Protein AF-0000000071569151 (afdb_homodimer)

Organism: Bacteroides uniformis (strain ATCC 8492 / DSM 6597 / CCUG 4942 / CIP 103695 / JCM 5828 / KCTC 5204 / NCTC 13054 / VPI 0061) (NCBI:txid411479)

Radius of gyration: 40.95 Å; Cα contacts (8 Å, |Δi|>4): 5640; chains: 2; bounding box: 100×124×108 Å

Nearest PDB structures (foldseek):
  8aa4-assembly1_B  TM=8.932E-01  e=3.542E-77  Bacteroides thetaiotaomicron VPI-5482
  5fq8-assembly1_B  TM=8.010E-01  e=1.522E-63  Bacteroides thetaiotaomicron
  5fq7-assembly1_D  TM=8.076E-01  e=1.478E-62  Bacteroides thetaiotaomicron
  5fq6-assembly2_I  TM=7.853E-01  e=1.791E-63  Bacteroides thetaiotaomicron
  5fq8-assembly1_D  TM=7.971E-01  e=1.478E-62  Bacteroides thetaiotaomicron

Structure (mmCIF, N/CA/C/O backbone):
data_AF-0000000071569151-model_v1
#
loop_
_entity.id
_entity.type
_entity.pdbx_description
1 polymer 'TonB-linked outer membrane protein, SusC/RagA family'
#
loop_
_atom_site.group_PDB
_atom_site.id
_atom_site.type_symbol
_atom_site.label_atom_id
_atom_site.label_alt_id
_atom_site.label_comp_id
_atom_site.label_asym_id
_atom_site.label_entity_id
_atom_site.label_seq_id
_atom_site.pdbx_PDB_ins_code
_atom_site.Cartn_x
_atom_site.Cartn_y
_atom_site.Cartn_z
_atom_site.occupancy
_atom_site.B_iso_or_equiv
_atom_site.auth_seq_id
_atom_site.auth_comp_id
_atom_site.auth_asym_id
_atom_site.auth_atom_id
_atom_site.pdbx_PDB_model_num
ATOM 1 N N . MET A 1 1 ? 32.562 28.016 7.414 1 32.22 1 MET A N 1
ATOM 2 C CA . MET A 1 1 ? 33.969 28.047 7.066 1 32.22 1 MET A CA 1
ATOM 3 C C . MET A 1 1 ? 34.312 26.891 6.133 1 32.22 1 MET A C 1
ATOM 5 O O . MET A 1 1 ? 33.781 25.797 6.262 1 32.22 1 MET A O 1
ATOM 9 N N . GLN A 1 2 ? 34.656 27.172 4.801 1 37.84 2 GLN A N 1
ATOM 10 C CA . GLN A 1 2 ? 35 26.156 3.811 1 37.84 2 GLN A CA 1
ATOM 11 C C . GLN A 1 2 ? 36.25 25.391 4.211 1 37.84 2 GLN A C 1
ATOM 13 O O . GLN A 1 2 ? 37.219 25.969 4.672 1 37.84 2 GLN A O 1
ATOM 18 N N . THR A 1 3 ? 36.094 24.203 4.25 1 42.91 3 THR A N 1
ATOM 19 C CA . THR A 1 3 ? 37.25 23.359 4.453 1 42.91 3 THR A CA 1
ATOM 20 C C . THR A 1 3 ? 38.281 23.547 3.32 1 42.91 3 THR A C 1
ATOM 22 O O . THR A 1 3 ? 37.906 23.547 2.146 1 42.91 3 THR A O 1
ATOM 25 N N . GLN A 1 4 ? 39.344 24.344 3.52 1 43.62 4 GLN A N 1
ATOM 26 C CA . GLN A 1 4 ? 40.438 24.438 2.564 1 43.62 4 GLN A CA 1
ATOM 27 C C . GLN A 1 4 ? 41.531 23.406 2.863 1 43.62 4 GLN A C 1
ATOM 29 O O . GLN A 1 4 ? 41.906 23.203 4.023 1 43.62 4 GLN A O 1
ATOM 34 N N . GLU A 1 5 ? 41.656 22.531 1.973 1 46.97 5 GLU A N 1
ATOM 35 C CA . GLU A 1 5 ? 42.844 21.656 2.094 1 46.97 5 GLU A CA 1
ATOM 36 C C . GLU A 1 5 ? 44.125 22.406 1.734 1 46.97 5 GLU A C 1
ATOM 38 O O . GLU A 1 5 ? 44.25 22.938 0.631 1 46.97 5 GLU A O 1
ATOM 43 N N . VAL A 1 6 ? 44.719 23.031 2.723 1 44.81 6 VAL A N 1
ATOM 44 C CA . VAL A 1 6 ? 45.969 23.703 2.459 1 44.81 6 VAL A CA 1
ATOM 45 C C . VAL A 1 6 ? 47.156 22.766 2.752 1 44.81 6 VAL A C 1
ATOM 47 O O . VAL A 1 6 ? 47.031 21.891 3.611 1 44.81 6 VAL A O 1
ATOM 50 N N . ALA A 1 7 ? 48.094 22.781 1.897 1 46.19 7 ALA A N 1
ATOM 51 C CA . ALA A 1 7 ? 49.281 21.953 2.115 1 46.19 7 ALA A CA 1
ATOM 52 C C . ALA A 1 7 ? 49.938 22.266 3.463 1 46.19 7 ALA A C 1
ATOM 54 O O . ALA A 1 7 ? 49.906 23.422 3.924 1 46.19 7 ALA A O 1
ATOM 55 N N . VAL A 1 8 ? 50.375 21.266 4.129 1 45.81 8 VAL A N 1
ATOM 56 C CA . VAL A 1 8 ? 50.969 21.359 5.461 1 45.81 8 VAL A CA 1
ATOM 57 C C . VAL A 1 8 ? 52.219 22.234 5.414 1 45.81 8 VAL A C 1
ATOM 59 O O . VAL A 1 8 ? 53.156 21.984 4.641 1 45.81 8 VAL A O 1
ATOM 62 N N . ALA A 1 9 ? 52.156 23.562 5.355 1 45.12 9 ALA A N 1
ATOM 63 C CA . ALA A 1 9 ? 53.375 24.312 5.562 1 45.12 9 ALA A CA 1
ATOM 64 C C . ALA A 1 9 ? 53.594 24.656 7.035 1 45.12 9 ALA A C 1
ATOM 66 O O . ALA A 1 9 ? 52.656 24.609 7.824 1 45.12 9 ALA A O 1
ATOM 67 N N . PRO A 1 10 ? 54.906 24.719 7.473 1 42.38 10 PRO A N 1
ATOM 68 C CA . PRO A 1 10 ? 55.156 24.906 8.898 1 42.38 10 PRO A CA 1
ATOM 69 C C . PRO A 1 10 ? 54.25 25.953 9.539 1 42.38 10 PRO A C 1
ATOM 71 O O . PRO A 1 10 ? 53.875 25.812 10.711 1 42.38 10 PRO A O 1
ATOM 74 N N . SER A 1 11 ? 54.219 27.172 9 1 37.97 11 SER A N 1
ATOM 75 C CA . SER A 1 11 ? 53.375 28.25 9.5 1 37.97 11 SER A CA 1
ATOM 76 C C . SER A 1 11 ? 52.094 28.375 8.68 1 37.97 11 SER A C 1
ATOM 78 O O . SER A 1 11 ? 52.094 28.953 7.586 1 37.97 11 SER A O 1
ATOM 80 N N . LEU A 1 12 ? 51.344 27.297 8.609 1 38.94 12 LEU A N 1
ATOM 81 C CA . LEU A 1 12 ? 50.188 27.281 7.734 1 38.94 12 LEU A CA 1
ATOM 82 C C . LEU A 1 12 ? 49.031 28.125 8.32 1 38.94 12 LEU A C 1
ATOM 84 O O . LEU A 1 12 ? 48.594 27.859 9.438 1 38.94 12 LEU A O 1
ATOM 88 N N . ARG A 1 13 ? 49.062 29.469 8.094 1 42.19 13 ARG A N 1
ATOM 89 C CA . ARG A 1 13 ? 47.906 30.281 8.492 1 42.19 13 ARG A CA 1
ATOM 90 C C . ARG A 1 13 ? 46.688 29.969 7.625 1 42.19 13 ARG A C 1
ATOM 92 O O . ARG A 1 13 ? 46.719 30.234 6.418 1 42.19 13 ARG A O 1
ATOM 99 N N . VAL A 1 14 ? 45.969 29.031 7.996 1 37.62 14 VAL A N 1
ATOM 100 C CA . VAL A 1 14 ? 44.75 28.688 7.289 1 37.62 14 VAL A CA 1
ATOM 101 C C . VAL A 1 14 ? 43.688 29.734 7.57 1 37.62 14 VAL A C 1
ATOM 103 O O . VAL A 1 14 ? 43.312 29.969 8.727 1 37.62 14 VAL A O 1
ATOM 106 N N . ILE A 1 15 ? 43.75 30.859 6.969 1 36.59 15 ILE A N 1
ATOM 107 C CA . ILE A 1 15 ? 42.625 31.797 7.133 1 36.59 15 ILE A CA 1
ATOM 108 C C . ILE A 1 15 ? 41.344 31.141 6.637 1 36.59 15 ILE A C 1
ATOM 110 O O . ILE A 1 15 ? 41.219 30.781 5.461 1 36.59 15 ILE A O 1
ATOM 114 N N . LEU A 1 16 ? 40.656 30.531 7.547 1 35.12 16 LEU A N 1
ATOM 115 C CA . LEU A 1 16 ? 39.312 30.031 7.215 1 35.12 16 LEU A CA 1
ATOM 116 C C . LEU A 1 16 ? 38.469 31.125 6.602 1 35.12 16 LEU A C 1
ATOM 118 O O . LEU A 1 16 ? 38.406 32.25 7.121 1 35.12 16 LEU A O 1
ATOM 122 N N . LYS A 1 17 ? 38.562 31.281 5.32 1 35.94 17 LYS A N 1
ATOM 123 C CA . LYS A 1 17 ? 37.688 32.25 4.711 1 35.94 17 LYS A CA 1
ATOM 124 C C . LYS A 1 17 ? 36.25 32.125 5.27 1 35.94 17 LYS A C 1
ATOM 126 O O . LYS A 1 17 ? 35.781 31.016 5.527 1 35.94 17 LYS A O 1
ATOM 131 N N . SER A 1 18 ? 35.906 33.062 5.977 1 31.53 18 SER A N 1
ATOM 132 C CA . SER A 1 18 ? 34.531 33.188 6.438 1 31.53 18 SER A CA 1
ATOM 133 C C . SER A 1 18 ? 33.531 32.688 5.391 1 31.53 18 SER A C 1
ATOM 135 O O . SER A 1 18 ? 33.844 32.656 4.195 1 31.53 18 SER A O 1
ATOM 137 N N . ASP A 1 19 ? 32.594 31.906 5.781 1 36.31 19 ASP A N 1
ATOM 138 C CA . ASP A 1 19 ? 31.391 31.547 5.02 1 36.31 19 ASP A CA 1
ATOM 139 C C . ASP A 1 19 ? 30.953 32.688 4.102 1 36.31 19 ASP A C 1
ATOM 141 O O . ASP A 1 19 ? 29.844 32.688 3.588 1 36.31 19 ASP A O 1
ATOM 145 N N . SER A 1 20 ? 31.562 33.781 4.176 1 33.31 20 SER A N 1
ATOM 146 C CA . SER A 1 20 ? 31.125 34.938 3.393 1 33.31 20 SER A CA 1
ATOM 147 C C . SER A 1 20 ? 31.031 34.594 1.909 1 33.31 20 SER A C 1
ATOM 149 O O . SER A 1 20 ? 30.672 35.438 1.093 1 33.31 20 SER A O 1
ATOM 151 N N . GLU A 1 21 ? 31.812 33.781 1.428 1 40.19 21 GLU A N 1
ATOM 152 C CA . GLU A 1 21 ? 31.578 33.594 -0.004 1 40.19 21 GLU A CA 1
ATOM 153 C C . GLU A 1 21 ? 30.188 33.062 -0.279 1 40.19 21 GLU A C 1
ATOM 155 O O . GLU A 1 21 ? 30.016 31.875 -0.572 1 40.19 21 GLU A O 1
ATOM 160 N N . ILE A 1 22 ? 29.297 33.406 0.398 1 45.03 22 ILE A N 1
ATOM 161 C CA . ILE A 1 22 ? 27.844 33.312 0.304 1 45.03 22 ILE A CA 1
ATOM 162 C C . ILE A 1 22 ? 27.406 33.5 -1.147 1 45.03 22 ILE A C 1
ATOM 164 O O . ILE A 1 22 ? 26.5 32.812 -1.625 1 45.03 22 ILE A O 1
ATOM 168 N N . LEU A 1 23 ? 28.203 34.438 -1.828 1 48 23 LEU A N 1
ATOM 169 C CA . LEU A 1 23 ? 27.75 34.812 -3.166 1 48 23 LEU A CA 1
ATOM 170 C C . LEU A 1 23 ? 27.938 33.656 -4.148 1 48 23 LEU A C 1
ATOM 172 O O . LEU A 1 23 ? 27.234 33.594 -5.164 1 48 23 LEU A O 1
ATOM 176 N N . ASP A 1 24 ? 28.812 32.688 -3.779 1 56.94 24 ASP A N 1
ATOM 177 C CA . ASP A 1 24 ? 29.047 31.594 -4.723 1 56.94 24 ASP A CA 1
ATOM 178 C C . ASP A 1 24 ? 28.312 30.328 -4.297 1 56.94 24 ASP A C 1
ATOM 180 O O . ASP A 1 24 ? 28.547 29.25 -4.84 1 56.94 24 ASP A O 1
ATOM 184 N N . GLU A 1 25 ? 27.375 30.656 -3.4 1 75.12 25 GLU A N 1
ATOM 185 C CA . GLU A 1 25 ? 26.578 29.5 -2.969 1 75.12 25 GLU A CA 1
ATOM 186 C C . GLU A 1 25 ? 25.594 29.078 -4.051 1 75.12 25 GLU A C 1
ATOM 188 O O . GLU A 1 25 ? 25.016 29.922 -4.738 1 75.12 25 GLU A O 1
ATOM 193 N N . VAL A 1 26 ? 25.578 27.844 -4.234 1 78.19 26 VAL A N 1
ATOM 194 C CA . VAL A 1 26 ? 24.688 27.266 -5.238 1 78.19 26 VAL A CA 1
ATOM 195 C C . VAL A 1 26 ? 23.359 26.906 -4.602 1 78.19 26 VAL A C 1
ATOM 197 O O . VAL A 1 26 ? 23.312 26.391 -3.48 1 78.19 26 VAL A O 1
ATOM 200 N N . THR A 1 27 ? 22.328 27.359 -5.172 1 82.44 27 THR A N 1
ATOM 201 C CA . THR A 1 27 ? 20.969 27.062 -4.723 1 82.44 27 THR A CA 1
ATOM 202 C C . THR A 1 27 ? 20.219 26.25 -5.773 1 82.44 27 THR A C 1
ATOM 204 O O . THR A 1 27 ? 20.484 26.391 -6.973 1 82.44 27 THR A O 1
ATOM 207 N N . VAL A 1 28 ? 19.391 25.422 -5.246 1 83.5 28 VAL A N 1
ATOM 208 C CA . VAL A 1 28 ? 18.578 24.609 -6.145 1 83.5 28 VAL A CA 1
ATOM 209 C C . VAL A 1 28 ? 17.406 25.438 -6.688 1 83.5 28 VAL A C 1
ATOM 211 O O . VAL A 1 28 ? 16.766 26.188 -5.941 1 83.5 28 VAL A O 1
ATOM 214 N N . ILE A 1 29 ? 17.234 25.422 -7.938 1 79.81 29 ILE A N 1
ATOM 215 C CA . ILE A 1 29 ? 16.109 26.078 -8.602 1 79.81 29 ILE A CA 1
ATOM 216 C C . ILE A 1 29 ? 15.367 25.062 -9.469 1 79.81 29 ILE A C 1
ATOM 218 O O . ILE A 1 29 ? 15.562 23.859 -9.328 1 79.81 29 ILE A O 1
ATOM 222 N N . ALA A 1 30 ? 14.484 25.547 -10.25 1 78.38 30 ALA A N 1
ATOM 223 C CA . ALA A 1 30 ? 13.703 24.656 -11.094 1 78.38 30 ALA A CA 1
ATOM 224 C C . ALA A 1 30 ? 14.602 23.938 -12.102 1 78.38 30 ALA A C 1
ATOM 226 O O . ALA A 1 30 ? 15.242 24.562 -12.938 1 78.38 30 ALA A O 1
ATOM 227 N N . TYR A 1 31 ? 14.648 22.703 -12.023 1 81.06 31 TYR A N 1
ATOM 228 C CA . TYR A 1 31 ? 15.336 21.781 -12.922 1 81.06 31 TYR A CA 1
ATOM 229 C C . TYR A 1 31 ? 16.828 22.094 -12.992 1 81.06 31 TYR A C 1
ATOM 231 O O . TYR A 1 31 ? 17.422 22.047 -14.07 1 81.06 31 TYR A O 1
ATOM 239 N N . GLY A 1 32 ? 17.344 22.609 -11.82 1 79.94 32 GLY A N 1
ATOM 240 C CA . GLY A 1 32 ? 18.781 22.828 -11.812 1 79.94 32 GLY A CA 1
ATOM 241 C C . GLY A 1 32 ? 19.25 23.609 -10.594 1 79.94 32 GLY A C 1
ATOM 242 O O . GLY A 1 32 ? 18.594 23.594 -9.555 1 79.94 32 GLY A O 1
ATOM 243 N N . THR A 1 33 ? 20.484 24.016 -10.711 1 80.12 33 THR A N 1
ATOM 244 C CA . THR A 1 33 ? 21.109 24.828 -9.672 1 80.12 33 THR A CA 1
ATOM 245 C C . THR A 1 33 ? 21.609 26.156 -10.25 1 80.12 33 THR A C 1
ATOM 247 O O . THR A 1 33 ? 21.797 26.266 -11.461 1 80.12 33 THR A O 1
ATOM 250 N N . ALA A 1 34 ? 21.656 27.078 -9.43 1 83.12 34 ALA A N 1
ATOM 251 C CA . ALA A 1 34 ? 22.188 28.375 -9.82 1 83.12 34 ALA A CA 1
ATOM 252 C C . ALA A 1 34 ? 22.969 29.016 -8.672 1 83.12 34 ALA A C 1
ATOM 254 O O . ALA A 1 34 ? 22.656 28.766 -7.5 1 83.12 34 ALA A O 1
ATOM 255 N N . LYS A 1 35 ? 23.969 29.781 -9.148 1 84.12 35 LYS A N 1
ATOM 256 C CA . LYS A 1 35 ? 24.656 30.594 -8.141 1 84.12 35 LYS A CA 1
ATOM 257 C C . LYS A 1 35 ? 23.75 31.703 -7.617 1 84.12 35 LYS A C 1
ATOM 259 O O . LYS A 1 35 ? 22.984 32.312 -8.383 1 84.12 35 LYS A O 1
ATOM 264 N N . LYS A 1 36 ? 23.812 31.953 -6.422 1 84.12 36 LYS A N 1
ATOM 265 C CA . LYS A 1 36 ? 22.969 32.969 -5.777 1 84.12 36 LYS A CA 1
ATOM 266 C C . LYS A 1 36 ? 23.125 34.312 -6.445 1 84.12 36 LYS A C 1
ATOM 268 O O . LYS A 1 36 ? 22.172 35.062 -6.555 1 84.12 36 LYS A O 1
ATOM 273 N N . ASN A 1 37 ? 24.375 34.625 -6.805 1 84.62 37 ASN A N 1
ATOM 274 C CA . ASN A 1 37 ? 24.625 35.938 -7.387 1 84.62 37 ASN A CA 1
ATOM 275 C C . ASN A 1 37 ? 24.031 36.062 -8.789 1 84.62 37 ASN A C 1
ATOM 277 O O . ASN A 1 37 ? 23.844 37.156 -9.289 1 84.62 37 ASN A O 1
ATOM 281 N N . SER A 1 38 ? 23.703 34.969 -9.406 1 86.06 38 SER A N 1
ATOM 282 C CA . SER A 1 38 ? 23.203 35 -10.781 1 86.06 38 SER A CA 1
ATOM 283 C C . SER A 1 38 ? 21.672 35 -10.812 1 86.06 38 SER A C 1
ATOM 285 O O . SER A 1 38 ? 21.062 35.156 -11.867 1 86.06 38 SER A O 1
ATOM 287 N N . LEU A 1 39 ? 21.125 34.812 -9.695 1 88.44 39 LEU A N 1
ATOM 288 C CA . LEU A 1 39 ? 19.672 34.656 -9.641 1 88.44 39 LEU A CA 1
ATOM 289 C C . LEU A 1 39 ? 18.953 35.938 -10 1 88.44 39 LEU A C 1
ATOM 291 O O . LEU A 1 39 ? 19.312 37.031 -9.516 1 88.44 39 LEU A O 1
ATOM 295 N N . THR A 1 40 ? 17.984 35.812 -10.797 1 89.06 40 THR A N 1
ATOM 296 C CA . THR A 1 40 ? 17.172 36.969 -11.18 1 89.06 40 THR A CA 1
ATOM 297 C C . THR A 1 40 ? 15.898 37.031 -10.352 1 89.06 40 THR A C 1
ATOM 299 O O . THR A 1 40 ? 15.234 38.062 -10.297 1 89.06 40 THR A O 1
ATOM 302 N N . GLY A 1 41 ? 15.516 35.906 -9.758 1 87.31 41 GLY A N 1
ATOM 303 C CA . GLY A 1 41 ? 14.281 35.844 -9 1 87.31 41 GLY A CA 1
ATOM 304 C C . GLY A 1 41 ? 14.5 35.844 -7.496 1 87.31 41 GLY A C 1
ATOM 305 O O . GLY A 1 41 ? 15.648 35.875 -7.035 1 87.31 41 GLY A O 1
ATOM 306 N N . SER A 1 42 ? 13.375 35.906 -6.777 1 89.19 42 SER A N 1
ATOM 307 C CA . SER A 1 42 ? 13.406 35.875 -5.32 1 89.19 42 SER A CA 1
ATOM 308 C C . SER A 1 42 ? 13.398 34.438 -4.801 1 89.19 42 SER A C 1
ATOM 310 O O . SER A 1 42 ? 12.422 33.719 -5 1 89.19 42 SER A O 1
ATOM 312 N N . VAL A 1 43 ? 14.438 34.062 -4.188 1 89.44 43 VAL A N 1
ATOM 313 C CA . VAL A 1 43 ? 14.625 32.688 -3.693 1 89.44 43 VAL A CA 1
ATOM 314 C C . VAL A 1 43 ? 15.148 32.719 -2.26 1 89.44 43 VAL A C 1
ATOM 316 O O . VAL A 1 43 ? 16 33.562 -1.926 1 89.44 43 VAL A O 1
ATOM 319 N N . ALA A 1 44 ? 14.531 31.938 -1.432 1 90.06 44 ALA A N 1
ATOM 320 C CA . ALA A 1 44 ? 15.023 31.766 -0.068 1 90.06 44 ALA A CA 1
ATOM 321 C C . ALA A 1 44 ? 15.406 30.312 0.19 1 90.06 44 ALA A C 1
ATOM 323 O O . ALA A 1 44 ? 14.711 29.391 -0.247 1 90.06 44 ALA A O 1
ATOM 324 N N . THR A 1 45 ? 16.516 30.109 0.822 1 90.62 45 THR A N 1
ATOM 325 C CA . THR A 1 45 ? 16.984 28.75 1.127 1 90.62 45 THR A CA 1
ATOM 326 C C . THR A 1 45 ? 17.125 28.562 2.633 1 90.62 45 THR A C 1
ATOM 328 O O . THR A 1 45 ? 17.734 29.391 3.314 1 90.62 45 THR A O 1
ATOM 331 N N . ILE A 1 46 ? 16.562 27.5 3.084 1 91.12 46 ILE A N 1
ATOM 332 C CA . ILE A 1 46 ? 16.656 27.109 4.488 1 91.12 46 ILE A CA 1
ATOM 333 C C . ILE A 1 46 ? 17.438 25.797 4.605 1 91.12 46 ILE A C 1
ATOM 335 O O . ILE A 1 46 ? 17.109 24.797 3.965 1 91.12 46 ILE A O 1
ATOM 339 N N . LYS A 1 47 ? 18.438 25.859 5.465 1 88.81 47 LYS A N 1
ATOM 340 C CA . LYS A 1 47 ? 19.297 24.688 5.621 1 88.81 47 LYS A CA 1
ATOM 341 C C . LYS A 1 47 ? 18.781 23.781 6.738 1 88.81 47 LYS A C 1
ATOM 343 O O . LYS A 1 47 ? 18 24.219 7.586 1 88.81 47 LYS A O 1
ATOM 348 N N . SER A 1 48 ? 19.266 22.609 6.656 1 85.5 48 SER A N 1
ATOM 349 C CA . SER A 1 48 ? 18.875 21.594 7.633 1 85.5 48 SER A CA 1
ATOM 350 C C . SER A 1 48 ? 19.234 22.031 9.055 1 85.5 48 SER A C 1
ATOM 352 O O . SER A 1 48 ? 18.5 21.734 10 1 85.5 48 SER A O 1
ATOM 354 N N . SER A 1 49 ? 20.312 22.625 9.195 1 78.81 49 SER A N 1
ATOM 355 C CA . SER A 1 49 ? 20.766 23.062 10.516 1 78.81 49 SER A CA 1
ATOM 356 C C . SER A 1 49 ? 19.75 23.984 11.172 1 78.81 49 SER A C 1
ATOM 358 O O . SER A 1 49 ? 19.625 24.016 12.398 1 78.81 49 SER A O 1
ATOM 360 N N . ASP A 1 50 ? 19.062 24.656 10.359 1 78.06 50 ASP A N 1
ATOM 361 C CA . ASP A 1 50 ? 18.047 25.578 10.875 1 78.06 50 ASP A CA 1
ATOM 362 C C . ASP A 1 50 ? 16.766 24.828 11.25 1 78.06 50 ASP A C 1
ATOM 364 O O . ASP A 1 50 ? 16.078 25.219 12.195 1 78.06 50 ASP A O 1
ATOM 368 N N . MET A 1 51 ? 16.516 23.75 10.641 1 76.94 51 MET A N 1
ATOM 369 C CA . MET A 1 51 ? 15.273 23 10.844 1 76.94 51 MET A CA 1
ATOM 370 C C . MET A 1 51 ? 15.414 22.016 11.992 1 76.94 51 MET A C 1
ATOM 372 O O . MET A 1 51 ? 14.43 21.703 12.68 1 76.94 51 MET A O 1
ATOM 376 N N . GLU A 1 52 ? 16.625 21.484 12.133 1 76.06 52 GLU A N 1
ATOM 377 C CA . GLU A 1 52 ? 16.859 20.422 13.109 1 76.06 52 GLU A CA 1
ATOM 378 C C . GLU A 1 52 ? 16.688 20.938 14.539 1 76.06 52 GLU A C 1
ATOM 380 O O . GLU A 1 52 ? 16.531 20.141 15.469 1 76.06 52 GLU A O 1
ATOM 385 N N . LYS A 1 53 ? 16.672 22.172 14.75 1 73 53 LYS A N 1
ATOM 386 C CA . LYS A 1 53 ? 16.562 22.75 16.078 1 73 53 LYS A CA 1
ATOM 387 C C . LYS A 1 53 ? 15.141 22.688 16.609 1 73 53 LYS A C 1
ATOM 389 O O . LYS A 1 53 ? 14.898 22.875 17.797 1 73 53 LYS A O 1
ATOM 394 N N . LEU A 1 54 ? 14.211 22.359 15.695 1 74 54 LEU A N 1
ATOM 395 C CA . LEU A 1 54 ? 12.805 22.312 16.078 1 74 54 LEU A CA 1
ATOM 396 C C . LEU A 1 54 ? 12.273 20.891 16.078 1 74 54 LEU A C 1
ATOM 398 O O . LEU A 1 54 ? 12.484 20.141 15.109 1 74 54 LEU A O 1
ATOM 402 N N . PRO A 1 55 ? 11.719 20.438 17.188 1 73.56 55 PRO A N 1
ATOM 403 C CA . PRO A 1 55 ? 11.109 19.109 17.234 1 73.56 55 PRO A CA 1
ATOM 404 C C . PRO A 1 55 ? 9.789 19.031 16.469 1 73.56 55 PRO A C 1
ATOM 406 O O . PRO A 1 55 ? 8.719 19.141 17.078 1 73.56 55 PRO A O 1
ATOM 409 N N . VAL A 1 56 ? 9.797 18.844 15.172 1 76.94 56 VAL A N 1
ATOM 410 C CA . VAL A 1 56 ? 8.555 18.875 14.414 1 76.94 56 VAL A CA 1
ATOM 411 C C . VAL A 1 56 ? 8.305 17.516 13.758 1 76.94 56 VAL A C 1
ATOM 413 O O . VAL A 1 56 ? 9.25 16.812 13.391 1 76.94 56 VAL A O 1
ATOM 416 N N . THR A 1 57 ? 6.973 17.203 13.727 1 77.81 57 THR A N 1
ATOM 417 C CA . THR A 1 57 ? 6.539 15.977 13.07 1 77.81 57 THR A CA 1
ATOM 418 C C . THR A 1 57 ? 6.664 16.094 11.555 1 77.81 57 THR A C 1
ATOM 420 O O . THR A 1 57 ? 6.922 15.109 10.867 1 77.81 57 THR A O 1
ATOM 423 N N . SER A 1 58 ? 6.391 17.297 11.07 1 88.69 58 SER A N 1
ATOM 424 C CA . SER A 1 58 ? 6.477 17.594 9.641 1 88.69 58 SER A CA 1
ATOM 425 C C . SER A 1 58 ? 7.359 18.797 9.375 1 88.69 58 SER A C 1
ATOM 427 O O . SER A 1 58 ? 7.328 19.781 10.125 1 88.69 58 SER A O 1
ATOM 429 N N . PHE A 1 59 ? 8.031 18.766 8.266 1 89.38 59 PHE A N 1
ATOM 430 C CA . PHE A 1 59 ? 9.086 19.75 8.023 1 89.38 59 PHE A CA 1
ATOM 431 C C . PHE A 1 59 ? 8.5 21.125 7.793 1 89.38 59 PHE A C 1
ATOM 433 O O . PHE A 1 59 ? 9.133 22.141 8.109 1 89.38 59 PHE A O 1
ATOM 440 N N . GLU A 1 60 ? 7.297 21.234 7.266 1 89.06 60 GLU A N 1
ATOM 441 C CA . GLU A 1 60 ? 6.73 22.547 6.953 1 89.06 60 GLU A CA 1
ATOM 442 C C . GLU A 1 60 ? 6.523 23.375 8.219 1 89.06 60 GLU A C 1
ATOM 444 O O . GLU A 1 60 ? 6.609 24.609 8.188 1 89.06 60 GLU A O 1
ATOM 449 N N . LYS A 1 61 ? 6.266 22.656 9.305 1 86.75 61 LYS A N 1
ATOM 450 C CA . LYS A 1 61 ? 6.055 23.359 10.57 1 86.75 61 LYS A CA 1
ATOM 451 C C . LYS A 1 61 ? 7.328 24.062 11.031 1 86.75 61 LYS A C 1
ATOM 453 O O . LYS A 1 61 ? 7.27 25.078 11.719 1 86.75 61 LYS A O 1
ATOM 458 N N . ALA A 1 62 ? 8.445 23.562 10.594 1 87.31 62 ALA A N 1
ATOM 459 C CA . ALA A 1 62 ? 9.734 24.125 11 1 87.31 62 ALA A CA 1
ATOM 460 C C . ALA A 1 62 ? 10.062 25.375 10.203 1 87.31 62 ALA A C 1
ATOM 462 O O . ALA A 1 62 ? 10.953 26.141 10.586 1 87.31 62 ALA A O 1
ATOM 463 N N . LEU A 1 63 ? 9.32 25.672 9.219 1 91.12 63 LEU A N 1
ATOM 464 C CA . LEU A 1 63 ? 9.648 26.781 8.32 1 91.12 63 LEU A CA 1
ATOM 465 C C . LEU A 1 63 ? 9.078 28.094 8.844 1 91.12 63 LEU A C 1
ATOM 467 O O . LEU A 1 63 ? 9.453 29.172 8.375 1 91.12 63 LEU A O 1
ATOM 471 N N . GLN A 1 64 ? 8.258 28 9.812 1 90.56 64 GLN A N 1
ATOM 472 C CA . GLN A 1 64 ? 7.574 29.203 10.289 1 90.56 64 GLN A CA 1
ATOM 473 C C . GLN A 1 64 ? 8.578 30.234 10.812 1 90.56 64 GLN A C 1
ATOM 475 O O . GLN A 1 64 ? 9.398 29.922 11.68 1 90.56 64 GLN A O 1
ATOM 480 N N . GLY A 1 65 ? 8.547 31.391 10.258 1 91.81 65 GLY A N 1
ATOM 481 C CA . GLY A 1 65 ? 9.336 32.5 10.727 1 91.81 65 GLY A CA 1
ATOM 482 C C . GLY A 1 65 ? 10.742 32.531 10.156 1 91.81 65 GLY A C 1
ATOM 483 O O . GLY A 1 65 ? 11.539 33.406 10.469 1 91.81 65 GLY A O 1
ATOM 484 N N . LEU A 1 66 ? 11.016 31.609 9.258 1 92.5 66 LEU A N 1
ATOM 485 C CA . LEU A 1 66 ? 12.398 31.484 8.82 1 92.5 66 LEU A CA 1
ATOM 486 C C . LEU A 1 66 ? 12.617 32.219 7.492 1 92.5 66 LEU A C 1
ATOM 488 O O . LEU A 1 66 ? 13.758 32.469 7.098 1 92.5 66 LEU A O 1
ATOM 492 N N . SER A 1 67 ? 11.539 32.562 6.867 1 93.19 67 SER A N 1
ATOM 493 C CA . SER A 1 67 ? 11.664 33.25 5.586 1 93.19 67 SER A CA 1
ATOM 494 C C . SER A 1 67 ? 10.555 34.281 5.402 1 93.19 67 SER A C 1
ATOM 496 O O . SER A 1 67 ? 9.398 34 5.734 1 93.19 67 SER A O 1
ATOM 498 N N . PRO A 1 68 ? 10.969 35.438 4.898 1 94.81 68 PRO A N 1
ATOM 499 C CA . PRO A 1 68 ? 9.898 36.375 4.59 1 94.81 68 PRO A CA 1
ATOM 500 C C . PRO A 1 68 ? 8.992 35.906 3.465 1 94.81 68 PRO A C 1
ATOM 502 O O . PRO A 1 68 ? 9.445 35.188 2.553 1 94.81 68 PRO A O 1
ATOM 505 N N . GLY A 1 69 ? 7.77 36.281 3.541 1 93.81 69 GLY A N 1
ATOM 506 C CA . GLY A 1 69 ? 6.801 35.969 2.51 1 93.81 69 GLY A CA 1
ATOM 507 C C . GLY A 1 69 ? 6.18 34.594 2.699 1 93.81 69 GLY A C 1
ATOM 508 O O . GLY A 1 69 ? 5.238 34.219 1.992 1 93.81 69 GLY A O 1
ATOM 509 N N . LEU A 1 70 ? 6.73 33.844 3.533 1 93.62 70 LEU A N 1
ATOM 510 C CA . LEU A 1 70 ? 6.207 32.531 3.832 1 93.62 70 LEU A CA 1
ATOM 511 C C . LEU A 1 70 ? 5.371 32.531 5.105 1 93.62 70 LEU A C 1
ATOM 513 O O . LEU A 1 70 ? 5.898 32.781 6.199 1 93.62 70 LEU A O 1
ATOM 517 N N . GLN A 1 71 ? 4.129 32.344 4.863 1 92.12 71 GLN A N 1
ATOM 518 C CA . GLN A 1 71 ? 3.221 32.281 6.004 1 92.12 71 GLN A CA 1
ATOM 519 C C . GLN A 1 71 ? 2.828 30.844 6.312 1 92.12 71 GLN A C 1
ATOM 521 O O . GLN A 1 71 ? 2.289 30.141 5.453 1 92.12 71 GLN A O 1
ATOM 526 N N . ILE A 1 72 ? 3.172 30.422 7.488 1 89.62 72 ILE A N 1
ATOM 527 C CA . ILE A 1 72 ? 2.818 29.078 7.941 1 89.62 72 ILE A CA 1
ATOM 528 C C . ILE A 1 72 ? 1.901 29.172 9.164 1 89.62 72 ILE A C 1
ATOM 530 O O . ILE A 1 72 ? 2.225 29.844 10.141 1 89.62 72 ILE A O 1
ATOM 534 N N . ALA A 1 73 ? 0.804 28.531 9.055 1 82.06 73 ALA A N 1
ATOM 535 C CA . ALA A 1 73 ? -0.113 28.484 10.188 1 82.06 73 ALA A CA 1
ATOM 536 C C . ALA A 1 73 ? -0.445 27.031 10.555 1 82.06 73 ALA A C 1
ATOM 538 O O . ALA A 1 73 ? -0.939 26.281 9.719 1 82.06 73 ALA A O 1
ATOM 539 N N . SER A 1 74 ? -0.062 26.688 11.781 1 77.69 74 SER A N 1
ATOM 540 C CA . SER A 1 74 ? -0.507 25.406 12.305 1 77.69 74 SER A CA 1
ATOM 541 C C . SER A 1 74 ? -1.937 25.484 12.828 1 77.69 74 SER A C 1
ATOM 543 O O . SER A 1 74 ? -2.172 26 13.93 1 77.69 74 SER A O 1
ATOM 545 N N . VAL A 1 75 ? -2.82 24.828 12.164 1 74.62 75 VAL A N 1
ATOM 546 C CA . VAL A 1 75 ? -4.23 25.031 12.492 1 74.62 75 VAL A CA 1
ATOM 547 C C . VAL A 1 75 ? -4.668 24 13.531 1 74.62 75 VAL A C 1
ATOM 549 O O . VAL A 1 75 ? -5.812 24.016 13.984 1 74.62 75 VAL A O 1
ATOM 552 N N . SER A 1 76 ? -3.734 23.094 13.914 1 82.81 76 SER A N 1
ATOM 553 C CA . SER A 1 76 ? -4.066 22.109 14.945 1 82.81 76 SER A CA 1
ATOM 554 C C . SER A 1 76 ? -2.807 21.547 15.586 1 82.81 76 SER A C 1
ATOM 556 O O . SER A 1 76 ? -1.794 21.344 14.914 1 82.81 76 SER A O 1
ATOM 558 N N . GLY A 1 77 ? -2.961 21.281 16.844 1 86.25 77 GLY A N 1
ATOM 559 C CA . GLY A 1 77 ? -1.882 20.609 17.562 1 86.25 77 GLY A CA 1
ATOM 560 C C . GLY A 1 77 ? -1.934 19.109 17.453 1 86.25 77 GLY A C 1
ATOM 561 O O . GLY A 1 77 ? -1.096 18.406 18.031 1 86.25 77 GLY A O 1
ATOM 562 N N . GLN A 1 78 ? -2.891 18.531 16.703 1 89.25 78 GLN A N 1
ATOM 563 C CA . GLN A 1 78 ? -3.01 17.094 16.484 1 89.25 78 GLN A CA 1
ATOM 564 C C . GLN A 1 78 ? -1.796 16.547 15.734 1 89.25 78 GLN A C 1
ATOM 566 O O . GLN A 1 78 ? -1.454 17.047 14.656 1 89.25 78 GLN A O 1
ATOM 571 N N . PRO A 1 79 ? -1.167 15.508 16.312 1 91.06 79 PRO A N 1
ATOM 572 C CA . PRO A 1 79 ? -0.017 14.945 15.609 1 91.06 79 PRO A CA 1
ATOM 573 C C . PRO A 1 79 ? -0.374 14.445 14.211 1 91.06 79 PRO A C 1
ATOM 575 O O . PRO A 1 79 ? -1.385 13.766 14.031 1 91.06 79 PRO A O 1
ATOM 578 N N . GLY A 1 80 ? 0.452 14.891 13.281 1 89.31 80 GLY A N 1
ATOM 579 C CA . GLY A 1 80 ? 0.255 14.43 11.914 1 89.31 80 GLY A CA 1
ATOM 580 C C . GLY A 1 80 ? -0.727 15.289 11.133 1 89.31 80 GLY A C 1
ATOM 581 O O . GLY A 1 80 ? -1.016 15 9.969 1 89.31 80 GLY A O 1
ATOM 582 N N . SER A 1 81 ? -1.208 16.312 11.703 1 88 81 SER A N 1
ATOM 583 C CA . SER A 1 81 ? -2.193 17.156 11.047 1 88 81 SER A CA 1
ATOM 584 C C . SER A 1 81 ? -1.534 18.078 10.016 1 88 81 SER A C 1
ATOM 586 O O . SER A 1 81 ? -0.329 18.328 10.086 1 88 81 SER A O 1
ATOM 588 N N . SER A 1 82 ? -2.322 18.578 9.141 1 85.5 82 SER A N 1
ATOM 589 C CA . SER A 1 82 ? -1.846 19.438 8.055 1 85.5 82 SER A CA 1
ATOM 590 C C . SER A 1 82 ? -1.585 20.859 8.539 1 85.5 82 SER A C 1
ATOM 592 O O . SER A 1 82 ? -2.129 21.281 9.562 1 85.5 82 SER A O 1
ATOM 594 N N . THR A 1 83 ? -0.678 21.547 7.789 1 84.62 83 THR A N 1
ATOM 595 C CA . THR A 1 83 ? -0.354 22.953 7.996 1 84.62 83 THR A CA 1
ATOM 596 C C . THR A 1 83 ? -0.739 23.797 6.777 1 84.62 83 THR A C 1
ATOM 598 O O . THR A 1 83 ? -0.676 23.312 5.645 1 84.62 83 THR A O 1
ATOM 601 N N . GLN A 1 84 ? -1.209 24.938 7.055 1 87.19 84 GLN A N 1
ATOM 602 C CA . GLN A 1 84 ? -1.5 25.844 5.953 1 87.19 84 GLN A CA 1
ATOM 603 C C . GLN A 1 84 ? -0.266 26.656 5.57 1 87.19 84 GLN A C 1
ATOM 605 O O . GLN A 1 84 ? 0.312 27.344 6.41 1 87.19 84 GLN A O 1
ATOM 610 N N . VAL A 1 85 ? 0.125 26.547 4.344 1 91.56 85 VAL A N 1
ATOM 611 C CA . VAL A 1 85 ? 1.301 27.25 3.844 1 91.56 85 VAL A CA 1
ATOM 612 C C . VAL A 1 85 ? 0.899 28.172 2.701 1 91.56 85 VAL A C 1
ATOM 614 O O . VAL A 1 85 ? 0.226 27.75 1.758 1 91.56 85 VAL A O 1
ATOM 617 N N . ARG A 1 86 ? 1.229 29.469 2.838 1 93.31 86 ARG A N 1
ATOM 618 C CA . ARG A 1 86 ? 0.982 30.453 1.798 1 93.31 86 ARG A CA 1
ATOM 619 C C . ARG A 1 86 ? 2.252 31.234 1.472 1 93.31 86 ARG A C 1
ATOM 621 O O . ARG A 1 86 ? 3.012 31.594 2.371 1 93.31 86 ARG A O 1
ATOM 628 N N . ILE A 1 87 ? 2.498 31.391 0.278 1 94.44 87 ILE A N 1
ATOM 629 C CA . ILE A 1 87 ? 3.611 32.219 -0.178 1 94.44 87 ILE A CA 1
ATOM 630 C C . ILE A 1 87 ? 3.076 33.5 -0.801 1 94.44 87 ILE A C 1
ATOM 632 O O . ILE A 1 87 ? 2.357 33.469 -1.803 1 94.44 87 ILE A O 1
ATOM 636 N N . ARG A 1 88 ? 3.447 34.656 -0.22 1 94.5 88 ARG A N 1
ATOM 637 C CA . ARG A 1 88 ? 3.105 35.969 -0.695 1 94.5 88 ARG A CA 1
ATOM 638 C C . ARG A 1 88 ? 1.599 36.125 -0.877 1 94.5 88 ARG A C 1
ATOM 640 O O . ARG A 1 88 ? 1.139 36.625 -1.912 1 94.5 88 ARG A O 1
ATOM 647 N N . GLY A 1 89 ? 0.859 35.562 0.123 1 91.81 89 GLY A N 1
ATOM 648 C CA . GLY A 1 89 ? -0.569 35.812 0.224 1 91.81 89 GLY A CA 1
ATOM 649 C C . GLY A 1 89 ? -1.416 34.719 -0.392 1 91.81 89 GLY A C 1
ATOM 650 O O . GLY A 1 89 ? -0.931 33.625 -0.62 1 91.81 89 GLY A O 1
ATOM 651 N N . ILE A 1 90 ? -2.709 35.031 -0.566 1 90.19 90 ILE A N 1
ATOM 652 C CA . ILE A 1 90 ? -3.693 34.062 -1.06 1 90.19 90 ILE A CA 1
ATOM 653 C C . ILE A 1 90 ? -3.773 34.156 -2.582 1 90.19 90 ILE A C 1
ATOM 655 O O . ILE A 1 90 ? -4.043 35.219 -3.141 1 90.19 90 ILE A O 1
ATOM 659 N N . GLY A 1 91 ? -3.641 33 -3.207 1 83.94 91 GLY A N 1
ATOM 660 C CA . GLY A 1 91 ? -3.486 33.031 -4.652 1 83.94 91 GLY A CA 1
ATOM 661 C C . GLY A 1 91 ? -4.797 32.844 -5.398 1 83.94 91 GLY A C 1
ATOM 662 O O . GLY A 1 91 ? -4.891 33.156 -6.586 1 83.94 91 GLY A O 1
ATOM 663 N N . SER A 1 92 ? -5.793 32.281 -4.691 1 86.31 92 SER A N 1
ATOM 664 C CA . SER A 1 92 ? -7.062 32.031 -5.367 1 86.31 92 SER A CA 1
ATOM 665 C C . SER A 1 92 ? -8.227 32.062 -4.383 1 86.31 92 SER A C 1
ATOM 667 O O . SER A 1 92 ? -8.023 31.984 -3.168 1 86.31 92 SER A O 1
ATOM 669 N N . MET A 1 93 ? -9.422 32.281 -4.988 1 83 93 MET A N 1
ATOM 670 C CA . MET A 1 93 ? -10.617 32.312 -4.148 1 83 93 MET A CA 1
ATOM 671 C C . MET A 1 93 ? -11.203 30.922 -3.975 1 83 93 MET A C 1
ATOM 673 O O . MET A 1 93 ? -11.719 30.594 -2.906 1 83 93 MET A O 1
ATOM 677 N N . SER A 1 94 ? -11.172 30.156 -5.008 1 75.94 94 SER A N 1
ATOM 678 C CA . SER A 1 94 ? -11.828 28.859 -4.973 1 75.94 94 SER A CA 1
ATOM 679 C C . SER A 1 94 ? -10.836 27.734 -5.25 1 75.94 94 SER A C 1
ATOM 681 O O . SER A 1 94 ? -11.086 26.578 -4.883 1 75.94 94 SER A O 1
ATOM 683 N N . ALA A 1 95 ? -9.805 28.062 -5.871 1 75.81 95 ALA A N 1
ATOM 684 C CA . ALA A 1 95 ? -8.781 27.047 -6.137 1 75.81 95 ALA A CA 1
ATOM 685 C C . ALA A 1 95 ? -7.77 26.984 -4.996 1 75.81 95 ALA A C 1
ATOM 687 O O . ALA A 1 95 ? -7.785 27.828 -4.094 1 75.81 95 ALA A O 1
ATOM 688 N N . SER A 1 96 ? -7.016 26.031 -5.062 1 78.56 96 SER A N 1
ATOM 689 C CA . SER A 1 96 ? -6.023 25.844 -4.008 1 78.56 96 SER A CA 1
ATOM 690 C C . SER A 1 96 ? -5.008 26.969 -3.988 1 78.56 96 SER A C 1
ATOM 692 O O . SER A 1 96 ? -4.605 27.469 -5.039 1 78.56 96 SER A O 1
ATOM 694 N N . SER A 1 97 ? -4.645 27.328 -2.814 1 84.44 97 SER A N 1
ATOM 695 C CA . SER A 1 97 ? -3.594 28.328 -2.619 1 84.44 97 SER A CA 1
ATOM 696 C C . SER A 1 97 ? -2.35 27.703 -1.997 1 84.44 97 SER A C 1
ATOM 698 O O . SER A 1 97 ? -1.493 28.406 -1.465 1 84.44 97 SER A O 1
ATOM 700 N N . THR A 1 98 ? -2.318 26.359 -2.055 1 88.06 98 THR A N 1
ATOM 701 C CA . THR A 1 98 ? -1.176 25.641 -1.507 1 88.06 98 THR A CA 1
ATOM 702 C C . THR A 1 98 ? -0.017 25.625 -2.5 1 88.06 98 THR A C 1
ATOM 704 O O . THR A 1 98 ? -0.225 25.469 -3.703 1 88.06 98 THR A O 1
ATOM 707 N N . PRO A 1 99 ? 1.174 25.844 -2.006 1 92.5 99 PRO A N 1
ATOM 708 C CA . PRO A 1 99 ? 2.312 25.766 -2.924 1 92.5 99 PRO A CA 1
ATOM 709 C C . PRO A 1 99 ? 2.568 24.344 -3.43 1 92.5 99 PRO A C 1
ATOM 711 O O . PRO A 1 99 ? 2.084 23.391 -2.838 1 92.5 99 PRO A O 1
ATOM 714 N N . LEU A 1 100 ? 3.271 24.312 -4.578 1 92.94 100 LEU A N 1
ATOM 715 C CA . LEU A 1 100 ? 3.732 23.031 -5.086 1 92.94 100 LEU A CA 1
ATOM 716 C C . LEU A 1 100 ? 4.91 22.516 -4.27 1 92.94 100 LEU A C 1
ATOM 718 O O . LEU A 1 100 ? 5.824 23.266 -3.936 1 92.94 100 LEU A O 1
ATOM 722 N N . TYR A 1 101 ? 4.887 21.328 -3.889 1 94.5 101 TYR A N 1
ATOM 723 C CA . TYR A 1 101 ? 6.008 20.672 -3.215 1 94.5 101 TYR A CA 1
ATOM 724 C C . TYR A 1 101 ? 6.766 19.766 -4.172 1 94.5 101 TYR A C 1
ATOM 726 O O . TYR A 1 101 ? 6.164 18.922 -4.844 1 94.5 101 TYR A O 1
ATOM 734 N N . VAL A 1 102 ? 8.047 19.969 -4.242 1 94.88 102 VAL A N 1
ATOM 735 C CA . VAL A 1 102 ? 8.906 19.188 -5.113 1 94.88 102 VAL A CA 1
ATOM 736 C C . VAL A 1 102 ? 10.055 18.578 -4.305 1 94.88 102 VAL A C 1
ATOM 738 O O . VAL A 1 102 ? 10.797 19.297 -3.639 1 94.88 102 VAL A O 1
ATOM 741 N N . ILE A 1 103 ? 10.227 17.312 -4.297 1 94.75 103 ILE A N 1
ATOM 742 C CA . ILE A 1 103 ? 11.336 16.641 -3.627 1 94.75 103 ILE A CA 1
ATOM 743 C C . ILE A 1 103 ? 12.32 16.109 -4.664 1 94.75 103 ILE A C 1
ATOM 745 O O . ILE A 1 103 ? 11.977 15.25 -5.473 1 94.75 103 ILE A O 1
ATOM 749 N N . ASP A 1 104 ? 13.5 16.609 -4.625 1 92.94 104 ASP A N 1
ATOM 750 C CA . ASP A 1 104 ? 14.562 16.203 -5.535 1 92.94 104 ASP A CA 1
ATOM 751 C C . ASP A 1 104 ? 14.094 16.25 -6.988 1 92.94 104 ASP A C 1
ATOM 753 O O . ASP A 1 104 ? 14.289 15.297 -7.746 1 92.94 104 ASP A O 1
ATOM 757 N N . GLY A 1 105 ? 13.344 17.266 -7.266 1 86.94 105 GLY A N 1
ATOM 758 C CA . GLY A 1 105 ? 12.945 17.531 -8.641 1 86.94 105 GLY A CA 1
ATOM 759 C C . GLY A 1 105 ? 11.617 16.906 -9 1 86.94 105 GLY A C 1
ATOM 760 O O . GLY A 1 105 ? 11.125 17.078 -10.117 1 86.94 105 GLY A O 1
ATOM 761 N N . VAL A 1 106 ? 11.008 16.266 -8.039 1 86.94 106 VAL A N 1
ATOM 762 C CA . VAL A 1 106 ? 9.75 15.578 -8.32 1 86.94 106 VAL A CA 1
ATOM 763 C C . VAL A 1 106 ? 8.617 16.219 -7.535 1 86.94 106 VAL A C 1
ATOM 765 O O . VAL A 1 106 ? 8.688 16.359 -6.312 1 86.94 106 VAL A O 1
ATOM 768 N N . ALA A 1 107 ? 7.551 16.594 -8.281 1 90.88 107 ALA A N 1
ATOM 769 C CA . ALA A 1 107 ? 6.359 17.094 -7.613 1 90.88 107 ALA A CA 1
ATOM 770 C C . ALA A 1 107 ? 5.645 15.977 -6.852 1 90.88 107 ALA A C 1
ATOM 772 O O . ALA A 1 107 ? 5.496 14.867 -7.363 1 90.88 107 ALA A O 1
ATOM 773 N N . ILE A 1 108 ? 5.223 16.25 -5.664 1 91.56 108 ILE A N 1
ATOM 774 C CA . ILE A 1 108 ? 4.617 15.188 -4.855 1 91.56 108 ILE A CA 1
ATOM 775 C C . ILE A 1 108 ? 3.219 15.617 -4.414 1 91.56 108 ILE A C 1
ATOM 777 O O . ILE A 1 108 ? 2.869 16.797 -4.492 1 91.56 108 ILE A O 1
ATOM 781 N N . GLU A 1 109 ? 2.486 14.594 -3.967 1 90.81 109 GLU A N 1
ATOM 782 C CA . GLU A 1 109 ? 1.16 14.836 -3.408 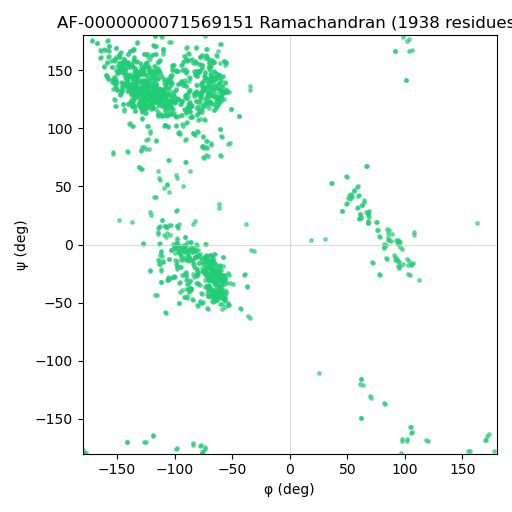1 90.81 109 GLU A CA 1
ATOM 783 C C . GLU A 1 109 ? 1.25 15.391 -1.99 1 90.81 109 GLU A C 1
ATOM 785 O O . GLU A 1 109 ? 1.974 14.852 -1.15 1 90.81 109 GLU A O 1
ATOM 790 N N . ALA A 1 110 ? 0.497 16.484 -1.772 1 89.88 110 ALA A N 1
ATOM 791 C CA . ALA A 1 110 ? 0.54 17.109 -0.454 1 89.88 110 ALA A CA 1
ATOM 792 C C . ALA A 1 110 ? -0.865 17.297 0.116 1 89.88 110 ALA A C 1
ATOM 794 O O . ALA A 1 110 ? -1.028 17.719 1.259 1 89.88 110 ALA A O 1
ATOM 795 N N . ALA A 1 111 ? -1.867 16.891 -0.571 1 87.69 111 ALA A N 1
ATOM 796 C CA . ALA A 1 111 ? -3.25 17.062 -0.131 1 87.69 111 ALA A CA 1
ATOM 797 C C . ALA A 1 111 ? -3.654 15.969 0.854 1 87.69 111 ALA A C 1
ATOM 799 O O . ALA A 1 111 ? -3.162 14.836 0.778 1 87.69 111 ALA A O 1
ATOM 800 N N . ASN A 1 112 ? -4.562 16.359 1.776 1 89.62 112 ASN A N 1
ATOM 801 C CA . ASN A 1 112 ? -5.164 15.359 2.658 1 89.62 112 ASN A CA 1
ATOM 802 C C . ASN A 1 112 ? -6.051 14.391 1.885 1 89.62 112 ASN A C 1
ATOM 804 O O . ASN A 1 112 ? -6.969 14.805 1.181 1 89.62 112 ASN A O 1
ATOM 808 N N . LEU A 1 113 ? -5.824 13.141 2.047 1 93.31 113 LEU A N 1
ATOM 809 C CA . LEU A 1 113 ? -6.57 12.125 1.308 1 93.31 113 LEU A CA 1
ATOM 810 C C . LEU A 1 113 ? -7.473 11.328 2.242 1 93.31 113 LEU A C 1
ATOM 812 O O . LEU A 1 113 ? -8.25 10.484 1.788 1 93.31 113 LEU A O 1
ATOM 816 N N . SER A 1 114 ? -7.383 11.539 3.555 1 94 114 SER A N 1
ATOM 817 C CA . SER A 1 114 ? -8.086 10.703 4.531 1 94 114 SER A CA 1
ATOM 818 C C . SER A 1 114 ? -9.562 11.055 4.594 1 94 114 SER A C 1
ATOM 820 O O . SER A 1 114 ? -9.93 12.234 4.527 1 94 114 SER A O 1
ATOM 822 N N . GLU A 1 115 ? -10.375 10.047 4.691 1 91.62 115 GLU A N 1
ATOM 823 C CA . GLU A 1 115 ? -11.805 10.219 4.93 1 91.62 115 GLU A CA 1
ATOM 824 C C . GLU A 1 115 ? -12.117 10.234 6.426 1 91.62 115 GLU A C 1
ATOM 826 O O . GLU A 1 115 ? -13.086 10.867 6.855 1 91.62 115 GLU A O 1
ATOM 831 N N . VAL A 1 116 ? -11.305 9.609 7.188 1 90.5 116 VAL A N 1
ATOM 832 C CA . VAL A 1 116 ? -11.562 9.422 8.609 1 90.5 116 VAL A CA 1
ATOM 833 C C . VAL A 1 116 ? -10.945 10.57 9.406 1 90.5 116 VAL A C 1
ATOM 835 O O . VAL A 1 116 ? -11.594 11.156 10.273 1 90.5 116 VAL A O 1
ATOM 838 N N . ALA A 1 117 ? -9.719 10.898 9.047 1 82.06 117 ALA A N 1
ATOM 839 C CA . ALA A 1 117 ? -9.086 12 9.758 1 82.06 117 ALA A CA 1
ATOM 840 C C . ALA A 1 117 ? -9.688 13.344 9.344 1 82.06 117 ALA A C 1
ATOM 842 O O . ALA A 1 117 ? -9.531 14.344 10.047 1 82.06 117 ALA A O 1
ATOM 843 N N . ASN A 1 118 ? -10.336 13.32 8.094 1 67.31 118 ASN A N 1
ATOM 844 C CA . ASN A 1 118 ? -10.906 14.562 7.598 1 67.31 118 ASN A CA 1
ATOM 845 C C . ASN A 1 118 ? -12.344 14.75 8.07 1 67.31 118 ASN A C 1
ATOM 847 O O . ASN A 1 118 ? -13.117 15.477 7.449 1 67.31 118 ASN A O 1
ATOM 851 N N . THR A 1 119 ? -12.938 13.797 8.914 1 52.94 119 THR A N 1
ATOM 852 C CA . THR A 1 119 ? -14.375 13.75 9.164 1 52.94 119 THR A CA 1
ATOM 853 C C . THR A 1 119 ? -14.961 15.156 9.211 1 52.94 119 THR A C 1
ATOM 855 O O . THR A 1 119 ? -16.047 15.398 8.68 1 52.94 119 THR A O 1
ATOM 858 N N . SER A 1 120 ? -14.484 16.031 10.219 1 48.03 120 SER A N 1
ATOM 859 C CA . SER A 1 120 ? -15.266 17.234 10.477 1 48.03 120 SER A CA 1
ATOM 860 C C . SER A 1 120 ? -14.484 18.484 10.109 1 48.03 120 SER A C 1
ATOM 862 O O . SER A 1 120 ? -14.852 19.594 10.508 1 48.03 120 SER A O 1
ATOM 864 N N . LYS A 1 121 ? -14.133 18.625 8.734 1 51.78 121 LYS A N 1
ATOM 865 C CA . LYS A 1 121 ? -13.461 19.844 8.312 1 51.78 121 LYS A CA 1
ATOM 866 C C . LYS A 1 121 ? -12.844 20.578 9.508 1 51.78 121 LYS A C 1
ATOM 868 O O . LYS A 1 121 ? -12.367 21.703 9.375 1 51.78 121 LYS A O 1
ATOM 873 N N . TYR A 1 122 ? -13.008 19.828 10.703 1 55.56 122 TYR A N 1
ATOM 874 C CA . TYR A 1 122 ? -12.703 20.594 11.906 1 55.56 122 TYR A CA 1
ATOM 875 C C . TYR A 1 122 ? -11.375 20.172 12.508 1 55.56 122 TYR A C 1
ATOM 877 O O . TYR A 1 122 ? -11.344 19.516 13.562 1 55.56 122 TYR A O 1
ATOM 885 N N . GLY A 1 123 ? -10.312 20.453 12.016 1 62.28 123 GLY A N 1
ATOM 886 C CA . GLY A 1 123 ? -9.008 20.562 12.641 1 62.28 123 GLY A CA 1
ATOM 887 C C . GLY A 1 123 ? -8.211 19.266 12.617 1 62.28 123 GLY A C 1
ATOM 888 O O . GLY A 1 123 ? -7.055 19.234 13.047 1 62.28 123 GLY A O 1
ATOM 889 N N . THR A 1 124 ? -8.852 18.078 12.281 1 78.19 124 THR A N 1
ATOM 890 C CA . THR A 1 124 ? -8.047 16.875 12.156 1 78.19 124 THR A CA 1
ATOM 891 C C . THR A 1 124 ? -7.824 16.516 10.695 1 78.19 124 THR A C 1
ATOM 893 O O . THR A 1 124 ? -8.656 16.828 9.844 1 78.19 124 THR A O 1
ATOM 896 N N . SER A 1 125 ? -6.719 16.062 10.398 1 85.44 125 SER A N 1
ATOM 897 C CA . SER A 1 125 ? -6.344 15.688 9.039 1 85.44 125 SER A CA 1
ATOM 898 C C . SER A 1 125 ? -5.188 14.688 9.039 1 85.44 125 SER A C 1
ATOM 900 O O . SER A 1 125 ? -4.613 14.398 10.094 1 85.44 125 SER A O 1
ATOM 902 N N . ALA A 1 126 ? -5.055 14.086 8.023 1 87.25 126 ALA A N 1
ATOM 903 C CA . ALA A 1 126 ? -3.838 13.32 7.754 1 87.25 126 ALA A CA 1
ATOM 904 C C . ALA A 1 126 ? -2.971 14.023 6.711 1 87.25 126 ALA A C 1
ATOM 906 O O . ALA A 1 126 ? -3.373 14.172 5.555 1 87.25 126 ALA A O 1
ATOM 907 N N . ASN A 1 127 ? -1.811 14.453 7.152 1 90.12 127 ASN A N 1
ATOM 908 C CA . ASN A 1 127 ? -0.883 15.188 6.301 1 90.12 127 ASN A CA 1
ATOM 909 C C . ASN A 1 127 ? 0.059 14.25 5.555 1 90.12 127 ASN A C 1
ATOM 911 O O . ASN A 1 127 ? 0.914 13.609 6.168 1 90.12 127 ASN A O 1
ATOM 915 N N . PRO A 1 128 ? -0.009 14.227 4.242 1 91.12 128 PRO A N 1
ATOM 916 C CA . PRO A 1 128 ? 0.916 13.367 3.498 1 91.12 128 PRO A CA 1
ATOM 917 C C . PRO A 1 128 ? 2.377 13.773 3.686 1 91.12 128 PRO A C 1
ATOM 919 O O . PRO A 1 128 ? 3.275 12.945 3.531 1 91.12 128 PRO A O 1
ATOM 922 N N . LEU A 1 129 ? 2.586 14.992 4.004 1 93.25 129 LEU A N 1
ATOM 923 C CA . LEU A 1 129 ? 3.955 15.461 4.168 1 93.25 129 LEU A CA 1
ATOM 924 C C . LEU A 1 129 ? 4.543 14.977 5.492 1 93.25 129 LEU A C 1
ATOM 926 O O . LEU A 1 129 ? 5.766 14.969 5.664 1 93.25 129 LEU A O 1
ATOM 930 N N . SER A 1 130 ? 3.705 14.664 6.441 1 92.19 130 SER A N 1
ATOM 931 C CA . SER A 1 130 ? 4.188 14.164 7.727 1 92.19 130 SER A CA 1
ATOM 932 C C . SER A 1 130 ? 4.793 12.773 7.582 1 92.19 130 SER A C 1
ATOM 934 O O . SER A 1 130 ? 5.477 12.289 8.484 1 92.19 130 SER A O 1
ATOM 936 N N . ASN A 1 131 ? 4.613 12.188 6.418 1 91.88 131 ASN A N 1
ATOM 937 C CA . ASN A 1 131 ? 5.184 10.867 6.164 1 91.88 131 ASN A CA 1
ATOM 938 C C . ASN A 1 131 ? 6.652 10.969 5.762 1 91.88 131 ASN A C 1
ATOM 940 O O . ASN A 1 131 ? 7.348 9.953 5.684 1 91.88 131 ASN A O 1
ATOM 944 N N . LEU A 1 132 ? 7.117 12.148 5.594 1 92.31 132 LEU A N 1
ATOM 945 C CA . LEU A 1 132 ? 8.516 12.359 5.238 1 92.31 132 LEU A CA 1
ATOM 946 C C . LEU A 1 132 ? 9.344 12.711 6.473 1 92.31 132 LEU A C 1
ATOM 948 O O . LEU A 1 132 ? 8.945 13.562 7.27 1 92.31 132 LEU A O 1
ATOM 952 N N . ASN A 1 133 ? 10.438 12.086 6.613 1 93.94 133 ASN A N 1
ATOM 953 C CA . ASN A 1 133 ? 11.328 12.359 7.738 1 93.94 133 ASN A CA 1
ATOM 954 C C . ASN A 1 133 ? 12.094 13.664 7.543 1 93.94 133 ASN A C 1
ATOM 956 O O . ASN A 1 133 ? 12.914 13.781 6.633 1 93.94 133 ASN A O 1
ATOM 960 N N . PRO A 1 134 ? 11.867 14.586 8.391 1 92.69 134 PRO A N 1
ATOM 961 C CA . PRO A 1 134 ? 12.578 15.859 8.25 1 92.69 134 PRO A CA 1
ATOM 962 C C . PRO A 1 134 ? 14.094 15.703 8.312 1 92.69 134 PRO A C 1
ATOM 964 O O . PRO A 1 134 ? 14.828 16.5 7.719 1 92.69 134 PRO A O 1
ATOM 967 N N . ASN A 1 135 ? 14.586 14.688 8.961 1 92.56 135 ASN A N 1
ATOM 968 C CA . ASN A 1 135 ? 16.016 14.484 9.141 1 92.56 135 ASN A CA 1
ATOM 969 C C . ASN A 1 135 ? 16.703 14.07 7.836 1 92.56 135 ASN A C 1
ATOM 971 O O . ASN A 1 135 ? 17.922 14.109 7.727 1 92.56 135 ASN A O 1
ATOM 975 N N . ASP A 1 136 ? 15.93 13.781 6.875 1 94.56 136 ASP A N 1
ATOM 976 C CA . ASP A 1 136 ? 16.484 13.391 5.578 1 94.56 136 ASP A CA 1
ATOM 977 C C . ASP A 1 136 ? 16.656 14.609 4.672 1 94.56 136 ASP A C 1
ATOM 979 O O . ASP A 1 136 ? 17.25 14.508 3.596 1 94.56 136 ASP A O 1
ATOM 983 N N . ILE A 1 137 ? 16.203 15.734 5.082 1 94.75 137 ILE A N 1
ATOM 984 C CA . ILE A 1 137 ? 16.219 16.938 4.258 1 94.75 137 ILE A CA 1
ATOM 985 C C . ILE A 1 137 ? 17.547 17.672 4.449 1 94.75 137 ILE A C 1
ATOM 987 O O . ILE A 1 137 ? 18 17.875 5.582 1 94.75 137 ILE A O 1
ATOM 991 N N . GLU A 1 138 ? 18.156 18.031 3.391 1 94.31 138 GLU A N 1
ATOM 992 C CA . GLU A 1 138 ? 19.391 18.828 3.41 1 94.31 138 GLU A CA 1
ATOM 993 C C . GLU A 1 138 ? 19.078 20.312 3.402 1 94.31 138 GLU A C 1
ATOM 995 O O . GLU A 1 138 ? 19.75 21.094 4.082 1 94.31 138 GLU A O 1
ATOM 1000 N N . SER A 1 139 ? 18.172 20.688 2.541 1 93.25 139 SER A N 1
ATOM 1001 C CA . SER A 1 139 ? 17.797 22.094 2.445 1 93.25 139 SER A CA 1
ATOM 1002 C C . SER A 1 139 ? 16.422 22.266 1.812 1 93.25 139 SER A C 1
ATOM 1004 O O . SER A 1 139 ? 15.906 21.328 1.179 1 93.25 139 SER A O 1
ATOM 1006 N N . ILE A 1 140 ? 15.797 23.312 2.074 1 94.31 140 ILE A N 1
ATOM 1007 C CA . ILE A 1 140 ? 14.523 23.703 1.483 1 94.31 140 ILE A CA 1
ATOM 1008 C C . ILE A 1 140 ? 14.672 25.047 0.772 1 94.31 140 ILE A C 1
ATOM 1010 O O . ILE A 1 140 ? 15.234 25.984 1.331 1 94.31 140 ILE A O 1
ATOM 1014 N N . THR A 1 141 ? 14.258 25.094 -0.465 1 93.88 141 THR A N 1
ATOM 1015 C CA . THR A 1 141 ? 14.289 26.328 -1.234 1 93.88 141 THR A CA 1
ATOM 1016 C C . THR A 1 141 ? 12.875 26.781 -1.59 1 93.88 141 THR A C 1
ATOM 1018 O O . THR A 1 141 ? 12.086 26 -2.123 1 93.88 141 THR A O 1
ATOM 1021 N N . ILE A 1 142 ? 12.586 27.984 -1.308 1 94.75 142 ILE A N 1
ATOM 1022 C CA . ILE A 1 142 ? 11.273 28.547 -1.608 1 94.75 142 ILE A CA 1
ATOM 1023 C C . ILE A 1 142 ? 11.375 29.469 -2.826 1 94.75 142 ILE A C 1
ATOM 1025 O O . ILE A 1 142 ? 12.148 30.422 -2.824 1 94.75 142 ILE A O 1
ATOM 1029 N N . LEU A 1 143 ? 10.695 29.141 -3.805 1 93.69 143 LEU A N 1
ATOM 1030 C CA . LEU A 1 143 ? 10.586 29.984 -4.992 1 93.69 143 LEU A CA 1
ATOM 1031 C C . LEU A 1 143 ? 9.344 30.859 -4.922 1 93.69 143 LEU A C 1
ATOM 1033 O O . LEU A 1 143 ? 8.219 30.344 -4.98 1 93.69 143 LEU A O 1
ATOM 1037 N N . LYS A 1 144 ? 9.5 32.188 -4.965 1 90.62 144 LYS A N 1
ATOM 1038 C CA . LYS A 1 144 ? 8.391 33.062 -4.613 1 90.62 144 LYS A CA 1
ATOM 1039 C C . LYS A 1 144 ? 7.883 33.812 -5.836 1 90.62 144 LYS A C 1
ATOM 1041 O O . LYS A 1 144 ? 6.727 34.25 -5.875 1 90.62 144 LYS A O 1
ATOM 1046 N N . ASP A 1 145 ? 8.766 34.125 -6.762 1 86.31 145 ASP A N 1
ATOM 1047 C CA . ASP A 1 145 ? 8.312 34.969 -7.867 1 86.31 145 ASP A CA 1
ATOM 1048 C C . ASP A 1 145 ? 8.273 34.188 -9.172 1 86.31 145 ASP A C 1
ATOM 1050 O O . ASP A 1 145 ? 8.539 32.969 -9.188 1 86.31 145 ASP A O 1
ATOM 1054 N N . ALA A 1 146 ? 7.859 34.812 -10.25 1 78.12 146 ALA A N 1
ATOM 1055 C CA . ALA A 1 146 ? 7.598 34.188 -11.539 1 78.12 146 ALA A CA 1
ATOM 1056 C C . ALA A 1 146 ? 8.883 33.656 -12.164 1 78.12 146 ALA A C 1
ATOM 1058 O O . ALA A 1 146 ? 8.906 32.562 -12.711 1 78.12 146 ALA A O 1
ATOM 1059 N N . SER A 1 147 ? 9.875 34.406 -12.07 1 76.19 147 SER A N 1
ATOM 1060 C CA . SER A 1 147 ? 11.109 34 -12.711 1 76.19 147 SER A CA 1
ATOM 1061 C C . SER A 1 147 ? 11.664 32.719 -12.07 1 76.19 147 SER A C 1
ATOM 1063 O O . SER A 1 147 ? 12.336 31.922 -12.734 1 76.19 147 SER A O 1
ATOM 1065 N N . ALA A 1 148 ? 11.375 32.562 -10.906 1 76.62 148 ALA A N 1
ATOM 1066 C CA . ALA A 1 148 ? 11.867 31.391 -10.188 1 76.62 148 ALA A CA 1
ATOM 1067 C C . ALA A 1 148 ? 10.93 30.203 -10.367 1 76.62 148 ALA A C 1
ATOM 1069 O O . ALA A 1 148 ? 11.375 29.062 -10.523 1 76.62 148 ALA A O 1
ATOM 1070 N N . ALA A 1 149 ? 9.664 30.422 -10.375 1 76.94 149 ALA A N 1
ATOM 1071 C CA . ALA A 1 149 ? 8.695 29.344 -10.234 1 76.94 149 ALA A CA 1
ATOM 1072 C C . ALA A 1 149 ? 8.047 29.016 -11.57 1 76.94 149 ALA A C 1
ATOM 1074 O O . ALA A 1 149 ? 7.457 27.938 -11.734 1 76.94 149 ALA A O 1
ATOM 1075 N N . SER A 1 150 ? 8.219 29.812 -12.492 1 77.06 150 SER A N 1
ATOM 1076 C CA . SER A 1 150 ? 7.418 29.719 -13.711 1 77.06 150 SER A CA 1
ATOM 1077 C C . SER A 1 150 ? 7.711 28.422 -14.461 1 77.06 150 SER A C 1
ATOM 1079 O O . SER A 1 150 ? 6.859 27.922 -15.195 1 77.06 150 SER A O 1
ATOM 1081 N N . LEU A 1 151 ? 8.812 27.938 -14.227 1 83.06 151 LEU A N 1
ATOM 1082 C CA . LEU A 1 151 ? 9.164 26.719 -14.953 1 83.06 151 LEU A CA 1
ATOM 1083 C C . LEU A 1 151 ? 8.305 25.547 -14.492 1 83.06 151 LEU A C 1
ATOM 1085 O O . LEU A 1 151 ? 8.242 24.516 -15.172 1 83.06 151 LEU A O 1
ATOM 1089 N N . TYR A 1 152 ? 7.672 25.781 -13.438 1 84.62 152 TYR A N 1
ATOM 1090 C CA . TYR A 1 152 ? 6.766 24.734 -12.977 1 84.62 152 TYR A CA 1
ATOM 1091 C C . TYR A 1 152 ? 5.34 25.016 -13.445 1 84.62 152 TYR A C 1
ATOM 1093 O O . TYR A 1 152 ? 4.441 24.188 -13.219 1 84.62 152 TYR A O 1
ATOM 1101 N N . GLY A 1 153 ? 5.172 26.109 -14.023 1 82.75 153 GLY A N 1
ATOM 1102 C CA . GLY A 1 153 ? 3.938 26.406 -14.727 1 82.75 153 GLY A CA 1
ATOM 1103 C C . GLY A 1 153 ? 2.752 26.609 -13.805 1 82.75 153 GLY A C 1
ATOM 1104 O O . GLY A 1 153 ? 2.826 27.375 -12.844 1 82.75 153 GLY A O 1
ATOM 1105 N N . SER A 1 154 ? 1.62 25.891 -14.211 1 84.25 154 SER A N 1
ATOM 1106 C CA . SER A 1 154 ? 0.324 26.062 -13.562 1 84.25 154 SER A CA 1
ATOM 1107 C C . SER A 1 154 ? 0.347 25.547 -12.133 1 84.25 154 SER A C 1
ATOM 1109 O O . SER A 1 154 ? -0.429 26 -11.289 1 84.25 154 SER A O 1
ATOM 1111 N N . ARG A 1 155 ? 1.171 24.734 -11.852 1 83.12 155 ARG A N 1
ATOM 1112 C CA . ARG A 1 155 ? 1.217 24.156 -10.508 1 83.12 155 ARG A CA 1
ATOM 1113 C C . ARG A 1 155 ? 1.953 25.078 -9.539 1 83.12 155 ARG A C 1
ATOM 1115 O O . ARG A 1 155 ? 1.875 24.906 -8.328 1 83.12 155 ARG A O 1
ATOM 1122 N N . ALA A 1 156 ? 2.613 26.109 -10.008 1 83.75 156 ALA A N 1
ATOM 1123 C CA . ALA A 1 156 ? 3.447 26.969 -9.188 1 83.75 156 ALA A CA 1
ATOM 1124 C C . ALA A 1 156 ? 2.785 28.328 -8.977 1 83.75 156 ALA A C 1
ATOM 1126 O O . ALA A 1 156 ? 3.445 29.297 -8.586 1 83.75 156 ALA A O 1
ATOM 1127 N N . ALA A 1 157 ? 1.552 28.328 -9.289 1 83.38 157 ALA A N 1
ATOM 1128 C CA . ALA A 1 157 ? 0.861 29.609 -9.156 1 83.38 157 ALA A CA 1
ATOM 1129 C C . ALA A 1 157 ? 0.975 30.156 -7.734 1 83.38 157 ALA A C 1
ATOM 1131 O O . ALA A 1 157 ? 0.995 31.375 -7.523 1 83.38 157 ALA A O 1
ATOM 1132 N N . ASN A 1 158 ? 1.128 29.297 -6.832 1 88.44 158 ASN A N 1
ATOM 1133 C CA . ASN A 1 158 ? 1.171 29.688 -5.43 1 88.44 158 ASN A CA 1
ATOM 1134 C C . ASN A 1 158 ? 2.564 29.5 -4.836 1 88.44 158 ASN A C 1
ATOM 1136 O O . ASN A 1 158 ? 2.715 29.375 -3.621 1 88.44 158 ASN A O 1
ATOM 1140 N N . GLY A 1 159 ? 3.562 29.453 -5.707 1 91.12 159 GLY A N 1
ATOM 1141 C CA . GLY A 1 159 ? 4.93 29.266 -5.254 1 91.12 159 GLY A CA 1
ATOM 1142 C C . GLY A 1 159 ? 5.336 27.797 -5.199 1 91.12 159 GLY A C 1
ATOM 1143 O O . GLY A 1 159 ? 4.5 26.906 -5.387 1 91.12 159 GLY A O 1
ATOM 1144 N N . VAL A 1 160 ? 6.621 27.609 -5.062 1 93.5 160 VAL A N 1
ATOM 1145 C CA . VAL A 1 160 ? 7.145 26.25 -5.035 1 93.5 160 VAL A CA 1
ATOM 1146 C C . VAL A 1 160 ? 8.07 26.078 -3.83 1 93.5 160 VAL A C 1
ATOM 1148 O O . VAL A 1 160 ? 8.852 26.969 -3.506 1 93.5 160 VAL A O 1
ATOM 1151 N N . ILE A 1 161 ? 7.926 25.016 -3.15 1 95.12 161 ILE A N 1
ATOM 1152 C CA . ILE A 1 161 ? 8.859 24.594 -2.111 1 95.12 161 ILE A CA 1
ATOM 1153 C C . ILE A 1 161 ? 9.664 23.391 -2.592 1 95.12 161 ILE A C 1
ATOM 1155 O O . ILE A 1 161 ? 9.117 22.297 -2.756 1 95.12 161 ILE A O 1
ATOM 1159 N N . LEU A 1 162 ? 10.914 23.641 -2.799 1 95.44 162 LEU A N 1
ATOM 1160 C CA . LEU A 1 162 ? 11.82 22.594 -3.23 1 95.44 162 LEU A CA 1
ATOM 1161 C C . LEU A 1 162 ? 12.516 21.953 -2.035 1 95.44 162 LEU A C 1
ATOM 1163 O O . LEU A 1 162 ? 13.18 22.625 -1.254 1 95.44 162 LEU A O 1
ATOM 1167 N N . ILE A 1 163 ? 12.367 20.703 -1.945 1 95.44 163 ILE A N 1
ATOM 1168 C CA . ILE A 1 163 ? 13.031 19.938 -0.891 1 95.44 163 ILE A CA 1
ATOM 1169 C C . ILE A 1 163 ? 14.195 19.141 -1.479 1 95.44 163 ILE A C 1
ATOM 1171 O O . ILE A 1 163 ? 14 18.344 -2.398 1 95.44 163 ILE A O 1
ATOM 1175 N N . THR A 1 164 ? 15.305 19.469 -1.021 1 94.81 164 THR A N 1
ATOM 1176 C CA . THR A 1 164 ? 16.484 18.688 -1.381 1 94.81 164 THR A CA 1
ATOM 1177 C C . THR A 1 164 ? 16.859 17.719 -0.258 1 94.81 164 THR A C 1
ATOM 1179 O O . THR A 1 164 ? 17.094 18.141 0.877 1 94.81 164 THR A O 1
ATOM 1182 N N . THR A 1 165 ? 16.953 16.516 -0.538 1 95.62 165 THR A N 1
ATOM 1183 C CA . THR A 1 165 ? 17.281 15.523 0.486 1 95.62 165 THR A CA 1
ATOM 1184 C C . THR A 1 165 ? 18.781 15.281 0.543 1 95.62 165 THR A C 1
ATOM 1186 O O . THR A 1 165 ? 19.516 15.633 -0.39 1 95.62 165 THR A O 1
ATOM 1189 N N . LYS A 1 166 ? 19.203 14.812 1.655 1 94.88 166 LYS A N 1
ATOM 1190 C CA . LYS A 1 166 ? 20.609 14.461 1.825 1 94.88 166 LYS A CA 1
ATOM 1191 C C . LYS A 1 166 ? 21.047 13.414 0.805 1 94.88 166 LYS A C 1
ATOM 1193 O O . LYS A 1 166 ? 20.281 12.5 0.485 1 94.88 166 LYS A O 1
ATOM 1198 N N . GLN A 1 167 ? 22.25 13.672 0.251 1 93.81 167 GLN A N 1
ATOM 1199 C CA . GLN A 1 167 ? 22.828 12.773 -0.735 1 93.81 167 GLN A CA 1
ATOM 1200 C C . GLN A 1 167 ? 24.156 12.203 -0.237 1 93.81 167 GLN A C 1
ATOM 1202 O O . GLN A 1 167 ? 24.688 12.656 0.776 1 93.81 167 GLN A O 1
ATOM 1207 N N . GLY A 1 168 ? 24.656 11.234 -1.019 1 91.5 168 GLY A N 1
ATOM 1208 C CA . GLY A 1 168 ? 25.953 10.688 -0.677 1 91.5 168 GLY A CA 1
ATOM 1209 C C . GLY A 1 168 ? 27.094 11.672 -0.909 1 91.5 168 GLY A C 1
ATOM 1210 O O . GLY A 1 168 ? 26.984 12.555 -1.757 1 91.5 168 GLY A O 1
ATOM 1211 N N . LYS A 1 169 ? 28.078 11.492 -0.12 1 89.38 169 LYS A N 1
ATOM 1212 C CA . LYS A 1 169 ? 29.266 12.32 -0.265 1 89.38 169 LYS A CA 1
ATOM 1213 C C . LYS A 1 169 ? 30.516 11.469 -0.469 1 89.38 169 LYS A C 1
ATOM 1215 O O . LYS A 1 169 ? 30.578 10.328 -0.004 1 89.38 169 LYS A O 1
ATOM 1220 N N . LYS A 1 170 ? 31.469 12.086 -1.149 1 88.06 170 LYS A N 1
ATOM 1221 C CA . LYS A 1 170 ? 32.75 11.383 -1.378 1 88.06 170 LYS A CA 1
ATOM 1222 C C . LYS A 1 170 ? 33.5 11.18 -0.071 1 88.06 170 LYS A C 1
ATOM 1224 O O . LYS A 1 170 ? 33.5 12.07 0.787 1 88.06 170 LYS A O 1
ATOM 1229 N N . GLY A 1 171 ? 34.062 9.984 0.053 1 83.12 171 GLY A N 1
ATOM 1230 C CA . GLY A 1 171 ? 34.875 9.727 1.215 1 83.12 171 GLY A CA 1
ATOM 1231 C C . GLY A 1 171 ? 34.375 8.57 2.064 1 83.12 171 GLY A C 1
ATOM 1232 O O . GLY A 1 171 ? 33.531 7.793 1.624 1 83.12 171 GLY A O 1
ATOM 1233 N N . GLN A 1 172 ? 35 8.516 3.225 1 81.56 172 GLN A N 1
ATOM 1234 C CA . GLN A 1 172 ? 34.656 7.445 4.148 1 81.56 172 GLN A CA 1
ATOM 1235 C C . GLN A 1 172 ? 33.219 7.57 4.625 1 81.56 172 GLN A C 1
ATOM 1237 O O . GLN A 1 172 ? 32.719 8.68 4.844 1 81.56 172 GLN A O 1
ATOM 1242 N N . ALA A 1 173 ? 32.656 6.418 4.773 1 88.06 173 ALA A N 1
ATOM 1243 C CA . ALA A 1 173 ? 31.281 6.375 5.25 1 88.06 173 ALA A CA 1
ATOM 1244 C C . ALA A 1 173 ? 31.156 7.027 6.625 1 88.06 173 ALA A C 1
ATOM 1246 O O . ALA A 1 173 ? 32 6.82 7.496 1 88.06 173 ALA A O 1
ATOM 1247 N N . LYS A 1 174 ? 30.203 7.871 6.777 1 90.38 174 LYS A N 1
ATOM 1248 C CA . LYS A 1 174 ? 29.891 8.531 8.039 1 90.38 174 LYS A CA 1
ATOM 1249 C C . LYS A 1 174 ? 28.516 8.117 8.555 1 90.38 174 LYS A C 1
ATOM 1251 O O . LYS A 1 174 ? 27.531 8.148 7.801 1 90.38 174 LYS A O 1
ATOM 1256 N N . VAL A 1 175 ? 28.516 7.695 9.789 1 92.31 175 VAL A N 1
ATOM 1257 C CA . VAL A 1 175 ? 27.25 7.297 10.422 1 92.31 175 VAL A CA 1
ATOM 1258 C C . VAL A 1 175 ? 26.797 8.375 11.398 1 92.31 175 VAL A C 1
ATOM 1260 O O . VAL A 1 175 ? 27.609 8.938 12.141 1 92.31 175 VAL A O 1
ATOM 1263 N N . SER A 1 176 ? 25.547 8.703 11.312 1 93.38 176 SER A N 1
ATOM 1264 C CA . SER A 1 176 ? 24.938 9.633 12.25 1 93.38 176 SER A CA 1
ATOM 1265 C C . SER A 1 176 ? 23.75 9.008 12.961 1 93.38 176 SER A C 1
ATOM 1267 O O . SER A 1 176 ? 22.875 8.406 12.32 1 93.38 176 SER A O 1
ATOM 1269 N N . PHE A 1 177 ? 23.781 9.062 14.211 1 94 177 PHE A N 1
ATOM 1270 C CA . PHE A 1 177 ? 22.688 8.57 15.023 1 94 177 PHE A CA 1
ATOM 1271 C C . PHE A 1 177 ? 22.094 9.695 15.867 1 94 177 PHE A C 1
ATOM 1273 O O . PHE A 1 177 ? 22.812 10.398 16.562 1 94 177 PHE A O 1
ATOM 1280 N N . LYS A 1 178 ? 20.844 9.867 15.781 1 94.69 178 LYS A N 1
ATOM 1281 C CA . LYS A 1 178 ? 20.125 10.875 16.547 1 94.69 178 LYS A CA 1
ATOM 1282 C C . LYS A 1 178 ? 19.016 10.242 17.391 1 94.69 178 LYS A C 1
ATOM 1284 O O . LYS A 1 178 ? 18.25 9.422 16.891 1 94.69 178 LYS A O 1
ATOM 1289 N N . ALA A 1 179 ? 18.938 10.508 18.641 1 95.62 179 ALA A N 1
ATOM 1290 C CA . ALA A 1 179 ? 17.891 10.094 19.562 1 95.62 179 ALA A CA 1
ATOM 1291 C C . ALA A 1 179 ? 17.328 11.289 20.328 1 95.62 179 ALA A C 1
ATOM 1293 O O . ALA A 1 179 ? 18.078 12.156 20.766 1 95.62 179 ALA A O 1
ATOM 1294 N N . GLN A 1 180 ? 16.016 11.336 20.391 1 95.31 180 GLN A N 1
ATOM 1295 C CA . GLN A 1 180 ? 15.438 12.438 21.156 1 95.31 180 GLN A CA 1
ATOM 1296 C C . GLN A 1 180 ? 14.133 12.016 21.828 1 95.31 180 GLN A C 1
ATOM 1298 O O . GLN A 1 180 ? 13.453 11.109 21.344 1 95.31 180 GLN A O 1
ATOM 1303 N N . MET A 1 181 ? 13.812 12.594 22.922 1 96 181 MET A N 1
ATOM 1304 C CA . MET A 1 181 ? 12.594 12.438 23.703 1 96 181 MET A CA 1
ATOM 1305 C C . MET A 1 181 ? 11.977 13.789 24.031 1 96 181 MET A C 1
ATOM 1307 O O . MET A 1 181 ? 12.703 14.75 24.328 1 96 181 MET A O 1
ATOM 1311 N N . SER A 1 182 ? 10.695 13.812 23.953 1 95.38 182 SER A N 1
ATOM 1312 C CA . SER A 1 182 ? 10.047 15.078 24.281 1 95.38 182 SER A CA 1
ATOM 1313 C C . SER A 1 182 ? 8.75 14.859 25.047 1 95.38 182 SER A C 1
ATOM 1315 O O . SER A 1 182 ? 8.188 13.766 25.031 1 95.38 182 SER A O 1
ATOM 1317 N N . SER A 1 183 ? 8.32 15.766 25.75 1 96.25 183 SER A N 1
ATOM 1318 C CA . SER A 1 183 ? 7.055 15.852 26.469 1 96.25 183 SER A CA 1
ATOM 1319 C C . SER A 1 183 ? 6.262 17.078 26.062 1 96.25 183 SER A C 1
ATOM 1321 O O . SER A 1 183 ? 6.828 18.172 25.906 1 96.25 183 SER A O 1
ATOM 1323 N N . SER A 1 184 ? 5 16.891 25.75 1 95.5 184 SER A N 1
ATOM 1324 C CA . SER A 1 184 ? 4.129 17.984 25.312 1 95.5 184 SER A CA 1
ATOM 1325 C C . SER A 1 184 ? 2.916 18.109 26.234 1 95.5 184 SER A C 1
ATOM 1327 O O . SER A 1 184 ? 2.363 17.109 26.688 1 95.5 184 SER A O 1
ATOM 1329 N N . LYS A 1 185 ? 2.482 19.281 26.484 1 94.75 185 LYS A N 1
ATOM 1330 C CA . LYS A 1 185 ? 1.321 19.531 27.328 1 94.75 185 LYS A CA 1
ATOM 1331 C C . LYS A 1 185 ? 0.566 20.781 26.875 1 94.75 185 LYS A C 1
ATOM 1333 O O . LYS A 1 185 ? 1.067 21.547 26.047 1 94.75 185 LYS A O 1
ATOM 1338 N N . LEU A 1 186 ? -0.643 20.844 27.312 1 92.62 186 LEU A N 1
ATOM 1339 C CA . LEU A 1 186 ? -1.451 22.031 27.047 1 92.62 186 LEU A CA 1
ATOM 1340 C C . LEU A 1 186 ? -0.796 23.281 27.641 1 92.62 186 LEU A C 1
ATOM 1342 O O . LEU A 1 186 ? -0.365 23.266 28.797 1 92.62 186 LEU A O 1
ATOM 1346 N N . PRO A 1 187 ? -0.655 24.312 26.812 1 89 187 PRO A N 1
ATOM 1347 C CA . PRO A 1 187 ? -0.061 25.516 27.375 1 89 187 PRO A CA 1
ATOM 1348 C C . PRO A 1 187 ? -0.941 26.172 28.438 1 89 187 PRO A C 1
ATOM 1350 O O . PRO A 1 187 ? -2.141 25.891 28.516 1 89 187 PRO A O 1
ATOM 1353 N N . SER A 1 188 ? -0.238 26.922 29.25 1 81.06 188 SER A N 1
ATOM 1354 C CA . SER A 1 188 ? -1.014 27.688 30.219 1 81.06 188 SER A CA 1
ATOM 1355 C C . SER A 1 188 ? -1.804 28.812 29.547 1 81.06 188 SER A C 1
ATOM 1357 O O . SER A 1 188 ? -1.476 29.219 28.422 1 81.06 188 SER A O 1
ATOM 1359 N N . GLY A 1 189 ? -2.725 29.109 30.219 1 79.06 189 GLY A N 1
ATOM 1360 C CA . GLY A 1 189 ? -3.598 30.125 29.641 1 79.06 189 GLY A CA 1
ATOM 1361 C C . GLY A 1 189 ? -4.875 29.547 29.047 1 79.06 189 GLY A C 1
ATOM 1362 O O . GLY A 1 189 ? -5.289 28.453 29.422 1 79.06 189 GLY A O 1
ATOM 1363 N N . GLY A 1 190 ? -5.617 30.281 28.328 1 88.5 190 GLY A N 1
ATOM 1364 C CA . GLY A 1 190 ? -6.906 29.922 27.766 1 88.5 190 GLY A CA 1
ATOM 1365 C C . GLY A 1 190 ? -8.078 30.578 28.469 1 88.5 190 GLY A C 1
ATOM 1366 O O . GLY A 1 190 ? -7.91 31.578 29.172 1 88.5 190 GLY A O 1
ATOM 1367 N N . TYR A 1 191 ? -9.156 29.938 28.188 1 92.38 191 TYR A N 1
ATOM 1368 C CA . TYR A 1 191 ? -10.367 30.531 28.734 1 92.38 191 TYR A CA 1
ATOM 1369 C C . TYR A 1 191 ? -10.43 30.344 30.25 1 92.38 191 TYR A C 1
ATOM 1371 O O . TYR A 1 191 ? -10.156 29.25 30.75 1 92.38 191 TYR A O 1
ATOM 1379 N N . ASP A 1 192 ? -10.648 31.344 30.969 1 94.69 192 ASP A N 1
ATOM 1380 C CA . ASP A 1 192 ? -10.867 31.25 32.406 1 94.69 192 ASP A CA 1
ATOM 1381 C C . ASP A 1 192 ? -12.273 30.734 32.719 1 94.69 192 ASP A C 1
ATOM 1383 O O . ASP A 1 192 ? -13.18 31.516 33 1 94.69 192 ASP A O 1
ATOM 1387 N N . LEU A 1 193 ? -12.375 29.484 32.719 1 96.19 193 LEU A N 1
ATOM 1388 C CA . LEU A 1 193 ? -13.68 28.828 32.875 1 96.19 193 LEU A CA 1
ATOM 1389 C C . LEU A 1 193 ? -14.141 28.859 34.312 1 96.19 193 LEU A C 1
ATOM 1391 O O . LEU A 1 193 ? -13.32 28.844 35.25 1 96.19 193 LEU A O 1
ATOM 1395 N N . MET A 1 194 ? -15.445 28.875 34.531 1 97.62 194 MET A N 1
ATOM 1396 C CA . MET A 1 194 ? -16.016 28.859 35.875 1 97.62 194 MET A CA 1
ATOM 1397 C C . MET A 1 194 ? -15.906 27.469 36.5 1 97.62 194 MET A C 1
ATOM 1399 O O . MET A 1 194 ? -16 26.469 35.781 1 97.62 194 MET A O 1
ATOM 1403 N N . ASN A 1 195 ? -15.609 27.469 37.812 1 97.31 195 ASN A N 1
ATOM 1404 C CA . ASN A 1 195 ? -15.797 26.203 38.5 1 97.31 195 ASN A CA 1
ATOM 1405 C C . ASN A 1 195 ? -17.266 25.922 38.781 1 97.31 195 ASN A C 1
ATOM 1407 O O . ASN A 1 195 ? -18.141 26.703 38.375 1 97.31 195 ASN A O 1
ATOM 1411 N N . ALA A 1 196 ? -17.562 24.844 39.406 1 97.75 196 ALA A N 1
ATOM 1412 C CA . ALA A 1 196 ? -18.953 24.422 39.594 1 97.75 196 ALA A CA 1
ATOM 1413 C C . ALA A 1 196 ? -19.703 25.438 40.469 1 97.75 196 ALA A C 1
ATOM 1415 O O . ALA A 1 196 ? -20.875 25.719 40.219 1 97.75 196 ALA A O 1
ATOM 1416 N N . SER A 1 197 ? -19.078 25.953 41.5 1 97.62 197 SER A N 1
ATOM 1417 C CA . SER A 1 197 ? -19.703 26.906 42.406 1 97.62 197 SER A CA 1
ATOM 1418 C C . SER A 1 197 ? -20.047 28.203 41.688 1 97.62 197 SER A C 1
ATOM 1420 O O . SER A 1 197 ? -21.141 28.734 41.844 1 97.62 197 SER A O 1
ATOM 1422 N N . GLU A 1 198 ? -19.125 28.703 40.969 1 97.38 198 GLU A N 1
ATOM 1423 C CA . GLU A 1 198 ? -19.328 29.938 40.25 1 97.38 198 GLU A CA 1
ATOM 1424 C C . GLU A 1 198 ? -20.438 29.781 39.188 1 97.38 198 GLU A C 1
ATOM 1426 O O . GLU A 1 198 ? -21.266 30.672 39 1 97.38 198 GLU A O 1
ATOM 1431 N N . HIS A 1 199 ? -20.312 28.688 38.5 1 97.81 199 HIS A N 1
ATOM 1432 C CA . HIS A 1 199 ? -21.312 28.406 37.469 1 97.81 199 HIS A CA 1
ATOM 1433 C C . HIS A 1 199 ? -22.703 28.266 38.094 1 97.81 199 HIS A C 1
ATOM 1435 O O . HIS A 1 199 ? -23.688 28.766 37.531 1 97.81 199 HIS A O 1
ATOM 1441 N N . TYR A 1 200 ? -22.844 27.547 39.219 1 97.62 200 TYR A N 1
ATOM 1442 C CA . TYR A 1 200 ? -24.109 27.422 39.938 1 97.62 200 TYR A CA 1
ATOM 1443 C C . TYR A 1 200 ? -24.656 28.781 40.312 1 97.62 200 TYR A C 1
ATOM 1445 O O . TYR A 1 200 ? -25.844 29.062 40.125 1 97.62 200 TYR A O 1
ATOM 1453 N N . ALA A 1 201 ? -23.844 29.609 40.875 1 97.06 201 ALA A N 1
ATOM 1454 C CA . ALA A 1 201 ? -24.25 30.938 41.312 1 97.06 201 ALA A CA 1
ATOM 1455 C C . ALA A 1 201 ? -24.75 31.766 40.125 1 97.06 201 ALA A C 1
ATOM 1457 O O . ALA A 1 201 ? -25.703 32.531 40.25 1 97.06 201 ALA A O 1
ATOM 1458 N N . LEU A 1 202 ? -24.047 31.656 39.031 1 97.25 202 LEU A N 1
ATOM 1459 C CA . LEU A 1 202 ? -24.438 32.406 37.844 1 97.25 202 LEU A CA 1
ATOM 1460 C C . LEU A 1 202 ? -25.859 32.031 37.438 1 97.25 202 LEU A C 1
ATOM 1462 O O . LEU A 1 202 ? -26.703 32.906 37.25 1 97.25 202 LEU A O 1
ATOM 1466 N N . TYR A 1 203 ? -26.156 30.766 37.219 1 97.12 203 TYR A N 1
ATOM 1467 C CA . TYR A 1 203 ? -27.469 30.312 36.781 1 97.12 203 TYR A CA 1
ATOM 1468 C C . TYR A 1 203 ? -28.531 30.547 37.844 1 97.12 203 TYR A C 1
ATOM 1470 O O . TYR A 1 203 ? -29.672 30.922 37.531 1 97.12 203 TYR A O 1
ATOM 1478 N N . TYR A 1 204 ? -28.156 30.297 39.156 1 97.38 204 TYR A N 1
ATOM 1479 C CA . TYR A 1 204 ? -29.047 30.656 40.25 1 97.38 204 TYR A CA 1
ATOM 1480 C C . TYR A 1 204 ? -29.484 32.125 40.156 1 97.38 204 TYR A C 1
ATOM 1482 O O . TYR A 1 204 ? -30.672 32.406 40.281 1 97.38 204 TYR A O 1
ATOM 1490 N N . GLY A 1 205 ? -28.5 33 40.031 1 95.75 205 GLY A N 1
ATOM 1491 C CA . GLY A 1 205 ? -28.797 34.406 39.906 1 95.75 205 GLY A CA 1
ATOM 1492 C C . GLY A 1 205 ? -29.734 34.719 38.75 1 95.75 205 GLY A C 1
ATOM 1493 O O . GLY A 1 205 ? -30.656 35.531 38.906 1 95.75 205 GLY A O 1
ATOM 1494 N N . GLY A 1 206 ? -29.453 34.125 37.562 1 95.62 206 GLY A N 1
ATOM 1495 C CA . GLY A 1 206 ? -30.344 34.312 36.438 1 95.62 206 GLY A CA 1
ATOM 1496 C C . GLY A 1 206 ? -31.781 33.875 36.719 1 95.62 206 GLY A C 1
ATOM 1497 O O . GLY A 1 206 ? -32.719 34.625 36.438 1 95.62 206 GLY A O 1
ATOM 1498 N N . PHE A 1 207 ? -31.984 32.719 37.312 1 96.44 207 PHE A N 1
ATOM 1499 C CA . PHE A 1 207 ? -33.312 32.188 37.625 1 96.44 207 PHE A CA 1
ATOM 1500 C C . PHE A 1 207 ? -33.969 33.062 38.719 1 96.44 207 PHE A C 1
ATOM 1502 O O . PHE A 1 207 ? -35.188 33.344 38.656 1 96.44 207 PHE A O 1
ATOM 1509 N N . TYR A 1 208 ? -33.188 33.438 39.719 1 96.19 208 TYR A N 1
ATOM 1510 C CA . TYR A 1 208 ? -33.688 34.25 40.812 1 96.19 208 TYR A CA 1
ATOM 1511 C C . TYR A 1 208 ? -34.25 35.562 40.312 1 96.19 208 TYR A C 1
ATOM 1513 O O . TYR A 1 208 ? -35.406 35.906 40.625 1 96.19 208 TYR A O 1
ATOM 1521 N N . ASN A 1 209 ? -33.469 36.219 39.531 1 92.94 209 ASN A N 1
ATOM 1522 C CA . ASN A 1 209 ? -33.875 37.531 39 1 92.94 209 ASN A CA 1
ATOM 1523 C C . ASN A 1 209 ? -35.125 37.375 38.125 1 92.94 209 ASN A C 1
ATOM 1525 O O . ASN A 1 209 ? -36 38.25 38.156 1 92.94 209 ASN A O 1
ATOM 1529 N N . ASN A 1 210 ? -35.094 36.375 37.344 1 92.69 210 ASN A N 1
ATOM 1530 C CA . ASN A 1 210 ? -36.281 36.125 36.5 1 92.69 210 ASN A CA 1
ATOM 1531 C C . ASN A 1 210 ? -37.5 35.875 37.375 1 92.69 210 ASN A C 1
ATOM 1533 O O . ASN A 1 210 ? -38.594 36.344 37.031 1 92.69 210 ASN A O 1
ATOM 1537 N N . ASN A 1 211 ? -37.375 35.156 38.469 1 95.25 211 ASN A N 1
ATOM 1538 C CA . ASN A 1 211 ? -38.469 34.875 39.375 1 95.25 211 ASN A CA 1
ATOM 1539 C C . ASN A 1 211 ? -38.969 36.125 40.094 1 95.25 211 ASN A C 1
ATOM 1541 O O . ASN A 1 211 ? -40.156 36.312 40.281 1 95.25 211 ASN A O 1
ATOM 1545 N N . ILE A 1 212 ? -38.062 36.938 40.5 1 93.5 212 ILE A N 1
ATOM 1546 C CA . ILE A 1 212 ? -38.406 38.219 41.125 1 93.5 212 ILE A CA 1
ATOM 1547 C C . ILE A 1 212 ? -39.188 39.094 40.125 1 93.5 212 ILE A C 1
ATOM 1549 O O . ILE A 1 212 ? -40.188 39.688 40.5 1 93.5 212 ILE A O 1
ATOM 1553 N N . ALA A 1 213 ? -38.719 39.125 38.938 1 88.75 213 ALA A N 1
ATOM 1554 C CA . ALA A 1 213 ? -39.406 39.906 37.875 1 88.75 213 ALA A CA 1
ATOM 1555 C C . ALA A 1 213 ? -40.812 39.406 37.656 1 88.75 213 ALA A C 1
ATOM 1557 O O . ALA A 1 213 ? -41.688 40.156 37.25 1 88.75 213 ALA A O 1
ATOM 1558 N N . LYS A 1 214 ? -41 38.156 37.906 1 92.81 214 LYS A N 1
ATOM 1559 C CA . LYS A 1 214 ? -42.312 37.562 37.719 1 92.81 214 LYS A CA 1
ATOM 1560 C C . LYS A 1 214 ? -43.219 37.781 38.938 1 92.81 214 LYS A C 1
ATOM 1562 O O . LYS A 1 214 ? -44.375 37.375 38.969 1 92.81 214 LYS A O 1
ATOM 1567 N N . GLY A 1 215 ? -42.656 38.344 40.031 1 93.31 215 GLY A N 1
ATOM 1568 C CA . GLY A 1 215 ? -43.469 38.781 41.156 1 93.31 215 GLY A CA 1
ATOM 1569 C C . GLY A 1 215 ? -43.312 37.875 42.375 1 93.31 215 GLY A C 1
ATOM 1570 O O . GLY A 1 215 ? -44.062 38.031 43.344 1 93.31 215 GLY A O 1
ATOM 1571 N N . MET A 1 216 ? -42.344 37 42.344 1 95.94 216 MET A N 1
ATOM 1572 C CA . MET A 1 216 ? -42.156 36.125 43.5 1 95.94 216 MET A CA 1
ATOM 1573 C C . MET A 1 216 ? -41.5 36.875 44.656 1 95.94 216 MET A C 1
ATOM 1575 O O . MET A 1 216 ? -40.75 37.844 44.438 1 95.94 216 MET A O 1
ATOM 1579 N N . SER A 1 217 ? -41.781 36.344 45.844 1 95.5 217 SER A N 1
ATOM 1580 C CA . SER A 1 217 ? -41.062 36.875 47 1 95.5 217 SER A CA 1
ATOM 1581 C C . SER A 1 217 ? -39.625 36.406 47 1 95.5 217 SER A C 1
ATOM 1583 O O . SER A 1 217 ? -39.25 35.438 46.344 1 95.5 217 SER A O 1
ATOM 1585 N N . SER A 1 218 ? -38.844 37.062 47.688 1 95.25 218 SER A N 1
ATOM 1586 C CA . SER A 1 218 ? -37.406 36.781 47.719 1 95.25 218 SER A CA 1
ATOM 1587 C C . SER A 1 218 ? -37.156 35.344 48.156 1 95.25 218 SER A C 1
ATOM 1589 O O . SER A 1 218 ? -36.312 34.656 47.562 1 95.25 218 SER A O 1
ATOM 1591 N N . GLU A 1 219 ? -37.906 34.875 49.125 1 93.12 219 GLU A N 1
ATOM 1592 C CA . GLU A 1 219 ? -37.688 33.531 49.625 1 93.12 219 GLU A CA 1
ATOM 1593 C C . GLU A 1 219 ? -38.156 32.469 48.625 1 93.12 219 GLU A C 1
ATOM 1595 O O . GLU A 1 219 ? -37.5 31.469 48.406 1 93.12 219 GLU A O 1
ATOM 1600 N N . GLU A 1 220 ? -39.281 32.719 48.062 1 96 220 GLU A N 1
ATOM 1601 C CA . GLU A 1 220 ? -39.812 31.812 47.062 1 96 220 GLU A CA 1
ATOM 1602 C C . GLU A 1 220 ? -38.938 31.797 45.812 1 96 220 GLU A C 1
ATOM 1604 O O . GLU A 1 220 ? -38.719 30.734 45.219 1 96 220 GLU A O 1
ATOM 1609 N N . ALA A 1 221 ? -38.531 32.969 45.438 1 97.25 221 ALA A N 1
ATOM 1610 C CA . ALA A 1 221 ? -37.656 33.094 44.281 1 97.25 221 ALA A CA 1
ATOM 1611 C C . ALA A 1 221 ? -36.344 32.312 44.469 1 97.25 221 ALA A C 1
ATOM 1613 O O . ALA A 1 221 ? -35.844 31.688 43.531 1 97.25 221 ALA A O 1
ATOM 1614 N N . SER A 1 222 ? -35.844 32.375 45.625 1 97.25 222 SER A N 1
ATOM 1615 C CA . SER A 1 222 ? -34.594 31.703 45.938 1 97.25 222 SER A CA 1
ATOM 1616 C C . SER A 1 222 ? -34.75 30.188 45.875 1 97.25 222 SER A C 1
ATOM 1618 O O . SER A 1 222 ? -33.938 29.5 45.281 1 97.25 222 SER A O 1
ATOM 1620 N N . ALA A 1 223 ? -35.75 29.625 46.5 1 96.81 223 ALA A N 1
ATOM 1621 C CA . ALA A 1 223 ? -36 28.188 46.469 1 96.81 223 ALA A CA 1
ATOM 1622 C C . ALA A 1 223 ? -36.219 27.688 45.062 1 96.81 223 ALA A C 1
ATOM 1624 O O . ALA A 1 223 ? -35.719 26.641 44.656 1 96.81 223 ALA A O 1
ATOM 1625 N N . ALA A 1 224 ? -36.969 28.469 44.344 1 97.31 224 ALA A N 1
ATOM 1626 C CA . ALA A 1 224 ? -37.281 28.094 42.969 1 97.31 224 ALA A CA 1
ATOM 1627 C C . ALA A 1 224 ? -36 28.141 42.094 1 97.31 224 ALA A C 1
ATOM 1629 O O . ALA A 1 224 ? -35.844 27.328 41.188 1 97.31 224 ALA A O 1
ATOM 1630 N N . ALA A 1 225 ? -35.219 29.094 42.281 1 97.94 225 ALA A N 1
ATOM 1631 C CA . ALA A 1 225 ? -34 29.25 41.531 1 97.94 225 ALA A CA 1
ATOM 1632 C C . ALA A 1 225 ? -33.031 28.094 41.781 1 97.94 225 ALA A C 1
ATOM 1634 O O . ALA A 1 225 ? -32.375 27.594 40.844 1 97.94 225 ALA A O 1
ATOM 1635 N N . ASN A 1 226 ? -32.906 27.688 43 1 98 226 ASN A N 1
ATOM 1636 C CA . ASN A 1 226 ? -32.094 26.5 43.312 1 98 226 ASN A CA 1
ATOM 1637 C C . ASN A 1 226 ? -32.625 25.266 42.594 1 98 226 ASN A C 1
ATOM 1639 O O . ASN A 1 226 ? -31.828 24.516 42.031 1 98 226 ASN A O 1
ATOM 1643 N N . LYS A 1 227 ? -33.875 25.078 42.625 1 97.12 227 LYS A N 1
ATOM 1644 C CA . LYS A 1 227 ? -34.5 23.922 41.969 1 97.12 227 LYS A CA 1
ATOM 1645 C C . LYS A 1 227 ? -34.25 23.969 40.469 1 97.12 227 LYS A C 1
ATOM 1647 O O . LYS A 1 227 ? -33.938 22.938 39.844 1 97.12 227 LYS A O 1
ATOM 1652 N N . SER A 1 228 ? -34.406 25.094 39.875 1 96.81 228 SER A N 1
ATOM 1653 C CA . SER A 1 228 ? -34.25 25.234 38.438 1 96.81 228 SER A CA 1
ATOM 1654 C C . SER A 1 228 ? -32.781 24.984 38.031 1 96.81 228 SER A C 1
ATOM 1656 O O . SER A 1 228 ? -32.531 24.359 37 1 96.81 228 SER A O 1
ATOM 1658 N N . THR A 1 229 ? -31.875 25.5 38.781 1 97.12 229 THR A N 1
ATOM 1659 C CA . THR A 1 229 ? -30.453 25.312 38.5 1 97.12 229 THR A CA 1
ATOM 1660 C C . THR A 1 229 ? -30.078 23.828 38.594 1 97.12 229 THR A C 1
ATOM 1662 O O . THR A 1 229 ? -29.375 23.328 37.719 1 97.12 229 THR A O 1
ATOM 1665 N N . GLN A 1 230 ? -30.547 23.172 39.531 1 96.12 230 GLN A N 1
ATOM 1666 C CA . GLN A 1 230 ? -30.281 21.75 39.719 1 96.12 230 GLN A CA 1
ATOM 1667 C C . GLN A 1 230 ? -30.922 20.922 38.594 1 96.12 230 GLN A C 1
ATOM 1669 O O . GLN A 1 230 ? -30.328 19.953 38.125 1 96.12 230 GLN A O 1
ATOM 1674 N N . SER A 1 231 ? -32.094 21.312 38.219 1 94.75 231 SER A N 1
ATOM 1675 C CA . SER A 1 231 ? -32.75 20.641 37.125 1 94.75 231 SER A CA 1
ATOM 1676 C C . SER A 1 231 ? -31.969 20.797 35.812 1 94.75 231 SER A C 1
ATOM 1678 O O . SER A 1 231 ? -31.953 19.891 35 1 94.75 231 SER A O 1
ATOM 1680 N N . MET A 1 232 ? -31.375 21.906 35.656 1 93.81 232 MET A N 1
ATOM 1681 C CA . MET A 1 232 ? -30.578 22.172 34.469 1 93.81 232 MET A CA 1
ATOM 1682 C C . MET A 1 232 ? -29.391 21.219 34.406 1 93.81 232 MET A C 1
ATOM 1684 O O . MET A 1 232 ? -29.062 20.703 33.312 1 93.81 232 MET A O 1
ATOM 1688 N N . TYR A 1 233 ? -28.781 20.984 35.5 1 93 233 TYR A N 1
ATOM 1689 C CA . TYR A 1 233 ? -27.641 20.062 35.531 1 93 233 TYR A CA 1
ATOM 1690 C C . TYR A 1 233 ? -28.109 18.609 35.469 1 93 233 TYR A C 1
ATOM 1692 O O . TYR A 1 233 ? -27.328 17.719 35.125 1 93 233 TYR A O 1
ATOM 1700 N N . GLY A 1 234 ? -29.266 18.375 35.781 1 90.06 234 GLY A N 1
ATOM 1701 C CA . GLY A 1 234 ? -29.766 17.016 35.969 1 90.06 234 GLY A CA 1
ATOM 1702 C C . GLY A 1 234 ? -29.453 16.422 37.312 1 90.06 234 GLY A C 1
ATOM 1703 O O . GLY A 1 234 ? -29.797 15.281 37.594 1 90.06 234 GLY A O 1
ATOM 1704 N N . ARG A 1 235 ? -28.734 17.281 38.156 1 91.94 235 ARG A N 1
ATOM 1705 C CA . ARG A 1 235 ? -28.422 16.875 39.5 1 91.94 235 ARG A CA 1
ATOM 1706 C C . ARG A 1 235 ? -27.984 18.062 40.344 1 91.94 235 ARG A C 1
ATOM 1708 O O . ARG A 1 235 ? -27.594 19.109 39.812 1 91.94 235 ARG A O 1
ATOM 1715 N N . ASN A 1 236 ? -28.062 17.906 41.688 1 95.38 236 ASN A N 1
ATOM 1716 C CA . ASN A 1 236 ? -27.547 18.906 42.625 1 95.38 236 ASN A CA 1
ATOM 1717 C C . ASN A 1 236 ? -26.062 18.656 42.906 1 95.38 236 ASN A C 1
ATOM 1719 O O . ASN A 1 236 ? -25.688 17.625 43.438 1 95.38 236 ASN A O 1
ATOM 1723 N N . PRO A 1 237 ? -25.219 19.594 42.594 1 97.19 237 PRO A N 1
ATOM 1724 C CA . PRO A 1 237 ? -23.781 19.391 42.844 1 97.19 237 PRO A CA 1
ATOM 1725 C C . PRO A 1 237 ? -23.391 19.672 44.281 1 97.19 237 PRO A C 1
ATOM 1727 O O . PRO A 1 237 ? -22.219 19.531 44.656 1 97.19 237 PRO A O 1
ATOM 1730 N N . TYR A 1 238 ? -24.391 20.062 45.156 1 97.56 238 TYR A N 1
ATOM 1731 C CA . TYR A 1 238 ? -24.172 20.344 46.562 1 97.56 238 TYR A CA 1
ATOM 1732 C C . TYR A 1 238 ? -24.812 19.266 47.438 1 97.56 238 TYR A C 1
ATOM 1734 O O . TYR A 1 238 ? -25.656 18.5 46.969 1 97.56 238 TYR A O 1
ATOM 1742 N N . ASN A 1 239 ? -24.438 19.312 48.75 1 96.31 239 ASN A N 1
ATOM 1743 C CA . ASN A 1 239 ? -24.938 18.312 49.688 1 96.31 239 ASN A CA 1
ATOM 1744 C C . ASN A 1 239 ? -26.234 18.766 50.375 1 96.31 239 ASN A C 1
ATOM 1746 O O . ASN A 1 239 ? -26.797 18.031 51.188 1 96.31 239 ASN A O 1
ATOM 1750 N N . VAL A 1 240 ? -26.734 20.031 50.031 1 95.88 240 VAL A N 1
ATOM 1751 C CA . VAL A 1 240 ? -27.969 20.547 50.594 1 95.88 240 VAL A CA 1
ATOM 1752 C C . VAL A 1 240 ? -28.938 20.938 49.5 1 95.88 240 VAL A C 1
ATOM 1754 O O . VAL A 1 240 ? -28.516 21.266 48.375 1 95.88 240 VAL A O 1
ATOM 1757 N N . ALA A 1 241 ? -30.234 20.969 49.75 1 94.31 241 ALA A N 1
ATOM 1758 C CA . ALA A 1 241 ? -31.281 21.203 48.781 1 94.31 241 ALA A CA 1
ATOM 1759 C C . ALA A 1 241 ? -31.234 22.625 48.25 1 94.31 241 ALA A C 1
ATOM 1761 O O . ALA A 1 241 ? -31.5 22.875 47.062 1 94.31 241 ALA A O 1
ATOM 1762 N N . ASN A 1 242 ? -30.969 23.562 49.156 1 96.94 242 ASN A N 1
ATOM 1763 C CA . ASN A 1 242 ? -30.891 24.984 48.781 1 96.94 242 ASN A CA 1
ATOM 1764 C C . ASN A 1 242 ? -29.562 25.594 49.188 1 96.94 242 ASN A C 1
ATOM 1766 O O . ASN A 1 242 ? -29.469 26.281 50.188 1 96.94 242 ASN A O 1
ATOM 1770 N N . PRO A 1 243 ? -28.641 25.359 48.375 1 97.62 243 PRO A N 1
ATOM 1771 C CA . PRO A 1 243 ? -27.281 25.75 48.719 1 97.62 243 PRO A CA 1
ATOM 1772 C C . PRO A 1 243 ? -27.078 27.266 48.75 1 97.62 243 PRO A C 1
ATOM 1774 O O . PRO A 1 243 ? -26.219 27.766 49.469 1 97.62 243 PRO A O 1
ATOM 1777 N N . LEU A 1 244 ? -27.812 28.016 47.969 1 97.75 244 LEU A N 1
ATOM 1778 C CA . LEU A 1 244 ? -27.719 29.484 48 1 97.75 244 LEU A CA 1
ATOM 1779 C C . LEU A 1 244 ? -28.984 30.109 48.562 1 97.75 244 LEU A C 1
ATOM 1781 O O . LEU A 1 244 ? -30.094 29.609 48.281 1 97.75 244 LEU A O 1
ATOM 1785 N N . ASP A 1 245 ? -28.797 31.25 49.281 1 95.94 245 ASP A N 1
ATOM 1786 C CA . ASP A 1 245 ? -29.938 31.953 49.844 1 95.94 245 ASP A CA 1
ATOM 1787 C C . ASP A 1 245 ? -30.359 33.125 48.969 1 95.94 245 ASP A C 1
ATOM 1789 O O . ASP A 1 245 ? -29.875 33.25 47.844 1 95.94 245 ASP A O 1
ATOM 1793 N N . ALA A 1 246 ? -31.344 33.906 49.406 1 93.38 246 ALA A N 1
ATOM 1794 C CA . ALA A 1 246 ? -31.922 34.969 48.594 1 93.38 246 ALA A CA 1
ATOM 1795 C C . ALA A 1 246 ? -30.891 36.031 48.281 1 93.38 246 ALA A C 1
ATOM 1797 O O . ALA A 1 246 ? -31.016 36.781 47.281 1 93.38 246 ALA A O 1
ATOM 1798 N N . SER A 1 247 ? -29.828 36.125 49.094 1 91.12 247 SER A N 1
ATOM 1799 C CA . SER A 1 247 ? -28.766 37.062 48.844 1 91.12 247 SER A CA 1
ATOM 1800 C C . SER A 1 247 ? -27.703 36.5 47.906 1 91.12 247 SER A C 1
ATOM 1802 O O . SER A 1 247 ? -26.781 37.219 47.5 1 91.12 247 SER A O 1
ATOM 1804 N N . GLY A 1 248 ? -27.891 35.188 47.531 1 92 248 GLY A N 1
ATOM 1805 C CA . GLY A 1 248 ? -26.953 34.531 46.656 1 92 248 GLY A CA 1
ATOM 1806 C C . GLY A 1 248 ? -25.766 33.938 47.375 1 92 248 GLY A C 1
ATOM 1807 O O . GLY A 1 248 ? -24.812 33.469 46.75 1 92 248 GLY A O 1
ATOM 1808 N N . ASP A 1 249 ? -25.828 33.906 48.719 1 93.62 249 ASP A N 1
ATOM 1809 C CA . ASP A 1 249 ? -24.75 33.375 49.531 1 93.62 249 ASP A CA 1
ATOM 1810 C C . ASP A 1 249 ? -25 31.906 49.844 1 93.62 249 ASP A C 1
ATOM 1812 O O . ASP A 1 249 ? -26.156 31.453 49.875 1 93.62 249 ASP A O 1
ATOM 1816 N N . LEU A 1 250 ? -23.922 31.203 50.094 1 95.88 250 LEU A N 1
ATOM 1817 C CA . LEU A 1 250 ? -24.031 29.797 50.469 1 95.88 250 LEU A CA 1
ATOM 1818 C C . LEU A 1 250 ? -24.75 29.641 51.812 1 95.88 250 LEU A C 1
ATOM 1820 O O . LEU A 1 250 ? -24.469 30.391 52.75 1 95.88 250 LEU A O 1
ATOM 1824 N N . THR A 1 251 ? -25.594 28.766 51.906 1 95.88 251 THR A N 1
ATOM 1825 C CA . THR A 1 251 ? -26.297 28.469 53.156 1 95.88 251 THR A CA 1
ATOM 1826 C C . THR A 1 251 ? -25.391 27.688 54.094 1 95.88 251 THR A C 1
ATOM 1828 O O . THR A 1 251 ? -24.375 27.109 53.656 1 95.88 251 THR A O 1
ATOM 1831 N N . SER A 1 252 ? -25.828 27.703 55.344 1 93.56 252 SER A N 1
ATOM 1832 C CA . SER A 1 252 ? -25.047 27 56.344 1 93.56 252 SER A CA 1
ATOM 1833 C C . SER A 1 252 ? -24.984 25.5 56.062 1 93.56 252 SER A C 1
ATOM 1835 O O . SER A 1 252 ? -26 24.875 55.781 1 93.56 252 SER A O 1
ATOM 1837 N N . GLY A 1 253 ? -23.734 25 56 1 94.69 253 GLY A N 1
ATOM 1838 C CA . GLY A 1 253 ? -23.547 23.578 55.812 1 94.69 253 GLY A CA 1
ATOM 1839 C C . GLY A 1 253 ? -23.422 23.156 54.375 1 94.69 253 GLY A C 1
ATOM 1840 O O . GLY A 1 253 ? -23.141 21.984 54.062 1 94.69 253 GLY A O 1
ATOM 1841 N N . ALA A 1 254 ? -23.719 24.062 53.469 1 96.19 254 ALA A N 1
ATOM 1842 C CA . ALA A 1 254 ? -23.641 23.734 52.031 1 96.19 254 ALA A CA 1
ATOM 1843 C C . ALA A 1 254 ? -22.203 23.422 51.625 1 96.19 254 ALA A C 1
ATOM 1845 O O . ALA A 1 254 ? -21.281 24.188 51.938 1 96.19 254 ALA A O 1
ATOM 1846 N N . GLN A 1 255 ? -21.938 22.266 51 1 96.31 255 GLN A N 1
ATOM 1847 C CA . GLN A 1 255 ? -20.641 21.828 50.5 1 96.31 255 GLN A CA 1
ATOM 1848 C C . GLN A 1 255 ? -20.734 21.406 49.031 1 96.31 255 GLN A C 1
ATOM 1850 O O . GLN A 1 255 ? -21.656 20.672 48.656 1 96.31 255 GLN A O 1
ATOM 1855 N N . LEU A 1 256 ? -19.844 21.984 48.219 1 97.31 256 LEU A N 1
ATOM 1856 C CA . LEU A 1 256 ? -19.766 21.578 46.812 1 97.31 256 LEU A CA 1
ATOM 1857 C C . LEU A 1 256 ? -19.219 20.156 46.688 1 97.31 256 LEU A C 1
ATOM 1859 O O . LEU A 1 256 ? -18.094 19.875 47.156 1 97.31 256 LEU A O 1
ATOM 1863 N N . MET A 1 257 ? -19.922 19.234 46.062 1 97.12 257 MET A N 1
ATOM 1864 C CA . MET A 1 257 ? -19.547 17.828 46 1 97.12 257 MET A CA 1
ATOM 1865 C C . MET A 1 257 ? -19.016 17.469 44.625 1 97.12 257 MET A C 1
ATOM 1867 O O . MET A 1 257 ? -18.312 16.469 44.469 1 97.12 257 MET A O 1
ATOM 1871 N N . ILE A 1 258 ? -19.438 18.141 43.625 1 97.44 258 ILE A N 1
ATOM 1872 C CA . ILE A 1 258 ? -19.031 17.859 42.25 1 97.44 258 ILE A CA 1
ATOM 1873 C C . ILE A 1 258 ? -18.359 19.109 41.656 1 97.44 258 ILE A C 1
ATOM 1875 O O . ILE A 1 258 ? -18.969 20.172 41.594 1 97.44 258 ILE A O 1
ATOM 1879 N N . ASP A 1 259 ? -17.125 19 41.156 1 97.56 259 ASP A N 1
ATOM 1880 C CA . ASP A 1 259 ? -16.375 20.047 40.469 1 97.56 259 ASP A CA 1
ATOM 1881 C C . ASP A 1 259 ? -15.352 19.453 39.5 1 97.56 259 ASP A C 1
ATOM 1883 O O . ASP A 1 259 ? -14.148 19.469 39.781 1 97.56 259 ASP A O 1
ATOM 1887 N N . THR A 1 260 ? -15.82 19.047 38.438 1 96.5 260 THR A N 1
ATOM 1888 C CA . THR A 1 260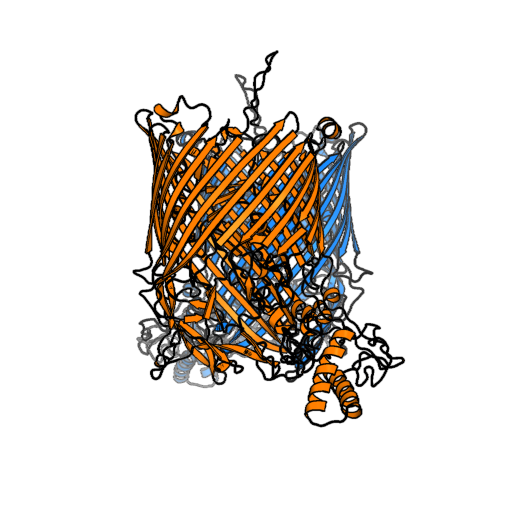 ? -15.016 18.359 37.438 1 96.5 260 THR A CA 1
ATOM 1889 C C . THR A 1 260 ? -14.305 19.359 36.531 1 96.5 260 THR A C 1
ATOM 1891 O O . THR A 1 260 ? -14.945 20.172 35.844 1 96.5 260 THR A O 1
ATOM 1894 N N . ASP A 1 261 ? -13.031 19.359 36.5 1 95.62 261 ASP A N 1
ATOM 1895 C CA . ASP A 1 261 ? -12.297 20.109 35.469 1 95.62 261 ASP A CA 1
ATOM 1896 C C . ASP A 1 261 ? -12.164 19.297 34.188 1 95.62 261 ASP A C 1
ATOM 1898 O O . ASP A 1 261 ? -11.203 18.547 34 1 95.62 261 ASP A O 1
ATOM 1902 N N . TRP A 1 262 ? -12.984 19.516 33.344 1 94.56 262 TRP A N 1
ATOM 1903 C CA . TRP A 1 262 ? -13.086 18.719 32.125 1 94.56 262 TRP A CA 1
ATOM 1904 C C . TRP A 1 262 ? -11.836 18.891 31.25 1 94.56 262 TRP A C 1
ATOM 1906 O O . TRP A 1 262 ? -11.469 18 30.484 1 94.56 262 TRP A O 1
ATOM 1916 N N . LEU A 1 263 ? -11.172 20.031 31.234 1 93.56 263 LEU A N 1
ATOM 1917 C CA . LEU A 1 263 ? -9.93 20.203 30.484 1 93.56 263 LEU A CA 1
ATOM 1918 C C . LEU A 1 263 ? -8.859 19.25 30.984 1 93.56 263 LEU A C 1
ATOM 1920 O O . LEU A 1 263 ? -8.117 18.672 30.188 1 93.56 263 LEU A O 1
ATOM 1924 N N . ASP A 1 264 ? -8.812 19.125 32.219 1 94.44 264 ASP A N 1
ATOM 1925 C CA . ASP A 1 264 ? -7.832 18.219 32.781 1 94.44 264 ASP A CA 1
ATOM 1926 C C . ASP A 1 264 ? -8.148 16.766 32.438 1 94.44 264 ASP A C 1
ATOM 1928 O O . ASP A 1 264 ? -7.258 15.922 32.438 1 94.44 264 ASP A O 1
ATOM 1932 N N . GLU A 1 265 ? -9.445 16.484 32.281 1 95.12 265 GLU A N 1
ATOM 1933 C CA . GLU A 1 265 ? -9.859 15.125 31.953 1 95.12 265 GLU A CA 1
ATOM 1934 C C . GLU A 1 265 ? -9.531 14.797 30.5 1 95.12 265 GLU A C 1
ATOM 1936 O O . GLU A 1 265 ? -9.18 13.656 30.172 1 95.12 265 GLU A O 1
ATOM 1941 N N . VAL A 1 266 ? -9.672 15.773 29.703 1 93.69 266 VAL A N 1
ATOM 1942 C CA . VAL A 1 266 ? -9.562 15.555 28.266 1 93.69 266 VAL A CA 1
ATOM 1943 C C . VAL A 1 266 ? -8.102 15.641 27.828 1 93.69 266 VAL A C 1
ATOM 1945 O O . VAL A 1 266 ? -7.672 14.922 26.938 1 93.69 266 VAL A O 1
ATOM 1948 N N . PHE A 1 267 ? -7.34 16.531 28.406 1 94.75 267 PHE A N 1
ATOM 1949 C CA . PHE A 1 267 ? -5.953 16.734 27.984 1 94.75 267 PHE A CA 1
ATOM 1950 C C . PHE A 1 267 ? -5.012 15.891 28.844 1 94.75 267 PHE A C 1
ATOM 1952 O O . PHE A 1 267 ? -5.336 15.539 29.984 1 94.75 267 PHE A O 1
ATOM 1959 N N . ARG A 1 268 ? -3.947 15.523 28.25 1 95.31 268 ARG A N 1
ATOM 1960 C CA . ARG A 1 268 ? -2.9 14.758 28.906 1 95.31 268 ARG A CA 1
ATOM 1961 C C . ARG A 1 268 ? -1.517 15.258 28.516 1 95.31 268 ARG A C 1
ATOM 1963 O O . ARG A 1 268 ? -1.388 16.094 27.625 1 95.31 268 ARG A O 1
ATOM 1970 N N . THR A 1 269 ? -0.551 14.805 29.281 1 96.12 269 THR A N 1
ATOM 1971 C CA . THR A 1 269 ? 0.83 15.008 28.844 1 96.12 269 THR A CA 1
ATOM 1972 C C . THR A 1 269 ? 1.234 13.961 27.812 1 96.12 269 THR A C 1
ATOM 1974 O O . THR A 1 269 ? 1.19 12.758 28.094 1 96.12 269 THR A O 1
ATOM 1977 N N . GLY A 1 270 ? 1.537 14.438 26.656 1 96.12 270 GLY A N 1
ATOM 1978 C CA . GLY A 1 270 ? 1.959 13.516 25.609 1 96.12 270 GLY A CA 1
ATOM 1979 C C . GLY A 1 270 ? 3.457 13.281 25.594 1 96.12 270 GLY A C 1
ATOM 1980 O O . GLY A 1 270 ? 4.242 14.219 25.719 1 96.12 270 GLY A O 1
ATOM 1981 N N . MET A 1 271 ? 3.855 12.062 25.438 1 96.62 271 MET A N 1
ATOM 1982 C CA . MET A 1 271 ? 5.266 11.703 25.312 1 96.62 271 MET A CA 1
ATOM 1983 C C . MET A 1 271 ? 5.609 11.32 23.875 1 96.62 271 MET A C 1
ATOM 1985 O O . MET A 1 271 ? 4.789 10.734 23.172 1 96.62 271 MET A O 1
ATOM 1989 N N . SER A 1 272 ? 6.797 11.781 23.453 1 95.31 272 SER A N 1
ATOM 1990 C CA . SER A 1 272 ? 7.242 11.438 22.109 1 95.31 272 SER A CA 1
ATOM 1991 C C . SER A 1 272 ? 8.672 10.906 22.109 1 95.31 272 SER A C 1
ATOM 1993 O O . SER A 1 272 ? 9.469 11.281 22.984 1 95.31 272 SER A O 1
ATOM 1995 N N . GLN A 1 273 ? 8.984 10.016 21.266 1 96.44 273 GLN A N 1
ATOM 1996 C CA . GLN A 1 273 ? 10.32 9.477 21.047 1 96.44 273 GLN A CA 1
ATOM 1997 C C . GLN A 1 273 ? 10.641 9.398 19.562 1 96.44 273 GLN A C 1
ATOM 1999 O O . GLN A 1 273 ? 9.758 9.133 18.734 1 96.44 273 GLN A O 1
ATOM 2004 N N . GLU A 1 274 ? 11.891 9.703 19.172 1 95.25 274 GLU A N 1
ATOM 2005 C CA . GLU A 1 274 ? 12.352 9.641 17.797 1 95.25 274 GLU A CA 1
ATOM 2006 C C . GLU A 1 274 ? 13.766 9.078 17.703 1 95.25 274 GLU A C 1
ATOM 2008 O O . GLU A 1 274 ? 14.625 9.422 18.516 1 95.25 274 GLU A O 1
ATOM 2013 N N . TYR A 1 275 ? 14.016 8.18 16.844 1 95.81 275 TYR A N 1
ATOM 2014 C CA . TYR A 1 275 ? 15.32 7.59 16.547 1 95.81 275 TYR A CA 1
ATOM 2015 C C . TYR A 1 275 ? 15.609 7.652 15.055 1 95.81 275 TYR A C 1
ATOM 2017 O O . TYR A 1 275 ? 14.773 7.289 14.234 1 95.81 275 TYR A O 1
ATOM 2025 N N . ASP A 1 276 ? 16.781 8.195 14.734 1 94.88 276 ASP A N 1
ATOM 2026 C CA . ASP A 1 276 ? 17.188 8.281 13.336 1 94.88 276 ASP A CA 1
ATOM 2027 C C . ASP A 1 276 ? 18.625 7.801 13.156 1 94.88 276 ASP A C 1
ATOM 2029 O O . ASP A 1 276 ? 19.516 8.188 13.922 1 94.88 276 ASP A O 1
ATOM 2033 N N . ILE A 1 277 ? 18.844 7 12.211 1 94.25 277 ILE A N 1
ATOM 2034 C CA . ILE A 1 277 ? 20.188 6.566 11.844 1 94.25 277 ILE A CA 1
ATOM 2035 C C . ILE A 1 277 ? 20.406 6.781 10.352 1 94.25 277 ILE A C 1
ATOM 2037 O O . ILE A 1 277 ? 19.5 6.566 9.547 1 94.25 277 ILE A O 1
ATOM 2041 N N . SER A 1 278 ? 21.5 7.324 9.953 1 94.56 278 SER A N 1
ATOM 2042 C CA . SER A 1 278 ? 21.828 7.523 8.547 1 94.56 278 SER A CA 1
ATOM 2043 C C . SER A 1 278 ? 23.297 7.242 8.266 1 94.56 278 SER A C 1
ATOM 2045 O O . SER A 1 278 ? 24.141 7.363 9.156 1 94.56 278 SER A O 1
ATOM 2047 N N . VAL A 1 279 ? 23.562 6.867 7.078 1 92.88 279 VAL A N 1
ATOM 2048 C CA . VAL A 1 279 ? 24.906 6.609 6.594 1 92.88 279 VAL A CA 1
ATOM 2049 C C . VAL A 1 279 ? 25.109 7.297 5.242 1 92.88 279 VAL A C 1
ATOM 2051 O O . VAL A 1 279 ? 24.266 7.207 4.359 1 92.88 279 VAL A O 1
ATOM 2054 N N . ASN A 1 280 ? 26.141 8.039 5.137 1 92.69 280 ASN A N 1
ATOM 2055 C CA . ASN A 1 280 ? 26.516 8.648 3.865 1 92.69 280 ASN A CA 1
ATOM 2056 C C . ASN A 1 280 ? 27.953 8.32 3.48 1 92.69 280 ASN A C 1
ATOM 2058 O O . ASN A 1 280 ? 28.844 8.32 4.332 1 92.69 280 ASN A O 1
ATOM 2062 N N . GLY A 1 281 ? 28.141 7.98 2.293 1 89.81 281 GLY A N 1
ATOM 2063 C CA . GLY A 1 281 ? 29.469 7.645 1.81 1 89.81 281 GLY A CA 1
ATOM 2064 C C . GLY A 1 281 ? 29.531 7.449 0.306 1 89.81 281 GLY A C 1
ATOM 2065 O O . GLY A 1 281 ? 28.547 7.691 -0.394 1 89.81 281 GLY A O 1
ATOM 2066 N N . GLY A 1 282 ? 30.703 7.23 -0.173 1 88 282 GLY A N 1
ATOM 2067 C CA . GLY A 1 282 ? 30.922 6.988 -1.591 1 88 282 GLY A CA 1
ATOM 2068 C C . GLY A 1 282 ? 32.312 7.344 -2.053 1 88 282 GLY A C 1
ATOM 2069 O O . GLY A 1 282 ? 33.219 7.586 -1.231 1 88 282 GLY A O 1
ATOM 2070 N N . ASN A 1 283 ? 32.594 7.203 -3.348 1 87.56 283 ASN A N 1
ATOM 2071 C CA . ASN A 1 283 ? 33.844 7.629 -3.984 1 87.56 283 ASN A CA 1
ATOM 2072 C C . ASN A 1 283 ? 33.594 8.68 -5.059 1 87.56 283 ASN A C 1
ATOM 2074 O O . ASN A 1 283 ? 32.531 9.336 -5.062 1 87.56 283 ASN A O 1
ATOM 2078 N N . GLU A 1 284 ? 34.5 8.875 -5.844 1 86.31 284 GLU A N 1
ATOM 2079 C CA . GLU A 1 284 ? 34.406 9.953 -6.824 1 86.31 284 GLU A CA 1
ATOM 2080 C C . GLU A 1 284 ? 33.312 9.664 -7.852 1 86.31 284 GLU A C 1
ATOM 2082 O O . GLU A 1 284 ? 32.688 10.586 -8.375 1 86.31 284 GLU A O 1
ATOM 2087 N N . LYS A 1 285 ? 33.062 8.445 -8.086 1 87.81 285 LYS A N 1
ATOM 2088 C CA . LYS A 1 285 ? 32.156 8.094 -9.172 1 87.81 285 LYS A CA 1
ATOM 2089 C C . LYS A 1 285 ? 30.781 7.648 -8.633 1 87.81 285 LYS A C 1
ATOM 2091 O O . LYS A 1 285 ? 29.766 7.742 -9.336 1 87.81 285 LYS A O 1
ATOM 2096 N N . SER A 1 286 ? 30.812 7.086 -7.461 1 89.44 286 SER A N 1
ATOM 2097 C CA . SER A 1 286 ? 29.578 6.559 -6.91 1 89.44 286 SER A CA 1
ATOM 2098 C C . SER A 1 286 ? 29.359 7.027 -5.477 1 89.44 286 SER A C 1
ATOM 2100 O O . SER A 1 286 ? 30.281 6.992 -4.66 1 89.44 286 SER A O 1
ATOM 2102 N N . LYS A 1 287 ? 28.172 7.492 -5.211 1 92.75 287 LYS A N 1
ATOM 2103 C CA . LYS A 1 287 ? 27.797 7.992 -3.889 1 92.75 287 LYS A CA 1
ATOM 2104 C C . LYS A 1 287 ? 26.469 7.402 -3.43 1 92.75 287 LYS A C 1
ATOM 2106 O O . LYS A 1 287 ? 25.609 7.086 -4.25 1 92.75 287 LYS A O 1
ATOM 2111 N N . TYR A 1 288 ? 26.328 7.215 -2.072 1 92 288 TYR A N 1
ATOM 2112 C CA . TYR A 1 288 ? 25.078 6.664 -1.546 1 92 288 TYR A CA 1
ATOM 2113 C C . TYR A 1 288 ? 24.719 7.309 -0.215 1 92 288 TYR A C 1
ATOM 2115 O O . TYR A 1 288 ? 25.594 7.785 0.512 1 92 288 TYR A O 1
ATOM 2123 N N . PHE A 1 289 ? 23.516 7.367 0.1 1 95.19 289 PHE A N 1
ATOM 2124 C CA . PHE A 1 289 ? 22.922 7.797 1.359 1 95.19 289 PHE A CA 1
ATOM 2125 C C . PHE A 1 289 ? 21.781 6.867 1.768 1 95.19 289 PHE A C 1
ATOM 2127 O O . PHE A 1 289 ? 20.875 6.613 0.979 1 95.19 289 PHE A O 1
ATOM 2134 N N . ILE A 1 290 ? 21.875 6.312 2.959 1 94.06 290 ILE A N 1
ATOM 2135 C CA . ILE A 1 290 ? 20.828 5.453 3.514 1 94.06 290 ILE A CA 1
ATOM 2136 C C . ILE A 1 290 ? 20.406 5.984 4.875 1 94.06 290 ILE A C 1
ATOM 2138 O O . ILE A 1 290 ? 21.234 6.363 5.699 1 94.06 290 ILE A O 1
ATOM 2142 N N . SER A 1 291 ? 19.109 6.027 5.098 1 96.06 291 SER A N 1
ATOM 2143 C CA . SER A 1 291 ? 18.609 6.492 6.387 1 96.06 291 SER A CA 1
ATOM 2144 C C . SER A 1 291 ? 17.391 5.688 6.828 1 96.06 291 SER A C 1
ATOM 2146 O O . SER A 1 291 ? 16.625 5.195 5.988 1 96.06 291 SER A O 1
ATOM 2148 N N . MET A 1 292 ? 17.25 5.504 8.102 1 94.12 292 MET A N 1
ATOM 2149 C CA . MET A 1 292 ? 16.078 4.918 8.75 1 94.12 292 MET A CA 1
ATOM 2150 C C . MET A 1 292 ? 15.648 5.754 9.953 1 94.12 292 MET A C 1
ATOM 2152 O O . MET A 1 292 ? 16.484 6.266 10.688 1 94.12 292 MET A O 1
ATOM 2156 N N . GLY A 1 293 ? 14.312 5.891 10.062 1 95.38 293 GLY A N 1
ATOM 2157 C CA . GLY A 1 293 ? 13.789 6.691 11.156 1 95.38 293 GLY A CA 1
ATOM 2158 C C . GLY A 1 293 ? 12.539 6.094 11.781 1 95.38 293 GLY A C 1
ATOM 2159 O O . GLY A 1 293 ? 11.758 5.426 11.102 1 95.38 293 GLY A O 1
ATOM 2160 N N . TYR A 1 294 ? 12.398 6.277 13.086 1 96 294 TYR A N 1
ATOM 2161 C CA . TYR A 1 294 ? 11.219 5.91 13.859 1 96 294 TYR A CA 1
ATOM 2162 C C . TYR A 1 294 ? 10.766 7.066 14.75 1 96 294 TYR A C 1
ATOM 2164 O O . TYR A 1 294 ? 11.586 7.684 15.43 1 96 294 TYR A O 1
ATOM 2172 N N . MET A 1 295 ? 9.5 7.352 14.672 1 96.12 295 MET A N 1
ATOM 2173 C CA . MET A 1 295 ? 8.93 8.398 15.516 1 96.12 295 MET A CA 1
ATOM 2174 C C . MET A 1 295 ? 7.59 7.969 16.094 1 96.12 295 MET A C 1
ATOM 2176 O O . MET A 1 295 ? 6.762 7.391 15.391 1 96.12 295 MET A O 1
ATOM 2180 N N . ASN A 1 296 ? 7.387 8.102 17.375 1 96.88 296 ASN A N 1
ATOM 2181 C CA . ASN A 1 296 ? 6.133 7.898 18.094 1 96.88 296 ASN A CA 1
ATOM 2182 C C . ASN A 1 296 ? 5.762 9.117 18.922 1 96.88 296 ASN A C 1
ATOM 2184 O O . ASN A 1 296 ? 6.488 9.484 19.859 1 96.88 296 ASN A O 1
ATOM 2188 N N . GLN A 1 297 ? 4.621 9.711 18.562 1 95.75 297 GLN A N 1
ATOM 2189 C CA . GLN A 1 297 ? 4.18 10.922 19.25 1 95.75 297 GLN A CA 1
ATOM 2190 C C . GLN A 1 297 ? 2.77 10.758 19.797 1 95.75 297 GLN A C 1
ATOM 2192 O O . GLN A 1 297 ? 1.811 10.602 19.047 1 95.75 297 GLN A O 1
ATOM 2197 N N . GLU A 1 298 ? 2.729 10.844 21.125 1 95.75 298 GLU A N 1
ATOM 2198 C CA . GLU A 1 298 ? 1.421 10.898 21.766 1 95.75 298 GLU A CA 1
ATOM 2199 C C . GLU A 1 298 ? 0.849 12.312 21.734 1 95.75 298 GLU A C 1
ATOM 2201 O O . GLU A 1 298 ? 1.558 13.281 22.016 1 95.75 298 GLU A O 1
ATOM 2206 N N . GLY A 1 299 ? -0.444 12.43 21.312 1 94 299 GLY A N 1
ATOM 2207 C CA . GLY A 1 299 ? -1.08 13.734 21.344 1 94 299 GLY A CA 1
ATOM 2208 C C . GLY A 1 299 ? -1.417 14.188 22.75 1 94 299 GLY A C 1
ATOM 2209 O O . GLY A 1 299 ? -1.362 13.398 23.703 1 94 299 GLY A O 1
ATOM 2210 N N . ILE A 1 300 ? -1.761 15.414 22.891 1 94.94 300 ILE A N 1
ATOM 2211 C CA . ILE A 1 300 ? -2.062 15.953 24.219 1 94.94 300 ILE A CA 1
ATOM 2212 C C . ILE A 1 300 ? -3.541 15.742 24.531 1 94.94 300 ILE A C 1
ATOM 2214 O O . ILE A 1 300 ? -3.982 15.984 25.656 1 94.94 300 ILE A O 1
ATOM 2218 N N . VAL A 1 301 ? -4.297 15.305 23.578 1 93.75 301 VAL A N 1
ATOM 2219 C CA . VAL A 1 301 ? -5.699 14.961 23.781 1 93.75 301 VAL A CA 1
ATOM 2220 C C . VAL A 1 301 ? -5.848 13.438 23.828 1 93.75 301 VAL A C 1
ATOM 2222 O O . VAL A 1 301 ? -5.156 12.719 23.094 1 93.75 301 VAL A O 1
ATOM 2225 N N . ILE A 1 302 ? -6.715 12.992 24.609 1 93.31 302 ILE A N 1
ATOM 2226 C CA . ILE A 1 302 ? -6.949 11.555 24.703 1 93.31 302 ILE A CA 1
ATOM 2227 C C . ILE A 1 302 ? -7.41 11.023 23.344 1 93.31 302 ILE A C 1
ATOM 2229 O O . ILE A 1 302 ? -8.109 11.711 22.609 1 93.31 302 ILE A O 1
ATOM 2233 N N . GLY A 1 303 ? -7.004 9.789 23.062 1 91.62 303 GLY A N 1
ATOM 2234 C CA . GLY A 1 303 ? -7.383 9.125 21.828 1 91.62 303 GLY A CA 1
ATOM 2235 C C . GLY A 1 303 ? -6.609 9.625 20.625 1 91.62 303 GLY A C 1
ATOM 2236 O O . GLY A 1 303 ? -7 9.375 19.484 1 91.62 303 GLY A O 1
ATOM 2237 N N . SER A 1 304 ? -5.559 10.367 20.828 1 92.5 304 SER A N 1
ATOM 2238 C CA . SER A 1 304 ? -4.777 10.961 19.75 1 92.5 304 SER A CA 1
ATOM 2239 C C . SER A 1 304 ? -3.326 10.492 19.781 1 92.5 304 SER A C 1
ATOM 2241 O O . SER A 1 304 ? -2.691 10.516 20.844 1 92.5 304 SER A O 1
ATOM 2243 N N . ASP A 1 305 ? -2.814 10.039 18.656 1 95.31 305 ASP A N 1
ATOM 2244 C CA . ASP A 1 305 ? -1.404 9.68 18.562 1 95.31 305 ASP A CA 1
ATOM 2245 C C . ASP A 1 305 ? -0.967 9.547 17.109 1 95.31 305 ASP A C 1
ATOM 2247 O O . ASP A 1 305 ? -1.798 9.602 16.203 1 95.31 305 ASP A O 1
ATOM 2251 N N . PHE A 1 306 ? 0.356 9.484 16.922 1 95.81 306 PHE A N 1
ATOM 2252 C CA . PHE A 1 306 ? 0.978 9.359 15.617 1 95.81 306 PHE A CA 1
ATOM 2253 C C . PHE A 1 306 ? 2.26 8.539 15.703 1 95.81 306 PHE A C 1
ATOM 2255 O O . PHE A 1 306 ? 3.113 8.797 16.547 1 95.81 306 PHE A O 1
ATOM 2262 N N . GLU A 1 307 ? 2.373 7.605 14.836 1 96.81 307 GLU A N 1
ATOM 2263 C CA . GLU A 1 307 ? 3.557 6.758 14.734 1 96.81 307 GLU A CA 1
ATOM 2264 C C . GLU A 1 307 ? 4.043 6.66 13.289 1 96.81 307 GLU A C 1
ATOM 2266 O O . GLU A 1 307 ? 3.242 6.48 12.375 1 96.81 307 GLU A O 1
ATOM 2271 N N . ARG A 1 308 ? 5.379 6.859 13.039 1 96.62 308 ARG A N 1
ATOM 2272 C CA . ARG A 1 308 ? 5.906 6.809 11.68 1 96.62 308 ARG A CA 1
ATOM 2273 C C . ARG A 1 308 ? 7.168 5.953 11.617 1 96.62 308 ARG A C 1
ATOM 2275 O O . ARG A 1 308 ? 8.07 6.105 12.445 1 96.62 308 ARG A O 1
ATOM 2282 N N . TYR A 1 309 ? 7.246 5.07 10.711 1 95.62 309 TYR A N 1
ATOM 2283 C CA . TYR A 1 309 ? 8.453 4.391 10.25 1 95.62 309 TYR A CA 1
ATOM 2284 C C . TYR A 1 309 ? 8.891 4.922 8.891 1 95.62 309 TYR A C 1
ATOM 2286 O O . TYR A 1 309 ? 8.062 5.082 7.984 1 95.62 309 TYR A O 1
ATOM 2294 N N . SER A 1 310 ? 10.156 5.293 8.75 1 95.19 310 SER A N 1
ATOM 2295 C CA . SER A 1 310 ? 10.609 5.848 7.48 1 95.19 310 SER A CA 1
ATOM 2296 C C . SER A 1 310 ? 11.969 5.277 7.082 1 95.19 310 SER A C 1
ATOM 2298 O O . SER A 1 310 ? 12.766 4.891 7.941 1 95.19 310 SER A O 1
ATOM 2300 N N . GLY A 1 311 ? 12.219 5.254 5.828 1 94.12 311 GLY A N 1
ATOM 2301 C CA . GLY A 1 311 ? 13.477 4.855 5.223 1 94.12 311 GLY A CA 1
ATOM 2302 C C . GLY A 1 311 ? 13.758 5.562 3.908 1 94.12 311 GLY A C 1
ATOM 2303 O O . GLY A 1 311 ? 12.828 5.891 3.166 1 94.12 311 GLY A O 1
ATOM 2304 N N . ARG A 1 312 ? 15.016 5.793 3.645 1 95.31 312 ARG A N 1
ATOM 2305 C CA . ARG A 1 312 ? 15.414 6.438 2.398 1 95.31 312 ARG A CA 1
ATOM 2306 C C . ARG A 1 312 ? 16.703 5.828 1.859 1 95.31 312 ARG A C 1
ATOM 2308 O O . ARG A 1 312 ? 17.609 5.484 2.629 1 95.31 312 ARG A O 1
ATOM 2315 N N . THR A 1 313 ? 16.812 5.703 0.57 1 94 313 THR A N 1
ATOM 2316 C CA . THR A 1 313 ? 18.016 5.285 -0.141 1 94 313 THR A CA 1
ATOM 2317 C C . THR A 1 313 ? 18.234 6.145 -1.382 1 94 313 THR A C 1
ATOM 2319 O O . THR A 1 313 ? 17.375 6.203 -2.264 1 94 313 THR A O 1
ATOM 2322 N N . ASN A 1 314 ? 19.312 6.816 -1.423 1 95.62 314 ASN A N 1
ATOM 2323 C CA . ASN A 1 314 ? 19.766 7.578 -2.584 1 95.62 314 ASN A CA 1
ATOM 2324 C C . ASN A 1 314 ? 21.094 7.07 -3.109 1 95.62 314 ASN A C 1
ATOM 2326 O O . ASN A 1 314 ? 22.047 6.91 -2.346 1 95.62 314 ASN A O 1
ATOM 2330 N N . VAL A 1 315 ? 21.125 6.781 -4.363 1 93.44 315 VAL A N 1
ATOM 2331 C CA . VAL A 1 315 ? 22.359 6.305 -4.996 1 93.44 315 VAL A CA 1
ATOM 2332 C C . VAL A 1 315 ? 22.578 7.047 -6.312 1 93.44 315 VAL A C 1
ATOM 2334 O O . VAL A 1 315 ? 21.641 7.293 -7.062 1 93.44 315 VAL A O 1
ATOM 2337 N N . SER A 1 316 ? 23.766 7.461 -6.559 1 93 316 SER A N 1
ATOM 2338 C CA . SER A 1 316 ? 24.172 8.055 -7.828 1 93 316 SER A CA 1
ATOM 2339 C C . SER A 1 316 ? 25.5 7.5 -8.297 1 93 316 SER A C 1
ATOM 2341 O O . SER A 1 316 ? 26.391 7.234 -7.484 1 93 316 SER A O 1
ATOM 2343 N N . THR A 1 317 ? 25.688 7.344 -9.609 1 91.31 317 THR A N 1
ATOM 2344 C CA . THR A 1 317 ? 26.922 6.781 -10.141 1 91.31 317 THR A CA 1
ATOM 2345 C C . THR A 1 317 ? 27.219 7.352 -11.523 1 91.31 317 THR A C 1
ATOM 2347 O O . THR A 1 317 ? 26.328 7.52 -12.344 1 91.31 317 THR A O 1
ATOM 2350 N N . GLU A 1 318 ? 28.453 7.75 -11.656 1 91.94 318 GLU A N 1
ATOM 2351 C CA . GLU A 1 318 ? 28.984 8.07 -12.984 1 91.94 318 GLU A CA 1
ATOM 2352 C C . GLU A 1 318 ? 29.578 6.844 -13.656 1 91.94 318 GLU A C 1
ATOM 2354 O O . GLU A 1 318 ? 30.719 6.465 -13.367 1 91.94 318 GLU A O 1
ATOM 2359 N N . ILE A 1 319 ? 28.891 6.336 -14.578 1 88.75 319 ILE A N 1
ATOM 2360 C CA . ILE A 1 319 ? 29.297 5.086 -15.211 1 88.75 319 ILE A CA 1
ATOM 2361 C C . ILE A 1 319 ? 30.375 5.359 -16.25 1 88.75 319 ILE A C 1
ATOM 2363 O O . ILE A 1 319 ? 31.391 4.672 -16.281 1 88.75 319 ILE A O 1
ATOM 2367 N N . LYS A 1 320 ? 30.094 6.293 -17.156 1 87.88 320 LYS A N 1
ATOM 2368 C CA . LYS A 1 320 ? 31.016 6.863 -18.141 1 87.88 320 LYS A CA 1
ATOM 2369 C C . LYS A 1 320 ? 30.969 8.391 -18.109 1 87.88 320 LYS A C 1
ATOM 2371 O O . LYS A 1 320 ? 30.016 8.977 -17.609 1 87.88 320 LYS A O 1
ATOM 2376 N N . PRO A 1 321 ? 32 8.977 -18.531 1 88.31 321 PRO A N 1
ATOM 2377 C CA . PRO A 1 321 ? 31.969 10.438 -18.562 1 88.31 321 PRO A CA 1
ATOM 2378 C C . PRO A 1 321 ? 30.75 10.984 -19.297 1 88.31 321 PRO A C 1
ATOM 2380 O O . PRO A 1 321 ? 30.297 12.094 -19.016 1 88.31 321 PRO A O 1
ATOM 2383 N N . TRP A 1 322 ? 30.188 10.148 -20.266 1 89.5 322 TRP A N 1
ATOM 2384 C CA . TRP A 1 322 ? 29.062 10.617 -21.062 1 89.5 322 TRP A CA 1
ATOM 2385 C C . TRP A 1 322 ? 27.734 10.094 -20.516 1 89.5 322 TRP A C 1
ATOM 2387 O O . TRP A 1 322 ? 26.672 10.422 -21.031 1 89.5 322 TRP A O 1
ATOM 2397 N N . PHE A 1 323 ? 27.812 9.25 -19.438 1 91.19 323 PHE A N 1
ATOM 2398 C CA . PHE A 1 323 ? 26.578 8.641 -18.969 1 91.19 323 PHE A CA 1
ATOM 2399 C C . PHE A 1 323 ? 26.578 8.5 -17.453 1 91.19 323 PHE A C 1
ATOM 2401 O O . PHE A 1 323 ? 27.453 7.84 -16.891 1 91.19 323 PHE A O 1
ATOM 2408 N N . SER A 1 324 ? 25.625 9.094 -16.703 1 93 324 SER A N 1
ATOM 2409 C CA . SER A 1 324 ? 25.406 8.961 -15.266 1 93 324 SER A CA 1
ATOM 2410 C C . SER A 1 324 ? 23.969 8.547 -14.969 1 93 324 SER A C 1
ATOM 2412 O O . SER A 1 324 ? 23.062 8.805 -15.758 1 93 324 SER A O 1
ATOM 2414 N N . MET A 1 325 ? 23.781 7.914 -13.883 1 92.5 325 MET A N 1
ATOM 2415 C CA . MET A 1 325 ? 22.453 7.492 -13.461 1 92.5 325 MET A CA 1
ATOM 2416 C C . MET A 1 325 ? 22.312 7.594 -11.945 1 92.5 325 MET A C 1
ATOM 2418 O O . MET A 1 325 ? 23.297 7.648 -11.219 1 92.5 325 MET A O 1
ATOM 2422 N N . GLY A 1 326 ? 21.109 7.66 -11.461 1 92.94 326 GLY A N 1
ATOM 2423 C CA . GLY A 1 326 ? 20.828 7.668 -10.039 1 92.94 326 GLY A CA 1
ATOM 2424 C C . GLY A 1 326 ? 19.406 7.281 -9.719 1 92.94 326 GLY A C 1
ATOM 2425 O O . GLY A 1 326 ? 18.562 7.141 -10.617 1 92.94 326 GLY A O 1
ATOM 2426 N N . ILE A 1 327 ? 19.156 7.016 -8.438 1 93.62 327 ILE A N 1
ATOM 2427 C CA . ILE A 1 327 ? 17.812 6.707 -7.949 1 93.62 327 ILE A CA 1
ATOM 2428 C C . ILE A 1 327 ? 17.641 7.262 -6.539 1 93.62 327 ILE A C 1
ATOM 2430 O O . ILE A 1 327 ? 18.531 7.168 -5.707 1 93.62 327 ILE A O 1
ATOM 2434 N N . ASN A 1 328 ? 16.531 7.949 -6.281 1 95.12 328 ASN A N 1
ATOM 2435 C CA . ASN A 1 328 ? 16.078 8.359 -4.957 1 95.12 328 ASN A CA 1
ATOM 2436 C C . ASN A 1 328 ? 14.805 7.633 -4.551 1 95.12 328 ASN A C 1
ATOM 2438 O O . ASN A 1 328 ? 13.828 7.609 -5.305 1 95.12 328 ASN A O 1
ATOM 2442 N N . SER A 1 329 ? 14.891 7.031 -3.424 1 93.5 329 SER A N 1
ATOM 2443 C CA . SER A 1 329 ? 13.719 6.281 -2.984 1 93.5 329 SER A CA 1
ATOM 2444 C C . SER A 1 329 ? 13.391 6.582 -1.528 1 93.5 329 SER A C 1
ATOM 2446 O O . SER A 1 329 ? 14.289 6.73 -0.697 1 93.5 329 SER A O 1
ATOM 2448 N N . THR A 1 330 ? 12.094 6.703 -1.219 1 94.25 330 THR A N 1
ATOM 2449 C CA . THR A 1 330 ? 11.586 6.887 0.135 1 94.25 330 THR A CA 1
ATOM 2450 C C . THR A 1 330 ? 10.414 5.949 0.406 1 94.25 330 THR A C 1
ATOM 2452 O O . THR A 1 330 ? 9.555 5.754 -0.457 1 94.25 330 THR A O 1
ATOM 2455 N N . PHE A 1 331 ? 10.43 5.293 1.534 1 93.06 331 PHE A N 1
ATOM 2456 C CA . PHE A 1 331 ? 9.312 4.488 2.016 1 93.06 331 PHE A CA 1
ATOM 2457 C C . PHE A 1 331 ? 8.891 4.934 3.41 1 93.06 331 PHE A C 1
ATOM 2459 O O . PHE A 1 331 ? 9.734 5.254 4.25 1 93.06 331 PHE A O 1
ATOM 2466 N N . SER A 1 332 ? 7.555 4.945 3.695 1 96.12 332 SER A N 1
ATOM 2467 C CA . SER A 1 332 ? 7.102 5.316 5.031 1 96.12 332 SER A CA 1
ATOM 2468 C C . SER A 1 332 ? 5.773 4.648 5.371 1 96.12 332 SER A C 1
ATOM 2470 O O . SER A 1 332 ? 4.965 4.383 4.484 1 96.12 332 SER A O 1
ATOM 2472 N N . LEU A 1 333 ? 5.574 4.266 6.57 1 96.25 333 LEU A N 1
ATOM 2473 C CA . LEU A 1 333 ? 4.332 3.832 7.195 1 96.25 333 LEU A CA 1
ATOM 2474 C C . LEU A 1 333 ? 3.963 4.742 8.367 1 96.25 333 LEU A C 1
ATOM 2476 O O . LEU A 1 333 ? 4.75 4.91 9.297 1 96.25 333 LEU A O 1
ATOM 2480 N N . ALA A 1 334 ? 2.828 5.348 8.25 1 96.69 334 ALA A N 1
ATOM 2481 C CA . ALA A 1 334 ? 2.346 6.203 9.328 1 96.69 334 ALA A CA 1
ATOM 2482 C C . ALA A 1 334 ? 1.01 5.703 9.875 1 96.69 334 ALA A C 1
ATOM 2484 O O . ALA A 1 334 ? 0.11 5.359 9.102 1 96.69 334 ALA A O 1
ATOM 2485 N N . LYS A 1 335 ? 0.921 5.551 11.172 1 96.69 335 LYS A N 1
ATOM 2486 C CA . LYS A 1 335 ? -0.31 5.227 11.883 1 96.69 335 LYS A CA 1
ATOM 2487 C C . LYS A 1 335 ? -0.792 6.406 12.719 1 96.69 335 LYS A C 1
ATOM 2489 O O . LYS A 1 335 ? -0.027 6.973 13.5 1 96.69 335 LYS A O 1
ATOM 2494 N N . GLN A 1 336 ? -2.027 6.746 12.508 1 95.94 336 GLN A N 1
ATOM 2495 C CA . GLN A 1 336 ? -2.547 7.941 13.164 1 95.94 336 GLN A CA 1
ATOM 2496 C C . GLN A 1 336 ? -3.936 7.688 13.75 1 95.94 336 GLN A C 1
ATOM 2498 O O . GLN A 1 336 ? -4.785 7.078 13.102 1 95.94 336 GLN A O 1
ATOM 2503 N N . ASN A 1 337 ? -4.109 8.023 14.977 1 94.94 337 ASN A N 1
ATOM 2504 C CA . ASN A 1 337 ? -5.418 8.117 15.617 1 94.94 337 ASN A CA 1
ATOM 2505 C C . ASN A 1 337 ? -5.809 9.57 15.883 1 94.94 337 ASN A C 1
ATOM 2507 O O . ASN A 1 337 ? -4.996 10.352 16.375 1 94.94 337 ASN A O 1
ATOM 2511 N N . THR A 1 338 ? -6.992 9.922 15.469 1 91.06 338 THR A N 1
ATOM 2512 C CA . THR A 1 338 ? -7.461 11.281 15.672 1 91.06 338 THR A CA 1
ATOM 2513 C C . THR A 1 338 ? -8.719 11.297 16.531 1 91.06 338 THR A C 1
ATOM 2515 O O . THR A 1 338 ? -9.508 10.352 16.516 1 91.06 338 THR A O 1
ATOM 2518 N N . PRO A 1 339 ? -8.867 12.328 17.328 1 87.06 339 PRO A N 1
ATOM 2519 C CA . PRO A 1 339 ? -10.164 12.516 17.969 1 87.06 339 PRO A CA 1
ATOM 2520 C C . PRO A 1 339 ? -11.25 12.984 17.016 1 87.06 339 PRO A C 1
ATOM 2522 O O . PRO A 1 339 ? -10.945 13.398 15.891 1 87.06 339 PRO A O 1
ATOM 2525 N N . VAL A 1 340 ? -12.484 12.805 17.469 1 80.19 340 VAL A N 1
ATOM 2526 C CA . VAL A 1 340 ? -13.578 13.328 16.656 1 80.19 340 VAL A CA 1
ATOM 2527 C C . VAL A 1 340 ? -13.469 14.852 16.562 1 80.19 340 VAL A C 1
ATOM 2529 O O . VAL A 1 340 ? -13.258 15.531 17.562 1 80.19 340 VAL A O 1
ATOM 2532 N N . GLY A 1 341 ? -13.398 15.266 15.305 1 69.5 341 GLY A N 1
ATOM 2533 C CA . GLY A 1 341 ? -13.344 16.703 15.109 1 69.5 341 GLY A CA 1
ATOM 2534 C C . GLY A 1 341 ? -14.711 17.344 15.031 1 69.5 341 GLY A C 1
ATOM 2535 O O . GLY A 1 341 ? -15.734 16.656 15.094 1 69.5 341 GLY A O 1
ATOM 2536 N N . GLY A 1 342 ? -14.75 18.578 15.18 1 65 342 GLY A N 1
ATOM 2537 C CA . GLY A 1 342 ? -15.953 19.359 14.938 1 65 342 GLY A CA 1
ATOM 2538 C C . GLY A 1 342 ? -16.719 19.672 16.203 1 65 342 GLY A C 1
ATOM 2539 O O . GLY A 1 342 ? -16.266 19.375 17.312 1 65 342 GLY A O 1
ATOM 2540 N N . GLY A 1 343 ? -17.734 20.344 16.125 1 63.09 343 GLY A N 1
ATOM 2541 C CA . GLY A 1 343 ? -18.578 20.828 17.203 1 63.09 343 GLY A CA 1
ATOM 2542 C C . GLY A 1 343 ? -19.562 19.766 17.688 1 63.09 343 GLY A C 1
ATOM 2543 O O . GLY A 1 343 ? -20.453 20.078 18.484 1 63.09 343 GLY A O 1
ATOM 2544 N N . GLY A 1 344 ? -19.094 18.547 17.297 1 69.06 344 GLY A N 1
ATOM 2545 C CA . GLY A 1 344 ? -20.047 17.531 17.688 1 69.06 344 GLY A CA 1
ATOM 2546 C C . GLY A 1 344 ? -19.875 17.078 19.125 1 69.06 344 GLY A C 1
ATOM 2547 O O . GLY A 1 344 ? -18.844 17.328 19.75 1 69.06 344 GLY A O 1
ATOM 2548 N N . GLY A 1 345 ? -20.984 16.562 19.625 1 77.56 345 GLY A N 1
ATOM 2549 C CA . GLY A 1 345 ? -21.031 16.109 21.016 1 77.56 345 GLY A CA 1
ATOM 2550 C C . GLY A 1 345 ? -20 15.047 21.328 1 77.56 345 GLY A C 1
ATOM 2551 O O . GLY A 1 345 ? -19.672 14.82 22.484 1 77.56 345 GLY A O 1
ATOM 2552 N N . ALA A 1 346 ? -19.391 14.547 20.312 1 85 346 ALA A N 1
ATOM 2553 C CA . ALA A 1 346 ? -18.422 13.484 20.562 1 85 346 ALA A CA 1
ATOM 2554 C C . ALA A 1 346 ? -16.984 14.031 20.547 1 85 346 ALA A C 1
ATOM 2556 O O . ALA A 1 346 ? -16.031 13.305 20.828 1 85 346 ALA A O 1
ATOM 2557 N N . SER A 1 347 ? -16.828 15.273 20.312 1 86.81 347 SER A N 1
ATOM 2558 C CA . SER A 1 347 ? -15.508 15.891 20.281 1 86.81 347 SER A CA 1
ATOM 2559 C C . SER A 1 347 ? -14.977 16.141 21.688 1 86.81 347 SER A C 1
ATOM 2561 O O . SER A 1 347 ? -15.609 16.844 22.469 1 86.81 347 SER A O 1
ATOM 2563 N N . PRO A 1 348 ? -13.844 15.617 22 1 88.44 348 PRO A N 1
ATOM 2564 C CA . PRO A 1 348 ? -13.289 15.852 23.328 1 88.44 348 PRO A CA 1
ATOM 2565 C C . PRO A 1 348 ? -13.023 17.328 23.609 1 88.44 348 PRO A C 1
ATOM 2567 O O . PRO A 1 348 ? -13.266 17.812 24.719 1 88.44 348 PRO A O 1
ATOM 2570 N N . LEU A 1 349 ? -12.617 18 22.672 1 84.44 349 LEU A N 1
ATOM 2571 C CA . LEU A 1 349 ? -12.281 19.406 22.891 1 84.44 349 LEU A CA 1
ATOM 2572 C C . LEU A 1 349 ? -13.539 20.234 23.141 1 84.44 349 LEU A C 1
ATOM 2574 O O . LEU A 1 349 ? -13.547 21.094 24.016 1 84.44 349 LEU A O 1
ATOM 2578 N N . THR A 1 350 ? -14.5 19.938 22.297 1 87 350 THR A N 1
ATOM 2579 C CA . THR A 1 350 ? -15.766 20.641 22.484 1 87 350 THR A CA 1
ATOM 2580 C C . THR A 1 350 ? -16.312 20.375 23.891 1 87 350 THR A C 1
ATOM 2582 O O . THR A 1 350 ? -16.75 21.312 24.578 1 87 350 THR A O 1
ATOM 2585 N N . ASN A 1 351 ? -16.281 19.172 24.266 1 89.12 351 ASN A N 1
ATOM 2586 C CA . ASN A 1 351 ? -16.781 18.828 25.594 1 89.12 351 ASN A CA 1
ATOM 2587 C C . ASN A 1 351 ? -15.883 19.406 26.688 1 89.12 351 ASN A C 1
ATOM 2589 O O . ASN A 1 351 ? -16.375 19.828 27.734 1 89.12 351 ASN A O 1
ATOM 2593 N N . GLY A 1 352 ? -14.648 19.391 26.516 1 89.25 352 GLY A N 1
ATOM 2594 C CA . GLY A 1 352 ? -13.727 19.938 27.484 1 89.25 352 GLY A CA 1
ATOM 2595 C C . GLY A 1 352 ? -13.977 21.406 27.781 1 89.25 352 GLY A C 1
ATOM 2596 O O . GLY A 1 352 ? -13.805 21.859 28.922 1 89.25 352 GLY A O 1
ATOM 2597 N N . ILE A 1 353 ? -14.438 22.047 26.828 1 90.25 353 ILE A N 1
ATOM 2598 C CA . ILE A 1 353 ? -14.594 23.5 26.938 1 90.25 353 ILE A CA 1
ATOM 2599 C C . ILE A 1 353 ? -16.016 23.828 27.359 1 90.25 353 ILE A C 1
ATOM 2601 O O . ILE A 1 353 ? -16.234 24.766 28.141 1 90.25 353 ILE A O 1
ATOM 2605 N N . PHE A 1 354 ? -17.047 23.031 26.953 1 92.12 354 PHE A N 1
ATOM 2606 C CA . PHE A 1 354 ? -18.422 23.531 27.062 1 92.12 354 PHE A CA 1
ATOM 2607 C C . PHE A 1 354 ? -19.172 22.781 28.156 1 92.12 354 PHE A C 1
ATOM 2609 O O . PHE A 1 354 ? -20.25 23.203 28.578 1 92.12 354 PHE A O 1
ATOM 2616 N N . LEU A 1 355 ? -18.672 21.688 28.609 1 94.31 355 LEU A N 1
ATOM 2617 C CA . LEU A 1 355 ? -19.359 21.016 29.719 1 94.31 355 LEU A CA 1
ATOM 2618 C C . LEU A 1 355 ? -19.078 21.734 31.047 1 94.31 355 LEU A C 1
ATOM 2620 O O . LEU A 1 355 ? -17.922 22.031 31.344 1 94.31 355 LEU A O 1
ATOM 2624 N N . PRO A 1 356 ? -20.125 22.062 31.781 1 96.31 356 PRO A N 1
ATOM 2625 C CA . PRO A 1 356 ? -19.891 22.703 33.062 1 96.31 356 PRO A CA 1
ATOM 2626 C C . PRO A 1 356 ? -19.234 21.781 34.094 1 96.31 356 PRO A C 1
ATOM 2628 O O . PRO A 1 356 ? -19.438 20.562 34.031 1 96.31 356 PRO A O 1
ATOM 2631 N N . ASN A 1 357 ? -18.547 22.344 35.094 1 97.12 357 ASN A N 1
ATOM 2632 C CA . ASN A 1 357 ? -17.797 21.578 36.094 1 97.12 357 ASN A CA 1
ATOM 2633 C C . ASN A 1 357 ? -18.734 20.859 37.062 1 97.12 357 ASN A C 1
ATOM 2635 O O . ASN A 1 357 ? -18.312 19.922 37.75 1 97.12 357 ASN A O 1
ATOM 2639 N N . ALA A 1 358 ? -19.984 21.203 36.969 1 96.62 358 ALA A N 1
ATOM 2640 C CA . ALA A 1 358 ? -20.969 20.594 37.875 1 96.62 358 ALA A CA 1
ATOM 2641 C C . ALA A 1 358 ? -21.391 19.219 37.375 1 96.62 358 ALA A C 1
ATOM 2643 O O . ALA A 1 358 ? -22.078 18.469 38.062 1 96.62 358 ALA A O 1
ATOM 2644 N N . VAL A 1 359 ? -20.938 18.812 36.219 1 95.62 359 VAL A N 1
ATOM 2645 C CA . VAL A 1 359 ? -21.234 17.516 35.656 1 95.62 359 VAL A CA 1
ATOM 2646 C C . VAL A 1 359 ? -20.078 16.547 35.875 1 95.62 359 VAL A C 1
ATOM 2648 O O . VAL A 1 359 ? -18.938 16.828 35.438 1 95.62 359 VAL A O 1
ATOM 2651 N N . PRO A 1 360 ? -20.297 15.445 36.5 1 96.12 360 PRO A N 1
ATOM 2652 C CA . PRO A 1 360 ? -19.188 14.523 36.781 1 96.12 360 PRO A CA 1
ATOM 2653 C C . PRO A 1 360 ? -18.875 13.625 35.562 1 96.12 360 PRO A C 1
ATOM 2655 O O . PRO A 1 360 ? -19.734 13.398 34.719 1 96.12 360 PRO A O 1
ATOM 2658 N N . VAL A 1 361 ? -17.641 13.102 35.531 1 96.25 361 VAL A N 1
ATOM 2659 C CA . VAL A 1 361 ? -17.219 12.18 34.469 1 96.25 361 VAL A CA 1
ATOM 2660 C C . VAL A 1 361 ? -17.906 10.836 34.656 1 96.25 361 VAL A C 1
ATOM 2662 O O . VAL A 1 361 ? -18.312 10.203 33.688 1 96.25 361 VAL A O 1
ATOM 2665 N N . TYR A 1 362 ? -18.078 10.469 35.906 1 97 362 TYR A N 1
ATOM 2666 C CA . TYR A 1 362 ? -18.609 9.148 36.25 1 97 362 TYR A CA 1
ATOM 2667 C C . TYR A 1 362 ? -19.984 9.266 36.875 1 97 362 TYR A C 1
ATOM 2669 O O . TYR A 1 362 ? -20.359 10.328 37.375 1 97 362 TYR A O 1
ATOM 2677 N N . ASP A 1 363 ? -20.688 8.211 36.812 1 95.81 363 ASP A N 1
ATOM 2678 C CA . ASP A 1 363 ? -21.984 8.148 37.469 1 95.81 363 ASP A CA 1
ATOM 2679 C C . ASP A 1 363 ? -21.828 8.102 39 1 95.81 363 ASP A C 1
ATOM 2681 O O . ASP A 1 363 ? -20.938 7.406 39.5 1 95.81 363 ASP A O 1
ATOM 2685 N N . LEU A 1 364 ? -22.594 8.945 39.688 1 96.12 364 LEU A N 1
ATOM 2686 C CA . LEU A 1 364 ? -22.547 9.039 41.125 1 96.12 364 LEU A CA 1
ATOM 2687 C C . LEU A 1 364 ? -23.891 8.68 41.75 1 96.12 364 LEU A C 1
ATOM 2689 O O . LEU A 1 364 ? -24.938 8.977 41.188 1 96.12 364 LEU A O 1
ATOM 2693 N N . ASP A 1 365 ? -23.875 8.102 42.906 1 94.88 365 ASP A N 1
ATOM 2694 C CA . ASP A 1 365 ? -25.109 7.832 43.656 1 94.88 365 ASP A CA 1
ATOM 2695 C C . ASP A 1 365 ? -25.547 9.055 44.469 1 94.88 365 ASP A C 1
ATOM 2697 O O . ASP A 1 365 ? -25.031 10.156 44.25 1 94.88 365 ASP A O 1
ATOM 2701 N N . GLU A 1 366 ? -26.547 8.875 45.281 1 90.5 366 GLU A N 1
ATOM 2702 C CA . GLU A 1 366 ? -27.125 9.969 46.062 1 90.5 366 GLU A CA 1
ATOM 2703 C C . GLU A 1 366 ? -26.125 10.555 47.031 1 90.5 366 GLU A C 1
ATOM 2705 O O . GLU A 1 366 ? -26.219 11.719 47.438 1 90.5 366 GLU A O 1
ATOM 2710 N N . ASN A 1 367 ? -25.141 9.742 47.438 1 93.81 367 ASN A N 1
ATOM 2711 C CA . ASN A 1 367 ? -24.109 10.211 48.375 1 93.81 367 ASN A CA 1
ATOM 2712 C C . ASN A 1 367 ? -22.844 10.633 47.625 1 93.81 367 ASN A C 1
ATOM 2714 O O . ASN A 1 367 ? -21.781 10.781 48.219 1 93.81 367 ASN A O 1
ATOM 2718 N N . PHE A 1 368 ? -22.922 10.844 46.344 1 95.75 368 PHE A N 1
ATOM 2719 C CA . PHE A 1 368 ? -21.844 11.344 45.469 1 95.75 368 PHE A CA 1
ATOM 2720 C C . PHE A 1 368 ? -20.719 10.328 45.375 1 95.75 368 PHE A C 1
ATOM 2722 O O . PHE A 1 368 ? -19.562 10.695 45.219 1 95.75 368 PHE A O 1
ATOM 2729 N N . GLN A 1 369 ? -21.047 9.023 45.531 1 94.88 369 GLN A N 1
ATOM 2730 C CA . GLN A 1 369 ? -20.047 7.965 45.344 1 94.88 369 GLN A CA 1
ATOM 2731 C C . GLN A 1 369 ? -20.141 7.379 43.938 1 94.88 369 GLN A C 1
ATOM 2733 O O . GLN A 1 369 ? -21.234 7.211 43.406 1 94.88 369 GLN A O 1
ATOM 2738 N N . MET A 1 370 ? -18.969 7.164 43.375 1 95.88 370 MET A N 1
ATOM 2739 C CA . MET A 1 370 ? -18.891 6.602 42.031 1 95.88 370 MET A CA 1
ATOM 2740 C C . MET A 1 370 ? -19.547 5.23 41.969 1 95.88 370 MET A C 1
ATOM 2742 O O . MET A 1 370 ? -19.375 4.414 42.875 1 95.88 370 MET A O 1
ATOM 2746 N N . GLN A 1 371 ? -20.219 4.98 40.906 1 96.06 371 GLN A N 1
ATOM 2747 C CA . GLN A 1 371 ? -20.875 3.693 40.688 1 96.06 371 GLN A CA 1
ATOM 2748 C C . GLN A 1 371 ? -20.016 2.799 39.781 1 96.06 371 GLN A C 1
ATOM 2750 O O . GLN A 1 371 ? -19.297 3.293 38.938 1 96.06 371 GLN A O 1
ATOM 2755 N N . TYR A 1 372 ? -20.078 1.565 39.938 1 95.5 372 TYR A N 1
ATOM 2756 C CA . TYR A 1 372 ? -19.25 0.608 39.219 1 95.5 372 TYR A CA 1
ATOM 2757 C C . TYR A 1 372 ? -20.109 -0.479 38.562 1 95.5 372 TYR A C 1
ATOM 2759 O O . TYR A 1 372 ? -21.219 -0.758 39.062 1 95.5 372 TYR A O 1
ATOM 2767 N N . ASP A 1 373 ? -19.703 -0.952 37.469 1 91.31 373 ASP A N 1
ATOM 2768 C CA . ASP A 1 373 ? -20.391 -2.072 36.844 1 91.31 373 ASP A CA 1
ATOM 2769 C C . ASP A 1 373 ? -20.047 -3.389 37.531 1 91.31 373 ASP A C 1
ATOM 2771 O O . ASP A 1 373 ? -19.391 -3.395 38.562 1 91.31 373 ASP A O 1
ATOM 2775 N N . GLU A 1 374 ? -20.531 -4.559 36.906 1 90.81 374 GLU A N 1
ATOM 2776 C CA . GLU A 1 374 ? -20.375 -5.883 37.5 1 90.81 374 GLU A CA 1
ATOM 2777 C C . GLU A 1 374 ? -18.906 -6.301 37.5 1 90.81 374 GLU A C 1
ATOM 2779 O O . GLU A 1 374 ? -18.484 -7.086 38.375 1 90.81 374 GLU A O 1
ATOM 2784 N N . ASN A 1 375 ? -18.141 -5.715 36.688 1 90.38 375 ASN A N 1
ATOM 2785 C CA . ASN A 1 375 ? -16.734 -6.086 36.594 1 90.38 375 ASN A CA 1
ATOM 2786 C C . ASN A 1 375 ? -15.852 -5.141 37.406 1 90.38 375 ASN A C 1
ATOM 2788 O O . ASN A 1 375 ? -14.625 -5.23 37.344 1 90.38 375 ASN A O 1
ATOM 2792 N N . GLY A 1 376 ? -16.453 -4.191 38.125 1 91 376 GLY A N 1
ATOM 2793 C CA . GLY A 1 376 ? -15.695 -3.277 38.969 1 91 376 GLY A CA 1
ATOM 2794 C C . GLY A 1 376 ? -15.18 -2.064 38.219 1 91 376 GLY A C 1
ATOM 2795 O O . GLY A 1 376 ? -14.328 -1.335 38.719 1 91 376 GLY A O 1
ATOM 2796 N N . LYS A 1 377 ? -15.672 -1.872 37.062 1 87.06 377 LYS A N 1
ATOM 2797 C CA . LYS A 1 377 ? -15.297 -0.674 36.312 1 87.06 377 LYS A CA 1
ATOM 2798 C C . LYS A 1 377 ? -16.266 0.469 36.594 1 87.06 377 LYS A C 1
ATOM 2800 O O . LYS A 1 377 ? -17.484 0.254 36.656 1 87.06 377 LYS A O 1
ATOM 2805 N N . PRO A 1 378 ? -15.633 1.609 36.719 1 94.81 378 PRO A N 1
ATOM 2806 C CA . PRO A 1 378 ? -16.516 2.748 36.938 1 94.81 378 PRO A CA 1
ATOM 2807 C C . PRO A 1 378 ? -17.484 2.977 35.781 1 94.81 378 PRO A C 1
ATOM 2809 O O . PRO A 1 378 ? -17.109 2.822 34.625 1 94.81 378 PRO A O 1
ATOM 2812 N N . LEU A 1 379 ? -18.656 3.277 36.156 1 96.19 379 LEU A N 1
ATOM 2813 C CA . LEU A 1 379 ? -19.656 3.629 35.125 1 96.19 379 LEU A CA 1
ATOM 2814 C C . LEU A 1 379 ? -19.531 5.094 34.719 1 96.19 379 LEU A C 1
ATOM 2816 O O . LEU A 1 379 ? -19.406 5.969 35.594 1 96.19 379 LEU A O 1
ATOM 2820 N N . TYR A 1 380 ? -19.484 5.352 33.5 1 96.44 380 TYR A N 1
ATOM 2821 C CA . TYR A 1 380 ? -19.406 6.719 33.031 1 96.44 380 TYR A CA 1
ATOM 2822 C C . TYR A 1 380 ? -20.75 7.414 33.094 1 96.44 380 TYR A C 1
ATOM 2824 O O . TYR A 1 380 ? -21.797 6.766 33 1 96.44 380 TYR A O 1
ATOM 2832 N N . ASN A 1 381 ? -20.781 8.719 33.281 1 95.88 381 ASN A N 1
ATOM 2833 C CA . ASN A 1 381 ? -21.984 9.531 33.281 1 95.88 381 ASN A CA 1
ATOM 2834 C C . ASN A 1 381 ? -22.328 10.008 31.875 1 95.88 381 ASN A C 1
ATOM 2836 O O . ASN A 1 381 ? -21.547 10.734 31.25 1 95.88 381 ASN A O 1
ATOM 2840 N N . PHE A 1 382 ? -23.438 9.594 31.328 1 95.12 382 PHE A N 1
ATOM 2841 C CA . PHE A 1 382 ? -23.844 9.977 29.984 1 95.12 382 PHE A CA 1
ATOM 2842 C C . PHE A 1 382 ? -24.938 11.031 30.031 1 95.12 382 PHE A C 1
ATOM 2844 O O . PHE A 1 382 ? -25.547 11.344 29 1 95.12 382 PHE A O 1
ATOM 2851 N N . LYS A 1 383 ? -25.203 11.516 31.188 1 91.56 383 LYS A N 1
ATOM 2852 C CA . LYS A 1 383 ? -26.234 12.539 31.391 1 91.56 383 LYS A CA 1
ATOM 2853 C C . LYS A 1 383 ? -25.594 13.914 31.609 1 91.56 383 LYS A C 1
ATOM 2855 O O . LYS A 1 383 ? -24.938 14.133 32.625 1 91.56 383 LYS A O 1
ATOM 2860 N N . ASN A 1 384 ? -25.75 14.773 30.75 1 89.25 384 ASN A N 1
ATOM 2861 C CA . ASN A 1 384 ? -25.328 16.156 30.891 1 89.25 384 ASN A CA 1
ATOM 2862 C C . ASN A 1 384 ? -26.266 17.109 30.141 1 89.25 384 ASN A C 1
ATOM 2864 O O . ASN A 1 384 ? -27.031 16.672 29.266 1 89.25 384 ASN A O 1
ATOM 2868 N N . PRO A 1 385 ? -26.344 18.281 30.484 1 86.44 385 PRO A N 1
ATOM 2869 C CA . PRO A 1 385 ? -27.359 19.203 29.953 1 86.44 385 PRO A CA 1
ATOM 2870 C C . PRO A 1 385 ? -27.078 19.609 28.516 1 86.44 385 PRO A C 1
ATOM 2872 O O . PRO A 1 385 ? -27.953 20.188 27.844 1 86.44 385 PRO A O 1
ATOM 2875 N N . ILE A 1 386 ? -26.031 19.375 28 1 86.38 386 ILE A N 1
ATOM 2876 C CA . ILE A 1 386 ? -25.656 19.922 26.703 1 86.38 386 ILE A CA 1
ATOM 2877 C C . ILE A 1 386 ? -25.672 18.812 25.641 1 86.38 386 ILE A C 1
ATOM 2879 O O . ILE A 1 386 ? -26.281 18.984 24.578 1 86.38 386 ILE A O 1
ATOM 2883 N N . PHE A 1 387 ? -24.875 17.781 25.891 1 88.12 387 PHE A N 1
ATOM 2884 C CA . PHE A 1 387 ? -24.734 16.688 24.922 1 88.12 387 PHE A CA 1
ATOM 2885 C C . PHE A 1 387 ? -25.25 15.383 25.5 1 88.12 387 PHE A C 1
ATOM 2887 O O . PHE A 1 387 ? -24.484 14.57 26.016 1 88.12 387 PHE A O 1
ATOM 2894 N N . GLN A 1 388 ? -26.484 15.188 25.281 1 88.31 388 GLN A N 1
ATOM 2895 C CA . GLN A 1 388 ? -27.109 14.023 25.891 1 88.31 388 GLN A CA 1
ATOM 2896 C C . GLN A 1 388 ? -26.531 12.727 25.312 1 88.31 388 GLN A C 1
ATOM 2898 O O . GLN A 1 388 ? -26.281 12.641 24.109 1 88.31 388 GLN A O 1
ATOM 2903 N N . ASP A 1 389 ? -26.203 11.82 26.188 1 92.81 389 ASP A N 1
ATOM 2904 C CA . ASP A 1 389 ? -25.75 10.469 25.859 1 92.81 389 ASP A CA 1
ATOM 2905 C C . ASP A 1 389 ? -24.312 10.484 25.359 1 92.81 389 ASP A C 1
ATOM 2907 O O . ASP A 1 389 ? -23.906 9.602 24.594 1 92.81 389 ASP A O 1
ATOM 2911 N N . MET A 1 390 ? -23.703 11.602 25.719 1 93.38 390 MET A N 1
ATOM 2912 C CA . MET A 1 390 ? -22.297 11.703 25.312 1 93.38 390 MET A CA 1
ATOM 2913 C C . MET A 1 390 ? -21.375 11.711 26.516 1 93.38 390 MET A C 1
ATOM 2915 O O . MET A 1 390 ? -21.703 12.297 27.547 1 93.38 390 MET A O 1
ATOM 2919 N N . ASN A 1 391 ? -20.297 10.969 26.516 1 94.75 391 ASN A N 1
ATOM 2920 C CA . ASN A 1 391 ? -19.172 10.984 27.438 1 94.75 391 ASN A CA 1
ATOM 2921 C C . ASN A 1 391 ? -17.844 10.812 26.703 1 94.75 391 ASN A C 1
ATOM 2923 O O . ASN A 1 391 ? -17.484 9.695 26.312 1 94.75 391 ASN A O 1
ATOM 2927 N N . VAL A 1 392 ? -17.141 11.82 26.547 1 92.75 392 VAL A N 1
ATOM 2928 C CA . VAL A 1 392 ? -16 11.852 25.625 1 92.75 392 VAL A CA 1
ATOM 2929 C C . VAL A 1 392 ? -14.859 11.016 26.188 1 92.75 392 VAL A C 1
ATOM 2931 O O . VAL A 1 392 ? -14.016 10.516 25.438 1 92.75 392 VAL A O 1
ATOM 2934 N N . ILE A 1 393 ? -14.75 10.859 27.516 1 95 393 ILE A N 1
ATOM 2935 C CA . ILE A 1 393 ? -13.711 10.031 28.109 1 95 393 ILE A CA 1
ATOM 2936 C C . ILE A 1 393 ? -13.961 8.562 27.766 1 95 393 ILE A C 1
ATOM 2938 O O . ILE A 1 393 ? -13.031 7.832 27.422 1 95 393 ILE A O 1
ATOM 2942 N N . SER A 1 394 ? -15.195 8.195 27.812 1 93.94 394 SER A N 1
ATOM 2943 C CA . SER A 1 394 ? -15.578 6.844 27.406 1 93.94 394 SER A CA 1
ATOM 2944 C C . SER A 1 394 ? -15.344 6.621 25.922 1 93.94 394 SER A C 1
ATOM 2946 O O . SER A 1 394 ? -14.844 5.57 25.516 1 93.94 394 SER A O 1
ATOM 2948 N N . PHE A 1 395 ? -15.727 7.562 25.141 1 92.75 395 PHE A N 1
ATOM 2949 C CA . PHE A 1 395 ? -15.672 7.426 23.688 1 92.75 395 PHE A CA 1
ATOM 2950 C C . PHE A 1 395 ? -14.234 7.297 23.219 1 92.75 395 PHE A C 1
ATOM 2952 O O . PHE A 1 395 ? -13.961 6.637 22.219 1 92.75 395 PHE A O 1
ATOM 2959 N N . ALA A 1 396 ? -13.32 7.961 23.906 1 91.44 396 ALA A N 1
ATOM 2960 C CA . ALA A 1 396 ? -11.906 7.859 23.547 1 91.44 396 ALA A CA 1
ATOM 2961 C C . ALA A 1 396 ? -11.422 6.418 23.641 1 91.44 396 ALA A C 1
ATOM 2963 O O . ALA A 1 396 ? -10.453 6.035 22.969 1 91.44 396 ALA A O 1
ATOM 2964 N N . GLN A 1 397 ? -12.094 5.656 24.375 1 88.88 397 GLN A N 1
ATOM 2965 C CA . GLN A 1 397 ? -11.688 4.27 24.578 1 88.88 397 GLN A CA 1
ATOM 2966 C C . GLN A 1 397 ? -12.5 3.32 23.703 1 88.88 397 GLN A C 1
ATOM 2968 O O . GLN A 1 397 ? -12.039 2.227 23.359 1 88.88 397 GLN A O 1
ATOM 2973 N N . THR A 1 398 ? -13.68 3.729 23.375 1 91.31 398 THR A N 1
ATOM 2974 C CA . THR A 1 398 ? -14.578 2.768 22.75 1 91.31 398 THR A CA 1
ATOM 2975 C C . THR A 1 398 ? -14.727 3.049 21.25 1 91.31 398 THR A C 1
ATOM 2977 O O . THR A 1 398 ? -15.023 2.145 20.469 1 91.31 398 THR A O 1
ATOM 2980 N N . ASP A 1 399 ? -14.602 4.277 20.812 1 92.94 399 ASP A N 1
ATOM 2981 C CA . ASP A 1 399 ? -14.672 4.617 19.391 1 92.94 399 ASP A CA 1
ATOM 2982 C C . ASP A 1 399 ? -13.289 4.555 18.75 1 92.94 399 ASP A C 1
ATOM 2984 O O . ASP A 1 399 ? -12.273 4.535 19.438 1 92.94 399 ASP A O 1
ATOM 2988 N N . LYS A 1 400 ? -13.305 4.43 17.5 1 92.88 400 LYS A N 1
ATOM 2989 C CA . LYS A 1 400 ? -12.031 4.34 16.781 1 92.88 400 LYS A CA 1
ATOM 2990 C C . LYS A 1 400 ? -12.023 5.254 15.562 1 92.88 400 LYS A C 1
ATOM 2992 O O . LYS A 1 400 ? -12.992 5.289 14.797 1 92.88 400 LYS A O 1
ATOM 2997 N N . TYR A 1 401 ? -11.008 6.035 15.414 1 93.25 401 TYR A N 1
ATOM 2998 C CA . TYR A 1 401 ? -10.695 6.832 14.234 1 93.25 401 TYR A CA 1
ATOM 2999 C C . TYR A 1 401 ? -9.258 6.602 13.781 1 93.25 401 TYR A C 1
ATOM 3001 O O . TYR A 1 401 ? -8.383 7.438 14.031 1 93.25 401 TYR A O 1
ATOM 3009 N N . ALA A 1 402 ? -9.039 5.555 13.102 1 95.31 402 ALA A N 1
ATOM 3010 C CA . ALA A 1 402 ? -7.68 5.109 12.805 1 95.31 402 ALA A CA 1
ATOM 3011 C C . ALA A 1 402 ? -7.375 5.246 11.312 1 95.31 402 ALA A C 1
ATOM 3013 O O . ALA A 1 402 ? -8.211 4.914 10.469 1 95.31 402 ALA A O 1
ATOM 3014 N N . THR A 1 403 ? -6.195 5.797 10.984 1 96.25 403 THR A N 1
ATOM 3015 C CA . THR A 1 403 ? -5.695 5.926 9.617 1 96.25 403 THR A CA 1
ATOM 3016 C C . THR A 1 403 ? -4.277 5.371 9.508 1 96.25 403 THR A C 1
ATOM 3018 O O . THR A 1 403 ? -3.365 5.852 10.18 1 96.25 403 THR A O 1
ATOM 3021 N N . ASN A 1 404 ? -4.074 4.336 8.703 1 96.88 404 ASN A N 1
ATOM 3022 C CA . ASN A 1 404 ? -2.75 3.855 8.328 1 96.88 404 ASN A CA 1
ATOM 3023 C C . ASN A 1 404 ? -2.377 4.289 6.914 1 96.88 404 ASN A C 1
ATOM 3025 O O . ASN A 1 404 ? -3.098 3.996 5.961 1 96.88 404 ASN A O 1
ATOM 3029 N N . THR A 1 405 ? -1.26 5 6.781 1 96.81 405 THR A N 1
ATOM 3030 C CA . THR A 1 405 ? -0.822 5.48 5.477 1 96.81 405 THR A CA 1
ATOM 3031 C C . THR A 1 405 ? 0.476 4.797 5.055 1 96.81 405 THR A C 1
ATOM 3033 O O . THR A 1 405 ? 1.476 4.855 5.773 1 96.81 405 THR A O 1
ATOM 3036 N N . TYR A 1 406 ? 0.452 4.109 3.941 1 96.88 406 TYR A N 1
ATOM 3037 C CA . TYR A 1 406 ? 1.644 3.574 3.289 1 96.88 406 TYR A CA 1
ATOM 3038 C C . TYR A 1 406 ? 2.066 4.453 2.119 1 96.88 406 TYR A C 1
ATOM 3040 O O . TYR A 1 406 ? 1.249 4.781 1.254 1 96.88 406 TYR A O 1
ATOM 3048 N N . ARG A 1 407 ? 3.291 4.859 2.088 1 96.19 407 ARG A N 1
ATOM 3049 C CA . ARG A 1 407 ? 3.736 5.715 0.992 1 96.19 407 ARG A CA 1
ATOM 3050 C C . ARG A 1 407 ? 5.082 5.246 0.445 1 96.19 407 ARG A C 1
ATOM 3052 O O . ARG A 1 407 ? 5.965 4.852 1.208 1 96.19 407 ARG A O 1
ATOM 3059 N N . VAL A 1 408 ? 5.215 5.195 -0.859 1 95.31 408 VAL A N 1
ATOM 3060 C CA . VAL A 1 408 ? 6.449 4.891 -1.574 1 95.31 408 VAL A CA 1
ATOM 3061 C C . VAL A 1 408 ? 6.695 5.945 -2.648 1 95.31 408 VAL A C 1
ATOM 3063 O O . VAL A 1 408 ? 5.824 6.211 -3.48 1 95.31 408 VAL A O 1
ATOM 3066 N N . LEU A 1 409 ? 7.816 6.574 -2.576 1 95.38 409 LEU A N 1
ATOM 3067 C CA . LEU A 1 409 ? 8.258 7.527 -3.588 1 95.38 409 LEU A CA 1
ATOM 3068 C C . LEU A 1 409 ? 9.555 7.074 -4.238 1 95.38 409 LEU A C 1
ATOM 3070 O O . LEU A 1 409 ? 10.578 6.918 -3.561 1 95.38 409 LEU A O 1
ATOM 3074 N N . VAL A 1 410 ? 9.586 6.812 -5.523 1 94 410 VAL A N 1
ATOM 3075 C CA . VAL A 1 410 ? 10.766 6.371 -6.266 1 94 410 VAL A CA 1
ATOM 3076 C C . VAL A 1 410 ? 11.016 7.309 -7.441 1 94 410 VAL A C 1
ATOM 3078 O O . VAL A 1 410 ? 10.094 7.645 -8.188 1 94 410 VAL A O 1
ATOM 3081 N N . ASN A 1 411 ? 12.312 7.691 -7.617 1 95.69 411 ASN A N 1
ATOM 3082 C CA . ASN A 1 411 ? 12.672 8.625 -8.68 1 95.69 411 ASN A CA 1
ATOM 3083 C C . ASN A 1 411 ? 13.992 8.234 -9.336 1 95.69 411 ASN A C 1
ATOM 3085 O O . ASN A 1 411 ? 15.023 8.859 -9.078 1 95.69 411 ASN A O 1
ATOM 3089 N N . PRO A 1 412 ? 13.984 7.27 -10.242 1 94.06 412 PRO A N 1
ATOM 3090 C CA . PRO A 1 412 ? 15.188 7.012 -11.039 1 94.06 412 PRO A CA 1
ATOM 3091 C C . PRO A 1 412 ? 15.43 8.078 -12.109 1 94.06 412 PRO A C 1
ATOM 3093 O O . PRO A 1 412 ? 14.477 8.672 -12.617 1 94.06 412 PRO A O 1
ATOM 3096 N N . TYR A 1 413 ? 16.719 8.352 -12.422 1 94.69 413 TYR A N 1
ATOM 3097 C CA . TYR A 1 413 ? 17.031 9.297 -13.484 1 94.69 413 TYR A CA 1
ATOM 3098 C C . TYR A 1 413 ? 18.312 8.883 -14.211 1 94.69 413 TYR A C 1
ATOM 3100 O O . TYR A 1 413 ? 19.141 8.141 -13.664 1 94.69 413 TYR A O 1
ATOM 3108 N N . VAL A 1 414 ? 18.422 9.312 -15.453 1 94.25 414 VAL A N 1
ATOM 3109 C CA . VAL A 1 414 ? 19.625 9.148 -16.281 1 94.25 414 VAL A CA 1
ATOM 3110 C C . VAL A 1 414 ? 20.047 10.5 -16.844 1 94.25 414 VAL A C 1
ATOM 3112 O O . VAL A 1 414 ? 19.219 11.398 -17.031 1 94.25 414 VAL A O 1
ATOM 3115 N N . ASP A 1 415 ? 21.312 10.688 -17.016 1 95.44 415 ASP A N 1
ATOM 3116 C CA . ASP A 1 415 ? 21.891 11.898 -17.562 1 95.44 415 ASP A CA 1
ATOM 3117 C C . ASP A 1 415 ? 22.953 11.57 -18.625 1 95.44 415 ASP A C 1
ATOM 3119 O O . ASP A 1 415 ? 23.984 10.992 -18.297 1 95.44 415 ASP A O 1
ATOM 3123 N N . PHE A 1 416 ? 22.688 11.945 -19.844 1 95.25 416 PHE A N 1
ATOM 3124 C CA . PHE A 1 416 ? 23.625 11.766 -20.953 1 95.25 416 PHE A CA 1
ATOM 3125 C C . PHE A 1 416 ? 24.344 13.07 -21.266 1 95.25 416 PHE A C 1
ATOM 3127 O O . PHE A 1 416 ? 23.719 14.133 -21.312 1 95.25 416 PHE A O 1
ATOM 3134 N N . ASN A 1 417 ? 25.641 13 -21.375 1 94.75 417 ASN A N 1
ATOM 3135 C CA . ASN A 1 417 ? 26.438 14.148 -21.812 1 94.75 417 ASN A CA 1
ATOM 3136 C C . ASN A 1 417 ? 27 13.961 -23.219 1 94.75 417 ASN A C 1
ATOM 3138 O O . ASN A 1 417 ? 27.984 13.258 -23.406 1 94.75 417 ASN A O 1
ATOM 3142 N N . PHE A 1 418 ? 26.375 14.609 -24.109 1 92.69 418 PHE A N 1
ATOM 3143 C CA . PHE A 1 418 ? 26.828 14.547 -25.484 1 92.69 418 PHE A CA 1
ATOM 3144 C C . PHE A 1 418 ? 27.531 15.844 -25.891 1 92.69 418 PHE A C 1
ATOM 3146 O O . PHE A 1 418 ? 26.891 16.781 -26.344 1 92.69 418 PHE A O 1
ATOM 3153 N N . TYR A 1 419 ? 28.844 15.883 -25.922 1 90.81 419 TYR A N 1
ATOM 3154 C CA . TYR A 1 419 ? 29.656 17.016 -26.328 1 90.81 419 TYR A CA 1
ATOM 3155 C C . TYR A 1 419 ? 29.219 18.297 -25.609 1 90.81 419 TYR A C 1
ATOM 3157 O O . TYR A 1 419 ? 29.031 19.328 -26.234 1 90.81 419 TYR A O 1
ATOM 3165 N N . GLY A 1 420 ? 28.812 18.141 -24.344 1 90.94 420 GLY A N 1
ATOM 3166 C CA . GLY A 1 420 ? 28.469 19.281 -23.516 1 90.94 420 GLY A CA 1
ATOM 3167 C C . GLY A 1 420 ? 26.984 19.438 -23.297 1 90.94 420 GLY A C 1
ATOM 3168 O O . GLY A 1 420 ? 26.547 20.172 -22.406 1 90.94 420 GLY A O 1
ATOM 3169 N N . VAL A 1 421 ? 26.141 18.797 -24.109 1 95 421 VAL A N 1
ATOM 3170 C CA . VAL A 1 421 ? 24.688 18.844 -23.922 1 95 421 VAL A CA 1
ATOM 3171 C C . VAL A 1 421 ? 24.266 17.766 -22.938 1 95 421 VAL A C 1
ATOM 3173 O O . VAL A 1 421 ? 24.469 16.562 -23.172 1 95 421 VAL A O 1
ATOM 3176 N N . HIS A 1 422 ? 23.672 18.172 -21.859 1 95.38 422 HIS A N 1
ATOM 3177 C CA . HIS A 1 422 ? 23.188 17.234 -20.859 1 95.38 422 HIS A CA 1
ATOM 3178 C C . HIS A 1 422 ? 21.719 16.875 -21.094 1 95.38 422 HIS A C 1
ATOM 3180 O O . HIS A 1 422 ? 20.844 17.734 -21 1 95.38 422 HIS A O 1
ATOM 3186 N N . TRP A 1 423 ? 21.469 15.688 -21.469 1 96.94 423 TRP A N 1
ATOM 3187 C CA . TRP A 1 423 ? 20.109 15.164 -21.594 1 96.94 423 TRP A CA 1
ATOM 3188 C C . TRP A 1 423 ? 19.734 14.344 -20.375 1 96.94 423 TRP A C 1
ATOM 3190 O O . TRP A 1 423 ? 20.141 13.188 -20.234 1 96.94 423 TRP A O 1
ATOM 3200 N N . LYS A 1 424 ? 18.938 14.922 -19.484 1 95.75 424 LYS A N 1
ATOM 3201 C CA . LYS A 1 424 ? 18.531 14.266 -18.25 1 95.75 424 LYS A CA 1
ATOM 3202 C C . LYS A 1 424 ? 17.078 13.852 -18.312 1 95.75 424 LYS A C 1
ATOM 3204 O O . LYS A 1 424 ? 16.203 14.656 -18.672 1 95.75 424 LYS A O 1
ATOM 3209 N N . THR A 1 425 ? 16.812 12.656 -18.047 1 96 425 THR A N 1
ATOM 3210 C CA . THR A 1 425 ? 15.445 12.133 -17.984 1 96 425 THR A CA 1
ATOM 3211 C C . THR A 1 425 ? 15.188 11.508 -16.609 1 96 425 THR A C 1
ATOM 3213 O O . THR A 1 425 ? 15.969 10.68 -16.141 1 96 425 THR A O 1
ATOM 3216 N N . SER A 1 426 ? 14.102 11.969 -15.977 1 95.12 426 SER A N 1
ATOM 3217 C CA . SER A 1 426 ? 13.727 11.469 -14.656 1 95.12 426 SER A CA 1
ATOM 3218 C C . SER A 1 426 ? 12.312 10.906 -14.656 1 95.12 426 SER A C 1
ATOM 3220 O O . SER A 1 426 ? 11.406 11.492 -15.242 1 95.12 426 SER A O 1
ATOM 3222 N N . LEU A 1 427 ? 12.18 9.766 -14.078 1 94.75 427 LEU A N 1
ATOM 3223 C CA . LEU A 1 427 ? 10.875 9.156 -13.82 1 94.75 427 LEU A CA 1
ATOM 3224 C C . LEU A 1 427 ? 10.508 9.25 -12.344 1 94.75 427 LEU A C 1
ATOM 3226 O O . LEU A 1 427 ? 11.383 9.211 -11.477 1 94.75 427 LEU A O 1
ATOM 3230 N N . SER A 1 428 ? 9.195 9.484 -12.07 1 95.06 428 SER A N 1
ATOM 3231 C CA . SER A 1 428 ? 8.766 9.531 -10.68 1 95.06 428 SER A CA 1
ATOM 3232 C C . SER A 1 428 ? 7.469 8.75 -10.477 1 95.06 428 SER A C 1
ATOM 3234 O O . SER A 1 428 ? 6.57 8.805 -11.312 1 95.06 428 SER A O 1
ATOM 3236 N N . TYR A 1 429 ? 7.395 7.953 -9.461 1 95.44 429 TYR A N 1
ATOM 3237 C CA . TYR A 1 429 ? 6.188 7.254 -9.031 1 95.44 429 TYR A CA 1
ATOM 3238 C C . TYR A 1 429 ? 5.922 7.488 -7.551 1 95.44 429 TYR A C 1
ATOM 3240 O O . TYR A 1 429 ? 6.73 7.105 -6.699 1 95.44 429 TYR A O 1
ATOM 3248 N N . ASP A 1 430 ? 4.805 8.188 -7.195 1 96.56 430 ASP A N 1
ATOM 3249 C CA . ASP A 1 430 ? 4.344 8.461 -5.836 1 96.56 430 ASP A CA 1
ATOM 3250 C C . ASP A 1 430 ? 3.098 7.641 -5.504 1 96.56 430 ASP A C 1
ATOM 3252 O O . ASP A 1 430 ? 1.996 7.969 -5.953 1 96.56 430 ASP A O 1
ATOM 3256 N N . TYR A 1 431 ? 3.309 6.594 -4.75 1 96.38 431 TYR A N 1
ATOM 3257 C CA . TYR A 1 431 ? 2.23 5.703 -4.34 1 96.38 431 TYR A CA 1
ATOM 3258 C C . TYR A 1 431 ? 1.821 5.969 -2.895 1 96.38 431 TYR A C 1
ATOM 3260 O O . TYR A 1 431 ? 2.645 5.875 -1.981 1 96.38 431 TYR A O 1
ATOM 3268 N N . ILE A 1 432 ? 0.538 6.266 -2.66 1 97.5 432 ILE A N 1
ATOM 3269 C CA . ILE A 1 432 ? -0.024 6.449 -1.325 1 97.5 432 ILE A CA 1
ATOM 3270 C C . ILE A 1 432 ? -1.244 5.547 -1.15 1 97.5 432 ILE A C 1
ATOM 3272 O O . ILE A 1 432 ? -2.158 5.562 -1.978 1 97.5 432 ILE A O 1
ATOM 3276 N N . ASN A 1 433 ? -1.232 4.746 -0.146 1 97.81 433 ASN A N 1
ATOM 3277 C CA . ASN A 1 433 ? -2.367 3.891 0.188 1 97.81 433 ASN A CA 1
ATOM 3278 C C . ASN A 1 433 ? -2.83 4.109 1.625 1 97.81 433 ASN A C 1
ATOM 3280 O O . ASN A 1 433 ? -2.014 4.156 2.545 1 97.81 433 ASN A O 1
ATOM 3284 N N . LEU A 1 434 ? -4.086 4.332 1.819 1 97.81 434 LEU A N 1
ATOM 3285 C CA . LEU A 1 434 ? -4.652 4.492 3.154 1 97.81 434 LEU A CA 1
ATOM 3286 C C . LEU A 1 434 ? -5.578 3.33 3.492 1 97.81 434 LEU A C 1
ATOM 3288 O O . LEU A 1 434 ? -6.406 2.928 2.67 1 97.81 434 LEU A O 1
ATOM 3292 N N . ASP A 1 435 ? -5.391 2.746 4.621 1 96.69 435 ASP A N 1
ATOM 3293 C CA . ASP A 1 435 ? -6.281 1.82 5.312 1 96.69 435 ASP A CA 1
ATOM 3294 C C . ASP A 1 435 ? -6.938 2.484 6.52 1 96.69 435 ASP A C 1
ATOM 3296 O O . ASP A 1 435 ? -6.27 2.758 7.52 1 96.69 435 ASP A O 1
ATOM 3300 N N . GLU A 1 436 ? -8.297 2.715 6.414 1 97.06 436 GLU A N 1
ATOM 3301 C CA . GLU A 1 436 ? -8.922 3.506 7.469 1 97.06 436 GLU A CA 1
ATOM 3302 C C . GLU A 1 436 ? -10.086 2.752 8.109 1 97.06 436 GLU A C 1
ATOM 3304 O O . GLU A 1 436 ? -10.781 1.986 7.438 1 97.06 436 GLU A O 1
ATOM 3309 N N . THR A 1 437 ? -10.266 2.963 9.422 1 96.25 437 THR A N 1
ATOM 3310 C CA . THR A 1 437 ? -11.352 2.393 10.211 1 96.25 437 THR A CA 1
ATOM 3311 C C . THR A 1 437 ? -12.008 3.461 11.078 1 96.25 437 THR A C 1
ATOM 3313 O O . THR A 1 437 ? -11.328 4.18 11.812 1 96.25 437 THR A O 1
ATOM 3316 N N . GLN A 1 438 ? -13.242 3.621 11.016 1 94.56 438 GLN A N 1
ATOM 3317 C CA . GLN A 1 438 ? -14.047 4.461 11.891 1 94.56 438 GLN A CA 1
ATOM 3318 C C . GLN A 1 438 ? -15.164 3.658 12.555 1 94.56 438 GLN A C 1
ATOM 3320 O O . GLN A 1 438 ? -16 3.068 11.867 1 94.56 438 GLN A O 1
ATOM 3325 N N . TRP A 1 439 ? -15.156 3.613 13.852 1 94.94 439 TRP A N 1
ATOM 3326 C CA . TRP A 1 439 ? -16.109 2.814 14.617 1 94.94 439 TRP A CA 1
ATOM 3327 C C . TRP A 1 439 ? -16.859 3.678 15.633 1 94.94 439 TRP A C 1
ATOM 3329 O O . TRP A 1 439 ? -16.234 4.398 16.422 1 94.94 439 TRP A O 1
ATOM 3339 N N . TYR A 1 440 ? -18.156 3.65 15.609 1 93.94 440 TYR A N 1
ATOM 3340 C CA . TYR A 1 440 ? -19.047 4.199 16.625 1 93.94 440 TYR A CA 1
ATOM 3341 C C . TYR A 1 440 ? -19.656 3.088 17.469 1 93.94 440 TYR A C 1
ATOM 3343 O O . TYR A 1 440 ? -20.391 2.242 16.953 1 93.94 440 TYR A O 1
ATOM 3351 N N . ASN A 1 441 ? -19.391 3.191 18.719 1 93.44 441 ASN A N 1
ATOM 3352 C CA . ASN A 1 441 ? -19.844 2.109 19.594 1 93.44 441 ASN A CA 1
ATOM 3353 C C . ASN A 1 441 ? -21.375 2.004 19.609 1 93.44 441 ASN A C 1
ATOM 3355 O O . ASN A 1 441 ? -22.062 2.977 19.312 1 93.44 441 ASN A O 1
ATOM 3359 N N . ALA A 1 442 ? -21.938 0.91 20.047 1 92.62 442 ALA A N 1
ATOM 3360 C CA . ALA A 1 442 ? -23.359 0.595 19.938 1 92.62 442 ALA A CA 1
ATOM 3361 C C . ALA A 1 442 ? -24.125 1.065 21.188 1 92.62 442 ALA A C 1
ATOM 3363 O O . ALA A 1 442 ? -25.344 1.161 21.172 1 92.62 442 ALA A O 1
ATOM 3364 N N . GLU A 1 443 ? -23.484 1.432 22.156 1 91.81 443 GLU A N 1
ATOM 3365 C CA . GLU A 1 443 ? -24.125 1.621 23.453 1 91.81 443 GLU A CA 1
ATOM 3366 C C . GLU A 1 443 ? -24.531 3.078 23.656 1 91.81 443 GLU A C 1
ATOM 3368 O O . GLU A 1 443 ? -25.578 3.359 24.25 1 91.81 443 GLU A O 1
ATOM 3373 N N . HIS A 1 444 ? -23.703 3.973 23.266 1 93.06 444 HIS A N 1
ATOM 3374 C CA . HIS A 1 444 ? -23.938 5.395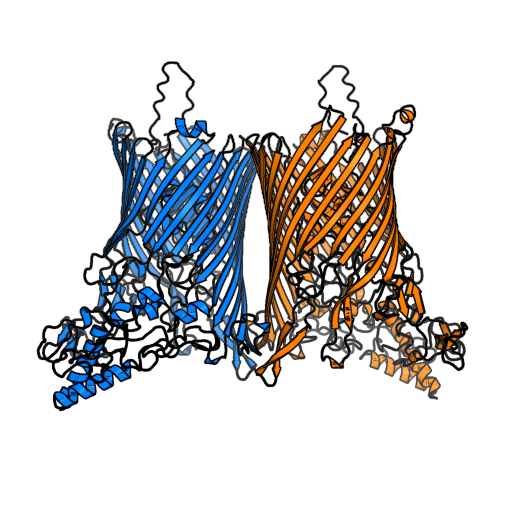 23.484 1 93.06 444 HIS A CA 1
ATOM 3375 C C . HIS A 1 444 ? -23.438 6.223 22.297 1 93.06 444 HIS A C 1
ATOM 3377 O O . HIS A 1 444 ? -22.672 5.73 21.469 1 93.06 444 HIS A O 1
ATOM 3383 N N . GLY A 1 445 ? -23.969 7.363 22.172 1 92.25 445 GLY A N 1
ATOM 3384 C CA . GLY A 1 445 ? -23.438 8.328 21.234 1 92.25 445 GLY A CA 1
ATOM 3385 C C . GLY A 1 445 ? -23.922 8.109 19.812 1 92.25 445 GLY A C 1
ATOM 3386 O O . GLY A 1 445 ? -25.078 7.762 19.594 1 92.25 445 GLY A O 1
ATOM 3387 N N . ASN A 1 446 ? -23.078 8.219 18.891 1 88.44 446 ASN A N 1
ATOM 3388 C CA . ASN A 1 446 ? -23.422 8.305 17.484 1 88.44 446 ASN A CA 1
ATOM 3389 C C . ASN A 1 446 ? -23.75 6.934 16.906 1 88.44 446 ASN A C 1
ATOM 3391 O O . ASN A 1 446 ? -24.375 6.836 15.844 1 88.44 446 ASN A O 1
ATOM 3395 N N . GLY A 1 447 ? -23.391 5.945 17.578 1 92.44 447 GLY A N 1
ATOM 3396 C CA . GLY A 1 447 ? -23.641 4.617 17.031 1 92.44 447 GLY A CA 1
ATOM 3397 C C . GLY A 1 447 ? -24.812 3.92 17.672 1 92.44 447 GLY A C 1
ATOM 3398 O O . GLY A 1 447 ? -25.25 2.861 17.219 1 92.44 447 GLY A O 1
ATOM 3399 N N . LYS A 1 448 ? -25.391 4.555 18.688 1 91.75 448 LYS A N 1
ATOM 3400 C CA . LYS A 1 448 ? -26.406 3.889 19.484 1 91.75 448 LYS A CA 1
ATOM 3401 C C . LYS A 1 448 ? -27.656 3.586 18.656 1 91.75 448 LYS A C 1
ATOM 3403 O O . LYS A 1 448 ? -28.156 2.457 18.656 1 91.75 448 LYS A O 1
ATOM 3408 N N . ALA A 1 449 ? -28.109 4.559 17.938 1 90.62 449 ALA A N 1
ATOM 3409 C CA . ALA A 1 449 ? -29.344 4.414 17.156 1 90.62 449 ALA A CA 1
ATOM 3410 C C . ALA A 1 449 ? -29.219 3.299 16.125 1 90.62 449 ALA A C 1
ATOM 3412 O O . ALA A 1 449 ? -30.203 2.629 15.805 1 90.62 449 ALA A O 1
ATOM 3413 N N . ALA A 1 450 ? -28.031 3.064 15.641 1 92.12 450 ALA A N 1
ATOM 3414 C CA . ALA A 1 450 ? -27.781 2.053 14.617 1 92.12 450 ALA A CA 1
ATOM 3415 C C . ALA A 1 450 ? -27.281 0.756 15.242 1 92.12 450 ALA A C 1
ATOM 3417 O O . ALA A 1 450 ? -26.953 -0.2 14.531 1 92.12 450 ALA A O 1
ATOM 3418 N N . GLN A 1 451 ? -27.156 0.76 16.578 1 91.69 451 GLN A N 1
ATOM 3419 C CA . GLN A 1 451 ? -26.578 -0.379 17.281 1 91.69 451 GLN A CA 1
ATOM 3420 C C . GLN A 1 451 ? -25.156 -0.664 16.828 1 91.69 451 GLN A C 1
ATOM 3422 O O . GLN A 1 451 ? -24.828 -1.804 16.484 1 91.69 451 GLN A O 1
ATOM 3427 N N . GLY A 1 452 ? -24.438 0.374 16.656 1 93.19 452 GLY A N 1
ATOM 3428 C CA . GLY A 1 452 ? -23.062 0.306 16.172 1 93.19 452 GLY A CA 1
ATOM 3429 C C . GLY A 1 452 ? -22.938 0.643 14.703 1 93.19 452 GLY A C 1
ATOM 3430 O O . GLY A 1 452 ? -23.797 0.291 13.898 1 93.19 452 GLY A O 1
ATOM 3431 N N . ARG A 1 453 ? -21.922 1.321 14.328 1 94.88 453 ARG A N 1
ATOM 3432 C CA . ARG A 1 453 ? -21.641 1.714 12.953 1 94.88 453 ARG A CA 1
ATOM 3433 C C . ARG A 1 453 ? -20.141 1.6 12.648 1 94.88 453 ARG A C 1
ATOM 3435 O O . ARG A 1 453 ? -19.312 2.178 13.352 1 94.88 453 ARG A O 1
ATOM 3442 N N . LEU A 1 454 ? -19.812 0.795 11.672 1 95.62 454 LEU A N 1
ATOM 3443 C CA . LEU A 1 454 ? -18.422 0.623 11.281 1 95.62 454 LEU A CA 1
ATOM 3444 C C . LEU A 1 454 ? -18.203 1.048 9.836 1 95.62 454 LEU A C 1
ATOM 3446 O O . LEU A 1 454 ? -18.953 0.635 8.945 1 95.62 454 LEU A O 1
ATOM 3450 N N . TYR A 1 455 ? -17.266 1.973 9.68 1 95.5 455 TYR A N 1
ATOM 3451 C CA . TYR A 1 455 ? -16.812 2.381 8.352 1 95.5 455 TYR A CA 1
ATOM 3452 C C . TYR A 1 455 ? -15.414 1.866 8.062 1 95.5 455 TYR A C 1
ATOM 3454 O O . TYR A 1 455 ? -14.523 1.958 8.914 1 95.5 455 TYR A O 1
ATOM 3462 N N . LYS A 1 456 ? -15.234 1.255 6.918 1 97.44 456 LYS A N 1
ATOM 3463 C CA . LYS A 1 456 ? -13.906 0.898 6.414 1 97.44 456 LYS A CA 1
ATOM 3464 C C . LYS A 1 456 ? -13.633 1.57 5.07 1 97.44 456 LYS A C 1
ATOM 3466 O O . LYS A 1 456 ? -14.484 1.565 4.184 1 97.44 456 LYS A O 1
ATOM 3471 N N . TYR A 1 457 ? -12.461 2.223 4.969 1 96.75 457 TYR A N 1
ATOM 3472 C CA . TYR A 1 457 ? -12.07 2.891 3.729 1 96.75 457 TYR A CA 1
ATOM 3473 C C . TYR A 1 457 ? -10.742 2.361 3.219 1 96.75 457 TYR A C 1
ATOM 3475 O O . TYR A 1 457 ? -9.828 2.098 4.004 1 96.75 457 TYR A O 1
ATOM 3483 N N . ALA A 1 458 ? -10.688 2.1 1.948 1 97.69 458 ALA A N 1
ATOM 3484 C CA . ALA A 1 458 ? -9.438 1.88 1.227 1 97.69 458 ALA A CA 1
ATOM 3485 C C . ALA A 1 458 ? -9.227 2.943 0.151 1 97.69 458 ALA A C 1
ATOM 3487 O O . ALA A 1 458 ? -10.078 3.121 -0.725 1 97.69 458 ALA A O 1
ATOM 3488 N N . ILE A 1 459 ? -8.07 3.652 0.231 1 97.5 459 ILE A N 1
ATOM 3489 C CA . ILE A 1 459 ? -7.805 4.738 -0.706 1 97.5 459 ILE A CA 1
ATOM 3490 C C . ILE A 1 459 ? -6.453 4.516 -1.382 1 97.5 459 ILE A C 1
ATOM 3492 O O . ILE A 1 459 ? -5.465 4.188 -0.719 1 97.5 459 ILE A O 1
ATOM 3496 N N . TRP A 1 460 ? -6.434 4.586 -2.705 1 97.38 460 TRP A N 1
ATOM 3497 C CA . TRP A 1 460 ? -5.211 4.555 -3.502 1 97.38 460 TRP A CA 1
ATOM 3498 C C . TRP A 1 460 ? -5.012 5.875 -4.242 1 97.38 460 TRP A C 1
ATOM 3500 O O . TRP A 1 460 ? -5.949 6.402 -4.848 1 97.38 460 TRP A O 1
ATOM 3510 N N . ASN A 1 461 ? -3.85 6.453 -4.113 1 97.5 461 ASN A N 1
ATOM 3511 C CA . ASN A 1 461 ? -3.451 7.613 -4.906 1 97.5 461 ASN A CA 1
ATOM 3512 C C . ASN A 1 461 ? -2.1 7.395 -5.582 1 97.5 461 ASN A C 1
ATOM 3514 O O . ASN A 1 461 ? -1.062 7.383 -4.918 1 97.5 461 ASN A O 1
ATOM 3518 N N . ASN A 1 462 ? -2.131 7.215 -6.902 1 95.81 462 ASN A N 1
ATOM 3519 C CA . ASN A 1 462 ? -0.934 6.965 -7.699 1 95.81 462 ASN A CA 1
ATOM 3520 C C . ASN A 1 462 ? -0.615 8.141 -8.617 1 95.81 462 ASN A C 1
ATOM 3522 O O . ASN A 1 462 ? -1.454 8.555 -9.422 1 95.81 462 ASN A O 1
ATOM 3526 N N . THR A 1 463 ? 0.582 8.672 -8.484 1 95.94 463 THR A N 1
ATOM 3527 C CA . THR A 1 463 ? 1.028 9.75 -9.359 1 95.94 463 THR A CA 1
ATOM 3528 C C . THR A 1 463 ? 2.289 9.344 -10.117 1 95.94 463 THR A C 1
ATOM 3530 O O . THR A 1 463 ? 3.297 8.984 -9.508 1 95.94 463 THR A O 1
ATOM 3533 N N . PHE A 1 464 ? 2.143 9.359 -11.43 1 95.25 464 PHE A N 1
ATOM 3534 C CA . PHE A 1 464 ? 3.268 9.086 -12.312 1 95.25 464 PHE A CA 1
ATOM 3535 C C . PHE A 1 464 ? 3.746 10.359 -12.992 1 95.25 464 PHE A C 1
ATOM 3537 O O . PHE A 1 464 ? 2.934 11.188 -13.414 1 95.25 464 PHE A O 1
ATOM 3544 N N . GLY A 1 465 ? 5.164 10.531 -12.992 1 95.75 465 GLY A N 1
ATOM 3545 C CA . GLY A 1 465 ? 5.762 11.672 -13.672 1 95.75 465 GLY A CA 1
ATOM 3546 C C . GLY A 1 465 ? 6.973 11.305 -14.508 1 95.75 465 GLY A C 1
ATOM 3547 O O . GLY A 1 465 ? 7.742 10.422 -14.133 1 95.75 465 GLY A O 1
ATOM 3548 N N . LEU A 1 466 ? 7.105 11.961 -15.656 1 96 466 LEU A N 1
ATOM 3549 C CA . LEU A 1 466 ? 8.281 11.891 -16.516 1 96 466 LEU A CA 1
ATOM 3550 C C . LEU A 1 466 ? 8.758 13.289 -16.906 1 96 466 LEU A C 1
ATOM 3552 O O . LEU A 1 466 ? 7.969 14.109 -17.375 1 96 466 LEU A O 1
ATOM 3556 N N . THR A 1 467 ? 9.938 13.617 -16.609 1 95.69 467 THR A N 1
ATOM 3557 C CA . THR A 1 467 ? 10.547 14.891 -16.984 1 95.69 467 THR A CA 1
ATOM 3558 C C . THR A 1 467 ? 11.82 14.664 -17.797 1 95.69 467 THR A C 1
ATOM 3560 O O . THR A 1 467 ? 12.719 13.938 -17.359 1 95.69 467 THR A O 1
ATOM 3563 N N . SER A 1 468 ? 11.922 15.211 -18.922 1 96.44 468 SER A N 1
ATOM 3564 C CA . SER A 1 468 ? 13.102 15.148 -19.781 1 96.44 468 SER A CA 1
ATOM 3565 C C . SER A 1 468 ? 13.594 16.547 -20.141 1 96.44 468 SER A C 1
ATOM 3567 O O . SER A 1 468 ? 12.812 17.391 -20.594 1 96.44 468 SER A O 1
ATOM 3569 N N . THR A 1 469 ? 14.867 16.781 -19.906 1 95.81 469 THR A N 1
ATOM 3570 C CA . THR A 1 469 ? 15.406 18.109 -20.156 1 95.81 469 THR A CA 1
ATOM 3571 C C . THR A 1 469 ? 16.703 18.031 -20.938 1 95.81 469 THR A C 1
ATOM 3573 O O . THR A 1 469 ? 17.484 17.078 -20.781 1 95.81 469 THR A O 1
ATOM 3576 N N . LEU A 1 470 ? 16.938 18.984 -21.812 1 96.62 470 LEU A N 1
ATOM 3577 C CA . LEU A 1 470 ? 18.188 19.25 -22.516 1 96.62 470 LEU A CA 1
ATOM 3578 C C . LEU A 1 470 ? 18.812 20.562 -22.031 1 96.62 470 LEU A C 1
ATOM 3580 O O . LEU A 1 470 ? 18.172 21.609 -22.078 1 96.62 470 LEU A O 1
ATOM 3584 N N . ASN A 1 471 ? 19.969 20.469 -21.5 1 95.5 471 ASN A N 1
ATOM 3585 C CA . ASN A 1 471 ? 20.688 21.641 -21 1 95.5 471 ASN A CA 1
ATOM 3586 C C . ASN A 1 471 ? 22 21.844 -21.75 1 95.5 471 ASN A C 1
ATOM 3588 O O . ASN A 1 471 ? 22.766 20.891 -21.922 1 95.5 471 ASN A O 1
ATOM 3592 N N . TYR A 1 472 ? 22.266 23 -22.188 1 95.06 472 TYR A N 1
ATOM 3593 C CA . TYR A 1 472 ? 23.484 23.328 -22.922 1 95.06 472 TYR A CA 1
ATOM 3594 C C . TYR A 1 472 ? 24.047 24.672 -22.469 1 95.06 472 TYR A C 1
ATOM 3596 O O . TYR A 1 472 ? 23.328 25.688 -22.5 1 95.06 472 TYR A O 1
ATOM 3604 N N . ASN A 1 473 ? 25.25 24.688 -22.016 1 93.69 473 ASN A N 1
ATOM 3605 C CA . ASN A 1 473 ? 25.969 25.906 -21.641 1 93.69 473 ASN A CA 1
ATOM 3606 C C . ASN A 1 473 ? 27.094 26.203 -22.625 1 93.69 473 ASN A C 1
ATOM 3608 O O . ASN A 1 473 ? 27.859 25.328 -22.984 1 93.69 473 ASN A O 1
ATOM 3612 N N . PHE A 1 474 ? 27.156 27.438 -23.094 1 92.69 474 PHE A N 1
ATOM 3613 C CA . PHE A 1 474 ? 28.234 27.812 -24 1 92.69 474 PHE A CA 1
ATOM 3614 C C . PHE A 1 474 ? 28.609 29.281 -23.812 1 92.69 474 PHE A C 1
ATOM 3616 O O . PHE A 1 474 ? 27.812 30.062 -23.281 1 92.69 474 PHE A O 1
ATOM 3623 N N . ASN A 1 475 ? 29.797 29.609 -24.172 1 93.62 475 ASN A N 1
ATOM 3624 C CA . ASN A 1 475 ? 30.312 30.969 -24.062 1 93.62 475 ASN A CA 1
ATOM 3625 C C . ASN A 1 475 ? 30.672 31.547 -25.438 1 93.62 475 ASN A C 1
ATOM 3627 O O . ASN A 1 475 ? 31.078 30.797 -26.328 1 93.62 475 ASN A O 1
ATOM 3631 N N . ILE A 1 476 ? 30.453 32.875 -25.578 1 93.44 476 ILE A N 1
ATOM 3632 C CA . ILE A 1 476 ? 30.953 33.594 -26.75 1 93.44 476 ILE A CA 1
ATOM 3633 C C . ILE A 1 476 ? 31.953 34.688 -26.312 1 93.44 476 ILE A C 1
ATOM 3635 O O . ILE A 1 476 ? 31.625 35.562 -25.5 1 93.44 476 ILE A O 1
ATOM 3639 N N . LYS A 1 477 ? 33.219 34.781 -26.953 1 90.38 477 LYS A N 1
ATOM 3640 C CA . LYS A 1 477 ? 34.312 35.719 -26.688 1 90.38 477 LYS A CA 1
ATOM 3641 C C . LYS A 1 477 ? 34.562 35.844 -25.188 1 90.38 477 LYS A C 1
ATOM 3643 O O . LYS A 1 477 ? 34.844 36.938 -24.688 1 90.38 477 LYS A O 1
ATOM 3648 N N . GLU A 1 478 ? 34.375 35 -24.281 1 87.19 478 GLU A N 1
ATOM 3649 C CA . GLU A 1 478 ? 34.688 34.875 -22.859 1 87.19 478 GLU A CA 1
ATOM 3650 C C . GLU A 1 478 ? 33.719 35.688 -22.016 1 87.19 478 GLU A C 1
ATOM 3652 O O . GLU A 1 478 ? 33.5 35.406 -20.844 1 87.19 478 GLU A O 1
ATOM 3657 N N . ASP A 1 479 ? 33.125 36.781 -22.609 1 91.19 479 ASP A N 1
ATOM 3658 C CA . ASP A 1 479 ? 32.344 37.719 -21.828 1 91.19 479 ASP A CA 1
ATOM 3659 C C . ASP A 1 479 ? 30.859 37.344 -21.859 1 91.19 479 ASP A C 1
ATOM 3661 O O . ASP A 1 479 ? 30.078 37.781 -21.016 1 91.19 479 ASP A O 1
ATOM 3665 N N . HIS A 1 480 ? 30.438 36.656 -22.922 1 95.81 480 HIS A N 1
ATOM 3666 C CA . HIS A 1 480 ? 29.047 36.281 -23.078 1 95.81 480 HIS A CA 1
ATOM 3667 C C . HIS A 1 480 ? 28.812 34.812 -22.703 1 95.81 480 HIS A C 1
ATOM 3669 O O . HIS A 1 480 ? 29.375 33.906 -23.344 1 95.81 480 HIS A O 1
ATOM 3675 N N . HIS A 1 481 ? 28.031 34.531 -21.688 1 95.19 481 HIS A N 1
ATOM 3676 C CA . HIS A 1 481 ? 27.719 33.188 -21.25 1 95.19 481 HIS A CA 1
ATOM 3677 C C . HIS A 1 481 ? 26.25 32.875 -21.438 1 95.19 481 HIS A C 1
ATOM 3679 O O . HIS A 1 481 ? 25.375 33.688 -21.094 1 95.19 481 HIS A O 1
ATOM 3685 N N . PHE A 1 482 ? 25.953 31.719 -22.078 1 95.31 482 PHE A N 1
ATOM 3686 C CA . PHE A 1 482 ? 24.578 31.312 -22.344 1 95.31 482 PHE A CA 1
ATOM 3687 C C . PHE A 1 482 ? 24.297 29.953 -21.719 1 95.31 482 PHE A C 1
ATOM 3689 O O . PHE A 1 482 ? 25.156 29.062 -21.719 1 95.31 482 PHE A O 1
ATOM 3696 N N . SER A 1 483 ? 23.125 29.828 -21.141 1 94.25 483 SER A N 1
ATOM 3697 C CA . SER A 1 483 ? 22.578 28.547 -20.703 1 94.25 483 SER A CA 1
ATOM 3698 C C . SER A 1 483 ? 21.188 28.312 -21.266 1 94.25 483 SER A C 1
ATOM 3700 O O . SER A 1 483 ? 20.281 29.125 -21.031 1 94.25 483 SER A O 1
ATOM 3702 N N . VAL A 1 484 ? 21.031 27.25 -22.031 1 95.25 484 VAL A N 1
ATOM 3703 C CA . VAL A 1 484 ? 19.75 26.953 -22.672 1 95.25 484 VAL A CA 1
ATOM 3704 C C . VAL A 1 484 ? 19.188 25.641 -22.109 1 95.25 484 VAL A C 1
ATOM 3706 O O . VAL A 1 484 ? 19.922 24.641 -22 1 95.25 484 VAL A O 1
ATOM 3709 N N . LEU A 1 485 ? 17.922 25.688 -21.688 1 95.69 485 LEU A N 1
ATOM 3710 C CA . LEU A 1 485 ? 17.219 24.516 -21.203 1 95.69 485 LEU A CA 1
ATOM 3711 C C . LEU A 1 485 ? 15.93 24.297 -21.984 1 95.69 485 LEU A C 1
ATOM 3713 O O . LEU A 1 485 ? 15.172 25.234 -22.234 1 95.69 485 LEU A O 1
ATOM 3717 N N . ALA A 1 486 ? 15.719 23.156 -22.516 1 96.56 486 ALA A N 1
ATOM 3718 C CA . ALA A 1 486 ? 14.469 22.703 -23.109 1 96.56 486 ALA A CA 1
ATOM 3719 C C . ALA A 1 486 ? 14 21.391 -22.5 1 96.56 486 ALA A C 1
ATOM 3721 O O . ALA A 1 486 ? 14.805 20.516 -22.203 1 96.56 486 ALA A O 1
ATOM 3722 N N . GLY A 1 487 ? 12.719 21.328 -22.234 1 95.69 487 GLY A N 1
ATOM 3723 C CA . GLY A 1 487 ? 12.258 20.094 -21.641 1 95.69 487 GLY A CA 1
ATOM 3724 C C . GLY A 1 487 ? 10.781 19.828 -21.844 1 95.69 487 GLY A C 1
ATOM 3725 O O . GLY A 1 487 ? 10.062 20.688 -22.359 1 95.69 487 GLY A O 1
ATOM 3726 N N . TYR A 1 488 ? 10.281 18.719 -21.625 1 95.06 488 TYR A N 1
ATOM 3727 C CA . TYR A 1 488 ? 8.867 18.359 -21.562 1 95.06 488 TYR A CA 1
ATOM 3728 C C . TYR A 1 488 ? 8.57 17.516 -20.328 1 95.06 488 TYR A C 1
ATOM 3730 O O . TYR A 1 488 ? 9.477 16.891 -19.766 1 95.06 488 TYR A O 1
ATOM 3738 N N . GLU A 1 489 ? 7.32 17.469 -19.859 1 95.25 489 GLU A N 1
ATOM 3739 C CA . GLU A 1 489 ? 6.875 16.797 -18.641 1 95.25 489 GLU A CA 1
ATOM 3740 C C . GLU A 1 489 ? 5.52 16.125 -18.844 1 95.25 489 GLU A C 1
ATOM 3742 O O . GLU A 1 489 ? 4.633 16.703 -19.484 1 95.25 489 GLU A O 1
ATOM 3747 N N . ILE A 1 490 ? 5.441 14.898 -18.438 1 96.31 490 ILE A N 1
ATOM 3748 C CA . ILE A 1 490 ? 4.188 14.148 -18.406 1 96.31 490 ILE A CA 1
ATOM 3749 C C . ILE A 1 490 ? 3.764 13.891 -16.969 1 96.31 490 ILE A C 1
ATOM 3751 O O . ILE A 1 490 ? 4.59 13.531 -16.125 1 96.31 490 ILE A O 1
ATOM 3755 N N . TYR A 1 491 ? 2.49 14.164 -16.688 1 93.88 491 TYR A N 1
ATOM 3756 C CA . TYR A 1 491 ? 1.893 13.945 -15.367 1 93.88 491 TYR A CA 1
ATOM 3757 C C . TYR A 1 491 ? 0.607 13.133 -15.484 1 93.88 491 TYR A C 1
ATOM 3759 O O . TYR A 1 491 ? -0.266 13.453 -16.297 1 93.88 491 TYR A O 1
ATOM 3767 N N . ASN A 1 492 ? 0.509 12 -14.766 1 96.19 492 ASN A N 1
ATOM 3768 C CA . ASN A 1 492 ? -0.684 11.164 -14.68 1 96.19 492 ASN A CA 1
ATOM 3769 C C . ASN A 1 492 ? -1.027 10.828 -13.234 1 96.19 492 ASN A C 1
ATOM 3771 O O . ASN A 1 492 ? -0.21 10.25 -12.516 1 96.19 492 ASN A O 1
ATOM 3775 N N . LYS A 1 493 ? -2.205 11.203 -12.758 1 95.31 493 LYS A N 1
ATOM 3776 C CA . LYS A 1 493 ? -2.672 10.906 -11.406 1 95.31 493 LYS A CA 1
ATOM 3777 C C . LYS A 1 493 ? -3.939 10.055 -11.438 1 95.31 493 LYS A C 1
ATOM 3779 O O . LYS A 1 493 ? -4.84 10.305 -12.242 1 95.31 493 LYS A O 1
ATOM 3784 N N . GLU A 1 494 ? -4.004 8.992 -10.656 1 96.25 494 GLU A N 1
ATOM 3785 C CA . GLU A 1 494 ? -5.184 8.156 -10.461 1 96.25 494 GLU A CA 1
ATOM 3786 C C . GLU A 1 494 ? -5.527 8.039 -8.977 1 96.25 494 GLU A C 1
ATOM 3788 O O . GLU A 1 494 ? -4.691 7.633 -8.172 1 96.25 494 GLU A O 1
ATOM 3793 N N . TYR A 1 495 ? -6.707 8.492 -8.664 1 96.06 495 TYR A N 1
ATOM 3794 C CA . TYR A 1 495 ? -7.246 8.359 -7.312 1 96.06 495 TYR A CA 1
ATOM 3795 C C . TYR A 1 495 ? -8.367 7.328 -7.277 1 96.06 495 TYR A C 1
ATOM 3797 O O . TYR A 1 495 ? -9.281 7.363 -8.109 1 96.06 495 TYR A O 1
ATOM 3805 N N . LYS A 1 496 ? -8.289 6.387 -6.355 1 96.44 496 LYS A N 1
ATOM 3806 C CA . LYS A 1 496 ? -9.328 5.387 -6.137 1 96.44 496 LYS A CA 1
ATOM 3807 C C . LYS A 1 496 ? -9.727 5.32 -4.664 1 96.44 496 LYS A C 1
ATOM 3809 O O . LYS A 1 496 ? -8.875 5.414 -3.781 1 96.44 496 LYS A O 1
ATOM 3814 N N . ARG A 1 497 ? -11 5.152 -4.402 1 96.12 497 ARG A N 1
ATOM 3815 C CA . ARG A 1 497 ? -11.516 4.945 -3.057 1 96.12 497 ARG A CA 1
ATOM 3816 C C . ARG A 1 497 ? -12.602 3.875 -3.045 1 96.12 497 ARG A C 1
ATOM 3818 O O . ARG A 1 497 ? -13.453 3.842 -3.934 1 96.12 497 ARG A O 1
ATOM 3825 N N . THR A 1 498 ? -12.547 2.996 -2.109 1 96.25 498 THR A N 1
ATOM 3826 C CA . THR A 1 498 ? -13.594 2.018 -1.818 1 96.25 498 THR A CA 1
ATOM 3827 C C . THR A 1 498 ? -13.992 2.076 -0.348 1 96.25 498 THR A C 1
ATOM 3829 O O . THR A 1 498 ? -13.133 2.158 0.533 1 96.25 498 THR A O 1
ATOM 3832 N N . TYR A 1 499 ? -15.164 2.109 0.025 1 93.25 499 TYR A N 1
ATOM 3833 C CA . TYR A 1 499 ? -15.555 2.031 1.428 1 93.25 499 TYR A CA 1
ATOM 3834 C C . TYR A 1 499 ? -16.812 1.188 1.597 1 93.25 499 TYR A C 1
ATOM 3836 O O . TYR A 1 499 ? -17.562 0.995 0.643 1 93.25 499 TYR A O 1
ATOM 3844 N N . ALA A 1 500 ? -16.969 0.71 2.678 1 96.31 500 ALA A N 1
ATOM 3845 C CA . ALA A 1 500 ? -18.062 -0.134 3.127 1 96.31 500 ALA A CA 1
ATOM 3846 C C . ALA A 1 500 ? -18.5 0.241 4.539 1 96.31 500 ALA A C 1
ATOM 3848 O O . ALA A 1 500 ? -17.672 0.567 5.391 1 96.31 500 ALA A O 1
ATOM 3849 N N . GLN A 1 501 ? -19.797 0.267 4.742 1 96.06 501 GLN A N 1
ATOM 3850 C CA . GLN A 1 501 ? -20.375 0.551 6.055 1 96.06 501 GLN A CA 1
ATOM 3851 C C . GLN A 1 501 ? -21.344 -0.545 6.48 1 96.06 501 GLN A C 1
ATOM 3853 O O . GLN A 1 501 ? -22.141 -1.029 5.668 1 96.06 501 GLN A O 1
ATOM 3858 N N . GLY A 1 502 ? -21.234 -0.979 7.684 1 94.38 502 GLY A N 1
ATOM 3859 C CA . GLY A 1 502 ? -22.172 -1.917 8.281 1 94.38 502 GLY A CA 1
ATOM 3860 C C . GLY A 1 502 ? -22.734 -1.443 9.609 1 94.38 502 GLY A C 1
ATOM 3861 O O . GLY A 1 502 ? -22.094 -0.637 10.297 1 94.38 502 GLY A O 1
ATOM 3862 N N . THR A 1 503 ? -23.969 -1.88 9.945 1 93.38 503 THR A N 1
ATOM 3863 C CA . THR A 1 503 ? -24.625 -1.515 11.195 1 93.38 503 THR A CA 1
ATOM 3864 C C . THR A 1 503 ? -25.219 -2.744 11.875 1 93.38 503 THR A C 1
ATOM 3866 O O . THR A 1 503 ? -25.125 -3.854 11.344 1 93.38 503 THR A O 1
ATOM 3869 N N . LYS A 1 504 ? -25.734 -2.555 13.109 1 91.06 504 LYS A N 1
ATOM 3870 C CA . LYS A 1 504 ? -26.406 -3.574 13.906 1 91.06 504 LYS A CA 1
ATOM 3871 C C . LYS A 1 504 ? -25.438 -4.676 14.328 1 91.06 504 LYS A C 1
ATOM 3873 O O . LYS A 1 504 ? -25.625 -5.84 13.969 1 91.06 504 LYS A O 1
ATOM 3878 N N . PHE A 1 505 ? -24.594 -4.281 15.117 1 90 505 PHE A N 1
ATOM 3879 C CA . PHE A 1 505 ? -23.609 -5.211 15.656 1 90 505 PHE A CA 1
ATOM 3880 C C . PHE A 1 505 ? -24.141 -5.902 16.906 1 90 505 PHE A C 1
ATOM 3882 O O . PHE A 1 505 ? -24.688 -5.254 17.797 1 90 505 PHE A O 1
ATOM 3889 N N . PRO A 1 506 ? -23.984 -7.145 16.953 1 81.62 506 PRO A N 1
ATOM 3890 C CA . PRO A 1 506 ? -24.531 -7.871 18.094 1 81.62 506 PRO A CA 1
ATOM 3891 C C . PRO A 1 506 ? -23.766 -7.609 19.391 1 81.62 506 PRO A C 1
ATOM 3893 O O . PRO A 1 506 ? -24.328 -7.715 20.484 1 81.62 506 PRO A O 1
ATOM 3896 N N . ILE A 1 507 ? -22.406 -7.535 19.281 1 78.19 507 ILE A N 1
ATOM 3897 C CA . ILE A 1 507 ? -21.547 -7.297 20.453 1 78.19 507 ILE A CA 1
ATOM 3898 C C . ILE A 1 507 ? -20.672 -6.074 20.203 1 78.19 507 ILE A C 1
ATOM 3900 O O . ILE A 1 507 ? -20.188 -5.867 19.078 1 78.19 507 ILE A O 1
ATOM 3904 N N . GLY A 1 508 ? -20.656 -5.32 21.312 1 72.06 508 GLY A N 1
ATOM 3905 C CA . GLY A 1 508 ? -19.781 -4.168 21.234 1 72.06 508 GLY A CA 1
ATOM 3906 C C . GLY A 1 508 ? -18.312 -4.551 21.172 1 72.06 508 GLY A C 1
ATOM 3907 O O . GLY A 1 508 ? -17.906 -5.562 21.75 1 72.06 508 GLY A O 1
ATOM 3908 N N . GLY A 1 509 ? -17.5 -3.811 20.422 1 75.25 509 GLY A N 1
ATOM 3909 C CA . GLY A 1 509 ? -16.062 -3.967 20.453 1 75.25 509 GLY A CA 1
ATOM 3910 C C . GLY A 1 509 ? -15.508 -4.723 19.266 1 75.25 509 GLY A C 1
ATOM 3911 O O . GLY A 1 509 ? -14.305 -4.695 19 1 75.25 509 GLY A O 1
ATOM 3912 N N . LEU A 1 510 ? -16.375 -5.445 18.562 1 81.06 510 LEU A N 1
ATOM 3913 C CA . LEU A 1 510 ? -15.898 -6.133 17.359 1 81.06 510 LEU A CA 1
ATOM 3914 C C . LEU A 1 510 ? -15.945 -5.211 16.156 1 81.06 510 LEU A C 1
ATOM 3916 O O . LEU A 1 510 ? -17.031 -4.926 15.625 1 81.06 510 LEU A O 1
ATOM 3920 N N . THR A 1 511 ? -14.844 -4.824 15.695 1 88.38 511 THR A N 1
ATOM 3921 C CA . THR A 1 511 ? -14.797 -3.787 14.664 1 88.38 511 THR A CA 1
ATOM 3922 C C . THR A 1 511 ? -14.438 -4.383 13.312 1 88.38 511 THR A C 1
ATOM 3924 O O . THR A 1 511 ? -13.531 -3.895 12.633 1 88.38 511 THR A O 1
ATOM 3927 N N . GLU A 1 512 ? -15.219 -5.465 12.938 1 92.88 512 GLU A N 1
ATOM 3928 C CA . GLU A 1 512 ? -15.141 -6.035 11.594 1 92.88 512 GLU A CA 1
ATOM 3929 C C . GLU A 1 512 ? -16.516 -6.102 10.938 1 92.88 512 GLU A C 1
ATOM 3931 O O . GLU A 1 512 ? -17.516 -6.402 11.602 1 92.88 512 GLU A O 1
ATOM 3936 N N . LEU A 1 513 ? -16.578 -5.824 9.688 1 93.44 513 LEU A N 1
ATOM 3937 C CA . LEU A 1 513 ? -17.844 -5.727 8.969 1 93.44 513 LEU A CA 1
ATOM 3938 C C . LEU A 1 513 ? -18.516 -7.094 8.859 1 93.44 513 LEU A C 1
ATOM 3940 O O . LEU A 1 513 ? -19.734 -7.184 8.711 1 93.44 513 LEU A O 1
ATOM 3944 N N . ASN A 1 514 ? -17.766 -8.172 8.906 1 88.25 514 ASN A N 1
ATOM 3945 C CA . ASN A 1 514 ? -18.328 -9.516 8.789 1 88.25 514 ASN A CA 1
ATOM 3946 C C . ASN A 1 514 ? -19.312 -9.812 9.93 1 88.25 514 ASN A C 1
ATOM 3948 O O . ASN A 1 514 ? -20.125 -10.727 9.828 1 88.25 514 ASN A O 1
ATOM 3952 N N . VAL A 1 515 ? -19.203 -9.039 10.977 1 87.12 515 VAL A N 1
ATOM 3953 C CA . VAL A 1 515 ? -20.062 -9.266 12.141 1 87.12 515 VAL A CA 1
ATOM 3954 C C . VAL A 1 515 ? -21.297 -8.383 12.055 1 87.12 515 VAL A C 1
ATOM 3956 O O . VAL A 1 515 ? -22.281 -8.602 12.766 1 87.12 515 VAL A O 1
ATOM 3959 N N . ALA A 1 516 ? -21.281 -7.43 11.164 1 89.75 516 ALA A N 1
ATOM 3960 C CA . ALA A 1 516 ? -22.422 -6.539 11.008 1 89.75 516 ALA A CA 1
ATOM 3961 C C . ALA A 1 516 ? -23.625 -7.293 10.43 1 89.75 516 ALA A C 1
ATOM 3963 O O . ALA A 1 516 ? -23.469 -8.164 9.57 1 89.75 516 ALA A O 1
ATOM 3964 N N . ALA A 1 517 ? -24.734 -6.957 10.82 1 87.19 517 ALA A N 1
ATOM 3965 C CA . ALA A 1 517 ? -25.938 -7.629 10.336 1 87.19 517 ALA A CA 1
ATOM 3966 C C . ALA A 1 517 ? -26.438 -6.996 9.039 1 87.19 517 ALA A C 1
ATOM 3968 O O . ALA A 1 517 ? -27.031 -7.672 8.195 1 87.19 517 ALA A O 1
ATOM 3969 N N . THR A 1 518 ? -26.203 -5.723 8.922 1 89.88 518 THR A N 1
ATOM 3970 C CA . THR A 1 518 ? -26.812 -5.027 7.789 1 89.88 518 THR A CA 1
ATOM 3971 C C . THR A 1 518 ? -25.766 -4.23 7.023 1 89.88 518 THR A C 1
ATOM 3973 O O . THR A 1 518 ? -25.141 -3.311 7.57 1 89.88 518 THR A O 1
ATOM 3976 N N . PRO A 1 519 ? -25.578 -4.645 5.695 1 91.88 519 PRO A N 1
ATOM 3977 C CA . PRO A 1 519 ? -24.828 -3.723 4.844 1 91.88 519 PRO A CA 1
ATOM 3978 C C . PRO A 1 519 ? -25.562 -2.404 4.609 1 91.88 519 PRO A C 1
ATOM 3980 O O . PRO A 1 519 ? -26.656 -2.395 4.039 1 91.88 519 PRO A O 1
ATOM 3983 N N . GLN A 1 520 ? -24.969 -1.391 5.082 1 91.06 520 GLN A N 1
ATOM 3984 C CA . GLN A 1 520 ? -25.703 -0.132 5.047 1 91.06 520 GLN A CA 1
ATOM 3985 C C . GLN A 1 520 ? -25.328 0.691 3.818 1 91.06 520 GLN A C 1
ATOM 3987 O O . GLN A 1 520 ? -26.203 1.257 3.15 1 91.06 520 GLN A O 1
ATOM 3992 N N . GLU A 1 521 ? -24.078 0.883 3.572 1 92.62 521 GLU A N 1
ATOM 3993 C CA . GLU A 1 521 ? -23.609 1.687 2.445 1 92.62 521 GLU A CA 1
ATOM 3994 C C . GLU A 1 521 ? -22.375 1.079 1.808 1 92.62 521 GLU A C 1
ATOM 3996 O O . GLU A 1 521 ? -21.531 0.513 2.502 1 92.62 521 GLU A O 1
ATOM 4001 N N . VAL A 1 522 ? -22.328 1.181 0.498 1 94.81 522 VAL A N 1
ATOM 4002 C CA . VAL A 1 522 ? -21.125 0.837 -0.257 1 94.81 522 VAL A CA 1
ATOM 4003 C C . VAL A 1 522 ? -20.812 1.945 -1.259 1 94.81 522 VAL A C 1
ATOM 4005 O O . VAL A 1 522 ? -21.719 2.621 -1.751 1 94.81 522 VAL A O 1
ATOM 4008 N N . GLY A 1 523 ? -19.531 2.182 -1.526 1 93.75 523 GLY A N 1
ATOM 4009 C CA . GLY A 1 523 ? -19.141 3.201 -2.484 1 93.75 523 GLY A CA 1
ATOM 4010 C C . GLY A 1 523 ? -17.734 2.984 -3.045 1 93.75 523 GLY A C 1
ATOM 4011 O O . GLY A 1 523 ? -16.875 2.439 -2.363 1 93.75 523 GLY A O 1
ATOM 4012 N N . SER A 1 524 ? -17.609 3.316 -4.27 1 94.88 524 SER A N 1
ATOM 4013 C CA . SER A 1 524 ? -16.297 3.377 -4.891 1 94.88 524 SER A CA 1
ATOM 4014 C C . SER A 1 524 ? -16.234 4.465 -5.957 1 94.88 524 SER A C 1
ATOM 4016 O O . SER A 1 524 ? -17.25 4.805 -6.562 1 94.88 524 SER A O 1
ATOM 4018 N N . VAL A 1 525 ? -15.07 5.051 -6.117 1 93.31 525 VAL A N 1
ATOM 4019 C CA . VAL A 1 525 ? -14.859 6.086 -7.125 1 93.31 525 VAL A CA 1
ATOM 4020 C C . VAL A 1 525 ? -13.453 5.961 -7.711 1 93.31 525 VAL A C 1
ATOM 4022 O O . VAL A 1 525 ? -12.531 5.5 -7.035 1 93.31 525 VAL A O 1
ATOM 4025 N N . THR A 1 526 ? -13.25 6.27 -8.977 1 93.75 526 THR A N 1
ATOM 4026 C CA . THR A 1 526 ? -11.969 6.406 -9.656 1 93.75 526 THR A CA 1
ATOM 4027 C C . THR A 1 526 ? -11.875 7.75 -10.375 1 93.75 526 THR A C 1
ATOM 4029 O O . THR A 1 526 ? -12.727 8.07 -11.203 1 93.75 526 THR A O 1
ATOM 4032 N N . ASP A 1 527 ? -10.875 8.523 -10.016 1 93.5 527 ASP A N 1
ATOM 4033 C CA . ASP A 1 527 ? -10.594 9.797 -10.672 1 93.5 527 ASP A CA 1
ATOM 4034 C C . ASP A 1 527 ? -9.234 9.758 -11.375 1 93.5 527 ASP A C 1
ATOM 4036 O O . ASP A 1 527 ? -8.266 9.219 -10.836 1 93.5 527 ASP A O 1
ATOM 4040 N N . LYS A 1 528 ? -9.234 10.266 -12.57 1 94.12 528 LYS A N 1
ATOM 4041 C CA . LYS A 1 528 ? -7.992 10.336 -13.328 1 94.12 528 LYS A CA 1
ATOM 4042 C C . LYS A 1 528 ? -7.715 11.758 -13.805 1 94.12 528 LYS A C 1
ATOM 4044 O O . LYS A 1 528 ? -8.641 12.492 -14.148 1 94.12 528 LYS A O 1
ATOM 4049 N N . GLU A 1 529 ? -6.488 12.188 -13.742 1 93.88 529 GLU A N 1
ATOM 4050 C CA . GLU A 1 529 ? -6.035 13.477 -14.25 1 93.88 529 GLU A CA 1
ATOM 4051 C C . GLU A 1 529 ? -4.707 13.352 -14.984 1 93.88 529 GLU A C 1
ATOM 4053 O O . GLU A 1 529 ? -3.82 12.602 -14.555 1 93.88 529 GLU A O 1
ATOM 4058 N N . ARG A 1 530 ? -4.602 14.039 -16.125 1 94.62 530 ARG A N 1
ATOM 4059 C CA . ARG A 1 530 ? -3.379 14.008 -16.922 1 94.62 530 ARG A CA 1
ATOM 4060 C C . ARG A 1 530 ? -2.971 15.422 -17.344 1 94.62 530 ARG A C 1
ATOM 4062 O O . ARG A 1 530 ? -3.818 16.312 -17.469 1 94.62 530 ARG A O 1
ATOM 4069 N N . MET A 1 531 ? -1.686 15.617 -17.484 1 94.81 531 MET A N 1
ATOM 4070 C CA . MET A 1 531 ? -1.133 16.875 -17.953 1 94.81 531 MET A CA 1
ATOM 4071 C C . MET A 1 531 ? 0.104 16.641 -18.812 1 94.81 531 MET A C 1
ATOM 4073 O O . MET A 1 531 ? 0.91 15.758 -18.516 1 94.81 531 MET A O 1
ATOM 4077 N N . LEU A 1 532 ? 0.244 17.359 -19.891 1 96.19 532 LEU A N 1
ATOM 4078 C CA . LEU A 1 532 ? 1.409 17.406 -20.766 1 96.19 532 LEU A CA 1
ATOM 4079 C C . LEU A 1 532 ? 1.97 18.812 -20.859 1 96.19 532 LEU A C 1
ATOM 4081 O O . LEU A 1 532 ? 1.225 19.766 -21.109 1 96.19 532 LEU A O 1
ATOM 4085 N N . SER A 1 533 ? 3.271 18.984 -20.656 1 96.44 533 SER A N 1
ATOM 4086 C CA . SER A 1 533 ? 3.867 20.312 -20.625 1 96.44 533 SER A CA 1
ATOM 4087 C C . SER A 1 533 ? 5.133 20.375 -21.469 1 96.44 533 SER A C 1
ATOM 4089 O O . SER A 1 533 ? 5.879 19.391 -21.547 1 96.44 533 SER A O 1
ATOM 4091 N N . TYR A 1 534 ? 5.348 21.484 -22.094 1 96.94 534 TYR A N 1
ATOM 4092 C CA . TYR A 1 534 ? 6.582 21.844 -22.781 1 96.94 534 TYR A CA 1
ATOM 4093 C C . TYR A 1 534 ? 7.145 23.156 -22.234 1 96.94 534 TYR A C 1
ATOM 4095 O O . TYR A 1 534 ? 6.391 24.094 -21.938 1 96.94 534 TYR A O 1
ATOM 4103 N N . PHE A 1 535 ? 8.461 23.156 -22.016 1 95.62 535 PHE A N 1
ATOM 4104 C CA . PHE A 1 535 ? 8.992 24.391 -21.438 1 95.62 535 PHE A CA 1
ATOM 4105 C C . PHE A 1 535 ? 10.422 24.625 -21.922 1 95.62 535 PHE A C 1
ATOM 4107 O O . PHE A 1 535 ? 11.07 23.719 -22.438 1 95.62 535 PHE A O 1
ATOM 4114 N N . GLY A 1 536 ? 10.859 25.812 -21.766 1 95.94 536 GLY A N 1
ATOM 4115 C CA . GLY A 1 536 ? 12.203 26.25 -22.109 1 95.94 536 GLY A CA 1
ATOM 4116 C C . GLY A 1 536 ? 12.672 27.453 -21.312 1 95.94 536 GLY A C 1
ATOM 4117 O O . GLY A 1 536 ? 11.852 28.234 -20.812 1 95.94 536 GLY A O 1
ATOM 4118 N N . ARG A 1 537 ? 13.992 27.594 -21.125 1 95.31 537 ARG A N 1
ATOM 4119 C CA . ARG A 1 537 ? 14.594 28.703 -20.422 1 95.31 537 ARG A CA 1
ATOM 4120 C C . ARG A 1 537 ? 15.898 29.141 -21.094 1 95.31 537 ARG A C 1
ATOM 4122 O O . ARG A 1 537 ? 16.688 28.297 -21.531 1 95.31 537 ARG A O 1
ATOM 4129 N N . LEU A 1 538 ? 16.094 30.359 -21.219 1 95.25 538 LEU A N 1
ATOM 4130 C CA . LEU A 1 538 ? 17.328 30.969 -21.719 1 95.25 538 LEU A CA 1
ATOM 4131 C C . LEU A 1 538 ? 17.922 31.922 -20.688 1 95.25 538 LEU A C 1
ATOM 4133 O O . LEU A 1 538 ? 17.25 32.875 -20.25 1 95.25 538 LEU A O 1
ATOM 4137 N N . ASN A 1 539 ? 19.109 31.641 -20.219 1 94.38 539 ASN A N 1
ATOM 4138 C CA . ASN A 1 539 ? 19.859 32.531 -19.328 1 94.38 539 ASN A CA 1
ATOM 4139 C C . ASN A 1 539 ? 21.047 33.156 -20.047 1 94.38 539 ASN A C 1
ATOM 4141 O O . ASN A 1 539 ? 21.75 32.5 -20.812 1 94.38 539 ASN A O 1
ATOM 4145 N N . TYR A 1 540 ? 21.203 34.406 -19.875 1 95.38 540 TYR A N 1
ATOM 4146 C CA . TYR A 1 540 ? 22.297 35.188 -20.469 1 95.38 540 TYR A CA 1
ATOM 4147 C C . TYR A 1 540 ? 23.047 35.969 -19.406 1 95.38 540 TYR A C 1
ATOM 4149 O O . TYR A 1 540 ? 22.422 36.562 -18.516 1 95.38 540 TYR A O 1
ATOM 4157 N N . ASP A 1 541 ? 24.297 35.844 -19.438 1 94.62 541 ASP A N 1
ATOM 4158 C CA . ASP A 1 541 ? 25.188 36.594 -18.547 1 94.62 541 ASP A CA 1
ATOM 4159 C C . ASP A 1 541 ? 26.234 37.344 -19.344 1 94.62 541 ASP A C 1
ATOM 4161 O O . ASP A 1 541 ? 26.875 36.781 -20.25 1 94.62 541 ASP A O 1
ATOM 4165 N N . TYR A 1 542 ? 26.344 38.688 -19.078 1 95.69 542 TYR A N 1
ATOM 4166 C CA . TYR A 1 542 ? 27.406 39.5 -19.688 1 95.69 542 TYR A CA 1
ATOM 4167 C C . TYR A 1 542 ? 28.406 39.969 -18.625 1 95.69 542 TYR A C 1
ATOM 4169 O O . TYR A 1 542 ? 28.062 40.781 -17.766 1 95.69 542 TYR A O 1
ATOM 4177 N N . GLN A 1 543 ? 29.641 39.469 -18.656 1 93.25 543 GLN A N 1
ATOM 4178 C CA . GLN A 1 543 ? 30.797 39.844 -17.844 1 93.25 543 GLN A CA 1
ATOM 4179 C C . GLN A 1 543 ? 30.5 39.625 -16.359 1 93.25 543 GLN A C 1
ATOM 4181 O O . GLN A 1 543 ? 30.984 40.375 -15.508 1 93.25 543 GLN A O 1
ATOM 4186 N N . ASN A 1 544 ? 29.531 38.75 -16.062 1 90 544 ASN A N 1
ATOM 4187 C CA . ASN A 1 544 ? 29.141 38.469 -14.695 1 90 544 ASN A CA 1
ATOM 4188 C C . ASN A 1 544 ? 28.625 39.719 -13.992 1 90 544 ASN A C 1
ATOM 4190 O O . ASN A 1 544 ? 28.812 39.906 -12.789 1 90 544 ASN A O 1
ATOM 4194 N N . LYS A 1 545 ? 28.078 40.719 -14.773 1 93.62 545 LYS A N 1
ATOM 4195 C CA . LYS A 1 545 ? 27.516 41.969 -14.273 1 93.62 545 LYS A CA 1
ATOM 4196 C C . LYS A 1 545 ? 26.031 42.062 -14.562 1 93.62 545 LYS A C 1
ATOM 4198 O O . LYS A 1 545 ? 25.25 42.5 -13.711 1 93.62 545 LYS A O 1
ATOM 4203 N N . TYR A 1 546 ? 25.703 41.656 -15.812 1 96.5 546 TYR A N 1
ATOM 4204 C CA . TYR A 1 546 ? 24.328 41.719 -16.266 1 96.5 546 TYR A CA 1
ATOM 4205 C C . TYR A 1 546 ? 23.781 40.344 -16.547 1 96.5 546 TYR A C 1
ATOM 4207 O O . TYR A 1 546 ? 24.375 39.594 -17.328 1 96.5 546 TYR A O 1
ATOM 4215 N N . PHE A 1 547 ? 22.734 40.062 -15.875 1 96.06 547 PHE A N 1
ATOM 4216 C CA . PHE A 1 547 ? 22.109 38.781 -16.062 1 96.06 547 PHE A CA 1
ATOM 4217 C C . PHE A 1 547 ? 20.688 38.906 -16.562 1 96.06 547 PHE A C 1
ATOM 4219 O O . PHE A 1 547 ? 19.969 39.812 -16.141 1 96.06 547 PHE A O 1
ATOM 4226 N N . ALA A 1 548 ? 20.281 38.094 -17.5 1 95.81 548 ALA A N 1
ATOM 4227 C CA . ALA A 1 548 ? 18.922 38.031 -18.016 1 95.81 548 ALA A CA 1
ATOM 4228 C C . ALA A 1 548 ? 18.438 36.594 -18.125 1 95.81 548 ALA A C 1
ATOM 4230 O O . ALA A 1 548 ? 19.203 35.719 -18.469 1 95.81 548 ALA A O 1
ATOM 4231 N N . SER A 1 549 ? 17.203 36.438 -17.75 1 93.88 549 SER A N 1
ATOM 4232 C CA . SER A 1 549 ? 16.594 35.125 -17.828 1 93.88 549 SER A CA 1
ATOM 4233 C C . SER A 1 549 ? 15.227 35.188 -18.5 1 93.88 549 SER A C 1
ATOM 4235 O O . SER A 1 549 ? 14.438 36.094 -18.234 1 93.88 549 SER A O 1
ATOM 4237 N N . PHE A 1 550 ? 15.008 34.281 -19.422 1 95.5 550 PHE A N 1
ATOM 4238 C CA . PHE A 1 550 ? 13.711 34.156 -20.078 1 95.5 550 PHE A CA 1
ATOM 4239 C C . PHE A 1 550 ? 13.227 32.719 -20.016 1 95.5 550 PHE A C 1
ATOM 4241 O O . PHE A 1 550 ? 13.992 31.766 -20.234 1 95.5 550 PHE A O 1
ATOM 4248 N N . SER A 1 551 ? 11.984 32.531 -19.594 1 94.44 551 SER A N 1
ATOM 4249 C CA . SER A 1 551 ? 11.398 31.203 -19.547 1 94.44 551 SER A CA 1
ATOM 4250 C C . SER A 1 551 ? 10 31.188 -20.156 1 94.44 551 SER A C 1
ATOM 4252 O O . SER A 1 551 ? 9.281 32.188 -20.094 1 94.44 551 SER A O 1
ATOM 4254 N N . ILE A 1 552 ? 9.641 30.078 -20.766 1 95.62 552 ILE A N 1
ATOM 4255 C CA . ILE A 1 552 ? 8.32 29.859 -21.344 1 95.62 552 ILE A CA 1
ATOM 4256 C C . ILE A 1 552 ? 7.875 28.422 -21.094 1 95.62 552 ILE A C 1
ATOM 4258 O O . ILE A 1 552 ? 8.703 27.5 -21.109 1 95.62 552 ILE A O 1
ATOM 4262 N N . ARG A 1 553 ? 6.594 28.203 -20.75 1 95.56 553 ARG A N 1
ATOM 4263 C CA . ARG A 1 553 ? 6.039 26.891 -20.516 1 95.56 553 ARG A CA 1
ATOM 4264 C C . ARG A 1 553 ? 4.582 26.812 -20.969 1 95.56 553 ARG A C 1
ATOM 4266 O O . ARG A 1 553 ? 3.816 27.75 -20.766 1 95.56 553 ARG A O 1
ATOM 4273 N N . SER A 1 554 ? 4.266 25.75 -21.625 1 96.25 554 SER A N 1
ATOM 4274 C CA . SER A 1 554 ? 2.887 25.453 -22 1 96.25 554 SER A CA 1
ATOM 4275 C C . SER A 1 554 ? 2.402 24.172 -21.328 1 96.25 554 SER A C 1
ATOM 4277 O O . SER A 1 554 ? 3.027 23.109 -21.469 1 96.25 554 SER A O 1
ATOM 4279 N N . ASP A 1 555 ? 1.275 24.328 -20.641 1 95.75 555 ASP A N 1
ATOM 4280 C CA . ASP A 1 555 ? 0.684 23.188 -19.938 1 95.75 555 ASP A CA 1
ATOM 4281 C C . ASP A 1 555 ? -0.64 22.781 -20.578 1 95.75 555 ASP A C 1
ATOM 4283 O O . ASP A 1 555 ? -1.508 23.625 -20.812 1 95.75 555 ASP A O 1
ATOM 4287 N N . GLY A 1 556 ? -0.74 21.484 -20.906 1 95.69 556 GLY A N 1
ATOM 4288 C CA . GLY A 1 556 ? -2.012 20.906 -21.312 1 95.69 556 GLY A CA 1
ATOM 4289 C C . GLY A 1 556 ? -2.65 20.047 -20.25 1 95.69 556 GLY A C 1
ATOM 4290 O O . GLY A 1 556 ? -2.043 19.094 -19.766 1 95.69 556 GLY A O 1
ATOM 4291 N N . SER A 1 557 ? -3.936 20.406 -19.875 1 94.44 557 SER A N 1
ATOM 4292 C CA . SER A 1 557 ? -4.602 19.719 -18.781 1 94.44 557 SER A CA 1
ATOM 4293 C C . SER A 1 557 ? -5.879 19.031 -19.266 1 94.44 557 SER A C 1
ATOM 4295 O O . SER A 1 557 ? -6.617 19.578 -20.078 1 94.44 557 SER A O 1
ATOM 4297 N N . SER A 1 558 ? -6.125 17.844 -18.719 1 93.12 558 SER A N 1
ATOM 4298 C CA . SER A 1 558 ? -7.352 17.109 -19.016 1 93.12 558 SER A CA 1
ATOM 4299 C C . SER A 1 558 ? -8.555 17.734 -18.328 1 93.12 558 SER A C 1
ATOM 4301 O O . SER A 1 558 ? -9.703 17.391 -18.625 1 93.12 558 SER A O 1
ATOM 4303 N N . ARG A 1 559 ? -8.422 18.656 -17.422 1 91.06 559 ARG A N 1
ATOM 4304 C CA . ARG A 1 559 ? -9.508 19.297 -16.688 1 91.06 559 ARG A CA 1
ATOM 4305 C C . ARG A 1 559 ? -10.297 20.25 -17.562 1 91.06 559 ARG A C 1
ATOM 4307 O O . ARG A 1 559 ? -11.406 20.656 -17.219 1 91.06 559 ARG A O 1
ATOM 4314 N N . PHE A 1 560 ? -9.688 20.594 -18.625 1 93.06 560 PHE A N 1
ATOM 4315 C CA . PHE A 1 560 ? -10.328 21.562 -19.516 1 93.06 560 PHE A CA 1
ATOM 4316 C C . PHE A 1 560 ? -10.695 20.906 -20.844 1 93.06 560 PHE A C 1
ATOM 4318 O O . PHE A 1 560 ? -10.117 19.891 -21.234 1 93.06 560 PHE A O 1
ATOM 4325 N N . ALA A 1 561 ? -11.648 21.531 -21.5 1 92.38 561 ALA A N 1
ATOM 4326 C CA . ALA A 1 561 ? -12.117 21.016 -22.781 1 92.38 561 ALA A CA 1
ATOM 4327 C C . ALA A 1 561 ? -11.023 21.156 -23.844 1 92.38 561 ALA A C 1
ATOM 4329 O O . ALA A 1 561 ? -10.125 21.984 -23.734 1 92.38 561 ALA A O 1
ATOM 4330 N N . PRO A 1 562 ? -10.922 20.344 -24.938 1 87.88 562 PRO A N 1
ATOM 4331 C CA . PRO A 1 562 ? -9.883 20.344 -25.969 1 87.88 562 PRO A CA 1
ATOM 4332 C C . PRO A 1 562 ? -9.617 21.75 -26.531 1 87.88 562 PRO A C 1
ATOM 4334 O O . PRO A 1 562 ? -8.469 22.094 -26.812 1 87.88 562 PRO A O 1
ATOM 4337 N N . GLY A 1 563 ? -10.555 22.609 -26.641 1 87.81 563 GLY A N 1
ATOM 4338 C CA . GLY A 1 563 ? -10.352 23.953 -27.156 1 87.81 563 GLY A CA 1
ATOM 4339 C C . GLY A 1 563 ? -9.734 24.891 -26.141 1 87.81 563 GLY A C 1
ATOM 4340 O O . GLY A 1 563 ? -9.203 25.938 -26.484 1 87.81 563 GLY A O 1
ATOM 4341 N N . HIS A 1 564 ? -9.578 24.547 -24.922 1 91.62 564 HIS A N 1
ATOM 4342 C CA . HIS A 1 564 ? -9.062 25.391 -23.844 1 91.62 564 HIS A CA 1
ATOM 4343 C C . HIS A 1 564 ? -8.086 24.609 -22.969 1 91.62 564 HIS A C 1
ATOM 4345 O O . HIS A 1 564 ? -7.816 25.016 -21.828 1 91.62 564 HIS A O 1
ATOM 4351 N N . ARG A 1 565 ? -7.57 23.547 -23.469 1 92.5 565 ARG A N 1
ATOM 4352 C CA . ARG A 1 565 ? -6.773 22.609 -22.672 1 92.5 565 ARG A CA 1
ATOM 4353 C C . ARG A 1 565 ? -5.395 23.203 -22.375 1 92.5 565 ARG A C 1
ATOM 4355 O O . ARG A 1 565 ? -4.816 22.938 -21.312 1 92.5 565 ARG A O 1
ATOM 4362 N N . TYR A 1 566 ? -4.883 24.031 -23.266 1 94.56 566 TYR A N 1
ATOM 4363 C CA . TYR A 1 566 ? -3.498 24.469 -23.125 1 94.56 566 TYR A CA 1
ATOM 4364 C C . TYR A 1 566 ? -3.42 25.891 -22.609 1 94.56 566 TYR A C 1
ATOM 4366 O O . TYR A 1 566 ? -4.188 26.766 -23.047 1 94.56 566 TYR A O 1
ATOM 4374 N N . GLY A 1 567 ? -2.625 26.156 -21.578 1 93.44 567 GLY A N 1
ATOM 4375 C CA . GLY A 1 567 ? -2.213 27.469 -21.109 1 93.44 567 GLY A CA 1
ATOM 4376 C C . GLY A 1 567 ? -0.723 27.719 -21.266 1 93.44 567 GLY A C 1
ATOM 4377 O O . GLY A 1 567 ? 0.089 26.844 -20.969 1 93.44 567 GLY A O 1
ATOM 4378 N N . THR A 1 568 ? -0.372 28.844 -21.797 1 94.81 568 THR A N 1
ATOM 4379 C CA . THR A 1 568 ? 1.032 29.188 -21.984 1 94.81 568 THR A CA 1
ATOM 4380 C C . THR A 1 568 ? 1.438 30.312 -21.047 1 94.81 568 THR A C 1
ATOM 4382 O O . THR A 1 568 ? 0.76 31.344 -20.969 1 94.81 568 THR A O 1
ATOM 4385 N N . PHE A 1 569 ? 2.549 30.141 -20.375 1 93.56 569 PHE A N 1
ATOM 4386 C CA . PHE A 1 569 ? 3.049 31.062 -19.375 1 93.56 569 PHE A CA 1
ATOM 4387 C C . PHE A 1 569 ? 4.523 31.375 -19.594 1 93.56 569 PHE A C 1
ATOM 4389 O O . PHE A 1 569 ? 5.277 30.516 -20.062 1 93.56 569 PHE A O 1
ATOM 4396 N N . TRP A 1 570 ? 4.918 32.562 -19.266 1 94.12 570 TRP A N 1
ATOM 4397 C CA . TRP A 1 570 ? 6.301 32.969 -19.5 1 94.12 570 TRP A CA 1
ATOM 4398 C C . TRP A 1 570 ? 6.777 33.938 -18.422 1 94.12 570 TRP A C 1
ATOM 4400 O O . TRP A 1 570 ? 5.977 34.438 -17.625 1 94.12 570 TRP A O 1
ATOM 4410 N N . SER A 1 571 ? 8.062 34.156 -18.312 1 95.06 571 SER A N 1
ATOM 4411 C CA . SER A 1 571 ? 8.641 35.062 -17.359 1 95.06 571 SER A CA 1
ATOM 4412 C C . SER A 1 571 ? 9.945 35.656 -17.875 1 95.06 571 SER A C 1
ATOM 4414 O O . SER A 1 571 ? 10.625 35.062 -18.703 1 95.06 571 SER A O 1
ATOM 4416 N N . VAL A 1 572 ? 10.25 36.844 -17.469 1 95.81 572 VAL A N 1
ATOM 4417 C CA . VAL A 1 572 ? 11.508 37.531 -17.734 1 95.81 572 VAL A CA 1
ATOM 4418 C C . VAL A 1 572 ? 12.109 38.031 -16.422 1 95.81 572 VAL A C 1
ATOM 4420 O O . VAL A 1 572 ? 11.391 38.5 -15.547 1 95.81 572 VAL A O 1
ATOM 4423 N N . GLY A 1 573 ? 13.359 37.844 -16.25 1 95.81 573 GLY A N 1
ATOM 4424 C CA . GLY A 1 573 ? 14.086 38.344 -15.086 1 95.81 573 GLY A CA 1
ATOM 4425 C C . GLY A 1 573 ? 15.383 39.031 -15.43 1 95.81 573 GLY A C 1
ATOM 4426 O O . GLY A 1 573 ? 16.078 38.625 -16.375 1 95.81 573 GLY A O 1
ATOM 4427 N N . LEU A 1 574 ? 15.703 40.062 -14.711 1 96.62 574 LEU A N 1
ATOM 4428 C CA . LEU A 1 574 ? 16.938 40.812 -14.875 1 96.62 574 LEU A CA 1
ATOM 4429 C C . LEU A 1 574 ? 17.672 40.969 -13.539 1 96.62 574 LEU A C 1
ATOM 4431 O O . LEU A 1 574 ? 17.031 41.031 -12.484 1 96.62 574 LEU A O 1
ATOM 4435 N N . ASN A 1 575 ? 18.922 40.875 -13.586 1 96.44 575 ASN A N 1
ATOM 4436 C CA . ASN A 1 575 ? 19.812 41.062 -12.438 1 96.44 575 ASN A CA 1
ATOM 4437 C C . ASN A 1 575 ? 21.031 41.906 -12.812 1 96.44 575 ASN A C 1
ATOM 4439 O O . ASN A 1 575 ? 21.703 41.625 -13.797 1 96.44 575 ASN A O 1
ATOM 4443 N N . TRP A 1 576 ? 21.219 43.062 -12.133 1 97.38 576 TRP A N 1
ATOM 4444 C CA . TRP A 1 576 ? 22.359 43.938 -12.312 1 97.38 576 TRP A CA 1
ATOM 4445 C C . TRP A 1 576 ? 23.219 44 -11.047 1 97.38 576 TRP A C 1
ATOM 4447 O O . TRP A 1 576 ? 22.797 44.531 -10.016 1 97.38 576 TRP A O 1
ATOM 4457 N N . ARG A 1 577 ? 24.375 43.438 -11.195 1 95.88 577 ARG A N 1
ATOM 4458 C CA . ARG A 1 577 ? 25.328 43.5 -10.094 1 95.88 577 ARG A CA 1
ATOM 4459 C C . ARG A 1 577 ? 26.078 44.812 -10.094 1 95.88 577 ARG A C 1
ATOM 4461 O O . ARG A 1 577 ? 27.188 44.906 -10.594 1 95.88 577 ARG A O 1
ATOM 4468 N N . ILE A 1 578 ? 25.656 45.719 -9.398 1 96.06 578 ILE A N 1
ATOM 4469 C CA . ILE A 1 578 ? 26.156 47.094 -9.398 1 96.06 578 ILE A CA 1
ATOM 4470 C C . ILE A 1 578 ? 27.547 47.156 -8.773 1 96.06 578 ILE A C 1
ATOM 4472 O O . ILE A 1 578 ? 28.391 47.938 -9.195 1 96.06 578 ILE A O 1
ATOM 4476 N N . SER A 1 579 ? 27.766 46.344 -7.789 1 92.81 579 SER A N 1
ATOM 4477 C CA . SER A 1 579 ? 29.031 46.344 -7.074 1 92.81 579 SER A CA 1
ATOM 4478 C C . SER A 1 579 ? 30.188 45.969 -7.996 1 92.81 579 SER A C 1
ATOM 4480 O O . SER A 1 579 ? 31.344 46.281 -7.707 1 92.81 579 SER A O 1
ATOM 4482 N N . GLU A 1 580 ? 29.891 45.281 -9.078 1 92 580 GLU A N 1
ATOM 4483 C CA . GLU A 1 580 ? 30.938 44.844 -10 1 92 580 GLU A CA 1
ATOM 4484 C C . GLU A 1 580 ? 31.266 45.938 -11.016 1 92 580 GLU A C 1
ATOM 4486 O O . GLU A 1 580 ? 32.219 45.812 -11.789 1 92 580 GLU A O 1
ATOM 4491 N N . GLU A 1 581 ? 30.594 47.031 -10.984 1 94.81 581 GLU A N 1
ATOM 4492 C CA . GLU A 1 581 ? 30.875 48.156 -11.898 1 94.81 581 GLU A CA 1
ATOM 4493 C C . GLU A 1 581 ? 32.188 48.844 -11.516 1 94.81 581 GLU A C 1
ATOM 4495 O O . GLU A 1 581 ? 32.531 48.906 -10.336 1 94.81 581 GLU A O 1
ATOM 4500 N N . ASN A 1 582 ? 32.719 49.594 -12.492 1 92.25 582 ASN A N 1
ATOM 4501 C CA . ASN A 1 582 ? 33.969 50.281 -12.281 1 92.25 582 ASN A CA 1
ATOM 4502 C C . ASN A 1 582 ? 33.844 51.438 -11.328 1 92.25 582 ASN A C 1
ATOM 4504 O O . ASN A 1 582 ? 34.75 51.75 -10.555 1 92.25 582 ASN A O 1
ATOM 4508 N N . PHE A 1 583 ? 32.781 52.031 -11.289 1 93.19 583 PHE A N 1
ATOM 4509 C CA . PHE A 1 583 ? 32.594 53.25 -10.461 1 93.19 583 PHE A CA 1
ATOM 4510 C C . PHE A 1 583 ? 32.344 52.844 -9.008 1 93.19 583 PHE A C 1
ATOM 4512 O O . PHE A 1 583 ? 32.406 53.719 -8.125 1 93.19 583 PHE A O 1
ATOM 4519 N N . MET A 1 584 ? 32.125 51.562 -8.758 1 91.94 584 MET A N 1
ATOM 4520 C CA . MET A 1 584 ? 31.875 51.125 -7.395 1 91.94 584 MET A CA 1
ATOM 4521 C C . MET A 1 584 ? 33.125 50.5 -6.797 1 91.94 584 MET A C 1
ATOM 4523 O O . MET A 1 584 ? 33.156 50.125 -5.617 1 91.94 584 MET A O 1
ATOM 4527 N N . LYS A 1 585 ? 34.188 50.344 -7.516 1 87 585 LYS A N 1
ATOM 4528 C CA . LYS A 1 585 ? 35.344 49.562 -7.137 1 87 585 LYS A CA 1
ATOM 4529 C C . LYS A 1 585 ? 36.062 50.219 -5.945 1 87 585 LYS A C 1
ATOM 4531 O O . LYS A 1 585 ? 36.719 49.5 -5.152 1 87 585 LYS A O 1
ATOM 4536 N N . ASP A 1 586 ? 35.938 51.5 -5.738 1 87.88 586 ASP A N 1
ATOM 4537 C CA . ASP A 1 586 ? 36.688 52.156 -4.691 1 87.88 586 ASP A CA 1
ATOM 4538 C C . ASP A 1 586 ? 35.938 52.156 -3.369 1 87.88 586 ASP A C 1
ATOM 4540 O O . ASP A 1 586 ? 36.469 52.562 -2.334 1 87.88 586 ASP A O 1
ATOM 4544 N N . ILE A 1 587 ? 34.719 51.719 -3.385 1 92.31 587 ILE A N 1
ATOM 4545 C CA . ILE A 1 587 ? 33.906 51.688 -2.17 1 92.31 587 ILE A CA 1
ATOM 4546 C C . ILE A 1 587 ? 34.188 50.406 -1.381 1 92.31 587 ILE A C 1
ATOM 4548 O O . ILE A 1 587 ? 33.781 49.312 -1.772 1 92.31 587 ILE A O 1
ATOM 4552 N N . THR A 1 588 ? 34.812 50.5 -0.247 1 89.12 588 THR A N 1
ATOM 4553 C CA . THR A 1 588 ? 35.344 49.344 0.466 1 89.12 588 THR A CA 1
ATOM 4554 C C . THR A 1 588 ? 34.281 48.781 1.45 1 89.12 588 THR A C 1
ATOM 4556 O O . THR A 1 588 ? 34.344 47.625 1.854 1 89.12 588 THR A O 1
ATOM 4559 N N . TRP A 1 589 ? 33.312 49.625 1.913 1 90.88 589 TRP A N 1
ATOM 4560 C CA . TRP A 1 589 ? 32.344 49.156 2.906 1 90.88 589 TRP A CA 1
ATOM 4561 C C . TRP A 1 589 ? 31.219 48.375 2.248 1 90.88 589 TRP A C 1
ATOM 4563 O O . TRP A 1 589 ? 30.453 47.688 2.928 1 90.88 589 TRP A O 1
ATOM 4573 N N . LEU A 1 590 ? 31.125 48.406 0.963 1 93.25 590 LEU A N 1
ATOM 4574 C CA . LEU A 1 590 ? 30.109 47.719 0.185 1 93.25 590 LEU A CA 1
ATOM 4575 C C . LEU A 1 590 ? 30.688 46.469 -0.473 1 93.25 590 LEU A C 1
ATOM 4577 O O . LEU A 1 590 ? 31.578 46.562 -1.324 1 93.25 590 LEU A O 1
ATOM 4581 N N . ASP A 1 591 ? 30.219 45.312 -0.019 1 91.62 591 ASP A N 1
ATOM 4582 C CA . ASP A 1 591 ? 30.734 44.031 -0.539 1 91.62 591 ASP A CA 1
ATOM 4583 C C . ASP A 1 591 ? 29.969 43.594 -1.777 1 91.62 591 ASP A C 1
ATOM 4585 O O . ASP A 1 591 ? 30.547 43.031 -2.711 1 91.62 591 ASP A O 1
ATOM 4589 N N . ASP A 1 592 ? 28.703 43.812 -1.723 1 92.25 592 ASP A N 1
ATOM 4590 C CA . ASP A 1 592 ? 27.859 43.406 -2.85 1 92.25 592 ASP A CA 1
ATOM 4591 C C . ASP A 1 592 ? 26.594 44.25 -2.92 1 92.25 592 ASP A C 1
ATOM 4593 O O . ASP A 1 592 ? 26.031 44.625 -1.889 1 92.25 592 ASP A O 1
ATOM 4597 N N . LEU A 1 593 ? 26.219 44.594 -4.039 1 95 593 LEU A N 1
ATOM 4598 C CA . LEU A 1 593 ? 24.969 45.312 -4.324 1 95 593 LEU A CA 1
ATOM 4599 C C . LEU A 1 593 ? 24.375 44.844 -5.652 1 95 593 LEU A C 1
ATOM 4601 O O . LEU A 1 593 ? 25.016 44.969 -6.695 1 95 593 LEU A O 1
ATOM 4605 N N . LYS A 1 594 ? 23.25 44.281 -5.543 1 95.44 594 LYS A N 1
ATOM 4606 C CA . LYS A 1 594 ? 22.594 43.719 -6.715 1 95.44 594 LYS A CA 1
ATOM 4607 C C . LYS A 1 594 ? 21.141 44.188 -6.812 1 95.44 594 LYS A C 1
ATOM 4609 O O . LYS A 1 594 ? 20.422 44.188 -5.812 1 95.44 594 LYS A O 1
ATOM 4614 N N . LEU A 1 595 ? 20.75 44.656 -7.984 1 96.75 595 LEU A N 1
ATOM 4615 C CA . LEU A 1 595 ? 19.359 45 -8.289 1 96.75 595 LEU A CA 1
ATOM 4616 C C . LEU A 1 595 ? 18.734 43.969 -9.227 1 96.75 595 LEU A C 1
ATOM 4618 O O . LEU A 1 595 ? 19.297 43.625 -10.266 1 96.75 595 LEU A O 1
ATOM 4622 N N . ARG A 1 596 ? 17.625 43.406 -8.781 1 95.5 596 ARG A N 1
ATOM 4623 C CA . ARG A 1 596 ? 16.938 42.406 -9.594 1 95.5 596 ARG A CA 1
ATOM 4624 C C . ARG A 1 596 ? 15.5 42.812 -9.883 1 95.5 596 ARG A C 1
ATOM 4626 O O . ARG A 1 596 ? 14.867 43.5 -9.062 1 95.5 596 ARG A O 1
ATOM 4633 N N . ALA A 1 597 ? 14.992 42.406 -10.992 1 96.19 597 ALA A N 1
ATOM 4634 C CA . ALA A 1 597 ? 13.594 42.625 -11.383 1 96.19 597 ALA A CA 1
ATOM 4635 C C . ALA A 1 597 ? 13.078 41.438 -12.195 1 96.19 597 ALA A C 1
ATOM 4637 O O . ALA A 1 597 ? 13.82 40.844 -12.977 1 96.19 597 ALA A O 1
ATOM 4638 N N . SER A 1 598 ? 11.867 41.094 -11.898 1 95.62 598 SER A N 1
ATOM 4639 C CA . SER A 1 598 ? 11.273 40 -12.648 1 95.62 598 SER A CA 1
ATOM 4640 C C . SER A 1 598 ? 9.789 40.25 -12.906 1 95.62 598 SER A C 1
ATOM 4642 O O . SER A 1 598 ? 9.125 40.938 -12.148 1 95.62 598 SER A O 1
ATOM 4644 N N . TYR A 1 599 ? 9.297 39.719 -14.008 1 95.44 599 TYR A N 1
ATOM 4645 C CA . TYR A 1 599 ? 7.891 39.719 -14.398 1 95.44 599 TYR A CA 1
ATOM 4646 C C . TYR A 1 599 ? 7.523 38.406 -15.086 1 95.44 599 TYR A C 1
ATOM 4648 O O . TYR A 1 599 ? 8.305 37.875 -15.883 1 95.44 599 TYR A O 1
ATOM 4656 N N . GLY A 1 600 ? 6.387 37.875 -14.711 1 94 600 GLY A N 1
ATOM 4657 C CA . GLY A 1 600 ? 5.988 36.656 -15.383 1 94 600 GLY A CA 1
ATOM 4658 C C . GLY A 1 600 ? 4.547 36.281 -15.109 1 94 600 GLY A C 1
ATOM 4659 O O . GLY A 1 600 ? 3.859 36.938 -14.328 1 94 600 GLY A O 1
ATOM 4660 N N . THR A 1 601 ? 4.117 35.25 -15.82 1 92.5 601 THR A N 1
ATOM 4661 C CA . THR A 1 601 ? 2.744 34.75 -15.727 1 92.5 601 THR A CA 1
ATOM 4662 C C . THR A 1 601 ? 2.717 33.281 -15.312 1 92.5 601 THR A C 1
ATOM 4664 O O . THR A 1 601 ? 3.686 32.562 -15.523 1 92.5 601 THR A O 1
ATOM 4667 N N . SER A 1 602 ? 1.692 32.906 -14.609 1 90.38 602 SER A N 1
ATOM 4668 C CA . SER A 1 602 ? 1.428 31.531 -14.242 1 90.38 602 SER A CA 1
ATOM 4669 C C . SER A 1 602 ? -0.061 31.219 -14.328 1 90.38 602 SER A C 1
ATOM 4671 O O . SER A 1 602 ? -0.889 32.125 -14.453 1 90.38 602 SER A O 1
ATOM 4673 N N . GLY A 1 603 ? -0.345 29.891 -14.344 1 88.25 603 GLY A N 1
ATOM 4674 C CA . GLY A 1 603 ? -1.734 29.453 -14.375 1 88.25 603 GLY A CA 1
ATOM 4675 C C . GLY A 1 603 ? -2.125 28.609 -13.18 1 88.25 603 GLY A C 1
ATOM 4676 O O . GLY A 1 603 ? -1.265 28.188 -12.398 1 88.25 603 GLY A O 1
ATOM 4677 N N . ASN A 1 604 ? -3.402 28.484 -12.984 1 88.19 604 ASN A N 1
ATOM 4678 C CA . ASN A 1 604 ? -3.98 27.594 -11.984 1 88.19 604 ASN A CA 1
ATOM 4679 C C . ASN A 1 604 ? -5.184 26.844 -12.547 1 88.19 604 ASN A C 1
ATOM 4681 O O . ASN A 1 604 ? -6.031 27.422 -13.227 1 88.19 604 ASN A O 1
ATOM 4685 N N . LYS A 1 605 ? -5.137 25.547 -12.32 1 84.94 605 LYS A N 1
ATOM 4686 C CA . LYS A 1 605 ? -6.227 24.75 -12.859 1 84.94 605 LYS A CA 1
ATOM 4687 C C . LYS A 1 605 ? -7.059 24.125 -11.742 1 84.94 605 LYS A C 1
ATOM 4689 O O . LYS A 1 605 ? -8.094 23.5 -12.008 1 84.94 605 LYS A O 1
ATOM 4694 N N . THR A 1 606 ? -6.578 24.141 -10.586 1 76.5 606 THR A N 1
ATOM 4695 C CA . THR A 1 606 ? -7.168 23.344 -9.516 1 76.5 606 THR A CA 1
ATOM 4696 C C . THR A 1 606 ? -8.484 23.969 -9.047 1 76.5 606 THR A C 1
ATOM 4698 O O . THR A 1 606 ? -8.539 25.156 -8.719 1 76.5 606 THR A O 1
ATOM 4701 N N . SER A 1 607 ? -9.484 23.188 -9.172 1 69.62 607 SER A N 1
ATOM 4702 C CA . SER A 1 607 ? -10.789 23.516 -8.602 1 69.62 607 SER A CA 1
ATOM 4703 C C . SER A 1 607 ? -11.414 22.297 -7.918 1 69.62 607 SER A C 1
ATOM 4705 O O . SER A 1 607 ? -10.883 21.188 -8 1 69.62 607 SER A O 1
ATOM 4707 N N . ASP A 1 608 ? -12.375 22.547 -7.23 1 61.97 608 ASP A N 1
ATOM 4708 C CA . ASP A 1 608 ? -13.086 21.453 -6.555 1 61.97 608 ASP A CA 1
ATOM 4709 C C . ASP A 1 608 ? -13.781 20.547 -7.562 1 61.97 608 ASP A C 1
ATOM 4711 O O . ASP A 1 608 ? -14.219 19.453 -7.211 1 61.97 608 ASP A O 1
ATOM 4715 N N . TYR A 1 609 ? -13.781 21.016 -8.773 1 71.44 609 TYR A N 1
ATOM 4716 C CA . TYR A 1 609 ? -14.422 20.234 -9.82 1 71.44 609 TYR A CA 1
ATOM 4717 C C . TYR A 1 609 ? -13.398 19.672 -10.789 1 71.44 609 TYR A C 1
ATOM 4719 O O . TYR A 1 609 ? -12.82 20.406 -11.602 1 71.44 609 TYR A O 1
ATOM 4727 N N . LEU A 1 610 ? -13.148 18.453 -10.836 1 75.62 610 LEU A N 1
ATOM 4728 C CA . LEU A 1 610 ? -12.125 17.812 -11.656 1 75.62 610 LEU A CA 1
ATOM 4729 C C . LEU A 1 610 ? -12.414 18.016 -13.141 1 75.62 610 LEU A C 1
ATOM 4731 O O . LEU A 1 610 ? -11.5 18.266 -13.922 1 75.62 610 LEU A O 1
ATOM 4735 N N . TYR A 1 611 ? -13.711 17.906 -13.578 1 82.12 611 TYR A N 1
ATOM 4736 C CA . TYR A 1 611 ? -14.086 18.125 -14.969 1 82.12 611 TYR A CA 1
ATOM 4737 C C . TYR A 1 611 ? -15.273 19.062 -15.078 1 82.12 611 TYR A C 1
ATOM 4739 O O . TYR A 1 611 ? -16.297 18.719 -15.664 1 82.12 611 TYR A O 1
ATOM 4747 N N . GLY A 1 612 ? -14.898 20.297 -14.664 1 76.56 612 GLY A N 1
ATOM 4748 C CA . GLY A 1 612 ? -15.969 21.281 -14.641 1 76.56 612 GLY A CA 1
ATOM 4749 C C . GLY A 1 612 ? -16.5 21.625 -16.016 1 76.56 612 GLY A C 1
ATOM 4750 O O . GLY A 1 612 ? -17.578 22.188 -16.156 1 76.56 612 GLY A O 1
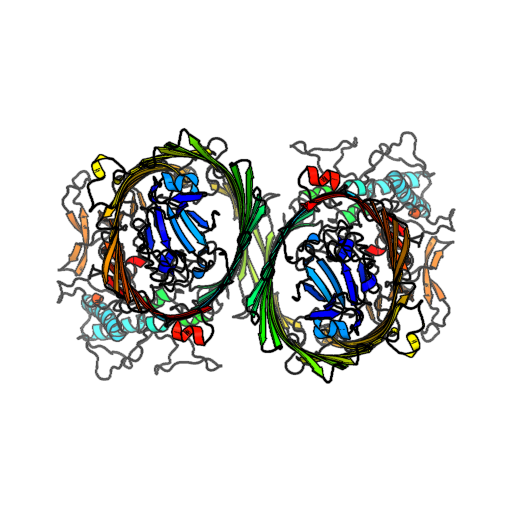ATOM 4751 N N . TYR A 1 613 ? -15.758 21.188 -17.031 1 83.62 613 TYR A N 1
ATOM 4752 C CA . TYR A 1 613 ? -16.172 21.547 -18.375 1 83.62 613 TYR A CA 1
ATOM 4753 C C . TYR A 1 613 ? -17.203 20.547 -18.906 1 83.62 613 TYR A C 1
ATOM 4755 O O . TYR A 1 613 ? -17.891 20.828 -19.891 1 83.62 613 TYR A O 1
ATOM 4763 N N . GLN A 1 614 ? -17.344 19.406 -18.203 1 84.31 614 GLN A N 1
ATOM 4764 C CA . GLN A 1 614 ? -18.266 18.375 -18.656 1 84.31 614 GLN A CA 1
ATOM 4765 C C . GLN A 1 614 ? -19.578 18.406 -17.859 1 84.31 614 GLN A C 1
ATOM 4767 O O . GLN A 1 614 ? -19.609 18.922 -16.75 1 84.31 614 GLN A O 1
ATOM 4772 N N . ALA A 1 615 ? -20.594 17.938 -18.469 1 78.5 615 ALA A N 1
ATOM 4773 C CA . ALA A 1 615 ? -21.844 17.703 -17.75 1 78.5 615 ALA A CA 1
ATOM 4774 C C . ALA A 1 615 ? -21.812 16.359 -17.031 1 78.5 615 ALA A C 1
ATOM 4776 O O . ALA A 1 615 ? -21.312 15.367 -17.562 1 78.5 615 ALA A O 1
ATOM 4777 N N . PHE A 1 616 ? -22.125 16.484 -15.773 1 79.81 616 PHE A N 1
ATOM 4778 C CA . PHE A 1 616 ? -22.094 15.25 -15.016 1 79.81 616 PHE A CA 1
ATOM 4779 C C . PHE A 1 616 ? -23.484 14.867 -14.531 1 79.81 616 PHE A C 1
ATOM 4781 O O . PHE A 1 616 ? -24.328 15.742 -14.289 1 79.81 616 PHE A O 1
ATOM 4788 N N . TYR A 1 617 ? -23.688 13.523 -14.562 1 78 617 TYR A N 1
ATOM 4789 C CA . TYR A 1 617 ? -24.844 12.93 -13.898 1 78 617 TYR A CA 1
ATOM 4790 C C . TYR A 1 617 ? -24.406 12.047 -12.742 1 78 617 TYR A C 1
ATOM 4792 O O . TYR A 1 617 ? -23.375 11.367 -12.812 1 78 617 TYR A O 1
ATOM 4800 N N . GLU A 1 618 ? -25 12.211 -11.625 1 74.75 618 GLU A N 1
ATOM 4801 C CA . GLU A 1 618 ? -24.688 11.398 -10.453 1 74.75 618 GLU A CA 1
ATOM 4802 C C . GLU A 1 618 ? -25.688 10.25 -10.305 1 74.75 618 GLU A C 1
ATOM 4804 O O . GLU A 1 618 ? -26.891 10.453 -10.453 1 74.75 618 GLU A O 1
ATOM 4809 N N . GLY A 1 619 ? -25.109 9.07 -10.242 1 65.56 619 GLY A N 1
ATOM 4810 C CA . GLY A 1 619 ? -25.938 7.914 -9.969 1 65.56 619 GLY A CA 1
ATOM 4811 C C . GLY A 1 619 ? -26.25 7.734 -8.5 1 65.56 619 GLY A C 1
ATOM 4812 O O . GLY A 1 619 ? -25.734 8.461 -7.652 1 65.56 619 GLY A O 1
ATOM 4813 N N . GLY A 1 620 ? -27.156 6.848 -8.031 1 61.75 620 GLY A N 1
ATOM 4814 C CA . GLY A 1 620 ? -27.484 6.512 -6.652 1 61.75 620 GLY A CA 1
ATOM 4815 C C . GLY A 1 620 ? -28.672 7.281 -6.113 1 61.75 620 GLY A C 1
ATOM 4816 O O . GLY A 1 620 ? -29.031 7.141 -4.945 1 61.75 620 GLY A O 1
ATOM 4817 N N . ALA A 1 621 ? -29.109 8.117 -6.996 1 60.38 621 ALA A N 1
ATOM 4818 C CA . ALA A 1 621 ? -30.312 8.828 -6.605 1 60.38 621 ALA A CA 1
ATOM 4819 C C . ALA A 1 621 ? -31.547 7.918 -6.699 1 60.38 621 ALA A C 1
ATOM 4821 O O . ALA A 1 621 ? -32.281 7.98 -7.672 1 60.38 621 ALA A O 1
ATOM 4822 N N . ASN A 1 622 ? -31.562 7.031 -5.641 1 62.88 622 ASN A N 1
ATOM 4823 C CA . ASN A 1 622 ? -32.5 5.914 -5.668 1 62.88 622 ASN A CA 1
ATOM 4824 C C . ASN A 1 622 ? -33.906 6.367 -5.367 1 62.88 622 ASN A C 1
ATOM 4826 O O . ASN A 1 622 ? -34.125 7.281 -4.566 1 62.88 622 ASN A O 1
ATOM 4830 N N . TYR A 1 623 ? -34.688 6.137 -6.328 1 61.03 623 TYR A N 1
ATOM 4831 C CA . TYR A 1 623 ? -36.094 6.328 -6.09 1 61.03 623 TYR A CA 1
ATOM 4832 C C . TYR A 1 623 ? -36.812 4.988 -5.98 1 61.03 623 TYR A C 1
ATOM 4834 O O . TYR A 1 623 ? -36.844 4.207 -6.934 1 61.03 623 TYR A O 1
ATOM 4842 N N . ASN A 1 624 ? -37.375 4.789 -4.949 1 59.31 624 ASN A N 1
ATOM 4843 C CA . ASN A 1 624 ? -38.125 3.586 -4.68 1 59.31 624 ASN A CA 1
ATOM 4844 C C . ASN A 1 624 ? -37.344 2.32 -4.953 1 59.31 624 ASN A C 1
ATOM 4846 O O . ASN A 1 624 ? -37.812 1.401 -5.617 1 59.31 624 ASN A O 1
ATOM 4850 N N . GLY A 1 625 ? -36.062 2.316 -4.531 1 62.59 625 GLY A N 1
ATOM 4851 C CA . GLY A 1 625 ? -35.25 1.117 -4.652 1 62.59 625 GLY A CA 1
ATOM 4852 C C . GLY A 1 625 ? -34.656 0.946 -6.031 1 62.59 625 GLY A C 1
ATOM 4853 O O . GLY A 1 625 ? -33.875 0.001 -6.27 1 62.59 625 GLY A O 1
ATOM 4854 N N . GLU A 1 626 ? -35 1.883 -6.891 1 66.62 626 GLU A N 1
ATOM 4855 C CA . GLU A 1 626 ? -34.469 1.81 -8.242 1 66.62 626 GLU A CA 1
ATOM 4856 C C . GLU A 1 626 ? -33.438 2.904 -8.484 1 66.62 626 GLU A C 1
ATOM 4858 O O . GLU A 1 626 ? -33.562 4.016 -7.961 1 66.62 626 GLU A O 1
ATOM 4863 N N . SER A 1 627 ? -32.375 2.535 -9.164 1 65.81 627 SER A N 1
ATOM 4864 C CA . SER A 1 627 ? -31.281 3.449 -9.398 1 65.81 627 SER A CA 1
ATOM 4865 C C . SER A 1 627 ? -31.688 4.605 -10.305 1 65.81 627 SER A C 1
ATOM 4867 O O . SER A 1 627 ? -32.469 4.422 -11.234 1 65.81 627 SER A O 1
ATOM 4869 N N . GLY A 1 628 ? -31.609 5.805 -9.938 1 71.75 628 GLY A N 1
ATOM 4870 C CA . GLY A 1 628 ? -31.859 6.98 -10.75 1 71.75 628 GLY A CA 1
ATOM 4871 C C . GLY A 1 628 ? -30.625 7.867 -10.898 1 71.75 628 GLY A C 1
ATOM 4872 O O . GLY A 1 628 ? -29.594 7.625 -10.258 1 71.75 628 GLY A O 1
ATOM 4873 N N . PHE A 1 629 ? -30.625 8.648 -12.086 1 75.44 629 PHE A N 1
ATOM 4874 C CA . PHE A 1 629 ? -29.578 9.633 -12.312 1 75.44 629 PHE A CA 1
ATOM 4875 C C . PHE A 1 629 ? -30.078 11.047 -12.055 1 75.44 629 PHE A C 1
ATOM 4877 O O . PHE A 1 629 ? -31.266 11.336 -12.266 1 75.44 629 PHE A O 1
ATOM 4884 N N . ARG A 1 630 ? -29.312 11.781 -11.438 1 74.31 630 ARG A N 1
ATOM 4885 C CA . ARG A 1 630 ? -29.594 13.211 -11.305 1 74.31 630 ARG A CA 1
ATOM 4886 C C . ARG A 1 630 ? -28.5 14.039 -11.977 1 74.31 630 ARG A C 1
ATOM 4888 O O . ARG A 1 630 ? -27.312 13.68 -11.93 1 74.31 630 ARG A O 1
ATOM 4895 N N . HIS A 1 631 ? -29 15.086 -12.734 1 76.06 631 HIS A N 1
ATOM 4896 C CA . HIS A 1 631 ? -28.047 16.031 -13.289 1 76.06 631 HIS A CA 1
ATOM 4897 C C . HIS A 1 631 ? -27.281 16.766 -12.188 1 76.06 631 HIS A C 1
ATOM 4899 O O . HIS A 1 631 ? -27.891 17.344 -11.289 1 76.06 631 HIS A O 1
ATOM 4905 N N . SER A 1 632 ? -25.953 16.656 -12.141 1 77.19 632 SER A N 1
ATOM 4906 C CA . SER A 1 632 ? -25.203 17.188 -11.008 1 77.19 632 SER A CA 1
ATOM 4907 C C . SER A 1 632 ? -24.344 18.375 -11.406 1 77.19 632 SER A C 1
ATOM 4909 O O . SER A 1 632 ? -23.969 19.188 -10.562 1 77.19 632 SER A O 1
ATOM 4911 N N . GLN A 1 633 ? -24.047 18.5 -12.711 1 79.19 633 GLN A N 1
ATOM 4912 C CA . GLN A 1 633 ? -23.188 19.578 -13.148 1 79.19 633 GLN A CA 1
ATOM 4913 C C . GLN A 1 633 ? -23.469 19.969 -14.602 1 79.19 633 GLN A C 1
ATOM 4915 O O . GLN A 1 633 ? -23.641 19.094 -15.453 1 79.19 633 GLN A O 1
ATOM 4920 N N . LEU A 1 634 ? -23.578 21.312 -14.906 1 82.56 634 LEU A N 1
ATOM 4921 C CA . LEU A 1 634 ? -23.719 21.797 -16.281 1 82.56 634 LEU A CA 1
ATOM 4922 C C . LEU A 1 634 ? -22.359 21.875 -16.969 1 82.56 634 LEU A C 1
ATOM 4924 O O . LEU A 1 634 ? -21.344 22.188 -16.328 1 82.56 634 LEU A O 1
ATOM 4928 N N . ALA A 1 635 ? -22.438 21.609 -18.188 1 85.62 635 ALA A N 1
ATOM 4929 C CA . ALA A 1 635 ? -21.188 21.688 -18.953 1 85.62 635 ALA A CA 1
ATOM 4930 C C . ALA A 1 635 ? -20.812 23.141 -19.219 1 85.62 635 ALA A C 1
ATOM 4932 O O . ALA A 1 635 ? -21.672 23.984 -19.453 1 85.62 635 ALA A O 1
ATOM 4933 N N . ASN A 1 636 ? -19.609 23.5 -19.047 1 88.44 636 ASN A N 1
ATOM 4934 C CA . ASN A 1 636 ? -19.016 24.781 -19.438 1 88.44 636 ASN A CA 1
ATOM 4935 C C . ASN A 1 636 ? -17.766 24.562 -20.281 1 88.44 636 ASN A C 1
ATOM 4937 O O . ASN A 1 636 ? -16.641 24.641 -19.766 1 88.44 636 ASN A O 1
ATOM 4941 N N . PRO A 1 637 ? -17.906 24.375 -21.5 1 89.75 637 PRO A N 1
ATOM 4942 C CA . PRO A 1 637 ? -16.766 24.094 -22.359 1 89.75 637 PRO A CA 1
ATOM 4943 C C . PRO A 1 637 ? -15.789 25.266 -22.469 1 89.75 637 PRO A C 1
ATOM 4945 O O . PRO A 1 637 ? -14.672 25.109 -22.969 1 89.75 637 PRO A O 1
ATOM 4948 N N . ASP A 1 638 ? -16.172 26.453 -21.922 1 88.94 638 ASP A N 1
ATOM 4949 C CA . ASP A 1 638 ? -15.32 27.641 -22.031 1 88.94 638 ASP A CA 1
ATOM 4950 C C . ASP A 1 638 ? -14.43 27.781 -20.797 1 88.94 638 ASP A C 1
ATOM 4952 O O . ASP A 1 638 ? -13.609 28.703 -20.719 1 88.94 638 ASP A O 1
ATOM 4956 N N . LEU A 1 639 ? -14.625 26.891 -19.922 1 90.62 639 LEU A N 1
ATOM 4957 C CA . LEU A 1 639 ? -13.781 26.938 -18.734 1 90.62 639 LEU A CA 1
ATOM 4958 C C . LEU A 1 639 ? -12.305 26.875 -19.109 1 90.62 639 LEU A C 1
ATOM 4960 O O . LEU A 1 639 ? -11.914 26.078 -19.969 1 90.62 639 LEU A O 1
ATOM 4964 N N . SER A 1 640 ? -11.57 27.781 -18.516 1 90.25 640 SER A N 1
ATOM 4965 C CA . SER A 1 640 ? -10.148 27.859 -18.844 1 90.25 640 SER A CA 1
ATOM 4966 C C . SER A 1 640 ? -9.312 28.156 -17.609 1 90.25 640 SER A C 1
ATOM 4968 O O . SER A 1 640 ? -9.82 28.125 -16.484 1 90.25 640 SER A O 1
ATOM 4970 N N . TRP A 1 641 ? -8.023 28.453 -17.812 1 90.75 641 TRP A N 1
ATOM 4971 C CA . TRP A 1 641 ? -7.043 28.625 -16.75 1 90.75 641 TRP A CA 1
ATOM 4972 C C . TRP A 1 641 ? -7.258 29.953 -16.031 1 90.75 641 TRP A C 1
ATOM 4974 O O . TRP A 1 641 ? -7.605 30.953 -16.656 1 90.75 641 TRP A O 1
ATOM 4984 N N . GLU A 1 642 ? -6.988 29.859 -14.625 1 91.12 642 GLU A N 1
ATOM 4985 C CA . GLU A 1 642 ? -6.695 31.125 -13.953 1 91.12 642 GLU A CA 1
ATOM 4986 C C . GLU A 1 642 ? -5.348 31.688 -14.398 1 91.12 642 GLU A C 1
ATOM 4988 O O . GLU A 1 642 ? -4.402 30.938 -14.633 1 91.12 642 GLU A O 1
ATOM 4993 N N . LYS A 1 643 ? -5.281 32.969 -14.438 1 89.5 643 LYS A N 1
ATOM 4994 C CA . LYS A 1 643 ? -4.027 33.594 -14.852 1 89.5 643 LYS A CA 1
ATOM 4995 C C . LYS A 1 643 ? -3.498 34.531 -13.781 1 89.5 643 LYS A C 1
ATOM 4997 O O . LYS A 1 643 ? -4.242 35.344 -13.25 1 89.5 643 LYS A O 1
ATOM 5002 N N . SER A 1 644 ? -2.291 34.344 -13.445 1 90.5 644 SER A N 1
ATOM 5003 C CA . SER A 1 644 ? -1.635 35.219 -12.477 1 90.5 644 SER A CA 1
ATOM 5004 C C . SER A 1 644 ? -0.462 35.938 -13.109 1 90.5 644 SER A C 1
ATOM 5006 O O . SER A 1 644 ? 0.286 35.375 -13.906 1 90.5 644 SER A O 1
ATOM 5008 N N . LYS A 1 645 ? -0.373 37.188 -12.883 1 93.5 645 LYS A N 1
ATOM 5009 C CA . LYS A 1 645 ? 0.737 38.062 -13.281 1 93.5 645 LYS A CA 1
ATOM 5010 C C . LYS A 1 645 ? 1.524 38.531 -12.062 1 93.5 645 LYS A C 1
ATOM 5012 O O . LYS A 1 645 ? 0.97 39.188 -11.172 1 93.5 645 LYS A O 1
ATOM 5017 N N . ASN A 1 646 ? 2.764 38.219 -12.07 1 94.38 646 ASN A N 1
ATOM 5018 C CA . ASN A 1 646 ? 3.602 38.5 -10.914 1 94.38 646 ASN A CA 1
ATOM 5019 C C . ASN A 1 646 ? 4.73 39.469 -11.258 1 94.38 646 ASN A C 1
ATOM 5021 O O . ASN A 1 646 ? 5.484 39.25 -12.203 1 94.38 646 ASN A O 1
ATOM 5025 N N . PHE A 1 647 ? 4.84 40.531 -10.57 1 95.94 647 PHE A N 1
ATOM 5026 C CA . PHE A 1 647 ? 5.922 41.5 -10.688 1 95.94 647 PHE A CA 1
ATOM 5027 C C . PHE A 1 647 ? 6.734 41.562 -9.398 1 95.94 647 PHE A C 1
ATOM 5029 O O . PHE A 1 647 ? 6.176 41.5 -8.305 1 95.94 647 PHE A O 1
ATOM 5036 N N . ASN A 1 648 ? 8.07 41.625 -9.531 1 96.81 648 ASN A N 1
ATOM 5037 C CA . ASN A 1 648 ? 8.953 41.719 -8.375 1 96.81 648 ASN A CA 1
ATOM 5038 C C . ASN A 1 648 ? 10.172 42.562 -8.656 1 96.81 648 ASN A C 1
ATOM 5040 O O . ASN A 1 648 ? 10.742 42.5 -9.75 1 96.81 648 ASN A O 1
ATOM 5044 N N . VAL A 1 649 ? 10.523 43.5 -7.77 1 97.19 649 VAL A N 1
ATOM 5045 C CA . VAL A 1 649 ? 11.797 44.219 -7.766 1 97.19 649 VAL A CA 1
ATOM 5046 C C . VAL A 1 649 ? 12.492 44.031 -6.418 1 97.19 649 VAL A C 1
ATOM 5048 O O . VAL A 1 649 ? 11.852 44.125 -5.367 1 97.19 649 VAL A O 1
ATOM 5051 N N . GLY A 1 650 ? 13.727 43.656 -6.477 1 96.56 650 GLY A N 1
ATOM 5052 C CA . GLY A 1 650 ? 14.453 43.375 -5.246 1 96.56 650 GLY A CA 1
ATOM 5053 C C . GLY A 1 650 ? 15.844 44 -5.223 1 96.56 650 GLY A C 1
ATOM 5054 O O . GLY A 1 650 ? 16.484 44.125 -6.27 1 96.56 650 GLY A O 1
ATOM 5055 N N . LEU A 1 651 ? 16.281 44.344 -4.082 1 97 651 LEU A N 1
ATOM 5056 C CA . LEU A 1 651 ? 17.625 44.844 -3.811 1 97 651 LEU A CA 1
ATOM 5057 C C . LEU A 1 651 ? 18.344 43.938 -2.828 1 97 651 LEU A C 1
ATOM 5059 O O . LEU A 1 651 ? 17.875 43.688 -1.716 1 97 651 LEU A O 1
ATOM 5063 N N . ASP A 1 652 ? 19.406 43.375 -3.299 1 96.12 652 ASP A N 1
ATOM 5064 C CA . ASP A 1 652 ? 20.266 42.594 -2.426 1 96.12 652 ASP A CA 1
ATOM 5065 C C . ASP A 1 652 ? 21.531 43.375 -2.066 1 96.12 652 ASP A C 1
ATOM 5067 O O . ASP A 1 652 ? 22.094 44.094 -2.908 1 96.12 652 ASP A O 1
ATOM 5071 N N . PHE A 1 653 ? 21.953 43.25 -0.814 1 95.5 653 PHE A N 1
ATOM 5072 C CA . PHE A 1 653 ? 23.141 44 -0.412 1 95.5 653 PHE A CA 1
ATOM 5073 C C . PHE A 1 653 ? 23.938 43.219 0.631 1 95.5 653 PHE A C 1
ATOM 5075 O O . PHE A 1 653 ? 23.406 42.375 1.326 1 95.5 653 PHE A O 1
ATOM 5082 N N . ALA A 1 654 ? 25.141 43.406 0.665 1 95.38 654 ALA A N 1
ATOM 5083 C CA . ALA A 1 654 ? 26.078 42.969 1.699 1 95.38 654 ALA A CA 1
ATOM 5084 C C . ALA A 1 654 ? 27.078 44.062 2.029 1 95.38 654 ALA A C 1
ATOM 5086 O O . ALA A 1 654 ? 27.656 44.688 1.129 1 95.38 654 ALA A O 1
ATOM 5087 N N . VAL A 1 655 ? 27.25 44.406 3.348 1 95 655 VAL A N 1
ATOM 5088 C CA . VAL A 1 655 ? 28.141 45.5 3.746 1 95 655 VAL A CA 1
ATOM 5089 C C . VAL A 1 655 ? 29 45.062 4.93 1 95 655 VAL A C 1
ATOM 5091 O O . VAL A 1 655 ? 28.688 44.062 5.602 1 95 655 VAL A O 1
ATOM 5094 N N . LEU A 1 656 ? 30.109 45.75 5.191 1 93.88 656 LEU A N 1
ATOM 5095 C CA . LEU A 1 656 ? 30.984 45.562 6.34 1 93.88 656 LEU A CA 1
ATOM 5096 C C . LEU A 1 656 ? 31.516 44.156 6.395 1 93.88 656 LEU A C 1
ATOM 5098 O O . LEU A 1 656 ? 31.391 43.469 7.418 1 93.88 656 LEU A O 1
ATOM 5102 N N . ASN A 1 657 ? 32.062 43.688 5.215 1 90.25 657 ASN A N 1
ATOM 5103 C CA . ASN A 1 657 ? 32.594 42.344 5.051 1 90.25 657 ASN A CA 1
ATOM 5104 C C . ASN A 1 657 ? 31.516 41.281 5.234 1 90.25 657 ASN A C 1
ATOM 5106 O O . ASN A 1 657 ? 31.734 40.281 5.93 1 90.25 657 ASN A O 1
ATOM 5110 N N . SER A 1 658 ? 30.344 41.719 4.785 1 89.56 658 SER A N 1
ATOM 5111 C CA . SER A 1 658 ? 29.172 40.844 4.727 1 89.56 658 SER A CA 1
ATOM 5112 C C . SER A 1 658 ? 28.688 40.469 6.125 1 89.56 658 SER A C 1
ATOM 5114 O O . SER A 1 658 ? 28.031 39.438 6.312 1 89.56 658 SER A O 1
ATOM 5116 N N . ARG A 1 659 ? 29.078 41.219 7.145 1 92.94 659 ARG A N 1
ATOM 5117 C CA . ARG A 1 659 ? 28.531 41.031 8.484 1 92.94 659 ARG A CA 1
ATOM 5118 C C . ARG A 1 659 ? 27.062 41.375 8.531 1 92.94 659 ARG A C 1
ATOM 5120 O O . ARG A 1 659 ? 26.312 40.875 9.375 1 92.94 659 ARG A O 1
ATOM 5127 N N . LEU A 1 660 ? 26.781 42.312 7.645 1 95.06 660 LEU A N 1
ATOM 5128 C CA . LEU A 1 660 ? 25.375 42.625 7.445 1 95.06 660 LEU A CA 1
ATOM 5129 C C . LEU A 1 660 ? 24.969 42.438 5.988 1 95.06 660 LEU A C 1
ATOM 5131 O O . LEU A 1 660 ? 25.562 43.031 5.086 1 95.06 660 LEU A O 1
ATOM 5135 N N . HIS A 1 661 ? 24.094 41.594 5.754 1 94.56 661 HIS A N 1
ATOM 5136 C CA . HIS A 1 661 ? 23.594 41.406 4.402 1 94.56 661 HIS A CA 1
ATOM 5137 C C . HIS A 1 661 ? 22.094 41.094 4.418 1 94.56 661 HIS A C 1
ATOM 5139 O O . HIS A 1 661 ? 21.547 40.719 5.457 1 94.56 661 HIS A O 1
ATOM 5145 N N . GLY A 1 662 ? 21.406 41.281 3.365 1 94.94 662 GLY A N 1
ATOM 5146 C CA . GLY A 1 662 ? 19.969 41.094 3.305 1 94.94 662 GLY A CA 1
ATOM 5147 C C . GLY A 1 662 ? 19.375 41.438 1.95 1 94.94 662 GLY A C 1
ATOM 5148 O O . GLY A 1 662 ? 20.109 41.625 0.974 1 94.94 662 GLY A O 1
ATOM 5149 N N . SER A 1 663 ? 18.125 41.312 1.944 1 95.69 663 SER A N 1
ATOM 5150 C CA . SER A 1 663 ? 17.375 41.625 0.731 1 95.69 663 SER A CA 1
ATOM 5151 C C . SER A 1 663 ? 16.094 42.375 1.055 1 95.69 663 SER A C 1
ATOM 5153 O O . SER A 1 663 ? 15.484 42.156 2.107 1 95.69 663 SER A O 1
ATOM 5155 N N . ILE A 1 664 ? 15.727 43.281 0.183 1 97.5 664 ILE A N 1
ATOM 5156 C CA . ILE A 1 664 ? 14.445 43.969 0.216 1 97.5 664 ILE A CA 1
ATOM 5157 C C . ILE A 1 664 ? 13.711 43.781 -1.104 1 97.5 664 ILE A C 1
ATOM 5159 O O . ILE A 1 664 ? 14.25 44.062 -2.176 1 97.5 664 ILE A O 1
ATOM 5163 N N . ASP A 1 665 ? 12.531 43.25 -1.021 1 97.62 665 ASP A N 1
ATOM 5164 C CA . ASP A 1 665 ? 11.75 42.969 -2.225 1 97.62 665 ASP A CA 1
ATOM 5165 C C . ASP A 1 665 ? 10.398 43.688 -2.182 1 97.62 665 ASP A C 1
ATOM 5167 O O . ASP A 1 665 ? 9.773 43.781 -1.124 1 97.62 665 ASP A O 1
ATOM 5171 N N . TYR A 1 666 ? 10.016 44.219 -3.262 1 97.75 666 TYR A N 1
ATOM 5172 C CA . TYR A 1 666 ? 8.648 44.688 -3.51 1 97.75 666 TYR A CA 1
ATOM 5173 C C . TYR A 1 666 ? 7.977 43.844 -4.578 1 97.75 666 TYR A C 1
ATOM 5175 O O . TYR A 1 666 ? 8.586 43.5 -5.602 1 97.75 666 TYR A O 1
ATOM 5183 N N . TYR A 1 667 ? 6.75 43.375 -4.324 1 96.62 667 TYR A N 1
ATOM 5184 C CA . TYR A 1 667 ? 6.098 42.5 -5.285 1 96.62 667 TYR A CA 1
ATOM 5185 C C . TYR A 1 667 ? 4.629 42.875 -5.457 1 96.62 667 TYR A C 1
ATOM 5187 O O . TYR A 1 667 ? 4.031 43.5 -4.57 1 96.62 667 TYR A O 1
ATOM 5195 N N . ILE A 1 668 ? 4.047 42.531 -6.609 1 97.12 668 ILE A N 1
ATOM 5196 C CA . ILE A 1 668 ? 2.631 42.594 -6.957 1 97.12 668 ILE A CA 1
ATOM 5197 C C . ILE A 1 668 ? 2.219 41.312 -7.688 1 97.12 668 ILE A C 1
ATOM 5199 O O . ILE A 1 668 ? 2.836 40.938 -8.688 1 97.12 668 ILE A O 1
ATOM 5203 N N . LYS A 1 669 ? 1.293 40.656 -7.141 1 94.75 669 LYS A N 1
ATOM 5204 C CA . LYS A 1 669 ? 0.707 39.469 -7.777 1 94.75 669 LYS A CA 1
ATOM 5205 C C . LYS A 1 669 ? -0.759 39.719 -8.133 1 94.75 669 LYS A C 1
ATOM 5207 O O . LYS A 1 669 ? -1.606 39.844 -7.246 1 94.75 669 LYS A O 1
ATOM 5212 N N . ASN A 1 670 ? -1.068 39.781 -9.375 1 94.75 670 ASN A N 1
ATOM 5213 C CA . ASN A 1 670 ? -2.436 39.938 -9.867 1 94.75 670 ASN A CA 1
ATOM 5214 C C . ASN A 1 670 ? -2.973 38.625 -10.414 1 94.75 670 ASN A C 1
ATOM 5216 O O . ASN A 1 670 ? -2.35 38 -11.281 1 94.75 670 ASN A O 1
ATOM 5220 N N . SER A 1 671 ? -4.016 38.188 -9.867 1 92.38 671 SER A N 1
ATOM 5221 C CA . SER A 1 671 ? -4.699 37 -10.383 1 92.38 671 SER A CA 1
ATOM 5222 C C . SER A 1 671 ? -6.02 37.375 -11.047 1 92.38 671 SER A C 1
ATOM 5224 O O . SER A 1 671 ? -6.848 38.094 -10.461 1 92.38 671 SER A O 1
ATOM 5226 N N . ASP A 1 672 ? -6.156 36.906 -12.25 1 91.75 672 ASP A N 1
ATOM 5227 C CA . ASP A 1 672 ? -7.367 37.219 -13.016 1 91.75 672 ASP A CA 1
ATOM 5228 C C . ASP A 1 672 ? -8.023 35.938 -13.516 1 91.75 672 ASP A C 1
ATOM 5230 O O . ASP A 1 672 ? -7.41 34.844 -13.484 1 91.75 672 ASP A O 1
ATOM 5234 N N . GLU A 1 673 ? -9.297 36 -13.953 1 90.62 673 GLU A N 1
ATOM 5235 C CA . GLU A 1 673 ? -10.078 34.875 -14.484 1 90.62 673 GLU A CA 1
ATOM 5236 C C . GLU A 1 673 ? -10.141 33.719 -13.484 1 90.62 673 GLU A C 1
ATOM 5238 O O . GLU A 1 673 ? -9.891 32.562 -13.844 1 90.62 673 GLU A O 1
ATOM 5243 N N . LEU A 1 674 ? -10.406 34.125 -12.328 1 90.38 674 LEU A N 1
ATOM 5244 C CA . LEU A 1 674 ? -10.445 33.125 -11.266 1 90.38 674 LEU A CA 1
ATOM 5245 C C . LEU A 1 674 ? -11.586 32.125 -11.492 1 90.38 674 LEU A C 1
ATOM 5247 O O . LEU A 1 674 ? -12.633 32.5 -12.023 1 90.38 674 LEU A O 1
ATOM 5251 N N . LEU A 1 675 ? -11.336 30.891 -11.18 1 87.25 675 LEU A N 1
ATOM 5252 C CA . LEU A 1 675 ? -12.383 29.875 -11.25 1 87.25 675 LEU A CA 1
ATOM 5253 C C . LEU A 1 675 ? -13.359 30.031 -10.086 1 87.25 675 LEU A C 1
ATOM 5255 O O . LEU A 1 675 ? -13.031 29.734 -8.945 1 87.25 675 LEU A O 1
ATOM 5259 N N . LEU A 1 676 ? -14.523 30.484 -10.383 1 86.94 676 LEU A N 1
ATOM 5260 C CA . LEU A 1 676 ? -15.531 30.734 -9.359 1 86.94 676 LEU A CA 1
ATOM 5261 C C . LEU A 1 676 ? -16.844 30.031 -9.719 1 86.94 676 LEU A C 1
ATOM 5263 O O . LEU A 1 676 ? -17.109 29.781 -10.891 1 86.94 676 LEU A O 1
ATOM 5267 N N . GLU A 1 677 ? -17.531 29.719 -8.609 1 81.06 677 GLU A N 1
ATOM 5268 C CA . GLU A 1 677 ? -18.891 29.219 -8.789 1 81.06 677 GLU A CA 1
ATOM 5269 C C . GLU A 1 677 ? -19.875 30.344 -9.094 1 81.06 677 GLU A C 1
ATOM 5271 O O . GLU A 1 677 ? -20.047 31.25 -8.273 1 81.06 677 GLU A O 1
ATOM 5276 N N . LYS A 1 678 ? -20.406 30.328 -10.234 1 79.56 678 LYS A N 1
ATOM 5277 C CA . LYS A 1 678 ? -21.438 31.312 -10.617 1 79.56 678 LYS A CA 1
ATOM 5278 C C . LYS A 1 678 ? -22.828 30.781 -10.32 1 79.56 678 LYS A C 1
ATOM 5280 O O . LYS A 1 678 ? -23.219 29.719 -10.797 1 79.56 678 LYS A O 1
ATOM 5285 N N . PRO A 1 679 ? -23.469 31.5 -9.414 1 75.94 679 PRO A N 1
ATOM 5286 C CA . PRO A 1 679 ? -24.844 31.062 -9.148 1 75.94 679 PRO A CA 1
ATOM 5287 C C . PRO A 1 679 ? -25.75 31.188 -10.375 1 75.94 679 PRO A C 1
ATOM 5289 O O . PRO A 1 679 ? -25.625 32.125 -11.156 1 75.94 679 PRO A O 1
ATOM 5292 N N . LEU A 1 680 ? -26.484 30.125 -10.562 1 76.75 680 LEU A N 1
ATOM 5293 C CA . LEU A 1 680 ? -27.438 30.109 -11.664 1 76.75 680 LEU A CA 1
ATOM 5294 C C . LEU A 1 680 ? -28.859 30.359 -11.156 1 76.75 680 LEU A C 1
ATOM 5296 O O . LEU A 1 680 ? -29.141 30.172 -9.969 1 76.75 680 LEU A O 1
ATOM 5300 N N . ALA A 1 681 ? -29.688 30.906 -12.039 1 69.19 681 ALA A N 1
ATOM 5301 C CA . ALA A 1 681 ? -31.109 31.062 -11.711 1 69.19 681 ALA A CA 1
ATOM 5302 C C . ALA A 1 681 ? -31.734 29.719 -11.359 1 69.19 681 ALA A C 1
ATOM 5304 O O . ALA A 1 681 ? -31.406 28.688 -11.977 1 69.19 681 ALA A O 1
ATOM 5305 N N . GLY A 1 682 ? -32.344 29.641 -10.195 1 64.75 682 GLY A N 1
ATOM 5306 C CA . GLY A 1 682 ? -33 28.438 -9.711 1 64.75 682 GLY A CA 1
ATOM 5307 C C . GLY A 1 682 ? -33.75 27.688 -10.789 1 64.75 682 GLY A C 1
ATOM 5308 O O . GLY A 1 682 ? -33.906 26.469 -10.711 1 64.75 682 GLY A O 1
ATOM 5309 N N . SER A 1 683 ? -34.156 28.344 -11.75 1 63 683 SER A N 1
ATOM 5310 C CA . SER A 1 683 ? -34.969 27.75 -12.812 1 63 683 SER A CA 1
ATOM 5311 C C . SER A 1 683 ? -34.156 26.719 -13.602 1 63 683 SER A C 1
ATOM 5313 O O . SER A 1 683 ? -34.75 25.844 -14.258 1 63 683 SER A O 1
ATOM 5315 N N . THR A 1 684 ? -32.906 26.734 -13.461 1 62.19 684 THR A N 1
ATOM 5316 C CA . THR A 1 684 ? -32.062 25.812 -14.242 1 62.19 684 THR A CA 1
ATOM 5317 C C . THR A 1 684 ? -32 24.453 -13.57 1 62.19 684 THR A C 1
ATOM 5319 O O . THR A 1 684 ? -31.594 23.469 -14.195 1 62.19 684 THR A O 1
ATOM 5322 N N . GLY A 1 685 ? -32.594 24.344 -12.406 1 67.5 685 GLY A N 1
ATOM 5323 C CA . GLY A 1 685 ? -32.531 23.109 -11.641 1 67.5 685 GLY A CA 1
ATOM 5324 C C . GLY A 1 685 ? -31.156 22.875 -11.031 1 67.5 685 GLY A C 1
ATOM 5325 O O . GLY A 1 685 ? -30.984 21.938 -10.25 1 67.5 685 GLY A O 1
ATOM 5326 N N . LEU A 1 686 ? -30.188 23.609 -11.539 1 71.75 686 LEU A N 1
ATOM 5327 C CA . LEU A 1 686 ? -28.859 23.531 -10.945 1 71.75 686 LEU A CA 1
ATOM 5328 C C . LEU A 1 686 ? -28.453 24.859 -10.328 1 71.75 686 LEU A C 1
ATOM 5330 O O . LEU A 1 686 ? -28.812 25.922 -10.844 1 71.75 686 LEU A O 1
ATOM 5334 N N . ASP A 1 687 ? -27.703 24.797 -9.344 1 67.81 687 ASP A N 1
ATOM 5335 C CA . ASP A 1 687 ? -27.484 25.984 -8.523 1 67.81 687 ASP A CA 1
ATOM 5336 C C . ASP A 1 687 ? -26.188 26.672 -8.891 1 67.81 687 ASP A C 1
ATOM 5338 O O . ASP A 1 687 ? -26.016 27.875 -8.648 1 67.81 687 ASP A O 1
ATOM 5342 N N . ILE A 1 688 ? -25.281 25.953 -9.609 1 77.75 688 ILE A N 1
ATOM 5343 C CA . ILE A 1 688 ? -23.953 26.562 -9.711 1 77.75 688 ILE A CA 1
ATOM 5344 C C . ILE A 1 688 ? -23.281 26.094 -10.992 1 77.75 688 ILE A C 1
ATOM 5346 O O . ILE A 1 688 ? -23.609 25.031 -11.539 1 77.75 688 ILE A O 1
ATOM 5350 N N . ILE A 1 689 ? -22.547 26.953 -11.688 1 82.56 689 ILE A N 1
ATOM 5351 C CA . ILE A 1 689 ? -21.672 26.594 -12.812 1 82.56 689 ILE A CA 1
ATOM 5352 C C . ILE A 1 689 ? -20.281 27.203 -12.602 1 82.56 689 ILE A C 1
ATOM 5354 O O . ILE A 1 689 ? -20.172 28.359 -12.203 1 82.56 689 ILE A O 1
ATOM 5358 N N . MET A 1 690 ? -19.281 26.438 -12.734 1 85.5 690 MET A N 1
ATOM 5359 C CA . MET A 1 690 ? -17.922 26.953 -12.625 1 85.5 690 MET A CA 1
ATOM 5360 C C . MET A 1 690 ? -17.562 27.812 -13.836 1 85.5 690 MET A C 1
ATOM 5362 O O . MET A 1 690 ? -17.812 27.422 -14.977 1 85.5 690 MET A O 1
ATOM 5366 N N . SER A 1 691 ? -17.109 29 -13.609 1 87.56 691 SER A N 1
ATOM 5367 C CA . SER A 1 691 ? -16.75 29.922 -14.672 1 87.56 691 SER A CA 1
ATOM 5368 C C . SER A 1 691 ? -15.508 30.734 -14.297 1 87.56 691 SER A C 1
ATOM 5370 O O . SER A 1 691 ? -15.156 30.828 -13.125 1 87.56 691 SER A O 1
ATOM 5372 N N . ASN A 1 692 ? -14.805 31.234 -15.305 1 90.06 692 ASN A N 1
ATOM 5373 C CA . ASN A 1 692 ? -13.695 32.156 -15.086 1 90.06 692 ASN A CA 1
ATOM 5374 C C . ASN A 1 692 ? -14.195 33.594 -14.836 1 90.06 692 ASN A C 1
ATOM 5376 O O . ASN A 1 692 ? -14.453 34.312 -15.789 1 90.06 692 ASN A O 1
ATOM 5380 N N . LEU A 1 693 ? -14.242 33.812 -13.5 1 87.38 693 LEU A N 1
ATOM 5381 C CA . LEU A 1 693 ? -14.789 35.125 -13.109 1 87.38 693 LEU A CA 1
ATOM 5382 C C . LEU A 1 693 ? -14 35.719 -11.945 1 87.38 693 LEU A C 1
ATOM 5384 O O . LEU A 1 693 ? -13.406 34.969 -11.156 1 87.38 693 LEU A O 1
ATOM 5388 N N . GLY A 1 694 ? -13.68 37.031 -11.992 1 88.75 694 GLY A N 1
ATOM 5389 C CA . GLY A 1 694 ? -13.148 37.719 -10.836 1 88.75 694 GLY A CA 1
ATOM 5390 C C . GLY A 1 694 ? -11.648 37.969 -10.906 1 88.75 694 GLY A C 1
ATOM 5391 O O . GLY A 1 694 ? -10.984 37.469 -11.82 1 88.75 694 GLY A O 1
ATOM 5392 N N . GLY A 1 695 ? -11.156 38.625 -9.953 1 93.88 695 GLY A N 1
ATOM 5393 C CA . GLY A 1 695 ? -9.75 39 -9.852 1 93.88 695 GLY A CA 1
ATOM 5394 C C . GLY A 1 695 ? -9.336 39.375 -8.445 1 93.88 695 GLY A C 1
ATOM 5395 O O . GLY A 1 695 ? -10.164 39.812 -7.645 1 93.88 695 GLY A O 1
ATOM 5396 N N . MET A 1 696 ? -8.094 39.188 -8.141 1 95.06 696 MET A N 1
ATOM 5397 C CA . MET A 1 696 ? -7.523 39.5 -6.832 1 95.06 696 MET A CA 1
ATOM 5398 C C . MET A 1 696 ? -6.082 39.969 -6.969 1 95.06 696 MET A C 1
ATOM 5400 O O . MET A 1 696 ? -5.402 39.656 -7.945 1 95.06 696 MET A O 1
ATOM 5404 N N . ARG A 1 697 ? -5.684 40.75 -6.047 1 96.44 697 ARG A N 1
ATOM 5405 C CA . ARG A 1 697 ? -4.324 41.25 -6.043 1 96.44 697 ARG A CA 1
ATOM 5406 C C . ARG A 1 697 ? -3.678 41.094 -4.672 1 96.44 697 ARG A C 1
ATOM 5408 O O . ARG A 1 697 ? -4.32 41.344 -3.645 1 96.44 697 ARG A O 1
ATOM 5415 N N . ASN A 1 698 ? -2.486 40.594 -4.574 1 96.44 698 ASN A N 1
ATOM 5416 C CA . ASN A 1 698 ? -1.587 40.656 -3.426 1 96.44 698 ASN A CA 1
ATOM 5417 C C . ASN A 1 698 ? -0.383 41.531 -3.699 1 96.44 698 ASN A C 1
ATOM 5419 O O . ASN A 1 698 ? 0.241 41.438 -4.758 1 96.44 698 ASN A O 1
ATOM 5423 N N . SER A 1 699 ? -0.105 42.469 -2.865 1 97.25 699 SER A N 1
ATOM 5424 C CA . SER A 1 699 ? 1.065 43.312 -2.996 1 97.25 699 SER A CA 1
ATOM 5425 C C . SER A 1 699 ? 1.729 43.562 -1.644 1 97.25 699 SER A C 1
ATOM 5427 O O . SER A 1 699 ? 1.054 43.594 -0.611 1 97.25 699 SER A O 1
ATOM 5429 N N . GLY A 1 700 ? 3.049 43.688 -1.68 1 97.31 700 GLY A N 1
ATOM 5430 C CA . GLY A 1 700 ? 3.695 43.875 -0.393 1 97.31 700 GLY A CA 1
ATOM 5431 C C . GLY A 1 700 ? 5.199 44.062 -0.503 1 97.31 700 GLY A C 1
ATOM 5432 O O . GLY A 1 700 ? 5.73 44.219 -1.604 1 97.31 700 GLY A O 1
ATOM 5433 N N . ILE A 1 701 ? 5.828 44.219 0.635 1 98.19 701 ILE A N 1
ATOM 5434 C CA . ILE A 1 701 ? 7.27 44.406 0.797 1 98.19 701 ILE A CA 1
ATOM 5435 C C . ILE A 1 701 ? 7.816 43.312 1.732 1 98.19 701 ILE A C 1
ATOM 5437 O O . ILE A 1 701 ? 7.188 43 2.738 1 98.19 701 ILE A O 1
ATOM 5441 N N . GLU A 1 702 ? 8.953 42.844 1.367 1 97.94 702 GLU A N 1
ATOM 5442 C CA . GLU A 1 702 ? 9.664 41.875 2.176 1 97.94 702 GLU A CA 1
ATOM 5443 C C . GLU A 1 702 ? 11.07 42.344 2.518 1 97.94 702 GLU A C 1
ATOM 5445 O O . GLU A 1 702 ? 11.766 42.906 1.667 1 97.94 702 GLU A O 1
ATOM 5450 N N . VAL A 1 703 ? 11.398 42.125 3.754 1 97.94 703 VAL A N 1
ATOM 5451 C CA . VAL A 1 703 ? 12.75 42.469 4.203 1 97.94 703 VAL A CA 1
ATOM 5452 C C . VAL A 1 703 ? 13.375 41.25 4.891 1 97.94 703 VAL A C 1
ATOM 5454 O O . VAL A 1 703 ? 12.758 40.625 5.766 1 97.94 703 VAL A O 1
ATOM 5457 N N . ASP A 1 704 ? 14.461 40.844 4.469 1 97.19 704 ASP A N 1
ATOM 5458 C CA . ASP A 1 704 ? 15.266 39.781 5.059 1 97.19 704 ASP A CA 1
ATOM 5459 C C . ASP A 1 704 ? 16.656 40.312 5.453 1 97.19 704 ASP A C 1
ATOM 5461 O O . ASP A 1 704 ? 17.406 40.781 4.609 1 97.19 704 ASP A O 1
ATOM 5465 N N . LEU A 1 705 ? 17 40.219 6.73 1 97.06 705 LEU A N 1
ATOM 5466 C CA . LEU A 1 705 ? 18.266 40.75 7.223 1 97.06 705 LEU A CA 1
ATOM 5467 C C . LEU A 1 705 ? 19.016 39.719 8.047 1 97.06 705 LEU A C 1
ATOM 5469 O O . LEU A 1 705 ? 18.422 39.031 8.859 1 97.06 705 LEU A O 1
ATOM 5473 N N . HIS A 1 706 ? 20.25 39.594 7.754 1 95.62 706 HIS A N 1
ATOM 5474 C CA . HIS A 1 706 ? 21.156 38.75 8.5 1 95.62 706 HIS A CA 1
ATOM 5475 C C . HIS A 1 706 ? 22.359 39.531 9.016 1 95.62 706 HIS A C 1
ATOM 5477 O O . HIS A 1 706 ? 23.016 40.25 8.25 1 95.62 706 HIS A O 1
ATOM 5483 N N . SER A 1 707 ? 22.656 39.406 10.297 1 96.56 707 SER A N 1
ATOM 5484 C CA . SER A 1 707 ? 23.75 40.188 10.883 1 96.56 707 SER A CA 1
ATOM 5485 C C . SER A 1 707 ? 24.625 39.312 11.766 1 96.56 707 SER A C 1
ATOM 5487 O O . SER A 1 707 ? 24.125 38.438 12.492 1 96.56 707 SER A O 1
ATOM 5489 N N . LEU A 1 708 ? 25.844 39.406 11.539 1 95.56 708 LEU A N 1
ATOM 5490 C CA . LEU A 1 708 ? 26.797 38.906 12.516 1 95.56 708 LEU A CA 1
ATOM 5491 C C . LEU A 1 708 ? 27.219 40.031 13.484 1 95.56 708 LEU A C 1
ATOM 5493 O O . LEU A 1 708 ? 28.156 40.781 13.219 1 95.56 708 LEU A O 1
ATOM 5497 N N . ASN A 1 709 ? 26.703 40.031 14.602 1 96.25 709 ASN A N 1
ATOM 5498 C CA . ASN A 1 709 ? 26.812 41.125 15.555 1 96.25 709 ASN A CA 1
ATOM 5499 C C . ASN A 1 709 ? 28.188 41.156 16.219 1 96.25 709 ASN A C 1
ATOM 5501 O O . ASN A 1 709 ? 28.781 42.219 16.391 1 96.25 709 ASN A O 1
ATOM 5505 N N . ILE A 1 710 ? 28.562 39.969 16.703 1 95.12 710 ILE A N 1
ATOM 5506 C CA . ILE A 1 710 ? 29.844 39.844 17.391 1 95.12 710 ILE A CA 1
ATOM 5507 C C . ILE A 1 710 ? 30.578 38.594 16.922 1 95.12 710 ILE A C 1
ATOM 5509 O O . ILE A 1 710 ? 29.984 37.531 16.797 1 95.12 710 ILE A O 1
ATOM 5513 N N . GLN A 1 711 ? 31.719 38.75 16.531 1 92.19 711 GLN A N 1
ATOM 5514 C CA . GLN A 1 711 ? 32.688 37.656 16.297 1 92.19 711 GLN A CA 1
ATOM 5515 C C . GLN A 1 711 ? 33.969 37.875 17.078 1 92.19 711 GLN A C 1
ATOM 5517 O O . GLN A 1 711 ? 34.875 38.562 16.625 1 92.19 711 GLN A O 1
ATOM 5522 N N . ALA A 1 712 ? 34.031 37.406 18.234 1 91.88 712 ALA A N 1
ATOM 5523 C CA . ALA A 1 712 ? 35.188 37.625 19.125 1 91.88 712 ALA A CA 1
ATOM 5524 C C . ALA A 1 712 ? 35.781 36.312 19.578 1 91.88 712 ALA A C 1
ATOM 5526 O O . ALA A 1 712 ? 35.25 35.688 20.516 1 91.88 712 ALA A O 1
ATOM 5527 N N . GLY A 1 713 ? 36.844 35.844 19.062 1 88.94 713 GLY A N 1
ATOM 5528 C CA . GLY A 1 713 ? 37.438 34.562 19.422 1 88.94 713 GLY A CA 1
ATOM 5529 C C . GLY A 1 713 ? 36.531 33.375 19.141 1 88.94 713 GLY A C 1
ATOM 5530 O O . GLY A 1 713 ? 36.156 33.156 18 1 88.94 713 GLY A O 1
ATOM 5531 N N . ASP A 1 714 ? 36.219 32.781 20.375 1 91 714 ASP A N 1
ATOM 5532 C CA . ASP A 1 714 ? 35.375 31.594 20.234 1 91 714 ASP A CA 1
ATOM 5533 C C . ASP A 1 714 ? 33.906 31.953 20.344 1 91 714 ASP A C 1
ATOM 5535 O O . ASP A 1 714 ? 33.031 31.109 20.109 1 91 714 ASP A O 1
ATOM 5539 N N . PHE A 1 715 ? 33.594 33.219 20.609 1 94.62 715 PHE A N 1
ATOM 5540 C CA . PHE A 1 715 ? 32.219 33.656 20.797 1 94.62 715 PHE A CA 1
ATOM 5541 C C . PHE A 1 715 ? 31.672 34.281 19.531 1 94.62 715 PHE A C 1
ATOM 5543 O O . PHE A 1 715 ? 32.281 35.188 18.969 1 94.62 715 PHE A O 1
ATOM 5550 N N . ASN A 1 716 ? 30.609 33.812 19.016 1 95.06 716 ASN A N 1
ATOM 5551 C CA . ASN A 1 716 ? 29.891 34.375 17.875 1 95.06 716 ASN A CA 1
ATOM 5552 C C . ASN A 1 716 ? 28.438 34.625 18.203 1 95.06 716 ASN A C 1
ATOM 5554 O O . ASN A 1 716 ? 27.797 33.844 18.906 1 95.06 716 ASN A O 1
ATOM 5558 N N . TRP A 1 717 ? 27.938 35.812 17.844 1 96.94 717 TRP A N 1
ATOM 5559 C CA . TRP A 1 717 ? 26.531 36.188 17.969 1 96.94 717 TRP A CA 1
ATOM 5560 C C . TRP A 1 717 ? 25.969 36.656 16.641 1 96.94 717 TRP A C 1
ATOM 5562 O O . TRP A 1 717 ? 26.438 37.656 16.078 1 96.94 717 TRP A O 1
ATOM 5572 N N . GLY A 1 718 ? 25 35.844 16.094 1 96 718 GLY A N 1
ATOM 5573 C CA . GLY A 1 718 ? 24.328 36.219 14.859 1 96 718 GLY A CA 1
ATOM 5574 C C . GLY A 1 718 ? 22.844 36.438 15.047 1 96 718 GLY A C 1
ATOM 5575 O O . GLY A 1 718 ? 22.219 35.844 15.93 1 96 718 GLY A O 1
ATOM 5576 N N . THR A 1 719 ? 22.25 37.375 14.227 1 96.94 719 THR A N 1
ATOM 5577 C CA . THR A 1 719 ? 20.812 37.656 14.25 1 96.94 719 THR A CA 1
ATOM 5578 C C . THR A 1 719 ? 20.219 37.562 12.844 1 96.94 719 THR A C 1
ATOM 5580 O O . THR A 1 719 ? 20.797 38.094 11.891 1 96.94 719 THR A O 1
ATOM 5583 N N . ASP A 1 720 ? 19.188 36.812 12.719 1 95.62 720 ASP A N 1
ATOM 5584 C CA . ASP A 1 720 ? 18.391 36.781 11.5 1 95.62 720 ASP A CA 1
ATOM 5585 C C . ASP A 1 720 ? 17.016 37.406 11.727 1 95.62 720 ASP A C 1
ATOM 5587 O O . ASP A 1 720 ? 16.25 36.969 12.594 1 95.62 720 ASP A O 1
ATOM 5591 N N . PHE A 1 721 ? 16.734 38.406 10.977 1 97.31 721 PHE A N 1
ATOM 5592 C CA . PHE A 1 721 ? 15.484 39.156 11.102 1 97.31 721 PHE A CA 1
ATOM 5593 C C . PHE A 1 721 ? 14.758 39.219 9.766 1 97.31 721 PHE A C 1
ATOM 5595 O O . PHE A 1 721 ? 15.383 39.469 8.727 1 97.31 721 PHE A O 1
ATOM 5602 N N . ASN A 1 722 ? 13.469 38.875 9.758 1 97.19 722 ASN A N 1
ATOM 5603 C CA . ASN A 1 722 ? 12.672 39.094 8.547 1 97.19 722 ASN A CA 1
ATOM 5604 C C . ASN A 1 722 ? 11.297 39.656 8.875 1 97.19 722 ASN A C 1
ATOM 5606 O O . ASN A 1 722 ? 10.766 39.406 9.961 1 97.19 722 ASN A O 1
ATOM 5610 N N . ILE A 1 723 ? 10.758 40.344 7.938 1 97.69 723 ILE A N 1
ATOM 5611 C CA . ILE A 1 723 ? 9.445 40.969 8.07 1 97.69 723 ILE A CA 1
ATOM 5612 C C . ILE A 1 723 ? 8.781 41.062 6.699 1 97.69 723 ILE A C 1
ATOM 5614 O O . ILE A 1 723 ? 9.445 41.312 5.695 1 97.69 723 ILE A O 1
ATOM 5618 N N . SER A 1 724 ? 7.539 40.781 6.672 1 97.88 724 SER A N 1
ATOM 5619 C CA . SER A 1 724 ? 6.758 40.781 5.438 1 97.88 724 SER A CA 1
ATOM 5620 C C . SER A 1 724 ? 5.492 41.625 5.602 1 97.88 724 SER A C 1
ATOM 5622 O O . SER A 1 724 ? 4.766 41.469 6.582 1 97.88 724 SER A O 1
ATOM 5624 N N . PHE A 1 725 ? 5.297 42.469 4.656 1 97.88 725 PHE A N 1
ATOM 5625 C CA . PHE A 1 725 ? 4.062 43.25 4.52 1 97.88 725 PHE A CA 1
ATOM 5626 C C . PHE A 1 725 ? 3.254 42.75 3.322 1 97.88 725 PHE A C 1
ATOM 5628 O O . PHE A 1 725 ? 3.791 42.625 2.221 1 97.88 725 PHE A O 1
ATOM 5635 N N . ASN A 1 726 ? 2.039 42.406 3.506 1 96.62 726 ASN A N 1
ATOM 5636 C CA . ASN A 1 726 ? 1.212 41.938 2.398 1 96.62 726 ASN A CA 1
ATOM 5637 C C . ASN A 1 726 ? -0.202 42.5 2.477 1 96.62 726 ASN A C 1
ATOM 5639 O O . ASN A 1 726 ? -0.814 42.5 3.545 1 96.62 726 ASN A O 1
ATOM 5643 N N . LYS A 1 727 ? -0.696 43 1.412 1 96.94 727 LYS A N 1
ATOM 5644 C CA . LYS A 1 727 ? -2.076 43.469 1.28 1 96.94 727 LYS A CA 1
ATOM 5645 C C . LYS A 1 727 ? -2.828 42.656 0.231 1 96.94 727 LYS A C 1
ATOM 5647 O O . LYS A 1 727 ? -2.381 42.531 -0.912 1 96.94 727 LYS A O 1
ATOM 5652 N N . ASN A 1 728 ? -3.852 42.094 0.639 1 96.56 728 ASN A N 1
ATOM 5653 C CA . ASN A 1 728 ? -4.742 41.344 -0.246 1 96.56 728 ASN A CA 1
ATOM 5654 C C . ASN A 1 728 ? -5.988 42.156 -0.595 1 96.56 728 ASN A C 1
ATOM 5656 O O . ASN A 1 728 ? -6.559 42.844 0.267 1 96.56 728 ASN A O 1
ATOM 5660 N N . GLU A 1 729 ? -6.406 42.094 -1.873 1 96.25 729 GLU A N 1
ATOM 5661 C CA . GLU A 1 729 ? -7.574 42.875 -2.307 1 96.25 729 GLU A CA 1
ATOM 5662 C C . GLU A 1 729 ? -8.273 42.188 -3.477 1 96.25 729 GLU A C 1
ATOM 5664 O O . GLU A 1 729 ? -7.621 41.719 -4.418 1 96.25 729 GLU A O 1
ATOM 5669 N N . ILE A 1 730 ? -9.586 42.156 -3.434 1 96.44 730 ILE A N 1
ATOM 5670 C CA . ILE A 1 730 ? -10.367 41.719 -4.586 1 96.44 730 ILE A CA 1
ATOM 5671 C C . ILE A 1 730 ? -10.422 42.844 -5.629 1 96.44 730 ILE A C 1
ATOM 5673 O O . ILE A 1 730 ? -10.836 43.938 -5.328 1 96.44 730 ILE A O 1
ATOM 5677 N N . THR A 1 731 ? -10.055 42.562 -6.836 1 96.5 731 THR A N 1
ATOM 5678 C CA . THR A 1 731 ? -9.977 43.594 -7.863 1 96.5 731 THR A CA 1
ATOM 5679 C C . THR A 1 731 ? -11.195 43.531 -8.781 1 96.5 731 THR A C 1
ATOM 5681 O O . THR A 1 731 ? -11.57 44.531 -9.391 1 96.5 731 THR A O 1
ATOM 5684 N N . SER A 1 732 ? -11.805 42.375 -8.945 1 94.31 732 SER A N 1
ATOM 5685 C CA . SER A 1 732 ? -13.023 42.188 -9.727 1 94.31 732 SER A CA 1
ATOM 5686 C C . SER A 1 732 ? -13.844 41.031 -9.211 1 94.31 732 SER A C 1
ATOM 5688 O O . SER A 1 732 ? -13.289 40 -8.805 1 94.31 732 SER A O 1
ATOM 5690 N N . TYR A 1 733 ? -15.039 41.219 -9.211 1 92.75 733 TYR A N 1
ATOM 5691 C CA . TYR A 1 733 ? -15.992 40.219 -8.758 1 92.75 733 TYR A CA 1
ATOM 5692 C C . TYR A 1 733 ? -17.328 40.375 -9.469 1 92.75 733 TYR A C 1
ATOM 5694 O O . TYR A 1 733 ? -17.766 41.469 -9.758 1 92.75 733 TYR A O 1
ATOM 5702 N N . PRO A 1 734 ? -17.953 39.312 -9.797 1 87 734 PRO A N 1
ATOM 5703 C CA . PRO A 1 734 ? -19.188 39.375 -10.602 1 87 734 PRO A CA 1
ATOM 5704 C C . PRO A 1 734 ? -20.328 40.094 -9.875 1 87 734 PRO A C 1
ATOM 5706 O O . PRO A 1 734 ? -21.141 40.75 -10.5 1 87 734 PRO A O 1
ATOM 5709 N N . GLU A 1 735 ? -20.406 39.906 -8.617 1 87.94 735 GLU A N 1
ATOM 5710 C CA . GLU A 1 735 ? -21.438 40.531 -7.809 1 87.94 735 GLU A CA 1
ATOM 5711 C C . GLU A 1 735 ? -20.891 41.75 -7.043 1 87.94 735 GLU A C 1
ATOM 5713 O O . GLU A 1 735 ? -19.688 41.844 -6.828 1 87.94 735 GLU A O 1
ATOM 5718 N N . GLU A 1 736 ? -21.812 42.625 -6.852 1 89.69 736 GLU A N 1
ATOM 5719 C CA . GLU A 1 736 ? -21.375 43.75 -6.055 1 89.69 736 GLU A CA 1
ATOM 5720 C C . GLU A 1 736 ? -20.891 43.312 -4.676 1 89.69 736 GLU A C 1
ATOM 5722 O O . GLU A 1 736 ? -19.922 43.875 -4.145 1 89.69 736 GLU A O 1
ATOM 5727 N N . GLN A 1 737 ? -21.625 42.469 -4.125 1 92.62 737 GLN A N 1
ATOM 5728 C CA . GLN A 1 737 ? -21.281 41.938 -2.814 1 92.62 737 GLN A CA 1
ATOM 5729 C C . GLN A 1 737 ? -21.812 40.531 -2.65 1 92.62 737 GLN A C 1
ATOM 5731 O O . GLN A 1 737 ? -22.922 40.219 -3.098 1 92.62 737 GLN A O 1
ATOM 5736 N N . GLU A 1 738 ? -20.922 39.688 -2.117 1 91.5 738 GLU A N 1
ATOM 5737 C CA . GLU A 1 738 ? -21.344 38.312 -1.77 1 91.5 738 GLU A CA 1
ATOM 5738 C C . GLU A 1 738 ? -20.938 37.969 -0.342 1 91.5 738 GLU A C 1
ATOM 5740 O O . GLU A 1 738 ? -19.75 38 -0.003 1 91.5 738 GLU A O 1
ATOM 5745 N N . VAL A 1 739 ? -21.953 37.719 0.415 1 93.75 739 VAL A N 1
ATOM 5746 C CA . VAL A 1 739 ? -21.688 37.312 1.792 1 93.75 739 VAL A CA 1
ATOM 5747 C C . VAL A 1 739 ? -21.359 35.812 1.84 1 93.75 739 VAL A C 1
ATOM 5749 O O . VAL A 1 739 ? -22.125 35 1.327 1 93.75 739 VAL A O 1
ATOM 5752 N N . VAL A 1 740 ? -20.281 35.5 2.336 1 90.12 740 VAL A N 1
ATOM 5753 C CA . VAL A 1 740 ? -19.859 34.125 2.529 1 90.12 740 VAL A CA 1
ATOM 5754 C C . VAL A 1 740 ? -19.578 33.875 4.008 1 90.12 740 VAL A C 1
ATOM 5756 O O . VAL A 1 740 ? -18.469 34.094 4.48 1 90.12 740 VAL A O 1
ATOM 5759 N N . GLY A 1 741 ? -20.484 33.375 4.664 1 90.38 741 GLY A N 1
ATOM 5760 C CA . GLY A 1 741 ? -20.328 33.156 6.098 1 90.38 741 GLY A CA 1
ATOM 5761 C C . GLY A 1 741 ? -20.156 34.469 6.863 1 90.38 741 GLY A C 1
ATOM 5762 O O . GLY A 1 741 ? -21 35.344 6.781 1 90.38 741 GLY A O 1
ATOM 5763 N N . THR A 1 742 ? -18.984 34.562 7.562 1 94.88 742 THR A N 1
ATOM 5764 C CA . THR A 1 742 ? -18.703 35.75 8.344 1 94.88 742 THR A CA 1
ATOM 5765 C C . THR A 1 742 ? -17.938 36.781 7.504 1 94.88 742 THR A C 1
ATOM 5767 O O . THR A 1 742 ? -17.438 37.781 8.031 1 94.88 742 THR A O 1
ATOM 5770 N N . LYS A 1 743 ? -17.812 36.438 6.246 1 96.62 743 LYS A N 1
ATOM 5771 C CA . LYS A 1 743 ? -17 37.281 5.375 1 96.62 743 LYS A CA 1
ATOM 5772 C C . LYS A 1 743 ? -17.844 37.906 4.262 1 96.62 743 LYS A C 1
ATOM 5774 O O . LYS A 1 743 ? -18.984 37.469 4.027 1 96.62 743 LYS A O 1
ATOM 5779 N N . VAL A 1 744 ? -17.281 38.875 3.678 1 96.12 744 VAL A N 1
ATOM 5780 C CA . VAL A 1 744 ? -17.922 39.469 2.5 1 96.12 744 VAL A CA 1
ATOM 5781 C C . VAL A 1 744 ? -16.875 39.625 1.393 1 96.12 744 VAL A C 1
ATOM 5783 O O . VAL A 1 744 ? -15.727 40 1.658 1 96.12 744 VAL A O 1
ATOM 5786 N N . ARG A 1 745 ? -17.234 39.25 0.244 1 93.81 745 ARG A N 1
ATOM 5787 C CA . ARG A 1 745 ? -16.422 39.469 -0.941 1 93.81 745 ARG A CA 1
ATOM 5788 C C . ARG A 1 745 ? -16.891 40.688 -1.706 1 93.81 745 ARG A C 1
ATOM 5790 O O . ARG A 1 745 ? -18.016 40.719 -2.213 1 93.81 745 ARG A O 1
ATOM 5797 N N . THR A 1 746 ? -16.141 41.688 -1.679 1 95.19 746 THR A N 1
ATOM 5798 C CA . THR A 1 746 ? -16.438 42.938 -2.35 1 95.19 746 THR A CA 1
ATOM 5799 C C . THR A 1 746 ? -15.164 43.562 -2.898 1 95.19 746 THR A C 1
ATOM 5801 O O . THR A 1 746 ? -14.109 43.5 -2.262 1 95.19 746 THR A O 1
ATOM 5804 N N . VAL A 1 747 ? -15.289 44.125 -4.156 1 96.25 747 VAL A N 1
ATOM 5805 C CA . VAL A 1 747 ? -14.141 44.719 -4.816 1 96.25 747 VAL A CA 1
ATOM 5806 C C . VAL A 1 747 ? -13.539 45.812 -3.916 1 96.25 747 VAL A C 1
ATOM 5808 O O . VAL A 1 747 ? -14.273 46.625 -3.35 1 96.25 747 VAL A O 1
ATOM 5811 N N . GLY A 1 748 ? -12.266 45.75 -3.742 1 96.5 748 GLY A N 1
ATOM 5812 C CA . GLY A 1 748 ? -11.562 46.781 -2.963 1 96.5 748 GLY A CA 1
ATOM 5813 C C . GLY A 1 748 ? -11.195 46.281 -1.567 1 96.5 748 GLY A C 1
ATOM 5814 O O . GLY A 1 748 ? -10.422 46.969 -0.866 1 96.5 748 GLY A O 1
ATOM 5815 N N . TYR A 1 749 ? -11.734 45.25 -1.152 1 97 749 TYR A N 1
ATOM 5816 C CA . TYR A 1 749 ? -11.477 44.719 0.181 1 97 749 TYR A CA 1
ATOM 5817 C C . TYR A 1 749 ? -10.812 43.344 0.104 1 97 749 TYR A C 1
ATOM 5819 O O . TYR A 1 749 ? -10.703 42.75 -0.976 1 97 749 TYR A O 1
ATOM 5827 N N . SER A 1 750 ? -10.383 42.906 1.276 1 96.38 750 SER A N 1
ATOM 5828 C CA . SER A 1 750 ? -9.719 41.625 1.389 1 96.38 750 SER A CA 1
ATOM 5829 C C . SER A 1 750 ? -10.695 40.469 1.163 1 96.38 750 SER A C 1
ATOM 5831 O O . SER A 1 750 ? -11.883 40.594 1.443 1 96.38 750 SER A O 1
ATOM 5833 N N . LEU A 1 751 ? -10.156 39.344 0.685 1 94.31 751 LEU A N 1
ATOM 5834 C CA . LEU A 1 751 ? -10.953 38.125 0.516 1 94.31 751 LEU A CA 1
ATOM 5835 C C . LEU A 1 751 ? -11.578 37.688 1.84 1 94.31 751 LEU A C 1
ATOM 5837 O O . LEU A 1 751 ? -12.664 37.094 1.858 1 94.31 751 LEU A O 1
ATOM 5841 N N . TYR A 1 752 ? -10.945 38.031 2.932 1 95.94 752 TYR A N 1
ATOM 5842 C CA . TYR A 1 752 ? -11.43 37.594 4.234 1 95.94 752 TYR A CA 1
ATOM 5843 C C . TYR A 1 752 ? -11.812 38.781 5.109 1 95.94 752 TYR A C 1
ATOM 5845 O O . TYR A 1 752 ? -11.477 38.812 6.293 1 95.94 752 TYR A O 1
ATOM 5853 N N . GLU A 1 753 ? -12.406 39.688 4.488 1 97.38 753 GLU A N 1
ATOM 5854 C CA . GLU A 1 753 ? -12.977 40.812 5.195 1 97.38 753 GLU A CA 1
ATOM 5855 C C . GLU A 1 753 ? -14.18 40.406 6.035 1 97.38 753 GLU A C 1
ATOM 5857 O O . GLU A 1 753 ? -15.164 39.875 5.504 1 97.38 753 GLU A O 1
ATOM 5862 N N . PHE A 1 754 ? -14.078 40.688 7.301 1 98.06 754 PHE A N 1
ATOM 5863 C CA . PHE A 1 754 ? -15.195 40.344 8.172 1 98.06 754 PHE A CA 1
ATOM 5864 C C . PHE A 1 754 ? -16.391 41.25 7.914 1 98.06 754 PHE A C 1
ATOM 5866 O O . PHE A 1 754 ? -16.219 42.469 7.715 1 98.06 754 PHE A O 1
ATOM 5873 N N . TYR A 1 755 ? -17.547 40.656 7.855 1 98.06 755 TYR A N 1
ATOM 5874 C CA . TYR A 1 755 ? -18.812 41.344 7.641 1 98.06 755 TYR A CA 1
ATOM 5875 C C . TYR A 1 755 ? -19.891 40.812 8.57 1 98.06 755 TYR A C 1
ATOM 5877 O O . TYR A 1 755 ? -20.453 39.75 8.336 1 98.06 755 TYR A O 1
ATOM 5885 N N . MET A 1 756 ? -20.125 41.594 9.609 1 97.94 756 MET A N 1
ATOM 5886 C CA . MET A 1 756 ? -21.078 41.156 10.625 1 97.94 756 MET A CA 1
ATOM 5887 C C . MET A 1 756 ? -21.641 42.344 11.398 1 97.94 756 MET A C 1
ATOM 5889 O O . MET A 1 756 ? -21.25 43.469 11.164 1 97.94 756 MET A O 1
ATOM 5893 N N . GLN A 1 757 ? -22.688 42.031 12.234 1 97.88 757 GLN A N 1
ATOM 5894 C CA . GLN A 1 757 ? -23.266 43.062 13.086 1 97.88 757 GLN A CA 1
ATOM 5895 C C . GLN A 1 757 ? -22.234 43.625 14.055 1 97.88 757 GLN A C 1
ATOM 5897 O O . GLN A 1 757 ? -21.422 42.906 14.602 1 97.88 757 GLN A O 1
ATOM 5902 N N . GLU A 1 758 ? -22.203 44.938 14.148 1 97.94 758 GLU A N 1
ATOM 5903 C CA . GLU A 1 758 ? -21.266 45.594 15.055 1 97.94 758 GLU A CA 1
ATOM 5904 C C . GLU A 1 758 ? -21.875 45.781 16.438 1 97.94 758 GLU A C 1
ATOM 5906 O O . GLU A 1 758 ? -22.969 46.344 16.562 1 97.94 758 GLU A O 1
ATOM 5911 N N . TRP A 1 759 ? -21.188 45.312 17.453 1 97.88 759 TRP A N 1
ATOM 5912 C CA . TRP A 1 759 ? -21.594 45.375 18.844 1 97.88 759 TRP A CA 1
ATOM 5913 C C . TRP A 1 759 ? -21.516 46.781 19.375 1 97.88 759 TRP A C 1
ATOM 5915 O O . TRP A 1 759 ? -20.531 47.5 19.141 1 97.88 759 TRP A O 1
ATOM 5925 N N . ALA A 1 760 ? -22.609 47.312 20.047 1 97.44 760 ALA A N 1
ATOM 5926 C CA . ALA A 1 760 ? -22.672 48.656 20.547 1 97.44 760 ALA A CA 1
ATOM 5927 C C . ALA A 1 760 ? -22.703 48.688 22.062 1 97.44 760 ALA A C 1
ATOM 5929 O O . ALA A 1 760 ? -22.75 49.781 22.672 1 97.44 760 ALA A O 1
ATOM 5930 N N . GLY A 1 761 ? -22.641 47.531 22.656 1 96.56 761 GLY A N 1
ATOM 5931 C CA . GLY A 1 761 ? -22.625 47.469 24.109 1 96.56 761 GLY A CA 1
ATOM 5932 C C . GLY A 1 761 ? -23.938 47.031 24.703 1 96.56 761 GLY A C 1
ATOM 5933 O O . GLY A 1 761 ? -24.656 46.219 24.109 1 96.56 761 GLY A O 1
ATOM 5934 N N . VAL A 1 762 ? -24.188 47.406 26.016 1 97.81 762 VAL A N 1
ATOM 5935 C CA . VAL A 1 762 ? -25.359 46.969 26.766 1 97.81 762 VAL A CA 1
ATOM 5936 C C . VAL A 1 762 ? -26.203 48.188 27.156 1 97.81 762 VAL A C 1
ATOM 5938 O O . VAL A 1 762 ? -25.641 49.219 27.562 1 97.81 762 VAL A O 1
ATOM 5941 N N . ASP A 1 763 ? -27.531 48.062 26.875 1 97.5 763 ASP A N 1
ATOM 5942 C CA . ASP A 1 763 ? -28.422 49.125 27.328 1 97.5 763 ASP A CA 1
ATOM 5943 C C . ASP A 1 763 ? -28.391 49.281 28.844 1 97.5 763 ASP A C 1
ATOM 5945 O O . ASP A 1 763 ? -28.703 48.344 29.578 1 97.5 763 ASP A O 1
ATOM 5949 N N . LYS A 1 764 ? -28.125 50.406 29.312 1 95.81 764 LYS A N 1
ATOM 5950 C CA . LYS A 1 764 ? -27.906 50.625 30.75 1 95.81 764 LYS A CA 1
ATOM 5951 C C . LYS A 1 764 ? -29.219 50.531 31.516 1 95.81 764 LYS A C 1
ATOM 5953 O O . LYS A 1 764 ? -29.219 50.281 32.719 1 95.81 764 LYS A O 1
ATOM 5958 N N . GLU A 1 765 ? -30.344 50.781 30.891 1 95.19 765 GLU A N 1
ATOM 5959 C CA . GLU A 1 765 ? -31.641 50.781 31.562 1 95.19 765 GLU A CA 1
ATOM 5960 C C . GLU A 1 765 ? -32.25 49.375 31.578 1 95.19 765 GLU A C 1
ATOM 5962 O O . GLU A 1 765 ? -32.906 49 32.562 1 95.19 765 GLU A O 1
ATOM 5967 N N . THR A 1 766 ? -32.062 48.656 30.484 1 93.88 766 THR A N 1
ATOM 5968 C CA . THR A 1 766 ? -32.812 47.406 30.359 1 93.88 766 THR A CA 1
ATOM 5969 C C . THR A 1 766 ? -31.891 46.219 30.406 1 93.88 766 THR A C 1
ATOM 5971 O O . THR A 1 766 ? -32.344 45.094 30.625 1 93.88 766 THR A O 1
ATOM 5974 N N . GLY A 1 767 ? -30.609 46.469 30.203 1 95.69 767 GLY A N 1
ATOM 5975 C CA . GLY A 1 767 ? -29.672 45.344 30.156 1 95.69 767 GLY A CA 1
ATOM 5976 C C . GLY A 1 767 ? -29.703 44.594 28.844 1 95.69 767 GLY A C 1
ATOM 5977 O O . GLY A 1 767 ? -29.047 43.562 28.688 1 95.69 767 GLY A O 1
ATOM 5978 N N . ALA A 1 768 ? -30.422 45.062 27.828 1 96.69 768 ALA A N 1
ATOM 5979 C CA . ALA A 1 768 ? -30.516 44.438 26.516 1 96.69 768 ALA A CA 1
ATOM 5980 C C . ALA A 1 768 ? -29.25 44.656 25.703 1 96.69 768 ALA A C 1
ATOM 5982 O O . ALA A 1 768 ? -28.562 45.656 25.859 1 96.69 768 ALA A O 1
ATOM 5983 N N . PRO A 1 769 ? -28.938 43.625 24.922 1 97.44 769 PRO A N 1
ATOM 5984 C CA . PRO A 1 769 ? -27.812 43.844 24 1 97.44 769 PRO A CA 1
ATOM 5985 C C . PRO A 1 769 ? -28.109 44.938 22.969 1 97.44 769 PRO A C 1
ATOM 5987 O O . PRO A 1 769 ? -29.25 45.094 22.547 1 97.44 769 PRO A O 1
ATOM 5990 N N . LEU A 1 770 ? -27.078 45.625 22.594 1 98 770 LEU A N 1
ATOM 5991 C CA . LEU A 1 770 ? -27.234 46.688 21.578 1 98 770 LEU A CA 1
ATOM 5992 C C . LEU A 1 770 ? -26.281 46.438 20.422 1 98 770 LEU A C 1
ATOM 5994 O O . LEU A 1 770 ? -25.125 46.031 20.625 1 98 770 LEU A O 1
ATOM 5998 N N . TRP A 1 771 ? -26.766 46.625 19.188 1 98.31 771 TRP A N 1
ATOM 5999 C CA . TRP A 1 771 ? -26 46.625 17.953 1 98.31 771 TRP A CA 1
ATOM 6000 C C . TRP A 1 771 ? -26.234 47.938 17.172 1 98.31 771 TRP A C 1
ATOM 6002 O O . TRP A 1 771 ? -27.266 48.594 17.344 1 98.31 771 TRP A O 1
ATOM 6012 N N . TYR A 1 772 ? -25.281 48.25 16.359 1 97.88 772 TYR A N 1
ATOM 6013 C CA . TYR A 1 772 ? -25.453 49.438 15.539 1 97.88 772 TYR A CA 1
ATOM 6014 C C . TYR A 1 772 ? -26.344 49.188 14.336 1 97.88 772 TYR A C 1
ATOM 6016 O O . TYR A 1 772 ? -26.375 48.062 13.828 1 97.88 772 TYR A O 1
ATOM 6024 N N . LYS A 1 773 ? -27.047 50.094 13.906 1 97.19 773 LYS A N 1
ATOM 6025 C CA . LYS A 1 773 ? -27.906 50.094 12.711 1 97.19 773 LYS A CA 1
ATOM 6026 C C . LYS A 1 773 ? -27.859 51.438 11.992 1 97.19 773 LYS A C 1
ATOM 6028 O O . LYS A 1 773 ? -27.797 52.469 12.633 1 97.19 773 LYS A O 1
ATOM 6033 N N . ASP A 1 774 ? -27.891 51.406 10.766 1 95.88 774 ASP A N 1
ATOM 6034 C CA . ASP A 1 774 ? -27.875 52.625 9.961 1 95.88 774 ASP A CA 1
ATOM 6035 C C . ASP A 1 774 ? -29.219 53.344 10.008 1 95.88 774 ASP A C 1
ATOM 6037 O O . ASP A 1 774 ? -30.266 52.688 9.992 1 95.88 774 ASP A O 1
ATOM 6041 N N . VAL A 1 775 ? -29.094 54.625 10.188 1 94.06 775 VAL A N 1
ATOM 6042 C CA . VAL A 1 775 ? -30.297 55.406 9.977 1 94.06 775 VAL A CA 1
ATOM 6043 C C . VAL A 1 775 ? -30.531 55.594 8.484 1 94.06 775 VAL A C 1
ATOM 6045 O O . VAL A 1 775 ? -29.641 56.031 7.746 1 94.06 775 VAL A O 1
ATOM 6048 N N . LYS A 1 776 ? -31.625 55 8.047 1 86.44 776 LYS A N 1
ATOM 6049 C CA . LYS A 1 776 ? -31.953 55.031 6.621 1 86.44 776 LYS A CA 1
ATOM 6050 C C . LYS A 1 776 ? -32.875 56.219 6.297 1 86.44 776 LYS A C 1
ATOM 6052 O O . LYS A 1 776 ? -33.719 56.594 7.109 1 86.44 776 LYS A O 1
ATOM 6057 N N . ASP A 1 777 ? -32.781 56.969 5.27 1 89.94 777 ASP A N 1
ATOM 6058 C CA . ASP A 1 777 ? -33.656 58.031 4.816 1 89.94 777 ASP A CA 1
ATOM 6059 C C . ASP A 1 777 ? -34.969 57.469 4.227 1 89.94 777 ASP A C 1
ATOM 6061 O O . ASP A 1 777 ? -35.219 56.281 4.316 1 89.94 777 ASP A O 1
ATOM 6065 N N . ASP A 1 778 ? -35.875 58.469 3.773 1 86.56 778 ASP A N 1
ATOM 6066 C CA . ASP A 1 778 ? -37.219 58.094 3.275 1 86.56 778 ASP A CA 1
ATOM 6067 C C . ASP A 1 778 ? -37.094 57.125 2.092 1 86.56 778 ASP A C 1
ATOM 6069 O O . ASP A 1 778 ? -38.062 56.438 1.771 1 86.56 778 ASP A O 1
ATOM 6073 N N . LYS A 1 779 ? -35.969 57.125 1.562 1 85.69 779 LYS A N 1
ATOM 6074 C CA . LYS A 1 779 ? -35.781 56.25 0.388 1 85.69 779 LYS A CA 1
ATOM 6075 C C . LYS A 1 779 ? -35.062 54.969 0.757 1 85.69 779 LYS A C 1
ATOM 6077 O O . LYS A 1 779 ? -34.75 54.156 -0.118 1 85.69 779 LYS A O 1
ATOM 6082 N N . GLY A 1 780 ? -34.688 54.719 1.934 1 86.88 780 GLY A N 1
ATOM 6083 C CA . GLY A 1 780 ? -34.062 53.469 2.398 1 86.88 780 GLY A CA 1
ATOM 6084 C C . GLY A 1 780 ? -32.562 53.5 2.387 1 86.88 780 GLY A C 1
ATOM 6085 O O . GLY A 1 780 ? -31.906 52.5 2.684 1 86.88 780 GLY A O 1
ATOM 6086 N N . ASN A 1 781 ? -31.969 54.562 2.002 1 89 781 ASN A N 1
ATOM 6087 C CA . ASN A 1 781 ? -30.516 54.688 1.946 1 89 781 ASN A CA 1
ATOM 6088 C C . ASN A 1 781 ? -29.938 55.156 3.275 1 89 781 ASN A C 1
ATOM 6090 O O . ASN A 1 781 ? -30.547 56 3.945 1 89 781 ASN A O 1
ATOM 6094 N N . PRO A 1 782 ? -28.812 54.562 3.598 1 90.75 782 PRO A N 1
ATOM 6095 C CA . PRO A 1 782 ? -28.203 55 4.852 1 90.75 782 PRO A CA 1
ATOM 6096 C C . PRO A 1 782 ? -27.812 56.5 4.832 1 90.75 782 PRO A C 1
ATOM 6098 O O . PRO A 1 782 ? -27.266 56.969 3.842 1 90.75 782 PRO A O 1
ATOM 6101 N N . THR A 1 783 ? -28 57.25 5.777 1 92.19 783 THR A N 1
ATOM 6102 C CA . THR A 1 783 ? -27.719 58.688 5.867 1 92.19 783 THR A CA 1
ATOM 6103 C C . THR A 1 783 ? -26.297 58.938 6.363 1 92.19 783 THR A C 1
ATOM 6105 O O . THR A 1 783 ? -25.781 60.062 6.281 1 92.19 783 THR A O 1
ATOM 6108 N N . GLY A 1 784 ? -25.688 57.969 6.855 1 90.06 784 GLY A N 1
ATOM 6109 C CA . GLY A 1 784 ? -24.375 58.125 7.469 1 90.06 784 GLY A CA 1
ATOM 6110 C C . GLY A 1 784 ? -24.422 58.094 8.984 1 90.06 784 GLY A C 1
ATOM 6111 O O . GLY A 1 784 ? -23.406 57.844 9.641 1 90.06 784 GLY A O 1
ATOM 6112 N N . GLU A 1 785 ? -25.562 58.469 9.516 1 93.31 785 GLU A N 1
ATOM 6113 C CA . GLU A 1 785 ? -25.734 58.406 10.961 1 93.31 785 GLU A CA 1
ATOM 6114 C C . GLU A 1 785 ? -26.078 56.969 11.406 1 93.31 785 GLU A C 1
ATOM 6116 O O . GLU A 1 785 ? -26.672 56.219 10.648 1 93.31 785 GLU A O 1
ATOM 6121 N N . ARG A 1 786 ? -25.594 56.594 12.562 1 95.5 786 ARG A N 1
ATOM 6122 C CA . ARG A 1 786 ? -25.875 55.281 13.117 1 95.5 786 ARG A CA 1
ATOM 6123 C C . ARG A 1 786 ? -26.641 55.406 14.438 1 95.5 786 ARG A C 1
ATOM 6125 O O . ARG A 1 786 ? -26.5 56.375 15.156 1 95.5 786 ARG A O 1
ATOM 6132 N N . THR A 1 787 ? -27.562 54.594 14.625 1 96.25 787 THR A N 1
ATOM 6133 C CA . THR A 1 787 ? -28.266 54.406 15.891 1 96.25 787 THR A CA 1
ATOM 6134 C C . THR A 1 787 ? -28.062 53 16.438 1 96.25 787 THR A C 1
ATOM 6136 O O . THR A 1 787 ? -27.219 52.25 15.93 1 96.25 787 THR A O 1
ATOM 6139 N N . THR A 1 788 ? -28.625 52.719 17.562 1 97.62 788 THR A N 1
ATOM 6140 C CA . THR A 1 788 ? -28.484 51.375 18.156 1 97.62 788 THR A CA 1
ATOM 6141 C C . THR A 1 788 ? -29.844 50.656 18.188 1 97.62 788 THR A C 1
ATOM 6143 O O . THR A 1 788 ? -30.891 51.312 18.078 1 97.62 788 THR A O 1
ATOM 6146 N N . THR A 1 789 ? -29.828 49.375 18.094 1 97.31 789 THR A N 1
ATOM 6147 C CA . THR A 1 789 ? -31.016 48.531 18.219 1 97.31 789 THR A CA 1
ATOM 6148 C C . THR A 1 789 ? -30.734 47.344 19.125 1 97.31 789 THR A C 1
ATOM 6150 O O . THR A 1 789 ? -29.609 46.875 19.203 1 97.31 789 THR A O 1
ATOM 6153 N N . SER A 1 790 ? -31.75 46.875 19.828 1 96.88 790 SER A N 1
ATOM 6154 C CA . SER A 1 790 ? -31.656 45.656 20.656 1 96.88 790 SER A CA 1
ATOM 6155 C C . SER A 1 790 ? -32.188 44.438 19.906 1 96.88 790 SER A C 1
ATOM 6157 O O . SER A 1 790 ? -32.188 43.344 20.453 1 96.88 790 SER A O 1
ATOM 6159 N N . THR A 1 791 ? -32.656 44.656 18.656 1 96.69 791 THR A N 1
ATOM 6160 C CA . THR A 1 791 ? -33.125 43.562 17.812 1 96.69 791 THR A CA 1
ATOM 6161 C C . THR A 1 791 ? -32.062 43.188 16.797 1 96.69 791 THR A C 1
ATOM 6163 O O . THR A 1 791 ? -31.812 43.906 15.828 1 96.69 791 THR A O 1
ATOM 6166 N N . TYR A 1 792 ? -31.547 42 16.984 1 96.62 792 TYR A N 1
ATOM 6167 C CA . TYR A 1 792 ? -30.406 41.531 16.203 1 96.62 792 TYR A CA 1
ATOM 6168 C C . TYR A 1 792 ? -30.703 41.594 14.719 1 96.62 792 TYR A C 1
ATOM 6170 O O . TYR A 1 792 ? -29.859 42 13.922 1 96.62 792 TYR A O 1
ATOM 6178 N N . SER A 1 793 ? -31.922 41.156 14.289 1 95.81 793 SER A N 1
ATOM 6179 C CA . SER A 1 793 ? -32.281 41.031 12.883 1 95.81 793 SER A CA 1
ATOM 6180 C C . SER A 1 793 ? -32.344 42.375 12.188 1 95.81 793 SER A C 1
ATOM 6182 O O . SER A 1 793 ? -32.281 42.469 10.961 1 95.81 793 SER A O 1
ATOM 6184 N N . THR A 1 794 ? -32.531 43.438 13.023 1 95.38 794 THR A N 1
ATOM 6185 C CA . THR A 1 794 ? -32.656 44.75 12.43 1 95.38 794 THR A CA 1
ATOM 6186 C C . THR A 1 794 ? -31.312 45.469 12.398 1 95.38 794 THR A C 1
ATOM 6188 O O . THR A 1 794 ? -31.172 46.531 11.805 1 95.38 794 THR A O 1
ATOM 6191 N N . ALA A 1 795 ? -30.328 44.875 13.086 1 97.19 795 ALA A N 1
ATOM 6192 C CA . ALA A 1 795 ? -28.984 45.469 13.062 1 97.19 795 ALA A CA 1
ATOM 6193 C C . ALA A 1 795 ? -28.328 45.312 11.695 1 97.19 795 ALA A C 1
ATOM 6195 O O . ALA A 1 795 ? -28.516 44.281 11.023 1 97.19 795 ALA A O 1
ATOM 6196 N N . ASP A 1 796 ? -27.609 46.25 11.25 1 95.81 796 ASP A N 1
ATOM 6197 C CA . ASP A 1 796 ? -26.938 46.188 9.961 1 95.81 796 ASP A CA 1
ATOM 6198 C C . ASP A 1 796 ? -25.531 45.562 10.102 1 95.81 796 ASP A C 1
ATOM 6200 O O . ASP A 1 796 ? -24.922 45.656 11.172 1 95.81 796 ASP A O 1
ATOM 6204 N N . LYS A 1 797 ? -25.047 44.875 9.062 1 97.25 797 LYS A N 1
ATOM 6205 C CA . LYS A 1 797 ? -23.688 44.344 9.031 1 97.25 797 LYS A CA 1
ATOM 6206 C C . LYS A 1 797 ? -22.703 45.375 8.523 1 97.25 797 LYS A C 1
ATOM 6208 O O . LYS A 1 797 ? -23.031 46.219 7.668 1 97.25 797 LYS A O 1
ATOM 6213 N N . TYR A 1 798 ? -21.547 45.406 9.055 1 96.88 798 TYR A N 1
ATOM 6214 C CA . TYR A 1 798 ? -20.484 46.312 8.648 1 96.88 798 TYR A CA 1
ATOM 6215 C C . TYR A 1 798 ? -19.203 45.562 8.328 1 96.88 798 TYR A C 1
ATOM 6217 O O . TYR A 1 798 ? -19.016 44.438 8.773 1 96.88 798 TYR A O 1
ATOM 6225 N N . LYS A 1 799 ? -18.391 46.094 7.406 1 97.5 799 LYS A N 1
ATOM 6226 C CA . LYS A 1 799 ? -17.047 45.562 7.184 1 97.5 799 LYS A CA 1
ATOM 6227 C C . LYS A 1 799 ? -16.125 45.938 8.344 1 97.5 799 LYS A C 1
ATOM 6229 O O . LYS A 1 799 ? -15.883 47.125 8.609 1 97.5 799 LYS A O 1
ATOM 6234 N N . LEU A 1 800 ? -15.594 44.969 9.031 1 97.81 800 LEU A N 1
ATOM 6235 C CA . LEU A 1 800 ? -14.938 45.219 10.312 1 97.81 800 LEU A CA 1
ATOM 6236 C C . LEU A 1 800 ? -13.484 44.75 10.273 1 97.81 800 LEU A C 1
ATOM 6238 O O . LEU A 1 800 ? -12.922 44.375 11.297 1 97.81 800 LEU A O 1
ATOM 6242 N N . GLY A 1 801 ? -12.883 44.75 9.148 1 96.75 801 GLY A N 1
ATOM 6243 C CA . GLY A 1 801 ? -11.469 44.438 9.039 1 96.75 801 GLY A CA 1
ATOM 6244 C C . GLY A 1 801 ? -11.211 43.031 8.508 1 96.75 801 GLY A C 1
ATOM 6245 O O . GLY A 1 801 ? -12.086 42.188 8.555 1 96.75 801 GLY A O 1
ATOM 6246 N N . SER A 1 802 ? -10.008 42.719 8.117 1 97 802 SER A N 1
ATOM 6247 C CA . SER A 1 802 ? -9.617 41.469 7.477 1 97 802 SER A CA 1
ATOM 6248 C C . SER A 1 802 ? -9.039 40.5 8.484 1 97 802 SER A C 1
ATOM 6250 O O . SER A 1 802 ? -8.406 40.906 9.469 1 97 802 SER A O 1
ATOM 6252 N N . ALA A 1 803 ? -9.242 39.188 8.195 1 95.75 803 ALA A N 1
ATOM 6253 C CA . ALA A 1 803 ? -8.617 38.125 8.992 1 95.75 803 ALA A CA 1
ATOM 6254 C C . ALA A 1 803 ? -7.121 38.031 8.688 1 95.75 803 ALA A C 1
ATOM 6256 O O . ALA A 1 803 ? -6.352 37.5 9.5 1 95.75 803 ALA A O 1
ATOM 6257 N N . LEU A 1 804 ? -6.676 38.438 7.543 1 95.5 804 LEU A N 1
ATOM 6258 C CA . LEU A 1 804 ? -5.293 38.281 7.102 1 95.5 804 LEU A CA 1
ATOM 6259 C C . LEU A 1 804 ? -4.387 39.312 7.789 1 95.5 804 LEU A C 1
ATOM 6261 O O . LEU A 1 804 ? -4.75 40.469 7.93 1 95.5 804 LEU A O 1
ATOM 6265 N N . PRO A 1 805 ? -3.242 38.844 8.211 1 95.19 805 PRO A N 1
ATOM 6266 C CA . PRO A 1 805 ? -2.307 39.812 8.797 1 95.19 805 PRO A CA 1
ATOM 6267 C C . PRO A 1 805 ? -1.713 40.781 7.754 1 95.19 805 PRO A C 1
ATOM 6269 O O . PRO A 1 805 ? -1.554 40.375 6.59 1 95.19 805 PRO A O 1
ATOM 6272 N N . ASN A 1 806 ? -1.338 41.969 8.25 1 94.75 806 ASN A N 1
ATOM 6273 C CA . ASN A 1 806 ? -0.65 42.938 7.402 1 94.75 806 ASN A CA 1
ATOM 6274 C C . ASN A 1 806 ? 0.863 42.75 7.453 1 94.75 806 ASN A C 1
ATOM 6276 O O . ASN A 1 806 ? 1.575 43.156 6.535 1 94.75 806 ASN A O 1
ATOM 6280 N N . VAL A 1 807 ? 1.229 42.281 8.602 1 96.44 807 VAL A N 1
ATOM 6281 C CA . VAL A 1 807 ? 2.662 42.156 8.828 1 96.44 807 VAL A CA 1
ATOM 6282 C C . VAL A 1 807 ? 2.943 40.844 9.562 1 96.44 807 VAL A C 1
ATOM 6284 O O . VAL A 1 807 ? 2.213 40.469 10.484 1 96.44 807 VAL A O 1
ATOM 6287 N N . PHE A 1 808 ? 3.879 40.094 9.18 1 96.25 808 PHE A N 1
ATOM 6288 C CA . PHE A 1 808 ? 4.324 38.906 9.914 1 96.25 808 PHE A CA 1
ATOM 6289 C C . PHE A 1 808 ? 5.801 38.625 9.656 1 96.25 808 PHE A C 1
ATOM 6291 O O . PHE A 1 808 ? 6.383 39.156 8.711 1 96.25 808 PHE A O 1
ATOM 6298 N N . GLY A 1 809 ? 6.461 37.875 10.508 1 97 809 GLY A N 1
ATOM 6299 C CA . GLY A 1 809 ? 7.875 37.562 10.352 1 97 809 GLY A CA 1
ATOM 6300 C C . GLY A 1 809 ? 8.469 36.812 11.539 1 97 809 GLY A C 1
ATOM 6301 O O . GLY A 1 809 ? 7.75 36.156 12.273 1 97 809 GLY A O 1
ATOM 6302 N N . GLY A 1 810 ? 9.812 36.844 11.562 1 96.75 810 GLY A N 1
ATOM 6303 C CA . GLY A 1 810 ? 10.531 36.156 12.625 1 96.75 810 GLY A CA 1
ATOM 6304 C C . GLY A 1 810 ? 11.852 36.812 12.977 1 96.75 810 GLY A C 1
ATOM 6305 O O . GLY A 1 810 ? 12.414 37.562 12.172 1 96.75 810 GLY A O 1
ATOM 6306 N N . LEU A 1 811 ? 12.289 36.625 14.18 1 97.44 811 LEU A N 1
ATOM 6307 C CA . LEU A 1 811 ? 13.57 37.062 14.719 1 97.44 811 LEU A CA 1
ATOM 6308 C C . LEU A 1 811 ? 14.305 35.906 15.391 1 97.44 811 LEU A C 1
ATOM 6310 O O . LEU A 1 811 ? 13.805 35.312 16.359 1 97.44 811 LEU A O 1
ATOM 6314 N N . ASN A 1 812 ? 15.383 35.562 14.867 1 95.06 812 ASN A N 1
ATOM 6315 C CA . ASN A 1 812 ? 16.188 34.5 15.414 1 95.06 812 ASN A CA 1
ATOM 6316 C C . ASN A 1 812 ? 17.562 34.969 15.875 1 95.06 812 ASN A C 1
ATOM 6318 O O . ASN A 1 812 ? 18.188 35.781 15.195 1 95.06 812 ASN A O 1
ATOM 6322 N N . ASN A 1 813 ? 18.031 34.625 17.016 1 96.5 813 ASN A N 1
ATOM 6323 C CA . ASN A 1 813 ? 19.375 34.875 17.531 1 96.5 813 ASN A CA 1
ATOM 6324 C C . ASN A 1 813 ? 20.109 33.562 17.797 1 96.5 813 ASN A C 1
ATOM 6326 O O . ASN A 1 813 ? 19.531 32.625 18.328 1 96.5 813 ASN A O 1
ATOM 6330 N N . THR A 1 814 ? 21.297 33.531 17.391 1 95 814 THR A N 1
ATOM 6331 C CA . THR A 1 814 ? 22.141 32.344 17.594 1 95 814 THR A CA 1
ATOM 6332 C C . THR A 1 814 ? 23.453 32.75 18.266 1 95 814 THR A C 1
ATOM 6334 O O . THR A 1 814 ? 24.156 33.656 17.781 1 95 814 THR A O 1
ATOM 6337 N N . PHE A 1 815 ? 23.828 32.094 19.328 1 96.56 815 PHE A N 1
ATOM 6338 C CA . PHE A 1 815 ? 25.078 32.281 20.047 1 96.56 815 PHE A CA 1
ATOM 6339 C C . PHE A 1 815 ? 25.891 30.984 20.016 1 96.56 815 PHE A C 1
ATOM 6341 O O . PHE A 1 815 ? 25.344 29.891 20.141 1 96.56 815 PHE A O 1
ATOM 6348 N N . THR A 1 816 ? 27.078 31.125 19.719 1 94.94 816 THR A N 1
ATOM 6349 C CA . THR A 1 816 ? 27.969 29.969 19.812 1 94.94 816 THR A CA 1
ATOM 6350 C C . THR A 1 816 ? 29.203 30.312 20.656 1 94.94 816 THR A C 1
ATOM 6352 O O . THR A 1 816 ? 29.719 31.422 20.609 1 94.94 816 THR A O 1
ATOM 6355 N N . PHE A 1 817 ? 29.656 29.438 21.531 1 95.5 817 PHE A N 1
ATOM 6356 C CA . PHE A 1 817 ? 30.844 29.609 22.375 1 95.5 817 PHE A CA 1
ATOM 6357 C C . PHE A 1 817 ? 31.453 28.266 22.719 1 95.5 817 PHE A C 1
ATOM 6359 O O . PHE A 1 817 ? 30.906 27.5 23.5 1 95.5 817 PHE A O 1
ATOM 6366 N N . LYS A 1 818 ? 32.688 27.906 22.391 1 92.5 818 LYS A N 1
ATOM 6367 C CA . LYS A 1 818 ? 33.469 26.719 22.688 1 92.5 818 LYS A CA 1
ATOM 6368 C C . LYS A 1 818 ? 32.594 25.453 22.703 1 92.5 818 LYS A C 1
ATOM 6370 O O . LYS A 1 818 ? 32.594 24.703 23.672 1 92.5 818 LYS A O 1
ATOM 6375 N N . GLY A 1 819 ? 31.844 25.188 21.672 1 91.62 819 GLY A N 1
ATOM 6376 C CA . GLY A 1 819 ? 31.031 23.984 21.516 1 91.62 819 GLY A CA 1
ATOM 6377 C C . GLY A 1 819 ? 29.594 24.188 21.969 1 91.62 819 GLY A C 1
ATOM 6378 O O . GLY A 1 819 ? 28.719 23.375 21.641 1 91.62 819 GLY A O 1
ATOM 6379 N N . LEU A 1 820 ? 29.375 25.219 22.797 1 95.56 820 LEU A N 1
ATOM 6380 C CA . LEU A 1 820 ? 28.031 25.562 23.219 1 95.56 820 LEU A CA 1
ATOM 6381 C C . LEU A 1 820 ? 27.312 26.406 22.172 1 95.56 820 LEU A C 1
ATOM 6383 O O . LEU A 1 820 ? 27.922 27.312 21.594 1 95.56 820 LEU A O 1
ATOM 6387 N N . ASP A 1 821 ? 26.188 26.031 21.859 1 94 821 ASP A N 1
ATOM 6388 C CA . ASP A 1 821 ? 25.375 26.859 20.969 1 94 821 ASP A CA 1
ATOM 6389 C C . ASP A 1 821 ? 23.984 27.109 21.562 1 94 821 ASP A C 1
ATOM 6391 O O . ASP A 1 821 ? 23.406 26.219 22.172 1 94 821 ASP A O 1
ATOM 6395 N N . LEU A 1 822 ? 23.5 28.297 21.547 1 95.75 822 LEU A N 1
ATOM 6396 C CA . LEU A 1 822 ? 22.203 28.734 22.016 1 95.75 822 LEU A CA 1
ATOM 6397 C C . LEU A 1 822 ? 21.469 29.516 20.938 1 95.75 822 LEU A C 1
ATOM 6399 O O . LEU A 1 822 ? 22.047 30.406 20.312 1 95.75 822 LEU A O 1
ATOM 6403 N N . SER A 1 823 ? 20.281 29.125 20.703 1 94.44 823 SER A N 1
ATOM 6404 C CA . SER A 1 823 ? 19.484 29.891 19.766 1 94.44 823 SER A CA 1
ATOM 6405 C C . SER A 1 823 ? 18.078 30.125 20.297 1 94.44 823 SER A C 1
ATOM 6407 O O . SER A 1 823 ? 17.531 29.297 21.031 1 94.44 823 SER A O 1
ATOM 6409 N N . PHE A 1 824 ? 17.453 31.188 20.062 1 94.38 824 PHE A N 1
ATOM 6410 C CA . PHE A 1 824 ? 16.062 31.438 20.391 1 94.38 824 PHE A CA 1
ATOM 6411 C C . PHE A 1 824 ? 15.344 32.125 19.219 1 94.38 824 PHE A C 1
ATOM 6413 O O . PHE A 1 824 ? 15.906 33 18.562 1 94.38 824 PHE A O 1
ATOM 6420 N N . LEU A 1 825 ? 14.164 31.75 18.906 1 95.06 825 LEU A N 1
ATOM 6421 C CA . LEU A 1 825 ? 13.359 32.219 17.781 1 95.06 825 LEU A CA 1
ATOM 6422 C C . LEU A 1 825 ? 12.055 32.844 18.266 1 95.06 825 LEU A C 1
ATOM 6424 O O . LEU A 1 825 ? 11.328 32.219 19.047 1 95.06 825 LEU A O 1
ATOM 6428 N N . PHE A 1 826 ? 11.805 34.062 17.844 1 96.5 826 PHE A N 1
ATOM 6429 C CA . PHE A 1 826 ? 10.516 34.719 18 1 96.5 826 PHE A CA 1
ATOM 6430 C C . PHE A 1 826 ? 9.781 34.844 16.672 1 96.5 826 PHE A C 1
ATOM 6432 O O . PHE A 1 826 ? 10.406 35.062 15.633 1 96.5 826 PHE A O 1
ATOM 6439 N N . THR A 1 827 ? 8.531 34.594 16.672 1 95.56 827 THR A N 1
ATOM 6440 C CA . THR A 1 827 ? 7.672 34.875 15.531 1 95.56 827 THR A CA 1
ATOM 6441 C C . THR A 1 827 ? 6.594 35.906 15.898 1 95.56 827 THR A C 1
ATOM 6443 O O . THR A 1 827 ? 6.227 36.031 17.078 1 95.56 827 THR A O 1
ATOM 6446 N N . TYR A 1 828 ? 6.152 36.688 14.953 1 96.38 828 TYR A N 1
ATOM 6447 C CA . TYR A 1 828 ? 5.148 37.719 15.234 1 96.38 828 TYR A CA 1
ATOM 6448 C C . TYR A 1 828 ? 4.211 37.906 14.047 1 96.38 828 TYR A C 1
ATOM 6450 O O . TYR A 1 828 ? 4.555 37.531 12.922 1 96.38 828 TYR A O 1
ATOM 6458 N N . SER A 1 829 ? 3.066 38.344 14.242 1 95.88 829 SER A N 1
ATOM 6459 C CA . SER A 1 829 ? 2.041 38.688 13.266 1 95.88 829 SER A CA 1
ATOM 6460 C C . SER A 1 829 ? 1.178 39.844 13.758 1 95.88 829 SER A C 1
ATOM 6462 O O . SER A 1 829 ? 0.719 39.844 14.898 1 95.88 829 SER A O 1
ATOM 6464 N N . PHE A 1 830 ? 1.011 40.906 12.898 1 96 830 PHE A N 1
ATOM 6465 C CA . PHE A 1 830 ? 0.234 42.094 13.25 1 96 830 PHE A CA 1
ATOM 6466 C C . PHE A 1 830 ? -0.786 42.438 12.156 1 96 830 PHE A C 1
ATOM 6468 O O . PHE A 1 830 ? -0.539 42.188 10.977 1 96 830 PHE A O 1
ATOM 6475 N N . GLY A 1 831 ? -2.033 43.094 12.516 1 92.5 831 GLY A N 1
ATOM 6476 C CA . GLY A 1 831 ? -3.033 43.656 11.617 1 92.5 831 GLY A CA 1
ATOM 6477 C C . GLY A 1 831 ? -4.199 42.719 11.375 1 92.5 831 GLY A C 1
ATOM 6478 O O . GLY A 1 831 ? -5.23 43.125 10.836 1 92.5 831 GLY A O 1
ATOM 6479 N N . GLY A 1 832 ? -4.258 41.531 11.594 1 94.38 832 GLY A N 1
ATOM 6480 C CA . GLY A 1 832 ? -5.355 40.594 11.367 1 94.38 832 GLY A CA 1
ATOM 6481 C C . GLY A 1 832 ? -6.336 40.562 12.523 1 94.38 832 GLY A C 1
ATOM 6482 O O . GLY A 1 832 ? -6.09 41.156 13.578 1 94.38 832 GLY A O 1
ATOM 6483 N N . LYS A 1 833 ? -7.586 40.062 12.141 1 96.88 833 LYS A N 1
ATOM 6484 C CA . LYS A 1 833 ? -8.609 39.875 13.156 1 96.88 833 LYS A CA 1
ATOM 6485 C C . LYS A 1 833 ? -8.945 38.375 13.328 1 96.88 833 LYS A C 1
ATOM 6487 O O . LYS A 1 833 ? -8.648 37.562 12.453 1 96.88 833 LYS A O 1
ATOM 6492 N N . ILE A 1 834 ? -9.469 38.031 14.461 1 95.5 834 ILE A N 1
ATOM 6493 C CA . ILE A 1 834 ? -9.906 36.656 14.727 1 95.5 834 ILE A CA 1
ATOM 6494 C C . ILE A 1 834 ? -11.266 36.688 15.414 1 95.5 834 ILE A C 1
ATOM 6496 O O . ILE A 1 834 ? -11.5 37.469 16.328 1 95.5 834 ILE A O 1
ATOM 6500 N N . TYR A 1 835 ? -12.211 36 14.844 1 95.94 835 TYR A N 1
ATOM 6501 C CA . TYR A 1 835 ? -13.508 35.781 15.469 1 95.94 835 TYR A CA 1
ATOM 6502 C C . TYR A 1 835 ? -13.492 34.562 16.359 1 95.94 835 TYR A C 1
ATOM 6504 O O . TYR A 1 835 ? -13.258 33.438 15.883 1 95.94 835 TYR A O 1
ATOM 6512 N N . ASP A 1 836 ? -13.711 34.75 17.609 1 93.94 836 ASP A N 1
ATOM 6513 C CA . ASP A 1 836 ? -13.633 33.656 18.578 1 93.94 836 ASP A CA 1
ATOM 6514 C C . ASP A 1 836 ? -15.016 33.062 18.844 1 93.94 836 ASP A C 1
ATOM 6516 O O . ASP A 1 836 ? -15.703 33.469 19.781 1 93.94 836 ASP A O 1
ATOM 6520 N N . ALA A 1 837 ? -15.336 32.031 18.156 1 90.62 837 ALA A N 1
ATOM 6521 C CA . ALA A 1 837 ? -16.641 31.391 18.297 1 90.62 837 ALA A CA 1
ATOM 6522 C C . ALA A 1 837 ? -16.766 30.688 19.641 1 90.62 837 ALA A C 1
ATOM 6524 O O . ALA A 1 837 ? -17.875 30.531 20.156 1 90.62 837 ALA A O 1
ATOM 6525 N N . TYR A 1 838 ? -15.695 30.281 20.297 1 90.25 838 TYR A N 1
ATOM 6526 C CA . TYR A 1 838 ? -15.75 29.688 21.625 1 90.25 838 TYR A CA 1
ATOM 6527 C C . TYR A 1 838 ? -16.188 30.703 22.672 1 90.25 838 TYR A C 1
ATOM 6529 O O . TYR A 1 838 ? -17.016 30.406 23.531 1 90.25 838 TYR A O 1
ATOM 6537 N N . GLU A 1 839 ? -15.578 31.797 22.531 1 93.12 839 GLU A N 1
ATOM 6538 C CA . GLU A 1 839 ? -15.945 32.875 23.453 1 93.12 839 GLU A CA 1
ATOM 6539 C C . GLU A 1 839 ? -17.422 33.219 23.328 1 93.12 839 GLU A C 1
ATOM 6541 O O . GLU A 1 839 ? -18.094 33.469 24.328 1 93.12 839 GLU A O 1
ATOM 6546 N N . ALA A 1 840 ? -17.922 33.219 22.094 1 93.38 840 ALA A N 1
ATOM 6547 C CA . ALA A 1 840 ? -19.328 33.5 21.859 1 93.38 840 ALA A CA 1
ATOM 6548 C C . ALA A 1 840 ? -20.234 32.5 22.594 1 93.38 840 ALA A C 1
ATOM 6550 O O . ALA A 1 840 ? -21.312 32.875 23.078 1 93.38 840 ALA A O 1
ATOM 6551 N N . ASN A 1 841 ? -19.797 31.312 22.672 1 91.88 841 ASN A N 1
ATOM 6552 C CA . ASN A 1 841 ? -20.578 30.281 23.344 1 91.88 841 ASN A CA 1
ATOM 6553 C C . ASN A 1 841 ? -20.391 30.344 24.859 1 91.88 841 ASN A C 1
ATOM 6555 O O . ASN A 1 841 ? -21.328 30.047 25.609 1 91.88 841 ASN A O 1
ATOM 6559 N N . LEU A 1 842 ? -19.25 30.719 25.328 1 94.31 842 LEU A N 1
ATOM 6560 C CA . LEU A 1 842 ? -18.922 30.766 26.75 1 94.31 842 LEU A CA 1
ATOM 6561 C C . LEU A 1 842 ? -19.484 32.031 27.391 1 94.31 842 LEU A C 1
ATOM 6563 O O . LEU A 1 842 ? -19.656 32.062 28.625 1 94.31 842 LEU A O 1
ATOM 6567 N N . LEU A 1 843 ? -19.672 33 26.656 1 95.25 843 LEU A N 1
ATOM 6568 C CA . LEU A 1 843 ? -20.266 34.25 27.062 1 95.25 843 LEU A CA 1
ATOM 6569 C C . LEU A 1 843 ? -21.625 34.469 26.375 1 95.25 843 LEU A C 1
ATOM 6571 O O . LEU A 1 843 ? -21.844 35.5 25.75 1 95.25 843 LEU A O 1
ATOM 6575 N N . ASN A 1 844 ? -22.531 33.562 26.547 1 94.19 844 ASN A N 1
ATOM 6576 C CA . ASN A 1 844 ? -23.75 33.531 25.75 1 94.19 844 ASN A CA 1
ATOM 6577 C C . ASN A 1 844 ? -24.922 34.156 26.484 1 94.19 844 ASN A C 1
ATOM 6579 O O . ASN A 1 844 ? -26.047 34.156 26 1 94.19 844 ASN A O 1
ATOM 6583 N N . ASP A 1 845 ? -24.703 34.656 27.688 1 97 845 ASP A N 1
ATOM 6584 C CA . ASP A 1 845 ? -25.703 35.406 28.453 1 97 845 ASP A CA 1
ATOM 6585 C C . ASP A 1 845 ? -26.922 34.531 28.75 1 97 845 ASP A C 1
ATOM 6587 O O . ASP A 1 845 ? -28.047 35.031 28.875 1 97 845 ASP A O 1
ATOM 6591 N N . GLY A 1 846 ? -26.734 33.219 28.75 1 95.19 846 GLY A N 1
ATOM 6592 C CA . GLY A 1 846 ? -27.797 32.281 29.094 1 95.19 846 GLY A CA 1
ATOM 6593 C C . GLY A 1 846 ? -28.547 31.75 27.891 1 95.19 846 GLY A C 1
ATOM 6594 O O . GLY A 1 846 ? -29.469 30.953 28.031 1 95.19 846 GLY A O 1
ATOM 6595 N N . ASN A 1 847 ? -28.141 32.125 26.719 1 94.25 847 ASN A N 1
ATOM 6596 C CA . ASN A 1 847 ? -28.812 31.656 25.516 1 94.25 847 ASN A CA 1
ATOM 6597 C C . ASN A 1 847 ? -28.656 30.156 25.328 1 94.25 847 ASN A C 1
ATOM 6599 O O . ASN A 1 847 ? -29.594 29.469 24.953 1 94.25 847 ASN A O 1
ATOM 6603 N N . ASN A 1 848 ? -27.453 29.656 25.453 1 91.38 848 ASN A N 1
ATOM 6604 C CA . ASN A 1 848 ? -27.203 28.234 25.453 1 91.38 848 ASN A CA 1
ATOM 6605 C C . ASN A 1 848 ? -27.25 27.641 26.859 1 91.38 848 ASN A C 1
ATOM 6607 O O . ASN A 1 848 ? -26.234 27.594 27.562 1 91.38 848 ASN A O 1
ATOM 6611 N N . ASN A 1 849 ? -28.422 27.25 27.141 1 91.69 849 ASN A N 1
ATOM 6612 C CA . ASN A 1 849 ? -28.672 26.844 28.516 1 91.69 849 ASN A CA 1
ATOM 6613 C C . ASN A 1 849 ? -27.766 25.688 28.922 1 91.69 849 ASN A C 1
ATOM 6615 O O . ASN A 1 849 ? -27.656 24.688 28.203 1 91.69 849 ASN A O 1
ATOM 6619 N N . GLY A 1 850 ? -27.078 25.859 30.016 1 92.62 850 GLY A N 1
ATOM 6620 C CA . GLY A 1 850 ? -26.281 24.797 30.594 1 92.62 850 GLY A CA 1
ATOM 6621 C C . GLY A 1 850 ? -24.828 24.828 30.141 1 92.62 850 GLY A C 1
ATOM 6622 O O . GLY A 1 850 ? -23.984 24.172 30.75 1 92.62 850 GLY A O 1
ATOM 6623 N N . TYR A 1 851 ? -24.516 25.562 29.141 1 94.62 851 TYR A N 1
ATOM 6624 C CA . TYR A 1 851 ? -23.141 25.656 28.641 1 94.62 851 TYR A CA 1
ATOM 6625 C C . TYR A 1 851 ? -22.219 26.219 29.719 1 94.62 851 TYR A C 1
ATOM 6627 O O . TYR A 1 851 ? -22.641 27.047 30.531 1 94.62 851 TYR A O 1
ATOM 6635 N N . GLN A 1 852 ? -21.031 25.719 29.688 1 95.31 852 GLN A N 1
ATOM 6636 C CA . GLN A 1 852 ? -20 26.328 30.5 1 95.31 852 GLN A CA 1
ATOM 6637 C C . GLN A 1 852 ? -19.859 27.828 30.203 1 95.31 852 GLN A C 1
ATOM 6639 O O . GLN A 1 852 ? -20.359 28.297 29.188 1 95.31 852 GLN A O 1
ATOM 6644 N N . ALA A 1 853 ? -19.312 28.547 31.188 1 96.69 853 ALA A N 1
ATOM 6645 C CA . ALA A 1 853 ? -19.141 29.984 31.016 1 96.69 853 ALA A CA 1
ATOM 6646 C C . ALA A 1 853 ? -17.766 30.422 31.5 1 96.69 853 ALA A C 1
ATOM 6648 O O . ALA A 1 853 ? -17.125 29.734 32.312 1 96.69 853 ALA A O 1
ATOM 6649 N N . ILE A 1 854 ? -17.344 31.5 31.016 1 96.25 854 ILE A N 1
ATOM 6650 C CA . ILE A 1 854 ? -16.109 32.125 31.5 1 96.25 854 ILE A CA 1
ATOM 6651 C C . ILE A 1 854 ? -16.438 33.031 32.656 1 96.25 854 ILE A C 1
ATOM 6653 O O . ILE A 1 854 ? -17.562 33.531 32.781 1 96.25 854 ILE A O 1
ATOM 6657 N N . LYS A 1 855 ? -15.508 33.312 33.438 1 96.69 855 LYS A N 1
ATOM 6658 C CA . LYS A 1 855 ? -15.703 34.094 34.656 1 96.69 855 LYS A CA 1
ATOM 6659 C C . LYS A 1 855 ? -16.188 35.5 34.312 1 96.69 855 LYS A C 1
ATOM 6661 O O . LYS A 1 855 ? -16.938 36.094 35.094 1 96.69 855 LYS A O 1
ATOM 6666 N N . ASP A 1 856 ? -15.891 35.969 33.156 1 96.31 856 ASP A N 1
ATOM 6667 C CA . ASP A 1 856 ? -16.312 37.281 32.75 1 96.31 856 ASP A CA 1
ATOM 6668 C C . ASP A 1 856 ? -17.828 37.375 32.656 1 96.31 856 ASP A C 1
ATOM 6670 O O . ASP A 1 856 ? -18.391 38.469 32.75 1 96.31 856 ASP A O 1
ATOM 6674 N N . GLN A 1 857 ? -18.469 36.312 32.469 1 97.12 857 GLN A N 1
ATOM 6675 C CA . GLN A 1 857 ? -19.922 36.312 32.344 1 97.12 857 GLN A CA 1
ATOM 6676 C C . GLN A 1 857 ? -20.578 36.719 33.656 1 97.12 857 GLN A C 1
ATOM 6678 O O . GLN A 1 857 ? -21.734 37.156 33.656 1 97.12 857 GLN A O 1
ATOM 6683 N N . ALA A 1 858 ? -19.922 36.594 34.781 1 96.25 858 ALA A N 1
ATOM 6684 C CA . ALA A 1 858 ? -20.469 36.938 36.094 1 96.25 858 ALA A CA 1
ATOM 6685 C C . ALA A 1 858 ? -20.734 38.438 36.188 1 96.25 858 ALA A C 1
ATOM 6687 O O . ALA A 1 858 ? -21.531 38.875 37.031 1 96.25 858 ALA A O 1
ATOM 6688 N N . ASN A 1 859 ? -20.047 39.156 35.375 1 96.62 859 ASN A N 1
ATOM 6689 C CA . ASN A 1 859 ? -20.25 40.625 35.344 1 96.62 859 ASN A CA 1
ATOM 6690 C C . ASN A 1 859 ? -21.312 41 34.344 1 96.62 859 ASN A C 1
ATOM 6692 O O . ASN A 1 859 ? -21.016 41.656 33.312 1 96.62 859 ASN A O 1
ATOM 6696 N N . TYR A 1 860 ? -22.531 40.688 34.656 1 97.12 860 TYR A N 1
ATOM 6697 C CA . TYR A 1 860 ? -23.641 40.969 33.75 1 97.12 860 TYR A CA 1
ATOM 6698 C C . TYR A 1 860 ? -24.516 42.094 34.344 1 97.12 860 TYR A C 1
ATOM 6700 O O . TYR A 1 860 ? -24.391 42.438 35.5 1 97.12 860 TYR A O 1
ATOM 6708 N N . TRP A 1 861 ? -25.344 42.625 33.562 1 96.31 861 TRP A N 1
ATOM 6709 C CA . TRP A 1 861 ? -26.219 43.75 33.875 1 96.31 861 TRP A CA 1
ATOM 6710 C C . TRP A 1 861 ? -27.281 43.312 34.875 1 96.31 861 TRP A C 1
ATOM 6712 O O . TRP A 1 861 ? -27.891 42.25 34.75 1 96.31 861 TRP A O 1
ATOM 6722 N N . THR A 1 862 ? -27.469 44 35.875 1 92.38 862 THR A N 1
ATOM 6723 C CA . THR A 1 862 ? -28.609 44.031 36.781 1 92.38 862 THR A CA 1
ATOM 6724 C C . THR A 1 862 ? -29.016 45.469 37.125 1 92.38 862 THR A C 1
ATOM 6726 O O . THR A 1 862 ? -28.281 46.406 36.781 1 92.38 862 THR A O 1
ATOM 6729 N N . LYS A 1 863 ? -30.109 45.625 37.688 1 88.88 863 LYS A N 1
ATOM 6730 C CA . LYS A 1 863 ? -30.547 46.969 38.062 1 88.88 863 LYS A CA 1
ATOM 6731 C C . LYS A 1 863 ? -29.516 47.656 38.969 1 88.88 863 LYS A C 1
ATOM 6733 O O . LYS A 1 863 ? -29.344 48.875 38.906 1 88.88 863 LYS A O 1
ATOM 6738 N N . GLU A 1 864 ? -28.797 46.844 39.719 1 89.38 864 GLU A N 1
ATOM 6739 C CA . GLU A 1 864 ? -27.781 47.344 40.625 1 89.38 864 GLU A CA 1
ATOM 6740 C C . GLU A 1 864 ? -26.438 47.469 39.969 1 89.38 864 GLU A C 1
ATOM 6742 O O . GLU A 1 864 ? -25.516 48.094 40.5 1 89.38 864 GLU A O 1
ATOM 6747 N N . ASN A 1 865 ? -26.312 46.875 38.812 1 94.19 865 ASN A N 1
ATOM 6748 C CA . ASN A 1 865 ? -25.078 46.906 38.031 1 94.19 865 ASN A CA 1
ATOM 6749 C C . ASN A 1 865 ? -25.328 47.344 36.594 1 94.19 865 ASN A C 1
ATOM 6751 O O . ASN A 1 865 ? -25.031 46.594 35.656 1 94.19 865 ASN A O 1
ATOM 6755 N N . PRO A 1 866 ? -25.75 48.531 36.344 1 94.25 866 PRO A N 1
ATOM 6756 C CA . PRO A 1 866 ? -26.203 48.969 35.031 1 94.25 866 PRO A CA 1
ATOM 6757 C C . PRO A 1 866 ? -25.047 49.156 34.031 1 94.25 866 PRO A C 1
ATOM 6759 O O . PRO A 1 866 ? -25.266 49.219 32.812 1 94.25 866 PRO A O 1
ATOM 6762 N N . ASN A 1 867 ? -23.844 49.312 34.531 1 95.06 867 ASN A N 1
ATOM 6763 C CA . ASN A 1 867 ? -22.703 49.562 33.656 1 95.06 867 ASN A CA 1
ATOM 6764 C C . ASN A 1 867 ? -21.953 48.281 33.344 1 95.06 867 ASN A C 1
ATOM 6766 O O . ASN A 1 867 ? -20.812 48.312 32.844 1 95.06 867 ASN A O 1
ATOM 6770 N N . ALA A 1 868 ? -22.562 47.156 33.562 1 96.5 868 ALA A N 1
ATOM 6771 C CA . ALA A 1 868 ? -21.922 45.875 33.281 1 96.5 868 ALA A CA 1
ATOM 6772 C C . ALA A 1 868 ? -21.641 45.719 31.781 1 96.5 868 ALA A C 1
ATOM 6774 O O . ALA A 1 868 ? -22.406 46.188 30.953 1 96.5 868 ALA A O 1
ATOM 6775 N N . PRO A 1 869 ? -20.516 45.094 31.469 1 95.56 869 PRO A N 1
ATOM 6776 C CA . PRO A 1 869 ? -20.172 44.906 30.047 1 95.56 869 PRO A CA 1
ATOM 6777 C C . PRO A 1 869 ? -21.031 43.844 29.375 1 95.56 869 PRO A C 1
ATOM 6779 O O . PRO A 1 869 ? -21.141 43.812 28.141 1 95.56 869 PRO A O 1
ATOM 6782 N N . ASN A 1 870 ? -21.547 42.938 30.156 1 97.56 870 ASN A N 1
ATOM 6783 C CA . ASN A 1 870 ? -22.375 41.875 29.578 1 97.56 870 ASN A CA 1
ATOM 6784 C C . ASN A 1 870 ? -23.859 42.125 29.812 1 97.56 870 ASN A C 1
ATOM 6786 O O . ASN A 1 870 ? -24.25 42.656 30.859 1 97.56 870 ASN A O 1
ATOM 6790 N N . PRO A 1 871 ? -24.656 41.75 28.812 1 97.19 871 PRO A N 1
ATOM 6791 C CA . PRO A 1 871 ? -26.109 41.906 28.953 1 97.19 871 PRO A CA 1
ATOM 6792 C C . PRO A 1 871 ? -26.672 41.125 30.141 1 97.19 871 PRO A C 1
ATOM 6794 O O . PRO A 1 871 ? -25.953 40.375 30.797 1 97.19 871 PRO A O 1
ATOM 6797 N N . ALA A 1 872 ? -28 41.406 30.359 1 95.56 872 ALA A N 1
ATOM 6798 C CA . ALA A 1 872 ? -28.688 40.656 31.422 1 95.56 872 ALA A CA 1
ATOM 6799 C C . ALA A 1 872 ? -28.578 39.156 31.188 1 95.56 872 ALA A C 1
ATOM 6801 O O . ALA A 1 872 ? -28.688 38.688 30.047 1 95.56 872 ALA A O 1
ATOM 6802 N N . PHE A 1 873 ? -28.203 38.469 32.219 1 96.56 873 PHE A N 1
ATOM 6803 C CA . PHE A 1 873 ? -28.109 37.031 32.125 1 96.56 873 PHE A CA 1
ATOM 6804 C C . PHE A 1 873 ? -29.453 36.375 32.469 1 96.56 873 PHE A C 1
ATOM 6806 O O . PHE A 1 873 ? -29.984 36.562 33.562 1 96.56 873 PHE A O 1
ATOM 6813 N N . LEU A 1 874 ? -30.016 35.656 31.484 1 93.25 874 LEU A N 1
ATOM 6814 C CA . LEU A 1 874 ? -31.281 34.938 31.625 1 93.25 874 LEU A CA 1
ATOM 6815 C C . LEU A 1 874 ? -31.203 33.531 31.016 1 93.25 874 LEU A C 1
ATOM 6817 O O . LEU A 1 874 ? -30.953 33.406 29.828 1 93.25 874 LEU A O 1
ATOM 6821 N N . PRO A 1 875 ? -31.406 32.469 31.922 1 93.56 875 PRO A N 1
ATOM 6822 C CA . PRO A 1 875 ? -31.484 31.156 31.312 1 93.56 875 PRO A CA 1
ATOM 6823 C C . PRO A 1 875 ? -32.5 31.062 30.188 1 93.56 875 PRO A C 1
ATOM 6825 O O . PRO A 1 875 ? -33.656 31.547 30.344 1 93.56 875 PRO A O 1
ATOM 6828 N N . ASN A 1 876 ? -32.156 30.516 29.016 1 91.69 876 ASN A N 1
ATOM 6829 C CA . ASN A 1 876 ? -32.969 30.469 27.797 1 91.69 876 ASN A CA 1
ATOM 6830 C C . ASN A 1 876 ? -33.219 31.875 27.266 1 91.69 876 ASN A C 1
ATOM 6832 O O . ASN A 1 876 ? -34.344 32.188 26.828 1 91.69 876 ASN A O 1
ATOM 6836 N N . ASN A 1 877 ? -32.188 32.594 27.406 1 92.94 877 ASN A N 1
ATOM 6837 C CA . ASN A 1 877 ? -32.25 33.969 26.938 1 92.94 877 ASN A CA 1
ATOM 6838 C C . ASN A 1 877 ? -32.594 34.031 25.453 1 92.94 877 ASN A C 1
ATOM 6840 O O . ASN A 1 877 ? -32 33.344 24.641 1 92.94 877 ASN A O 1
ATOM 6844 N N . THR A 1 878 ? -33.531 34.844 25.031 1 92.19 878 THR A N 1
ATOM 6845 C CA . THR A 1 878 ? -33.969 34.938 23.656 1 92.19 878 THR A CA 1
ATOM 6846 C C . THR A 1 878 ? -33.5 36.219 23.016 1 92.19 878 THR A C 1
ATOM 6848 O O . THR A 1 878 ? -33.969 36.625 21.938 1 92.19 878 THR A O 1
ATOM 6851 N N . SER A 1 879 ? -32.688 36.969 23.703 1 91.75 879 SER A N 1
ATOM 6852 C CA . SER A 1 879 ? -32.25 38.281 23.234 1 91.75 879 SER A CA 1
ATOM 6853 C C . SER A 1 879 ? -31.297 38.156 22.047 1 91.75 879 SER A C 1
ATOM 6855 O O . SER A 1 879 ? -30.984 39.156 21.391 1 91.75 879 SER A O 1
ATOM 6857 N N . SER A 1 880 ? -30.703 37.031 21.656 1 92.62 880 SER A N 1
ATOM 6858 C CA . SER A 1 880 ? -29.766 36.781 20.562 1 92.62 880 SER A CA 1
ATOM 6859 C C . SER A 1 880 ? -28.422 37.438 20.812 1 92.62 880 SER A C 1
ATOM 6861 O O . SER A 1 880 ? -27.688 37.75 19.875 1 92.62 880 SER A O 1
ATOM 6863 N N . SER A 1 881 ? -28.188 37.781 22.078 1 93.5 881 SER A N 1
ATOM 6864 C CA . SER A 1 881 ? -26.969 38.5 22.422 1 93.5 881 SER A CA 1
ATOM 6865 C C . SER A 1 881 ? -25.719 37.719 21.969 1 93.5 881 SER A C 1
ATOM 6867 O O . SER A 1 881 ? -24.672 38.344 21.734 1 93.5 881 SER A O 1
ATOM 6869 N N . HIS A 1 882 ? -25.766 36.406 21.844 1 92.75 882 HIS A N 1
ATOM 6870 C CA . HIS A 1 882 ? -24.609 35.562 21.5 1 92.75 882 HIS A CA 1
ATOM 6871 C C . HIS A 1 882 ? -24.469 35.438 19.984 1 92.75 882 HIS A C 1
ATOM 6873 O O . HIS A 1 882 ? -23.531 34.75 19.516 1 92.75 882 HIS A O 1
ATOM 6879 N N . SER A 1 883 ? -25.359 35.969 19.234 1 94.81 883 SER A N 1
ATOM 6880 C CA . SER A 1 883 ? -25.312 35.844 17.766 1 94.81 883 SER A CA 1
ATOM 6881 C C . SER A 1 883 ? -24.031 36.469 17.219 1 94.81 883 SER A C 1
ATOM 6883 O O . SER A 1 883 ? -23.375 37.25 17.906 1 94.81 883 SER A O 1
ATOM 6885 N N . THR A 1 884 ? -23.641 36.031 16.094 1 96.06 884 THR A N 1
ATOM 6886 C CA . THR A 1 884 ? -22.422 36.469 15.43 1 96.06 884 THR A CA 1
ATOM 6887 C C . THR A 1 884 ? -22.375 38 15.352 1 96.06 884 THR A C 1
ATOM 6889 O O . THR A 1 884 ? -23.266 38.625 14.766 1 96.06 884 THR A O 1
ATOM 6892 N N . SER A 1 885 ? -21.422 38.625 15.992 1 97.38 885 SER A N 1
ATOM 6893 C CA . SER A 1 885 ? -21.219 40.094 16.016 1 97.38 885 SER A CA 1
ATOM 6894 C C . SER A 1 885 ? -19.781 40.438 16.375 1 97.38 885 SER A C 1
ATOM 6896 O O . SER A 1 885 ? -19 39.531 16.734 1 97.38 885 SER A O 1
ATOM 6898 N N . SER A 1 886 ? -19.438 41.688 16.359 1 97.5 886 SER A N 1
ATOM 6899 C CA . SER A 1 886 ? -18.078 42.156 16.656 1 97.5 886 SER A CA 1
ATOM 6900 C C . SER A 1 886 ? -17.781 42.062 18.141 1 97.5 886 SER A C 1
ATOM 6902 O O . SER A 1 886 ? -16.656 42.344 18.578 1 97.5 886 SER A O 1
ATOM 6904 N N . ARG A 1 887 ? -18.797 41.562 18.938 1 96.81 887 ARG A N 1
ATOM 6905 C CA . ARG A 1 887 ? -18.562 41.375 20.359 1 96.81 887 ARG A CA 1
ATOM 6906 C C . ARG A 1 887 ? -17.422 40.375 20.594 1 96.81 887 ARG A C 1
ATOM 6908 O O . ARG A 1 887 ? -16.672 40.531 21.562 1 96.81 887 ARG A O 1
ATOM 6915 N N . TYR A 1 888 ? -17.312 39.531 19.719 1 96.31 888 TYR A N 1
ATOM 6916 C CA . TYR A 1 888 ? -16.344 38.438 19.891 1 96.31 888 TYR A CA 1
ATOM 6917 C C . TYR A 1 888 ? -15.234 38.562 18.844 1 96.31 888 TYR A C 1
ATOM 6919 O O . TYR A 1 888 ? -14.547 37.562 18.562 1 96.31 888 TYR A O 1
ATOM 6927 N N . LEU A 1 889 ? -15.094 39.562 18.094 1 97.19 889 LEU A N 1
ATOM 6928 C CA . LEU A 1 889 ? -14.039 39.844 17.125 1 97.19 889 LEU A CA 1
ATOM 6929 C C . LEU A 1 889 ? -12.859 40.562 17.797 1 97.19 889 LEU A C 1
ATOM 6931 O O . LEU A 1 889 ? -13.039 41.562 18.453 1 97.19 889 LEU A O 1
ATOM 6935 N N . HIS A 1 890 ? -11.719 40 17.719 1 97.06 890 HIS A N 1
ATOM 6936 C CA . HIS A 1 890 ? -10.523 40.5 18.375 1 97.06 890 HIS A CA 1
ATOM 6937 C C . HIS A 1 890 ? -9.414 40.781 17.359 1 97.06 890 HIS A C 1
ATOM 6939 O O . HIS A 1 890 ? -9.461 40.281 16.234 1 97.06 890 HIS A O 1
ATOM 6945 N N . ASP A 1 891 ? -8.477 41.625 17.797 1 96.75 891 ASP A N 1
ATOM 6946 C CA . ASP A 1 891 ? -7.266 41.75 17 1 96.75 891 ASP A CA 1
ATOM 6947 C C . ASP A 1 891 ? -6.395 40.5 17.094 1 96.75 891 ASP A C 1
ATOM 6949 O O . ASP A 1 891 ? -6.262 39.906 18.172 1 96.75 891 ASP A O 1
ATOM 6953 N N . ALA A 1 892 ? -5.859 40.094 16.031 1 95.69 892 ALA A N 1
ATOM 6954 C CA . ALA A 1 892 ? -5.074 38.875 15.992 1 95.69 892 ALA A CA 1
ATOM 6955 C C . ALA A 1 892 ? -3.58 39.156 16.078 1 95.69 892 ALA A C 1
ATOM 6957 O O . ALA A 1 892 ? -2.754 38.406 15.578 1 95.69 892 ALA A O 1
ATOM 6958 N N . ASP A 1 893 ? -3.162 40.219 16.734 1 96.19 893 ASP A N 1
ATOM 6959 C CA . ASP A 1 893 ? -1.76 40.562 16.922 1 96.19 893 ASP A CA 1
ATOM 6960 C C . ASP A 1 893 ? -1.097 39.688 17.984 1 96.19 893 ASP A C 1
ATOM 6962 O O . ASP A 1 893 ? -1.648 39.5 19.062 1 96.19 893 ASP A O 1
ATOM 6966 N N . PHE A 1 894 ? 0.082 39.188 17.641 1 95.19 894 PHE A N 1
ATOM 6967 C CA . PHE A 1 894 ? 0.761 38.406 18.672 1 95.19 894 PHE A CA 1
ATOM 6968 C C . PHE A 1 894 ? 2.27 38.406 18.453 1 95.19 894 PHE A C 1
ATOM 6970 O O . PHE A 1 894 ? 2.74 38.781 17.375 1 95.19 894 PHE A O 1
ATOM 6977 N N . ILE A 1 895 ? 3.033 38.156 19.438 1 96.5 895 ILE A N 1
ATOM 6978 C CA . ILE A 1 895 ? 4.445 37.781 19.469 1 96.5 895 ILE A CA 1
ATOM 6979 C C . ILE A 1 895 ? 4.609 36.438 20.172 1 96.5 895 ILE A C 1
ATOM 6981 O O . ILE A 1 895 ? 4.066 36.219 21.25 1 96.5 895 ILE A O 1
ATOM 6985 N N . LYS A 1 896 ? 5.258 35.531 19.547 1 95.06 896 LYS A N 1
ATOM 6986 C CA . LYS A 1 896 ? 5.41 34.188 20.094 1 95.06 896 LYS A CA 1
ATOM 6987 C C . LYS A 1 896 ? 6.883 33.844 20.297 1 95.06 896 LYS A C 1
ATOM 6989 O O . LYS A 1 896 ? 7.707 34.062 19.406 1 95.06 896 LYS A O 1
ATOM 6994 N N . PHE A 1 897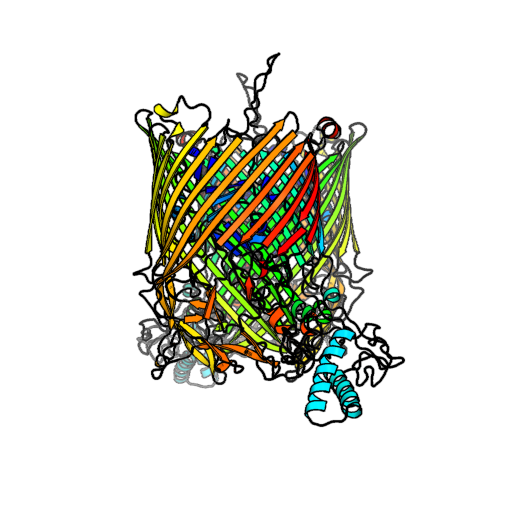 ? 7.207 33.5 21.516 1 95.38 897 PHE A N 1
ATOM 6995 C CA . PHE A 1 897 ? 8.477 32.812 21.734 1 95.38 897 PHE A CA 1
ATOM 6996 C C . PHE A 1 897 ? 8.406 31.375 21.297 1 95.38 897 PHE A C 1
ATOM 6998 O O . PHE A 1 897 ? 8.031 30.5 22.078 1 95.38 897 PHE A O 1
ATOM 7005 N N . LYS A 1 898 ? 8.781 31.188 20.125 1 93.12 898 LYS A N 1
ATOM 7006 C CA . LYS A 1 898 ? 8.5 29.953 19.422 1 93.12 898 LYS A CA 1
ATOM 7007 C C . LYS A 1 898 ? 9.438 28.828 19.875 1 93.12 898 LYS A C 1
ATOM 7009 O O . LYS A 1 898 ? 9.023 27.672 19.969 1 93.12 898 LYS A O 1
ATOM 7014 N N . ASN A 1 899 ? 10.734 29.172 20.047 1 93.5 899 ASN A N 1
ATOM 7015 C CA . ASN A 1 899 ? 11.672 28.094 20.312 1 93.5 899 ASN A CA 1
ATOM 7016 C C . ASN A 1 899 ? 12.93 28.609 21.016 1 93.5 899 ASN A C 1
ATOM 7018 O O . ASN A 1 899 ? 13.375 29.719 20.75 1 93.5 899 ASN A O 1
ATOM 7022 N N . ILE A 1 900 ? 13.453 27.875 21.906 1 95.19 900 ILE A N 1
ATOM 7023 C CA . ILE A 1 900 ? 14.805 28.031 22.438 1 95.19 900 ILE A CA 1
ATOM 7024 C C . ILE A 1 900 ? 15.539 26.703 22.375 1 95.19 900 ILE A C 1
ATOM 7026 O O . ILE A 1 900 ? 14.977 25.656 22.703 1 95.19 900 ILE A O 1
ATOM 7030 N N . ASN A 1 901 ? 16.672 26.734 21.844 1 94.75 901 ASN A N 1
ATOM 7031 C CA . ASN A 1 901 ? 17.484 25.531 21.688 1 94.75 901 ASN A CA 1
ATOM 7032 C C . ASN A 1 901 ? 18.875 25.703 22.281 1 94.75 901 ASN A C 1
ATOM 7034 O O . ASN A 1 901 ? 19.547 26.703 22.016 1 94.75 901 ASN A O 1
ATOM 7038 N N . LEU A 1 902 ? 19.25 24.781 23.109 1 95.69 902 LEU A N 1
ATOM 7039 C CA . LEU A 1 902 ? 20.578 24.75 23.719 1 95.69 902 LEU A CA 1
ATOM 7040 C C . LEU A 1 902 ? 21.297 23.453 23.375 1 95.69 902 LEU A C 1
ATOM 7042 O O . LEU A 1 902 ? 20.734 22.359 23.531 1 95.69 902 LEU A O 1
ATOM 7046 N N . GLY A 1 903 ? 22.5 23.625 22.859 1 95 903 GLY A N 1
ATOM 7047 C CA . GLY A 1 903 ? 23.297 22.438 22.516 1 95 903 GLY A CA 1
ATOM 7048 C C . GLY A 1 903 ? 24.734 22.516 22.984 1 95 903 GLY A C 1
ATOM 7049 O O . GLY A 1 903 ? 25.266 23.609 23.156 1 95 903 GLY A O 1
ATOM 7050 N N . TYR A 1 904 ? 25.297 21.406 23.25 1 96.31 904 TYR A N 1
ATOM 7051 C CA . TYR A 1 904 ? 26.703 21.297 23.609 1 96.31 904 TYR A CA 1
ATOM 7052 C C . TYR A 1 904 ? 27.375 20.156 22.859 1 96.31 904 TYR A C 1
ATOM 7054 O O . TYR A 1 904 ? 26.969 19 23 1 96.31 904 TYR A O 1
ATOM 7062 N N . THR A 1 905 ? 28.297 20.5 22.125 1 95.38 905 THR A N 1
ATOM 7063 C CA . THR A 1 905 ? 29.109 19.516 21.406 1 95.38 905 THR A CA 1
ATOM 7064 C C . THR A 1 905 ? 30.391 19.219 22.172 1 95.38 905 THR A C 1
ATOM 7066 O O . THR A 1 905 ? 31.203 20.109 22.406 1 95.38 905 THR A O 1
ATOM 7069 N N . LEU A 1 906 ? 30.641 18.016 22.453 1 95.12 906 LEU A N 1
ATOM 7070 C CA . LEU A 1 906 ? 31.812 17.609 23.203 1 95.12 906 LEU A CA 1
ATOM 7071 C C . LEU A 1 906 ? 33.094 17.844 22.391 1 95.12 906 LEU A C 1
ATOM 7073 O O . LEU A 1 906 ? 33.094 17.641 21.172 1 95.12 906 LEU A O 1
ATOM 7077 N N . PRO A 1 907 ? 34.156 18.281 23.047 1 93.56 907 PRO A N 1
ATOM 7078 C CA . PRO A 1 907 ? 35.438 18.453 22.328 1 93.56 907 PRO A CA 1
ATOM 7079 C C . PRO A 1 907 ? 35.938 17.156 21.672 1 93.56 907 PRO A C 1
ATOM 7081 O O . PRO A 1 907 ? 35.781 16.078 22.266 1 93.56 907 PRO A O 1
ATOM 7084 N N . LYS A 1 908 ? 36.531 17.328 20.562 1 90.62 908 LYS A N 1
ATOM 7085 C CA . LYS A 1 908 ? 37 16.203 19.781 1 90.62 908 LYS A CA 1
ATOM 7086 C C . LYS A 1 908 ? 38 15.359 20.578 1 90.62 908 LYS A C 1
ATOM 7088 O O . LYS A 1 908 ? 38.062 14.141 20.406 1 90.62 908 LYS A O 1
ATOM 7093 N N . LYS A 1 909 ? 38.781 15.984 21.484 1 89.88 909 LYS A N 1
ATOM 7094 C CA . LYS A 1 909 ? 39.781 15.289 22.297 1 89.88 909 LYS A CA 1
ATOM 7095 C C . LYS A 1 909 ? 39.156 14.195 23.141 1 89.88 909 LYS A C 1
ATOM 7097 O O . LYS A 1 909 ? 39.75 13.156 23.406 1 89.88 909 LYS A O 1
ATOM 7102 N N . TRP A 1 910 ? 37.938 14.367 23.547 1 90.62 910 TRP A N 1
ATOM 7103 C CA . TRP A 1 910 ? 37.219 13.398 24.391 1 90.62 910 TRP A CA 1
ATOM 7104 C C . TRP A 1 910 ? 36.562 12.32 23.531 1 90.62 910 TRP A C 1
ATOM 7106 O O . TRP A 1 910 ? 36.562 11.141 23.891 1 90.62 910 TRP A O 1
ATOM 7116 N N . THR A 1 911 ? 36.031 12.781 22.391 1 88.5 911 THR A N 1
ATOM 7117 C CA . THR A 1 911 ? 35.219 11.867 21.594 1 88.5 911 THR A CA 1
ATOM 7118 C C . THR A 1 911 ? 36.125 10.914 20.797 1 88.5 911 THR A C 1
ATOM 7120 O O . THR A 1 911 ? 35.75 9.758 20.562 1 88.5 911 THR A O 1
ATOM 7123 N N . GLN A 1 912 ? 37.188 11.359 20.375 1 86.06 912 GLN A N 1
ATOM 7124 C CA . GLN A 1 912 ? 38.094 10.523 19.594 1 86.06 912 GLN A CA 1
ATOM 7125 C C . GLN A 1 912 ? 38.594 9.336 20.406 1 86.06 912 GLN A C 1
ATOM 7127 O O . GLN A 1 912 ? 38.875 8.266 19.859 1 86.06 912 GLN A O 1
ATOM 7132 N N . LYS A 1 913 ? 38.75 9.539 21.656 1 83.44 913 LYS A N 1
ATOM 7133 C CA . LYS A 1 913 ? 39.219 8.477 22.547 1 83.44 913 LYS A CA 1
ATOM 7134 C C . LYS A 1 913 ? 38.25 7.285 22.516 1 83.44 913 LYS A C 1
ATOM 7136 O O . LYS A 1 913 ? 38.656 6.145 22.734 1 83.44 913 LYS A O 1
ATOM 7141 N N . ILE A 1 914 ? 37.062 7.531 22.266 1 82.56 914 ILE A N 1
ATOM 7142 C CA . ILE A 1 914 ? 36.062 6.445 22.266 1 82.56 914 ILE A CA 1
ATOM 7143 C C . ILE A 1 914 ? 35.625 6.16 20.828 1 82.56 914 ILE A C 1
ATOM 7145 O O . ILE A 1 914 ? 34.562 5.598 20.609 1 82.56 914 ILE A O 1
ATOM 7149 N N . GLN A 1 915 ? 36.344 6.617 19.797 1 80.69 915 GLN A N 1
ATOM 7150 C CA . GLN A 1 915 ? 36.156 6.34 18.375 1 80.69 915 GLN A CA 1
ATOM 7151 C C . GLN A 1 915 ? 34.875 6.945 17.828 1 80.69 915 GLN A C 1
ATOM 7153 O O . GLN A 1 915 ? 34.188 6.336 17 1 80.69 915 GLN A O 1
ATOM 7158 N N . LEU A 1 916 ? 34.531 8.031 18.516 1 87.56 916 LEU A N 1
ATOM 7159 C CA . LEU A 1 916 ? 33.406 8.812 18 1 87.56 916 LEU A CA 1
ATOM 7160 C C . LEU A 1 916 ? 33.906 10.141 17.422 1 87.56 916 LEU A C 1
ATOM 7162 O O . LEU A 1 916 ? 34.906 10.68 17.875 1 87.56 916 LEU A O 1
ATOM 7166 N N . GLU A 1 917 ? 33.281 10.508 16.375 1 87 917 GLU A N 1
ATOM 7167 C CA . GLU A 1 917 ? 33.656 11.773 15.742 1 87 917 GLU A CA 1
ATOM 7168 C C . GLU A 1 917 ? 32.969 12.953 16.406 1 87 917 GLU A C 1
ATOM 7170 O O . GLU A 1 917 ? 33.562 14.016 16.578 1 87 917 GLU A O 1
ATOM 7175 N N . THR A 1 918 ? 31.703 12.805 16.594 1 91.62 918 THR A N 1
ATOM 7176 C CA . THR A 1 918 ? 30.938 13.906 17.172 1 91.62 918 THR A CA 1
ATOM 7177 C C . THR A 1 918 ? 29.922 13.391 18.188 1 91.62 918 THR A C 1
ATOM 7179 O O . THR A 1 918 ? 29.297 12.352 17.969 1 91.62 918 THR A O 1
ATOM 7182 N N . VAL A 1 919 ? 29.828 13.969 19.297 1 94.88 919 VAL A N 1
ATOM 7183 C CA . VAL A 1 919 ? 28.781 13.758 20.297 1 94.88 919 VAL A CA 1
ATOM 7184 C C . VAL A 1 919 ? 28.172 15.102 20.703 1 94.88 919 VAL A C 1
ATOM 7186 O O . VAL A 1 919 ? 28.891 15.969 21.234 1 94.88 919 VAL A O 1
ATOM 7189 N N . ARG A 1 920 ? 26.969 15.297 20.453 1 94.88 920 ARG A N 1
ATOM 7190 C CA . ARG A 1 920 ? 26.297 16.547 20.781 1 94.88 920 ARG A CA 1
ATOM 7191 C C . ARG A 1 920 ? 25.031 16.297 21.594 1 94.88 920 ARG A C 1
ATOM 7193 O O . ARG A 1 920 ? 24.172 15.5 21.188 1 94.88 920 ARG A O 1
ATOM 7200 N N . PHE A 1 921 ? 24.938 16.891 22.766 1 96 921 PHE A N 1
ATOM 7201 C CA . PHE A 1 921 ? 23.703 16.922 23.547 1 96 921 PHE A CA 1
ATOM 7202 C C . PHE A 1 921 ? 22.906 18.188 23.281 1 96 921 PHE A C 1
ATOM 7204 O O . PHE A 1 921 ? 23.5 19.266 23.109 1 96 921 PHE A O 1
ATOM 7211 N N . PHE A 1 922 ? 21.641 18.016 23.188 1 94.19 922 PHE A N 1
ATOM 7212 C CA . PHE A 1 922 ? 20.891 19.25 22.969 1 94.19 922 PHE A CA 1
ATOM 7213 C C . PHE A 1 922 ? 19.531 19.188 23.688 1 94.19 922 PHE A C 1
ATOM 7215 O O . PHE A 1 922 ? 19.047 18.109 24 1 94.19 922 PHE A O 1
ATOM 7222 N N . GLY A 1 923 ? 18.922 20.281 24 1 94.62 923 GLY A N 1
ATOM 7223 C CA . GLY A 1 923 ? 17.594 20.516 24.547 1 94.62 923 GLY A CA 1
ATOM 7224 C C . GLY A 1 923 ? 16.875 21.672 23.891 1 94.62 923 GLY A C 1
ATOM 7225 O O . GLY A 1 923 ? 17.5 22.625 23.438 1 94.62 923 GLY A O 1
ATOM 7226 N N . SER A 1 924 ? 15.594 21.516 23.734 1 93.81 924 SER A N 1
ATOM 7227 C CA . SER A 1 924 ? 14.805 22.531 23.078 1 93.81 924 SER A CA 1
ATOM 7228 C C . SER A 1 924 ? 13.445 22.719 23.734 1 93.81 924 SER A C 1
ATOM 7230 O O . SER A 1 924 ? 12.883 21.766 24.281 1 93.81 924 SER A O 1
ATOM 7232 N N . LEU A 1 925 ? 12.984 23.891 23.844 1 94.19 925 LEU A N 1
ATOM 7233 C CA . LEU A 1 925 ? 11.633 24.25 24.266 1 94.19 925 LEU A CA 1
ATOM 7234 C C . LEU A 1 925 ? 10.867 24.922 23.125 1 94.19 925 LEU A C 1
ATOM 7236 O O . LEU A 1 925 ? 11.352 25.891 22.531 1 94.19 925 LEU A O 1
ATOM 7240 N N . GLU A 1 926 ? 9.758 24.344 22.812 1 92.25 926 GLU A N 1
ATOM 7241 C CA . GLU A 1 926 ? 8.945 24.875 21.734 1 92.25 926 GLU A CA 1
ATOM 7242 C C . GLU A 1 926 ? 7.625 25.438 22.25 1 92.25 926 GLU A C 1
ATOM 7244 O O . GLU A 1 926 ? 7.008 24.844 23.141 1 92.25 926 GLU A O 1
ATOM 7249 N N . ASN A 1 927 ? 7.148 26.453 21.578 1 91.06 927 ASN A N 1
ATOM 7250 C CA . ASN A 1 927 ? 5.91 27.125 21.953 1 91.06 927 ASN A CA 1
ATOM 7251 C C . ASN A 1 927 ? 5.887 27.5 23.422 1 91.06 927 ASN A C 1
ATOM 7253 O O . ASN A 1 927 ? 4.961 27.141 24.156 1 91.06 927 ASN A O 1
ATOM 7257 N N . ILE A 1 928 ? 6.852 28.266 23.797 1 89.75 928 ILE A N 1
ATOM 7258 C CA . ILE A 1 928 ? 7.09 28.578 25.203 1 89.75 928 ILE A CA 1
ATOM 7259 C C . ILE A 1 928 ? 5.996 29.5 25.719 1 89.75 928 ILE A C 1
ATOM 7261 O O . ILE A 1 928 ? 5.387 29.25 26.766 1 89.75 928 ILE A O 1
ATOM 7265 N N . CYS A 1 929 ? 5.879 30.625 24.969 1 90.44 929 CYS A N 1
ATOM 7266 C CA . CYS A 1 929 ? 4.859 31.594 25.375 1 90.44 929 CYS A CA 1
ATOM 7267 C C . CYS A 1 929 ? 4.375 32.406 24.188 1 90.44 929 CYS A C 1
ATOM 7269 O O . CYS A 1 929 ? 5.145 32.688 23.266 1 90.44 929 CYS A O 1
ATOM 7271 N N . VAL A 1 930 ? 3.148 32.656 24.188 1 91.69 930 VAL A N 1
ATOM 7272 C CA . VAL A 1 930 ? 2.549 33.531 23.172 1 91.69 930 VAL A CA 1
ATOM 7273 C C . VAL A 1 930 ? 1.961 34.75 23.859 1 91.69 930 VAL A C 1
ATOM 7275 O O . VAL A 1 930 ? 1.182 34.656 24.812 1 91.69 930 VAL A O 1
ATOM 7278 N N . TRP A 1 931 ? 2.395 35.906 23.422 1 93.81 931 TRP A N 1
ATOM 7279 C CA . TRP A 1 931 ? 1.775 37.156 23.859 1 93.81 931 TRP A CA 1
ATOM 7280 C C . TRP A 1 931 ? 0.743 37.625 22.844 1 93.81 931 TRP A C 1
ATOM 7282 O O . TRP A 1 931 ? 1.092 38.25 21.844 1 93.81 931 TRP A O 1
ATOM 7292 N N . ASN A 1 932 ? -0.5 37.25 23.156 1 93.38 932 ASN A N 1
ATOM 7293 C CA . ASN A 1 932 ? -1.592 37.875 22.406 1 93.38 932 ASN A CA 1
ATOM 7294 C C . ASN A 1 932 ? -1.767 39.344 22.766 1 93.38 932 ASN A C 1
ATOM 7296 O O . ASN A 1 932 ? -2.094 39.688 23.906 1 93.38 932 ASN A O 1
ATOM 7300 N N . LEU A 1 933 ? -1.671 40.25 21.891 1 93.38 933 LEU A N 1
ATOM 7301 C CA . LEU A 1 933 ? -1.556 41.656 22.219 1 93.38 933 LEU A CA 1
ATOM 7302 C C . LEU A 1 933 ? -2.928 42.281 22.469 1 93.38 933 LEU A C 1
ATOM 7304 O O . LEU A 1 933 ? -3.033 43.344 23.094 1 93.38 933 LEU A O 1
ATOM 7308 N N . ASP A 1 934 ? -3.936 41.625 21.844 1 95 934 ASP A N 1
ATOM 7309 C CA . ASP A 1 934 ? -5.285 42.031 22.25 1 95 934 ASP A CA 1
ATOM 7310 C C . ASP A 1 934 ? -5.664 41.375 23.578 1 95 934 ASP A C 1
ATOM 7312 O O . ASP A 1 934 ? -5.996 40.188 23.641 1 95 934 ASP A O 1
ATOM 7316 N N . GLY A 1 935 ? -5.688 42.156 24.625 1 90.81 935 GLY A N 1
ATOM 7317 C CA . GLY A 1 935 ? -5.945 41.656 25.953 1 90.81 935 GLY A CA 1
ATOM 7318 C C . GLY A 1 935 ? -7.336 41.094 26.125 1 90.81 935 GLY A C 1
ATOM 7319 O O . GLY A 1 935 ? -7.59 40.312 27.062 1 90.81 935 GLY A O 1
ATOM 7320 N N . SER A 1 936 ? -8.156 41.406 25.25 1 92.38 936 SER A N 1
ATOM 7321 C CA . SER A 1 936 ? -9.523 40.906 25.359 1 92.38 936 SER A CA 1
ATOM 7322 C C . SER A 1 936 ? -9.641 39.469 24.797 1 92.38 936 SER A C 1
ATOM 7324 O O . SER A 1 936 ? -10.633 38.781 25.047 1 92.38 936 SER A O 1
ATOM 7326 N N . PHE A 1 937 ? -8.703 39.094 24 1 93.75 937 PHE A N 1
ATOM 7327 C CA . PHE A 1 937 ? -8.711 37.719 23.5 1 93.75 937 PHE A CA 1
ATOM 7328 C C . PHE A 1 937 ? -8.367 36.75 24.625 1 93.75 937 PHE A C 1
ATOM 7330 O O . PHE A 1 937 ? -7.34 36.906 25.297 1 93.75 937 PHE A O 1
ATOM 7337 N N . LYS A 1 938 ? -9.148 35.781 24.797 1 90.94 938 LYS A N 1
ATOM 7338 C CA . LYS A 1 938 ? -9.023 34.906 25.969 1 90.94 938 LYS A CA 1
ATOM 7339 C C . LYS A 1 938 ? -8.562 33.531 25.594 1 90.94 938 LYS A C 1
ATOM 7341 O O . LYS A 1 938 ? -8.281 32.688 26.453 1 90.94 938 LYS A O 1
ATOM 7346 N N . GLY A 1 939 ? -8.508 33.156 24.359 1 89.44 939 GLY A N 1
ATOM 7347 C CA . GLY A 1 939 ? -8.117 31.828 23.922 1 89.44 939 GLY A CA 1
ATOM 7348 C C . GLY A 1 939 ? -6.629 31.578 24.062 1 89.44 939 GLY A C 1
ATOM 7349 O O . GLY A 1 939 ? -5.898 32.375 24.625 1 89.44 939 GLY A O 1
ATOM 7350 N N . TYR A 1 940 ? -6.234 30.422 23.562 1 88.75 940 TYR A N 1
ATOM 7351 C CA . TYR A 1 940 ? -4.855 29.984 23.75 1 88.75 940 TYR A CA 1
ATOM 7352 C C . TYR A 1 940 ? -3.928 30.719 22.781 1 88.75 940 TYR A C 1
ATOM 7354 O O . TYR A 1 940 ? -2.822 31.109 23.156 1 88.75 940 TYR A O 1
ATOM 7362 N N . ASP A 1 941 ? -4.328 30.703 21.5 1 89.56 941 ASP A N 1
ATOM 7363 C CA . ASP A 1 941 ? -3.457 31.188 20.438 1 89.56 941 ASP A CA 1
ATOM 7364 C C . ASP A 1 941 ? -4.273 31.719 19.266 1 89.56 941 ASP A C 1
ATOM 7366 O O . ASP A 1 941 ? -5.074 30.984 18.672 1 89.56 941 ASP A O 1
ATOM 7370 N N . VAL A 1 942 ? -4.016 32.938 18.906 1 88.94 942 VAL A N 1
ATOM 7371 C CA . VAL A 1 942 ? -4.762 33.562 17.828 1 88.94 942 VAL A CA 1
ATOM 7372 C C . VAL A 1 942 ? -4.414 32.875 16.5 1 88.94 942 VAL A C 1
ATOM 7374 O O . VAL A 1 942 ? -5.184 32.938 15.539 1 88.94 942 VAL A O 1
ATOM 7377 N N . GLU A 1 943 ? -3.301 32.125 16.438 1 86 943 GLU A N 1
ATOM 7378 C CA . GLU A 1 943 ? -2.877 31.453 15.203 1 86 943 GLU A CA 1
ATOM 7379 C C . GLU A 1 943 ? -3.848 30.344 14.828 1 86 943 GLU A C 1
ATOM 7381 O O . GLU A 1 943 ? -3.91 29.938 13.664 1 86 943 GLU A O 1
ATOM 7386 N N . LEU A 1 944 ? -4.594 29.844 15.703 1 85 944 LEU A N 1
ATOM 7387 C CA . LEU A 1 944 ? -5.496 28.719 15.492 1 85 944 LEU A CA 1
ATOM 7388 C C . LEU A 1 944 ? -6.648 29.109 14.578 1 85 944 LEU A C 1
ATOM 7390 O O . LEU A 1 944 ? -7.355 28.234 14.055 1 85 944 LEU A O 1
ATOM 7394 N N . GLY A 1 945 ? -6.836 30.422 14.359 1 85.81 945 GLY A N 1
ATOM 7395 C CA . GLY A 1 945 ? -7.883 30.875 13.461 1 85.81 945 GLY A CA 1
ATOM 7396 C C . GLY A 1 945 ? -7.547 30.656 11.992 1 85.81 945 GLY A C 1
ATOM 7397 O O . GLY A 1 945 ? -8.43 30.719 11.133 1 85.81 945 GLY A O 1
ATOM 7398 N N . GLY A 1 946 ? -6.285 30.391 11.727 1 82.5 946 GLY A N 1
ATOM 7399 C CA . GLY A 1 946 ? -5.859 30.188 10.359 1 82.5 946 GLY A CA 1
ATOM 7400 C C . GLY A 1 946 ? -6.066 31.391 9.469 1 82.5 946 GLY A C 1
ATOM 7401 O O . GLY A 1 946 ? -6.078 32.531 9.953 1 82.5 946 GLY A O 1
ATOM 7402 N N . VAL A 1 947 ? -6.312 31.109 8.188 1 85 947 VAL A N 1
ATOM 7403 C CA . VAL A 1 947 ? -6.422 32.188 7.215 1 85 947 VAL A CA 1
ATOM 7404 C C . VAL A 1 947 ? -7.816 32.812 7.289 1 85 947 VAL A C 1
ATOM 7406 O O . VAL A 1 947 ? -8 34 6.949 1 85 947 VAL A O 1
ATOM 7409 N N . THR A 1 948 ? -8.734 32.031 7.793 1 88.06 948 THR A N 1
ATOM 7410 C CA . THR A 1 948 ? -10.102 32.562 7.848 1 88.06 948 THR A CA 1
ATOM 7411 C C . THR A 1 948 ? -10.305 33.406 9.094 1 88.06 948 THR A C 1
ATOM 7413 O O . THR A 1 948 ? -11.273 34.188 9.172 1 88.06 948 THR A O 1
ATOM 7416 N N . GLY A 1 949 ? -9.422 33.25 10.023 1 91.12 949 GLY A N 1
ATOM 7417 C CA . GLY A 1 949 ? -9.523 34.031 11.25 1 91.12 949 GLY A CA 1
ATOM 7418 C C . GLY A 1 949 ? -10.711 33.625 12.109 1 91.12 949 GLY A C 1
ATOM 7419 O O . GLY A 1 949 ? -11.297 34.469 12.789 1 91.12 949 GLY A O 1
ATOM 7420 N N . VAL A 1 950 ? -11.148 32.469 11.953 1 91.06 950 VAL A N 1
ATOM 7421 C CA . VAL A 1 950 ? -12.266 32 12.766 1 91.06 950 VAL A CA 1
ATOM 7422 C C . VAL A 1 950 ? -11.812 30.844 13.656 1 91.06 950 VAL A C 1
ATOM 7424 O O . VAL A 1 950 ? -11.234 29.875 13.172 1 91.06 950 VAL A O 1
ATOM 7427 N N . LEU A 1 951 ? -11.898 31.141 14.781 1 86.06 951 LEU A N 1
ATOM 7428 C CA . LEU A 1 951 ? -11.672 30.062 15.734 1 86.06 951 LEU A CA 1
ATOM 7429 C C . LEU A 1 951 ? -12.961 29.297 15.992 1 86.06 951 LEU A C 1
ATOM 7431 O O . LEU A 1 951 ? -13.727 29.641 16.891 1 86.06 951 LEU A O 1
ATOM 7435 N N . ASP A 1 952 ? -13.336 28.734 14.852 1 68.75 952 ASP A N 1
ATOM 7436 C CA . ASP A 1 952 ? -14.602 28.016 14.914 1 68.75 952 ASP A CA 1
ATOM 7437 C C . ASP A 1 952 ? -14.414 26.625 15.547 1 68.75 952 ASP A C 1
ATOM 7439 O O . ASP A 1 952 ? -13.391 25.969 15.336 1 68.75 952 ASP A O 1
ATOM 7443 N N . GLY A 1 953 ? -15.188 26.641 16.625 1 53.97 953 GLY A N 1
ATOM 7444 C CA . GLY A 1 953 ? -15.633 25.641 17.562 1 53.97 953 GLY A CA 1
ATOM 7445 C C . GLY A 1 953 ? -14.688 24.453 17.672 1 53.97 953 GLY A C 1
ATOM 7446 O O . GLY A 1 953 ? -13.984 24.297 18.672 1 53.97 953 GLY A O 1
ATOM 7447 N N . ALA A 1 954 ? -15.18 23.312 17.172 1 50.06 954 ALA A N 1
ATOM 7448 C CA . ALA A 1 954 ? -15.43 22.062 17.891 1 50.06 954 ALA A CA 1
ATOM 7449 C C . ALA A 1 954 ? -14.359 21.016 17.562 1 50.06 954 ALA A C 1
ATOM 7451 O O . ALA A 1 954 ? -14.664 19.906 17.125 1 50.06 954 ALA A O 1
ATOM 7452 N N . GLY A 1 955 ? -13.102 21.625 17.625 1 62.62 955 GLY A N 1
ATOM 7453 C CA . GLY A 1 955 ? -12.352 20.375 17.688 1 62.62 955 GLY A CA 1
ATOM 7454 C C . GLY A 1 955 ? -10.883 20.547 17.359 1 62.62 955 GLY A C 1
ATOM 7455 O O . GLY A 1 955 ? -10.188 19.578 17.078 1 62.62 955 GLY A O 1
ATOM 7456 N N . THR A 1 956 ? -10.492 22.016 17.5 1 76.5 956 THR A N 1
ATOM 7457 C CA . THR A 1 956 ? -9.086 22.156 17.141 1 76.5 956 THR A CA 1
ATOM 7458 C C . THR A 1 956 ? -8.195 22 18.359 1 76.5 956 THR A C 1
ATOM 7460 O O . THR A 1 956 ? -8.367 22.703 19.359 1 76.5 956 THR A O 1
ATOM 7463 N N . VAL A 1 957 ? -7.328 21.203 18.297 1 86.56 957 VAL A N 1
ATOM 7464 C CA . VAL A 1 957 ? -6.387 20.953 19.391 1 86.56 957 VAL A CA 1
ATOM 7465 C C . VAL A 1 957 ? -5.398 22.109 19.484 1 86.56 957 VAL A C 1
ATOM 7467 O O . VAL A 1 957 ? -4.762 22.484 18.5 1 86.56 957 VAL A O 1
ATOM 7470 N N . PRO A 1 958 ? -5.301 22.766 20.609 1 88.94 958 PRO A N 1
ATOM 7471 C CA . PRO A 1 958 ? -4.312 23.828 20.766 1 88.94 958 PRO A CA 1
ATOM 7472 C C . PRO A 1 958 ? -2.885 23.359 20.5 1 88.94 958 PRO A C 1
ATOM 7474 O O . PRO A 1 958 ? -2.596 22.172 20.625 1 88.94 958 PRO A O 1
ATOM 7477 N N . LEU A 1 959 ? -2.02 24.281 20.188 1 90.19 959 LEU A N 1
ATOM 7478 C CA . LEU A 1 959 ? -0.613 23.953 19.969 1 90.19 959 LEU A CA 1
ATOM 7479 C C . LEU A 1 959 ? 0.082 23.656 21.297 1 90.19 959 LEU A C 1
ATOM 7481 O O . LEU A 1 959 ? 0.103 24.5 22.203 1 90.19 959 LEU A O 1
ATOM 7485 N N . PRO A 1 960 ? 0.687 22.562 21.406 1 92.56 960 PRO A N 1
ATOM 7486 C CA . PRO A 1 960 ? 1.249 22.156 22.703 1 92.56 960 PRO A CA 1
ATOM 7487 C C . PRO A 1 960 ? 2.596 22.828 22.984 1 92.56 960 PRO A C 1
ATOM 7489 O O . PRO A 1 960 ? 3.316 23.188 22.062 1 92.56 960 PRO A O 1
ATOM 7492 N N . ARG A 1 961 ? 2.889 23.062 24.25 1 94.12 961 ARG A N 1
ATOM 7493 C CA . ARG A 1 961 ? 4.25 23.328 24.688 1 94.12 961 ARG A CA 1
ATOM 7494 C C . ARG A 1 961 ? 5.066 22.047 24.797 1 94.12 961 ARG A C 1
ATOM 7496 O O . ARG A 1 961 ? 4.629 21.078 25.422 1 94.12 961 ARG A O 1
ATOM 7503 N N . THR A 1 962 ? 6.18 22.062 24.188 1 94.5 962 THR A N 1
ATOM 7504 C CA . THR A 1 962 ? 6.945 20.828 24.109 1 94.5 962 THR A CA 1
ATOM 7505 C C . THR A 1 962 ? 8.359 21.031 24.641 1 94.5 962 THR A C 1
ATOM 7507 O O . THR A 1 962 ? 9.016 22.016 24.297 1 94.5 962 THR A O 1
ATOM 7510 N N . ILE A 1 963 ? 8.828 20.172 25.5 1 95.5 963 ILE A N 1
ATOM 7511 C CA . ILE A 1 963 ? 10.211 20.109 25.969 1 95.5 963 ILE A CA 1
ATOM 7512 C C . ILE A 1 963 ? 10.906 18.891 25.375 1 95.5 963 ILE A C 1
ATOM 7514 O O . ILE A 1 963 ? 10.383 17.766 25.453 1 95.5 963 ILE A O 1
ATOM 7518 N N . LEU A 1 964 ? 12.031 19.156 24.797 1 95.38 964 LEU A N 1
ATOM 7519 C CA . LEU A 1 964 ? 12.727 18.094 24.078 1 95.38 964 LEU A CA 1
ATOM 7520 C C . LEU A 1 964 ? 14.172 17.969 24.562 1 95.38 964 LEU A C 1
ATOM 7522 O O . LEU A 1 964 ? 14.828 18.984 24.812 1 95.38 964 LEU A O 1
ATOM 7526 N N . PHE A 1 965 ? 14.648 16.781 24.734 1 96.12 965 PHE A N 1
ATOM 7527 C CA . PHE A 1 965 ? 16.047 16.438 24.953 1 96.12 965 PHE A CA 1
ATOM 7528 C C . PHE A 1 965 ? 16.531 15.406 23.953 1 96.12 965 PHE A C 1
ATOM 7530 O O . PHE A 1 965 ? 15.781 14.492 23.578 1 96.12 965 PHE A O 1
ATOM 7537 N N . GLY A 1 966 ? 17.719 15.656 23.484 1 95.19 966 GLY A N 1
ATOM 7538 C CA . GLY A 1 966 ? 18.203 14.703 22.516 1 95.19 966 GLY A CA 1
ATOM 7539 C C . GLY A 1 966 ? 19.719 14.578 22.5 1 95.19 966 GLY A C 1
ATOM 7540 O O . GLY A 1 966 ? 20.422 15.312 23.203 1 95.19 966 GLY A O 1
ATOM 7541 N N . ILE A 1 967 ? 20.266 13.594 21.812 1 95.62 967 ILE A N 1
ATOM 7542 C CA . ILE A 1 967 ? 21.688 13.32 21.625 1 95.62 967 ILE A CA 1
ATOM 7543 C C . ILE A 1 967 ? 21.953 12.984 20.156 1 95.62 967 ILE A C 1
ATOM 7545 O O . ILE A 1 967 ? 21.141 12.336 19.5 1 95.62 967 ILE A O 1
ATOM 7549 N N . ASN A 1 968 ? 22.969 13.555 19.578 1 94.06 968 ASN A N 1
ATOM 7550 C CA . ASN A 1 968 ? 23.469 13.234 18.25 1 94.06 968 ASN A CA 1
ATOM 7551 C C . ASN A 1 968 ? 24.859 12.625 18.312 1 94.06 968 ASN A C 1
ATOM 7553 O O . ASN A 1 968 ? 25.781 13.219 18.891 1 94.06 968 ASN A O 1
ATOM 7557 N N . VAL A 1 969 ? 24.969 11.531 17.75 1 94.62 969 VAL A N 1
ATOM 7558 C CA . VAL A 1 969 ? 26.266 10.844 17.75 1 94.62 969 VAL A CA 1
ATOM 7559 C C . VAL A 1 969 ? 26.703 10.562 16.312 1 94.62 969 VAL A C 1
ATOM 7561 O O . VAL A 1 969 ? 25.906 10.078 15.5 1 94.62 969 VAL A O 1
ATOM 7564 N N . GLY A 1 970 ? 27.922 10.977 16.016 1 91.75 970 GLY A N 1
ATOM 7565 C CA . GLY A 1 970 ? 28.5 10.672 14.719 1 91.75 970 GLY A CA 1
ATOM 7566 C C . GLY A 1 970 ? 29.781 9.867 14.805 1 91.75 970 GLY A C 1
ATOM 7567 O O . GLY A 1 970 ? 30.594 10.07 15.719 1 91.75 970 GLY A O 1
ATOM 7568 N N . PHE A 1 971 ? 30.062 9.031 13.938 1 88.88 971 PHE A N 1
ATOM 7569 C CA . PHE A 1 971 ? 31.328 8.305 13.875 1 88.88 971 PHE A CA 1
ATOM 7570 C C . PHE A 1 971 ? 31.562 7.762 12.469 1 88.88 971 PHE A C 1
ATOM 7572 O O . PHE A 1 971 ? 30.625 7.594 11.688 1 88.88 971 PHE A O 1
ATOM 7579 N N . MET B 1 1 ? 35.844 -20.719 -16.156 1 32.03 1 MET B N 1
ATOM 7580 C CA . MET B 1 1 ? 37.281 -20.453 -16.094 1 32.03 1 MET B CA 1
ATOM 7581 C C . MET B 1 1 ? 37.562 -19.219 -15.242 1 32.03 1 MET B C 1
ATOM 7583 O O . MET B 1 1 ? 36.781 -18.266 -15.242 1 32.03 1 MET B O 1
ATOM 7587 N N . GLN B 1 2 ? 38.188 -19.391 -14 1 37.94 2 GLN B N 1
ATOM 7588 C CA . GLN B 1 2 ? 38.5 -18.297 -13.094 1 37.94 2 GLN B CA 1
ATOM 7589 C C . GLN B 1 2 ? 39.469 -17.312 -13.727 1 37.94 2 GLN B C 1
ATOM 7591 O O . GLN B 1 2 ? 40.438 -17.719 -14.367 1 37.94 2 GLN B O 1
ATOM 7596 N N . THR B 1 3 ? 39.094 -16.172 -13.734 1 42.88 3 THR B N 1
ATOM 7597 C CA . THR B 1 3 ? 40 -15.109 -14.148 1 42.88 3 THR B CA 1
ATOM 7598 C C . THR B 1 3 ? 41.219 -15.062 -13.234 1 42.88 3 THR B C 1
ATOM 7600 O O . THR B 1 3 ? 41.094 -15.102 -12.008 1 42.88 3 THR B O 1
ATOM 7603 N N . GLN B 1 4 ? 42.375 -15.633 -13.641 1 43.75 4 GLN B N 1
ATOM 7604 C CA . GLN B 1 4 ? 43.656 -15.484 -12.906 1 43.75 4 GLN B CA 1
ATOM 7605 C C . GLN B 1 4 ? 44.438 -14.273 -13.398 1 43.75 4 GLN B C 1
ATOM 7607 O O . GLN B 1 4 ? 44.531 -14.031 -14.602 1 43.75 4 GLN B O 1
ATOM 7612 N N . GLU B 1 5 ? 44.531 -13.359 -12.539 1 46.84 5 GLU B N 1
ATOM 7613 C CA . GLU B 1 5 ? 45.469 -12.281 -12.867 1 46.84 5 GLU B CA 1
ATOM 7614 C C . GLU B 1 5 ? 46.906 -12.742 -12.75 1 46.84 5 GLU B C 1
ATOM 7616 O O . GLU B 1 5 ? 47.344 -13.203 -11.688 1 46.84 5 GLU B O 1
ATOM 7621 N N . VAL B 1 6 ? 47.438 -13.273 -13.82 1 44.22 6 VAL B N 1
ATOM 7622 C CA . VAL B 1 6 ? 48.844 -13.68 -13.789 1 44.22 6 VAL B CA 1
ATOM 7623 C C . VAL B 1 6 ? 49.719 -12.539 -14.297 1 44.22 6 VAL B C 1
ATOM 7625 O O . VAL B 1 6 ? 49.281 -11.727 -15.117 1 44.22 6 VAL B O 1
ATOM 7628 N N . ALA B 1 7 ? 50.781 -12.336 -13.625 1 46.28 7 ALA B N 1
ATOM 7629 C CA . ALA B 1 7 ? 51.719 -11.305 -14.055 1 46.28 7 ALA B CA 1
ATOM 7630 C C . ALA B 1 7 ? 52.188 -11.539 -15.5 1 46.28 7 ALA B C 1
ATOM 7632 O O . ALA B 1 7 ? 52.281 -12.68 -15.945 1 46.28 7 ALA B O 1
ATOM 7633 N N . VAL B 1 8 ? 52.281 -10.484 -16.219 1 45.81 8 VAL B N 1
ATOM 7634 C CA . VAL B 1 8 ? 52.625 -10.508 -17.641 1 45.81 8 VAL B CA 1
ATOM 7635 C C . VAL B 1 8 ? 54 -11.141 -17.812 1 45.81 8 VAL B C 1
ATOM 7637 O O . VAL B 1 8 ? 54.969 -10.68 -17.234 1 45.81 8 VAL B O 1
ATOM 7640 N N . ALA B 1 9 ? 54.188 -12.453 -17.719 1 45.47 9 ALA B N 1
ATOM 7641 C CA . ALA B 1 9 ? 55.5 -12.969 -18.141 1 45.47 9 ALA B CA 1
ATOM 7642 C C . ALA B 1 9 ? 55.5 -13.32 -19.625 1 45.47 9 ALA B C 1
ATOM 7644 O O . ALA B 1 9 ? 54.438 -13.484 -20.234 1 45.47 9 ALA B O 1
ATOM 7645 N N . PRO B 1 10 ? 56.688 -13.164 -20.297 1 42.38 10 PRO B N 1
ATOM 7646 C CA . PRO B 1 10 ? 56.75 -13.344 -21.75 1 42.38 10 PRO B CA 1
ATOM 7647 C C . PRO B 1 10 ? 55.938 -14.57 -22.219 1 42.38 10 PRO B C 1
ATOM 7649 O O . PRO B 1 10 ? 55.375 -14.562 -23.297 1 42.38 10 PRO B O 1
ATOM 7652 N N . SER B 1 11 ? 56.25 -15.766 -21.656 1 38.06 11 SER B N 1
ATOM 7653 C CA . SER B 1 11 ? 55.562 -17 -22 1 38.06 11 SER B CA 1
ATOM 7654 C C . SER B 1 11 ? 54.5 -17.344 -20.969 1 38.06 11 SER B C 1
ATOM 7656 O O . SER B 1 11 ? 54.812 -17.828 -19.875 1 38.06 11 SER B O 1
ATOM 7658 N N . LEU B 1 12 ? 53.531 -16.453 -20.781 1 38.78 12 LEU B N 1
ATOM 7659 C CA . LEU B 1 12 ? 52.562 -16.625 -19.703 1 38.78 12 LEU B CA 1
ATOM 7660 C C . LEU B 1 12 ? 51.531 -17.703 -20.062 1 38.78 12 LEU B C 1
ATOM 7662 O O . LEU B 1 12 ? 50.844 -17.594 -21.078 1 38.78 12 LEU B O 1
ATOM 7666 N N . ARG B 1 13 ? 51.875 -19 -19.828 1 42.03 13 ARG B N 1
ATOM 7667 C CA . ARG B 1 13 ? 50.875 -20.047 -20 1 42.03 13 ARG B CA 1
ATOM 7668 C C . ARG B 1 13 ? 49.781 -19.953 -18.938 1 42.03 13 ARG B C 1
ATOM 7670 O O . ARG B 1 13 ? 50.062 -20.141 -17.75 1 42.03 13 ARG B O 1
ATOM 7677 N N . VAL B 1 14 ? 48.844 -19.172 -19.203 1 37.47 14 VAL B N 1
ATOM 7678 C CA . VAL B 1 14 ? 47.688 -19.047 -18.297 1 37.47 14 VAL B CA 1
ATOM 7679 C C . VAL B 1 14 ? 46.844 -20.312 -18.359 1 37.47 14 VAL B C 1
ATOM 7681 O O . VAL B 1 14 ? 46.344 -20.672 -19.422 1 37.47 14 VAL B O 1
ATOM 7684 N N . ILE B 1 15 ? 47.25 -21.375 -17.75 1 36.53 15 ILE B N 1
ATOM 7685 C CA . ILE B 1 15 ? 46.344 -22.516 -17.688 1 36.53 15 ILE B CA 1
ATOM 7686 C C . ILE B 1 15 ? 45.031 -22.125 -16.984 1 36.53 15 ILE B C 1
ATOM 7688 O O . ILE B 1 15 ? 45.062 -21.734 -15.812 1 36.53 15 ILE B O 1
ATOM 7692 N N . LEU B 1 16 ? 44.094 -21.719 -17.781 1 35.09 16 LEU B N 1
ATOM 7693 C CA . LEU B 1 16 ? 42.781 -21.469 -17.219 1 35.09 16 LEU B CA 1
ATOM 7694 C C . LEU B 1 16 ? 42.281 -22.688 -16.453 1 35.09 16 LEU B C 1
ATOM 7696 O O . LEU B 1 16 ? 42.344 -23.812 -16.953 1 35.09 16 LEU B O 1
ATOM 7700 N N . LYS B 1 17 ? 42.656 -22.75 -15.203 1 36.28 17 LYS B N 1
ATOM 7701 C CA . LYS B 1 17 ? 42.125 -23.875 -14.43 1 36.28 17 LYS B CA 1
ATOM 7702 C C . LYS B 1 17 ? 40.625 -24.062 -14.719 1 36.28 17 LYS B C 1
ATOM 7704 O O . LYS B 1 17 ? 39.875 -23.078 -14.875 1 36.28 17 LYS B O 1
ATOM 7709 N N . SER B 1 18 ? 40.344 -25.078 -15.359 1 31.72 18 SER B N 1
ATOM 7710 C CA . SER B 1 18 ? 38.969 -25.5 -15.547 1 31.72 18 SER B CA 1
ATOM 7711 C C . SER B 1 18 ? 38.125 -25.172 -14.32 1 31.72 18 SER B C 1
ATOM 7713 O O . SER B 1 18 ? 38.625 -25.062 -13.211 1 31.72 18 SER B O 1
ATOM 7715 N N . ASP B 1 19 ? 36.938 -24.656 -14.508 1 36.16 19 ASP B N 1
ATOM 7716 C CA . ASP B 1 19 ? 35.875 -24.547 -13.531 1 36.16 19 ASP B CA 1
ATOM 7717 C C . ASP B 1 19 ? 35.875 -25.719 -12.555 1 36.16 19 ASP B C 1
ATOM 7719 O O . ASP B 1 19 ? 34.906 -25.969 -11.859 1 36.16 19 ASP B O 1
ATOM 7723 N N . SER B 1 20 ? 36.688 -26.641 -12.742 1 33.34 20 SER B N 1
ATOM 7724 C CA . SER B 1 20 ? 36.688 -27.812 -11.883 1 33.34 20 SER B CA 1
ATOM 7725 C C . SER B 1 20 ? 36.75 -27.422 -10.406 1 33.34 20 SER B C 1
ATOM 7727 O O . SER B 1 20 ? 36.75 -28.281 -9.531 1 33.34 20 SER B O 1
ATOM 7729 N N . GLU B 1 21 ? 37.375 -26.422 -10.078 1 40.47 21 GLU B N 1
ATOM 7730 C CA . GLU B 1 21 ? 37.375 -26.188 -8.633 1 40.47 21 GLU B CA 1
ATOM 7731 C C . GLU B 1 21 ? 35.938 -25.969 -8.117 1 40.47 21 GLU B C 1
ATOM 7733 O O . GLU B 1 21 ? 35.562 -24.844 -7.809 1 40.47 21 GLU B O 1
ATOM 7738 N N . ILE B 1 22 ? 35.031 -26.516 -8.641 1 45.31 22 ILE B N 1
ATOM 7739 C CA . ILE B 1 22 ? 33.656 -26.75 -8.273 1 45.31 22 ILE B CA 1
ATOM 7740 C C . ILE B 1 22 ? 33.562 -27.016 -6.77 1 45.31 22 ILE B C 1
ATOM 7742 O O . ILE B 1 22 ? 32.625 -26.547 -6.105 1 45.31 22 ILE B O 1
ATOM 7746 N N . LEU B 1 23 ? 34.625 -27.734 -6.277 1 48.47 23 LEU B N 1
ATOM 7747 C CA . LEU B 1 23 ? 34.562 -28.188 -4.891 1 48.47 23 LEU B CA 1
ATOM 7748 C C . LEU B 1 23 ? 34.688 -27.016 -3.928 1 48.47 23 LEU B C 1
ATOM 7750 O O . LEU B 1 23 ? 34.188 -27.078 -2.795 1 48.47 23 LEU B O 1
ATOM 7754 N N . ASP B 1 24 ? 35.219 -25.891 -4.438 1 57.53 24 ASP B N 1
ATOM 7755 C CA . ASP B 1 24 ? 35.406 -24.766 -3.527 1 57.53 24 ASP B CA 1
ATOM 7756 C C . ASP B 1 24 ? 34.344 -23.688 -3.766 1 57.53 24 ASP B C 1
ATOM 7758 O O . ASP B 1 24 ? 34.469 -22.578 -3.254 1 57.53 24 ASP B O 1
ATOM 7762 N N . GLU B 1 25 ? 33.344 -24.219 -4.469 1 75.75 25 GLU B N 1
ATOM 7763 C CA . GLU B 1 25 ? 32.25 -23.266 -4.707 1 75.75 25 GLU B CA 1
ATOM 7764 C C . GLU B 1 25 ? 31.438 -23.031 -3.438 1 75.75 25 GLU B C 1
ATOM 7766 O O . GLU B 1 25 ? 31.203 -23.969 -2.666 1 75.75 25 GLU B O 1
ATOM 7771 N N . VAL B 1 26 ? 31.203 -21.828 -3.223 1 78.44 26 VAL B N 1
ATOM 7772 C CA . VAL B 1 26 ? 30.422 -21.438 -2.047 1 78.44 26 VAL B CA 1
ATOM 7773 C C . VAL B 1 26 ? 28.938 -21.391 -2.393 1 78.44 26 VAL B C 1
ATOM 7775 O O . VAL B 1 26 ? 28.562 -20.922 -3.469 1 78.44 26 VAL B O 1
ATOM 7778 N N . THR B 1 27 ? 28.172 -22.031 -1.632 1 82.81 27 THR B N 1
ATOM 7779 C CA . THR B 1 27 ? 26.734 -22.047 -1.794 1 82.81 27 THR B CA 1
ATOM 7780 C C . THR B 1 27 ? 26.047 -21.391 -0.591 1 82.81 27 THR B C 1
ATOM 7782 O O . THR B 1 27 ? 26.562 -21.453 0.526 1 82.81 27 THR B O 1
ATOM 7785 N N . VAL B 1 28 ? 24.953 -20.797 -0.918 1 83.62 28 VAL B N 1
ATOM 7786 C CA . VAL B 1 28 ? 24.188 -20.156 0.146 1 83.62 28 VAL B CA 1
ATOM 7787 C C . VAL B 1 28 ? 23.375 -21.203 0.888 1 83.62 28 VAL B C 1
ATOM 7789 O O . VAL B 1 28 ? 22.75 -22.078 0.266 1 83.62 28 VAL B O 1
ATOM 7792 N N . ILE B 1 29 ? 23.438 -21.188 2.15 1 80.19 29 ILE B N 1
ATOM 7793 C CA . ILE B 1 29 ? 22.641 -22.062 3.014 1 80.19 29 ILE B CA 1
ATOM 7794 C C . ILE B 1 29 ? 21.891 -21.219 4.039 1 80.19 29 ILE B C 1
ATOM 7796 O O . ILE B 1 29 ? 21.781 -19.984 3.893 1 80.19 29 ILE B O 1
ATOM 7800 N N . ALA B 1 30 ? 21.312 -21.859 4.973 1 78.62 30 ALA B N 1
ATOM 7801 C CA . ALA B 1 30 ? 20.547 -21.141 5.98 1 78.62 30 ALA B CA 1
ATOM 7802 C C . ALA B 1 30 ? 21.453 -20.219 6.801 1 78.62 30 ALA B C 1
ATOM 7804 O O . ALA B 1 30 ? 22.375 -20.688 7.48 1 78.62 30 ALA B O 1
ATOM 7805 N N . TYR B 1 31 ? 21.219 -19.016 6.734 1 81.25 31 TYR B N 1
ATOM 7806 C CA . TYR B 1 31 ? 21.859 -17.938 7.504 1 81.25 31 TYR B CA 1
ATOM 7807 C C . TYR B 1 31 ? 23.359 -17.922 7.254 1 81.25 31 TYR B C 1
ATOM 7809 O O . TYR B 1 31 ? 24.156 -17.719 8.188 1 81.25 31 TYR B O 1
ATOM 7817 N N . GLY B 1 32 ? 23.734 -18.328 5.992 1 80.12 32 GLY B N 1
ATOM 7818 C CA . GLY B 1 32 ? 25.156 -18.234 5.684 1 80.12 32 GLY B CA 1
ATOM 7819 C C . GLY B 1 32 ? 25.516 -18.922 4.379 1 80.12 32 GLY B C 1
ATOM 7820 O O . GLY B 1 32 ? 24.672 -19.078 3.496 1 80.12 32 GLY B O 1
ATOM 7821 N N . THR B 1 33 ? 26.812 -19.047 4.246 1 80.44 33 THR B N 1
ATOM 7822 C CA . THR B 1 33 ? 27.359 -19.75 3.086 1 80.44 33 THR B CA 1
ATOM 7823 C C . THR B 1 33 ? 28.25 -20.906 3.521 1 80.44 33 THR B C 1
ATOM 7825 O O . THR B 1 33 ? 28.688 -20.969 4.676 1 80.44 33 THR B O 1
ATOM 7828 N N . ALA B 1 34 ? 28.328 -21.812 2.689 1 83.31 34 ALA B N 1
ATOM 7829 C CA . ALA B 1 34 ? 29.203 -22.969 2.932 1 83.31 34 ALA B CA 1
ATOM 7830 C C . ALA B 1 34 ? 29.844 -23.438 1.635 1 83.31 34 ALA B C 1
ATOM 7832 O O . ALA B 1 34 ? 29.266 -23.297 0.554 1 83.31 34 ALA B O 1
ATOM 7833 N N . LYS B 1 35 ? 31.062 -23.969 1.89 1 84.25 35 LYS B N 1
ATOM 7834 C CA . LYS B 1 35 ? 31.688 -24.625 0.747 1 84.25 35 LYS B CA 1
ATOM 7835 C C . LYS B 1 35 ? 30.969 -25.922 0.394 1 84.25 35 LYS B C 1
ATOM 7837 O O . LYS B 1 35 ? 30.516 -26.656 1.281 1 84.25 35 LYS B O 1
ATOM 7842 N N . LYS B 1 36 ? 30.844 -26.188 -0.808 1 84.5 36 LYS B N 1
ATOM 7843 C CA . LYS B 1 36 ? 30.125 -27.359 -1.285 1 84.5 36 LYS B CA 1
ATOM 7844 C C . LYS B 1 36 ? 30.703 -28.641 -0.699 1 84.5 36 LYS B C 1
ATOM 7846 O O . LYS B 1 36 ? 29.984 -29.594 -0.404 1 84.5 36 LYS B O 1
ATOM 7851 N N . ASN B 1 37 ? 32.031 -28.656 -0.602 1 85 37 ASN B N 1
ATOM 7852 C CA . ASN B 1 37 ? 32.688 -29.875 -0.113 1 85 37 ASN B CA 1
ATOM 7853 C C . ASN B 1 37 ? 32.438 -30.094 1.376 1 85 37 ASN B C 1
ATOM 7855 O O . ASN B 1 37 ? 32.594 -31.203 1.885 1 85 37 ASN B O 1
ATOM 7859 N N . SER B 1 38 ? 32 -29.094 2.072 1 86.56 38 SER B N 1
ATOM 7860 C CA . SER B 1 38 ? 31.812 -29.203 3.514 1 86.56 38 SER B CA 1
ATOM 7861 C C . SER B 1 38 ? 30.359 -29.516 3.855 1 86.56 38 SER B C 1
ATOM 7863 O O . SER B 1 38 ? 30.047 -29.797 5.012 1 86.56 38 SER B O 1
ATOM 7865 N N . LEU B 1 39 ? 29.578 -29.5 2.883 1 88.81 39 LEU B N 1
ATOM 7866 C CA . LEU B 1 39 ? 28.141 -29.656 3.133 1 88.81 39 LEU B CA 1
ATOM 7867 C C . LEU B 1 39 ? 27.812 -31.062 3.598 1 88.81 39 LEU B C 1
ATOM 7869 O O . LEU B 1 39 ? 28.297 -32.031 3.02 1 88.81 39 LEU B O 1
ATOM 7873 N N . THR B 1 40 ? 27.016 -31.125 4.57 1 89.38 40 THR B N 1
ATOM 7874 C CA . THR B 1 40 ? 26.562 -32.406 5.078 1 89.38 40 THR B CA 1
ATOM 7875 C C . THR B 1 40 ? 25.188 -32.781 4.52 1 89.38 40 THR B C 1
ATOM 7877 O O . THR B 1 40 ? 24.781 -33.938 4.566 1 89.38 40 THR B O 1
ATOM 7880 N N . GLY B 1 41 ? 24.469 -31.781 4.055 1 87.56 41 GLY B N 1
ATOM 7881 C CA . GLY B 1 41 ? 23.109 -32 3.561 1 87.56 41 GLY B CA 1
ATOM 7882 C C . GLY B 1 41 ? 23.031 -32 2.047 1 87.56 41 GLY B C 1
ATOM 7883 O O . GLY B 1 41 ? 24.031 -31.812 1.361 1 87.56 41 GLY B O 1
ATOM 7884 N N . SER B 1 42 ? 21.812 -32.312 1.568 1 89.38 42 SER B N 1
ATOM 7885 C CA . SER B 1 42 ? 21.531 -32.281 0.136 1 89.38 42 SER B CA 1
ATOM 7886 C C . SER B 1 42 ? 21.109 -30.906 -0.337 1 89.38 42 SER B C 1
ATOM 7888 O O . SER B 1 42 ? 20.062 -30.406 0.07 1 89.38 42 SER B O 1
ATOM 7890 N N . VAL B 1 43 ? 21.906 -30.312 -1.139 1 89.5 43 VAL B N 1
ATOM 7891 C CA . VAL B 1 43 ? 21.688 -28.969 -1.627 1 89.5 43 VAL B CA 1
ATOM 7892 C C . VAL B 1 43 ? 21.906 -28.906 -3.137 1 89.5 43 VAL B C 1
ATOM 7894 O O . VAL B 1 43 ? 22.828 -29.547 -3.658 1 89.5 43 VAL B O 1
ATOM 7897 N N . ALA B 1 44 ? 20.969 -28.297 -3.809 1 90.12 44 ALA B N 1
ATOM 7898 C CA . ALA B 1 44 ? 21.125 -28.047 -5.242 1 90.12 44 ALA B CA 1
ATOM 7899 C C . ALA B 1 44 ? 21.125 -26.547 -5.543 1 90.12 44 ALA B C 1
ATOM 7901 O O . ALA B 1 44 ? 20.344 -25.797 -4.961 1 90.12 44 ALA B O 1
ATOM 7902 N N . THR B 1 45 ? 22 -26.125 -6.375 1 90.69 45 THR B N 1
ATOM 7903 C CA . THR B 1 45 ? 22.094 -24.703 -6.734 1 90.69 45 THR B CA 1
ATOM 7904 C C . THR B 1 45 ? 21.891 -24.516 -8.234 1 90.69 45 THR B C 1
ATOM 7906 O O . THR B 1 45 ? 22.5 -25.219 -9.047 1 90.69 45 THR B O 1
ATOM 7909 N N . ILE B 1 46 ? 21.016 -23.609 -8.547 1 91.19 46 ILE B N 1
ATOM 7910 C CA . ILE B 1 46 ? 20.734 -23.25 -9.93 1 91.19 46 ILE B CA 1
ATOM 7911 C C . ILE B 1 46 ? 21.172 -21.812 -10.18 1 91.19 46 ILE B C 1
ATOM 7913 O O . ILE B 1 46 ? 20.766 -20.891 -9.461 1 91.19 46 ILE B O 1
ATOM 7917 N N . LYS B 1 47 ? 21.969 -21.672 -11.227 1 88.75 47 LYS B N 1
ATOM 7918 C CA . LYS B 1 47 ? 22.5 -20.344 -11.531 1 88.75 47 LYS B CA 1
ATOM 7919 C C . LYS B 1 47 ? 21.578 -19.594 -12.492 1 88.75 47 LYS B C 1
ATOM 7921 O O . LYS B 1 47 ? 20.75 -20.203 -13.172 1 88.75 47 LYS B O 1
ATOM 7926 N N . SER B 1 48 ? 21.812 -18.344 -12.492 1 85.69 48 SER B N 1
ATOM 7927 C CA . SER B 1 48 ? 21.016 -17.469 -13.344 1 85.69 48 SER B CA 1
ATOM 7928 C C . SER B 1 48 ? 21.156 -17.844 -14.82 1 85.69 48 SER B C 1
ATOM 7930 O O . SER B 1 48 ? 20.203 -17.734 -15.586 1 85.69 48 SER B O 1
ATOM 7932 N N . SER B 1 49 ? 22.281 -18.203 -15.188 1 79.06 49 SER B N 1
ATOM 7933 C CA . SER B 1 49 ? 22.531 -18.547 -16.578 1 79.06 49 SER B CA 1
ATOM 7934 C C . SER B 1 49 ? 21.641 -19.703 -17.047 1 79.06 49 SER B C 1
ATOM 7936 O O . SER B 1 49 ? 21.266 -19.781 -18.219 1 79.06 49 SER B O 1
ATOM 7938 N N . ASP B 1 50 ? 21.281 -20.484 -16.109 1 78.5 50 ASP B N 1
ATOM 7939 C CA . ASP B 1 50 ? 20.406 -21.609 -16.438 1 78.5 50 ASP B CA 1
ATOM 7940 C C . ASP B 1 50 ? 18.953 -21.172 -16.516 1 78.5 50 ASP B C 1
ATOM 7942 O O . ASP B 1 50 ? 18.172 -21.703 -17.312 1 78.5 50 ASP B O 1
ATOM 7946 N N . MET B 1 51 ? 18.594 -20.156 -15.852 1 77.38 51 MET B N 1
ATOM 7947 C CA . MET B 1 51 ? 17.203 -19.703 -15.773 1 77.38 51 MET B CA 1
ATOM 7948 C C . MET B 1 51 ? 16.891 -18.734 -16.906 1 77.38 51 MET B C 1
ATOM 7950 O O . MET B 1 51 ? 15.75 -18.672 -17.375 1 77.38 51 MET B O 1
ATOM 7954 N N . GLU B 1 52 ? 17.906 -17.953 -17.281 1 76.31 52 GLU B N 1
ATOM 7955 C CA . GLU B 1 52 ? 17.703 -16.891 -18.25 1 76.31 52 GLU B CA 1
ATOM 7956 C C . GLU B 1 52 ? 17.359 -17.453 -19.625 1 76.31 52 GLU B C 1
ATOM 7958 O O . GLU B 1 52 ? 16.844 -16.75 -20.484 1 76.31 52 GLU B O 1
ATOM 7963 N N . LYS B 1 53 ? 17.562 -18.672 -19.859 1 73.25 53 LYS B N 1
ATOM 7964 C CA . LYS B 1 53 ? 17.312 -19.297 -21.156 1 73.25 53 LYS B CA 1
ATOM 7965 C C . LYS B 1 53 ? 15.828 -19.547 -21.375 1 73.25 53 LYS B C 1
ATOM 7967 O O . LYS B 1 53 ? 15.398 -19.812 -22.5 1 73.25 53 LYS B O 1
ATOM 7972 N N . LEU B 1 54 ? 15.055 -19.406 -20.281 1 74.44 54 LEU B N 1
ATOM 7973 C CA . LEU B 1 54 ? 13.625 -19.672 -20.375 1 74.44 54 LEU B CA 1
ATOM 7974 C C . LEU B 1 54 ? 12.82 -18.391 -20.219 1 74.44 54 LEU B C 1
ATOM 7976 O O . LEU B 1 54 ? 13.062 -17.594 -19.312 1 74.44 54 LEU B O 1
ATOM 7980 N N . PRO B 1 55 ? 11.953 -18.078 -21.203 1 73.94 55 PRO B N 1
ATOM 7981 C CA . PRO B 1 55 ? 11.086 -16.906 -21.078 1 73.94 55 PRO B CA 1
ATOM 7982 C C . PRO B 1 55 ? 9.961 -17.109 -20.062 1 73.94 55 PRO B C 1
ATOM 7984 O O . PRO B 1 55 ? 8.836 -17.438 -20.438 1 73.94 55 PRO B O 1
ATOM 7987 N N . VAL B 1 56 ? 10.195 -16.906 -18.797 1 77.19 56 VAL B N 1
ATOM 7988 C CA . VAL B 1 56 ? 9.172 -17.188 -17.797 1 77.19 56 VAL B CA 1
ATOM 7989 C C . VAL B 1 56 ? 8.773 -15.906 -17.078 1 77.19 56 VAL B C 1
ATOM 7991 O O . VAL B 1 56 ? 9.594 -15.008 -16.875 1 77.19 56 VAL B O 1
ATOM 7994 N N . THR B 1 57 ? 7.438 -15.875 -16.766 1 78.12 57 THR B N 1
ATOM 7995 C CA . THR B 1 57 ? 6.891 -14.75 -16 1 78.12 57 THR B CA 1
ATOM 7996 C C . THR B 1 57 ? 7.344 -14.812 -14.547 1 78.12 57 THR B C 1
ATOM 7998 O O . THR B 1 57 ? 7.523 -13.773 -13.906 1 78.12 57 THR B O 1
ATOM 8001 N N . SER B 1 58 ? 7.449 -16.047 -14.047 1 89 58 SER B N 1
ATOM 8002 C CA . SER B 1 58 ? 7.883 -16.281 -12.672 1 89 58 SER B CA 1
ATOM 8003 C C . SER B 1 58 ? 9.047 -17.266 -12.617 1 89 58 SER B C 1
ATOM 8005 O O . SER B 1 58 ? 9.078 -18.234 -13.367 1 89 58 SER B O 1
ATOM 8007 N N . PHE B 1 59 ? 9.898 -17.047 -11.68 1 89.5 59 PHE B N 1
ATOM 8008 C CA . PHE B 1 59 ? 11.172 -17.75 -11.68 1 89.5 59 PHE B CA 1
ATOM 8009 C C . PHE B 1 59 ? 10.961 -19.234 -11.367 1 89.5 59 PHE B C 1
ATOM 8011 O O . PHE B 1 59 ? 11.719 -20.078 -11.828 1 89.5 59 PHE B O 1
ATOM 8018 N N . GLU B 1 60 ? 9.961 -19.594 -10.594 1 89.19 60 GLU B N 1
ATOM 8019 C CA . GLU B 1 60 ? 9.781 -21 -10.203 1 89.19 60 GLU B CA 1
ATOM 8020 C C . GLU B 1 60 ? 9.492 -21.875 -11.422 1 89.19 60 GLU B C 1
ATOM 8022 O O . GLU B 1 60 ? 9.844 -23.047 -11.43 1 89.19 60 GLU B O 1
ATOM 8027 N N . LYS B 1 61 ? 8.859 -21.266 -12.414 1 86.81 61 LYS B N 1
ATOM 8028 C CA . LYS B 1 61 ? 8.547 -22.016 -13.625 1 86.81 61 LYS B CA 1
ATOM 8029 C C . LYS B 1 61 ? 9.82 -22.438 -14.352 1 86.81 61 LYS B C 1
ATOM 8031 O O . LYS B 1 61 ? 9.844 -23.469 -15.031 1 86.81 61 LYS B O 1
ATOM 8036 N N . ALA B 1 62 ? 10.875 -21.703 -14.148 1 87.38 62 ALA B N 1
ATOM 8037 C CA . ALA B 1 62 ? 12.141 -21.969 -14.828 1 87.38 62 ALA B CA 1
ATOM 8038 C C . ALA B 1 62 ? 12.891 -23.109 -14.141 1 87.38 62 ALA B C 1
ATOM 8040 O O . ALA B 1 62 ? 13.828 -23.672 -14.719 1 87.38 62 ALA B O 1
ATOM 8041 N N . LEU B 1 63 ? 12.453 -23.531 -13.031 1 91.19 63 LEU B N 1
ATOM 8042 C CA . LEU B 1 63 ? 13.195 -24.531 -12.25 1 91.19 63 LEU B CA 1
ATOM 8043 C C . LEU B 1 63 ? 12.82 -25.938 -12.672 1 91.19 63 LEU B C 1
ATOM 8045 O O . LEU B 1 63 ? 13.508 -26.906 -12.312 1 91.19 63 LEU B O 1
ATOM 8049 N N . GLN B 1 64 ? 11.812 -26.062 -13.438 1 90.5 64 GLN B N 1
ATOM 8050 C CA . GLN B 1 64 ? 11.328 -27.391 -13.797 1 90.5 64 GLN B CA 1
ATOM 8051 C C . GLN B 1 64 ? 12.398 -28.188 -14.539 1 90.5 64 GLN B C 1
ATOM 8053 O O . GLN B 1 64 ? 12.93 -27.734 -15.547 1 90.5 64 GLN B O 1
ATOM 8058 N N . GLY B 1 65 ? 12.734 -29.312 -14.016 1 91.88 65 GLY B N 1
ATOM 8059 C CA . GLY B 1 65 ? 13.633 -30.25 -14.664 1 91.88 65 GLY B CA 1
ATOM 8060 C C . GLY B 1 65 ? 15.102 -29.938 -14.398 1 91.88 65 GLY B C 1
ATOM 8061 O O . GLY B 1 65 ? 15.984 -30.641 -14.883 1 91.88 65 GLY B O 1
ATOM 8062 N N . LEU B 1 66 ? 15.352 -28.984 -13.547 1 92.56 66 LEU B N 1
ATOM 8063 C CA . LEU B 1 66 ? 16.734 -28.547 -13.398 1 92.56 66 LEU B CA 1
ATOM 8064 C C . LEU B 1 66 ? 17.375 -29.172 -12.164 1 92.56 66 LEU B C 1
ATOM 8066 O O . LEU B 1 66 ? 18.594 -29.156 -12.016 1 92.56 66 LEU B O 1
ATOM 8070 N N . SER B 1 67 ? 16.547 -29.734 -11.336 1 93.19 67 SER B N 1
ATOM 8071 C CA . SER B 1 67 ? 17.078 -30.344 -10.125 1 93.19 67 SER B CA 1
ATOM 8072 C C . SER B 1 67 ? 16.281 -31.594 -9.742 1 93.19 67 SER B C 1
ATOM 8074 O O . SER B 1 67 ? 15.047 -31.594 -9.82 1 93.19 67 SER B O 1
ATOM 8076 N N . PRO B 1 68 ? 17.031 -32.625 -9.352 1 94.81 68 PRO B N 1
ATOM 8077 C CA . PRO B 1 68 ? 16.281 -33.781 -8.852 1 94.81 68 PRO B CA 1
ATOM 8078 C C . PRO B 1 68 ? 15.531 -33.469 -7.555 1 94.81 68 PRO B C 1
ATOM 8080 O O . PRO B 1 68 ? 16 -32.688 -6.738 1 94.81 68 PRO B O 1
ATOM 8083 N N . GLY B 1 69 ? 14.43 -34.125 -7.391 1 93.81 69 GLY B N 1
ATOM 8084 C CA . GLY B 1 69 ? 13.641 -34 -6.176 1 93.81 69 GLY B CA 1
ATOM 8085 C C . GLY B 1 69 ? 12.711 -32.781 -6.203 1 93.81 69 GLY B C 1
ATOM 8086 O O . GLY B 1 69 ? 11.883 -32.625 -5.309 1 93.81 69 GLY B O 1
ATOM 8087 N N . LEU B 1 70 ? 12.914 -31.969 -7.117 1 93.56 70 LEU B N 1
ATOM 8088 C CA . LEU B 1 70 ? 12.07 -30.797 -7.273 1 93.56 70 LEU B CA 1
ATOM 8089 C C . LEU B 1 70 ? 11.016 -31.016 -8.352 1 93.56 70 LEU B C 1
ATOM 8091 O O . LEU B 1 70 ? 11.344 -31.156 -9.531 1 93.56 70 LEU B O 1
ATOM 8095 N N . GLN B 1 71 ? 9.828 -31.094 -7.859 1 92.12 71 GLN B N 1
ATOM 8096 C CA . GLN B 1 71 ? 8.711 -31.25 -8.781 1 92.12 71 GLN B CA 1
ATOM 8097 C C . GLN B 1 71 ? 7.961 -29.938 -8.969 1 92.12 71 GLN B C 1
ATOM 8099 O O . GLN B 1 71 ? 7.465 -29.359 -8 1 92.12 71 GLN B O 1
ATOM 8104 N N . ILE B 1 72 ? 7.957 -29.469 -10.18 1 89.62 72 ILE B N 1
ATOM 8105 C CA . ILE B 1 72 ? 7.234 -28.25 -10.523 1 89.62 72 ILE B CA 1
ATOM 8106 C C . ILE B 1 72 ? 6.133 -28.562 -11.531 1 89.62 72 ILE B C 1
ATOM 8108 O O . ILE B 1 72 ? 6.395 -29.172 -12.57 1 89.62 72 ILE B O 1
ATOM 8112 N N . ALA B 1 73 ? 4.969 -28.172 -11.188 1 81.94 73 ALA B N 1
ATOM 8113 C CA . ALA B 1 73 ? 3.85 -28.344 -12.117 1 81.94 73 ALA B CA 1
ATOM 8114 C C . ALA B 1 73 ? 3.146 -27.016 -12.375 1 81.94 73 ALA B C 1
ATOM 8116 O O . ALA B 1 73 ? 2.678 -26.359 -11.438 1 81.94 73 ALA B O 1
ATOM 8117 N N . SER B 1 74 ? 3.191 -26.625 -13.641 1 77.69 74 SER B N 1
ATOM 8118 C CA . SER B 1 74 ? 2.381 -25.484 -14.031 1 77.69 74 SER B CA 1
ATOM 8119 C C . SER B 1 74 ? 0.926 -25.875 -14.258 1 77.69 74 SER B C 1
ATOM 8121 O O . SER B 1 74 ? 0.586 -26.469 -15.289 1 77.69 74 SER B O 1
ATOM 8123 N N . VAL B 1 75 ? 0.074 -25.422 -13.406 1 74.75 75 VAL B N 1
ATOM 8124 C CA . VAL B 1 75 ? -1.297 -25.922 -13.438 1 74.75 75 VAL B CA 1
ATOM 8125 C C . VAL B 1 75 ? -2.15 -25.031 -14.344 1 74.75 75 VAL B C 1
ATOM 8127 O O . VAL B 1 75 ? -3.336 -25.297 -14.547 1 74.75 75 VAL B O 1
ATOM 8130 N N . SER B 1 76 ? -1.537 -23.953 -14.891 1 83.06 76 SER B N 1
ATOM 8131 C CA . SER B 1 76 ? -2.277 -23.109 -15.812 1 83.06 76 SER B CA 1
ATOM 8132 C C . SER B 1 76 ? -1.333 -22.297 -16.688 1 83.06 76 SER B C 1
ATOM 8134 O O . SER B 1 76 ? -0.272 -21.859 -16.234 1 83.06 76 SER B O 1
ATOM 8136 N N . GLY B 1 77 ? -1.789 -22.094 -17.891 1 86.25 77 GLY B N 1
ATOM 8137 C CA . GLY B 1 77 ? -1.05 -21.234 -18.797 1 86.25 77 GLY B CA 1
ATOM 8138 C C . GLY B 1 77 ? -1.409 -19.766 -18.656 1 86.25 77 GLY B C 1
ATOM 8139 O O . GLY B 1 77 ? -0.881 -18.922 -19.375 1 86.25 77 GLY B O 1
ATOM 8140 N N . GLN B 1 78 ? -2.291 -19.406 -17.719 1 89.31 78 GLN B N 1
ATOM 8141 C CA . GLN B 1 78 ? -2.674 -18.016 -17.438 1 89.31 78 GLN B CA 1
ATOM 8142 C C . GLN B 1 78 ? -1.482 -17.203 -16.938 1 89.31 78 GLN B C 1
ATOM 8144 O O . GLN B 1 78 ? -0.832 -17.578 -15.969 1 89.31 78 GLN B O 1
ATOM 8149 N N . PRO B 1 79 ? -1.221 -16.078 -17.609 1 91.12 79 PRO B N 1
ATOM 8150 C CA . PRO B 1 79 ? -0.102 -15.25 -17.141 1 91.12 79 PRO B CA 1
ATOM 8151 C C . PRO B 1 79 ? -0.267 -14.812 -15.68 1 91.12 79 PRO B C 1
ATOM 8153 O O . PRO B 1 79 ? -1.347 -14.359 -15.289 1 91.12 79 PRO B O 1
ATOM 8156 N N . GLY B 1 80 ? 0.807 -15.039 -14.953 1 89.31 80 GLY B N 1
ATOM 8157 C CA . GLY B 1 80 ? 0.797 -14.609 -13.562 1 89.31 80 GLY B CA 1
ATOM 8158 C C . GLY B 1 80 ? 0.201 -15.633 -12.625 1 89.31 80 GLY B C 1
ATOM 8159 O O . GLY B 1 80 ? 0.089 -15.391 -11.422 1 89.31 80 GLY B O 1
ATOM 8160 N N . SER B 1 81 ? -0.145 -16.75 -13.109 1 88.12 81 SER B N 1
ATOM 8161 C CA . SER B 1 81 ? -0.768 -17.781 -12.281 1 88.12 81 SER B CA 1
ATOM 8162 C C . SER B 1 81 ? 0.268 -18.516 -11.43 1 88.12 81 SER B C 1
ATOM 8164 O O . SER B 1 81 ? 1.459 -18.5 -11.75 1 88.12 81 SER B O 1
ATOM 8166 N N . SER B 1 82 ? -0.209 -19.156 -10.422 1 85.62 82 SER B N 1
ATOM 8167 C CA . SER B 1 82 ? 0.65 -19.859 -9.469 1 85.62 82 SER B CA 1
ATOM 8168 C C . SER B 1 82 ? 1.11 -21.203 -10.023 1 85.62 82 SER B C 1
ATOM 8170 O O . SER B 1 82 ? 0.474 -21.75 -10.922 1 85.62 82 SER B O 1
ATOM 8172 N N . THR B 1 83 ? 2.285 -21.656 -9.484 1 84.81 83 THR B N 1
ATOM 8173 C CA . THR B 1 83 ? 2.859 -22.953 -9.781 1 84.81 83 THR B CA 1
ATOM 8174 C C . THR B 1 83 ? 2.916 -23.828 -8.531 1 84.81 83 THR B C 1
ATOM 8176 O O . THR B 1 83 ? 3.08 -23.312 -7.422 1 84.81 83 THR B O 1
ATOM 8179 N N . GLN B 1 84 ? 2.672 -25.078 -8.734 1 87.12 84 GLN B N 1
ATOM 8180 C CA . GLN B 1 84 ? 2.816 -26 -7.625 1 87.12 84 GLN B CA 1
ATOM 8181 C C . GLN B 1 84 ? 4.25 -26.516 -7.52 1 87.12 84 GLN B C 1
ATOM 8183 O O . GLN B 1 84 ? 4.777 -27.094 -8.477 1 87.12 84 GLN B O 1
ATOM 8188 N N . VAL B 1 85 ? 4.848 -26.281 -6.395 1 91.5 85 VAL B N 1
ATOM 8189 C CA . VAL B 1 85 ? 6.227 -26.703 -6.16 1 91.5 85 VAL B CA 1
ATOM 8190 C C . VAL B 1 85 ? 6.281 -27.672 -4.98 1 91.5 85 VAL B C 1
ATOM 8192 O O . VAL B 1 85 ? 5.742 -27.391 -3.908 1 91.5 85 VAL B O 1
ATOM 8195 N N . ARG B 1 86 ? 6.855 -28.859 -5.203 1 93.31 86 ARG B N 1
ATOM 8196 C CA . ARG B 1 86 ? 7.055 -29.859 -4.16 1 93.31 86 ARG B CA 1
ATOM 8197 C C . ARG B 1 86 ? 8.5 -30.328 -4.121 1 93.31 86 ARG B C 1
ATOM 8199 O O . ARG B 1 86 ? 9.117 -30.547 -5.168 1 93.31 86 ARG B O 1
ATOM 8206 N N . ILE B 1 87 ? 9 -30.406 -3.008 1 94.44 87 ILE B N 1
ATOM 8207 C CA . ILE B 1 87 ? 10.336 -30.969 -2.811 1 94.44 87 ILE B CA 1
ATOM 8208 C C . ILE B 1 87 ? 10.227 -32.312 -2.119 1 94.44 87 ILE B C 1
ATOM 8210 O O . ILE B 1 87 ? 9.742 -32.406 -0.99 1 94.44 87 ILE B O 1
ATOM 8214 N N . ARG B 1 88 ? 10.711 -33.375 -2.785 1 94.5 88 ARG B N 1
ATOM 8215 C CA . ARG B 1 88 ? 10.773 -34.75 -2.281 1 94.5 88 ARG B CA 1
ATOM 8216 C C . ARG B 1 88 ? 9.406 -35.219 -1.795 1 94.5 88 ARG B C 1
ATOM 8218 O O . ARG B 1 88 ? 9.281 -35.75 -0.699 1 94.5 88 ARG B O 1
ATOM 8225 N N . GLY B 1 89 ? 8.375 -34.844 -2.605 1 91.88 89 GLY B N 1
ATOM 8226 C CA . GLY B 1 89 ? 7.047 -35.406 -2.416 1 91.88 89 GLY B CA 1
ATOM 8227 C C . GLY B 1 89 ? 6.133 -34.5 -1.605 1 91.88 89 GLY B C 1
ATOM 8228 O O . GLY B 1 89 ? 6.414 -33.312 -1.433 1 91.88 89 GLY B O 1
ATOM 8229 N N . ILE B 1 90 ? 4.988 -35.062 -1.201 1 90.19 90 ILE B N 1
ATOM 8230 C CA . ILE B 1 90 ? 3.949 -34.344 -0.487 1 90.19 90 ILE B CA 1
ATOM 8231 C C . ILE B 1 90 ? 4.199 -34.406 1.018 1 90.19 90 ILE B C 1
ATOM 8233 O O . ILE B 1 90 ? 4.273 -35.5 1.579 1 90.19 90 ILE B O 1
ATOM 8237 N N . GLY B 1 91 ? 4.207 -33.25 1.644 1 84.06 91 GLY B N 1
ATOM 8238 C CA . GLY B 1 91 ? 4.652 -33.219 3.027 1 84.06 91 GLY B CA 1
ATOM 8239 C C . GLY B 1 91 ? 3.512 -33.312 4.023 1 84.06 91 GLY B C 1
ATOM 8240 O O . GLY B 1 91 ? 3.729 -33.625 5.199 1 84.06 91 GLY B O 1
ATOM 8241 N N . SER B 1 92 ? 2.305 -33 3.539 1 86.38 92 SER B N 1
ATOM 8242 C CA . SER B 1 92 ? 1.173 -33 4.461 1 86.38 92 SER B CA 1
ATOM 8243 C C . SER B 1 92 ? -0.131 -33.312 3.732 1 86.38 92 SER B C 1
ATOM 8245 O O . SER B 1 92 ? -0.203 -33.219 2.506 1 86.38 92 SER B O 1
ATOM 8247 N N . MET B 1 93 ? -1.104 -33.781 4.562 1 83.38 93 MET B N 1
ATOM 8248 C CA . MET B 1 93 ? -2.406 -34.094 3.982 1 83.38 93 MET B CA 1
ATOM 8249 C C . MET B 1 93 ? -3.305 -32.844 3.961 1 83.38 93 MET B C 1
ATOM 8251 O O . MET B 1 93 ? -4.094 -32.656 3.029 1 83.38 93 MET B O 1
ATOM 8255 N N . SER B 1 94 ? -3.225 -32.062 4.992 1 76.31 94 SER B N 1
ATOM 8256 C CA . SER B 1 94 ? -4.145 -30.938 5.121 1 76.31 94 SER B CA 1
ATOM 8257 C C . SER B 1 94 ? -3.389 -29.609 5.219 1 76.31 94 SER B C 1
ATOM 8259 O O . SER B 1 94 ? -3.945 -28.547 4.938 1 76.31 94 SER B O 1
ATOM 8261 N N . ALA B 1 95 ? -2.193 -29.703 5.609 1 76.69 95 ALA B N 1
ATOM 8262 C CA . ALA B 1 95 ? -1.382 -28.484 5.688 1 76.69 95 ALA B CA 1
ATOM 8263 C C . ALA B 1 95 ? -0.66 -28.219 4.367 1 76.69 95 ALA B C 1
ATOM 8265 O O . ALA B 1 95 ? -0.674 -29.062 3.467 1 76.69 95 ALA B O 1
ATOM 8266 N N . SER B 1 96 ? -0.14 -27.125 4.293 1 78.94 96 SER B N 1
ATOM 8267 C CA . SER B 1 96 ? 0.548 -26.75 3.064 1 78.94 96 SER B CA 1
ATOM 8268 C C . SER B 1 96 ? 1.76 -27.641 2.809 1 78.94 96 SER B C 1
ATOM 8270 O O . SER B 1 96 ? 2.467 -28.016 3.744 1 78.94 96 SER B O 1
ATOM 8272 N N . SER B 1 97 ? 1.952 -27.922 1.587 1 84.94 97 SER B N 1
ATOM 8273 C CA . SER B 1 97 ? 3.129 -28.672 1.157 1 84.94 97 SER B CA 1
ATOM 8274 C C . SER B 1 97 ? 4.051 -27.812 0.304 1 84.94 97 SER B C 1
ATOM 8276 O O . SER B 1 97 ? 4.91 -28.328 -0.414 1 84.94 97 SER B O 1
ATOM 8278 N N . THR B 1 98 ? 3.809 -26.516 0.376 1 88.25 98 THR B N 1
ATOM 8279 C CA . THR B 1 98 ? 4.629 -25.562 -0.381 1 88.25 98 THR B CA 1
ATOM 8280 C C . THR B 1 98 ? 5.938 -25.281 0.349 1 88.25 98 THR B C 1
ATOM 8282 O O . THR B 1 98 ? 5.953 -25.141 1.573 1 88.25 98 THR B O 1
ATOM 8285 N N . PRO B 1 99 ? 7.012 -25.234 -0.38 1 92.62 99 PRO B N 1
ATOM 8286 C CA . PRO B 1 99 ? 8.273 -24.891 0.283 1 92.62 99 PRO B CA 1
ATOM 8287 C C . PRO B 1 99 ? 8.312 -23.438 0.755 1 92.62 99 PRO B C 1
ATOM 8289 O O . PRO B 1 99 ? 7.523 -22.609 0.293 1 92.62 99 PRO B O 1
ATOM 8292 N N . LEU B 1 100 ? 9.219 -23.234 1.735 1 93 100 LEU B N 1
ATOM 8293 C CA . LEU B 1 100 ? 9.484 -21.859 2.168 1 93 100 LEU B CA 1
ATOM 8294 C C . LEU B 1 100 ? 10.328 -21.125 1.134 1 93 100 LEU B C 1
ATOM 8296 O O . LEU B 1 100 ? 11.289 -21.672 0.603 1 93 100 LEU B O 1
ATOM 8300 N N . TYR B 1 101 ? 9.961 -19.984 0.797 1 94.5 101 TYR B N 1
ATOM 8301 C CA . TYR B 1 101 ? 10.75 -19.125 -0.077 1 94.5 101 TYR B CA 1
ATOM 8302 C C . TYR B 1 101 ? 11.469 -18.047 0.723 1 94.5 101 TYR B C 1
ATOM 8304 O O . TYR B 1 101 ? 10.852 -17.344 1.525 1 94.5 101 TYR B O 1
ATOM 8312 N N . VAL B 1 102 ? 12.75 -17.953 0.524 1 94.94 102 VAL B N 1
ATOM 8313 C CA . VAL B 1 102 ? 13.578 -16.984 1.221 1 94.94 102 VAL B CA 1
ATOM 8314 C C . VAL B 1 102 ? 14.375 -16.156 0.208 1 94.94 102 VAL B C 1
ATOM 8316 O O . VAL B 1 102 ? 15.109 -16.719 -0.611 1 94.94 102 VAL B O 1
ATOM 8319 N N . ILE B 1 103 ? 14.266 -14.891 0.186 1 94.81 103 ILE B N 1
ATOM 8320 C CA . ILE B 1 103 ? 15.047 -14.016 -0.682 1 94.81 103 ILE B CA 1
ATOM 8321 C C . ILE B 1 103 ? 16.078 -13.25 0.144 1 94.81 103 ILE B C 1
ATOM 8323 O O . ILE B 1 103 ? 15.719 -12.461 1.021 1 94.81 103 ILE B O 1
ATOM 8327 N N . ASP B 1 104 ? 17.297 -13.484 -0.132 1 93 104 ASP B N 1
ATOM 8328 C CA . ASP B 1 104 ? 18.406 -12.82 0.55 1 93 104 ASP B CA 1
ATOM 8329 C C . ASP B 1 104 ? 18.266 -12.938 2.066 1 93 104 ASP B C 1
ATOM 8331 O O . ASP B 1 104 ? 18.406 -11.945 2.785 1 93 104 ASP B O 1
ATOM 8335 N N . GLY B 1 105 ? 17.828 -14.086 2.465 1 86.94 105 GLY B N 1
ATOM 8336 C CA . GLY B 1 105 ? 17.781 -14.398 3.885 1 86.94 105 GLY B CA 1
ATOM 8337 C C . GLY B 1 105 ? 16.453 -14.055 4.527 1 86.94 105 GLY B C 1
ATOM 8338 O O . GLY B 1 105 ? 16.25 -14.312 5.715 1 86.94 105 GLY B O 1
ATOM 8339 N N . VAL B 1 106 ? 15.531 -13.602 3.705 1 87.06 106 VAL B N 1
ATOM 8340 C CA . VAL B 1 106 ? 14.242 -13.188 4.246 1 87.06 106 VAL B CA 1
ATOM 8341 C C . VAL B 1 106 ? 13.141 -14.094 3.699 1 87.06 106 VAL B C 1
ATOM 8343 O O . VAL B 1 106 ? 12.992 -14.234 2.482 1 87.06 106 VAL B O 1
ATOM 8346 N N . ALA B 1 107 ? 12.359 -14.664 4.645 1 90.94 107 ALA B N 1
ATOM 8347 C CA . ALA B 1 107 ? 11.195 -15.438 4.223 1 90.94 107 ALA B CA 1
ATOM 8348 C C . ALA B 1 107 ? 10.117 -14.523 3.645 1 90.94 107 ALA B C 1
ATOM 8350 O O . ALA B 1 107 ? 9.828 -13.461 4.199 1 90.94 107 ALA B O 1
ATOM 8351 N N . ILE B 1 108 ? 9.523 -14.898 2.559 1 91.62 108 ILE B N 1
ATOM 8352 C CA . ILE B 1 108 ? 8.555 -14.023 1.914 1 91.62 108 ILE B CA 1
ATOM 8353 C C . ILE B 1 108 ? 7.227 -14.75 1.755 1 91.62 108 ILE B C 1
ATOM 8355 O O . ILE B 1 108 ? 7.164 -15.977 1.869 1 91.62 108 ILE B O 1
ATOM 8359 N N . GLU B 1 109 ? 6.215 -13.93 1.489 1 90.75 109 GLU B N 1
ATOM 8360 C CA . GLU B 1 109 ? 4.887 -14.461 1.207 1 90.75 109 GLU B CA 1
ATOM 8361 C C . GLU B 1 109 ? 4.809 -15.023 -0.209 1 90.75 109 GLU B C 1
ATOM 8363 O O . GLU B 1 109 ? 5.215 -14.367 -1.168 1 90.75 109 GLU B O 1
ATOM 8368 N N . ALA B 1 110 ? 4.273 -16.266 -0.286 1 90 110 ALA B N 1
ATOM 8369 C CA . ALA B 1 110 ? 4.18 -16.906 -1.598 1 90 110 ALA B CA 1
ATOM 8370 C C . ALA B 1 110 ? 2.76 -17.391 -1.872 1 90 110 ALA B C 1
ATOM 8372 O O . ALA B 1 110 ? 2.465 -17.875 -2.967 1 90 110 ALA B O 1
ATOM 8373 N N . ALA B 1 111 ? 1.863 -17.188 -0.99 1 87.81 111 ALA B N 1
ATOM 8374 C CA . ALA B 1 111 ? 0.492 -17.672 -1.142 1 87.81 111 ALA B CA 1
ATOM 8375 C C . ALA B 1 111 ? -0.333 -16.703 -1.995 1 87.81 111 ALA B C 1
ATOM 8377 O O . ALA B 1 111 ? -0.094 -15.5 -1.986 1 87.81 111 ALA B O 1
ATOM 8378 N N . ASN B 1 112 ? -1.302 -17.297 -2.719 1 89.75 112 ASN B N 1
ATOM 8379 C CA . ASN B 1 112 ? -2.275 -16.469 -3.434 1 89.75 112 ASN B CA 1
ATOM 8380 C C . ASN B 1 112 ? -3.174 -15.703 -2.471 1 89.75 112 ASN B C 1
ATOM 8382 O O . ASN B 1 112 ? -3.818 -16.297 -1.604 1 89.75 112 ASN B O 1
ATOM 8386 N N . LEU B 1 113 ? -3.26 -14.445 -2.648 1 93.31 113 LEU B N 1
ATOM 8387 C CA . LEU B 1 113 ? -4.043 -13.609 -1.746 1 93.31 113 LEU B CA 1
ATOM 8388 C C . LEU B 1 113 ? -5.27 -13.047 -2.455 1 93.31 113 LEU B C 1
ATOM 8390 O O . LEU B 1 113 ? -6.102 -12.383 -1.833 1 93.31 113 LEU B O 1
ATOM 8394 N N . SER B 1 114 ? -5.406 -13.266 -3.762 1 94.06 114 SER B N 1
ATOM 8395 C CA . SER B 1 114 ? -6.457 -12.633 -4.555 1 94.06 114 SER B CA 1
ATOM 8396 C C . SER B 1 114 ? -7.809 -13.297 -4.316 1 94.06 114 SER B C 1
ATOM 8398 O O . SER B 1 114 ? -7.891 -14.523 -4.199 1 94.06 114 SER B O 1
ATOM 8400 N N . GLU B 1 115 ? -8.828 -12.484 -4.227 1 91.69 115 GLU B N 1
ATOM 8401 C CA . GLU B 1 115 ? -10.203 -12.969 -4.168 1 91.69 115 GLU B CA 1
ATOM 8402 C C . GLU B 1 115 ? -10.805 -13.086 -5.562 1 91.69 115 GLU B C 1
ATOM 8404 O O . GLU B 1 115 ? -11.688 -13.914 -5.797 1 91.69 115 GLU B O 1
ATOM 8409 N N . VAL B 1 116 ? -10.32 -12.32 -6.465 1 90.5 116 VAL B N 1
ATOM 8410 C CA . VAL B 1 116 ? -10.906 -12.227 -7.797 1 90.5 116 VAL B CA 1
ATOM 8411 C C . VAL B 1 116 ? -10.227 -13.234 -8.727 1 90.5 116 VAL B C 1
ATOM 8413 O O . VAL B 1 116 ? -10.898 -13.969 -9.453 1 90.5 116 VAL B O 1
ATOM 8416 N N . ALA B 1 117 ? -8.906 -13.258 -8.633 1 82.06 117 ALA B N 1
ATOM 8417 C CA . ALA B 1 117 ? -8.219 -14.219 -9.492 1 82.06 117 ALA B CA 1
ATOM 8418 C C . ALA B 1 117 ? -8.406 -15.648 -8.984 1 82.06 117 ALA B C 1
ATOM 8420 O O . ALA B 1 117 ? -8.164 -16.609 -9.711 1 82.06 117 ALA B O 1
ATOM 8421 N N . ASN B 1 118 ? -8.797 -15.734 -7.641 1 67.06 118 ASN B N 1
ATOM 8422 C CA . ASN B 1 118 ? -8.977 -17.062 -7.062 1 67.06 118 ASN B CA 1
ATOM 8423 C C . ASN B 1 118 ? -10.406 -17.562 -7.238 1 67.06 118 ASN B C 1
ATOM 8425 O O . ASN B 1 118 ? -10.852 -18.438 -6.496 1 67.06 118 ASN B O 1
ATOM 8429 N N . THR B 1 119 ? -11.375 -16.766 -7.879 1 52.81 119 THR B N 1
ATOM 8430 C CA . THR B 1 119 ? -12.812 -17.031 -7.828 1 52.81 119 THR B CA 1
ATOM 8431 C C . THR B 1 119 ? -13.086 -18.531 -7.801 1 52.81 119 THR B C 1
ATOM 8433 O O . THR B 1 119 ? -13.953 -18.984 -7.055 1 52.81 119 THR B O 1
ATOM 8436 N N . SER B 1 120 ? -12.742 -19.297 -8.82 1 47.84 120 SER B N 1
ATOM 8437 C CA . SER B 1 120 ? -13.289 -20.656 -8.898 1 47.84 120 SER B CA 1
ATOM 8438 C C . SER B 1 120 ? -12.211 -21.703 -8.633 1 47.84 120 SER B C 1
ATOM 8440 O O . SER B 1 120 ? -12.398 -22.875 -8.93 1 47.84 120 SER B O 1
ATOM 8442 N N . LYS B 1 121 ? -11.469 -21.609 -7.66 1 52.59 121 LYS B N 1
ATOM 8443 C CA . LYS B 1 121 ? -10.461 -22.625 -7.406 1 52.59 121 LYS B CA 1
ATOM 8444 C C . LYS B 1 121 ? -9.969 -23.25 -8.711 1 52.59 121 LYS B C 1
ATOM 8446 O O . LYS B 1 121 ? -9.266 -24.266 -8.695 1 52.59 121 LYS B O 1
ATOM 8451 N N . TYR B 1 122 ? -10.531 -22.625 -9.781 1 53.5 122 TYR B N 1
ATOM 8452 C CA . TYR B 1 122 ? -10.344 -23.359 -11.031 1 53.5 122 TYR B CA 1
ATOM 8453 C C . TYR B 1 122 ? -9.281 -22.688 -11.898 1 53.5 122 TYR B C 1
ATOM 8455 O O . TYR B 1 122 ? -9.609 -22.094 -12.938 1 53.5 122 TYR B O 1
ATOM 8463 N N . GLY B 1 123 ? -8.109 -22.719 -11.648 1 61.78 123 GLY B N 1
ATOM 8464 C CA . GLY B 1 123 ? -6.969 -22.578 -12.547 1 61.78 123 GLY B CA 1
ATOM 8465 C C . GLY B 1 123 ? -6.465 -21.156 -12.656 1 61.78 123 GLY B C 1
ATOM 8466 O O . GLY B 1 123 ? -5.477 -20.891 -13.344 1 61.78 123 GLY B O 1
ATOM 8467 N N . THR B 1 124 ? -7.23 -20.125 -12.156 1 78.12 124 THR B N 1
ATOM 8468 C CA . THR B 1 124 ? -6.688 -18.766 -12.172 1 78.12 124 THR B CA 1
ATOM 8469 C C . THR B 1 124 ? -6.242 -18.344 -10.773 1 78.12 124 THR B C 1
ATOM 8471 O O . THR B 1 124 ? -6.793 -18.812 -9.773 1 78.12 124 THR B O 1
ATOM 8474 N N . SER B 1 125 ? -5.223 -17.672 -10.703 1 85.44 125 SER B N 1
ATOM 8475 C CA . SER B 1 125 ? -4.66 -17.203 -9.445 1 85.44 125 SER B CA 1
ATOM 8476 C C . SER B 1 125 ? -3.771 -15.977 -9.664 1 85.44 125 SER B C 1
ATOM 8478 O O . SER B 1 125 ? -3.502 -15.594 -10.805 1 85.44 125 SER B O 1
ATOM 8480 N N . ALA B 1 126 ? -3.549 -15.352 -8.672 1 87.38 126 ALA B N 1
ATOM 8481 C CA . ALA B 1 126 ? -2.498 -14.336 -8.648 1 87.38 126 ALA B CA 1
ATOM 8482 C C . ALA B 1 126 ? -1.303 -14.805 -7.824 1 87.38 126 ALA B C 1
ATOM 8484 O O . ALA B 1 126 ? -1.415 -14.992 -6.609 1 87.38 126 ALA B O 1
ATOM 8485 N N . ASN B 1 127 ? -0.199 -14.969 -8.5 1 90.12 127 ASN B N 1
ATOM 8486 C CA . ASN B 1 127 ? 1.022 -15.461 -7.871 1 90.12 127 ASN B CA 1
ATOM 8487 C C . ASN B 1 127 ? 1.865 -14.32 -7.309 1 90.12 127 ASN B C 1
ATOM 8489 O O . ASN B 1 127 ? 2.412 -13.516 -8.07 1 90.12 127 ASN B O 1
ATOM 8493 N N . PRO B 1 128 ? 2.072 -14.305 -6.016 1 91.44 128 PRO B N 1
ATOM 8494 C CA . PRO B 1 128 ? 2.92 -13.25 -5.453 1 91.44 128 PRO B CA 1
ATOM 8495 C C . PRO B 1 128 ? 4.363 -13.328 -5.945 1 91.44 128 PRO B C 1
ATOM 8497 O O . PRO B 1 128 ? 5.07 -12.312 -5.957 1 91.44 128 PRO B O 1
ATOM 8500 N N . LEU B 1 129 ? 4.754 -14.469 -6.32 1 93.25 129 LEU B N 1
ATOM 8501 C CA . LEU B 1 129 ? 6.133 -14.633 -6.773 1 93.25 129 LEU B CA 1
ATOM 8502 C C . LEU B 1 129 ? 6.32 -14.055 -8.172 1 93.25 129 LEU B C 1
ATOM 8504 O O . LEU B 1 129 ? 7.449 -13.781 -8.586 1 93.25 129 LEU B O 1
ATOM 8508 N N . SER B 1 130 ? 5.266 -13.945 -8.922 1 92.19 130 SER B N 1
ATOM 8509 C CA . SER B 1 130 ? 5.359 -13.375 -10.266 1 92.19 130 SER B CA 1
ATOM 8510 C C . SER B 1 130 ? 5.664 -11.883 -10.203 1 92.19 130 SER B C 1
ATOM 8512 O O . SER B 1 130 ? 6.031 -11.281 -11.219 1 92.19 130 SER B O 1
ATOM 8514 N N . ASN B 1 131 ? 5.602 -11.336 -9.016 1 91.94 131 ASN B N 1
ATOM 8515 C CA . ASN B 1 131 ? 5.918 -9.922 -8.844 1 91.94 131 ASN B CA 1
ATOM 8516 C C . ASN B 1 131 ? 7.422 -9.688 -8.75 1 91.94 131 ASN B C 1
ATOM 8518 O O . ASN B 1 131 ? 7.883 -8.547 -8.781 1 91.94 131 ASN B O 1
ATOM 8522 N N . LEU B 1 132 ? 8.156 -10.734 -8.719 1 92.38 132 LEU B N 1
ATOM 8523 C CA . LEU B 1 132 ? 9.609 -10.633 -8.664 1 92.38 132 LEU B CA 1
ATOM 8524 C C . LEU B 1 132 ? 10.219 -10.82 -10.047 1 92.38 132 LEU B C 1
ATOM 8526 O O . LEU B 1 132 ? 9.852 -11.75 -10.766 1 92.38 132 LEU B O 1
ATOM 8530 N N . ASN B 1 133 ? 11.117 -9.992 -10.398 1 94.06 133 ASN B N 1
ATOM 8531 C CA . ASN B 1 133 ? 11.789 -10.086 -11.688 1 94.06 133 ASN B CA 1
ATOM 8532 C C . ASN B 1 133 ? 12.844 -11.188 -11.68 1 94.06 133 ASN B C 1
ATOM 8534 O O . ASN B 1 133 ? 13.844 -11.094 -10.969 1 94.06 133 ASN B O 1
ATOM 8538 N N . PRO B 1 134 ? 12.648 -12.164 -12.492 1 92.81 134 PRO B N 1
ATOM 8539 C CA . PRO B 1 134 ? 13.625 -13.25 -12.523 1 92.81 134 PRO B CA 1
ATOM 8540 C C . PRO B 1 134 ? 15.023 -12.766 -12.898 1 92.81 134 PRO B C 1
ATOM 8542 O O . PRO B 1 134 ? 16.016 -13.367 -12.484 1 92.81 134 PRO B O 1
ATOM 8545 N N . ASN B 1 135 ? 15.141 -11.672 -13.609 1 92.69 135 ASN B N 1
ATOM 8546 C CA . ASN B 1 135 ? 16.438 -11.172 -14.078 1 92.69 135 ASN B CA 1
ATOM 8547 C C . ASN B 1 135 ? 17.25 -10.594 -12.93 1 92.69 135 ASN B C 1
ATOM 8549 O O . ASN B 1 135 ? 18.453 -10.359 -13.07 1 92.69 135 ASN B O 1
ATOM 8553 N N . ASP B 1 136 ? 16.656 -10.461 -11.82 1 94.62 136 ASP B N 1
ATOM 8554 C CA . ASP B 1 136 ? 17.375 -9.93 -10.656 1 94.62 136 ASP B CA 1
ATOM 8555 C C . ASP B 1 136 ? 17.984 -11.055 -9.836 1 94.62 136 ASP B C 1
ATOM 8557 O O . ASP B 1 136 ? 18.75 -10.805 -8.898 1 94.62 136 ASP B O 1
ATOM 8561 N N . ILE B 1 137 ? 17.719 -12.258 -10.164 1 94.81 137 ILE B N 1
ATOM 8562 C CA . ILE B 1 137 ? 18.172 -13.414 -9.391 1 94.81 137 ILE B CA 1
ATOM 8563 C C . ILE B 1 137 ? 19.562 -13.844 -9.867 1 94.81 137 ILE B C 1
ATOM 8565 O O . ILE B 1 137 ? 19.797 -13.977 -11.07 1 94.81 137 ILE B O 1
ATOM 8569 N N . GLU B 1 138 ? 20.438 -14.039 -8.961 1 94.44 138 GLU B N 1
ATOM 8570 C CA . GLU B 1 138 ? 21.766 -14.547 -9.25 1 94.44 138 GLU B CA 1
ATOM 8571 C C . GLU B 1 138 ? 21.812 -16.078 -9.211 1 94.44 138 GLU B C 1
ATOM 8573 O O . GLU B 1 138 ? 22.484 -16.703 -10.023 1 94.44 138 GLU B O 1
ATOM 8578 N N . SER B 1 139 ? 21.188 -16.609 -8.195 1 93.31 139 SER B N 1
ATOM 8579 C CA . SER B 1 139 ? 21.156 -18.062 -8.055 1 93.31 139 SER B CA 1
ATOM 8580 C C . SER B 1 139 ? 20 -18.5 -7.156 1 93.31 139 SER B C 1
ATOM 8582 O O . SER B 1 139 ? 19.453 -17.703 -6.41 1 93.31 139 SER B O 1
ATOM 8584 N N . ILE B 1 140 ? 19.594 -19.688 -7.305 1 94.38 140 ILE B N 1
ATOM 8585 C CA . ILE B 1 140 ? 18.578 -20.328 -6.473 1 94.38 140 ILE B CA 1
ATOM 8586 C C . ILE B 1 140 ? 19.156 -21.594 -5.84 1 94.38 140 ILE B C 1
ATOM 8588 O O . ILE B 1 140 ? 19.781 -22.406 -6.527 1 94.38 140 ILE B O 1
ATOM 8592 N N . THR B 1 141 ? 19.016 -21.688 -4.551 1 93.88 141 THR B N 1
ATOM 8593 C CA . THR B 1 141 ? 19.469 -22.875 -3.834 1 93.88 141 THR B CA 1
ATOM 8594 C C . THR B 1 141 ? 18.297 -23.609 -3.209 1 93.88 141 THR B C 1
ATOM 8596 O O . THR B 1 141 ? 17.484 -23.016 -2.506 1 93.88 141 THR B O 1
ATOM 8599 N N . ILE B 1 142 ? 18.219 -24.875 -3.445 1 94.75 142 ILE B N 1
ATOM 8600 C CA . ILE B 1 142 ? 17.156 -25.703 -2.896 1 94.75 142 ILE B CA 1
ATOM 8601 C C . ILE B 1 142 ? 17.703 -26.547 -1.745 1 94.75 142 ILE B C 1
ATOM 8603 O O . ILE B 1 142 ? 18.641 -27.328 -1.927 1 94.75 142 ILE B O 1
ATOM 8607 N N . LEU B 1 143 ? 17.188 -26.344 -0.646 1 93.75 143 LEU B N 1
ATOM 8608 C CA . LEU B 1 143 ? 17.5 -27.156 0.518 1 93.75 143 LEU B CA 1
ATOM 8609 C C . LEU B 1 143 ? 16.484 -28.281 0.685 1 93.75 143 LEU B C 1
ATOM 8611 O O . LEU B 1 143 ? 15.312 -28.031 0.984 1 93.75 143 LEU B O 1
ATOM 8615 N N . LYS B 1 144 ? 16.938 -29.547 0.672 1 90.56 144 LYS B N 1
ATOM 8616 C CA . LYS B 1 144 ? 16 -30.656 0.536 1 90.56 144 LYS B CA 1
ATOM 8617 C C . LYS B 1 144 ? 15.93 -31.484 1.818 1 90.56 144 LYS B C 1
ATOM 8619 O O . LYS B 1 144 ? 14.922 -32.156 2.084 1 90.56 144 LYS B O 1
ATOM 8624 N N . ASP B 1 145 ? 17.031 -31.562 2.529 1 86.31 145 ASP B N 1
ATOM 8625 C CA . ASP B 1 145 ? 17 -32.469 3.686 1 86.31 145 ASP B CA 1
ATOM 8626 C C . ASP B 1 145 ? 17.062 -31.672 4.992 1 86.31 145 ASP B C 1
ATOM 8628 O O . ASP B 1 145 ? 17.062 -30.438 4.977 1 86.31 145 ASP B O 1
ATOM 8632 N N . ALA B 1 146 ? 17.031 -32.375 6.121 1 78.12 146 ALA B N 1
ATOM 8633 C CA . ALA B 1 146 ? 16.906 -31.781 7.449 1 78.12 146 ALA B CA 1
ATOM 8634 C C . ALA B 1 146 ? 18.141 -30.969 7.809 1 78.12 146 ALA B C 1
ATOM 8636 O O . ALA B 1 146 ? 18.047 -29.875 8.367 1 78.12 146 ALA B O 1
ATOM 8637 N N . SER B 1 147 ? 19.234 -31.484 7.488 1 76.25 147 SER B N 1
ATOM 8638 C CA . SER B 1 147 ? 20.453 -30.781 7.875 1 76.25 147 SER B CA 1
ATOM 8639 C C . SER B 1 147 ? 20.578 -29.438 7.164 1 76.25 147 SER B C 1
ATOM 8641 O O . SER B 1 147 ? 21.172 -28.5 7.695 1 76.25 147 SER B O 1
ATOM 8643 N N . ALA B 1 148 ? 20.031 -29.375 6.07 1 76.56 148 ALA B N 1
ATOM 8644 C CA . ALA B 1 148 ? 20.109 -28.141 5.293 1 76.56 148 ALA B CA 1
ATOM 8645 C C . ALA B 1 148 ? 18.984 -27.188 5.684 1 76.56 148 ALA B C 1
ATOM 8647 O O . ALA B 1 148 ? 19.203 -25.969 5.789 1 76.56 148 ALA B O 1
ATOM 8648 N N . ALA B 1 149 ? 17.828 -27.672 5.953 1 76.75 149 ALA B N 1
ATOM 8649 C CA . ALA B 1 149 ? 16.641 -26.828 6.039 1 76.75 149 ALA B CA 1
ATOM 8650 C C . ALA B 1 149 ? 16.219 -26.609 7.488 1 76.75 149 ALA B C 1
ATOM 8652 O O . ALA B 1 149 ? 15.453 -25.688 7.789 1 76.75 149 ALA B O 1
ATOM 8653 N N . SER B 1 150 ? 16.75 -27.328 8.352 1 76.94 150 SER B N 1
ATOM 8654 C CA . SER B 1 150 ? 16.219 -27.375 9.703 1 76.94 150 SER B CA 1
ATOM 8655 C C . SER B 1 150 ? 16.359 -26.031 10.414 1 76.94 150 SER B C 1
ATOM 8657 O O . SER B 1 150 ? 15.594 -25.719 11.32 1 76.94 150 SER B O 1
ATOM 8659 N N . LEU B 1 151 ? 17.266 -25.328 9.961 1 83.12 151 LEU B N 1
ATOM 8660 C CA . LEU B 1 151 ? 17.484 -24.047 10.625 1 83.12 151 LEU B CA 1
ATOM 8661 C C . LEU B 1 151 ? 16.312 -23.109 10.383 1 83.12 151 LEU B C 1
ATOM 8663 O O . LEU B 1 151 ? 16.172 -22.094 11.078 1 83.12 151 LEU B O 1
ATOM 8667 N N . TYR B 1 152 ? 15.539 -23.5 9.469 1 84.38 152 TYR B N 1
ATOM 8668 C CA . TYR B 1 152 ? 14.352 -22.688 9.227 1 84.38 152 TYR B CA 1
ATOM 8669 C C . TYR B 1 152 ? 13.148 -23.25 9.977 1 84.38 152 TYR B C 1
ATOM 8671 O O . TYR B 1 152 ? 12.062 -22.656 9.953 1 84.38 152 TYR B O 1
ATOM 8679 N N . GLY B 1 153 ? 13.352 -24.344 10.555 1 82.56 153 GLY B N 1
ATOM 8680 C CA . GLY B 1 153 ? 12.383 -24.906 11.492 1 82.56 153 GLY B CA 1
ATOM 8681 C C . GLY B 1 153 ? 11.109 -25.375 10.82 1 82.56 153 GLY B C 1
ATOM 8682 O O . GLY B 1 153 ? 11.148 -26.141 9.859 1 82.56 153 GLY B O 1
ATOM 8683 N N . SER B 1 154 ? 9.961 -24.891 11.461 1 84.5 154 SER B N 1
ATOM 8684 C CA . SER B 1 154 ? 8.633 -25.375 11.086 1 84.5 154 SER B CA 1
ATOM 8685 C C . SER B 1 154 ? 8.242 -24.891 9.695 1 84.5 154 SER B C 1
ATOM 8687 O O . SER B 1 154 ? 7.426 -25.531 9.023 1 84.5 154 SER B O 1
ATOM 8689 N N . ARG B 1 155 ? 8.797 -23.938 9.266 1 82.81 155 ARG B N 1
ATOM 8690 C CA . ARG B 1 155 ? 8.438 -23.406 7.953 1 82.81 155 ARG B CA 1
ATOM 8691 C C . ARG B 1 155 ? 9.148 -24.172 6.836 1 82.81 155 ARG B C 1
ATOM 8693 O O . ARG B 1 155 ? 8.781 -24.047 5.668 1 82.81 155 ARG B O 1
ATOM 8700 N N . ALA B 1 156 ? 10.086 -25 7.148 1 83.56 156 ALA B N 1
ATOM 8701 C CA . ALA B 1 156 ? 10.906 -25.688 6.148 1 83.56 156 ALA B CA 1
ATOM 8702 C C . ALA B 1 156 ? 10.523 -27.172 6.051 1 83.56 156 ALA B C 1
ATOM 8704 O O . ALA B 1 156 ? 11.289 -27.969 5.512 1 83.56 156 ALA B O 1
ATOM 8705 N N . ALA B 1 157 ? 9.414 -27.438 6.602 1 83.56 157 ALA B N 1
ATOM 8706 C CA . ALA B 1 157 ? 9 -28.828 6.582 1 83.56 157 ALA B CA 1
ATOM 8707 C C . ALA B 1 157 ? 8.938 -29.359 5.152 1 83.56 157 ALA B C 1
ATOM 8709 O O . ALA B 1 157 ? 9.164 -30.562 4.918 1 83.56 157 ALA B O 1
ATOM 8710 N N . ASN B 1 158 ? 8.711 -28.531 4.27 1 88.5 158 ASN B N 1
ATOM 8711 C CA . ASN B 1 158 ? 8.547 -28.938 2.879 1 88.5 158 ASN B CA 1
ATOM 8712 C C . ASN B 1 158 ? 9.711 -28.453 2.014 1 88.5 158 ASN B C 1
ATOM 8714 O O . ASN B 1 158 ? 9.57 -28.312 0.798 1 88.5 158 ASN B O 1
ATOM 8718 N N . GLY B 1 159 ? 10.836 -28.156 2.66 1 91.12 159 GLY B N 1
ATOM 8719 C CA . GLY B 1 159 ? 12.008 -27.688 1.939 1 91.12 159 GLY B CA 1
ATOM 8720 C C . GLY B 1 159 ? 12.062 -26.172 1.838 1 91.12 159 GLY B C 1
ATOM 8721 O O . GLY B 1 159 ? 11.109 -25.484 2.213 1 91.12 159 GLY B O 1
ATOM 8722 N N . VAL B 1 160 ? 13.219 -25.719 1.444 1 93.56 160 VAL B N 1
ATOM 8723 C CA . VAL B 1 160 ? 13.414 -24.281 1.34 1 93.56 160 VAL B CA 1
ATOM 8724 C C . VAL B 1 160 ? 14.016 -23.938 -0.023 1 93.56 160 VAL B C 1
ATOM 8726 O O . VAL B 1 160 ? 14.891 -24.641 -0.521 1 93.56 160 VAL B O 1
ATOM 8729 N N . ILE B 1 161 ? 13.508 -22.938 -0.63 1 95.12 161 ILE B N 1
ATOM 8730 C CA . ILE B 1 161 ? 14.102 -22.344 -1.83 1 95.12 161 ILE B CA 1
ATOM 8731 C C . ILE B 1 161 ? 14.703 -20.984 -1.495 1 95.12 161 ILE B C 1
ATOM 8733 O O . ILE B 1 161 ? 13.977 -20.031 -1.195 1 95.12 161 ILE B O 1
ATOM 8737 N N . LEU B 1 162 ? 15.992 -20.953 -1.553 1 95.5 162 LEU B N 1
ATOM 8738 C CA . LEU B 1 162 ? 16.719 -19.719 -1.288 1 95.5 162 LEU B CA 1
ATOM 8739 C C . LEU B 1 162 ? 17.016 -18.969 -2.584 1 95.5 162 LEU B C 1
ATOM 8741 O O . LEU B 1 162 ? 17.625 -19.516 -3.498 1 95.5 162 LEU B O 1
ATOM 8745 N N . ILE B 1 163 ? 16.578 -17.781 -2.619 1 95.5 163 ILE B N 1
ATOM 8746 C CA . ILE B 1 163 ? 16.828 -16.922 -3.77 1 95.5 163 ILE B CA 1
ATOM 8747 C C . ILE B 1 163 ? 17.891 -15.883 -3.412 1 95.5 163 ILE B C 1
ATOM 8749 O O . ILE B 1 163 ? 17.719 -15.125 -2.457 1 95.5 163 ILE B O 1
ATOM 8753 N N . THR B 1 164 ? 18.922 -15.953 -4.094 1 94.88 164 THR B N 1
ATOM 8754 C CA . THR B 1 164 ? 19.953 -14.938 -3.965 1 94.88 164 THR B CA 1
ATOM 8755 C C . THR B 1 164 ? 19.875 -13.938 -5.117 1 94.88 164 THR B C 1
ATOM 8757 O O . THR B 1 164 ? 19.953 -14.328 -6.285 1 94.88 164 THR B O 1
ATOM 8760 N N . THR B 1 165 ? 19.75 -12.734 -4.844 1 95.75 165 THR B N 1
ATOM 8761 C CA . THR B 1 165 ? 19.641 -11.719 -5.891 1 95.75 165 THR B CA 1
ATOM 8762 C C . THR B 1 165 ? 21.016 -11.156 -6.25 1 95.75 165 THR B C 1
ATOM 8764 O O . THR B 1 165 ? 21.969 -11.32 -5.492 1 95.75 165 THR B O 1
ATOM 8767 N N . LYS B 1 166 ? 21.078 -10.625 -7.406 1 94.88 166 LYS B N 1
ATOM 8768 C CA . LYS B 1 166 ? 22.312 -9.984 -7.855 1 94.88 166 LYS B CA 1
ATOM 8769 C C . LYS B 1 166 ? 22.719 -8.844 -6.922 1 94.88 166 LYS B C 1
ATOM 8771 O O . LYS B 1 166 ? 21.859 -8.109 -6.43 1 94.88 166 LYS B O 1
ATOM 8776 N N . GLN B 1 167 ? 24.031 -8.82 -6.629 1 93.81 167 GLN B N 1
ATOM 8777 C CA . GLN B 1 167 ? 24.609 -7.797 -5.766 1 93.81 167 GLN B CA 1
ATOM 8778 C C . GLN B 1 167 ? 25.641 -6.965 -6.512 1 93.81 167 GLN B C 1
ATOM 8780 O O . GLN B 1 167 ? 26.047 -7.312 -7.625 1 93.81 167 GLN B O 1
ATOM 8785 N N . GLY B 1 168 ? 26.062 -5.902 -5.832 1 91.5 168 GLY B N 1
ATOM 8786 C CA . GLY B 1 168 ? 27.125 -5.098 -6.422 1 91.5 168 GLY B CA 1
ATOM 8787 C C . GLY B 1 168 ? 28.469 -5.801 -6.449 1 91.5 168 GLY B C 1
ATOM 8788 O O . GLY B 1 168 ? 28.734 -6.668 -5.617 1 91.5 168 GLY B O 1
ATOM 8789 N N . LYS B 1 169 ? 29.203 -5.43 -7.418 1 89.5 169 LYS B N 1
ATOM 8790 C CA . LYS B 1 169 ? 30.547 -5.98 -7.539 1 89.5 169 LYS B CA 1
ATOM 8791 C C . LYS B 1 169 ? 31.594 -4.871 -7.57 1 89.5 169 LYS B C 1
ATOM 8793 O O . LYS B 1 169 ? 31.312 -3.756 -8.008 1 89.5 169 LYS B O 1
ATOM 8798 N N . LYS B 1 170 ? 32.781 -5.25 -7.121 1 88.12 170 LYS B N 1
ATOM 8799 C CA . LYS B 1 170 ? 33.875 -4.289 -7.133 1 88.12 170 LYS B CA 1
ATOM 8800 C C . LYS B 1 170 ? 34.281 -3.951 -8.562 1 88.12 170 LYS B C 1
ATOM 8802 O O . LYS B 1 170 ? 34.312 -4.828 -9.43 1 88.12 170 LYS B O 1
ATOM 8807 N N . GLY B 1 171 ? 34.562 -2.666 -8.766 1 83.25 171 GLY B N 1
ATOM 8808 C CA . GLY B 1 171 ? 35.062 -2.25 -10.062 1 83.25 171 GLY B CA 1
ATOM 8809 C C . GLY B 1 171 ? 34.125 -1.258 -10.766 1 83.25 171 GLY B C 1
ATOM 8810 O O . GLY B 1 171 ? 33.25 -0.673 -10.141 1 83.25 171 GLY B O 1
ATOM 8811 N N . GLN B 1 172 ? 34.469 -1.102 -12.031 1 81.62 172 GLN B N 1
ATOM 8812 C CA . GLN B 1 172 ? 33.719 -0.147 -12.836 1 81.62 172 GLN B CA 1
ATOM 8813 C C . GLN B 1 172 ? 32.281 -0.593 -13.008 1 81.62 172 GLN B C 1
ATOM 8815 O O . GLN B 1 172 ? 32 -1.787 -13.141 1 81.62 172 GLN B O 1
ATOM 8820 N N . ALA B 1 173 ? 31.469 0.399 -13.008 1 88.12 173 ALA B N 1
ATOM 8821 C CA . ALA B 1 173 ? 30.047 0.126 -13.188 1 88.12 173 ALA B CA 1
ATOM 8822 C C . ALA B 1 173 ? 29.781 -0.565 -14.523 1 88.12 173 ALA B C 1
ATOM 8824 O O . ALA B 1 173 ? 30.375 -0.202 -15.547 1 88.12 173 ALA B O 1
ATOM 8825 N N . LYS B 1 174 ? 29.031 -1.583 -14.5 1 90.5 174 LYS B N 1
ATOM 8826 C CA . LYS B 1 174 ? 28.609 -2.322 -15.688 1 90.5 174 LYS B CA 1
ATOM 8827 C C . LYS B 1 174 ? 27.109 -2.23 -15.898 1 90.5 174 LYS B C 1
ATOM 8829 O O . LYS B 1 174 ? 26.328 -2.441 -14.961 1 90.5 174 LYS B O 1
ATOM 8834 N N . VAL B 1 175 ? 26.766 -1.864 -17.109 1 92.31 175 VAL B N 1
ATOM 8835 C CA . VAL B 1 175 ? 25.344 -1.763 -17.453 1 92.31 175 VAL B CA 1
ATOM 8836 C C . VAL B 1 175 ? 24.953 -2.941 -18.344 1 92.31 175 VAL B C 1
ATOM 8838 O O . VAL B 1 175 ? 25.688 -3.326 -19.25 1 92.31 175 VAL B O 1
ATOM 8841 N N . SER B 1 176 ? 23.844 -3.518 -18.016 1 93.44 176 SER B N 1
ATOM 8842 C CA . SER B 1 176 ? 23.266 -4.586 -18.812 1 93.44 176 SER B CA 1
ATOM 8843 C C . SER B 1 176 ? 21.844 -4.242 -19.25 1 93.44 176 SER B C 1
ATOM 8845 O O . SER B 1 176 ? 21.016 -3.826 -18.438 1 93.44 176 SER B O 1
ATOM 8847 N N . PHE B 1 177 ? 21.641 -4.32 -20.5 1 94.06 177 PHE B N 1
ATOM 8848 C CA . PHE B 1 177 ? 20.312 -4.102 -21.062 1 94.06 177 PHE B CA 1
ATOM 8849 C C . PHE B 1 177 ? 19.828 -5.348 -21.781 1 94.06 177 PHE B C 1
ATOM 8851 O O . PHE B 1 177 ? 20.531 -5.895 -22.641 1 94.06 177 PHE B O 1
ATOM 8858 N N . LYS B 1 178 ? 18.672 -5.773 -21.453 1 94.69 178 LYS B N 1
ATOM 8859 C CA . LYS B 1 178 ? 18.047 -6.938 -22.078 1 94.69 178 LYS B CA 1
ATOM 8860 C C . LYS B 1 178 ? 16.688 -6.578 -22.656 1 94.69 178 LYS B C 1
ATOM 8862 O O . LYS B 1 178 ? 15.875 -5.934 -22 1 94.69 178 LYS B O 1
ATOM 8867 N N . ALA B 1 179 ? 16.422 -6.879 -23.875 1 95.69 179 ALA B N 1
ATOM 8868 C CA . ALA B 1 179 ? 15.133 -6.73 -24.547 1 95.69 179 ALA B CA 1
ATOM 8869 C C . ALA B 1 179 ? 14.703 -8.031 -25.219 1 95.69 179 ALA B C 1
ATOM 8871 O O . ALA B 1 179 ? 15.523 -8.727 -25.828 1 95.69 179 ALA B O 1
ATOM 8872 N N . GLN B 1 180 ? 13.438 -8.367 -25 1 95.38 180 GLN B N 1
ATOM 8873 C CA . GLN B 1 180 ? 12.969 -9.586 -25.656 1 95.38 180 GLN B CA 1
ATOM 8874 C C . GLN B 1 180 ? 11.492 -9.469 -26.031 1 95.38 180 GLN B C 1
ATOM 8876 O O . GLN B 1 180 ? 10.742 -8.727 -25.406 1 95.38 180 GLN B O 1
ATOM 8881 N N . MET B 1 181 ? 11.102 -10.125 -27.047 1 96.06 181 MET B N 1
ATOM 8882 C CA . MET B 1 181 ? 9.734 -10.25 -27.562 1 96.06 181 MET B CA 1
ATOM 8883 C C . MET B 1 181 ? 9.375 -11.711 -27.797 1 96.06 181 MET B C 1
ATOM 8885 O O . MET B 1 181 ? 10.219 -12.5 -28.234 1 96.06 181 MET B O 1
ATOM 8889 N N . SER B 1 182 ? 8.164 -12.016 -27.453 1 95.38 182 SER B N 1
ATOM 8890 C CA . SER B 1 182 ? 7.758 -13.398 -27.656 1 95.38 182 SER B CA 1
ATOM 8891 C C . SER B 1 182 ? 6.316 -13.484 -28.141 1 95.38 182 SER B C 1
ATOM 8893 O O . SER B 1 182 ? 5.547 -12.531 -27.984 1 95.38 182 SER B O 1
ATOM 8895 N N . SER B 1 183 ? 5.969 -14.484 -28.766 1 96.31 183 SER B N 1
ATOM 8896 C CA . SER B 1 183 ? 4.629 -14.852 -29.219 1 96.31 183 SER B CA 1
ATOM 8897 C C . SER B 1 183 ? 4.223 -16.219 -28.672 1 96.31 183 SER B C 1
ATOM 8899 O O . SER B 1 183 ? 5.031 -17.156 -28.672 1 96.31 183 SER B O 1
ATOM 8901 N N . SER B 1 184 ? 3.035 -16.297 -28.109 1 95.5 184 SER B N 1
ATOM 8902 C CA . SER B 1 184 ? 2.527 -17.531 -27.531 1 95.5 184 SER B CA 1
ATOM 8903 C C . SER B 1 184 ? 1.213 -17.953 -28.188 1 95.5 184 SER B C 1
ATOM 8905 O O . SER B 1 184 ? 0.373 -17.109 -28.5 1 95.5 184 SER B O 1
ATOM 8907 N N . LYS B 1 185 ? 1.014 -19.203 -28.375 1 94.75 185 LYS B N 1
ATOM 8908 C CA . LYS B 1 185 ? -0.213 -19.719 -28.969 1 94.75 185 LYS B CA 1
ATOM 8909 C C . LYS B 1 185 ? -0.57 -21.078 -28.391 1 94.75 185 LYS B C 1
ATOM 8911 O O . LYS B 1 185 ? 0.246 -21.703 -27.719 1 94.75 185 LYS B O 1
ATOM 8916 N N . LEU B 1 186 ? -1.802 -21.422 -28.578 1 92.38 186 LEU B N 1
ATOM 8917 C CA . LEU B 1 186 ? -2.262 -22.75 -28.188 1 92.38 186 LEU B CA 1
ATOM 8918 C C . LEU B 1 186 ? -1.489 -23.844 -28.922 1 92.38 186 LEU B C 1
ATOM 8920 O O . LEU B 1 186 ? -1.312 -23.766 -30.141 1 92.38 186 LEU B O 1
ATOM 8924 N N . PRO B 1 187 ? -0.972 -24.781 -28.156 1 88.69 187 PRO B N 1
ATOM 8925 C CA . PRO B 1 187 ? -0.258 -25.859 -28.859 1 88.69 187 PRO B CA 1
ATOM 8926 C C . PRO B 1 187 ? -1.176 -26.703 -29.734 1 88.69 187 PRO B C 1
ATOM 8928 O O . PRO B 1 187 ? -2.395 -26.703 -29.547 1 88.69 187 PRO B O 1
ATOM 8931 N N . SER B 1 188 ? -0.494 -27.312 -30.703 1 80.69 188 SER B N 1
ATOM 8932 C CA . SER B 1 188 ? -1.267 -28.234 -31.516 1 80.69 188 SER B CA 1
ATOM 8933 C C . SER B 1 188 ? -1.646 -29.484 -30.703 1 80.69 188 SER B C 1
ATOM 8935 O O . SER B 1 188 ? -1.016 -29.797 -29.703 1 80.69 188 SER B O 1
ATOM 8937 N N . GLY B 1 189 ? -2.607 -29.984 -31.188 1 79.12 189 GLY B N 1
ATOM 8938 C CA . GLY B 1 189 ? -3.109 -31.156 -30.484 1 79.12 189 GLY B CA 1
ATOM 8939 C C . GLY B 1 189 ? -4.336 -30.859 -29.625 1 79.12 189 GLY B C 1
ATOM 8940 O O . GLY B 1 189 ? -5.059 -29.891 -29.891 1 79.12 189 GLY B O 1
ATOM 8941 N N . GLY B 1 190 ? -4.723 -31.734 -28.781 1 88.12 190 GLY B N 1
ATOM 8942 C CA . GLY B 1 190 ? -5.914 -31.656 -27.953 1 88.12 190 GLY B CA 1
ATOM 8943 C C . GLY B 1 190 ? -7.035 -32.562 -28.422 1 88.12 190 GLY B C 1
ATOM 8944 O O . GLY B 1 190 ? -6.801 -33.5 -29.172 1 88.12 190 GLY B O 1
ATOM 8945 N N . TYR B 1 191 ? -8.148 -32.188 -27.906 1 92.19 191 TYR B N 1
ATOM 8946 C CA . TYR B 1 191 ? -9.289 -33.031 -28.203 1 92.19 191 TYR B CA 1
ATOM 8947 C C . TYR B 1 191 ? -9.695 -32.906 -29.672 1 92.19 191 TYR B C 1
ATOM 8949 O O . TYR B 1 191 ? -9.773 -31.781 -30.188 1 92.19 191 TYR B O 1
ATOM 8957 N N . ASP B 1 192 ? -9.828 -33.938 -30.359 1 94.62 192 ASP B N 1
ATOM 8958 C CA . ASP B 1 192 ? -10.359 -33.938 -31.719 1 94.62 192 ASP B CA 1
ATOM 8959 C C . ASP B 1 192 ? -11.875 -33.75 -31.719 1 94.62 192 ASP B C 1
ATOM 8961 O O . ASP B 1 192 ? -12.625 -34.719 -31.844 1 94.62 192 ASP B O 1
ATOM 8965 N N . LEU B 1 193 ? -12.25 -32.531 -31.672 1 96.19 193 LEU B N 1
ATOM 8966 C CA . LEU B 1 193 ? -13.664 -32.188 -31.531 1 96.19 193 LEU B CA 1
ATOM 8967 C C . LEU B 1 193 ? -14.398 -32.375 -32.875 1 96.19 193 LEU B C 1
ATOM 8969 O O . LEU B 1 193 ? -13.805 -32.188 -33.938 1 96.19 193 LEU B O 1
ATOM 8973 N N . MET B 1 194 ? -15.68 -32.656 -32.781 1 97.62 194 MET B N 1
ATOM 8974 C CA . MET B 1 194 ? -16.516 -32.781 -33.969 1 97.62 194 MET B CA 1
ATOM 8975 C C . MET B 1 194 ? -16.828 -31.422 -34.562 1 97.62 194 MET B C 1
ATOM 8977 O O . MET B 1 194 ? -17 -30.438 -33.844 1 97.62 194 MET B O 1
ATOM 8981 N N . ASN B 1 195 ? -16.812 -31.375 -35.906 1 97.31 195 ASN B N 1
ATOM 8982 C CA . ASN B 1 195 ? -17.406 -30.188 -36.531 1 97.31 195 ASN B CA 1
ATOM 8983 C C . ASN B 1 195 ? -18.938 -30.266 -36.5 1 97.31 195 ASN B C 1
ATOM 8985 O O . ASN B 1 195 ? -19.516 -31.203 -35.938 1 97.31 195 ASN B O 1
ATOM 8989 N N . ALA B 1 196 ? -19.578 -29.281 -37.031 1 97.75 196 ALA B N 1
ATOM 8990 C CA . ALA B 1 196 ? -21.031 -29.188 -36.938 1 97.75 196 ALA B CA 1
ATOM 8991 C C . ALA B 1 196 ? -21.703 -30.344 -37.656 1 97.75 196 ALA B C 1
ATOM 8993 O O . ALA B 1 196 ? -22.703 -30.875 -37.188 1 97.75 196 ALA B O 1
ATOM 8994 N N . SER B 1 197 ? -21.203 -30.719 -38.781 1 97.69 197 SER B N 1
ATOM 8995 C CA . SER B 1 197 ? -21.781 -31.812 -39.562 1 97.69 197 SER B CA 1
ATOM 8996 C C . SER B 1 197 ? -21.672 -33.125 -38.844 1 97.69 197 SER B C 1
ATOM 8998 O O . SER B 1 197 ? -22.641 -33.906 -38.781 1 97.69 197 SER B O 1
ATOM 9000 N N . GLU B 1 198 ? -20.547 -33.406 -38.344 1 97.44 198 GLU B N 1
ATOM 9001 C CA . GLU B 1 198 ? -20.328 -34.656 -37.594 1 97.44 198 GLU B CA 1
ATOM 9002 C C . GLU B 1 198 ? -21.203 -34.719 -36.344 1 97.44 198 GLU B C 1
ATOM 9004 O O . GLU B 1 198 ? -21.766 -35.75 -36.031 1 97.44 198 GLU B O 1
ATOM 9009 N N . HIS B 1 199 ? -21.188 -33.594 -35.688 1 97.88 199 HIS B N 1
ATOM 9010 C CA . HIS B 1 199 ? -21.984 -33.531 -34.469 1 97.88 199 HIS B CA 1
ATOM 9011 C C . HIS B 1 199 ? -23.469 -33.719 -34.781 1 97.88 199 HIS B C 1
ATOM 9013 O O . HIS B 1 199 ? -24.188 -34.406 -34.031 1 97.88 199 HIS B O 1
ATOM 9019 N N . TYR B 1 200 ? -24 -33.062 -35.812 1 97.62 200 TYR B N 1
ATOM 9020 C CA . TYR B 1 200 ? -25.375 -33.219 -36.281 1 97.62 200 TYR B CA 1
ATOM 9021 C C . TYR B 1 200 ? -25.688 -34.688 -36.562 1 97.62 200 TYR B C 1
ATOM 9023 O O . TYR B 1 200 ? -26.719 -35.219 -36.156 1 97.62 200 TYR B O 1
ATOM 9031 N N . ALA B 1 201 ? -24.828 -35.312 -37.312 1 97.19 201 ALA B N 1
ATOM 9032 C CA . ALA B 1 201 ? -25.016 -36.719 -37.688 1 97.19 201 ALA B CA 1
ATOM 9033 C C . ALA B 1 201 ? -25.078 -37.594 -36.438 1 97.19 201 ALA B C 1
ATOM 9035 O O . ALA B 1 201 ? -25.859 -38.562 -36.406 1 97.19 201 ALA B O 1
ATOM 9036 N N . LEU B 1 202 ? -24.203 -37.344 -35.531 1 97.31 202 LEU B N 1
ATOM 9037 C CA . LEU B 1 202 ? -24.188 -38.125 -34.281 1 97.31 202 LEU B CA 1
ATOM 9038 C C . LEU B 1 202 ? -25.531 -38.062 -33.562 1 97.31 202 LEU B C 1
ATOM 9040 O O . LEU B 1 202 ? -26.109 -39.094 -33.25 1 97.31 202 LEU B O 1
ATOM 9044 N N . TYR B 1 203 ? -26.062 -36.875 -33.281 1 97.19 203 TYR B N 1
ATOM 9045 C CA . TYR B 1 203 ? -27.312 -36.719 -32.562 1 97.19 203 TYR B CA 1
ATOM 9046 C C . TYR B 1 203 ? -28.5 -37.188 -33.406 1 97.19 203 TYR B C 1
ATOM 9048 O O . TYR B 1 203 ? -29.422 -37.781 -32.875 1 97.19 203 TYR B O 1
ATOM 9056 N N . TYR B 1 204 ? -28.453 -36.906 -34.75 1 97.38 204 TYR B N 1
ATOM 9057 C CA . TYR B 1 204 ? -29.453 -37.438 -35.656 1 97.38 204 TYR B CA 1
ATOM 9058 C C . TYR B 1 204 ? -29.531 -38.969 -35.5 1 97.38 204 TYR B C 1
ATOM 9060 O O . TYR B 1 204 ? -30.625 -39.531 -35.375 1 97.38 204 TYR B O 1
ATOM 9068 N N . GLY B 1 205 ? -28.375 -39.594 -35.594 1 95.75 205 GLY B N 1
ATOM 9069 C CA . GLY B 1 205 ? -28.328 -41.062 -35.469 1 95.75 205 GLY B CA 1
ATOM 9070 C C . GLY B 1 205 ? -28.938 -41.531 -34.156 1 95.75 205 GLY B C 1
ATOM 9071 O O . GLY B 1 205 ? -29.672 -42.531 -34.125 1 95.75 205 GLY B O 1
ATOM 9072 N N . GLY B 1 206 ? -28.562 -40.875 -33.031 1 95.62 206 GLY B N 1
ATOM 9073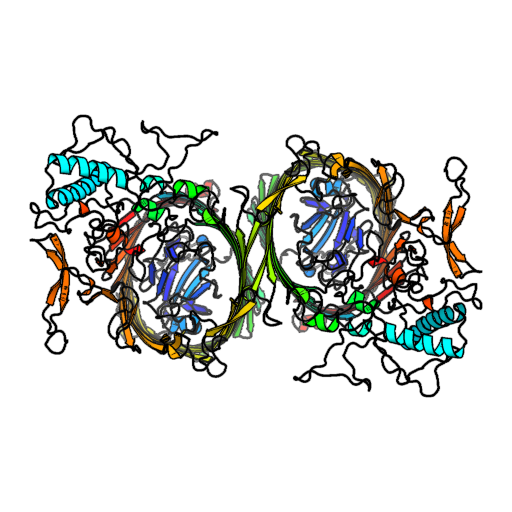 C CA . GLY B 1 206 ? -29.125 -41.219 -31.75 1 95.62 206 GLY B CA 1
ATOM 9074 C C . GLY B 1 206 ? -30.641 -41.125 -31.719 1 95.62 206 GLY B C 1
ATOM 9075 O O . GLY B 1 206 ? -31.328 -42.031 -31.266 1 95.62 206 GLY B O 1
ATOM 9076 N N . PHE B 1 207 ? -31.219 -40.031 -32.219 1 96.44 207 PHE B N 1
ATOM 9077 C CA . PHE B 1 207 ? -32.656 -39.812 -32.25 1 96.44 207 PHE B CA 1
ATOM 9078 C C . PHE B 1 207 ? -33.344 -40.812 -33.188 1 96.44 207 PHE B C 1
ATOM 9080 O O . PHE B 1 207 ? -34.406 -41.375 -32.875 1 96.44 207 PHE B O 1
ATOM 9087 N N . TYR B 1 208 ? -32.688 -41.031 -34.344 1 96.19 208 TYR B N 1
ATOM 9088 C CA . TYR B 1 208 ? -33.25 -41.969 -35.344 1 96.19 208 TYR B CA 1
ATOM 9089 C C . TYR B 1 208 ? -33.375 -43.375 -34.75 1 96.19 208 TYR B C 1
ATOM 9091 O O . TYR B 1 208 ? -34.469 -43.969 -34.844 1 96.19 208 TYR B O 1
ATOM 9099 N N . ASN B 1 209 ? -32.312 -43.844 -34.188 1 92.88 209 ASN B N 1
ATOM 9100 C CA . ASN B 1 209 ? -32.344 -45.188 -33.594 1 92.88 209 ASN B CA 1
ATOM 9101 C C . ASN B 1 209 ? -33.375 -45.281 -32.5 1 92.88 209 ASN B C 1
ATOM 9103 O O . ASN B 1 209 ? -34.031 -46.312 -32.344 1 92.88 209 ASN B O 1
ATOM 9107 N N . ASN B 1 210 ? -33.406 -44.281 -31.703 1 92.69 210 ASN B N 1
ATOM 9108 C CA . ASN B 1 210 ? -34.438 -44.281 -30.641 1 92.69 210 ASN B CA 1
ATOM 9109 C C . ASN B 1 210 ? -35.844 -44.312 -31.219 1 92.69 210 ASN B C 1
ATOM 9111 O O . ASN B 1 210 ? -36.719 -45 -30.688 1 92.69 210 ASN B O 1
ATOM 9115 N N . ASN B 1 211 ? -36.062 -43.594 -32.312 1 95.25 211 ASN B N 1
ATOM 9116 C CA . ASN B 1 211 ? -37.375 -43.562 -32.969 1 95.25 211 ASN B CA 1
ATOM 9117 C C . ASN B 1 211 ? -37.719 -44.938 -33.594 1 95.25 211 ASN B C 1
ATOM 9119 O O . ASN B 1 211 ? -38.844 -45.375 -33.531 1 95.25 211 ASN B O 1
ATOM 9123 N N . ILE B 1 212 ? -36.75 -45.531 -34.188 1 93.56 212 ILE B N 1
ATOM 9124 C CA . ILE B 1 212 ? -36.938 -46.875 -34.75 1 93.56 212 ILE B CA 1
ATOM 9125 C C . ILE B 1 212 ? -37.312 -47.844 -33.656 1 93.56 212 ILE B C 1
ATOM 9127 O O . ILE B 1 212 ? -38.219 -48.688 -33.812 1 93.56 212 ILE B O 1
ATOM 9131 N N . ALA B 1 213 ? -36.594 -47.781 -32.562 1 88.69 213 ALA B N 1
ATOM 9132 C CA . ALA B 1 213 ? -36.875 -48.656 -31.438 1 88.69 213 ALA B CA 1
ATOM 9133 C C . ALA B 1 213 ? -38.281 -48.469 -30.891 1 88.69 213 ALA B C 1
ATOM 9135 O O . ALA B 1 213 ? -38.875 -49.375 -30.359 1 88.69 213 ALA B O 1
ATOM 9136 N N . LYS B 1 214 ? -38.781 -47.312 -31.094 1 92.75 214 LYS B N 1
ATOM 9137 C CA . LYS B 1 214 ? -40.156 -47 -30.625 1 92.75 214 LYS B CA 1
ATOM 9138 C C . LYS B 1 214 ? -41.188 -47.438 -31.641 1 92.75 214 LYS B C 1
ATOM 9140 O O . LYS B 1 214 ? -42.406 -47.281 -31.406 1 92.75 214 LYS B O 1
ATOM 9145 N N . GLY B 1 215 ? -40.75 -47.906 -32.844 1 93.31 215 GLY B N 1
ATOM 9146 C CA . GLY B 1 215 ? -41.688 -48.5 -33.781 1 93.31 215 GLY B CA 1
ATOM 9147 C C . GLY B 1 215 ? -41.969 -47.625 -35 1 93.31 215 GLY B C 1
ATOM 9148 O O . GLY B 1 215 ? -42.844 -47.938 -35.781 1 93.31 215 GLY B O 1
ATOM 9149 N N . MET B 1 216 ? -41.219 -46.562 -35.125 1 95.94 216 MET B N 1
ATOM 9150 C CA . MET B 1 216 ? -41.469 -45.688 -36.281 1 95.94 216 MET B CA 1
ATOM 9151 C C . MET B 1 216 ? -40.906 -46.312 -37.562 1 95.94 216 MET B C 1
ATOM 9153 O O . MET B 1 216 ? -39.969 -47.094 -37.5 1 95.94 216 MET B O 1
ATOM 9157 N N . SER B 1 217 ? -41.562 -45.875 -38.656 1 95.5 217 SER B N 1
ATOM 9158 C CA . SER B 1 217 ? -40.969 -46.25 -39.969 1 95.5 217 SER B CA 1
ATOM 9159 C C . SER B 1 217 ? -39.688 -45.5 -40.25 1 95.5 217 SER B C 1
ATOM 9161 O O . SER B 1 217 ? -39.438 -44.469 -39.625 1 95.5 217 SER B O 1
ATOM 9163 N N . SER B 1 218 ? -38.969 -46 -41.062 1 95.31 218 SER B N 1
ATOM 9164 C CA . SER B 1 218 ? -37.656 -45.406 -41.406 1 95.31 218 SER B CA 1
ATOM 9165 C C . SER B 1 218 ? -37.812 -43.938 -41.844 1 95.31 218 SER B C 1
ATOM 9167 O O . SER B 1 218 ? -37.031 -43.094 -41.406 1 95.31 218 SER B O 1
ATOM 9169 N N . GLU B 1 219 ? -38.812 -43.656 -42.625 1 93.25 219 GLU B N 1
ATOM 9170 C CA . GLU B 1 219 ? -39.031 -42.312 -43.125 1 93.25 219 GLU B CA 1
ATOM 9171 C C . GLU B 1 219 ? -39.5 -41.375 -42 1 93.25 219 GLU B C 1
ATOM 9173 O O . GLU B 1 219 ? -39 -40.25 -41.906 1 93.25 219 GLU B O 1
ATOM 9178 N N . GLU B 1 220 ? -40.375 -41.844 -41.25 1 96 220 GLU B N 1
ATOM 9179 C CA . GLU B 1 220 ? -40.906 -41.031 -40.156 1 96 220 GLU B CA 1
ATOM 9180 C C . GLU B 1 220 ? -39.812 -40.812 -39.094 1 96 220 GLU B C 1
ATOM 9182 O O . GLU B 1 220 ? -39.719 -39.719 -38.531 1 96 220 GLU B O 1
ATOM 9187 N N . ALA B 1 221 ? -39.062 -41.844 -38.844 1 97.19 221 ALA B N 1
ATOM 9188 C CA . ALA B 1 221 ? -37.969 -41.781 -37.875 1 97.19 221 ALA B CA 1
ATOM 9189 C C . ALA B 1 221 ? -36.938 -40.75 -38.312 1 97.19 221 ALA B C 1
ATOM 9191 O O . ALA B 1 221 ? -36.406 -40 -37.5 1 97.19 221 ALA B O 1
ATOM 9192 N N . SER B 1 222 ? -36.688 -40.719 -39.531 1 97.25 222 SER B N 1
ATOM 9193 C CA . SER B 1 222 ? -35.688 -39.781 -40.094 1 97.25 222 SER B CA 1
ATOM 9194 C C . SER B 1 222 ? -36.156 -38.344 -39.969 1 97.25 222 SER B C 1
ATOM 9196 O O . SER B 1 222 ? -35.406 -37.469 -39.531 1 97.25 222 SER B O 1
ATOM 9198 N N . ALA B 1 223 ? -37.344 -38.031 -40.344 1 96.81 223 ALA B N 1
ATOM 9199 C CA . ALA B 1 223 ? -37.875 -36.688 -40.25 1 96.81 223 ALA B CA 1
ATOM 9200 C C . ALA B 1 223 ? -37.938 -36.219 -38.781 1 96.81 223 ALA B C 1
ATOM 9202 O O . ALA B 1 223 ? -37.594 -35.062 -38.5 1 96.81 223 ALA B O 1
ATOM 9203 N N . ALA B 1 224 ? -38.344 -37.094 -37.969 1 97.38 224 ALA B N 1
ATOM 9204 C CA . ALA B 1 224 ? -38.406 -36.781 -36.562 1 97.38 224 ALA B CA 1
ATOM 9205 C C . ALA B 1 224 ? -37.031 -36.562 -35.969 1 97.38 224 ALA B C 1
ATOM 9207 O O . ALA B 1 224 ? -36.844 -35.688 -35.094 1 97.38 224 ALA B O 1
ATOM 9208 N N . ALA B 1 225 ? -36.094 -37.312 -36.344 1 97.94 225 ALA B N 1
ATOM 9209 C CA . ALA B 1 225 ? -34.75 -37.188 -35.844 1 97.94 225 ALA B CA 1
ATOM 9210 C C . ALA B 1 225 ? -34.125 -35.844 -36.25 1 97.94 225 ALA B C 1
ATOM 9212 O O . ALA B 1 225 ? -33.438 -35.188 -35.469 1 97.94 225 ALA B O 1
ATOM 9213 N N . ASN B 1 226 ? -34.344 -35.438 -37.469 1 98 226 ASN B N 1
ATOM 9214 C CA . ASN B 1 226 ? -33.906 -34.125 -37.938 1 98 226 ASN B CA 1
ATOM 9215 C C . ASN B 1 226 ? -34.5 -33 -37.094 1 98 226 ASN B C 1
ATOM 9217 O O . ASN B 1 226 ? -33.812 -32.094 -36.656 1 98 226 ASN B O 1
ATOM 9221 N N . LYS B 1 227 ? -35.75 -33.094 -36.844 1 97.19 227 LYS B N 1
ATOM 9222 C CA . LYS B 1 227 ? -36.438 -32.094 -36.062 1 97.19 227 LYS B CA 1
ATOM 9223 C C . LYS B 1 227 ? -35.906 -32.031 -34.625 1 97.19 227 LYS B C 1
ATOM 9225 O O . LYS B 1 227 ? -35.688 -30.969 -34.062 1 97.19 227 LYS B O 1
ATOM 9230 N N . SER B 1 228 ? -35.719 -33.188 -34.062 1 96.81 228 SER B N 1
ATOM 9231 C CA . SER B 1 228 ? -35.219 -33.25 -32.688 1 96.81 228 SER B CA 1
ATOM 9232 C C . SER B 1 228 ? -33.812 -32.688 -32.594 1 96.81 228 SER B C 1
ATOM 9234 O O . SER B 1 228 ? -33.469 -31.984 -31.625 1 96.81 228 SER B O 1
ATOM 9236 N N . THR B 1 229 ? -32.969 -33 -33.531 1 97.19 229 THR B N 1
ATOM 9237 C CA . THR B 1 229 ? -31.594 -32.5 -33.531 1 97.19 229 THR B CA 1
ATOM 9238 C C . THR B 1 229 ? -31.578 -30.984 -33.656 1 97.19 229 THR B C 1
ATOM 9240 O O . THR B 1 229 ? -30.844 -30.297 -32.938 1 97.19 229 THR B O 1
ATOM 9243 N N . GLN B 1 230 ? -32.344 -30.453 -34.469 1 96.12 230 GLN B N 1
ATOM 9244 C CA . GLN B 1 230 ? -32.438 -29.016 -34.656 1 96.12 230 GLN B CA 1
ATOM 9245 C C . GLN B 1 230 ? -33 -28.328 -33.406 1 96.12 230 GLN B C 1
ATOM 9247 O O . GLN B 1 230 ? -32.531 -27.234 -33.062 1 96.12 230 GLN B O 1
ATOM 9252 N N . SER B 1 231 ? -33.969 -28.938 -32.844 1 94.81 231 SER B N 1
ATOM 9253 C CA . SER B 1 231 ? -34.531 -28.406 -31.594 1 94.81 231 SER B CA 1
ATOM 9254 C C . SER B 1 231 ? -33.469 -28.359 -30.5 1 94.81 231 SER B C 1
ATOM 9256 O O . SER B 1 231 ? -33.5 -27.453 -29.656 1 94.81 231 SER B O 1
ATOM 9258 N N . MET B 1 232 ? -32.625 -29.312 -30.484 1 93.94 232 MET B N 1
ATOM 9259 C CA . MET B 1 232 ? -31.578 -29.359 -29.484 1 93.94 232 MET B CA 1
ATOM 9260 C C . MET B 1 232 ? -30.625 -28.188 -29.641 1 93.94 232 MET B C 1
ATOM 9262 O O . MET B 1 232 ? -30.219 -27.578 -28.641 1 93.94 232 MET B O 1
ATOM 9266 N N . TYR B 1 233 ? -30.328 -27.844 -30.844 1 93.12 233 TYR B N 1
ATOM 9267 C CA . TYR B 1 233 ? -29.453 -26.703 -31.094 1 93.12 233 TYR B CA 1
ATOM 9268 C C . TYR B 1 233 ? -30.188 -25.391 -30.875 1 93.12 233 TYR B C 1
ATOM 9270 O O . TYR B 1 233 ? -29.562 -24.344 -30.672 1 93.12 233 TYR B O 1
ATOM 9278 N N . GLY B 1 234 ? -31.406 -25.391 -30.969 1 90.06 234 GLY B N 1
ATOM 9279 C CA . GLY B 1 234 ? -32.219 -24.188 -31 1 90.06 234 GLY B CA 1
ATOM 9280 C C . GLY B 1 234 ? -32.312 -23.578 -32.375 1 90.06 234 GLY B C 1
ATOM 9281 O O . GLY B 1 234 ? -32.938 -22.531 -32.562 1 90.06 234 GLY B O 1
ATOM 9282 N N . ARG B 1 235 ? -31.609 -24.266 -33.344 1 92.06 235 ARG B N 1
ATOM 9283 C CA . ARG B 1 235 ? -31.672 -23.828 -34.75 1 92.06 235 ARG B CA 1
ATOM 9284 C C . ARG B 1 235 ? -31.172 -24.922 -35.688 1 92.06 235 ARG B C 1
ATOM 9286 O O . ARG B 1 235 ? -30.469 -25.844 -35.25 1 92.06 235 ARG B O 1
ATOM 9293 N N . ASN B 1 236 ? -31.547 -24.797 -36.969 1 95.38 236 ASN B N 1
ATOM 9294 C CA . ASN B 1 236 ? -31.031 -25.688 -38 1 95.38 236 ASN B CA 1
ATOM 9295 C C . ASN B 1 236 ? -29.719 -25.141 -38.594 1 95.38 236 ASN B C 1
ATOM 9297 O O . ASN B 1 236 ? -29.703 -24.062 -39.188 1 95.38 236 ASN B O 1
ATOM 9301 N N . PRO B 1 237 ? -28.656 -25.891 -38.469 1 97.25 237 PRO B N 1
ATOM 9302 C CA . PRO B 1 237 ? -27.375 -25.391 -39 1 97.25 237 PRO B CA 1
ATOM 9303 C C . PRO B 1 237 ? -27.234 -25.594 -40.5 1 97.25 237 PRO B C 1
ATOM 9305 O O . PRO B 1 237 ? -26.219 -25.219 -41.094 1 97.25 237 PRO B O 1
ATOM 9308 N N . TYR B 1 238 ? -28.281 -26.203 -41.156 1 97.56 238 TYR B N 1
ATOM 9309 C CA . TYR B 1 238 ? -28.312 -26.453 -42.594 1 97.56 238 TYR B CA 1
ATOM 9310 C C . TYR B 1 238 ? -29.344 -25.562 -43.281 1 97.56 238 TYR B C 1
ATOM 9312 O O . TYR B 1 238 ? -30.203 -24.984 -42.625 1 97.56 238 TYR B O 1
ATOM 9320 N N . ASN B 1 239 ? -29.25 -25.547 -44.656 1 96.31 239 ASN B N 1
ATOM 9321 C CA . ASN B 1 239 ? -30.141 -24.688 -45.438 1 96.31 239 ASN B CA 1
ATOM 9322 C C . ASN B 1 239 ? -31.422 -25.438 -45.844 1 96.31 239 ASN B C 1
ATOM 9324 O O . ASN B 1 239 ? -32.281 -24.859 -46.5 1 96.31 239 ASN B O 1
ATOM 9328 N N . VAL B 1 240 ? -31.516 -26.781 -45.438 1 95.88 240 VAL B N 1
ATOM 9329 C CA . VAL B 1 240 ? -32.719 -27.562 -45.75 1 95.88 240 VAL B CA 1
ATOM 9330 C C . VAL B 1 240 ? -33.312 -28.125 -44.469 1 95.88 240 VAL B C 1
ATOM 9332 O O . VAL B 1 240 ? -32.625 -28.328 -43.5 1 95.88 240 VAL B O 1
ATOM 9335 N N . ALA B 1 241 ? -34.625 -28.438 -44.5 1 94.44 241 ALA B N 1
ATOM 9336 C CA . ALA B 1 241 ? -35.344 -28.859 -43.312 1 94.44 241 ALA B CA 1
ATOM 9337 C C . ALA B 1 241 ? -34.906 -30.25 -42.844 1 94.44 241 ALA B C 1
ATOM 9339 O O . ALA B 1 241 ? -34.844 -30.516 -41.656 1 94.44 241 ALA B O 1
ATOM 9340 N N . ASN B 1 242 ? -34.656 -31.125 -43.781 1 97 242 ASN B N 1
ATOM 9341 C CA . ASN B 1 242 ? -34.188 -32.469 -43.5 1 97 242 ASN B CA 1
ATOM 9342 C C . ASN B 1 242 ? -32.875 -32.781 -44.156 1 97 242 ASN B C 1
ATOM 9344 O O . ASN B 1 242 ? -32.844 -33.469 -45.188 1 97 242 ASN B O 1
ATOM 9348 N N . PRO B 1 243 ? -31.859 -32.375 -43.562 1 97.69 243 PRO B N 1
ATOM 9349 C CA . PRO B 1 243 ? -30.547 -32.469 -44.188 1 97.69 243 PRO B CA 1
ATOM 9350 C C . PRO B 1 243 ? -30.047 -33.906 -44.312 1 97.69 243 PRO B C 1
ATOM 9352 O O . PRO B 1 243 ? -29.266 -34.219 -45.188 1 97.69 243 PRO B O 1
ATOM 9355 N N . LEU B 1 244 ? -30.422 -34.781 -43.406 1 97.75 244 LEU B N 1
ATOM 9356 C CA . LEU B 1 244 ? -30.016 -36.188 -43.469 1 97.75 244 LEU B CA 1
ATOM 9357 C C . LEU B 1 244 ? -31.219 -37.094 -43.781 1 97.75 244 LEU B C 1
ATOM 9359 O O . LEU B 1 244 ? -32.312 -36.844 -43.281 1 97.75 244 LEU B O 1
ATOM 9363 N N . ASP B 1 245 ? -30.938 -38.156 -44.562 1 96 245 ASP B N 1
ATOM 9364 C CA . ASP B 1 245 ? -32 -39.094 -44.906 1 96 245 ASP B CA 1
ATOM 9365 C C . ASP B 1 245 ? -31.953 -40.312 -43.969 1 96 245 ASP B C 1
ATOM 9367 O O . ASP B 1 245 ? -31.234 -40.312 -42.969 1 96 245 ASP B O 1
ATOM 9371 N N . ALA B 1 246 ? -32.812 -41.312 -44.219 1 93.44 246 ALA B N 1
ATOM 9372 C CA . ALA B 1 246 ? -32.969 -42.469 -43.344 1 93.44 246 ALA B CA 1
ATOM 9373 C C . ALA B 1 246 ? -31.688 -43.281 -43.25 1 93.44 246 ALA B C 1
ATOM 9375 O O . ALA B 1 246 ? -31.469 -44 -42.281 1 93.44 246 ALA B O 1
ATOM 9376 N N . SER B 1 247 ? -30.828 -43.125 -44.281 1 91.31 247 SER B N 1
ATOM 9377 C CA . SER B 1 247 ? -29.562 -43.844 -44.281 1 91.31 247 SER B CA 1
ATOM 9378 C C . SER B 1 247 ? -28.484 -43.031 -43.562 1 91.31 247 SER B C 1
ATOM 9380 O O . SER B 1 247 ? -27.359 -43.531 -43.375 1 91.31 247 SER B O 1
ATOM 9382 N N . GLY B 1 248 ? -28.859 -41.781 -43.156 1 92.12 248 GLY B N 1
ATOM 9383 C CA . GLY B 1 248 ? -27.906 -40.938 -42.438 1 92.12 248 GLY B CA 1
ATOM 9384 C C . GLY B 1 248 ? -27.062 -40.094 -43.406 1 92.12 248 GLY B C 1
ATOM 9385 O O . GLY B 1 248 ? -26.109 -39.438 -42.969 1 92.12 248 GLY B O 1
ATOM 9386 N N . ASP B 1 249 ? -27.406 -40.094 -44.688 1 93.81 249 ASP B N 1
ATOM 9387 C CA . ASP B 1 249 ? -26.656 -39.344 -45.688 1 93.81 249 ASP B CA 1
ATOM 9388 C C . ASP B 1 249 ? -27.281 -38 -45.906 1 93.81 249 ASP B C 1
ATOM 9390 O O . ASP B 1 249 ? -28.484 -37.812 -45.688 1 93.81 249 ASP B O 1
ATOM 9394 N N . LEU B 1 250 ? -26.469 -37.094 -46.344 1 95.94 250 LEU B N 1
ATOM 9395 C CA . LEU B 1 250 ? -26.953 -35.75 -46.656 1 95.94 250 LEU B CA 1
ATOM 9396 C C . LEU B 1 250 ? -27.938 -35.781 -47.844 1 95.94 250 LEU B C 1
ATOM 9398 O O . LEU B 1 250 ? -27.703 -36.469 -48.812 1 95.94 250 LEU B O 1
ATOM 9402 N N . THR B 1 251 ? -28.953 -35.094 -47.719 1 95.88 251 THR B N 1
ATOM 9403 C CA . THR B 1 251 ? -29.938 -34.969 -48.812 1 95.88 251 THR B CA 1
ATOM 9404 C C . THR B 1 251 ? -29.438 -34.031 -49.875 1 95.88 251 THR B C 1
ATOM 9406 O O . THR B 1 251 ? -28.516 -33.25 -49.656 1 95.88 251 THR B O 1
ATOM 9409 N N . SER B 1 252 ? -30.109 -34.188 -51.031 1 93.69 252 SER B N 1
ATOM 9410 C CA . SER B 1 252 ? -29.703 -33.344 -52.156 1 93.69 252 SER B CA 1
ATOM 9411 C C . SER B 1 252 ? -29.906 -31.859 -51.844 1 93.69 252 SER B C 1
ATOM 9413 O O . SER B 1 252 ? -30.969 -31.469 -51.344 1 93.69 252 SER B O 1
ATOM 9415 N N . GLY B 1 253 ? -28.828 -31.094 -52.031 1 94.75 253 GLY B N 1
ATOM 9416 C CA . GLY B 1 253 ? -28.906 -29.656 -51.844 1 94.75 253 GLY B CA 1
ATOM 9417 C C . GLY B 1 253 ? -28.594 -29.188 -50.438 1 94.75 253 GLY B C 1
ATOM 9418 O O . GLY B 1 253 ? -28.516 -27.984 -50.188 1 94.75 253 GLY B O 1
ATOM 9419 N N . ALA B 1 254 ? -28.484 -30.141 -49.531 1 96.19 254 ALA B N 1
ATOM 9420 C CA . ALA B 1 254 ? -28.188 -29.766 -48.125 1 96.19 254 ALA B CA 1
ATOM 9421 C C . ALA B 1 254 ? -26.797 -29.141 -48.031 1 96.19 254 ALA B C 1
ATOM 9423 O O . ALA B 1 254 ? -25.828 -29.703 -48.531 1 96.19 254 ALA B O 1
ATOM 9424 N N . GLN B 1 255 ? -26.672 -27.938 -47.438 1 96.38 255 GLN B N 1
ATOM 9425 C CA . GLN B 1 255 ? -25.422 -27.234 -47.188 1 96.38 255 GLN B CA 1
ATOM 9426 C C . GLN B 1 255 ? -25.312 -26.812 -45.75 1 96.38 255 GLN B C 1
ATOM 9428 O O . GLN B 1 255 ? -26.266 -26.281 -45.156 1 96.38 255 GLN B O 1
ATOM 9433 N N . LEU B 1 256 ? -24.156 -27.156 -45.125 1 97.38 256 LEU B N 1
ATOM 9434 C CA . LEU B 1 256 ? -23.891 -26.719 -43.75 1 97.38 256 LEU B CA 1
ATOM 9435 C C . LEU B 1 256 ? -23.641 -25.219 -43.719 1 97.38 256 LEU B C 1
ATOM 9437 O O . LEU B 1 256 ? -22.719 -24.719 -44.375 1 97.38 256 LEU B O 1
ATOM 9441 N N . MET B 1 257 ? -24.391 -24.453 -42.969 1 97.19 257 MET B N 1
ATOM 9442 C CA . MET B 1 257 ? -24.328 -23 -42.938 1 97.19 257 MET B CA 1
ATOM 9443 C C . MET B 1 257 ? -23.609 -22.5 -41.688 1 97.19 257 MET B C 1
ATOM 9445 O O . MET B 1 257 ? -23.125 -21.375 -41.656 1 97.19 257 MET B O 1
ATOM 9449 N N . ILE B 1 258 ? -23.672 -23.219 -40.656 1 97.5 258 ILE B N 1
ATOM 9450 C CA . ILE B 1 258 ? -23.062 -22.844 -39.375 1 97.5 258 ILE B CA 1
ATOM 9451 C C . ILE B 1 258 ? -22.031 -23.891 -38.969 1 97.5 258 ILE B C 1
ATOM 9453 O O . ILE B 1 258 ? -22.375 -25.078 -38.781 1 97.5 258 ILE B O 1
ATOM 9457 N N . ASP B 1 259 ? -20.766 -23.516 -38.719 1 97.56 259 ASP B N 1
ATOM 9458 C CA . ASP B 1 259 ? -19.688 -24.359 -38.219 1 97.56 259 ASP B CA 1
ATOM 9459 C C . ASP B 1 259 ? -18.656 -23.531 -37.469 1 97.56 259 ASP B C 1
ATOM 9461 O O . ASP B 1 259 ? -17.547 -23.312 -37.938 1 97.56 259 ASP B O 1
ATOM 9465 N N . THR B 1 260 ? -18.969 -23.219 -36.281 1 96.5 260 THR B N 1
ATOM 9466 C CA . THR B 1 260 ? -18.156 -22.344 -35.469 1 96.5 260 THR B CA 1
ATOM 9467 C C . THR B 1 260 ? -17.062 -23.141 -34.75 1 96.5 260 THR B C 1
ATOM 9469 O O . THR B 1 260 ? -17.359 -24.062 -33.969 1 96.5 260 THR B O 1
ATOM 9472 N N . ASP B 1 261 ? -15.844 -22.875 -34.969 1 95.56 261 ASP B N 1
ATOM 9473 C CA . ASP B 1 261 ? -14.773 -23.406 -34.156 1 95.56 261 ASP B CA 1
ATOM 9474 C C . ASP B 1 261 ? -14.562 -22.562 -32.906 1 95.56 261 ASP B C 1
ATOM 9476 O O . ASP B 1 261 ? -13.766 -21.625 -32.906 1 95.56 261 ASP B O 1
ATOM 9480 N N . TRP B 1 262 ? -15.117 -22.938 -31.891 1 94.38 262 TRP B N 1
ATOM 9481 C CA . TRP B 1 262 ? -15.133 -22.156 -30.672 1 94.38 262 TRP B CA 1
ATOM 9482 C C . TRP B 1 262 ? -13.734 -22.031 -30.078 1 94.38 262 TRP B C 1
ATOM 9484 O O . TRP B 1 262 ? -13.422 -21.062 -29.406 1 94.38 262 TRP B O 1
ATOM 9494 N N . LEU B 1 263 ? -12.844 -23.016 -30.234 1 93.44 263 LEU B N 1
ATOM 9495 C CA . LEU B 1 263 ? -11.477 -22.891 -29.75 1 93.44 263 LEU B CA 1
ATOM 9496 C C . LEU B 1 263 ? -10.758 -21.734 -30.438 1 93.44 263 LEU B C 1
ATOM 9498 O O . LEU B 1 263 ? -10.008 -21 -29.797 1 93.44 263 LEU B O 1
ATOM 9502 N N . ASP B 1 264 ? -10.992 -21.641 -31.641 1 94.25 264 ASP B N 1
ATOM 9503 C CA . ASP B 1 264 ? -10.367 -20.562 -32.406 1 94.25 264 ASP B CA 1
ATOM 9504 C C . ASP B 1 264 ? -10.914 -19.203 -31.969 1 94.25 264 ASP B C 1
ATOM 9506 O O . ASP B 1 264 ? -10.242 -18.172 -32.125 1 94.25 264 ASP B O 1
ATOM 9510 N N . GLU B 1 265 ? -12.188 -19.188 -31.547 1 95 265 GLU B N 1
ATOM 9511 C CA . GLU B 1 265 ? -12.805 -17.938 -31.109 1 95 265 GLU B CA 1
ATOM 9512 C C . GLU B 1 265 ? -12.258 -17.516 -29.75 1 95 265 GLU B C 1
ATOM 9514 O O . GLU B 1 265 ? -12.109 -16.328 -29.469 1 95 265 GLU B O 1
ATOM 9519 N N . VAL B 1 266 ? -12.016 -18.484 -28.969 1 93.5 266 VAL B N 1
ATOM 9520 C CA . VAL B 1 266 ? -11.672 -18.203 -27.578 1 93.5 266 VAL B CA 1
ATOM 9521 C C . VAL B 1 266 ? -10.164 -17.969 -27.453 1 93.5 266 VAL B C 1
ATOM 9523 O O . VAL B 1 266 ? -9.727 -17.156 -26.641 1 93.5 266 VAL B O 1
ATOM 9526 N N . PHE B 1 267 ? -9.367 -18.688 -28.172 1 94.56 267 PHE B N 1
ATOM 9527 C CA . PHE B 1 267 ? -7.914 -18.578 -28.062 1 94.56 267 PHE B CA 1
ATOM 9528 C C . PHE B 1 267 ? -7.371 -17.562 -29.078 1 94.56 267 PHE B C 1
ATOM 9530 O O . PHE B 1 267 ? -7.988 -17.328 -30.109 1 94.56 267 PHE B O 1
ATOM 9537 N N . ARG B 1 268 ? -6.309 -16.953 -28.703 1 95.19 268 ARG B N 1
ATOM 9538 C CA . ARG B 1 268 ? -5.609 -15.992 -29.547 1 95.19 268 ARG B CA 1
ATOM 9539 C C . ARG B 1 268 ? -4.102 -16.172 -29.453 1 95.19 268 ARG B C 1
ATOM 9541 O O . ARG B 1 268 ? -3.611 -16.953 -28.625 1 95.19 268 ARG B O 1
ATOM 9548 N N . THR B 1 269 ? -3.438 -15.539 -30.391 1 96.06 269 THR B N 1
ATOM 9549 C CA . THR B 1 269 ? -1.99 -15.422 -30.25 1 96.06 269 THR B CA 1
ATOM 9550 C C . THR B 1 269 ? -1.62 -14.289 -29.297 1 96.06 269 THR B C 1
ATOM 9552 O O . THR B 1 269 ? -1.978 -13.133 -29.531 1 96.06 269 THR B O 1
ATOM 9555 N N . GLY B 1 270 ? -0.98 -14.68 -28.234 1 96.12 270 GLY B N 1
ATOM 9556 C CA . GLY B 1 270 ? -0.565 -13.664 -27.281 1 96.12 270 GLY B CA 1
ATOM 9557 C C . GLY B 1 270 ? 0.816 -13.109 -27.562 1 96.12 270 GLY B C 1
ATOM 9558 O O . GLY B 1 270 ? 1.749 -13.859 -27.844 1 96.12 270 GLY B O 1
ATOM 9559 N N . MET B 1 271 ? 0.963 -11.82 -27.469 1 96.56 271 MET B N 1
ATOM 9560 C CA . MET B 1 271 ? 2.258 -11.164 -27.625 1 96.56 271 MET B CA 1
ATOM 9561 C C . MET B 1 271 ? 2.795 -10.68 -26.281 1 96.56 271 MET B C 1
ATOM 9563 O O . MET B 1 271 ? 2.025 -10.273 -25.406 1 96.56 271 MET B O 1
ATOM 9567 N N . SER B 1 272 ? 4.121 -10.875 -26.125 1 95.25 272 SER B N 1
ATOM 9568 C CA . SER B 1 272 ? 4.75 -10.406 -24.891 1 95.25 272 SER B CA 1
ATOM 9569 C C . SER B 1 272 ? 6 -9.586 -25.188 1 95.25 272 SER B C 1
ATOM 9571 O O . SER B 1 272 ? 6.656 -9.789 -26.203 1 95.25 272 SER B O 1
ATOM 9573 N N . GLN B 1 273 ? 6.27 -8.609 -24.406 1 96.44 273 GLN B N 1
ATOM 9574 C CA . GLN B 1 273 ? 7.477 -7.793 -24.438 1 96.44 273 GLN B CA 1
ATOM 9575 C C . GLN B 1 273 ? 8.07 -7.617 -23.047 1 96.44 273 GLN B C 1
ATOM 9577 O O . GLN B 1 273 ? 7.336 -7.527 -22.062 1 96.44 273 GLN B O 1
ATOM 9582 N N . GLU B 1 274 ? 9.406 -7.645 -22.922 1 95.31 274 GLU B N 1
ATOM 9583 C CA . GLU B 1 274 ? 10.109 -7.453 -21.672 1 95.31 274 GLU B CA 1
ATOM 9584 C C . GLU B 1 274 ? 11.359 -6.598 -21.859 1 95.31 274 GLU B C 1
ATOM 9586 O O . GLU B 1 274 ? 12.086 -6.762 -22.828 1 95.31 274 GLU B O 1
ATOM 9591 N N . TYR B 1 275 ? 11.578 -5.633 -21.062 1 95.88 275 TYR B N 1
ATOM 9592 C CA . TYR B 1 275 ? 12.75 -4.766 -21.016 1 95.88 275 TYR B CA 1
ATOM 9593 C C . TYR B 1 275 ? 13.352 -4.73 -19.625 1 95.88 275 TYR B C 1
ATOM 9595 O O . TYR B 1 275 ? 12.641 -4.523 -18.641 1 95.88 275 TYR B O 1
ATOM 9603 N N . ASP B 1 276 ? 14.656 -5.012 -19.547 1 94.88 276 ASP B N 1
ATOM 9604 C CA . ASP B 1 276 ? 15.359 -4.977 -18.266 1 94.88 276 ASP B CA 1
ATOM 9605 C C . ASP B 1 276 ? 16.656 -4.188 -18.375 1 94.88 276 ASP B C 1
ATOM 9607 O O . ASP B 1 276 ? 17.438 -4.387 -19.312 1 94.88 276 ASP B O 1
ATOM 9611 N N . ILE B 1 277 ? 16.875 -3.328 -17.484 1 94.31 277 ILE B N 1
ATOM 9612 C CA . ILE B 1 277 ? 18.141 -2.604 -17.391 1 94.31 277 ILE B CA 1
ATOM 9613 C C . ILE B 1 277 ? 18.703 -2.73 -15.977 1 94.31 277 ILE B C 1
ATOM 9615 O O . ILE B 1 277 ? 17.953 -2.707 -15 1 94.31 277 ILE B O 1
ATOM 9619 N N . SER B 1 278 ? 19.953 -3.025 -15.828 1 94.62 278 SER B N 1
ATOM 9620 C CA . SER B 1 278 ? 20.594 -3.117 -14.516 1 94.62 278 SER B CA 1
ATOM 9621 C C . SER B 1 278 ? 22 -2.516 -14.539 1 94.62 278 SER B C 1
ATOM 9623 O O . SER B 1 278 ? 22.641 -2.467 -15.594 1 94.62 278 SER B O 1
ATOM 9625 N N . VAL B 1 279 ? 22.406 -2.053 -13.422 1 92.94 279 VAL B N 1
ATOM 9626 C CA . VAL B 1 279 ? 23.734 -1.495 -13.211 1 92.94 279 VAL B CA 1
ATOM 9627 C C . VAL B 1 279 ? 24.359 -2.09 -11.953 1 92.94 279 VAL B C 1
ATOM 9629 O O . VAL B 1 279 ? 23.703 -2.168 -10.906 1 92.94 279 VAL B O 1
ATOM 9632 N N . ASN B 1 280 ? 25.516 -2.592 -12.07 1 92.81 280 ASN B N 1
ATOM 9633 C CA . ASN B 1 280 ? 26.266 -3.08 -10.914 1 92.81 280 ASN B CA 1
ATOM 9634 C C . ASN B 1 280 ? 27.656 -2.443 -10.828 1 92.81 280 ASN B C 1
ATOM 9636 O O . ASN B 1 280 ? 28.328 -2.275 -11.844 1 92.81 280 ASN B O 1
ATOM 9640 N N . GLY B 1 281 ? 28 -2.039 -9.695 1 89.88 281 GLY B N 1
ATOM 9641 C CA . GLY B 1 281 ? 29.297 -1.411 -9.484 1 89.88 281 GLY B CA 1
ATOM 9642 C C . GLY B 1 281 ? 29.609 -1.178 -8.023 1 89.88 281 GLY B C 1
ATOM 9643 O O . GLY B 1 281 ? 28.859 -1.603 -7.145 1 89.88 281 GLY B O 1
ATOM 9644 N N . GLY B 1 282 ? 30.797 -0.711 -7.785 1 88.06 282 GLY B N 1
ATOM 9645 C CA . GLY B 1 282 ? 31.234 -0.397 -6.438 1 88.06 282 GLY B CA 1
ATOM 9646 C C . GLY B 1 282 ? 32.75 -0.423 -6.281 1 88.06 282 GLY B C 1
ATOM 9647 O O . GLY B 1 282 ? 33.469 -0.474 -7.27 1 88.06 282 GLY B O 1
ATOM 9648 N N . ASN B 1 283 ? 33.25 -0.191 -5.062 1 87.62 283 ASN B N 1
ATOM 9649 C CA . ASN B 1 283 ? 34.656 -0.314 -4.707 1 87.62 283 ASN B CA 1
ATOM 9650 C C . ASN B 1 283 ? 34.844 -1.373 -3.629 1 87.62 283 ASN B C 1
ATOM 9652 O O . ASN B 1 283 ? 34 -2.24 -3.426 1 87.62 283 ASN B O 1
ATOM 9656 N N . GLU B 1 284 ? 35.938 -1.354 -3.062 1 86.38 284 GLU B N 1
ATOM 9657 C CA . GLU B 1 284 ? 36.281 -2.406 -2.111 1 86.38 284 GLU B CA 1
ATOM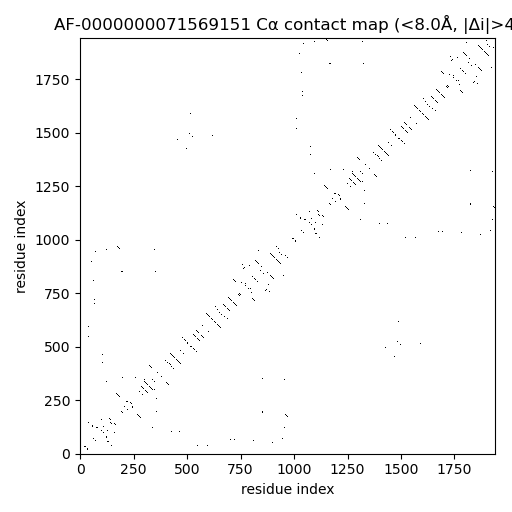 9658 C C . GLU B 1 284 ? 35.406 -2.342 -0.874 1 86.38 284 GLU B C 1
ATOM 9660 O O . GLU B 1 284 ? 35.094 -3.369 -0.259 1 86.38 284 GLU B O 1
ATOM 9665 N N . LYS B 1 285 ? 34.906 -1.209 -0.566 1 87.81 285 LYS B N 1
ATOM 9666 C CA . LYS B 1 285 ? 34.188 -1.036 0.692 1 87.81 285 LYS B CA 1
ATOM 9667 C C . LYS B 1 285 ? 32.688 -0.918 0.453 1 87.81 285 LYS B C 1
ATOM 9669 O O . LYS B 1 285 ? 31.891 -1.217 1.341 1 87.81 285 LYS B O 1
ATOM 9674 N N . SER B 1 286 ? 32.375 -0.377 -0.689 1 89.44 286 SER B N 1
ATOM 9675 C CA . SER B 1 286 ? 30.953 -0.147 -0.96 1 89.44 286 SER B CA 1
ATOM 9676 C C . SER B 1 286 ? 30.547 -0.685 -2.332 1 89.44 286 SER B C 1
ATOM 9678 O O . SER B 1 286 ? 31.266 -0.468 -3.316 1 89.44 286 SER B O 1
ATOM 9680 N N . LYS B 1 287 ? 29.453 -1.397 -2.361 1 92.88 287 LYS B N 1
ATOM 9681 C CA . LYS B 1 287 ? 28.938 -1.993 -3.592 1 92.88 287 LYS B CA 1
ATOM 9682 C C . LYS B 1 287 ? 27.453 -1.715 -3.754 1 92.88 287 LYS B C 1
ATOM 9684 O O . LYS B 1 287 ? 26.719 -1.577 -2.766 1 92.88 287 LYS B O 1
ATOM 9689 N N . TYR B 1 288 ? 26.984 -1.592 -5.043 1 92.06 288 TYR B N 1
ATOM 9690 C CA . TYR B 1 288 ? 25.578 -1.332 -5.289 1 92.06 288 TYR B CA 1
ATOM 9691 C C . TYR B 1 288 ? 25.094 -2.07 -6.531 1 92.06 288 TYR B C 1
ATOM 9693 O O . TYR B 1 288 ? 25.875 -2.357 -7.434 1 92.06 288 TYR B O 1
ATOM 9701 N N . PHE B 1 289 ? 23.891 -2.408 -6.598 1 95.19 289 PHE B N 1
ATOM 9702 C CA . PHE B 1 289 ? 23.172 -2.986 -7.719 1 95.19 289 PHE B CA 1
ATOM 9703 C C . PHE B 1 289 ? 21.797 -2.336 -7.859 1 95.19 289 PHE B C 1
ATOM 9705 O O . PHE B 1 289 ? 21.031 -2.268 -6.898 1 95.19 289 PHE B O 1
ATOM 9712 N N . ILE B 1 290 ? 21.516 -1.787 -9.031 1 94.19 290 ILE B N 1
ATOM 9713 C CA . ILE B 1 290 ? 20.219 -1.188 -9.344 1 94.19 290 ILE B CA 1
ATOM 9714 C C . ILE B 1 290 ? 19.641 -1.834 -10.602 1 94.19 290 ILE B C 1
ATOM 9716 O O . ILE B 1 290 ? 20.359 -2.039 -11.586 1 94.19 290 ILE B O 1
ATOM 9720 N N . SER B 1 291 ? 18.375 -2.164 -10.547 1 96.06 291 SER B N 1
ATOM 9721 C CA . SER B 1 291 ? 17.734 -2.754 -11.719 1 96.06 291 SER B CA 1
ATOM 9722 C C . SER B 1 291 ? 16.297 -2.246 -11.883 1 96.06 291 SER B C 1
ATOM 9724 O O . SER B 1 291 ? 15.641 -1.909 -10.898 1 96.06 291 SER B O 1
ATOM 9726 N N . MET B 1 292 ? 15.875 -2.119 -13.094 1 94.19 292 MET B N 1
ATOM 9727 C CA . MET B 1 292 ? 14.5 -1.816 -13.477 1 94.19 292 MET B CA 1
ATOM 9728 C C . MET B 1 292 ? 14.023 -2.754 -14.578 1 94.19 292 MET B C 1
ATOM 9730 O O . MET B 1 292 ? 14.781 -3.096 -15.484 1 94.19 292 MET B O 1
ATOM 9734 N N . GLY B 1 293 ? 12.75 -3.17 -14.43 1 95.44 293 GLY B N 1
ATOM 9735 C CA . GLY B 1 293 ? 12.195 -4.094 -15.406 1 95.44 293 GLY B CA 1
ATOM 9736 C C . GLY B 1 293 ? 10.75 -3.793 -15.75 1 95.44 293 GLY B C 1
ATOM 9737 O O . GLY B 1 293 ? 9.992 -3.295 -14.914 1 95.44 293 GLY B O 1
ATOM 9738 N N . TYR B 1 294 ? 10.391 -4.043 -17 1 96 294 TYR B N 1
ATOM 9739 C CA . TYR B 1 294 ? 9.031 -3.959 -17.516 1 96 294 TYR B CA 1
ATOM 9740 C C . TYR B 1 294 ? 8.672 -5.203 -18.312 1 96 294 TYR B C 1
ATOM 9742 O O . TYR B 1 294 ? 9.445 -5.648 -19.156 1 96 294 TYR B O 1
ATOM 9750 N N . MET B 1 295 ? 7.52 -5.754 -17.984 1 96.19 295 MET B N 1
ATOM 9751 C CA . MET B 1 295 ? 7.035 -6.922 -18.719 1 96.19 295 MET B CA 1
ATOM 9752 C C . MET B 1 295 ? 5.543 -6.805 -19 1 96.19 295 MET B C 1
ATOM 9754 O O . MET B 1 295 ? 4.77 -6.402 -18.141 1 96.19 295 MET B O 1
ATOM 9758 N N . ASN B 1 296 ? 5.117 -7.004 -20.219 1 96.94 296 ASN B N 1
ATOM 9759 C CA . ASN B 1 296 ? 3.73 -7.094 -20.656 1 96.94 296 ASN B CA 1
ATOM 9760 C C . ASN B 1 296 ? 3.467 -8.383 -21.438 1 96.94 296 ASN B C 1
ATOM 9762 O O . ASN B 1 296 ? 4.043 -8.602 -22.5 1 96.94 296 ASN B O 1
ATOM 9766 N N . GLN B 1 297 ? 2.582 -9.203 -20.859 1 95.75 297 GLN B N 1
ATOM 9767 C CA . GLN B 1 297 ? 2.283 -10.5 -21.453 1 95.75 297 GLN B CA 1
ATOM 9768 C C . GLN B 1 297 ? 0.787 -10.656 -21.703 1 95.75 297 GLN B C 1
ATOM 9770 O O . GLN B 1 297 ? -0.007 -10.695 -20.766 1 95.75 297 GLN B O 1
ATOM 9775 N N . GLU B 1 298 ? 0.502 -10.773 -22.984 1 95.81 298 GLU B N 1
ATOM 9776 C CA . GLU B 1 298 ? -0.868 -11.125 -23.359 1 95.81 298 GLU B CA 1
ATOM 9777 C C . GLU B 1 298 ? -1.101 -12.633 -23.234 1 95.81 298 GLU B C 1
ATOM 9779 O O . GLU B 1 298 ? -0.27 -13.43 -23.688 1 95.81 298 GLU B O 1
ATOM 9784 N N . GLY B 1 299 ? -2.225 -13.016 -22.547 1 93.94 299 GLY B N 1
ATOM 9785 C CA . GLY B 1 299 ? -2.557 -14.43 -22.484 1 93.94 299 GLY B CA 1
ATOM 9786 C C . GLY B 1 299 ? -3.062 -14.977 -23.812 1 93.94 299 GLY B C 1
ATOM 9787 O O . GLY B 1 299 ? -3.373 -14.219 -24.734 1 93.94 299 GLY B O 1
ATOM 9788 N N . ILE B 1 300 ? -3.154 -16.25 -23.906 1 94.88 300 ILE B N 1
ATOM 9789 C CA . ILE B 1 300 ? -3.596 -16.875 -25.156 1 94.88 300 ILE B CA 1
ATOM 9790 C C . ILE B 1 300 ? -5.117 -16.984 -25.156 1 94.88 300 ILE B C 1
ATOM 9792 O O . ILE B 1 300 ? -5.715 -17.344 -26.188 1 94.88 300 ILE B O 1
ATOM 9796 N N . VAL B 1 301 ? -5.734 -16.719 -24.047 1 93.69 301 VAL B N 1
ATOM 9797 C CA . VAL B 1 301 ? -7.191 -16.672 -23.969 1 93.69 301 VAL B CA 1
ATOM 9798 C C . VAL B 1 301 ? -7.672 -15.227 -23.953 1 93.69 301 VAL B C 1
ATOM 9800 O O . VAL B 1 301 ? -7.02 -14.352 -23.375 1 93.69 301 VAL B O 1
ATOM 9803 N N . ILE B 1 302 ? -8.758 -14.992 -24.531 1 93.25 302 ILE B N 1
ATOM 9804 C CA . ILE B 1 302 ? -9.312 -13.641 -24.547 1 93.25 302 ILE B CA 1
ATOM 9805 C C . ILE B 1 302 ? -9.594 -13.18 -23.125 1 93.25 302 ILE B C 1
ATOM 9807 O O . ILE B 1 302 ? -9.977 -13.984 -22.266 1 93.25 302 ILE B O 1
ATOM 9811 N N . GLY B 1 303 ? -9.414 -11.898 -22.891 1 91.62 303 GLY B N 1
ATOM 9812 C CA . GLY B 1 303 ? -9.664 -11.305 -21.594 1 91.62 303 GLY B CA 1
ATOM 9813 C C . GLY B 1 303 ? -8.578 -11.594 -20.578 1 91.62 303 GLY B C 1
ATOM 9814 O O . GLY B 1 303 ? -8.773 -11.398 -19.375 1 91.62 303 GLY B O 1
ATOM 9815 N N . SER B 1 304 ? -7.449 -12.094 -21 1 92.5 304 SER B N 1
ATOM 9816 C CA . SER B 1 304 ? -6.359 -12.477 -20.125 1 92.5 304 SER B CA 1
ATOM 9817 C C . SER B 1 304 ? -5.082 -11.711 -20.453 1 92.5 304 SER B C 1
ATOM 9819 O O . SER B 1 304 ? -4.684 -11.625 -21.609 1 92.5 304 SER B O 1
ATOM 9821 N N . ASP B 1 305 ? -4.465 -11.133 -19.453 1 95.31 305 ASP B N 1
ATOM 9822 C CA . ASP B 1 305 ? -3.18 -10.469 -19.625 1 95.31 305 ASP B CA 1
ATOM 9823 C C . ASP B 1 305 ? -2.492 -10.219 -18.297 1 95.31 305 ASP B C 1
ATOM 9825 O O . ASP B 1 305 ? -3.09 -10.43 -17.234 1 95.31 305 ASP B O 1
ATOM 9829 N N . PHE B 1 306 ? -1.192 -9.875 -18.375 1 95.88 306 PHE B N 1
ATOM 9830 C CA . PHE B 1 306 ? -0.358 -9.586 -17.219 1 95.88 306 PHE B CA 1
ATOM 9831 C C . PHE B 1 306 ? 0.673 -8.516 -17.547 1 95.88 306 PHE B C 1
ATOM 9833 O O . PHE B 1 306 ? 1.377 -8.609 -18.547 1 95.88 306 PHE B O 1
ATOM 9840 N N . GLU B 1 307 ? 0.742 -7.543 -16.703 1 96.81 307 GLU B N 1
ATOM 9841 C CA . GLU B 1 307 ? 1.705 -6.453 -16.828 1 96.81 307 GLU B CA 1
ATOM 9842 C C . GLU B 1 307 ? 2.443 -6.219 -15.516 1 96.81 307 GLU B C 1
ATOM 9844 O O . GLU B 1 307 ? 1.826 -6.195 -14.445 1 96.81 307 GLU B O 1
ATOM 9849 N N . ARG B 1 308 ? 3.824 -6.125 -15.547 1 96.62 308 ARG B N 1
ATOM 9850 C CA . ARG B 1 308 ? 4.594 -5.93 -14.32 1 96.62 308 ARG B CA 1
ATOM 9851 C C . ARG B 1 308 ? 5.625 -4.82 -14.492 1 96.62 308 ARG B C 1
ATOM 9853 O O . ARG B 1 308 ? 6.348 -4.789 -15.492 1 96.62 308 ARG B O 1
ATOM 9860 N N . TYR B 1 309 ? 5.695 -3.916 -13.609 1 95.69 309 TYR B N 1
ATOM 9861 C CA . TYR B 1 309 ? 6.789 -2.98 -13.383 1 95.69 309 TYR B CA 1
ATOM 9862 C C . TYR B 1 309 ? 7.602 -3.373 -12.156 1 95.69 309 TYR B C 1
ATOM 9864 O O . TYR B 1 309 ? 7.035 -3.682 -11.102 1 95.69 309 TYR B O 1
ATOM 9872 N N . SER B 1 310 ? 8.93 -3.465 -12.289 1 95.19 310 SER B N 1
ATOM 9873 C CA . SER B 1 310 ? 9.742 -3.883 -11.148 1 95.19 310 SER B CA 1
ATOM 9874 C C . SER B 1 310 ? 11 -3.023 -11.023 1 95.19 310 SER B C 1
ATOM 9876 O O . SER B 1 310 ? 11.5 -2.5 -12.023 1 95.19 310 SER B O 1
ATOM 9878 N N . GLY B 1 311 ? 11.477 -2.906 -9.844 1 94.12 311 GLY B N 1
ATOM 9879 C CA . GLY B 1 311 ? 12.719 -2.234 -9.5 1 94.12 311 GLY B CA 1
ATOM 9880 C C . GLY B 1 311 ? 13.406 -2.832 -8.289 1 94.12 311 GLY B C 1
ATOM 9881 O O . GLY B 1 311 ? 12.742 -3.33 -7.375 1 94.12 311 GLY B O 1
ATOM 9882 N N . ARG B 1 312 ? 14.719 -2.785 -8.289 1 95.38 312 ARG B N 1
ATOM 9883 C CA . ARG B 1 312 ? 15.5 -3.301 -7.168 1 95.38 312 ARG B CA 1
ATOM 9884 C C . ARG B 1 312 ? 16.703 -2.416 -6.891 1 95.38 312 ARG B C 1
ATOM 9886 O O . ARG B 1 312 ? 17.328 -1.903 -7.82 1 95.38 312 ARG B O 1
ATOM 9893 N N . THR B 1 313 ? 17.031 -2.244 -5.652 1 94 313 THR B N 1
ATOM 9894 C CA . THR B 1 313 ? 18.234 -1.557 -5.191 1 94 313 THR B CA 1
ATOM 9895 C C . THR B 1 313 ? 18.891 -2.32 -4.047 1 94 313 THR B C 1
ATOM 9897 O O . THR B 1 313 ? 18.266 -2.551 -3.008 1 94 313 THR B O 1
ATOM 9900 N N . ASN B 1 314 ? 20.094 -2.74 -4.234 1 95.62 314 ASN B N 1
ATOM 9901 C CA . ASN B 1 314 ? 20.922 -3.365 -3.211 1 95.62 314 ASN B CA 1
ATOM 9902 C C . ASN B 1 314 ? 22.188 -2.566 -2.957 1 95.62 314 ASN B C 1
ATOM 9904 O O . ASN B 1 314 ? 22.906 -2.223 -3.896 1 95.62 314 ASN B O 1
ATOM 9908 N N . VAL B 1 315 ? 22.406 -2.24 -1.729 1 93.44 315 VAL B N 1
ATOM 9909 C CA . VAL B 1 315 ? 23.609 -1.497 -1.353 1 93.44 315 VAL B CA 1
ATOM 9910 C C . VAL B 1 315 ? 24.25 -2.143 -0.127 1 93.44 315 VAL B C 1
ATOM 9912 O O . VAL B 1 315 ? 23.562 -2.568 0.796 1 93.44 315 VAL B O 1
ATOM 9915 N N . SER B 1 316 ? 25.516 -2.287 -0.128 1 93 316 SER B N 1
ATOM 9916 C CA . SER B 1 316 ? 26.297 -2.752 1.02 1 93 316 SER B CA 1
ATOM 9917 C C . SER B 1 316 ? 27.547 -1.91 1.217 1 93 316 SER B C 1
ATOM 9919 O O . SER B 1 316 ? 28.172 -1.478 0.245 1 93 316 SER B O 1
ATOM 9921 N N . THR B 1 317 ? 27.953 -1.692 2.459 1 91.31 317 THR B N 1
ATOM 9922 C CA . THR B 1 317 ? 29.125 -0.866 2.736 1 91.31 317 THR B CA 1
ATOM 9923 C C . THR B 1 317 ? 29.812 -1.324 4.012 1 91.31 317 THR B C 1
ATOM 9925 O O . THR B 1 317 ? 29.156 -1.668 4.996 1 91.31 317 THR B O 1
ATOM 9928 N N . GLU B 1 318 ? 31.109 -1.446 3.896 1 91.94 318 GLU B N 1
ATOM 9929 C CA . GLU B 1 318 ? 31.938 -1.622 5.074 1 91.94 318 GLU B CA 1
ATOM 9930 C C . GLU B 1 318 ? 32.406 -0.278 5.641 1 91.94 318 GLU B C 1
ATOM 9932 O O . GLU B 1 318 ? 33.344 0.327 5.133 1 91.94 318 GLU B O 1
ATOM 9937 N N . ILE B 1 319 ? 31.812 0.082 6.688 1 88.69 319 ILE B N 1
ATOM 9938 C CA . ILE B 1 319 ? 32.062 1.402 7.254 1 88.69 319 ILE B CA 1
ATOM 9939 C C . ILE B 1 319 ? 33.375 1.387 8.047 1 88.69 319 ILE B C 1
ATOM 9941 O O . ILE B 1 319 ? 34.219 2.277 7.883 1 88.69 319 ILE B O 1
ATOM 9945 N N . LYS B 1 320 ? 33.5 0.449 8.969 1 87.81 320 LYS B N 1
ATOM 9946 C CA . LYS B 1 320 ? 34.688 0.107 9.734 1 87.81 320 LYS B CA 1
ATOM 9947 C C . LYS B 1 320 ? 34.969 -1.394 9.68 1 87.81 320 LYS B C 1
ATOM 9949 O O . LYS B 1 320 ? 34.062 -2.184 9.367 1 87.81 320 LYS B O 1
ATOM 9954 N N . PRO B 1 321 ? 36.156 -1.725 9.867 1 88.31 321 PRO B N 1
ATOM 9955 C CA . PRO B 1 321 ? 36.438 -3.162 9.867 1 88.31 321 PRO B CA 1
ATOM 9956 C C . PRO B 1 321 ? 35.562 -3.939 10.828 1 88.31 321 PRO B C 1
ATOM 9958 O O . PRO B 1 321 ? 35.312 -5.129 10.617 1 88.31 321 PRO B O 1
ATOM 9961 N N . TRP B 1 322 ? 35.031 -3.229 11.914 1 89.5 322 TRP B N 1
ATOM 9962 C CA . TRP B 1 322 ? 34.219 -3.914 12.914 1 89.5 322 TRP B CA 1
ATOM 9963 C C . TRP B 1 322 ? 32.75 -3.699 12.648 1 89.5 322 TRP B C 1
ATOM 9965 O O . TRP B 1 322 ? 31.891 -4.227 13.375 1 89.5 322 TRP B O 1
ATOM 9975 N N . PHE B 1 323 ? 32.406 -2.885 11.609 1 91.12 323 PHE B N 1
ATOM 9976 C CA . PHE B 1 323 ? 30.984 -2.564 11.414 1 91.12 323 PHE B CA 1
ATOM 9977 C C . PHE B 1 323 ? 30.656 -2.455 9.93 1 91.12 323 PHE B C 1
ATOM 9979 O O . PHE B 1 323 ? 31.25 -1.637 9.219 1 91.12 323 PHE B O 1
ATOM 9986 N N . SER B 1 324 ? 29.719 -3.262 9.375 1 93 324 SER B N 1
ATOM 9987 C CA . SER B 1 324 ? 29.188 -3.207 8.023 1 93 324 SER B CA 1
ATOM 9988 C C . SER B 1 324 ? 27.672 -3.125 8.031 1 93 324 SER B C 1
ATOM 9990 O O . SER B 1 324 ? 27.016 -3.559 8.984 1 93 324 SER B O 1
ATOM 9992 N N . MET B 1 325 ? 27.141 -2.578 7.02 1 92.5 325 MET B N 1
ATOM 9993 C CA . MET B 1 325 ? 25.688 -2.465 6.887 1 92.5 325 MET B CA 1
ATOM 9994 C C . MET B 1 325 ? 25.266 -2.627 5.434 1 92.5 325 MET B C 1
ATOM 9996 O O . MET B 1 325 ? 26.078 -2.482 4.52 1 92.5 325 MET B O 1
ATOM 10000 N N . GLY B 1 326 ? 24.047 -2.945 5.207 1 93 326 GLY B N 1
ATOM 10001 C CA . GLY B 1 326 ? 23.484 -3.041 3.867 1 93 326 GLY B CA 1
ATOM 10002 C C . GLY B 1 326 ? 21.969 -2.984 3.852 1 93 326 GLY B C 1
ATOM 10003 O O . GLY B 1 326 ? 21.328 -3.008 4.906 1 93 326 GLY B O 1
ATOM 10004 N N . ILE B 1 327 ? 21.406 -2.82 2.65 1 93.56 327 ILE B N 1
ATOM 10005 C CA . ILE B 1 327 ? 19.953 -2.818 2.457 1 93.56 327 ILE B CA 1
ATOM 10006 C C . ILE B 1 327 ? 19.625 -3.43 1.1 1 93.56 327 ILE B C 1
ATOM 10008 O O . ILE B 1 327 ? 20.297 -3.162 0.104 1 93.56 327 ILE B O 1
ATOM 10012 N N . ASN B 1 328 ? 18.656 -4.336 1.06 1 95.12 328 ASN B N 1
ATOM 10013 C CA . ASN B 1 328 ? 18.047 -4.867 -0.15 1 95.12 328 ASN B CA 1
ATOM 10014 C C . ASN B 1 328 ? 16.578 -4.438 -0.266 1 95.12 328 ASN B C 1
ATOM 10016 O O . ASN B 1 328 ? 15.805 -4.602 0.678 1 95.12 328 ASN B O 1
ATOM 10020 N N . SER B 1 329 ? 16.312 -3.861 -1.38 1 93.5 329 SER B N 1
ATOM 10021 C CA . SER B 1 329 ? 14.93 -3.395 -1.55 1 93.5 329 SER B CA 1
ATOM 10022 C C . SER B 1 329 ? 14.383 -3.787 -2.916 1 93.5 329 SER B C 1
ATOM 10024 O O . SER B 1 329 ? 15.102 -3.754 -3.916 1 93.5 329 SER B O 1
ATOM 10026 N N . THR B 1 330 ? 13.109 -4.195 -2.963 1 94.25 330 THR B N 1
ATOM 10027 C CA . THR B 1 330 ? 12.383 -4.516 -4.188 1 94.25 330 THR B CA 1
ATOM 10028 C C . THR B 1 330 ? 11.008 -3.859 -4.191 1 94.25 330 THR B C 1
ATOM 10030 O O . THR B 1 330 ? 10.328 -3.832 -3.164 1 94.25 330 THR B O 1
ATOM 10033 N N . PHE B 1 331 ? 10.648 -3.242 -5.258 1 93.19 331 PHE B N 1
ATOM 10034 C CA . PHE B 1 331 ? 9.312 -2.715 -5.48 1 93.19 331 PHE B CA 1
ATOM 10035 C C . PHE B 1 331 ? 8.719 -3.26 -6.777 1 93.19 331 PHE B C 1
ATOM 10037 O O . PHE B 1 331 ? 9.43 -3.4 -7.777 1 93.19 331 PHE B O 1
ATOM 10044 N N . SER B 1 332 ? 7.387 -3.57 -6.793 1 96.12 332 SER B N 1
ATOM 10045 C CA . SER B 1 332 ? 6.766 -4.055 -8.023 1 96.12 332 SER B CA 1
ATOM 10046 C C . SER B 1 332 ? 5.281 -3.709 -8.07 1 96.12 332 SER B C 1
ATOM 10048 O O . SER B 1 332 ? 4.633 -3.611 -7.027 1 96.12 332 SER B O 1
ATOM 10050 N N . LEU B 1 333 ? 4.766 -3.41 -9.195 1 96.31 333 LEU B N 1
ATOM 10051 C CA . LEU B 1 333 ? 3.355 -3.273 -9.547 1 96.31 333 LEU B CA 1
ATOM 10052 C C . LEU B 1 333 ? 2.967 -4.27 -10.633 1 96.31 333 LEU B C 1
ATOM 10054 O O . LEU B 1 333 ? 3.568 -4.285 -11.711 1 96.31 333 LEU B O 1
ATOM 10058 N N . ALA B 1 334 ? 2.029 -5.098 -10.305 1 96.75 334 ALA B N 1
ATOM 10059 C CA . ALA B 1 334 ? 1.531 -6.059 -11.281 1 96.75 334 ALA B CA 1
ATOM 10060 C C . ALA B 1 334 ? 0.037 -5.871 -11.523 1 96.75 334 ALA B C 1
ATOM 10062 O O . ALA B 1 334 ? -0.738 -5.711 -10.578 1 96.75 334 ALA B O 1
ATOM 10063 N N . LYS B 1 335 ? -0.34 -5.766 -12.781 1 96.75 335 LYS B N 1
ATOM 10064 C CA . LYS B 1 335 ? -1.732 -5.734 -13.219 1 96.75 335 LYS B CA 1
ATOM 10065 C C . LYS B 1 335 ? -2.105 -7.012 -13.961 1 96.75 335 LYS B C 1
ATOM 10067 O O . LYS B 1 335 ? -1.414 -7.414 -14.898 1 96.75 335 LYS B O 1
ATOM 10072 N N . GLN B 1 336 ? -3.168 -7.609 -13.508 1 95.94 336 GLN B N 1
ATOM 10073 C CA . GLN B 1 336 ? -3.543 -8.906 -14.07 1 95.94 336 GLN B CA 1
ATOM 10074 C C . GLN B 1 336 ? -5.039 -8.969 -14.352 1 95.94 336 GLN B C 1
ATOM 10076 O O . GLN B 1 336 ? -5.852 -8.539 -13.531 1 95.94 336 GLN B O 1
ATOM 10081 N N . ASN B 1 337 ? -5.383 -9.359 -15.531 1 95 337 ASN B N 1
ATOM 10082 C CA . ASN B 1 337 ? -6.742 -9.75 -15.891 1 95 337 ASN B CA 1
ATOM 10083 C C . ASN B 1 337 ? -6.852 -11.258 -16.125 1 95 337 ASN B C 1
ATOM 10085 O O . ASN B 1 337 ? -6.004 -11.852 -16.781 1 95 337 ASN B O 1
ATOM 10089 N N . THR B 1 338 ? -7.836 -11.852 -15.477 1 91.19 338 THR B N 1
ATOM 10090 C CA . THR B 1 338 ? -8.023 -13.289 -15.625 1 91.19 338 THR B CA 1
ATOM 10091 C C . THR B 1 338 ? -9.398 -13.594 -16.203 1 91.19 338 THR B C 1
ATOM 10093 O O . THR B 1 338 ? -10.352 -12.828 -16 1 91.19 338 THR B O 1
ATOM 10096 N N . PRO B 1 339 ? -9.477 -14.656 -16.969 1 87.44 339 PRO B N 1
ATOM 10097 C CA . PRO B 1 339 ? -10.812 -15.133 -17.344 1 87.44 339 PRO B CA 1
ATOM 10098 C C . PRO B 1 339 ? -11.547 -15.797 -16.172 1 87.44 339 PRO B C 1
ATOM 10100 O O . PRO B 1 339 ? -10.93 -16.109 -15.148 1 87.44 339 PRO B O 1
ATOM 10103 N N . VAL B 1 340 ? -12.852 -15.906 -16.375 1 80.56 340 VAL B N 1
ATOM 10104 C CA . VAL B 1 340 ? -13.617 -16.641 -15.367 1 80.56 340 VAL B CA 1
ATOM 10105 C C . VAL B 1 340 ? -13.164 -18.094 -15.336 1 80.56 340 VAL B C 1
ATOM 10107 O O . VAL B 1 340 ? -13.023 -18.734 -16.375 1 80.56 340 VAL B O 1
ATOM 10110 N N . GLY B 1 341 ? -12.766 -18.469 -14.148 1 69.88 341 GLY B N 1
ATOM 10111 C CA . GLY B 1 341 ? -12.344 -19.859 -14.008 1 69.88 341 GLY B CA 1
ATOM 10112 C C . GLY B 1 341 ? -13.492 -20.797 -13.672 1 69.88 341 GLY B C 1
ATOM 10113 O O . GLY B 1 341 ? -14.633 -20.359 -13.531 1 69.88 341 GLY B O 1
ATOM 10114 N N . GLY B 1 342 ? -13.266 -22.016 -13.82 1 64.94 342 GLY B N 1
ATOM 10115 C CA . GLY B 1 342 ? -14.188 -23.031 -13.359 1 64.94 342 GLY B CA 1
ATOM 10116 C C . GLY B 1 342 ? -15.125 -23.531 -14.453 1 64.94 342 GLY B C 1
ATOM 10117 O O . GLY B 1 342 ? -14.938 -23.203 -15.625 1 64.94 342 GLY B O 1
ATOM 10118 N N . GLY B 1 343 ? -15.953 -24.375 -14.172 1 63.31 343 GLY B N 1
ATOM 10119 C CA . GLY B 1 343 ? -16.875 -25.062 -15.07 1 63.31 343 GLY B CA 1
ATOM 10120 C C . GLY B 1 343 ? -18.141 -24.25 -15.336 1 63.31 343 GLY B C 1
ATOM 10121 O O . GLY B 1 343 ? -19.078 -24.75 -15.969 1 63.31 343 GLY B O 1
ATOM 10122 N N . GLY B 1 344 ? -17.891 -22.969 -14.984 1 69.88 344 GLY B N 1
ATOM 10123 C CA . GLY B 1 344 ? -19.109 -22.188 -15.148 1 69.88 344 GLY B CA 1
ATOM 10124 C C . GLY B 1 344 ? -19.328 -21.734 -16.578 1 69.88 344 GLY B C 1
ATOM 10125 O O . GLY B 1 344 ? -18.406 -21.75 -17.391 1 69.88 344 GLY B O 1
ATOM 10126 N N . GLY B 1 345 ? -20.609 -21.484 -16.844 1 77.75 345 GLY B N 1
ATOM 10127 C CA . GLY B 1 345 ? -21.031 -21.078 -18.172 1 77.75 345 GLY B CA 1
ATOM 10128 C C . GLY B 1 345 ? -20.328 -19.812 -18.656 1 77.75 345 GLY B C 1
ATOM 10129 O O . GLY B 1 345 ? -20.312 -19.531 -19.859 1 77.75 345 GLY B O 1
ATOM 10130 N N . ALA B 1 346 ? -19.656 -19.172 -17.781 1 85.06 346 ALA B N 1
ATOM 10131 C CA . ALA B 1 346 ? -19 -17.938 -18.188 1 85.06 346 ALA B CA 1
ATOM 10132 C C . ALA B 1 346 ? -17.516 -18.156 -18.469 1 85.06 346 ALA B C 1
ATOM 10134 O O . ALA B 1 346 ? -16.828 -17.234 -18.906 1 85.06 346 ALA B O 1
ATOM 10135 N N . SER B 1 347 ? -17.062 -19.328 -18.297 1 86.69 347 SER B N 1
ATOM 10136 C CA . SER B 1 347 ? -15.656 -19.641 -18.547 1 86.69 347 SER B CA 1
ATOM 10137 C C . SER B 1 347 ? -15.375 -19.812 -20.031 1 86.69 347 SER B C 1
ATOM 10139 O O . SER B 1 347 ? -15.977 -20.672 -20.688 1 86.69 347 SER B O 1
ATOM 10141 N N . PRO B 1 348 ? -14.484 -19.062 -20.562 1 88.19 348 PRO B N 1
ATOM 10142 C CA . PRO B 1 348 ? -14.172 -19.203 -21.984 1 88.19 348 PRO B CA 1
ATOM 10143 C C . PRO B 1 348 ? -13.648 -20.594 -22.344 1 88.19 348 PRO B C 1
ATOM 10145 O O . PRO B 1 348 ? -14 -21.141 -23.391 1 88.19 348 PRO B O 1
ATOM 10148 N N . LEU B 1 349 ? -12.938 -21.141 -21.516 1 83.75 349 LEU B N 1
ATOM 10149 C CA . LEU B 1 349 ? -12.352 -22.453 -21.828 1 83.75 349 LEU B CA 1
ATOM 10150 C C . LEU B 1 349 ? -13.414 -23.531 -21.828 1 83.75 349 LEU B C 1
ATOM 10152 O O . LEU B 1 349 ? -13.414 -24.406 -22.719 1 83.75 349 LEU B O 1
ATOM 10156 N N . THR B 1 350 ? -14.219 -23.422 -20.812 1 86.69 350 THR B N 1
ATOM 10157 C CA . THR B 1 350 ? -15.305 -24.391 -20.75 1 86.69 350 THR B CA 1
ATOM 10158 C C . THR B 1 350 ? -16.172 -24.297 -22 1 86.69 350 THR B C 1
ATOM 10160 O O . THR B 1 350 ? -16.516 -25.328 -22.609 1 86.69 350 THR B O 1
ATOM 10163 N N . ASN B 1 351 ? -16.484 -23.125 -22.359 1 88.81 351 ASN B N 1
ATOM 10164 C CA . ASN B 1 351 ? -17.297 -22.938 -23.547 1 88.81 351 ASN B CA 1
ATOM 10165 C C . ASN B 1 351 ? -16.547 -23.312 -24.812 1 88.81 351 ASN B C 1
ATOM 10167 O O . ASN B 1 351 ? -17.141 -23.875 -25.75 1 88.81 351 ASN B O 1
ATOM 10171 N N . GLY B 1 352 ? -15.336 -23.031 -24.891 1 89.06 352 GLY B N 1
ATOM 10172 C CA . GLY B 1 352 ? -14.531 -23.391 -26.047 1 89.06 352 GLY B CA 1
ATOM 10173 C C . GLY B 1 352 ? -14.508 -24.891 -26.312 1 89.06 352 GLY B C 1
ATOM 10174 O O . GLY B 1 352 ? -14.484 -25.312 -27.469 1 89.06 352 GLY B O 1
ATOM 10175 N N . ILE B 1 353 ? -14.625 -25.594 -25.297 1 90.12 353 ILE B N 1
ATOM 10176 C CA . ILE B 1 353 ? -14.484 -27.031 -25.406 1 90.12 353 ILE B CA 1
ATOM 10177 C C . ILE B 1 353 ? -15.859 -27.688 -25.547 1 90.12 353 ILE B C 1
ATOM 10179 O O . ILE B 1 353 ? -16.031 -28.656 -26.281 1 90.12 353 ILE B O 1
ATOM 10183 N N . PHE B 1 354 ? -16.922 -27.125 -24.922 1 92 354 PHE B N 1
ATOM 10184 C CA . PHE B 1 354 ? -18.141 -27.906 -24.766 1 92 354 PHE B CA 1
ATOM 10185 C C . PHE B 1 354 ? -19.25 -27.359 -25.656 1 92 354 PHE B C 1
ATOM 10187 O O . PHE B 1 354 ? -20.266 -28.031 -25.859 1 92 354 PHE B O 1
ATOM 10194 N N . LEU B 1 355 ? -19.125 -26.203 -26.188 1 94.19 355 LEU B N 1
ATOM 10195 C CA . LEU B 1 355 ? -20.141 -25.734 -27.109 1 94.19 355 LEU B CA 1
ATOM 10196 C C . LEU B 1 355 ? -19.984 -26.375 -28.469 1 94.19 355 LEU B C 1
ATOM 10198 O O . LEU B 1 355 ? -18.875 -26.438 -29.016 1 94.19 355 LEU B O 1
ATOM 10202 N N . PRO B 1 356 ? -21.062 -26.938 -28.984 1 96.25 356 PRO B N 1
ATOM 10203 C CA . PRO B 1 356 ? -20.969 -27.547 -30.312 1 96.25 356 PRO B CA 1
ATOM 10204 C C . PRO B 1 356 ? -20.75 -26.516 -31.422 1 96.25 356 PRO B C 1
ATOM 10206 O O . PRO B 1 356 ? -21.188 -25.375 -31.312 1 96.25 356 PRO B O 1
ATOM 10209 N N . ASN B 1 357 ? -20.188 -26.953 -32.562 1 97.19 357 ASN B N 1
ATOM 10210 C CA . ASN B 1 357 ? -19.828 -26.062 -33.656 1 97.19 357 ASN B CA 1
ATOM 10211 C C . ASN B 1 357 ? -21.078 -25.578 -34.406 1 97.19 357 ASN B C 1
ATOM 10213 O O . ASN B 1 357 ? -21.016 -24.594 -35.156 1 97.19 357 ASN B O 1
ATOM 10217 N N . ALA B 1 358 ? -22.188 -26.188 -34.094 1 96.69 358 ALA B N 1
ATOM 10218 C CA . ALA B 1 358 ? -23.438 -25.828 -34.75 1 96.69 358 ALA B CA 1
ATOM 10219 C C . ALA B 1 358 ? -24.031 -24.562 -34.125 1 96.69 358 ALA B C 1
ATOM 10221 O O . ALA B 1 358 ? -25 -24 -34.656 1 96.69 358 ALA B O 1
ATOM 10222 N N . VAL B 1 359 ? -23.453 -24.047 -33.094 1 95.69 359 VAL B N 1
ATOM 10223 C CA . VAL B 1 359 ? -23.906 -22.828 -32.438 1 95.69 359 VAL B CA 1
ATOM 10224 C C . VAL B 1 359 ? -23.047 -21.641 -32.875 1 95.69 359 VAL B C 1
ATOM 10226 O O . VAL B 1 359 ? -21.828 -21.656 -32.719 1 95.69 359 VAL B O 1
ATOM 10229 N N . PRO B 1 360 ? -23.625 -20.625 -33.438 1 96.19 360 PRO B N 1
ATOM 10230 C CA . PRO B 1 360 ? -22.828 -19.484 -33.906 1 96.19 360 PRO B CA 1
ATOM 10231 C C . PRO B 1 360 ? -22.484 -18.516 -32.781 1 96.19 360 PRO B C 1
ATOM 10233 O O . PRO B 1 360 ? -23.172 -18.469 -31.75 1 96.19 360 PRO B O 1
ATOM 10236 N N . VAL B 1 361 ? -21.406 -17.734 -32.969 1 96.25 361 VAL B N 1
ATOM 10237 C CA . VAL B 1 361 ? -20.984 -16.734 -32 1 96.25 361 VAL B CA 1
ATOM 10238 C C . VAL B 1 361 ? -21.969 -15.562 -32 1 96.25 361 VAL B C 1
ATOM 10240 O O . VAL B 1 361 ? -22.312 -15.016 -30.953 1 96.25 361 VAL B O 1
ATOM 10243 N N . TYR B 1 362 ? -22.484 -15.266 -33.188 1 97 362 TYR B N 1
ATOM 10244 C CA . TYR B 1 362 ? -23.344 -14.102 -33.375 1 97 362 TYR B CA 1
ATOM 10245 C C . TYR B 1 362 ? -24.766 -14.523 -33.719 1 97 362 TYR B C 1
ATOM 10247 O O . TYR B 1 362 ? -24.984 -15.656 -34.156 1 97 362 TYR B O 1
ATOM 10255 N N . ASP B 1 363 ? -25.641 -13.648 -33.469 1 95.81 363 ASP B N 1
ATOM 10256 C CA . ASP B 1 363 ? -27.031 -13.883 -33.875 1 95.81 363 ASP B CA 1
ATOM 10257 C C . ASP B 1 363 ? -27.188 -13.836 -35.375 1 95.81 363 ASP B C 1
ATOM 10259 O O . ASP B 1 363 ? -26.609 -12.969 -36.031 1 95.81 363 ASP B O 1
ATOM 10263 N N . LEU B 1 364 ? -27.875 -14.836 -35.906 1 96.19 364 LEU B N 1
ATOM 10264 C CA . LEU B 1 364 ? -28.094 -14.938 -37.344 1 96.19 364 LEU B CA 1
ATOM 10265 C C . LEU B 1 364 ? -29.578 -14.891 -37.688 1 96.19 364 LEU B C 1
ATOM 10267 O O . LEU B 1 364 ? -30.406 -15.383 -36.938 1 96.19 364 LEU B O 1
ATOM 10271 N N . ASP B 1 365 ? -29.938 -14.359 -38.812 1 94.88 365 ASP B N 1
ATOM 10272 C CA . ASP B 1 365 ? -31.312 -14.383 -39.281 1 94.88 365 ASP B CA 1
ATOM 10273 C C . ASP B 1 365 ? -31.641 -15.688 -40 1 94.88 365 ASP B C 1
ATOM 10275 O O . ASP B 1 365 ? -30.859 -16.641 -39.938 1 94.88 365 ASP B O 1
ATOM 10279 N N . GLU B 1 366 ? -32.781 -15.75 -40.625 1 90.5 366 GLU B N 1
ATOM 10280 C CA . GLU B 1 366 ? -33.25 -16.969 -41.281 1 90.5 366 GLU B CA 1
ATOM 10281 C C . GLU B 1 366 ? -32.375 -17.328 -42.469 1 90.5 366 GLU B C 1
ATOM 10283 O O . GLU B 1 366 ? -32.281 -18.5 -42.844 1 90.5 366 GLU B O 1
ATOM 10288 N N . ASN B 1 367 ? -31.688 -16.344 -43.031 1 93.88 367 ASN B N 1
ATOM 10289 C CA . ASN B 1 367 ? -30.781 -16.578 -44.156 1 93.88 367 ASN B CA 1
ATOM 10290 C C . ASN B 1 367 ? -29.344 -16.719 -43.688 1 93.88 367 ASN B C 1
ATOM 10292 O O . ASN B 1 367 ? -28.406 -16.641 -44.5 1 93.88 367 ASN B O 1
ATOM 10296 N N . PHE B 1 368 ? -29.109 -16.906 -42.406 1 95.81 368 PHE B N 1
ATOM 10297 C CA . PHE B 1 368 ? -27.812 -17.141 -41.812 1 95.81 368 PHE B CA 1
ATOM 10298 C C . PHE B 1 368 ? -26.938 -15.898 -41.906 1 95.81 368 PHE B C 1
ATOM 10300 O O . PHE B 1 368 ? -25.703 -16.016 -41.969 1 95.81 368 PHE B O 1
ATOM 10307 N N . GLN B 1 369 ? -27.547 -14.695 -41.969 1 94.81 369 GLN B N 1
ATOM 10308 C CA . GLN B 1 369 ? -26.781 -13.445 -41.969 1 94.81 369 GLN B CA 1
ATOM 10309 C C . GLN B 1 369 ? -26.719 -12.867 -40.562 1 94.81 369 GLN B C 1
ATOM 10311 O O . GLN B 1 369 ? -27.688 -12.93 -39.812 1 94.81 369 GLN B O 1
ATOM 10316 N N . MET B 1 370 ? -25.547 -12.391 -40.219 1 95.81 370 MET B N 1
ATOM 10317 C CA . MET B 1 370 ? -25.328 -11.797 -38.906 1 95.81 370 MET B CA 1
ATOM 10318 C C . MET B 1 370 ? -26.234 -10.594 -38.688 1 95.81 370 MET B C 1
ATOM 10320 O O . MET B 1 370 ? -26.438 -9.789 -39.594 1 95.81 370 MET B O 1
ATOM 10324 N N . GLN B 1 371 ? -26.719 -10.469 -37.5 1 96.06 371 GLN B N 1
ATOM 10325 C CA . GLN B 1 371 ? -27.578 -9.352 -37.125 1 96.06 371 GLN B CA 1
ATOM 10326 C C . GLN B 1 371 ? -26.781 -8.273 -36.406 1 96.06 371 GLN B C 1
ATOM 10328 O O . GLN B 1 371 ? -25.797 -8.578 -35.719 1 96.06 371 GLN B O 1
ATOM 10333 N N . TYR B 1 372 ? -27.125 -7.078 -36.5 1 95.5 372 TYR B N 1
ATOM 10334 C CA . TYR B 1 372 ? -26.391 -5.949 -35.938 1 95.5 372 TYR B CA 1
ATOM 10335 C C . TYR B 1 372 ? -27.328 -5.066 -35.094 1 95.5 372 TYR B C 1
ATOM 10337 O O . TYR B 1 372 ? -28.547 -5.047 -35.344 1 95.5 372 TYR B O 1
ATOM 10345 N N . ASP B 1 373 ? -26.812 -4.488 -34.094 1 91.25 373 ASP B N 1
ATOM 10346 C CA . ASP B 1 373 ? -27.594 -3.535 -33.312 1 91.25 373 ASP B CA 1
ATOM 10347 C C . ASP B 1 373 ? -27.688 -2.189 -34.031 1 91.25 373 ASP B C 1
ATOM 10349 O O . ASP B 1 373 ? -27.281 -2.059 -35.156 1 91.25 373 ASP B O 1
ATOM 10353 N N . GLU B 1 374 ? -28.297 -1.145 -33.281 1 90.75 374 GLU B N 1
ATOM 10354 C CA . GLU B 1 374 ? -28.547 0.17 -33.875 1 90.75 374 GLU B CA 1
ATOM 10355 C C . GLU B 1 374 ? -27.25 0.901 -34.188 1 90.75 374 GLU B C 1
ATOM 10357 O O . GLU B 1 374 ? -27.188 1.741 -35.062 1 90.75 374 GLU B O 1
ATOM 10362 N N . ASN B 1 375 ? -26.219 0.502 -33.531 1 90.19 375 ASN B N 1
ATOM 10363 C CA . ASN B 1 375 ? -24.938 1.177 -33.719 1 90.19 375 ASN B CA 1
ATOM 10364 C C . ASN B 1 375 ? -24.047 0.433 -34.688 1 90.19 375 ASN B C 1
ATOM 10366 O O . ASN B 1 375 ? -22.891 0.789 -34.875 1 90.19 375 ASN B O 1
ATOM 10370 N N . GLY B 1 376 ? -24.578 -0.631 -35.312 1 91 376 GLY B N 1
ATOM 10371 C CA . GLY B 1 376 ? -23.828 -1.372 -36.312 1 91 376 GLY B CA 1
ATOM 10372 C C . GLY B 1 376 ? -22.906 -2.426 -35.719 1 91 376 GLY B C 1
ATOM 10373 O O . GLY B 1 376 ? -22.031 -2.959 -36.406 1 91 376 GLY B O 1
ATOM 10374 N N . LYS B 1 377 ? -23.109 -2.699 -34.5 1 87.38 377 LYS B N 1
ATOM 10375 C CA . LYS B 1 377 ? -22.328 -3.77 -33.906 1 87.38 377 LYS B CA 1
ATOM 10376 C C . LYS B 1 377 ? -23.062 -5.105 -33.969 1 87.38 377 LYS B C 1
ATOM 10378 O O . LYS B 1 377 ? -24.281 -5.16 -33.812 1 87.38 377 LYS B O 1
ATOM 10383 N N . PRO B 1 378 ? -22.219 -6.082 -34.25 1 94.81 378 PRO B N 1
ATOM 10384 C CA . PRO B 1 378 ? -22.859 -7.395 -34.312 1 94.81 378 PRO B CA 1
ATOM 10385 C C . PRO B 1 378 ? -23.5 -7.809 -33 1 94.81 378 PRO B C 1
ATOM 10387 O O . PRO B 1 378 ? -22.938 -7.547 -31.922 1 94.81 378 PRO B O 1
ATOM 10390 N N . LEU B 1 379 ? -24.641 -8.367 -33.125 1 96.19 379 LEU B N 1
ATOM 10391 C CA . LEU B 1 379 ? -25.312 -8.906 -31.938 1 96.19 379 LEU B CA 1
ATOM 10392 C C . LEU B 1 379 ? -24.781 -10.305 -31.609 1 96.19 379 LEU B C 1
ATOM 10394 O O . LEU B 1 379 ? -24.656 -11.148 -32.5 1 96.19 379 LEU B O 1
ATOM 10398 N N . TYR B 1 380 ? -24.438 -10.523 -30.422 1 96.38 380 TYR B N 1
ATOM 10399 C CA . TYR B 1 380 ? -23.953 -11.828 -30 1 96.38 380 TYR B CA 1
ATOM 10400 C C . TYR B 1 380 ? -25.109 -12.805 -29.797 1 96.38 380 TYR B C 1
ATOM 10402 O O . TYR B 1 380 ? -26.219 -12.391 -29.469 1 96.38 380 TYR B O 1
ATOM 10410 N N . ASN B 1 381 ? -24.891 -14.078 -30.031 1 95.88 381 ASN B N 1
ATOM 10411 C CA . ASN B 1 381 ? -25.875 -15.141 -29.797 1 95.88 381 ASN B CA 1
ATOM 10412 C C . ASN B 1 381 ? -25.797 -15.648 -28.359 1 95.88 381 ASN B C 1
ATOM 10414 O O . ASN B 1 381 ? -24.781 -16.172 -27.938 1 95.88 381 ASN B O 1
ATOM 10418 N N . PHE B 1 382 ? -26.859 -15.492 -27.594 1 95.12 382 PHE B N 1
ATOM 10419 C CA . PHE B 1 382 ? -26.875 -15.93 -26.203 1 95.12 382 PHE B CA 1
ATOM 10420 C C . PHE B 1 382 ? -27.719 -17.188 -26.047 1 95.12 382 PHE B C 1
ATOM 10422 O O . PHE B 1 382 ? -28.031 -17.594 -24.938 1 95.12 382 PHE B O 1
ATOM 10429 N N . LYS B 1 383 ? -28.094 -17.75 -27.141 1 91.62 383 LYS B N 1
ATOM 10430 C CA . LYS B 1 383 ? -28.891 -18.969 -27.156 1 91.62 383 LYS B CA 1
ATOM 10431 C C . LYS B 1 383 ? -28.047 -20.172 -27.547 1 91.62 383 LYS B C 1
ATOM 10433 O O . LYS B 1 383 ? -27.562 -20.266 -28.672 1 91.62 383 LYS B O 1
ATOM 10438 N N . ASN B 1 384 ? -27.828 -21.031 -26.672 1 89.25 384 ASN B N 1
ATOM 10439 C CA . ASN B 1 384 ? -27.141 -22.297 -26.922 1 89.25 384 ASN B CA 1
ATOM 10440 C C . ASN B 1 384 ? -27.672 -23.406 -26.031 1 89.25 384 ASN B C 1
ATOM 10442 O O . ASN B 1 384 ? -28.312 -23.141 -25.016 1 89.25 384 ASN B O 1
ATOM 10446 N N . PRO B 1 385 ? -27.562 -24.578 -26.375 1 86.5 385 PRO B N 1
ATOM 10447 C CA . PRO B 1 385 ? -28.219 -25.688 -25.688 1 86.5 385 PRO B CA 1
ATOM 10448 C C . PRO B 1 385 ? -27.562 -25.984 -24.328 1 86.5 385 PRO B C 1
ATOM 10450 O O . PRO B 1 385 ? -28.141 -26.719 -23.516 1 86.5 385 PRO B O 1
ATOM 10453 N N . ILE B 1 386 ? -26.516 -25.516 -24.031 1 86.31 386 ILE B N 1
ATOM 10454 C CA . ILE B 1 386 ? -25.766 -25.938 -22.844 1 86.31 386 ILE B CA 1
ATOM 10455 C C . ILE B 1 386 ? -25.828 -24.844 -21.781 1 86.31 386 ILE B C 1
ATOM 10457 O O . ILE B 1 386 ? -26.172 -25.109 -20.625 1 86.31 386 ILE B O 1
ATOM 10461 N N . PHE B 1 387 ? -25.344 -23.672 -22.156 1 88.12 387 PHE B N 1
ATOM 10462 C CA . PHE B 1 387 ? -25.25 -22.547 -21.234 1 88.12 387 PHE B CA 1
ATOM 10463 C C . PHE B 1 387 ? -26.141 -21.406 -21.672 1 88.12 387 PHE B C 1
ATOM 10465 O O . PHE B 1 387 ? -25.672 -20.453 -22.312 1 88.12 387 PHE B O 1
ATOM 10472 N N . GLN B 1 388 ? -27.312 -21.469 -21.203 1 88.44 388 GLN B N 1
ATOM 10473 C CA . GLN B 1 388 ? -28.281 -20.469 -21.641 1 88.44 388 GLN B CA 1
ATOM 10474 C C . GLN B 1 388 ? -27.906 -19.078 -21.156 1 88.44 388 GLN B C 1
ATOM 10476 O O . GLN B 1 388 ? -27.438 -18.906 -20.031 1 88.44 388 GLN B O 1
ATOM 10481 N N . ASP B 1 389 ? -27.953 -18.125 -22.047 1 92.81 389 ASP B N 1
ATOM 10482 C CA . ASP B 1 389 ? -27.734 -16.703 -21.797 1 92.81 389 ASP B CA 1
ATOM 10483 C C . ASP B 1 389 ? -26.25 -16.406 -21.594 1 92.81 389 ASP B C 1
ATOM 10485 O O . ASP B 1 389 ? -25.906 -15.438 -20.906 1 92.81 389 ASP B O 1
ATOM 10489 N N . MET B 1 390 ? -25.5 -17.375 -22.094 1 93.44 390 MET B N 1
ATOM 10490 C CA . MET B 1 390 ? -24.062 -17.172 -21.984 1 93.44 390 MET B CA 1
ATOM 10491 C C . MET B 1 390 ? -23.422 -17 -23.359 1 93.44 390 MET B C 1
ATOM 10493 O O . MET B 1 390 ? -23.812 -17.672 -24.312 1 93.44 390 MET B O 1
ATOM 10497 N N . ASN B 1 391 ? -22.562 -16.031 -23.562 1 94.75 391 ASN B N 1
ATOM 10498 C CA . ASN B 1 391 ? -21.672 -15.82 -24.688 1 94.75 391 ASN B CA 1
ATOM 10499 C C . ASN B 1 391 ? -20.281 -15.344 -24.234 1 94.75 391 ASN B C 1
ATOM 10501 O O . ASN B 1 391 ? -20.109 -14.172 -23.922 1 94.75 391 ASN B O 1
ATOM 10505 N N . VAL B 1 392 ? -19.359 -16.172 -24.266 1 92.69 392 VAL B N 1
ATOM 10506 C CA . VAL B 1 392 ? -18.078 -15.953 -23.594 1 92.69 392 VAL B CA 1
ATOM 10507 C C . VAL B 1 392 ? -17.281 -14.898 -24.359 1 92.69 392 VAL B C 1
ATOM 10509 O O . VAL B 1 392 ? -16.438 -14.211 -23.781 1 92.69 392 VAL B O 1
ATOM 10512 N N . ILE B 1 393 ? -17.484 -14.742 -25.672 1 94.94 393 ILE B N 1
ATOM 10513 C CA . ILE B 1 393 ? -16.797 -13.719 -26.453 1 94.94 393 ILE B CA 1
ATOM 10514 C C . ILE B 1 393 ? -17.281 -12.336 -26.031 1 94.94 393 ILE B C 1
ATOM 10516 O O . ILE B 1 393 ? -16.469 -11.414 -25.859 1 94.94 393 ILE B O 1
ATOM 10520 N N . SER B 1 394 ? -18.547 -12.242 -25.812 1 93.88 394 SER B N 1
ATOM 10521 C CA . SER B 1 394 ? -19.125 -11 -25.312 1 93.88 394 SER B CA 1
ATOM 10522 C C . SER B 1 394 ? -18.656 -10.695 -23.891 1 93.88 394 SER B C 1
ATOM 10524 O O . SER B 1 394 ? -18.312 -9.555 -23.578 1 93.88 394 SER B O 1
ATOM 10526 N N . PHE B 1 395 ? -18.656 -11.688 -23.078 1 92.69 395 PHE B N 1
ATOM 10527 C CA . PHE B 1 395 ? -18.328 -11.508 -21.672 1 92.69 395 PHE B CA 1
ATOM 10528 C C . PHE B 1 395 ? -16.875 -11.062 -21.5 1 92.69 395 PHE B C 1
ATOM 10530 O O . PHE B 1 395 ? -16.562 -10.328 -20.547 1 92.69 395 PHE B O 1
ATOM 10537 N N . ALA B 1 396 ? -16.016 -11.516 -22.359 1 91.38 396 ALA B N 1
ATOM 10538 C CA . ALA B 1 396 ? -14.617 -11.109 -22.297 1 91.38 396 ALA B CA 1
ATOM 10539 C C . ALA B 1 396 ? -14.477 -9.594 -22.469 1 91.38 396 ALA B C 1
ATOM 10541 O O . ALA B 1 396 ? -13.508 -9 -22 1 91.38 396 ALA B O 1
ATOM 10542 N N . GLN B 1 397 ? -15.422 -9 -23.031 1 88.81 397 GLN B N 1
ATOM 10543 C CA . GLN B 1 397 ? -15.383 -7.566 -23.297 1 88.81 397 GLN B CA 1
ATOM 10544 C C . GLN B 1 397 ? -16.172 -6.793 -22.25 1 88.81 397 GLN B C 1
ATOM 10546 O O . GLN B 1 397 ? -15.906 -5.617 -22 1 88.81 397 GLN B O 1
ATOM 10551 N N . THR B 1 398 ? -17.156 -7.453 -21.688 1 91.31 398 THR B N 1
ATOM 10552 C CA . THR B 1 398 ? -18.094 -6.695 -20.859 1 91.31 398 THR B CA 1
ATOM 10553 C C . THR B 1 398 ? -17.859 -6.965 -19.391 1 91.31 398 THR B C 1
ATOM 10555 O O . THR B 1 398 ? -18.156 -6.121 -18.531 1 91.31 398 THR B O 1
ATOM 10558 N N . ASP B 1 399 ? -17.391 -8.133 -19 1 93 399 ASP B N 1
ATOM 10559 C CA . ASP B 1 399 ? -17.094 -8.453 -17.609 1 93 399 ASP B CA 1
ATOM 10560 C C . ASP B 1 399 ? -15.656 -8.078 -17.25 1 93 399 ASP B C 1
ATOM 10562 O O . ASP B 1 399 ? -14.828 -7.852 -18.141 1 93 399 ASP B O 1
ATOM 10566 N N . LYS B 1 400 ? -15.453 -7.926 -16.031 1 93.06 400 LYS B N 1
ATOM 10567 C CA . LYS B 1 400 ? -14.109 -7.547 -15.578 1 93.06 400 LYS B CA 1
ATOM 10568 C C . LYS B 1 400 ? -13.656 -8.414 -14.414 1 93.06 400 LYS B C 1
ATOM 10570 O O . LYS B 1 400 ? -14.414 -8.648 -13.469 1 93.06 400 LYS B O 1
ATOM 10575 N N . TYR B 1 401 ? -12.492 -8.945 -14.508 1 93.31 401 TYR B N 1
ATOM 10576 C CA . TYR B 1 401 ? -11.773 -9.633 -13.438 1 93.31 401 TYR B CA 1
ATOM 10577 C C . TYR B 1 401 ? -10.359 -9.078 -13.289 1 93.31 401 TYR B C 1
ATOM 10579 O O . TYR B 1 401 ? -9.391 -9.695 -13.742 1 93.31 401 TYR B O 1
ATOM 10587 N N . ALA B 1 402 ? -10.234 -7.996 -12.625 1 95.44 402 ALA B N 1
ATOM 10588 C CA . ALA B 1 402 ? -8.977 -7.258 -12.594 1 95.44 402 ALA B CA 1
ATOM 10589 C C . ALA B 1 402 ? -8.352 -7.297 -11.203 1 95.44 402 ALA B C 1
ATOM 10591 O O . ALA B 1 402 ? -9.047 -7.137 -10.203 1 95.44 402 ALA B O 1
ATOM 10592 N N . THR B 1 403 ? -7.035 -7.574 -11.148 1 96.31 403 THR B N 1
ATOM 10593 C CA . THR B 1 403 ? -6.254 -7.559 -9.914 1 96.31 403 THR B CA 1
ATOM 10594 C C . THR B 1 403 ? -4.996 -6.711 -10.078 1 96.31 403 THR B C 1
ATOM 10596 O O . THR B 1 403 ? -4.156 -6.996 -10.938 1 96.31 403 THR B O 1
ATOM 10599 N N . ASN B 1 404 ? -4.871 -5.633 -9.32 1 96.88 404 ASN B N 1
ATOM 10600 C CA . ASN B 1 404 ? -3.631 -4.871 -9.211 1 96.88 404 ASN B CA 1
ATOM 10601 C C . ASN B 1 404 ? -2.891 -5.184 -7.914 1 96.88 404 ASN B C 1
ATOM 10603 O O . ASN B 1 404 ? -3.449 -5.043 -6.828 1 96.88 404 ASN B O 1
ATOM 10607 N N . THR B 1 405 ? -1.64 -5.617 -8.023 1 96.88 405 THR B N 1
ATOM 10608 C CA . THR B 1 405 ? -0.849 -5.965 -6.852 1 96.88 405 THR B CA 1
ATOM 10609 C C . THR B 1 405 ? 0.328 -5.008 -6.688 1 96.88 405 THR B C 1
ATOM 10611 O O . THR B 1 405 ? 1.148 -4.863 -7.598 1 96.88 405 THR B O 1
ATOM 10614 N N . TYR B 1 406 ? 0.39 -4.316 -5.578 1 96.88 406 TYR B N 1
ATOM 10615 C CA . TYR B 1 406 ? 1.544 -3.523 -5.172 1 96.88 406 TYR B CA 1
ATOM 10616 C C . TYR B 1 406 ? 2.377 -4.262 -4.133 1 96.88 406 TYR B C 1
ATOM 10618 O O . TYR B 1 406 ? 1.845 -4.738 -3.129 1 96.88 406 TYR B O 1
ATOM 10626 N N . ARG B 1 407 ? 3.633 -4.387 -4.359 1 96.12 407 ARG B N 1
ATOM 10627 C CA . ARG B 1 407 ? 4.469 -5.098 -3.395 1 96.12 407 ARG B CA 1
ATOM 10628 C C . ARG B 1 407 ? 5.758 -4.336 -3.121 1 96.12 407 ARG B C 1
ATOM 10630 O O . ARG B 1 407 ? 6.363 -3.777 -4.039 1 96.12 407 ARG B O 1
ATOM 10637 N N . VAL B 1 408 ? 6.148 -4.234 -1.877 1 95.31 408 VAL B N 1
ATOM 10638 C CA . VAL B 1 408 ? 7.406 -3.656 -1.423 1 95.31 408 VAL B CA 1
ATOM 10639 C C . VAL B 1 408 ? 8.094 -4.609 -0.449 1 95.31 408 VAL B C 1
ATOM 10641 O O . VAL B 1 408 ? 7.492 -5.043 0.535 1 95.31 408 VAL B O 1
ATOM 10644 N N . LEU B 1 409 ? 9.281 -4.973 -0.759 1 95.38 409 LEU B N 1
ATOM 10645 C CA . LEU B 1 409 ? 10.117 -5.789 0.117 1 95.38 409 LEU B CA 1
ATOM 10646 C C . LEU B 1 409 ? 11.391 -5.043 0.5 1 95.38 409 LEU B C 1
ATOM 10648 O O . LEU B 1 409 ? 12.188 -4.684 -0.368 1 95.38 409 LEU B O 1
ATOM 10652 N N . VAL B 1 410 ? 11.625 -4.758 1.757 1 94 410 VAL B N 1
ATOM 10653 C CA . VAL B 1 410 ? 12.805 -4.055 2.252 1 94 410 VAL B CA 1
ATOM 10654 C C . VAL B 1 410 ? 13.492 -4.891 3.33 1 94 410 VAL B C 1
ATOM 10656 O O . VAL B 1 410 ? 12.836 -5.402 4.238 1 94 410 VAL B O 1
ATOM 10659 N N . ASN B 1 411 ? 14.852 -4.969 3.236 1 95.69 411 ASN B N 1
ATOM 10660 C CA . ASN B 1 411 ? 15.617 -5.777 4.18 1 95.69 411 ASN B CA 1
ATOM 10661 C C . ASN B 1 411 ? 16.922 -5.098 4.559 1 95.69 411 ASN B C 1
ATOM 10663 O O . ASN B 1 411 ? 18 -5.488 4.078 1 95.69 411 ASN B O 1
ATOM 10667 N N . PRO B 1 412 ? 16.906 -4.141 5.469 1 93.94 412 PRO B N 1
ATOM 10668 C CA . PRO B 1 412 ? 18.156 -3.615 6.008 1 93.94 412 PRO B CA 1
ATOM 10669 C C . PRO B 1 412 ? 18.828 -4.582 6.977 1 93.94 412 PRO B C 1
ATOM 10671 O O . PRO B 1 412 ? 18.156 -5.359 7.652 1 93.94 412 PRO B O 1
ATOM 10674 N N . TYR B 1 413 ? 20.188 -4.555 7.02 1 94.69 413 TYR B N 1
ATOM 10675 C CA . TYR B 1 413 ? 20.922 -5.383 7.969 1 94.69 413 TYR B CA 1
ATOM 10676 C C . TYR B 1 413 ? 22.203 -4.691 8.422 1 94.69 413 TYR B C 1
ATOM 10678 O O . TYR B 1 413 ? 22.703 -3.803 7.738 1 94.69 413 TYR B O 1
ATOM 10686 N N . VAL B 1 414 ? 22.656 -5.059 9.609 1 94.25 414 VAL B N 1
ATOM 10687 C CA . VAL B 1 414 ? 23.922 -4.625 10.18 1 94.25 414 VAL B CA 1
ATOM 10688 C C . VAL B 1 414 ? 24.734 -5.84 10.609 1 94.25 414 VAL B C 1
ATOM 10690 O O . VAL B 1 414 ? 24.188 -6.887 10.938 1 94.25 414 VAL B O 1
ATOM 10693 N N . ASP B 1 415 ? 26.016 -5.742 10.516 1 95.5 415 ASP B N 1
ATOM 10694 C CA . ASP B 1 415 ? 26.953 -6.789 10.914 1 95.5 415 ASP B CA 1
ATOM 10695 C C . ASP B 1 415 ? 28.109 -6.211 11.734 1 95.5 415 ASP B C 1
ATOM 10697 O O . ASP B 1 415 ? 28.906 -5.43 11.227 1 95.5 415 ASP B O 1
ATOM 10701 N N . PHE B 1 416 ? 28.188 -6.602 12.977 1 95.25 416 PHE B N 1
ATOM 10702 C CA . PHE B 1 416 ? 29.266 -6.203 13.875 1 95.25 416 PHE B CA 1
ATOM 10703 C C . PHE B 1 416 ? 30.297 -7.316 14.008 1 95.25 416 PHE B C 1
ATOM 10705 O O . PHE B 1 416 ? 29.938 -8.484 14.156 1 95.25 416 PHE B O 1
ATOM 10712 N N . ASN B 1 417 ? 31.547 -6.973 13.859 1 94.75 417 ASN B N 1
ATOM 10713 C CA . ASN B 1 417 ? 32.656 -7.91 14.086 1 94.75 417 ASN B CA 1
ATOM 10714 C C . ASN B 1 417 ? 33.438 -7.57 15.359 1 94.75 417 ASN B C 1
ATOM 10716 O O . ASN B 1 417 ? 34.25 -6.668 15.359 1 94.75 417 ASN B O 1
ATOM 10720 N N . PHE B 1 418 ? 33.156 -8.32 16.344 1 92.69 418 PHE B N 1
ATOM 10721 C CA . PHE B 1 418 ? 33.844 -8.133 17.594 1 92.69 418 PHE B CA 1
ATOM 10722 C C . PHE B 1 418 ? 34.875 -9.242 17.812 1 92.69 418 PHE B C 1
ATOM 10724 O O . PHE B 1 418 ? 34.562 -10.289 18.391 1 92.69 418 PHE B O 1
ATOM 10731 N N . TYR B 1 419 ? 36.156 -8.984 17.594 1 90.81 419 TYR B N 1
ATOM 10732 C CA . TYR B 1 419 ? 37.25 -9.914 17.797 1 90.81 419 TYR B CA 1
ATOM 10733 C C . TYR B 1 419 ? 36.969 -11.266 17.156 1 90.81 419 TYR B C 1
ATOM 10735 O O . TYR B 1 419 ? 37.125 -12.312 17.797 1 90.81 419 TYR B O 1
ATOM 10743 N N . GLY B 1 420 ? 36.281 -11.234 16.016 1 91.12 420 GLY B N 1
ATOM 10744 C CA . GLY B 1 420 ? 36.062 -12.445 15.242 1 91.12 420 GLY B CA 1
ATOM 10745 C C . GLY B 1 420 ? 34.625 -12.93 15.328 1 91.12 420 GLY B C 1
ATOM 10746 O O . GLY B 1 420 ? 34.188 -13.758 14.523 1 91.12 420 GLY B O 1
ATOM 10747 N N . VAL B 1 421 ? 33.812 -12.461 16.297 1 95 421 VAL B N 1
ATOM 10748 C CA . VAL B 1 421 ? 32.406 -12.812 16.422 1 95 421 VAL B CA 1
ATOM 10749 C C . VAL B 1 421 ? 31.578 -11.875 15.547 1 95 421 VAL B C 1
ATOM 10751 O O . VAL B 1 421 ? 31.547 -10.664 15.766 1 95 421 VAL B O 1
ATOM 10754 N N . HIS B 1 422 ? 30.875 -12.422 14.609 1 95.31 422 HIS B N 1
ATOM 10755 C CA . HIS B 1 422 ? 30.016 -11.633 13.742 1 95.31 422 HIS B CA 1
ATOM 10756 C C . HIS B 1 422 ? 28.578 -11.602 14.289 1 95.31 422 HIS B C 1
ATOM 10758 O O . HIS B 1 422 ? 27.906 -12.633 14.344 1 95.31 422 HIS B O 1
ATOM 10764 N N . TRP B 1 423 ? 28.172 -10.484 14.734 1 96.94 423 TRP B N 1
ATOM 10765 C CA . TRP B 1 423 ? 26.781 -10.266 15.148 1 96.94 423 TRP B CA 1
ATOM 10766 C C . TRP B 1 423 ? 25.984 -9.578 14.047 1 96.94 423 TRP B C 1
ATOM 10768 O O . TRP B 1 423 ? 26.109 -8.367 13.852 1 96.94 423 TRP B O 1
ATOM 10778 N N . LYS B 1 424 ? 25.188 -10.32 13.336 1 95.75 424 LYS B N 1
ATOM 10779 C CA . LYS B 1 424 ? 24.406 -9.789 12.227 1 95.75 424 LYS B CA 1
ATOM 10780 C C . LYS B 1 424 ? 22.922 -9.703 12.586 1 95.75 424 LYS B C 1
ATOM 10782 O O . LYS B 1 424 ? 22.344 -10.672 13.102 1 95.75 424 LYS B O 1
ATOM 10787 N N . THR B 1 425 ? 22.344 -8.602 12.422 1 96 425 THR B N 1
ATOM 10788 C CA . THR B 1 425 ? 20.922 -8.391 12.641 1 96 425 THR B CA 1
ATOM 10789 C C . THR B 1 425 ? 20.25 -7.863 11.367 1 96 425 THR B C 1
ATOM 10791 O O . THR B 1 425 ? 20.719 -6.891 10.773 1 96 425 THR B O 1
ATOM 10794 N N . SER B 1 426 ? 19.188 -8.562 10.953 1 95.12 426 SER B N 1
ATOM 10795 C CA . SER B 1 426 ? 18.453 -8.188 9.742 1 95.12 426 SER B CA 1
ATOM 10796 C C . SER B 1 426 ? 16.984 -7.949 10.047 1 95.12 426 SER B C 1
ATOM 10798 O O . SER B 1 426 ? 16.359 -8.703 10.797 1 95.12 426 SER B O 1
ATOM 10800 N N . LEU B 1 427 ? 16.484 -6.879 9.531 1 94.75 427 LEU B N 1
ATOM 10801 C CA . LEU B 1 427 ? 15.062 -6.574 9.562 1 94.75 427 LEU B CA 1
ATOM 10802 C C . LEU B 1 427 ? 14.438 -6.785 8.188 1 94.75 427 LEU B C 1
ATOM 10804 O O . LEU B 1 427 ? 15.094 -6.582 7.164 1 94.75 427 LEU B O 1
ATOM 10808 N N . SER B 1 428 ? 13.18 -7.301 8.188 1 95.12 428 SER B N 1
ATOM 10809 C CA . SER B 1 428 ? 12.492 -7.477 6.91 1 95.12 428 SER B CA 1
ATOM 10810 C C . SER B 1 428 ? 11.047 -7.004 6.996 1 95.12 428 SER B C 1
ATOM 10812 O O . SER B 1 428 ? 10.367 -7.227 8 1 95.12 428 SER B O 1
ATOM 10814 N N . TYR B 1 429 ? 10.586 -6.27 6.035 1 95.44 429 TYR B N 1
ATOM 10815 C CA . TYR B 1 429 ? 9.195 -5.859 5.875 1 95.44 429 TYR B CA 1
ATOM 10816 C C . TYR B 1 429 ? 8.695 -6.18 4.473 1 95.44 429 TYR B C 1
ATOM 10818 O O . TYR B 1 429 ? 9.203 -5.648 3.486 1 95.44 429 TYR B O 1
ATOM 10826 N N . ASP B 1 430 ? 7.703 -7.109 4.34 1 96.56 430 ASP B N 1
ATOM 10827 C CA . ASP B 1 430 ? 7.043 -7.5 3.098 1 96.56 430 ASP B CA 1
ATOM 10828 C C . ASP B 1 430 ? 5.609 -6.98 3.049 1 96.56 430 ASP B C 1
ATOM 10830 O O . ASP B 1 430 ? 4.719 -7.527 3.705 1 96.56 430 ASP B O 1
ATOM 10834 N N . TYR B 1 431 ? 5.43 -5.938 2.287 1 96.44 431 TYR B N 1
ATOM 10835 C CA . TYR B 1 431 ? 4.121 -5.312 2.127 1 96.44 431 TYR B CA 1
ATOM 10836 C C . TYR B 1 431 ? 3.494 -5.695 0.792 1 96.44 431 TYR B C 1
ATOM 10838 O O . TYR B 1 431 ? 4.07 -5.438 -0.268 1 96.44 431 TYR B O 1
ATOM 10846 N N . ILE B 1 432 ? 2.283 -6.262 0.812 1 97.5 432 ILE B N 1
ATOM 10847 C CA . ILE B 1 432 ? 1.517 -6.594 -0.383 1 97.5 432 ILE B CA 1
ATOM 10848 C C . ILE B 1 432 ? 0.119 -5.988 -0.284 1 97.5 432 ILE B C 1
ATOM 10850 O O . ILE B 1 432 ? -0.582 -6.184 0.711 1 97.5 432 ILE B O 1
ATOM 10854 N N . ASN B 1 433 ? -0.255 -5.219 -1.251 1 97.88 433 ASN B N 1
ATOM 10855 C CA . ASN B 1 433 ? -1.593 -4.641 -1.324 1 97.88 433 ASN B CA 1
ATOM 10856 C C . ASN B 1 433 ? -2.281 -4.988 -2.641 1 97.88 433 ASN B C 1
ATOM 10858 O O . ASN B 1 433 ? -1.681 -4.875 -3.709 1 97.88 433 ASN B O 1
ATOM 10862 N N . LEU B 1 434 ? -3.475 -5.465 -2.578 1 97.81 434 LEU B N 1
ATOM 10863 C CA . LEU B 1 434 ? -4.258 -5.773 -3.771 1 97.81 434 LEU B CA 1
ATOM 10864 C C . LEU B 1 434 ? -5.461 -4.848 -3.885 1 97.81 434 LEU B C 1
ATOM 10866 O O . LEU B 1 434 ? -6.16 -4.609 -2.898 1 97.81 434 LEU B O 1
ATOM 10870 N N . ASP B 1 435 ? -5.645 -4.27 -5.016 1 96.69 435 ASP B N 1
ATOM 10871 C CA . ASP B 1 435 ? -6.844 -3.58 -5.484 1 96.69 435 ASP B CA 1
ATOM 10872 C C . ASP B 1 435 ? -7.566 -4.402 -6.551 1 96.69 435 ASP B C 1
ATOM 10874 O O . ASP B 1 435 ? -7.07 -4.547 -7.668 1 96.69 435 ASP B O 1
ATOM 10878 N N . GLU B 1 436 ? -8.789 -4.918 -6.172 1 97.12 436 GLU B N 1
ATOM 10879 C CA . GLU B 1 436 ? -9.43 -5.852 -7.094 1 97.12 436 GLU B CA 1
ATOM 10880 C C . GLU B 1 436 ? -10.828 -5.383 -7.469 1 97.12 436 GLU B C 1
ATOM 10882 O O . GLU B 1 436 ? -11.523 -4.77 -6.652 1 97.12 436 GLU B O 1
ATOM 10887 N N . THR B 1 437 ? -11.227 -5.66 -8.727 1 96.31 437 THR B N 1
ATOM 10888 C CA . THR B 1 437 ? -12.547 -5.355 -9.258 1 96.31 437 THR B CA 1
ATOM 10889 C C . THR B 1 437 ? -13.117 -6.562 -10 1 96.31 437 THR B C 1
ATOM 10891 O O . THR B 1 437 ? -12.461 -7.129 -10.867 1 96.31 437 THR B O 1
ATOM 10894 N N . GLN B 1 438 ? -14.25 -6.98 -9.68 1 94.56 438 GLN B N 1
ATOM 10895 C CA . GLN B 1 438 ? -15.016 -7.996 -10.391 1 94.56 438 GLN B CA 1
ATOM 10896 C C . GLN B 1 438 ? -16.391 -7.469 -10.797 1 94.56 438 GLN B C 1
ATOM 10898 O O . GLN B 1 438 ? -17.172 -7.062 -9.938 1 94.56 438 GLN B O 1
ATOM 10903 N N . TRP B 1 439 ? -16.656 -7.453 -12.062 1 95 439 TRP B N 1
ATOM 10904 C CA . TRP B 1 439 ? -17.891 -6.898 -12.602 1 95 439 TRP B CA 1
ATOM 10905 C C . TRP B 1 439 ? -18.625 -7.93 -13.461 1 95 439 TRP B C 1
ATOM 10907 O O . TRP B 1 439 ? -18.031 -8.516 -14.367 1 95 439 TRP B O 1
ATOM 10917 N N . TYR B 1 440 ? -19.859 -8.195 -13.172 1 94 440 TYR B N 1
ATOM 10918 C CA . TYR B 1 440 ? -20.812 -8.945 -13.992 1 94 440 TYR B CA 1
ATOM 10919 C C . TYR B 1 440 ? -21.797 -8.008 -14.664 1 94 440 TYR B C 1
ATOM 10921 O O . TYR B 1 440 ? -22.578 -7.328 -13.992 1 94 440 TYR B O 1
ATOM 10929 N N . ASN B 1 441 ? -21.781 -8.086 -15.945 1 93.5 441 ASN B N 1
ATOM 10930 C CA . ASN B 1 441 ? -22.625 -7.141 -16.672 1 93.5 441 ASN B CA 1
ATOM 10931 C C . ASN B 1 441 ? -24.109 -7.367 -16.375 1 93.5 441 ASN B C 1
ATOM 10933 O O . ASN B 1 441 ? -24.5 -8.461 -15.969 1 93.5 441 ASN B O 1
ATOM 10937 N N . ALA B 1 442 ? -24.969 -6.426 -16.656 1 92.69 442 ALA B N 1
ATOM 10938 C CA . ALA B 1 442 ? -26.375 -6.426 -16.266 1 92.69 442 ALA B CA 1
ATOM 10939 C C . ALA B 1 442 ? -27.25 -7.078 -17.328 1 92.69 442 ALA B C 1
ATOM 10941 O O . ALA B 1 442 ? -28.406 -7.438 -17.078 1 92.69 442 ALA B O 1
ATOM 10942 N N . GLU B 1 443 ? -26.766 -7.309 -18.438 1 91.94 443 GLU B N 1
ATOM 10943 C CA . GLU B 1 443 ? -27.609 -7.668 -19.578 1 91.94 443 GLU B CA 1
ATOM 10944 C C . GLU B 1 443 ? -27.719 -9.18 -19.719 1 91.94 443 GLU B C 1
ATOM 10946 O O . GLU B 1 443 ? -28.781 -9.695 -20.094 1 91.94 443 GLU B O 1
ATOM 10951 N N . HIS B 1 444 ? -26.656 -9.867 -19.5 1 93.19 444 HIS B N 1
ATOM 10952 C CA . HIS B 1 444 ? -26.625 -11.305 -19.703 1 93.19 444 HIS B CA 1
ATOM 10953 C C . HIS B 1 444 ? -25.734 -11.984 -18.672 1 93.19 444 HIS B C 1
ATOM 10955 O O . HIS B 1 444 ? -24.938 -11.32 -18 1 93.19 444 HIS B O 1
ATOM 10961 N N . GLY B 1 445 ? -25.953 -13.219 -18.469 1 92.31 445 GLY B N 1
ATOM 10962 C CA . GLY B 1 445 ? -25.047 -14.023 -17.672 1 92.31 445 GLY B CA 1
ATOM 10963 C C . GLY B 1 445 ? -25.266 -13.883 -16.188 1 92.31 445 GLY B C 1
ATOM 10964 O O . GLY B 1 445 ? -26.406 -13.789 -15.727 1 92.31 445 GLY B O 1
ATOM 10965 N N . ASN B 1 446 ? -24.234 -13.773 -15.469 1 88.62 446 ASN B N 1
ATOM 10966 C CA . ASN B 1 446 ? -24.25 -13.898 -14.016 1 88.62 446 ASN B CA 1
ATOM 10967 C C . ASN B 1 446 ? -24.75 -12.617 -13.352 1 88.62 446 ASN B C 1
ATOM 10969 O O . ASN B 1 446 ? -25.141 -12.625 -12.188 1 88.62 446 ASN B O 1
ATOM 10973 N N . GLY B 1 447 ? -24.766 -11.594 -14.062 1 92.5 447 GLY B N 1
ATOM 10974 C CA . GLY B 1 447 ? -25.172 -10.336 -13.461 1 92.5 447 GLY B CA 1
ATOM 10975 C C . GLY B 1 447 ? -26.578 -9.922 -13.836 1 92.5 447 GLY B C 1
ATOM 10976 O O . GLY B 1 447 ? -27.125 -8.969 -13.273 1 92.5 447 GLY B O 1
ATOM 10977 N N . LYS B 1 448 ? -27.203 -10.695 -14.719 1 92.06 448 LYS B N 1
ATOM 10978 C CA . LYS B 1 448 ? -28.484 -10.289 -15.281 1 92.06 448 LYS B CA 1
ATOM 10979 C C . LYS B 1 448 ? -29.562 -10.242 -14.203 1 92.06 448 LYS B C 1
ATOM 10981 O O . LYS B 1 448 ? -30.281 -9.25 -14.07 1 92.06 448 LYS B O 1
ATOM 10986 N N . ALA B 1 449 ? -29.641 -11.281 -13.43 1 90.75 449 ALA B N 1
ATOM 10987 C CA . ALA B 1 449 ? -30.688 -11.391 -12.414 1 90.75 449 ALA B CA 1
ATOM 10988 C C . ALA B 1 449 ? -30.609 -10.25 -11.406 1 90.75 449 ALA B C 1
ATOM 10990 O O . ALA B 1 449 ? -31.625 -9.812 -10.867 1 90.75 449 ALA B O 1
ATOM 10991 N N . ALA B 1 450 ? -29.438 -9.75 -11.164 1 92.19 450 ALA B N 1
ATOM 10992 C CA . ALA B 1 450 ? -29.219 -8.688 -10.195 1 92.19 450 ALA B CA 1
ATOM 10993 C C . ALA B 1 450 ? -29.141 -7.324 -10.883 1 92.19 450 ALA B C 1
ATOM 10995 O O . ALA B 1 450 ? -28.891 -6.305 -10.234 1 92.19 450 ALA B O 1
ATOM 10996 N N . GLN B 1 451 ? -29.281 -7.328 -12.203 1 91.75 451 GLN B N 1
ATOM 10997 C CA . GLN B 1 451 ? -29.141 -6.113 -13 1 91.75 451 GLN B CA 1
ATOM 10998 C C . GLN B 1 451 ? -27.734 -5.512 -12.828 1 91.75 451 GLN B C 1
ATOM 11000 O O . GLN B 1 451 ? -27.594 -4.32 -12.555 1 91.75 451 GLN B O 1
ATOM 11005 N N . GLY B 1 452 ? -26.781 -6.371 -12.836 1 93.31 452 GLY B N 1
ATOM 11006 C CA . GLY B 1 452 ? -25.391 -5.996 -12.641 1 93.31 452 GLY B CA 1
ATOM 11007 C C . GLY B 1 452 ? -24.891 -6.262 -11.234 1 93.31 452 GLY B C 1
ATOM 11008 O O . GLY B 1 452 ? -25.641 -6.086 -10.266 1 93.31 452 GLY B O 1
ATOM 11009 N N . ARG B 1 453 ? -23.703 -6.695 -11.102 1 94.88 453 ARG B N 1
ATOM 11010 C CA . ARG B 1 453 ? -23.062 -6.988 -9.82 1 94.88 453 ARG B CA 1
ATOM 11011 C C . ARG B 1 453 ? -21.609 -6.551 -9.82 1 94.88 453 ARG B C 1
ATOM 11013 O O . ARG B 1 453 ? -20.828 -6.949 -10.695 1 94.88 453 ARG B O 1
ATOM 11020 N N . LEU B 1 454 ? -21.266 -5.672 -8.914 1 95.69 454 LEU B N 1
ATOM 11021 C CA . LEU B 1 454 ? -19.891 -5.195 -8.812 1 95.69 454 LEU B CA 1
ATOM 11022 C C . LEU B 1 454 ? -19.297 -5.531 -7.449 1 95.69 454 LEU B C 1
ATOM 11024 O O . LEU B 1 454 ? -19.922 -5.266 -6.418 1 95.69 454 LEU B O 1
ATOM 11028 N N . TYR B 1 455 ? -18.156 -6.223 -7.516 1 95.5 455 TYR B N 1
ATOM 11029 C CA . TYR B 1 455 ? -17.375 -6.492 -6.316 1 95.5 455 TYR B CA 1
ATOM 11030 C C . TYR B 1 455 ? -16.094 -5.676 -6.309 1 95.5 455 TYR B C 1
ATOM 11032 O O . TYR B 1 455 ? -15.398 -5.594 -7.324 1 95.5 455 TYR B O 1
ATOM 11040 N N . LYS B 1 456 ? -15.82 -5.016 -5.215 1 97.44 456 LYS B N 1
ATOM 11041 C CA . LYS B 1 456 ? -14.531 -4.371 -4.984 1 97.44 456 LYS B CA 1
ATOM 11042 C C . LYS B 1 456 ? -13.844 -4.938 -3.742 1 97.44 456 LYS B C 1
ATOM 11044 O O . LYS B 1 456 ? -14.477 -5.098 -2.697 1 97.44 456 LYS B O 1
ATOM 11049 N N . TYR B 1 457 ? -12.562 -5.32 -3.896 1 96.75 457 TYR B N 1
ATOM 11050 C CA . TYR B 1 457 ? -11.797 -5.855 -2.779 1 96.75 457 TYR B CA 1
ATOM 11051 C C . TYR B 1 457 ? -10.531 -5.039 -2.545 1 96.75 457 TYR B C 1
ATOM 11053 O O . TYR B 1 457 ? -9.883 -4.602 -3.498 1 96.75 457 TYR B O 1
ATOM 11061 N N . ALA B 1 458 ? -10.281 -4.742 -1.304 1 97.69 458 ALA B N 1
ATOM 11062 C CA . ALA B 1 458 ? -8.984 -4.242 -0.853 1 97.69 458 ALA B CA 1
ATOM 11063 C C . ALA B 1 458 ? -8.336 -5.211 0.134 1 97.69 458 ALA B C 1
ATOM 11065 O O . ALA B 1 458 ? -8.93 -5.543 1.164 1 97.69 458 ALA B O 1
ATOM 11066 N N . ILE B 1 459 ? -7.094 -5.641 -0.197 1 97.5 459 ILE B N 1
ATOM 11067 C CA . ILE B 1 459 ? -6.41 -6.617 0.642 1 97.5 459 ILE B CA 1
ATOM 11068 C C . ILE B 1 459 ? -5.031 -6.086 1.033 1 97.5 459 ILE B C 1
ATOM 11070 O O . ILE B 1 459 ? -4.301 -5.566 0.189 1 97.5 459 ILE B O 1
ATOM 11074 N N . TRP B 1 460 ? -4.719 -6.133 2.322 1 97.38 460 TRP B N 1
ATOM 11075 C CA . TRP B 1 460 ? -3.396 -5.82 2.852 1 97.38 460 TRP B CA 1
ATOM 11076 C C . TRP B 1 460 ? -2.768 -7.047 3.504 1 97.38 460 TRP B C 1
ATOM 11078 O O . TRP B 1 460 ? -3.422 -7.75 4.281 1 97.38 460 TRP B O 1
ATOM 11088 N N . ASN B 1 461 ? -1.559 -7.348 3.129 1 97.5 461 ASN B N 1
ATOM 11089 C CA . ASN B 1 461 ? -0.761 -8.375 3.793 1 97.5 461 ASN B CA 1
ATOM 11090 C C . ASN B 1 461 ? 0.617 -7.852 4.184 1 97.5 461 ASN B C 1
ATOM 11092 O O . ASN B 1 461 ? 1.466 -7.617 3.322 1 97.5 461 ASN B O 1
ATOM 11096 N N . ASN B 1 462 ? 0.819 -7.668 5.496 1 95.81 462 ASN B N 1
ATOM 11097 C CA . ASN B 1 462 ? 2.068 -7.145 6.043 1 95.81 462 ASN B CA 1
ATOM 11098 C C . ASN B 1 462 ? 2.816 -8.203 6.844 1 95.81 462 ASN B C 1
ATOM 11100 O O . ASN B 1 462 ? 2.271 -8.773 7.789 1 95.81 462 ASN B O 1
ATOM 11104 N N . THR B 1 463 ? 4.059 -8.461 6.453 1 95.88 463 THR B N 1
ATOM 11105 C CA . THR B 1 463 ? 4.898 -9.398 7.191 1 95.88 463 THR B CA 1
ATOM 11106 C C . THR B 1 463 ? 6.168 -8.711 7.688 1 95.88 463 THR B C 1
ATOM 11108 O O . THR B 1 463 ? 6.926 -8.148 6.891 1 95.88 463 THR B O 1
ATOM 11111 N N . PHE B 1 464 ? 6.266 -8.75 9.008 1 95.31 464 PHE B N 1
ATOM 11112 C CA . PHE B 1 464 ? 7.465 -8.211 9.641 1 95.31 464 PHE B CA 1
ATOM 11113 C C . PHE B 1 464 ? 8.344 -9.336 10.18 1 95.31 464 PHE B C 1
ATOM 11115 O O . PHE B 1 464 ? 7.84 -10.305 10.742 1 95.31 464 PHE B O 1
ATOM 11122 N N . GLY B 1 465 ? 9.758 -9.172 9.891 1 95.69 465 GLY B N 1
ATOM 11123 C CA . GLY B 1 465 ? 10.711 -10.141 10.406 1 95.69 465 GLY B CA 1
ATOM 11124 C C . GLY B 1 465 ? 11.961 -9.5 10.984 1 95.69 465 GLY B C 1
ATOM 11125 O O . GLY B 1 465 ? 12.43 -8.477 10.484 1 95.69 465 GLY B O 1
ATOM 11126 N N . LEU B 1 466 ? 12.445 -10.086 12.07 1 96 466 LEU B N 1
ATOM 11127 C CA . LEU B 1 466 ? 13.727 -9.742 12.672 1 96 466 LEU B CA 1
ATOM 11128 C C . LEU B 1 466 ? 14.562 -11 12.922 1 96 466 LEU B C 1
ATOM 11130 O O . LEU B 1 466 ? 14.086 -11.953 13.531 1 96 466 LEU B O 1
ATOM 11134 N N . THR B 1 467 ? 15.727 -11.062 12.391 1 95.69 467 THR B N 1
ATOM 11135 C CA . THR B 1 467 ? 16.656 -12.164 12.602 1 95.69 467 THR B CA 1
ATOM 11136 C C . THR B 1 467 ? 17.984 -11.648 13.133 1 95.69 467 THR B C 1
ATOM 11138 O O . THR B 1 467 ? 18.594 -10.75 12.539 1 95.69 467 THR B O 1
ATOM 11141 N N . SER B 1 468 ? 18.422 -12.133 14.211 1 96.44 468 SER B N 1
ATOM 11142 C CA . SER B 1 468 ? 19.719 -11.797 14.805 1 96.44 468 SER B CA 1
ATOM 11143 C C . SER B 1 468 ? 20.562 -13.047 15.031 1 96.44 468 SER B C 1
ATOM 11145 O O . SER B 1 468 ? 20.094 -14.031 15.609 1 96.44 468 SER B O 1
ATOM 11147 N N . THR B 1 469 ? 21.781 -13 14.531 1 95.81 469 THR B N 1
ATOM 11148 C CA . THR B 1 469 ? 22.641 -14.18 14.633 1 95.81 469 THR B CA 1
ATOM 11149 C C . THR B 1 469 ? 24.031 -13.797 15.141 1 95.81 469 THR B C 1
ATOM 11151 O O . THR B 1 469 ? 24.516 -12.703 14.852 1 95.81 469 THR B O 1
ATOM 11154 N N . LEU B 1 470 ? 24.625 -14.672 15.93 1 96.62 470 LEU B N 1
ATOM 11155 C CA . LEU B 1 470 ? 26.016 -14.648 16.344 1 96.62 470 LEU B CA 1
ATOM 11156 C C . LEU B 1 470 ? 26.797 -15.797 15.711 1 96.62 470 LEU B C 1
ATOM 11158 O O . LEU B 1 470 ? 26.422 -16.953 15.867 1 96.62 470 LEU B O 1
ATOM 11162 N N . ASN B 1 471 ? 27.781 -15.477 14.953 1 95.5 471 ASN B N 1
ATOM 11163 C CA . ASN B 1 471 ? 28.609 -16.484 14.305 1 95.5 471 ASN B CA 1
ATOM 11164 C C . ASN B 1 471 ? 30.062 -16.375 14.75 1 95.5 471 ASN B C 1
ATOM 11166 O O . ASN B 1 471 ? 30.625 -15.273 14.797 1 95.5 471 ASN B O 1
ATOM 11170 N N . TYR B 1 472 ? 30.656 -17.438 15.117 1 95.12 472 TYR B N 1
ATOM 11171 C CA . TYR B 1 472 ? 32.062 -17.469 15.562 1 95.12 472 TYR B CA 1
ATOM 11172 C C . TYR B 1 472 ? 32.781 -18.688 14.984 1 95.12 472 TYR B C 1
ATOM 11174 O O . TYR B 1 472 ? 32.312 -19.812 15.141 1 95.12 472 TYR B O 1
ATOM 11182 N N . ASN B 1 473 ? 33.844 -18.438 14.281 1 93.75 473 ASN B N 1
ATOM 11183 C CA . ASN B 1 473 ? 34.688 -19.484 13.742 1 93.75 473 ASN B CA 1
ATOM 11184 C C . ASN B 1 473 ? 36.031 -19.516 14.469 1 93.75 473 ASN B C 1
ATOM 11186 O O . ASN B 1 473 ? 36.656 -18.469 14.68 1 93.75 473 ASN B O 1
ATOM 11190 N N . PHE B 1 474 ? 36.469 -20.672 14.898 1 92.75 474 PHE B N 1
ATOM 11191 C CA . PHE B 1 474 ? 37.75 -20.781 15.547 1 92.75 474 PHE B CA 1
ATOM 11192 C C . PHE B 1 474 ? 38.406 -22.141 15.258 1 92.75 474 PHE B C 1
ATOM 11194 O O . PHE B 1 474 ? 37.688 -23.094 14.898 1 92.75 474 PHE B O 1
ATOM 11201 N N . ASN B 1 475 ? 39.688 -22.219 15.359 1 93.69 475 ASN B N 1
ATOM 11202 C CA . ASN B 1 475 ? 40.438 -23.438 15.117 1 93.69 475 ASN B CA 1
ATOM 11203 C C . ASN B 1 475 ? 41.188 -23.875 16.375 1 93.69 475 ASN B C 1
ATOM 11205 O O . ASN B 1 475 ? 41.594 -23.047 17.188 1 93.69 475 ASN B O 1
ATOM 11209 N N . ILE B 1 476 ? 41.312 -25.234 16.547 1 93.5 476 ILE B N 1
ATOM 11210 C CA . ILE B 1 476 ? 42.188 -25.797 17.578 1 93.5 476 ILE B CA 1
ATOM 11211 C C . ILE B 1 476 ? 43.281 -26.641 16.922 1 93.5 476 ILE B C 1
ATOM 11213 O O . ILE B 1 476 ? 43 -27.578 16.188 1 93.5 476 ILE B O 1
ATOM 11217 N N . LYS B 1 477 ? 44.625 -26.453 17.281 1 90.44 477 LYS B N 1
ATOM 11218 C CA . LYS B 1 477 ? 45.812 -27.141 16.781 1 90.44 477 LYS B CA 1
ATOM 11219 C C . LYS B 1 477 ? 45.781 -27.25 15.258 1 90.44 477 LYS B C 1
ATOM 11221 O O . LYS B 1 477 ? 46.188 -28.281 14.695 1 90.44 477 LYS B O 1
ATOM 11226 N N . GLU B 1 478 ? 45.219 -26.469 14.391 1 87.56 478 GLU B N 1
ATOM 11227 C CA . GLU B 1 478 ? 45.188 -26.312 12.938 1 87.56 478 GLU B CA 1
ATOM 11228 C C . GLU B 1 478 ? 44.281 -27.359 12.305 1 87.56 478 GLU B C 1
ATOM 11230 O O . GLU B 1 478 ? 43.75 -27.172 11.195 1 87.56 478 GLU B O 1
ATOM 11235 N N . ASP B 1 479 ? 44.094 -28.531 12.992 1 91.44 479 ASP B N 1
ATOM 11236 C CA . ASP B 1 479 ? 43.344 -29.641 12.375 1 91.44 479 ASP B CA 1
ATOM 11237 C C . ASP B 1 479 ? 41.875 -29.578 12.727 1 91.44 479 ASP B C 1
ATOM 11239 O O . ASP B 1 479 ? 41.031 -30.219 12.062 1 91.44 479 ASP B O 1
ATOM 11243 N N . HIS B 1 480 ? 41.562 -28.969 13.859 1 95.88 480 HIS B N 1
ATOM 11244 C CA . HIS B 1 480 ? 40.156 -28.906 14.312 1 95.88 480 HIS B CA 1
ATOM 11245 C C . HIS B 1 480 ? 39.562 -27.531 14.023 1 95.88 480 HIS B C 1
ATOM 11247 O O . HIS B 1 480 ? 40 -26.516 14.562 1 95.88 480 HIS B O 1
ATOM 11253 N N . HIS B 1 481 ? 38.562 -27.453 13.18 1 95.25 481 HIS B N 1
ATOM 11254 C CA . HIS B 1 481 ? 37.875 -26.219 12.844 1 95.25 481 HIS B CA 1
ATOM 11255 C C . HIS B 1 481 ? 36.438 -26.219 13.352 1 95.25 481 HIS B C 1
ATOM 11257 O O . HIS B 1 481 ? 35.719 -27.203 13.164 1 95.25 481 HIS B O 1
ATOM 11263 N N . PHE B 1 482 ? 36.031 -25.156 14.047 1 95.38 482 PHE B N 1
ATOM 11264 C CA . PHE B 1 482 ? 34.688 -25.031 14.609 1 95.38 482 PHE B CA 1
ATOM 11265 C C . PHE B 1 482 ? 34 -23.781 14.086 1 95.38 482 PHE B C 1
ATOM 11267 O O . PHE B 1 482 ? 34.625 -22.734 13.922 1 95.38 482 PHE B O 1
ATOM 11274 N N . SER B 1 483 ? 32.75 -23.922 13.75 1 94.25 483 SER B N 1
ATOM 11275 C CA . SER B 1 483 ? 31.859 -22.812 13.469 1 94.25 483 SER B CA 1
ATOM 11276 C C . SER B 1 483 ? 30.594 -22.875 14.312 1 94.25 483 SER B C 1
ATOM 11278 O O . SER B 1 483 ? 29.844 -23.859 14.258 1 94.25 483 SER B O 1
ATOM 11280 N N . VAL B 1 484 ? 30.359 -21.875 15.109 1 95.31 484 VAL B N 1
ATOM 11281 C CA . VAL B 1 484 ? 29.203 -21.828 16 1 95.31 484 VAL B CA 1
ATOM 11282 C C . VAL B 1 484 ? 28.281 -20.688 15.609 1 95.31 484 VAL B C 1
ATOM 11284 O O . VAL B 1 484 ? 28.734 -19.562 15.383 1 95.31 484 VAL B O 1
ATOM 11287 N N . LEU B 1 485 ? 27 -21.016 15.453 1 95.69 485 LEU B N 1
ATOM 11288 C CA . LEU B 1 485 ? 25.969 -20.031 15.148 1 95.69 485 LEU B CA 1
ATOM 11289 C C . LEU B 1 485 ? 24.859 -20.078 16.172 1 95.69 485 LEU B C 1
ATOM 11291 O O . LEU B 1 485 ? 24.391 -21.156 16.547 1 95.69 485 LEU B O 1
ATOM 11295 N N . ALA B 1 486 ? 24.5 -19 16.766 1 96.56 486 ALA B N 1
ATOM 11296 C CA . ALA B 1 486 ? 23.344 -18.828 17.609 1 96.56 486 ALA B CA 1
ATOM 11297 C C . ALA B 1 486 ? 22.484 -17.656 17.141 1 96.56 486 ALA B C 1
ATOM 11299 O O . ALA B 1 486 ? 23 -16.625 16.703 1 96.56 486 ALA B O 1
ATOM 11300 N N . GLY B 1 487 ? 21.188 -17.859 17.141 1 95.69 487 GLY B N 1
ATOM 11301 C CA . GLY B 1 487 ? 20.359 -16.75 16.688 1 95.69 487 GLY B CA 1
ATOM 11302 C C . GLY B 1 487 ? 18.938 -16.828 17.188 1 95.69 487 GLY B C 1
ATOM 11303 O O . GLY B 1 487 ? 18.547 -17.812 17.828 1 95.69 487 GLY B O 1
ATOM 11304 N N . TYR B 1 488 ? 18.172 -15.852 17.094 1 95.12 488 TYR B N 1
ATOM 11305 C CA . TYR B 1 488 ? 16.734 -15.812 17.328 1 95.12 488 TYR B CA 1
ATOM 11306 C C . TYR B 1 488 ? 16.016 -15.07 16.203 1 95.12 488 TYR B C 1
ATOM 11308 O O . TYR B 1 488 ? 16.625 -14.273 15.492 1 95.12 488 TYR B O 1
ATOM 11316 N N . GLU B 1 489 ? 14.711 -15.328 16 1 95.25 489 GLU B N 1
ATOM 11317 C CA . GLU B 1 489 ? 13.883 -14.789 14.922 1 95.25 489 GLU B CA 1
ATOM 11318 C C . GLU B 1 489 ? 12.484 -14.438 15.422 1 95.25 489 GLU B C 1
ATOM 11320 O O . GLU B 1 489 ? 11.898 -15.172 16.219 1 95.25 489 GLU B O 1
ATOM 11325 N N . ILE B 1 490 ? 12.07 -13.25 15.055 1 96.31 490 ILE B N 1
ATOM 11326 C CA . ILE B 1 490 ? 10.711 -12.797 15.305 1 96.31 490 ILE B CA 1
ATOM 11327 C C . ILE B 1 490 ? 9.953 -12.672 13.984 1 96.31 490 ILE B C 1
ATOM 11329 O O . ILE B 1 490 ? 10.492 -12.164 13 1 96.31 490 ILE B O 1
ATOM 11333 N N . TYR B 1 491 ? 8.742 -13.211 13.961 1 93.94 491 TYR B N 1
ATOM 11334 C CA . TYR B 1 491 ? 7.863 -13.164 12.797 1 93.94 491 TYR B CA 1
ATOM 11335 C C . TYR B 1 491 ? 6.48 -12.648 13.188 1 93.94 491 TYR B C 1
ATOM 11337 O O . TYR B 1 491 ? 5.879 -13.133 14.148 1 93.94 491 TYR B O 1
ATOM 11345 N N . ASN B 1 492 ? 5.977 -11.602 12.531 1 96.12 492 ASN B N 1
ATOM 11346 C CA . ASN B 1 492 ? 4.637 -11.047 12.711 1 96.12 492 ASN B CA 1
ATOM 11347 C C . ASN B 1 492 ? 3.941 -10.828 11.375 1 96.12 492 ASN B C 1
ATOM 11349 O O . ASN B 1 492 ? 4.445 -10.094 10.516 1 96.12 492 ASN B O 1
ATOM 11353 N N . LYS B 1 493 ? 2.812 -11.438 11.148 1 95.31 493 LYS B N 1
ATOM 11354 C CA . LYS B 1 493 ? 2.027 -11.281 9.93 1 95.31 493 LYS B CA 1
ATOM 11355 C C . LYS B 1 493 ? 0.639 -10.734 10.234 1 95.31 493 LYS B C 1
ATOM 11357 O O . LYS B 1 493 ? -0.008 -11.156 11.195 1 95.31 493 LYS B O 1
ATOM 11362 N N . GLU B 1 494 ? 0.175 -9.742 9.5 1 96.31 494 GLU B N 1
ATOM 11363 C CA . GLU B 1 494 ? -1.176 -9.188 9.57 1 96.31 494 GLU B CA 1
ATOM 11364 C C . GLU B 1 494 ? -1.836 -9.18 8.195 1 96.31 494 GLU B C 1
ATOM 11366 O O . GLU B 1 494 ? -1.288 -8.625 7.238 1 96.31 494 GLU B O 1
ATOM 11371 N N . TYR B 1 495 ? -2.902 -9.867 8.125 1 96.12 495 TYR B N 1
ATOM 11372 C CA . TYR B 1 495 ? -3.723 -9.875 6.918 1 96.12 495 TYR B CA 1
ATOM 11373 C C . TYR B 1 495 ? -5.027 -9.117 7.137 1 96.12 495 TYR B C 1
ATOM 11375 O O . TYR B 1 495 ? -5.719 -9.344 8.133 1 96.12 495 TYR B O 1
ATOM 11383 N N . LYS B 1 496 ? -5.363 -8.211 6.234 1 96.5 496 LYS B N 1
ATOM 11384 C CA . LYS B 1 496 ? -6.621 -7.473 6.258 1 96.5 496 LYS B CA 1
ATOM 11385 C C . LYS B 1 496 ? -7.316 -7.527 4.902 1 96.5 496 LYS B C 1
ATOM 11387 O O . LYS B 1 496 ? -6.664 -7.449 3.859 1 96.5 496 LYS B O 1
ATOM 11392 N N . ARG B 1 497 ? -8.617 -7.641 4.906 1 96.12 497 ARG B N 1
ATOM 11393 C CA . ARG B 1 497 ? -9.43 -7.586 3.699 1 96.12 497 ARG B CA 1
ATOM 11394 C C . ARG B 1 497 ? -10.703 -6.777 3.938 1 96.12 497 ARG B C 1
ATOM 11396 O O . ARG B 1 497 ? -11.344 -6.906 4.984 1 96.12 497 ARG B O 1
ATOM 11403 N N . THR B 1 498 ? -11.023 -5.93 3.035 1 96.25 498 THR B N 1
ATOM 11404 C CA . THR B 1 498 ? -12.289 -5.207 2.986 1 96.25 498 THR B CA 1
ATOM 11405 C C . THR B 1 498 ? -12.969 -5.391 1.628 1 96.25 498 THR B C 1
ATOM 11407 O O . THR B 1 498 ? -12.312 -5.301 0.587 1 96.25 498 THR B O 1
ATOM 11410 N N . TYR B 1 499 ? -14.164 -5.688 1.496 1 93.12 499 TYR B N 1
ATOM 11411 C CA . TYR B 1 499 ? -14.844 -5.727 0.206 1 93.12 499 TYR B CA 1
ATOM 11412 C C . TYR B 1 499 ? -16.266 -5.18 0.319 1 93.12 499 TYR B C 1
ATOM 11414 O O . TYR B 1 499 ? -16.828 -5.133 1.411 1 93.12 499 TYR B O 1
ATOM 11422 N N . ALA B 1 500 ? -16.719 -4.766 -0.689 1 96.25 500 ALA B N 1
ATOM 11423 C CA . ALA B 1 500 ? -18.047 -4.188 -0.886 1 96.25 500 ALA B CA 1
ATOM 11424 C C . ALA B 1 500 ? -18.672 -4.676 -2.188 1 96.25 500 ALA B C 1
ATOM 11426 O O . ALA B 1 500 ? -17.984 -4.832 -3.197 1 96.25 500 ALA B O 1
ATOM 11427 N N . GLN B 1 501 ? -19.953 -4.992 -2.127 1 96.06 501 GLN B N 1
ATOM 11428 C CA . GLN B 1 501 ? -20.703 -5.418 -3.299 1 96.06 501 GLN B CA 1
ATOM 11429 C C . GLN B 1 501 ? -21.953 -4.566 -3.492 1 96.06 501 GLN B C 1
ATOM 11431 O O . GLN B 1 501 ? -22.656 -4.246 -2.527 1 96.06 501 GLN B O 1
ATOM 11436 N N . GLY B 1 502 ? -22.188 -4.141 -4.68 1 94.44 502 GLY B N 1
ATOM 11437 C CA . GLY B 1 502 ? -23.406 -3.439 -5.055 1 94.44 502 GLY B CA 1
ATOM 11438 C C . GLY B 1 502 ? -24.094 -4.051 -6.258 1 94.44 502 GLY B C 1
ATOM 11439 O O . GLY B 1 502 ? -23.469 -4.719 -7.074 1 94.44 502 GLY B O 1
ATOM 11440 N N . THR B 1 503 ? -25.438 -3.91 -6.316 1 93.5 503 THR B N 1
ATOM 11441 C CA . THR B 1 503 ? -26.234 -4.438 -7.422 1 93.5 503 THR B CA 1
ATOM 11442 C C . THR B 1 503 ? -27.219 -3.385 -7.934 1 93.5 503 THR B C 1
ATOM 11444 O O . THR B 1 503 ? -27.266 -2.268 -7.414 1 93.5 503 THR B O 1
ATOM 11447 N N . LYS B 1 504 ? -27.922 -3.709 -9.039 1 91.25 504 LYS B N 1
ATOM 11448 C CA . LYS B 1 504 ? -28.953 -2.883 -9.664 1 91.25 504 LYS B CA 1
ATOM 11449 C C . LYS B 1 504 ? -28.359 -1.606 -10.25 1 91.25 504 LYS B C 1
ATOM 11451 O O . LYS B 1 504 ? -28.719 -0.501 -9.836 1 91.25 504 LYS B O 1
ATOM 11456 N N . PHE B 1 505 ? -27.625 -1.831 -11.203 1 90.12 505 PHE B N 1
ATOM 11457 C CA . PHE B 1 505 ? -26.984 -0.723 -11.914 1 90.12 505 PHE B CA 1
ATOM 11458 C C . PHE B 1 505 ? -27.906 -0.189 -13.008 1 90.12 505 PHE B C 1
ATOM 11460 O O . PHE B 1 505 ? -28.469 -0.962 -13.789 1 90.12 505 PHE B O 1
ATOM 11467 N N . PRO B 1 506 ? -28.031 1.08 -13.047 1 81.62 506 PRO B N 1
ATOM 11468 C CA . PRO B 1 506 ? -28.953 1.647 -14.039 1 81.62 506 PRO B CA 1
ATOM 11469 C C . PRO B 1 506 ? -28.422 1.531 -15.469 1 81.62 506 PRO B C 1
ATOM 11471 O O . PRO B 1 506 ? -29.203 1.474 -16.422 1 81.62 506 PRO B O 1
ATOM 11474 N N . ILE B 1 507 ? -27.094 1.74 -15.641 1 78.44 507 ILE B N 1
ATOM 11475 C CA . ILE B 1 507 ? -26.469 1.664 -16.953 1 78.44 507 ILE B CA 1
ATOM 11476 C C . ILE B 1 507 ? -25.312 0.663 -16.922 1 78.44 507 ILE B C 1
ATOM 11478 O O . ILE B 1 507 ? -24.578 0.587 -15.93 1 78.44 507 ILE B O 1
ATOM 11482 N N . GLY B 1 508 ? -25.375 -0.098 -18.047 1 72.38 508 GLY B N 1
ATOM 11483 C CA . GLY B 1 508 ? -24.266 -1.032 -18.172 1 72.38 508 GLY B CA 1
ATOM 11484 C C . GLY B 1 508 ? -22.922 -0.349 -18.406 1 72.38 508 GLY B C 1
ATOM 11485 O O . GLY B 1 508 ? -22.875 0.716 -19.016 1 72.38 508 GLY B O 1
ATOM 11486 N N . GLY B 1 509 ? -21.859 -0.87 -17.828 1 75.56 509 GLY B N 1
ATOM 11487 C CA . GLY B 1 509 ? -20.516 -0.417 -18.172 1 75.56 509 GLY B CA 1
ATOM 11488 C C . GLY B 1 509 ? -19.906 0.471 -17.094 1 75.56 509 GLY B C 1
ATOM 11489 O O . GLY B 1 509 ? -18.688 0.715 -17.094 1 75.56 509 GLY B O 1
ATOM 11490 N N . LEU B 1 510 ? -20.734 1.007 -16.219 1 81.38 510 LEU B N 1
ATOM 11491 C CA . LEU B 1 510 ? -20.172 1.812 -15.133 1 81.38 510 LEU B CA 1
ATOM 11492 C C . LEU B 1 510 ? -19.781 0.935 -13.953 1 81.38 510 LEU B C 1
ATOM 11494 O O . LEU B 1 510 ? -20.641 0.441 -13.219 1 81.38 510 LEU B O 1
ATOM 11498 N N . THR B 1 511 ? -18.547 0.8 -13.742 1 88.5 511 THR B N 1
ATOM 11499 C CA . THR B 1 511 ? -18.078 -0.179 -12.773 1 88.5 511 THR B CA 1
ATOM 11500 C C . THR B 1 511 ? -17.578 0.514 -11.508 1 88.5 511 THR B C 1
ATOM 11502 O O . THR B 1 511 ? -16.469 0.245 -11.039 1 88.5 511 THR B O 1
ATOM 11505 N N . GLU B 1 512 ? -18.469 1.407 -10.953 1 92.94 512 GLU B N 1
ATOM 11506 C CA . GLU B 1 512 ? -18.25 2.012 -9.641 1 92.94 512 GLU B CA 1
ATOM 11507 C C . GLU B 1 512 ? -19.438 1.794 -8.719 1 92.94 512 GLU B C 1
ATOM 11509 O O . GLU B 1 512 ? -20.594 1.859 -9.156 1 92.94 512 GLU B O 1
ATOM 11514 N N . LEU B 1 513 ? -19.172 1.541 -7.48 1 93.69 513 LEU B N 1
ATOM 11515 C CA . LEU B 1 513 ? -20.219 1.189 -6.52 1 93.69 513 LEU B CA 1
ATOM 11516 C C . LEU B 1 513 ? -21.125 2.381 -6.246 1 93.69 513 LEU B C 1
ATOM 11518 O O . LEU B 1 513 ? -22.281 2.205 -5.848 1 93.69 513 LEU B O 1
ATOM 11522 N N . ASN B 1 514 ? -20.672 3.596 -6.414 1 88.38 514 ASN B N 1
ATOM 11523 C CA . ASN B 1 514 ? -21.469 4.785 -6.164 1 88.38 514 ASN B CA 1
ATOM 11524 C C . ASN B 1 514 ? -22.703 4.84 -7.074 1 88.38 514 ASN B C 1
ATOM 11526 O O . ASN B 1 514 ? -23.656 5.562 -6.793 1 88.38 514 ASN B O 1
ATOM 11530 N N . VAL B 1 515 ? -22.641 4.082 -8.148 1 87.31 515 VAL B N 1
ATOM 11531 C CA . VAL B 1 515 ? -23.734 4.086 -9.109 1 87.31 515 VAL B CA 1
ATOM 11532 C C . VAL B 1 515 ? -24.719 2.961 -8.789 1 87.31 515 VAL B C 1
ATOM 11534 O O . VAL B 1 515 ? -25.844 2.953 -9.273 1 87.31 515 VAL B O 1
ATOM 11537 N N . ALA B 1 516 ? -24.312 2.043 -7.938 1 89.88 516 ALA B N 1
ATOM 11538 C CA . ALA B 1 516 ? -25.188 0.935 -7.559 1 89.88 516 ALA B CA 1
ATOM 11539 C C . ALA B 1 516 ? -26.375 1.427 -6.738 1 89.88 516 ALA B C 1
ATOM 11541 O O . ALA B 1 516 ? -26.234 2.332 -5.914 1 89.88 516 ALA B O 1
ATOM 11542 N N . ALA B 1 517 ? -27.453 0.857 -6.906 1 87.19 517 ALA B N 1
ATOM 11543 C CA . ALA B 1 517 ? -28.641 1.268 -6.172 1 87.19 517 ALA B CA 1
ATOM 11544 C C . ALA B 1 517 ? -28.719 0.57 -4.816 1 87.19 517 ALA B C 1
ATOM 11546 O O . ALA B 1 517 ? -29.266 1.125 -3.855 1 87.19 517 ALA B O 1
ATOM 11547 N N . THR B 1 518 ? -28.219 -0.616 -4.77 1 89.88 518 THR B N 1
ATOM 11548 C CA . THR B 1 518 ? -28.406 -1.398 -3.555 1 89.88 518 THR B CA 1
ATOM 11549 C C . THR B 1 518 ? -27.078 -1.932 -3.039 1 89.88 518 THR B C 1
ATOM 11551 O O . THR B 1 518 ? -26.406 -2.707 -3.723 1 89.88 518 THR B O 1
ATOM 11554 N N . PRO B 1 519 ? -26.719 -1.462 -1.768 1 91.94 519 PRO B N 1
ATOM 11555 C CA . PRO B 1 519 ? -25.641 -2.186 -1.108 1 91.94 519 PRO B CA 1
ATOM 11556 C C . PRO B 1 519 ? -26 -3.625 -0.763 1 91.94 519 PRO B C 1
ATOM 11558 O O . PRO B 1 519 ? -26.938 -3.857 0.007 1 91.94 519 PRO B O 1
ATOM 11561 N N . GLN B 1 520 ? -25.312 -4.5 -1.364 1 91.25 520 GLN B N 1
ATOM 11562 C CA . GLN B 1 520 ? -25.734 -5.887 -1.21 1 91.25 520 GLN B CA 1
ATOM 11563 C C . GLN B 1 520 ? -24.938 -6.582 -0.104 1 91.25 520 GLN B C 1
ATOM 11565 O O . GLN B 1 520 ? -25.516 -7.305 0.713 1 91.25 520 GLN B O 1
ATOM 11570 N N . GLU B 1 521 ? -23.656 -6.492 -0.123 1 92.62 521 GLU B N 1
ATOM 11571 C CA . GLU B 1 521 ? -22.812 -7.152 0.869 1 92.62 521 GLU B CA 1
ATOM 11572 C C . GLU B 1 521 ? -21.625 -6.281 1.25 1 92.62 521 GLU B C 1
ATOM 11574 O O . GLU B 1 521 ? -21.078 -5.566 0.407 1 92.62 521 GLU B O 1
ATOM 11579 N N . VAL B 1 522 ? -21.297 -6.34 2.523 1 94.75 522 VAL B N 1
ATOM 11580 C CA . VAL B 1 522 ? -20.062 -5.727 3.021 1 94.75 522 VAL B CA 1
ATOM 11581 C C . VAL B 1 522 ? -19.312 -6.719 3.912 1 94.75 522 VAL B C 1
ATOM 11583 O O . VAL B 1 522 ? -19.938 -7.566 4.562 1 94.75 522 VAL B O 1
ATOM 11586 N N . GLY B 1 523 ? -18 -6.656 3.908 1 93.69 523 GLY B N 1
ATOM 11587 C CA . GLY B 1 523 ? -17.203 -7.543 4.742 1 93.69 523 GLY B CA 1
ATOM 11588 C C . GLY B 1 523 ? -15.805 -7.016 5.012 1 93.69 523 GLY B C 1
ATOM 11589 O O . GLY B 1 523 ? -15.227 -6.312 4.18 1 93.69 523 GLY B O 1
ATOM 11590 N N . SER B 1 524 ? -15.359 -7.297 6.172 1 94.75 524 SER B N 1
ATOM 11591 C CA . SER B 1 524 ? -13.961 -7.055 6.508 1 94.75 524 SER B CA 1
ATOM 11592 C C . SER B 1 524 ? -13.445 -8.078 7.512 1 94.75 524 SER B C 1
ATOM 11594 O O . SER B 1 524 ? -14.219 -8.625 8.305 1 94.75 524 SER B O 1
ATOM 11596 N N . VAL B 1 525 ? -12.164 -8.375 7.426 1 93.31 525 VAL B N 1
ATOM 11597 C CA . VAL B 1 525 ? -11.531 -9.312 8.344 1 93.31 525 VAL B CA 1
ATOM 11598 C C . VAL B 1 525 ? -10.102 -8.875 8.633 1 93.31 525 VAL B C 1
ATOM 11600 O O . VAL B 1 525 ? -9.461 -8.234 7.793 1 93.31 525 VAL B O 1
ATOM 11603 N N . THR B 1 526 ? -9.586 -9.125 9.82 1 93.69 526 THR B N 1
ATOM 11604 C CA . THR B 1 526 ? -8.195 -8.961 10.211 1 93.69 526 THR B CA 1
ATOM 11605 C C . THR B 1 526 ? -7.668 -10.234 10.875 1 93.69 526 THR B C 1
ATOM 11607 O O . THR B 1 526 ? -8.242 -10.711 11.852 1 93.69 526 THR B O 1
ATOM 11610 N N . ASP B 1 527 ? -6.613 -10.766 10.297 1 93.56 527 ASP B N 1
ATOM 11611 C CA . ASP B 1 527 ? -5.93 -11.93 10.859 1 93.56 527 ASP B CA 1
ATOM 11612 C C . ASP B 1 527 ? -4.5 -11.586 11.266 1 93.56 527 ASP B C 1
ATOM 11614 O O . ASP B 1 527 ? -3.805 -10.859 10.555 1 93.56 527 ASP B O 1
ATOM 11618 N N . LYS B 1 528 ? -4.145 -12.07 12.414 1 94.12 528 LYS B N 1
ATOM 11619 C CA . LYS B 1 528 ? -2.785 -11.852 12.906 1 94.12 528 LYS B CA 1
ATOM 11620 C C . LYS B 1 528 ? -2.117 -13.164 13.289 1 94.12 528 LYS B C 1
ATOM 11622 O O . LYS B 1 528 ? -2.773 -14.078 13.797 1 94.12 528 LYS B O 1
ATOM 11627 N N . GLU B 1 529 ? -0.866 -13.297 12.953 1 93.88 529 GLU B N 1
ATOM 11628 C CA . GLU B 1 529 ? -0.047 -14.453 13.328 1 93.88 529 GLU B CA 1
ATOM 11629 C C . GLU B 1 529 ? 1.343 -14.016 13.781 1 93.88 529 GLU B C 1
ATOM 11631 O O . GLU B 1 529 ? 1.937 -13.109 13.195 1 93.88 529 GLU B O 1
ATOM 11636 N N . ARG B 1 530 ? 1.821 -14.656 14.859 1 94.62 530 ARG B N 1
ATOM 11637 C CA . ARG B 1 530 ? 3.145 -14.344 15.391 1 94.62 530 ARG B CA 1
ATOM 11638 C C . ARG B 1 530 ? 3.928 -15.617 15.688 1 94.62 530 ARG B C 1
ATOM 11640 O O . ARG B 1 530 ? 3.34 -16.672 15.961 1 94.62 530 ARG B O 1
ATOM 11647 N N . MET B 1 531 ? 5.23 -15.516 15.555 1 94.81 531 MET B N 1
ATOM 11648 C CA . MET B 1 531 ? 6.129 -16.609 15.883 1 94.81 531 MET B CA 1
ATOM 11649 C C . MET B 1 531 ? 7.438 -16.094 16.469 1 94.81 531 MET B C 1
ATOM 11651 O O . MET B 1 531 ? 7.953 -15.062 16.031 1 94.81 531 MET B O 1
ATOM 11655 N N . LEU B 1 532 ? 7.945 -16.75 17.484 1 96.19 532 LEU B N 1
ATOM 11656 C CA . LEU B 1 532 ? 9.242 -16.516 18.109 1 96.19 532 LEU B CA 1
ATOM 11657 C C . LEU B 1 532 ? 10.109 -17.766 18.047 1 96.19 532 LEU B C 1
ATOM 11659 O O . LEU B 1 532 ? 9.656 -18.844 18.422 1 96.19 532 LEU B O 1
ATOM 11663 N N . SER B 1 533 ? 11.344 -17.641 17.562 1 96.44 533 SER B N 1
ATOM 11664 C CA . SER B 1 533 ? 12.195 -18.812 17.375 1 96.44 533 SER B CA 1
ATOM 11665 C C . SER B 1 533 ? 13.594 -18.578 17.938 1 96.44 533 SER B C 1
ATOM 11667 O O . SER B 1 533 ? 14.109 -17.469 17.891 1 96.44 533 SER B O 1
ATOM 11669 N N . TYR B 1 534 ? 14.148 -19.609 18.5 1 96.88 534 TYR B N 1
ATOM 11670 C CA . TYR B 1 534 ? 15.547 -19.688 18.906 1 96.88 534 TYR B CA 1
ATOM 11671 C C . TYR B 1 534 ? 16.266 -20.859 18.234 1 96.88 534 TYR B C 1
ATOM 11673 O O . TYR B 1 534 ? 15.68 -21.938 18.078 1 96.88 534 TYR B O 1
ATOM 11681 N N . PHE B 1 535 ? 17.484 -20.578 17.75 1 95.69 535 PHE B N 1
ATOM 11682 C CA . PHE B 1 535 ? 18.141 -21.672 17.062 1 95.69 535 PHE B CA 1
ATOM 11683 C C . PHE B 1 535 ? 19.656 -21.594 17.234 1 95.69 535 PHE B C 1
ATOM 11685 O O . PHE B 1 535 ? 20.188 -20.547 17.641 1 95.69 535 PHE B O 1
ATOM 11692 N N . GLY B 1 536 ? 20.297 -22.656 16.969 1 96 536 GLY B N 1
ATOM 11693 C CA . GLY B 1 536 ? 21.734 -22.781 17.031 1 96 536 GLY B CA 1
ATOM 11694 C C . GLY B 1 536 ? 22.281 -23.875 16.125 1 96 536 GLY B C 1
ATOM 11695 O O . GLY B 1 536 ? 21.562 -24.828 15.789 1 96 536 GLY B O 1
ATOM 11696 N N . ARG B 1 537 ? 23.531 -23.734 15.672 1 95.31 537 ARG B N 1
ATOM 11697 C CA . ARG B 1 537 ? 24.203 -24.703 14.828 1 95.31 537 ARG B CA 1
ATOM 11698 C C . ARG B 1 537 ? 25.688 -24.828 15.203 1 95.31 537 ARG B C 1
ATOM 11700 O O . ARG B 1 537 ? 26.344 -23.828 15.492 1 95.31 537 ARG B O 1
ATOM 11707 N N . LEU B 1 538 ? 26.156 -25.984 15.273 1 95.31 538 LEU B N 1
ATOM 11708 C CA . LEU B 1 538 ? 27.578 -26.297 15.492 1 95.31 538 LEU B CA 1
ATOM 11709 C C . LEU B 1 538 ? 28.125 -27.125 14.336 1 95.31 538 LEU B C 1
ATOM 11711 O O . LEU B 1 538 ? 27.609 -28.203 14.039 1 95.31 538 LEU B O 1
ATOM 11715 N N . ASN B 1 539 ? 29.109 -26.609 13.641 1 94.38 539 ASN B N 1
ATOM 11716 C CA . ASN B 1 539 ? 29.828 -27.328 12.609 1 94.38 539 ASN B CA 1
ATOM 11717 C C . ASN B 1 539 ? 31.25 -27.688 13.055 1 94.38 539 ASN B C 1
ATOM 11719 O O . ASN B 1 539 ? 31.922 -26.859 13.664 1 94.38 539 ASN B O 1
ATOM 11723 N N . TYR B 1 540 ? 31.625 -28.844 12.812 1 95.44 540 TYR B N 1
ATOM 11724 C CA . TYR B 1 540 ? 32.969 -29.344 13.156 1 95.44 540 TYR B CA 1
ATOM 11725 C C . TYR B 1 540 ? 33.625 -29.984 11.945 1 95.44 540 TYR B C 1
ATOM 11727 O O . TYR B 1 540 ? 32.969 -30.719 11.188 1 95.44 540 TYR B O 1
ATOM 11735 N N . ASP B 1 541 ? 34.781 -29.609 11.734 1 94.62 541 ASP B N 1
ATOM 11736 C CA . ASP B 1 541 ? 35.625 -30.156 10.672 1 94.62 541 ASP B CA 1
ATOM 11737 C C . ASP B 1 541 ? 36.969 -30.656 11.227 1 94.62 541 ASP B C 1
ATOM 11739 O O . ASP B 1 541 ? 37.625 -29.953 11.984 1 94.62 541 ASP B O 1
ATOM 11743 N N . TYR B 1 542 ? 37.312 -31.953 10.914 1 95.75 542 TYR B N 1
ATOM 11744 C CA . TYR B 1 542 ? 38.625 -32.5 11.273 1 95.75 542 TYR B CA 1
ATOM 11745 C C . TYR B 1 542 ? 39.438 -32.75 10.031 1 95.75 542 TYR B C 1
ATOM 11747 O O . TYR B 1 542 ? 39.125 -33.625 9.227 1 95.75 542 TYR B O 1
ATOM 11755 N N . GLN B 1 543 ? 40.531 -31.984 9.812 1 93.38 543 GLN B N 1
ATOM 11756 C CA . GLN B 1 543 ? 41.531 -32.125 8.773 1 93.38 543 GLN B CA 1
ATOM 11757 C C . GLN B 1 543 ? 40.906 -32 7.383 1 93.38 543 GLN B C 1
ATOM 11759 O O . GLN B 1 543 ? 41.375 -32.656 6.434 1 93.38 543 GLN B O 1
ATOM 11764 N N . ASN B 1 544 ? 39.75 -31.375 7.316 1 89.94 544 ASN B N 1
ATOM 11765 C CA . ASN B 1 544 ? 39.031 -31.219 6.055 1 89.94 544 ASN B CA 1
ATOM 11766 C C . ASN B 1 544 ? 38.656 -32.562 5.441 1 89.94 544 ASN B C 1
ATOM 11768 O O . ASN B 1 544 ? 38.625 -32.719 4.219 1 89.94 544 ASN B O 1
ATOM 11772 N N . LYS B 1 545 ? 38.5 -33.625 6.297 1 93.69 545 LYS B N 1
ATOM 11773 C CA . LYS B 1 545 ? 38.156 -35 5.883 1 93.69 545 LYS B CA 1
ATOM 11774 C C . LYS B 1 545 ? 36.812 -35.406 6.469 1 93.69 545 LYS B C 1
ATOM 11776 O O . LYS B 1 545 ? 36 -36.031 5.781 1 93.69 545 LYS B O 1
ATOM 11781 N N . TYR B 1 546 ? 36.656 -35.062 7.766 1 96.5 546 TYR B N 1
ATOM 11782 C CA . TYR B 1 546 ? 35.438 -35.406 8.484 1 96.5 546 TYR B CA 1
ATOM 11783 C C . TYR B 1 546 ? 34.688 -34.156 8.914 1 96.5 546 TYR B C 1
ATOM 11785 O O . TYR B 1 546 ? 35.25 -33.281 9.586 1 96.5 546 TYR B O 1
ATOM 11793 N N . PHE B 1 547 ? 33.5 -34.156 8.461 1 96.19 547 PHE B N 1
ATOM 11794 C CA . PHE B 1 547 ? 32.656 -33 8.805 1 96.19 547 PHE B CA 1
ATOM 11795 C C . PHE B 1 547 ? 31.438 -33.438 9.594 1 96.19 547 PHE B C 1
ATOM 11797 O O . PHE B 1 547 ? 30.859 -34.5 9.297 1 96.19 547 PHE B O 1
ATOM 11804 N N . ALA B 1 548 ? 31.078 -32.719 10.602 1 95.88 548 ALA B N 1
ATOM 11805 C CA . ALA B 1 548 ? 29.875 -32.938 11.398 1 95.88 548 ALA B CA 1
ATOM 11806 C C . ALA B 1 548 ? 29.125 -31.641 11.625 1 95.88 548 ALA B C 1
ATOM 11808 O O . ALA B 1 548 ? 29.734 -30.578 11.828 1 95.88 548 ALA B O 1
ATOM 11809 N N . SER B 1 549 ? 27.828 -31.75 11.508 1 94 549 SER B N 1
ATOM 11810 C CA . SER B 1 549 ? 26.969 -30.594 11.742 1 94 549 SER B CA 1
ATOM 11811 C C . SER B 1 549 ? 25.828 -30.938 12.68 1 94 549 SER B C 1
ATOM 11813 O O . SER B 1 549 ? 25.203 -31.984 12.547 1 94 549 SER B O 1
ATOM 11815 N N . PHE B 1 550 ? 25.594 -30.078 13.648 1 95.5 550 PHE B N 1
ATOM 11816 C CA . PHE B 1 550 ? 24.469 -30.203 14.57 1 95.5 550 PHE B CA 1
ATOM 11817 C C . PHE B 1 550 ? 23.672 -28.906 14.625 1 95.5 550 PHE B C 1
ATOM 11819 O O . PHE B 1 550 ? 24.25 -27.828 14.711 1 95.5 550 PHE B O 1
ATOM 11826 N N . SER B 1 551 ? 22.375 -29.031 14.469 1 94.44 551 SER B N 1
ATOM 11827 C CA . SER B 1 551 ? 21.531 -27.844 14.57 1 94.44 551 SER B CA 1
ATOM 11828 C C . SER B 1 551 ? 20.312 -28.125 15.453 1 94.44 551 SER B C 1
ATOM 11830 O O . SER B 1 551 ? 19.828 -29.25 15.516 1 94.44 551 SER B O 1
ATOM 11832 N N . ILE B 1 552 ? 19.844 -27.094 16.141 1 95.62 552 ILE B N 1
ATOM 11833 C CA . ILE B 1 552 ? 18.656 -27.156 16.984 1 95.62 552 ILE B CA 1
ATOM 11834 C C . ILE B 1 552 ? 17.875 -25.859 16.875 1 95.62 552 ILE B C 1
ATOM 11836 O O . ILE B 1 552 ? 18.453 -24.781 16.719 1 95.62 552 ILE B O 1
ATOM 11840 N N . ARG B 1 553 ? 16.531 -25.938 16.797 1 95.56 553 ARG B N 1
ATOM 11841 C CA . ARG B 1 553 ? 15.664 -24.781 16.703 1 95.56 553 ARG B CA 1
ATOM 11842 C C . ARG B 1 553 ? 14.352 -25 17.438 1 95.56 553 ARG B C 1
ATOM 11844 O O . ARG B 1 553 ? 13.789 -26.094 17.391 1 95.56 553 ARG B O 1
ATOM 11851 N N . SER B 1 554 ? 13.945 -24.031 18.172 1 96.19 554 SER B N 1
ATOM 11852 C CA . SER B 1 554 ? 12.641 -24.016 18.812 1 96.19 554 SER B CA 1
ATOM 11853 C C . SER B 1 554 ? 11.766 -22.891 18.281 1 96.19 554 SER B C 1
ATOM 11855 O O . SER B 1 554 ? 12.156 -21.719 18.312 1 96.19 554 SER B O 1
ATOM 11857 N N . ASP B 1 555 ? 10.594 -23.297 17.844 1 95.75 555 ASP B N 1
ATOM 11858 C CA . ASP B 1 555 ? 9.641 -22.328 17.312 1 95.75 555 ASP B CA 1
ATOM 11859 C C . ASP B 1 555 ? 8.414 -22.203 18.203 1 95.75 555 ASP B C 1
ATOM 11861 O O . ASP B 1 555 ? 7.816 -23.203 18.594 1 95.75 555 ASP B O 1
ATOM 11865 N N . GLY B 1 556 ? 8.102 -20.953 18.594 1 95.69 556 GLY B N 1
ATOM 11866 C CA . GLY B 1 556 ? 6.844 -20.672 19.266 1 95.69 556 GLY B CA 1
ATOM 11867 C C . GLY B 1 556 ? 5.828 -19.984 18.359 1 95.69 556 GLY B C 1
ATOM 11868 O O . GLY B 1 556 ? 6.098 -18.922 17.797 1 95.69 556 GLY B O 1
ATOM 11869 N N . SER B 1 557 ? 4.621 -20.625 18.25 1 94.5 557 SER B N 1
ATOM 11870 C CA . SER B 1 557 ? 3.609 -20.109 17.328 1 94.5 557 SER B CA 1
ATOM 11871 C C . SER B 1 557 ? 2.342 -19.703 18.078 1 94.5 557 SER B C 1
ATOM 11873 O O . SER B 1 557 ? 1.92 -20.391 19.016 1 94.5 557 SER B O 1
ATOM 11875 N N . SER B 1 558 ? 1.713 -18.609 17.609 1 93.06 558 SER B N 1
ATOM 11876 C CA . SER B 1 558 ? 0.445 -18.156 18.172 1 93.06 558 SER B CA 1
ATOM 11877 C C . SER B 1 558 ? -0.71 -19.047 17.734 1 93.06 558 SER B C 1
ATOM 11879 O O . SER B 1 558 ? -1.819 -18.938 18.25 1 93.06 558 SER B O 1
ATOM 11881 N N . ARG B 1 559 ? -0.566 -19.969 16.781 1 91.06 559 ARG B N 1
ATOM 11882 C CA . ARG B 1 559 ? -1.616 -20.828 16.266 1 91.06 559 ARG B CA 1
ATOM 11883 C C . ARG B 1 559 ? -1.977 -21.922 17.266 1 91.06 559 ARG B C 1
ATOM 11885 O O . ARG B 1 559 ? -3.018 -22.562 17.141 1 91.06 559 ARG B O 1
ATOM 11892 N N . PHE B 1 560 ? -1.129 -22.078 18.188 1 93 560 PHE B N 1
ATOM 11893 C CA . PHE B 1 560 ? -1.352 -23.141 19.172 1 93 560 PHE B CA 1
ATOM 11894 C C . PHE B 1 560 ? -1.584 -22.547 20.562 1 93 560 PHE B C 1
ATOM 11896 O O . PHE B 1 560 ? -1.167 -21.422 20.844 1 93 560 PHE B O 1
ATOM 11903 N N . ALA B 1 561 ? -2.373 -23.328 21.391 1 92.06 561 ALA B N 1
ATOM 11904 C CA . ALA B 1 561 ? -2.697 -22.891 22.75 1 92.06 561 ALA B CA 1
ATOM 11905 C C . ALA B 1 561 ? -1.437 -22.75 23.594 1 92.06 561 ALA B C 1
ATOM 11907 O O . ALA B 1 561 ? -0.405 -23.359 23.281 1 92.06 561 ALA B O 1
ATOM 11908 N N . PRO B 1 562 ? -1.817 -22.047 24.75 1 85.75 562 PRO B N 1
ATOM 11909 C CA . PRO B 1 562 ? -0.684 -21.984 25.672 1 85.75 562 PRO B CA 1
ATOM 11910 C C . PRO B 1 562 ? -0.259 -23.359 26.188 1 85.75 562 PRO B C 1
ATOM 11912 O O . PRO B 1 562 ? -1.108 -24.219 26.438 1 85.75 562 PRO B O 1
ATOM 11915 N N . GLY B 1 563 ? 0.873 -23.812 26.188 1 87.81 563 GLY B N 1
ATOM 11916 C CA . GLY B 1 563 ? 1.411 -25.109 26.594 1 87.81 563 GLY B CA 1
ATOM 11917 C C . GLY B 1 563 ? 1.934 -25.938 25.438 1 87.81 563 GLY B C 1
ATOM 11918 O O . GLY B 1 563 ? 2.723 -26.859 25.625 1 87.81 563 GLY B O 1
ATOM 11919 N N . HIS B 1 564 ? 1.296 -25.719 24.297 1 91.56 564 HIS B N 1
ATOM 11920 C CA . HIS B 1 564 ? 1.726 -26.453 23.109 1 91.56 564 HIS B CA 1
ATOM 11921 C C . HIS B 1 564 ? 2.299 -25.516 22.062 1 91.56 564 HIS B C 1
ATOM 11923 O O . HIS B 1 564 ? 2.404 -25.891 20.891 1 91.56 564 HIS B O 1
ATOM 11929 N N . ARG B 1 565 ? 2.582 -24.359 22.438 1 92.44 565 ARG B N 1
ATOM 11930 C CA . ARG B 1 565 ? 2.977 -23.312 21.5 1 92.44 565 ARG B CA 1
ATOM 11931 C C . ARG B 1 565 ? 4.355 -23.578 20.922 1 92.44 565 ARG B C 1
ATOM 11933 O O . ARG B 1 565 ? 4.633 -23.234 19.766 1 92.44 565 ARG B O 1
ATOM 11940 N N . TYR B 1 566 ? 5.199 -24.281 21.672 1 94.56 566 TYR B N 1
ATOM 11941 C CA . TYR B 1 566 ? 6.59 -24.406 21.234 1 94.56 566 TYR B CA 1
ATOM 11942 C C . TYR B 1 566 ? 6.867 -25.797 20.703 1 94.56 566 TYR B C 1
ATOM 11944 O O . TYR B 1 566 ? 6.414 -26.797 21.266 1 94.56 566 TYR B O 1
ATOM 11952 N N . GLY B 1 567 ? 7.465 -25.906 19.516 1 93.44 567 GLY B N 1
ATOM 11953 C CA . GLY B 1 567 ? 8.055 -27.109 18.953 1 93.44 567 GLY B CA 1
ATOM 11954 C C . GLY B 1 567 ? 9.555 -27.016 18.781 1 93.44 567 GLY B C 1
ATOM 11955 O O . GLY B 1 567 ? 10.078 -25.984 18.344 1 93.44 567 GLY B O 1
ATOM 11956 N N . THR B 1 568 ? 10.242 -28.031 19.234 1 94.81 568 THR B N 1
ATOM 11957 C CA . THR B 1 568 ? 11.695 -28.062 19.109 1 94.81 568 THR B CA 1
ATOM 11958 C C . THR B 1 568 ? 12.141 -29.109 18.078 1 94.81 568 THR B C 1
ATOM 11960 O O . THR B 1 568 ? 11.703 -30.25 18.125 1 94.81 568 THR B O 1
ATOM 11963 N N . PHE B 1 569 ? 13.016 -28.703 17.219 1 93.5 569 PHE B N 1
ATOM 11964 C CA . PHE B 1 569 ? 13.492 -29.516 16.094 1 93.5 569 PHE B CA 1
ATOM 11965 C C . PHE B 1 569 ? 15.008 -29.5 16.016 1 93.5 569 PHE B C 1
ATOM 11967 O O . PHE B 1 569 ? 15.641 -28.484 16.344 1 93.5 569 PHE B O 1
ATOM 11974 N N . TRP B 1 570 ? 15.578 -30.594 15.594 1 94.12 570 TRP B N 1
ATOM 11975 C CA . TRP B 1 570 ? 17.031 -30.672 15.531 1 94.12 570 TRP B CA 1
ATOM 11976 C C . TRP B 1 570 ? 17.469 -31.531 14.352 1 94.12 570 TRP B C 1
ATOM 11978 O O . TRP B 1 570 ? 16.656 -32.219 13.719 1 94.12 570 TRP B O 1
ATOM 11988 N N . SER B 1 571 ? 18.719 -31.469 13.984 1 95.06 571 SER B N 1
ATOM 11989 C CA . SER B 1 571 ? 19.281 -32.25 12.898 1 95.06 571 SER B CA 1
ATOM 11990 C C . SER B 1 571 ? 20.766 -32.562 13.125 1 95.06 571 SER B C 1
ATOM 11992 O O . SER B 1 571 ? 21.438 -31.797 13.828 1 95.06 571 SER B O 1
ATOM 11994 N N . VAL B 1 572 ? 21.219 -33.656 12.648 1 95.88 572 VAL B N 1
ATOM 11995 C CA . VAL B 1 572 ? 22.625 -34.062 12.633 1 95.88 572 VAL B CA 1
ATOM 11996 C C . VAL B 1 572 ? 23.047 -34.438 11.219 1 95.88 572 VAL B C 1
ATOM 11998 O O . VAL B 1 572 ? 22.266 -35.062 10.484 1 95.88 572 VAL B O 1
ATOM 12001 N N . GLY B 1 573 ? 24.156 -34 10.805 1 95.81 573 GLY B N 1
ATOM 12002 C CA . GLY B 1 573 ? 24.719 -34.344 9.5 1 95.81 573 GLY B CA 1
ATOM 12003 C C . GLY B 1 573 ? 26.172 -34.719 9.562 1 95.81 573 GLY B C 1
ATOM 12004 O O . GLY B 1 573 ? 26.938 -34.188 10.352 1 95.81 573 GLY B O 1
ATOM 12005 N N . LEU B 1 574 ? 26.547 -35.688 8.766 1 96.69 574 LEU B N 1
ATOM 12006 C CA . LEU B 1 574 ? 27.922 -36.156 8.656 1 96.69 574 LEU B CA 1
ATOM 12007 C C . LEU B 1 574 ? 28.391 -36.156 7.199 1 96.69 574 LEU B C 1
ATOM 12009 O O . LEU B 1 574 ? 27.578 -36.406 6.293 1 96.69 574 LEU B O 1
ATOM 12013 N N . ASN B 1 575 ? 29.562 -35.812 6.992 1 96.5 575 ASN B N 1
ATOM 12014 C CA . ASN B 1 575 ? 30.219 -35.844 5.688 1 96.5 575 ASN B CA 1
ATOM 12015 C C . ASN B 1 575 ? 31.641 -36.375 5.785 1 96.5 575 ASN B C 1
ATOM 12017 O O . ASN B 1 575 ? 32.438 -35.938 6.613 1 96.5 575 ASN B O 1
ATOM 12021 N N . TRP B 1 576 ? 31.938 -37.469 5.051 1 97.38 576 TRP B N 1
ATOM 12022 C CA . TRP B 1 576 ? 33.25 -38.094 4.973 1 97.38 576 TRP B CA 1
ATOM 12023 C C . TRP B 1 576 ? 33.812 -37.969 3.564 1 97.38 576 TRP B C 1
ATOM 12025 O O . TRP B 1 576 ? 33.312 -38.625 2.631 1 97.38 576 TRP B O 1
ATOM 12035 N N . ARG B 1 577 ? 34.844 -37.156 3.49 1 95.94 577 ARG B N 1
ATOM 12036 C CA . ARG B 1 577 ? 35.531 -37.062 2.213 1 95.94 577 ARG B CA 1
ATOM 12037 C C . ARG B 1 577 ? 36.531 -38.188 2.033 1 95.94 577 ARG B C 1
ATOM 12039 O O . ARG B 1 577 ? 37.719 -38 2.285 1 95.94 577 ARG B O 1
ATOM 12046 N N . ILE B 1 578 ? 36.188 -39.188 1.423 1 96.06 578 ILE B N 1
ATOM 12047 C CA . ILE B 1 578 ? 36.969 -40.406 1.288 1 96.06 578 ILE B CA 1
ATOM 12048 C C . ILE B 1 578 ? 38.188 -40.156 0.393 1 96.06 578 ILE B C 1
ATOM 12050 O O . ILE B 1 578 ? 39.25 -40.719 0.612 1 96.06 578 ILE B O 1
ATOM 12054 N N . SER B 1 579 ? 38.031 -39.344 -0.595 1 93 579 SER B N 1
ATOM 12055 C CA . SER B 1 579 ? 39.094 -39.094 -1.553 1 93 579 SER B CA 1
ATOM 12056 C C . SER B 1 579 ? 40.312 -38.469 -0.873 1 93 579 SER B C 1
ATOM 12058 O O . SER B 1 579 ? 41.406 -38.5 -1.397 1 93 579 SER B O 1
ATOM 12060 N N . GLU B 1 580 ? 40.062 -37.812 0.259 1 92 580 GLU B N 1
ATOM 12061 C CA . GLU B 1 580 ? 41.156 -37.125 0.956 1 92 580 GLU B CA 1
ATOM 12062 C C . GLU B 1 580 ? 41.938 -38.094 1.857 1 92 580 GLU B C 1
ATOM 12064 O O . GLU B 1 580 ? 42.969 -37.75 2.424 1 92 580 GLU B O 1
ATOM 12069 N N . GLU B 1 581 ? 41.5 -39.344 1.931 1 94.88 581 GLU B N 1
ATOM 12070 C CA . GLU B 1 581 ? 42.219 -40.344 2.738 1 94.88 581 GLU B CA 1
ATOM 12071 C C . GLU B 1 581 ? 43.531 -40.75 2.086 1 94.88 581 GLU B C 1
ATOM 12073 O O . GLU B 1 581 ? 43.625 -40.75 0.858 1 94.88 581 GLU B O 1
ATOM 12078 N N . ASN B 1 582 ? 44.406 -41.312 2.92 1 92.25 582 ASN B N 1
ATOM 12079 C CA . ASN B 1 582 ? 45.719 -41.719 2.436 1 92.25 582 ASN B CA 1
ATOM 12080 C C . ASN B 1 582 ? 45.656 -42.906 1.503 1 92.25 582 ASN B C 1
ATOM 12082 O O . ASN B 1 582 ? 46.438 -43 0.551 1 92.25 582 ASN B O 1
ATOM 12086 N N . PHE B 1 583 ? 44.75 -43.719 1.688 1 93.19 583 PHE B N 1
ATOM 12087 C CA . PHE B 1 583 ? 44.656 -44.938 0.893 1 93.19 583 PHE B CA 1
ATOM 12088 C C . PHE B 1 583 ? 44.031 -44.656 -0.472 1 93.19 583 PHE B C 1
ATOM 12090 O O . PHE B 1 583 ? 44.094 -45.5 -1.366 1 93.19 583 PHE B O 1
ATOM 12097 N N . MET B 1 584 ? 43.5 -43.469 -0.654 1 91.94 584 MET B N 1
ATOM 12098 C CA . MET B 1 584 ? 42.906 -43.094 -1.926 1 91.94 584 MET B CA 1
ATOM 12099 C C . MET B 1 584 ? 43.844 -42.25 -2.754 1 91.94 584 MET B C 1
ATOM 12101 O O . MET B 1 584 ? 43.531 -41.938 -3.908 1 91.94 584 MET B O 1
ATOM 12105 N N . LYS B 1 585 ? 44.938 -41.844 -2.266 1 87 585 LYS B N 1
ATOM 12106 C CA . LYS B 1 585 ? 45.812 -40.812 -2.859 1 87 585 LYS B CA 1
ATOM 12107 C C . LYS B 1 585 ? 46.406 -41.312 -4.184 1 87 585 LYS B C 1
ATOM 12109 O O . LYS B 1 585 ? 46.688 -40.5 -5.07 1 87 585 LYS B O 1
ATOM 12114 N N . ASP B 1 586 ? 46.5 -42.625 -4.379 1 87.88 586 ASP B N 1
ATOM 12115 C CA . ASP B 1 586 ? 47.156 -43.125 -5.574 1 87.88 586 ASP B CA 1
ATOM 12116 C C . ASP B 1 586 ? 46.156 -43.344 -6.715 1 87.88 586 ASP B C 1
ATOM 12118 O O . ASP B 1 586 ? 46.562 -43.625 -7.844 1 87.88 586 ASP B O 1
ATOM 12122 N N . ILE B 1 587 ? 44.906 -43.156 -6.441 1 92.44 587 ILE B N 1
ATOM 12123 C CA . ILE B 1 587 ? 43.875 -43.312 -7.465 1 92.44 587 ILE B CA 1
ATOM 12124 C C . ILE B 1 587 ? 43.719 -42.031 -8.266 1 92.44 587 ILE B C 1
ATOM 12126 O O . ILE B 1 587 ? 43.156 -41.062 -7.785 1 92.44 587 ILE B O 1
ATOM 12130 N N . THR B 1 588 ? 44.125 -42 -9.516 1 89.19 588 THR B N 1
ATOM 12131 C CA . THR B 1 588 ? 44.219 -40.781 -10.289 1 89.19 588 THR B CA 1
ATOM 12132 C C . THR B 1 588 ? 42.906 -40.5 -11.031 1 89.19 588 THR B C 1
ATOM 12134 O O . THR B 1 588 ? 42.625 -39.344 -11.406 1 89.19 588 THR B O 1
ATOM 12137 N N . TRP B 1 589 ? 42.062 -41.531 -11.305 1 90.94 589 TRP B N 1
ATOM 12138 C CA . TRP B 1 589 ? 40.844 -41.312 -12.07 1 90.94 589 TRP B CA 1
ATOM 12139 C C . TRP B 1 589 ? 39.719 -40.781 -11.18 1 90.94 589 TRP B C 1
ATOM 12141 O O . TRP B 1 589 ? 38.688 -40.281 -11.672 1 90.94 589 TRP B O 1
ATOM 12151 N N . LEU B 1 590 ? 39.906 -40.812 -9.898 1 93.19 590 LEU B N 1
ATOM 12152 C CA . LEU B 1 590 ? 38.938 -40.344 -8.914 1 93.19 590 LEU B CA 1
ATOM 12153 C C . LEU B 1 590 ? 39.375 -38.969 -8.359 1 93.19 590 LEU B C 1
ATOM 12155 O O . LEU B 1 590 ? 40.406 -38.844 -7.715 1 93.19 590 LEU B O 1
ATOM 12159 N N . ASP B 1 591 ? 38.562 -37.938 -8.672 1 91.5 591 ASP B N 1
ATOM 12160 C CA . ASP B 1 591 ? 38.875 -36.594 -8.242 1 91.5 591 ASP B CA 1
ATOM 12161 C C . ASP B 1 591 ? 38.312 -36.312 -6.867 1 91.5 591 ASP B C 1
ATOM 12163 O O . ASP B 1 591 ? 38.906 -35.594 -6.059 1 91.5 591 ASP B O 1
ATOM 12167 N N . ASP B 1 592 ? 37.125 -36.781 -6.668 1 92.31 592 ASP B N 1
ATOM 12168 C CA . ASP B 1 592 ? 36.469 -36.562 -5.387 1 92.31 592 ASP B CA 1
ATOM 12169 C C . ASP B 1 592 ? 35.438 -37.656 -5.078 1 92.31 592 ASP B C 1
ATOM 12171 O O . ASP B 1 592 ? 34.812 -38.188 -5.984 1 92.31 592 ASP B O 1
ATOM 12175 N N . LEU B 1 593 ? 35.375 -38.062 -3.91 1 95.06 593 LEU B N 1
ATOM 12176 C CA . LEU B 1 593 ? 34.406 -39.031 -3.395 1 95.06 593 LEU B CA 1
ATOM 12177 C C . LEU B 1 593 ? 34 -38.688 -1.964 1 95.06 593 LEU B C 1
ATOM 12179 O O . LEU B 1 593 ? 34.875 -38.625 -1.07 1 95.06 593 LEU B O 1
ATOM 12183 N N . LYS B 1 594 ? 32.812 -38.375 -1.84 1 95.44 594 LYS B N 1
ATOM 12184 C CA . LYS B 1 594 ? 32.281 -37.938 -0.55 1 95.44 594 LYS B CA 1
ATOM 12185 C C . LYS B 1 594 ? 31.031 -38.688 -0.168 1 95.44 594 LYS B C 1
ATOM 12187 O O . LYS B 1 594 ? 30.125 -38.875 -0.992 1 95.44 594 LYS B O 1
ATOM 12192 N N . LEU B 1 595 ? 30.984 -39.219 1.054 1 96.81 595 LEU B N 1
ATOM 12193 C CA . LEU B 1 595 ? 29.797 -39.844 1.624 1 96.81 595 LEU B CA 1
ATOM 12194 C C . LEU B 1 595 ? 29.172 -38.969 2.693 1 96.81 595 LEU B C 1
ATOM 12196 O O . LEU B 1 595 ? 29.859 -38.5 3.604 1 96.81 595 LEU B O 1
ATOM 12200 N N . ARG B 1 596 ? 27.906 -38.656 2.5 1 95.56 596 ARG B N 1
ATOM 12201 C CA . ARG B 1 596 ? 27.203 -37.812 3.461 1 95.56 596 ARG B CA 1
ATOM 12202 C C . ARG B 1 596 ? 25.969 -38.531 4.016 1 95.56 596 ARG B C 1
ATOM 12204 O O . ARG B 1 596 ? 25.344 -39.312 3.322 1 95.56 596 ARG B O 1
ATOM 12211 N N . ALA B 1 597 ? 25.609 -38.219 5.215 1 96.25 597 ALA B N 1
ATOM 12212 C CA . ALA B 1 597 ? 24.406 -38.688 5.875 1 96.25 597 ALA B CA 1
ATOM 12213 C C . ALA B 1 597 ? 23.828 -37.656 6.809 1 96.25 597 ALA B C 1
ATOM 12215 O O . ALA B 1 597 ? 24.562 -36.875 7.43 1 96.25 597 ALA B O 1
ATOM 12216 N N . SER B 1 598 ? 22.547 -37.594 6.773 1 95.62 598 SER B N 1
ATOM 12217 C CA . SER B 1 598 ? 21.891 -36.625 7.656 1 95.62 598 SER B CA 1
ATOM 12218 C C . SER B 1 598 ? 20.578 -37.188 8.211 1 95.62 598 SER B C 1
ATOM 12220 O O . SER B 1 598 ? 19.953 -38.031 7.582 1 95.62 598 SER B O 1
ATOM 12222 N N . TYR B 1 599 ? 20.219 -36.75 9.398 1 95.44 599 TYR B N 1
ATOM 12223 C CA . TYR B 1 599 ? 18.953 -37.031 10.062 1 95.44 599 TYR B CA 1
ATOM 12224 C C . TYR B 1 599 ? 18.469 -35.812 10.852 1 95.44 599 TYR B C 1
ATOM 12226 O O . TYR B 1 599 ? 19.25 -35.125 11.477 1 95.44 599 TYR B O 1
ATOM 12234 N N . GLY B 1 600 ? 17.188 -35.562 10.727 1 94 600 GLY B N 1
ATOM 12235 C CA . GLY B 1 600 ? 16.688 -34.438 11.484 1 94 600 GLY B CA 1
ATOM 12236 C C . GLY B 1 600 ? 15.172 -34.406 11.523 1 94 600 GLY B C 1
ATOM 12237 O O . GLY B 1 600 ? 14.492 -35.219 10.891 1 94 600 GLY B O 1
ATOM 12238 N N . THR B 1 601 ? 14.68 -33.469 12.328 1 92.44 601 THR B N 1
ATOM 12239 C CA . THR B 1 601 ? 13.242 -33.281 12.523 1 92.44 601 THR B CA 1
ATOM 12240 C C . THR B 1 601 ? 12.812 -31.875 12.156 1 92.44 601 THR B C 1
ATOM 12242 O O . THR B 1 601 ? 13.625 -30.953 12.18 1 92.44 601 THR B O 1
ATOM 12245 N N . SER B 1 602 ? 11.625 -31.734 11.68 1 90.31 602 SER B N 1
ATOM 12246 C CA . SER B 1 602 ? 11 -30.453 11.414 1 90.31 602 SER B CA 1
ATOM 12247 C C . SER B 1 602 ? 9.523 -30.453 11.797 1 90.31 602 SER B C 1
ATOM 12249 O O . SER B 1 602 ? 8.953 -31.516 12.078 1 90.31 602 SER B O 1
ATOM 12251 N N . GLY B 1 603 ? 8.977 -29.234 11.898 1 88.19 603 GLY B N 1
ATOM 12252 C CA . GLY B 1 603 ? 7.562 -29.109 12.227 1 88.19 603 GLY B CA 1
ATOM 12253 C C . GLY B 1 603 ? 6.758 -28.391 11.148 1 88.19 603 GLY B C 1
ATOM 12254 O O . GLY B 1 603 ? 7.328 -27.828 10.219 1 88.19 603 GLY B O 1
ATOM 12255 N N . ASN B 1 604 ? 5.461 -28.562 11.219 1 88.12 604 ASN B N 1
ATOM 12256 C CA . ASN B 1 604 ? 4.512 -27.844 10.375 1 88.12 604 ASN B CA 1
ATOM 12257 C C . ASN B 1 604 ? 3.311 -27.344 11.18 1 88.12 604 ASN B C 1
ATOM 12259 O O . ASN B 1 604 ? 2.766 -28.078 12 1 88.12 604 ASN B O 1
ATOM 12263 N N . LYS B 1 605 ? 3.045 -26.062 10.977 1 84.94 605 LYS B N 1
ATOM 12264 C CA . LYS B 1 605 ? 1.94 -25.5 11.75 1 84.94 605 LYS B CA 1
ATOM 12265 C C . LYS B 1 605 ? 0.78 -25.109 10.844 1 84.94 605 LYS B C 1
ATOM 12267 O O . LYS B 1 605 ? -0.29 -24.734 11.32 1 84.94 605 LYS B O 1
ATOM 12272 N N . THR B 1 606 ? 1.005 -25.062 9.617 1 76.44 606 THR B N 1
ATOM 12273 C CA . THR B 1 606 ? 0.05 -24.422 8.711 1 76.44 606 THR B CA 1
ATOM 12274 C C . THR B 1 606 ? -1.162 -25.328 8.484 1 76.44 606 THR B C 1
ATOM 12276 O O . THR B 1 606 ? -1.017 -26.484 8.102 1 76.44 606 THR B O 1
ATOM 12279 N N . SER B 1 607 ? -2.268 -24.797 8.844 1 69.69 607 SER B N 1
ATOM 12280 C CA . SER B 1 607 ? -3.555 -25.422 8.547 1 69.69 607 SER B CA 1
ATOM 12281 C C . SER B 1 607 ? -4.555 -24.391 8.023 1 69.69 607 SER B C 1
ATOM 12283 O O . SER B 1 607 ? -4.266 -23.188 8 1 69.69 607 SER B O 1
ATOM 12285 N N . ASP B 1 608 ? -5.559 -24.844 7.547 1 62.12 608 ASP B N 1
ATOM 12286 C CA . ASP B 1 608 ? -6.609 -23.969 7.051 1 62.12 608 ASP B CA 1
ATOM 12287 C C . ASP B 1 608 ? -7.27 -23.203 8.195 1 62.12 608 ASP B C 1
ATOM 12289 O O . ASP B 1 608 ? -8 -22.234 7.961 1 62.12 608 ASP B O 1
ATOM 12293 N N . TYR B 1 609 ? -6.922 -23.625 9.375 1 71.44 609 TYR B N 1
ATOM 12294 C CA . TYR B 1 609 ? -7.496 -22.969 10.547 1 71.44 609 TYR B CA 1
ATOM 12295 C C . TYR B 1 609 ? -6.438 -22.172 11.297 1 71.44 609 TYR B C 1
ATOM 12297 O O . TYR B 1 609 ? -5.551 -22.75 11.938 1 71.44 609 TYR B O 1
ATOM 12305 N N . LEU B 1 610 ? -6.465 -20.938 11.312 1 75.69 610 LEU B N 1
ATOM 12306 C CA . LEU B 1 610 ? -5.465 -20.078 11.922 1 75.69 610 LEU B CA 1
ATOM 12307 C C . LEU B 1 610 ? -5.391 -20.297 13.43 1 75.69 610 LEU B C 1
ATOM 12309 O O . LEU B 1 610 ? -4.301 -20.359 14 1 75.69 610 LEU B O 1
ATOM 12313 N N . TYR B 1 611 ? -6.578 -20.453 14.125 1 82.25 611 TYR B N 1
ATOM 12314 C CA . TYR B 1 611 ? -6.602 -20.703 15.562 1 82.25 611 TYR B CA 1
ATOM 12315 C C . TYR B 1 611 ? -7.508 -21.891 15.891 1 82.25 611 TYR B C 1
ATOM 12317 O O . TYR B 1 611 ? -8.453 -21.75 16.672 1 82.25 611 TYR B O 1
ATOM 12325 N N . GLY B 1 612 ? -6.98 -23.031 15.383 1 76.75 612 GLY B N 1
ATOM 12326 C CA . GLY B 1 612 ? -7.785 -24.219 15.555 1 76.75 612 GLY B CA 1
ATOM 12327 C C . GLY B 1 612 ? -7.934 -24.641 17.016 1 76.75 612 GLY B C 1
ATOM 12328 O O . GLY B 1 612 ? -8.82 -25.422 17.344 1 76.75 612 GLY B O 1
ATOM 12329 N N . TYR B 1 613 ? -7.109 -24.031 17.844 1 83.62 613 TYR B N 1
ATOM 12330 C CA . TYR B 1 613 ? -7.148 -24.422 19.25 1 83.62 613 TYR B CA 1
ATOM 12331 C C . TYR B 1 613 ? -8.242 -23.672 20 1 83.62 613 TYR B C 1
ATOM 12333 O O . TYR B 1 613 ? -8.625 -24.062 21.109 1 83.62 613 TYR B O 1
ATOM 12341 N N . GLN B 1 614 ? -8.773 -22.609 19.359 1 84.38 614 GLN B N 1
ATOM 12342 C CA . GLN B 1 614 ? -9.781 -21.781 20.031 1 84.38 614 GLN B CA 1
ATOM 12343 C C . GLN B 1 614 ? -11.188 -22.125 19.516 1 84.38 614 GLN B C 1
ATOM 12345 O O . GLN B 1 614 ? -11.344 -22.672 18.422 1 84.38 614 GLN B O 1
ATOM 12350 N N . ALA B 1 615 ? -12.148 -21.875 20.344 1 78.62 615 ALA B N 1
ATOM 12351 C CA . ALA B 1 615 ? -13.531 -21.922 19.891 1 78.62 615 ALA B CA 1
ATOM 12352 C C . ALA B 1 615 ? -13.938 -20.625 19.203 1 78.62 615 ALA B C 1
ATOM 12354 O O . ALA B 1 615 ? -13.562 -19.531 19.641 1 78.62 615 ALA B O 1
ATOM 12355 N N . PHE B 1 616 ? -14.469 -20.844 18.047 1 79.75 616 PHE B N 1
ATOM 12356 C CA . PHE B 1 616 ? -14.859 -19.656 17.312 1 79.75 616 PHE B CA 1
ATOM 12357 C C . PHE B 1 616 ? -16.375 -19.594 17.141 1 79.75 616 PHE B C 1
ATOM 12359 O O . PHE B 1 616 ? -17.031 -20.625 17.047 1 79.75 616 PHE B O 1
ATOM 12366 N N . TYR B 1 617 ? -16.844 -18.312 17.25 1 78 617 TYR B N 1
ATOM 12367 C CA . TYR B 1 617 ? -18.219 -18 16.844 1 78 617 TYR B CA 1
ATOM 12368 C C . TYR B 1 617 ? -18.234 -17.078 15.633 1 78 617 TYR B C 1
ATOM 12370 O O . TYR B 1 617 ? -17.375 -16.203 15.508 1 78 617 TYR B O 1
ATOM 12378 N N . GLU B 1 618 ? -18.984 -17.406 14.656 1 74.94 618 GLU B N 1
ATOM 12379 C CA . GLU B 1 618 ? -19.109 -16.578 13.469 1 74.94 618 GLU B CA 1
ATOM 12380 C C . GLU B 1 618 ? -20.344 -15.68 13.547 1 74.94 618 GLU B C 1
ATOM 12382 O O . GLU B 1 618 ? -21.422 -16.141 13.93 1 74.94 618 GLU B O 1
ATOM 12387 N N . GLY B 1 619 ? -20.062 -14.406 13.383 1 65.62 619 GLY B N 1
ATOM 12388 C CA . GLY B 1 619 ? -21.156 -13.461 13.312 1 65.62 619 GLY B CA 1
ATOM 12389 C C . GLY B 1 619 ? -21.797 -13.391 11.938 1 65.62 619 GLY B C 1
ATOM 12390 O O . GLY B 1 619 ? -21.312 -14 10.984 1 65.62 619 GLY B O 1
ATOM 12391 N N . GLY B 1 620 ? -22.969 -12.742 11.695 1 61.88 620 GLY B N 1
ATOM 12392 C CA . GLY B 1 620 ? -23.625 -12.516 10.422 1 61.88 620 GLY B CA 1
ATOM 12393 C C . GLY B 1 620 ? -24.719 -13.523 10.133 1 61.88 620 GLY B C 1
ATOM 12394 O O . GLY B 1 620 ? -25.344 -13.484 9.07 1 61.88 620 GLY B O 1
ATOM 12395 N N . ALA B 1 621 ? -24.766 -14.422 11.062 1 60.53 621 ALA B N 1
ATOM 12396 C CA . ALA B 1 621 ? -25.859 -15.375 10.922 1 60.53 621 ALA B CA 1
ATOM 12397 C C . ALA B 1 621 ? -27.203 -14.742 11.297 1 60.53 621 ALA B C 1
ATOM 12399 O O . ALA B 1 621 ? -27.703 -14.945 12.398 1 60.53 621 ALA B O 1
ATOM 12400 N N . ASN B 1 622 ? -27.609 -13.898 10.297 1 63.59 622 ASN B N 1
ATOM 12401 C CA . ASN B 1 622 ? -28.734 -13 10.555 1 63.59 622 ASN B CA 1
ATOM 12402 C C . ASN B 1 622 ? -30.062 -13.742 10.547 1 63.59 622 ASN B C 1
ATOM 12404 O O . ASN B 1 622 ? -30.25 -14.695 9.781 1 63.59 622 ASN B O 1
ATOM 12408 N N . TYR B 1 623 ? -30.656 -13.648 11.648 1 62.16 623 TYR B N 1
ATOM 12409 C CA . TYR B 1 623 ? -32.031 -14.133 11.703 1 62.16 623 TYR B CA 1
ATOM 12410 C C . TYR B 1 623 ? -33 -12.969 11.766 1 62.16 623 TYR B C 1
ATOM 12412 O O . TYR B 1 623 ? -33 -12.188 12.719 1 62.16 623 TYR B O 1
ATOM 12420 N N . ASN B 1 624 ? -33.781 -12.898 10.859 1 60.12 624 ASN B N 1
ATOM 12421 C CA . ASN B 1 624 ? -34.812 -11.883 10.781 1 60.12 624 ASN B CA 1
ATOM 12422 C C . ASN B 1 624 ? -34.25 -10.477 10.914 1 60.12 624 ASN B C 1
ATOM 12424 O O . ASN B 1 624 ? -34.75 -9.664 11.688 1 60.12 624 ASN B O 1
ATOM 12428 N N . GLY B 1 625 ? -33.125 -10.227 10.234 1 63.06 625 GLY B N 1
ATOM 12429 C CA . GLY B 1 625 ? -32.562 -8.883 10.211 1 63.06 625 GLY B CA 1
ATOM 12430 C C . GLY B 1 625 ? -31.734 -8.562 11.438 1 63.06 625 GLY B C 1
ATOM 12431 O O . GLY B 1 625 ? -31.141 -7.484 11.539 1 63.06 625 GLY B O 1
ATOM 12432 N N . GLU B 1 626 ? -31.719 -9.539 12.344 1 67.06 626 GLU B N 1
ATOM 12433 C CA . GLU B 1 626 ? -30.938 -9.328 13.555 1 67.06 626 GLU B CA 1
ATOM 12434 C C . GLU B 1 626 ? -29.672 -10.188 13.547 1 67.06 626 GLU B C 1
ATOM 12436 O O . GLU B 1 626 ? -29.688 -11.312 13.047 1 67.06 626 GLU B O 1
ATOM 12441 N N . SER B 1 627 ? -28.609 -9.586 14 1 66.31 627 SER B N 1
ATOM 12442 C CA . SER B 1 627 ? -27.312 -10.25 13.977 1 66.31 627 SER B CA 1
ATOM 12443 C C . SER B 1 627 ? -27.281 -11.453 14.914 1 66.31 627 SER B C 1
ATOM 12445 O O . SER B 1 627 ? -27.891 -11.422 15.984 1 66.31 627 SER B O 1
ATOM 12447 N N . GLY B 1 628 ? -27.031 -12.609 14.5 1 71.94 628 GLY B N 1
ATOM 12448 C CA . GLY B 1 628 ? -26.844 -13.805 15.312 1 71.94 628 GLY B CA 1
ATOM 12449 C C . GLY B 1 628 ? -25.453 -14.398 15.188 1 71.94 628 GLY B C 1
ATOM 12450 O O . GLY B 1 628 ? -24.656 -13.953 14.367 1 71.94 628 GLY B O 1
ATOM 12451 N N . PHE B 1 629 ? -25.047 -15.148 16.328 1 75.5 629 PHE B N 1
ATOM 12452 C CA . PHE B 1 629 ? -23.781 -15.867 16.328 1 75.5 629 PHE B CA 1
ATOM 12453 C C . PHE B 1 629 ? -24.016 -17.359 16.141 1 75.5 629 PHE B C 1
ATOM 12455 O O . PHE B 1 629 ? -25.031 -17.906 16.594 1 75.5 629 PHE B O 1
ATOM 12462 N N . ARG B 1 630 ? -23.234 -17.906 15.352 1 74.62 630 ARG B N 1
ATOM 12463 C CA . ARG B 1 630 ? -23.219 -19.375 15.266 1 74.62 630 ARG B CA 1
ATOM 12464 C C . ARG B 1 630 ? -21.859 -19.922 15.68 1 74.62 630 ARG B C 1
ATOM 12466 O O . ARG B 1 630 ? -20.828 -19.312 15.406 1 74.62 630 ARG B O 1
ATOM 12473 N N . HIS B 1 631 ? -21.953 -21.047 16.5 1 76.06 631 HIS B N 1
ATOM 12474 C CA . HIS B 1 631 ? -20.719 -21.75 16.828 1 76.06 631 HIS B CA 1
ATOM 12475 C C . HIS B 1 631 ? -20.062 -22.328 15.586 1 76.06 631 HIS B C 1
ATOM 12477 O O . HIS B 1 631 ? -20.703 -23.047 14.82 1 76.06 631 HIS B O 1
ATOM 12483 N N . SER B 1 632 ? -18.828 -21.938 15.266 1 77.19 632 SER B N 1
ATOM 12484 C CA . SER B 1 632 ? -18.234 -22.312 13.984 1 77.19 632 SER B CA 1
ATOM 12485 C C . SER B 1 632 ? -17.078 -23.297 14.188 1 77.19 632 SER B C 1
ATOM 12487 O O . SER B 1 632 ? -16.719 -24.031 13.266 1 77.19 632 SER B O 1
ATOM 12489 N N . GLN B 1 633 ? -16.5 -23.297 15.398 1 79.06 633 GLN B N 1
ATOM 12490 C CA . GLN B 1 633 ? -15.344 -24.156 15.625 1 79.06 633 GLN B CA 1
ATOM 12491 C C . GLN B 1 633 ? -15.242 -24.562 17.094 1 79.06 633 GLN B C 1
ATOM 12493 O O . GLN B 1 633 ? -15.422 -23.734 17.984 1 79.06 633 GLN B O 1
ATOM 12498 N N . LEU B 1 634 ? -14.984 -25.906 17.391 1 82.56 634 LEU B N 1
ATOM 12499 C CA . LEU B 1 634 ? -14.727 -26.359 18.75 1 82.56 634 LEU B CA 1
ATOM 12500 C C . LEU B 1 634 ? -13.273 -26.125 19.141 1 82.56 634 LEU B C 1
ATOM 12502 O O . LEU B 1 634 ? -12.375 -26.219 18.297 1 82.56 634 LEU B O 1
ATOM 12506 N N . ALA B 1 635 ? -13.156 -25.859 20.359 1 85.69 635 ALA B N 1
ATOM 12507 C CA . ALA B 1 635 ? -11.805 -25.641 20.859 1 85.69 635 ALA B CA 1
ATOM 12508 C C . ALA B 1 635 ? -11.062 -26.969 20.984 1 85.69 635 ALA B C 1
ATOM 12510 O O . ALA B 1 635 ? -11.656 -27.984 21.375 1 85.69 635 ALA B O 1
ATOM 12511 N N . ASN B 1 636 ? -9.867 -27.062 20.578 1 88.44 636 ASN B N 1
ATOM 12512 C CA . ASN B 1 636 ? -8.938 -28.172 20.812 1 88.44 636 ASN B CA 1
ATOM 12513 C C . ASN B 1 636 ? -7.609 -27.672 21.375 1 88.44 636 ASN B C 1
ATOM 12515 O O . ASN B 1 636 ? -6.629 -27.516 20.641 1 88.44 636 ASN B O 1
ATOM 12519 N N . PRO B 1 637 ? -7.547 -27.484 22.609 1 89.81 637 PRO B N 1
ATOM 12520 C CA . PRO B 1 637 ? -6.34 -26.938 23.219 1 89.81 637 PRO B CA 1
ATOM 12521 C C . PRO B 1 637 ? -5.133 -27.859 23.094 1 89.81 637 PRO B C 1
ATOM 12523 O O . PRO B 1 637 ? -4.004 -27.453 23.375 1 89.81 637 PRO B O 1
ATOM 12526 N N . ASP B 1 638 ? -5.336 -29.125 22.609 1 88.88 638 ASP B N 1
ATOM 12527 C CA . ASP B 1 638 ? -4.242 -30.078 22.516 1 88.88 638 ASP B CA 1
ATOM 12528 C C . ASP B 1 638 ? -3.609 -30.062 21.125 1 88.88 638 ASP B C 1
ATOM 12530 O O . ASP B 1 638 ? -2.641 -30.781 20.875 1 88.88 638 ASP B O 1
ATOM 12534 N N . LEU B 1 639 ? -4.168 -29.25 20.344 1 90.56 639 LEU B N 1
ATOM 12535 C CA . LEU B 1 639 ? -3.6 -29.141 19 1 90.56 639 LEU B CA 1
ATOM 12536 C C . LEU B 1 639 ? -2.127 -28.75 19.062 1 90.56 639 LEU B C 1
ATOM 12538 O O . LEU B 1 639 ? -1.747 -27.875 19.844 1 90.56 639 LEU B O 1
ATOM 12542 N N . SER B 1 640 ? -1.34 -29.5 18.312 1 90.25 640 SER B N 1
ATOM 12543 C CA . SER B 1 640 ? 0.099 -29.25 18.344 1 90.25 640 SER B CA 1
ATOM 12544 C C . SER B 1 640 ? 0.708 -29.391 16.953 1 90.25 640 SER B C 1
ATOM 12546 O O . SER B 1 640 ? -0.017 -29.484 15.961 1 90.25 640 SER B O 1
ATOM 12548 N N . TRP B 1 641 ? 2.045 -29.391 16.891 1 90.75 641 TRP B N 1
ATOM 12549 C CA . TRP B 1 641 ? 2.795 -29.375 15.648 1 90.75 641 TRP B CA 1
ATOM 12550 C C . TRP B 1 641 ? 2.736 -30.734 14.961 1 90.75 641 TRP B C 1
ATOM 12552 O O . TRP B 1 641 ? 2.75 -31.781 15.625 1 90.75 641 TRP B O 1
ATOM 12562 N N . GLU B 1 642 ? 2.686 -30.641 13.539 1 91.12 642 GLU B N 1
ATOM 12563 C CA . GLU B 1 642 ? 3.102 -31.812 12.789 1 91.12 642 GLU B CA 1
ATOM 12564 C C . GLU B 1 642 ? 4.602 -32.062 12.945 1 91.12 642 GLU B C 1
ATOM 12566 O O . GLU B 1 642 ? 5.387 -31.125 13.008 1 91.12 642 GLU B O 1
ATOM 12571 N N . LYS B 1 643 ? 4.949 -33.281 12.938 1 89.44 643 LYS B N 1
ATOM 12572 C CA . LYS B 1 643 ? 6.363 -33.625 13.078 1 89.44 643 LYS B CA 1
ATOM 12573 C C . LYS B 1 643 ? 6.855 -34.438 11.898 1 89.44 643 LYS B C 1
ATOM 12575 O O . LYS B 1 643 ? 6.227 -35.438 11.523 1 89.44 643 LYS B O 1
ATOM 12580 N N . SER B 1 644 ? 7.891 -34 11.328 1 90.5 644 SER B N 1
ATOM 12581 C CA . SER B 1 644 ? 8.508 -34.719 10.227 1 90.5 644 SER B CA 1
ATOM 12582 C C . SER B 1 644 ? 9.914 -35.188 10.586 1 90.5 644 SER B C 1
ATOM 12584 O O . SER B 1 644 ? 10.68 -34.438 11.211 1 90.5 644 SER B O 1
ATOM 12586 N N . LYS B 1 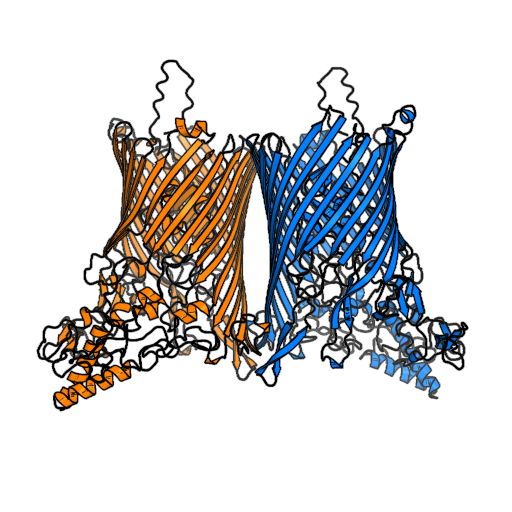645 ? 10.227 -36.406 10.32 1 93.44 645 LYS B N 1
ATOM 12587 C CA . LYS B 1 645 ? 11.547 -37 10.469 1 93.44 645 LYS B CA 1
ATOM 12588 C C . LYS B 1 645 ? 12.156 -37.312 9.102 1 93.44 645 LYS B C 1
ATOM 12590 O O . LYS B 1 645 ? 11.586 -38.094 8.336 1 93.44 645 LYS B O 1
ATOM 12595 N N . ASN B 1 646 ? 13.266 -36.75 8.867 1 94.38 646 ASN B N 1
ATOM 12596 C CA . ASN B 1 646 ? 13.891 -36.875 7.555 1 94.38 646 ASN B CA 1
ATOM 12597 C C . ASN B 1 646 ? 15.25 -37.562 7.645 1 94.38 646 ASN B C 1
ATOM 12599 O O . ASN B 1 646 ? 16.109 -37.156 8.414 1 94.38 646 ASN B O 1
ATOM 12603 N N . PHE B 1 647 ? 15.445 -38.594 6.926 1 95.94 647 PHE B N 1
ATOM 12604 C CA . PHE B 1 647 ? 16.719 -39.312 6.797 1 95.94 647 PHE B CA 1
ATOM 12605 C C . PHE B 1 647 ? 17.234 -39.219 5.367 1 95.94 647 PHE B C 1
ATOM 12607 O O . PHE B 1 647 ? 16.469 -39.312 4.41 1 95.94 647 PHE B O 1
ATOM 12614 N N . ASN B 1 648 ? 18.547 -39 5.227 1 96.81 648 ASN B N 1
ATOM 12615 C CA . ASN B 1 648 ? 19.172 -38.906 3.912 1 96.81 648 ASN B CA 1
ATOM 12616 C C . ASN B 1 648 ? 20.578 -39.469 3.922 1 96.81 648 ASN B C 1
ATOM 12618 O O . ASN B 1 648 ? 21.328 -39.281 4.879 1 96.81 648 ASN B O 1
ATOM 12622 N N . VAL B 1 649 ? 20.938 -40.312 2.953 1 97.25 649 VAL B N 1
ATOM 12623 C CA . VAL B 1 649 ? 22.312 -40.719 2.68 1 97.25 649 VAL B CA 1
ATOM 12624 C C . VAL B 1 649 ? 22.656 -40.438 1.221 1 97.25 649 VAL B C 1
ATOM 12626 O O . VAL B 1 649 ? 21.859 -40.688 0.321 1 97.25 649 VAL B O 1
ATOM 12629 N N . GLY B 1 650 ? 23.766 -39.812 1.036 1 96.56 650 GLY B N 1
ATOM 12630 C CA . GLY B 1 650 ? 24.156 -39.406 -0.309 1 96.56 650 GLY B CA 1
ATOM 12631 C C . GLY B 1 650 ? 25.609 -39.719 -0.629 1 96.56 650 GLY B C 1
ATOM 12632 O O . GLY B 1 650 ? 26.453 -39.688 0.26 1 96.56 650 GLY B O 1
ATOM 12633 N N . LEU B 1 651 ? 25.859 -39.969 -1.843 1 97.06 651 LEU B N 1
ATOM 12634 C CA . LEU B 1 651 ? 27.188 -40.188 -2.395 1 97.06 651 LEU B CA 1
ATOM 12635 C C . LEU B 1 651 ? 27.5 -39.156 -3.486 1 97.06 651 LEU B C 1
ATOM 12637 O O . LEU B 1 651 ? 26.766 -39.062 -4.473 1 97.06 651 LEU B O 1
ATOM 12641 N N . ASP B 1 652 ? 28.484 -38.375 -3.23 1 96.19 652 ASP B N 1
ATOM 12642 C CA . ASP B 1 652 ? 28.969 -37.438 -4.246 1 96.19 652 ASP B CA 1
ATOM 12643 C C . ASP B 1 652 ? 30.266 -37.938 -4.871 1 96.19 652 ASP B C 1
ATOM 12645 O O . ASP B 1 652 ? 31.125 -38.5 -4.18 1 96.19 652 ASP B O 1
ATOM 12649 N N . PHE B 1 653 ? 30.375 -37.75 -6.184 1 95.56 653 PHE B N 1
ATOM 12650 C CA . PHE B 1 653 ? 31.594 -38.25 -6.836 1 95.56 653 PHE B CA 1
ATOM 12651 C C . PHE B 1 653 ? 31.969 -37.344 -8 1 95.56 653 PHE B C 1
ATOM 12653 O O . PHE B 1 653 ? 31.125 -36.625 -8.547 1 95.56 653 PHE B O 1
ATOM 12660 N N . ALA B 1 654 ? 33.156 -37.25 -8.273 1 95.44 654 ALA B N 1
ATOM 12661 C CA . ALA B 1 654 ? 33.75 -36.625 -9.469 1 95.44 654 ALA B CA 1
ATOM 12662 C C . ALA B 1 654 ? 34.875 -37.5 -10.023 1 95.44 654 ALA B C 1
ATOM 12664 O O . ALA B 1 654 ? 35.75 -37.938 -9.273 1 95.44 654 ALA B O 1
ATOM 12665 N N . VAL B 1 655 ? 34.844 -37.812 -11.344 1 95.12 655 VAL B N 1
ATOM 12666 C CA . VAL B 1 655 ? 35.844 -38.688 -11.945 1 95.12 655 VAL B CA 1
ATOM 12667 C C . VAL B 1 655 ? 36.312 -38.094 -13.266 1 95.12 655 VAL B C 1
ATOM 12669 O O . VAL B 1 655 ? 35.688 -37.219 -13.828 1 95.12 655 VAL B O 1
ATOM 12672 N N . LEU B 1 656 ? 37.5 -38.531 -13.758 1 94 656 LEU B N 1
ATOM 12673 C CA . LEU B 1 656 ? 38.062 -38.188 -15.055 1 94 656 LEU B CA 1
ATOM 12674 C C . LEU B 1 656 ? 38.25 -36.688 -15.188 1 94 656 LEU B C 1
ATOM 12676 O O . LEU B 1 656 ? 37.781 -36.062 -16.141 1 94 656 LEU B O 1
ATOM 12680 N N . ASN B 1 657 ? 38.906 -36.094 -14.141 1 90.12 657 ASN B N 1
ATOM 12681 C CA . ASN B 1 657 ? 39.156 -34.656 -14.055 1 90.12 657 ASN B CA 1
ATOM 12682 C C . ASN B 1 657 ? 37.844 -33.844 -13.992 1 90.12 657 ASN B C 1
ATOM 12684 O O . ASN B 1 657 ? 37.688 -32.844 -14.695 1 90.12 657 ASN B O 1
ATOM 12688 N N . SER B 1 658 ? 36.906 -34.531 -13.32 1 89.69 658 SER B N 1
ATOM 12689 C CA . SER B 1 658 ? 35.594 -33.938 -13.008 1 89.69 658 SER B CA 1
ATOM 12690 C C . SER B 1 658 ? 34.781 -33.719 -14.266 1 89.69 658 SER B C 1
ATOM 12692 O O . SER B 1 658 ? 33.875 -32.875 -14.297 1 89.69 658 SER B O 1
ATOM 12694 N N . ARG B 1 659 ? 35.094 -34.375 -15.359 1 93 659 ARG B N 1
ATOM 12695 C CA . ARG B 1 659 ? 34.281 -34.344 -16.562 1 93 659 ARG B CA 1
ATOM 12696 C C . ARG B 1 659 ? 32.938 -35 -16.312 1 93 659 ARG B C 1
ATOM 12698 O O . ARG B 1 659 ? 31.938 -34.688 -16.984 1 93 659 ARG B O 1
ATOM 12705 N N . LEU B 1 660 ? 33.062 -35.969 -15.406 1 95.19 660 LEU B N 1
ATOM 12706 C CA . LEU B 1 660 ? 31.812 -36.594 -14.938 1 95.19 660 LEU B CA 1
ATOM 12707 C C . LEU B 1 660 ? 31.688 -36.438 -13.422 1 95.19 660 LEU B C 1
ATOM 12709 O O . LEU B 1 660 ? 32.562 -36.875 -12.672 1 95.19 660 LEU B O 1
ATOM 12713 N N . HIS B 1 661 ? 30.719 -35.812 -13.008 1 94.56 661 HIS B N 1
ATOM 12714 C CA . HIS B 1 661 ? 30.469 -35.688 -11.578 1 94.56 661 HIS B CA 1
ATOM 12715 C C . HIS B 1 661 ? 28.969 -35.719 -11.281 1 94.56 661 HIS B C 1
ATOM 12717 O O . HIS B 1 661 ? 28.156 -35.5 -12.18 1 94.56 661 HIS B O 1
ATOM 12723 N N . GLY B 1 662 ? 28.578 -36.062 -10.117 1 95 662 GLY B N 1
ATOM 12724 C CA . GLY B 1 662 ? 27.172 -36.188 -9.758 1 95 662 GLY B CA 1
ATOM 12725 C C . GLY B 1 662 ? 26.953 -36.594 -8.32 1 95 662 GLY B C 1
ATOM 12726 O O . GLY B 1 662 ? 27.891 -36.594 -7.516 1 95 662 GLY B O 1
ATOM 12727 N N . SER B 1 663 ? 25.734 -36.75 -8.055 1 95.69 663 SER B N 1
ATOM 12728 C CA . SER B 1 663 ? 25.344 -37.188 -6.723 1 95.69 663 SER B CA 1
ATOM 12729 C C . SER B 1 663 ? 24.203 -38.188 -6.789 1 95.69 663 SER B C 1
ATOM 12731 O O . SER B 1 663 ? 23.359 -38.156 -7.691 1 95.69 663 SER B O 1
ATOM 12733 N N . ILE B 1 664 ? 24.234 -39.156 -5.883 1 97.56 664 ILE B N 1
ATOM 12734 C CA . ILE B 1 664 ? 23.156 -40.125 -5.668 1 97.56 664 ILE B CA 1
ATOM 12735 C C . ILE B 1 664 ? 22.688 -40.031 -4.223 1 97.56 664 ILE B C 1
ATOM 12737 O O . ILE B 1 664 ? 23.469 -40.188 -3.289 1 97.56 664 ILE B O 1
ATOM 12741 N N . ASP B 1 665 ? 21.422 -39.812 -4.059 1 97.69 665 ASP B N 1
ATOM 12742 C CA . ASP B 1 665 ? 20.859 -39.656 -2.719 1 97.69 665 ASP B CA 1
ATOM 12743 C C . ASP B 1 665 ? 19.719 -40.656 -2.5 1 97.69 665 ASP B C 1
ATOM 12745 O O . ASP B 1 665 ? 18.922 -40.906 -3.406 1 97.69 665 ASP B O 1
ATOM 12749 N N . TYR B 1 666 ? 19.688 -41.219 -1.371 1 97.75 666 TYR B N 1
ATOM 12750 C CA . TYR B 1 666 ? 18.531 -41.969 -0.859 1 97.75 666 TYR B CA 1
ATOM 12751 C C . TYR B 1 666 ? 17.922 -41.25 0.345 1 97.75 666 TYR B C 1
ATOM 12753 O O . TYR B 1 666 ? 18.656 -40.812 1.229 1 97.75 666 TYR B O 1
ATOM 12761 N N . TYR B 1 667 ? 16.609 -41.125 0.358 1 96.62 667 TYR B N 1
ATOM 12762 C CA . TYR B 1 667 ? 15.992 -40.375 1.453 1 96.62 667 TYR B CA 1
ATOM 12763 C C . TYR B 1 667 ? 14.711 -41.062 1.912 1 96.62 667 TYR B C 1
ATOM 12765 O O . TYR B 1 667 ? 14.094 -41.812 1.152 1 96.62 667 TYR B O 1
ATOM 12773 N N . ILE B 1 668 ? 14.312 -40.812 3.17 1 97.12 668 ILE B N 1
ATOM 12774 C CA . ILE B 1 668 ? 13.047 -41.156 3.795 1 97.12 668 ILE B CA 1
ATOM 12775 C C . ILE B 1 668 ? 12.523 -40 4.625 1 97.12 668 ILE B C 1
ATOM 12777 O O . ILE B 1 668 ? 13.227 -39.469 5.492 1 97.12 668 ILE B O 1
ATOM 12781 N N . LYS B 1 669 ? 11.391 -39.562 4.301 1 94.81 669 LYS B N 1
ATOM 12782 C CA . LYS B 1 669 ? 10.703 -38.531 5.066 1 94.81 669 LYS B CA 1
ATOM 12783 C C . LYS B 1 669 ? 9.43 -39.094 5.707 1 94.81 669 LYS B C 1
ATOM 12785 O O . LYS B 1 669 ? 8.461 -39.375 5.008 1 94.81 669 LYS B O 1
ATOM 12790 N N . ASN B 1 670 ? 9.398 -39.156 6.984 1 94.75 670 ASN B N 1
ATOM 12791 C CA . ASN B 1 670 ? 8.219 -39.594 7.738 1 94.75 670 ASN B CA 1
ATOM 12792 C C . ASN B 1 670 ? 7.535 -38.406 8.414 1 94.75 670 ASN B C 1
ATOM 12794 O O . ASN B 1 670 ? 8.172 -37.656 9.156 1 94.75 670 ASN B O 1
ATOM 12798 N N . SER B 1 671 ? 6.348 -38.25 8.094 1 92.38 671 SER B N 1
ATOM 12799 C CA . SER B 1 671 ? 5.543 -37.219 8.758 1 92.38 671 SER B CA 1
ATOM 12800 C C . SER B 1 671 ? 4.5 -37.844 9.68 1 92.38 671 SER B C 1
ATOM 12802 O O . SER B 1 671 ? 3.725 -38.719 9.25 1 92.38 671 SER B O 1
ATOM 12804 N N . ASP B 1 672 ? 4.512 -37.375 10.891 1 91.75 672 ASP B N 1
ATOM 12805 C CA . ASP B 1 672 ? 3.58 -37.906 11.883 1 91.75 672 ASP B CA 1
ATOM 12806 C C . ASP B 1 672 ? 2.777 -36.781 12.539 1 91.75 672 ASP B C 1
ATOM 12808 O O . ASP B 1 672 ? 3.119 -35.625 12.398 1 91.75 672 ASP B O 1
ATOM 12812 N N . GLU B 1 673 ? 1.675 -37.125 13.219 1 90.62 673 GLU B N 1
ATOM 12813 C CA . GLU B 1 673 ? 0.795 -36.219 13.93 1 90.62 673 GLU B CA 1
ATOM 12814 C C . GLU B 1 673 ? 0.274 -35.125 12.992 1 90.62 673 GLU B C 1
ATOM 12816 O O . GLU B 1 673 ? 0.334 -33.938 13.32 1 90.62 673 GLU B O 1
ATOM 12821 N N . LEU B 1 674 ? -0.134 -35.594 11.898 1 90.38 674 LEU B N 1
ATOM 12822 C CA . LEU B 1 674 ? -0.607 -34.656 10.891 1 90.38 674 LEU B CA 1
ATOM 12823 C C . LEU B 1 674 ? -1.87 -33.938 11.359 1 90.38 674 LEU B C 1
ATOM 12825 O O . LEU B 1 674 ? -2.68 -34.5 12.094 1 90.38 674 LEU B O 1
ATOM 12829 N N . LEU B 1 675 ? -1.96 -32.688 11.039 1 87.19 675 LEU B N 1
ATOM 12830 C CA . LEU B 1 675 ? -3.164 -31.906 11.336 1 87.19 675 LEU B CA 1
ATOM 12831 C C . LEU B 1 675 ? -4.305 -32.281 10.398 1 87.19 675 LEU B C 1
ATOM 12833 O O . LEU B 1 675 ? -4.289 -31.938 9.219 1 87.19 675 LEU B O 1
ATOM 12837 N N . LEU B 1 676 ? -5.262 -32.969 10.906 1 86.75 676 LEU B N 1
ATOM 12838 C CA . LEU B 1 676 ? -6.383 -33.469 10.109 1 86.75 676 LEU B CA 1
ATOM 12839 C C . LEU B 1 676 ? -7.711 -33.062 10.742 1 86.75 676 LEU B C 1
ATOM 12841 O O . LEU B 1 676 ? -7.785 -32.844 11.953 1 86.75 676 LEU B O 1
ATOM 12845 N N . GLU B 1 677 ? -8.648 -32.906 9.805 1 80.94 677 GLU B N 1
ATOM 12846 C CA . GLU B 1 677 ? -10.023 -32.719 10.273 1 80.94 677 GLU B CA 1
ATOM 12847 C C . GLU B 1 677 ? -10.648 -34.031 10.734 1 80.94 677 GLU B C 1
ATOM 12849 O O . GLU B 1 677 ? -10.797 -34.969 9.945 1 80.94 677 GLU B O 1
ATOM 12854 N N . LYS B 1 678 ? -10.93 -34.125 11.969 1 79.62 678 LYS B N 1
ATOM 12855 C CA . LYS B 1 678 ? -11.609 -35.281 12.531 1 79.62 678 LYS B CA 1
ATOM 12856 C C . LYS B 1 678 ? -13.125 -35.094 12.531 1 79.62 678 LYS B C 1
ATOM 12858 O O . LYS B 1 678 ? -13.625 -34.125 13.102 1 79.62 678 LYS B O 1
ATOM 12863 N N . PRO B 1 679 ? -13.773 -35.938 11.766 1 75.94 679 PRO B N 1
ATOM 12864 C CA . PRO B 1 679 ? -15.234 -35.844 11.797 1 75.94 679 PRO B CA 1
ATOM 12865 C C . PRO B 1 679 ? -15.82 -36.125 13.18 1 75.94 679 PRO B C 1
ATOM 12867 O O . PRO B 1 679 ? -15.336 -37 13.898 1 75.94 679 PRO B O 1
ATOM 12870 N N . LEU B 1 680 ? -16.703 -35.219 13.539 1 76.88 680 LEU B N 1
ATOM 12871 C CA . LEU B 1 680 ? -17.406 -35.406 14.812 1 76.88 680 LEU B CA 1
ATOM 12872 C C . LEU B 1 680 ? -18.797 -35.969 14.602 1 76.88 680 LEU B C 1
ATOM 12874 O O . LEU B 1 680 ? -19.344 -35.875 13.5 1 76.88 680 LEU B O 1
ATOM 12878 N N . ALA B 1 681 ? -19.312 -36.656 15.633 1 69.38 681 ALA B N 1
ATOM 12879 C CA . ALA B 1 681 ? -20.688 -37.125 15.594 1 69.38 681 ALA B CA 1
ATOM 12880 C C . ALA B 1 681 ? -21.656 -35.969 15.414 1 69.38 681 ALA B C 1
ATOM 12882 O O . ALA B 1 681 ? -21.453 -34.875 15.969 1 69.38 681 ALA B O 1
ATOM 12883 N N . GLY B 1 682 ? -22.5 -36.031 14.391 1 64.69 682 GLY B N 1
ATOM 12884 C CA . GLY B 1 682 ? -23.484 -35.031 14.07 1 64.69 682 GLY B CA 1
ATOM 12885 C C . GLY B 1 682 ? -24.156 -34.438 15.297 1 64.69 682 GLY B C 1
ATOM 12886 O O . GLY B 1 682 ? -24.594 -33.281 15.281 1 64.69 682 GLY B O 1
ATOM 12887 N N . SER B 1 683 ? -24.203 -35.125 16.328 1 63.16 683 SER B N 1
ATOM 12888 C CA . SER B 1 683 ? -24.875 -34.719 17.547 1 63.16 683 SER B CA 1
ATOM 12889 C C . SER B 1 683 ? -24.172 -33.5 18.172 1 63.16 683 SER B C 1
ATOM 12891 O O . SER B 1 683 ? -24.781 -32.781 18.953 1 63.16 683 SER B O 1
ATOM 12893 N N . THR B 1 684 ? -22.984 -33.25 17.781 1 61.97 684 THR B N 1
ATOM 12894 C CA . THR B 1 684 ? -22.234 -32.156 18.391 1 61.97 684 THR B CA 1
ATOM 12895 C C . THR B 1 684 ? -22.594 -30.812 17.75 1 61.97 684 THR B C 1
ATOM 12897 O O . THR B 1 684 ? -22.297 -29.75 18.297 1 61.97 684 THR B O 1
ATOM 12900 N N . GLY B 1 685 ? -23.438 -30.875 16.734 1 67.44 685 GLY B N 1
ATOM 12901 C CA . GLY B 1 685 ? -23.797 -29.688 15.984 1 67.44 685 GLY B CA 1
ATOM 12902 C C . GLY B 1 685 ? -22.672 -29.172 15.109 1 67.44 685 GLY B C 1
ATOM 12903 O O . GLY B 1 685 ? -22.875 -28.219 14.336 1 67.44 685 GLY B O 1
ATOM 12904 N N . LEU B 1 686 ? -21.484 -29.672 15.391 1 71.88 686 LEU B N 1
ATOM 12905 C CA . LEU B 1 686 ? -20.359 -29.312 14.547 1 71.88 686 LEU B CA 1
ATOM 12906 C C . LEU B 1 686 ? -19.812 -30.531 13.828 1 71.88 686 LEU B C 1
ATOM 12908 O O . LEU B 1 686 ? -19.828 -31.641 14.383 1 71.88 686 LEU B O 1
ATOM 12912 N N . ASP B 1 687 ? -19.312 -30.328 12.703 1 67.75 687 ASP B N 1
ATOM 12913 C CA . ASP B 1 687 ? -19.016 -31.453 11.828 1 67.75 687 ASP B CA 1
ATOM 12914 C C . ASP B 1 687 ? -17.547 -31.844 11.906 1 67.75 687 ASP B C 1
ATOM 12916 O O . ASP B 1 687 ? -17.172 -33 11.617 1 67.75 687 ASP B O 1
ATOM 12920 N N . ILE B 1 688 ? -16.688 -30.922 12.445 1 77.62 688 ILE B N 1
ATOM 12921 C CA . ILE B 1 688 ? -15.266 -31.219 12.266 1 77.62 688 ILE B CA 1
ATOM 12922 C C . ILE B 1 688 ? -14.453 -30.594 13.391 1 77.62 688 ILE B C 1
ATOM 12924 O O . ILE B 1 688 ? -14.891 -29.625 14.008 1 77.62 688 ILE B O 1
ATOM 12928 N N . ILE B 1 689 ? -13.422 -31.25 13.898 1 82.38 689 ILE B N 1
ATOM 12929 C CA . ILE B 1 689 ? -12.445 -30.672 14.828 1 82.38 689 ILE B CA 1
ATOM 12930 C C . ILE B 1 689 ? -11.031 -30.969 14.328 1 82.38 689 ILE B C 1
ATOM 12932 O O . ILE B 1 689 ? -10.742 -32.094 13.891 1 82.38 689 ILE B O 1
ATOM 12936 N N . MET B 1 690 ? -10.211 -30.016 14.266 1 85.56 690 MET B N 1
ATOM 12937 C CA . MET B 1 690 ? -8.82 -30.219 13.875 1 85.56 690 MET B CA 1
ATOM 12938 C C . MET B 1 690 ? -8.047 -30.953 14.969 1 85.56 690 MET B C 1
ATOM 12940 O O . MET B 1 690 ? -8.141 -30.594 16.141 1 85.56 690 MET B O 1
ATOM 12944 N N . SER B 1 691 ? -7.391 -32 14.625 1 87.56 691 SER B N 1
ATOM 12945 C CA . SER B 1 691 ? -6.621 -32.812 15.57 1 87.56 691 SER B CA 1
ATOM 12946 C C . SER B 1 691 ? -5.34 -33.344 14.938 1 87.56 691 SER B C 1
ATOM 12948 O O . SER B 1 691 ? -5.223 -33.375 13.711 1 87.56 691 SER B O 1
ATOM 12950 N N . ASN B 1 692 ? -4.359 -33.656 15.781 1 90 692 ASN B N 1
ATOM 12951 C CA . ASN B 1 692 ? -3.143 -34.312 15.312 1 90 692 ASN B CA 1
ATOM 12952 C C . ASN B 1 692 ? -3.352 -35.812 15.148 1 90 692 ASN B C 1
ATOM 12954 O O . ASN B 1 692 ? -3.252 -36.594 16.109 1 90 692 ASN B O 1
ATOM 12958 N N . LEU B 1 693 ? -3.621 -36.125 13.852 1 87.5 693 LEU B N 1
ATOM 12959 C CA . LEU B 1 693 ? -3.934 -37.5 13.555 1 87.5 693 LEU B CA 1
ATOM 12960 C C . LEU B 1 693 ? -3.299 -37.938 12.234 1 87.5 693 LEU B C 1
ATOM 12962 O O . LEU B 1 693 ? -3.059 -37.094 11.359 1 87.5 693 LEU B O 1
ATOM 12966 N N . GLY B 1 694 ? -2.707 -39.156 12.18 1 88.75 694 GLY B N 1
ATOM 12967 C CA . GLY B 1 694 ? -2.285 -39.75 10.914 1 88.75 694 GLY B CA 1
ATOM 12968 C C . GLY B 1 694 ? -0.792 -39.625 10.68 1 88.75 694 GLY B C 1
ATOM 12969 O O . GLY B 1 694 ? -0.079 -39 11.445 1 88.75 694 GLY B O 1
ATOM 12970 N N . GLY B 1 695 ? -0.364 -40.219 9.625 1 93.94 695 GLY B N 1
ATOM 12971 C CA . GLY B 1 695 ? 1.035 -40.25 9.234 1 93.94 695 GLY B CA 1
ATOM 12972 C C . GLY B 1 695 ? 1.233 -40.594 7.762 1 93.94 695 GLY B C 1
ATOM 12973 O O . GLY B 1 695 ? 0.362 -41.188 7.133 1 93.94 695 GLY B O 1
ATOM 12974 N N . MET B 1 696 ? 2.309 -40.156 7.215 1 95.06 696 MET B N 1
ATOM 12975 C CA . MET B 1 696 ? 2.656 -40.344 5.812 1 95.06 696 MET B CA 1
ATOM 12976 C C . MET B 1 696 ? 4.164 -40.5 5.641 1 95.06 696 MET B C 1
ATOM 12978 O O . MET B 1 696 ? 4.938 -40 6.465 1 95.06 696 MET B O 1
ATOM 12982 N N . ARG B 1 697 ? 4.516 -41.188 4.648 1 96.44 697 ARG B N 1
ATOM 12983 C CA . ARG B 1 697 ? 5.926 -41.406 4.352 1 96.44 697 ARG B CA 1
ATOM 12984 C C . ARG B 1 697 ? 6.227 -41.125 2.881 1 96.44 697 ARG B C 1
ATOM 12986 O O . ARG B 1 697 ? 5.461 -41.531 2.004 1 96.44 697 ARG B O 1
ATOM 12993 N N . ASN B 1 698 ? 7.234 -40.375 2.555 1 96.5 698 ASN B N 1
ATOM 12994 C CA . ASN B 1 698 ? 7.871 -40.281 1.246 1 96.5 698 ASN B CA 1
ATOM 12995 C C . ASN B 1 698 ? 9.273 -40.875 1.249 1 96.5 698 ASN B C 1
ATOM 12997 O O . ASN B 1 698 ? 10.062 -40.594 2.154 1 96.5 698 ASN B O 1
ATOM 13001 N N . SER B 1 699 ? 9.562 -41.719 0.356 1 97.31 699 SER B N 1
ATOM 13002 C CA . SER B 1 699 ? 10.891 -42.312 0.227 1 97.31 699 SER B CA 1
ATOM 13003 C C . SER B 1 699 ? 11.305 -42.438 -1.237 1 97.31 699 SER B C 1
ATOM 13005 O O . SER B 1 699 ? 10.453 -42.625 -2.109 1 97.31 699 SER B O 1
ATOM 13007 N N . GLY B 1 700 ? 12.594 -42.25 -1.479 1 97.31 700 GLY B N 1
ATOM 13008 C CA . GLY B 1 700 ? 12.992 -42.344 -2.875 1 97.31 700 GLY B CA 1
ATOM 13009 C C . GLY B 1 700 ? 14.492 -42.188 -3.078 1 97.31 700 GLY B C 1
ATOM 13010 O O . GLY B 1 700 ? 15.258 -42.188 -2.113 1 97.31 700 GLY B O 1
ATOM 13011 N N . ILE B 1 701 ? 14.898 -42.25 -4.332 1 98.19 701 ILE B N 1
ATOM 13012 C CA . ILE B 1 701 ? 16.281 -42.094 -4.789 1 98.19 701 ILE B CA 1
ATOM 13013 C C . ILE B 1 701 ? 16.375 -40.938 -5.793 1 98.19 701 ILE B C 1
ATOM 13015 O O . ILE B 1 701 ? 15.492 -40.781 -6.641 1 98.19 701 ILE B O 1
ATOM 13019 N N . GLU B 1 702 ? 17.438 -40.25 -5.656 1 97.94 702 GLU B N 1
ATOM 13020 C CA . GLU B 1 702 ? 17.734 -39.125 -6.57 1 97.94 702 GLU B CA 1
ATOM 13021 C C . GLU B 1 702 ? 19.109 -39.312 -7.203 1 97.94 702 GLU B C 1
ATOM 13023 O O . GLU B 1 702 ? 20.062 -39.688 -6.523 1 97.94 702 GLU B O 1
ATOM 13028 N N . VAL B 1 703 ? 19.125 -39.031 -8.469 1 98 703 VAL B N 1
ATOM 13029 C CA . VAL B 1 703 ? 20.391 -39.094 -9.195 1 98 703 VAL B CA 1
ATOM 13030 C C . VAL B 1 703 ? 20.594 -37.781 -9.969 1 98 703 VAL B C 1
ATOM 13032 O O . VAL B 1 703 ? 19.688 -37.344 -10.688 1 98 703 VAL B O 1
ATOM 13035 N N . ASP B 1 704 ? 21.625 -37.156 -9.766 1 97.19 704 ASP B N 1
ATOM 13036 C CA . ASP B 1 704 ? 22.047 -35.969 -10.484 1 97.19 704 ASP B CA 1
ATOM 13037 C C . ASP B 1 704 ? 23.391 -36.156 -11.164 1 97.19 704 ASP B C 1
ATOM 13039 O O . ASP B 1 704 ? 24.391 -36.469 -10.5 1 97.19 704 ASP B O 1
ATOM 13043 N N . LEU B 1 705 ? 23.453 -36.031 -12.484 1 97.12 705 LEU B N 1
ATOM 13044 C CA . LEU B 1 705 ? 24.672 -36.312 -13.234 1 97.12 705 LEU B CA 1
ATOM 13045 C C . LEU B 1 705 ? 25 -35.125 -14.172 1 97.12 705 LEU B C 1
ATOM 13047 O O . LEU B 1 705 ? 24.109 -34.594 -14.836 1 97.12 705 LEU B O 1
ATOM 13051 N N . HIS B 1 706 ? 26.203 -34.75 -14.133 1 95.69 706 HIS B N 1
ATOM 13052 C CA . HIS B 1 706 ? 26.734 -33.719 -15.031 1 95.69 706 HIS B CA 1
ATOM 13053 C C . HIS B 1 706 ? 27.953 -34.25 -15.805 1 95.69 706 HIS B C 1
ATOM 13055 O O . HIS B 1 706 ? 28.891 -34.781 -15.203 1 95.69 706 HIS B O 1
ATOM 13061 N N . SER B 1 707 ? 27.938 -34.094 -17.109 1 96.56 707 SER B N 1
ATOM 13062 C CA . SER B 1 707 ? 29.031 -34.625 -17.922 1 96.56 707 SER B CA 1
ATOM 13063 C C . SER B 1 707 ? 29.5 -33.594 -18.938 1 96.56 707 SER B C 1
ATOM 13065 O O . SER B 1 707 ? 28.688 -32.875 -19.531 1 96.56 707 SER B O 1
ATOM 13067 N N . LEU B 1 708 ? 30.734 -33.438 -18.984 1 95.62 708 LEU B N 1
ATOM 13068 C CA . LEU B 1 708 ? 31.344 -32.75 -20.125 1 95.62 708 LEU B CA 1
ATOM 13069 C C . LEU B 1 708 ? 31.781 -33.781 -21.172 1 95.62 708 LEU B C 1
ATOM 13071 O O . LEU B 1 708 ? 32.906 -34.281 -21.109 1 95.62 708 LEU B O 1
ATOM 13075 N N . ASN B 1 709 ? 31.078 -33.906 -22.172 1 96.31 709 ASN B N 1
ATOM 13076 C CA . ASN B 1 709 ? 31.219 -35 -23.141 1 96.31 709 ASN B CA 1
ATOM 13077 C C . ASN B 1 709 ? 32.406 -34.75 -24.078 1 96.31 709 ASN B C 1
ATOM 13079 O O . ASN B 1 709 ? 33.156 -35.656 -24.391 1 96.31 709 ASN B O 1
ATOM 13083 N N . ILE B 1 710 ? 32.406 -33.5 -24.609 1 95.06 710 ILE B N 1
ATOM 13084 C CA . ILE B 1 710 ? 33.438 -33.125 -25.531 1 95.06 710 ILE B CA 1
ATOM 13085 C C . ILE B 1 710 ? 33.969 -31.734 -25.203 1 95.06 710 ILE B C 1
ATOM 13087 O O . ILE B 1 710 ? 33.188 -30.812 -24.938 1 95.06 710 ILE B O 1
ATOM 13091 N N . GLN B 1 711 ? 35.188 -31.609 -25.047 1 92.19 711 GLN B N 1
ATOM 13092 C CA . GLN B 1 711 ? 35.906 -30.344 -25 1 92.19 711 GLN B CA 1
ATOM 13093 C C . GLN B 1 711 ? 37 -30.297 -26.047 1 92.19 711 GLN B C 1
ATOM 13095 O O . GLN B 1 711 ? 38.125 -30.766 -25.797 1 92.19 711 GLN B O 1
ATOM 13100 N N . ALA B 1 712 ? 36.75 -29.844 -27.188 1 91.94 712 ALA B N 1
ATOM 13101 C CA . ALA B 1 712 ? 37.688 -29.828 -28.297 1 91.94 712 ALA B CA 1
ATOM 13102 C C . ALA B 1 712 ? 37.875 -28.406 -28.844 1 91.94 712 ALA B C 1
ATOM 13104 O O . ALA B 1 712 ? 37.062 -27.938 -29.641 1 91.94 712 ALA B O 1
ATOM 13105 N N . GLY B 1 713 ? 38.906 -27.719 -28.547 1 89 713 GLY B N 1
ATOM 13106 C CA . GLY B 1 713 ? 39.125 -26.359 -29 1 89 713 GLY B CA 1
ATOM 13107 C C . GLY B 1 713 ? 38.062 -25.391 -28.5 1 89 713 GLY B C 1
ATOM 13108 O O . GLY B 1 713 ? 37.875 -25.219 -27.297 1 89 713 GLY B O 1
ATOM 13109 N N . ASP B 1 714 ? 37.375 -24.906 -29.625 1 91.06 714 ASP B N 1
ATOM 13110 C CA . ASP B 1 714 ? 36.344 -23.922 -29.281 1 91.06 714 ASP B CA 1
ATOM 13111 C C . ASP B 1 714 ? 35 -24.594 -29.094 1 91.06 714 ASP B C 1
ATOM 13113 O O . ASP B 1 714 ? 34.031 -23.953 -28.688 1 91.06 714 ASP B O 1
ATOM 13117 N N . PHE B 1 715 ? 34.938 -25.922 -29.328 1 94.5 715 PHE B N 1
ATOM 13118 C CA . PHE B 1 715 ? 33.656 -26.641 -29.234 1 94.5 715 PHE B CA 1
ATOM 13119 C C . PHE B 1 715 ? 33.531 -27.359 -27.891 1 94.5 715 PHE B C 1
ATOM 13121 O O . PHE B 1 715 ? 34.438 -28.094 -27.5 1 94.5 715 PHE B O 1
ATOM 13128 N N . ASN B 1 716 ? 32.531 -27.078 -27.156 1 95.06 716 ASN B N 1
ATOM 13129 C CA . ASN B 1 716 ? 32.219 -27.766 -25.906 1 95.06 716 ASN B CA 1
ATOM 13130 C C . ASN B 1 716 ? 30.797 -28.344 -25.922 1 95.06 716 ASN B C 1
ATOM 13132 O O . ASN B 1 716 ? 29.875 -27.734 -26.469 1 95.06 716 ASN B O 1
ATOM 13136 N N . TRP B 1 717 ? 30.656 -29.609 -25.5 1 97 717 TRP B N 1
ATOM 13137 C CA . TRP B 1 717 ? 29.375 -30.266 -25.359 1 97 717 TRP B CA 1
ATOM 13138 C C . TRP B 1 717 ? 29.219 -30.828 -23.938 1 97 717 TRP B C 1
ATOM 13140 O O . TRP B 1 717 ? 29.984 -31.688 -23.516 1 97 717 TRP B O 1
ATOM 13150 N N . GLY B 1 718 ? 28.234 -30.219 -23.188 1 96.06 718 GLY B N 1
ATOM 13151 C CA . GLY B 1 718 ? 27.922 -30.703 -21.859 1 96.06 718 GLY B CA 1
ATOM 13152 C C . GLY B 1 718 ? 26.516 -31.266 -21.75 1 96.06 718 GLY B C 1
ATOM 13153 O O . GLY B 1 718 ? 25.609 -30.828 -22.469 1 96.06 718 GLY B O 1
ATOM 13154 N N . THR B 1 719 ? 26.312 -32.281 -20.828 1 97.06 719 THR B N 1
ATOM 13155 C CA . THR B 1 719 ? 25 -32.875 -20.562 1 97.06 719 THR B CA 1
ATOM 13156 C C . THR B 1 719 ? 24.703 -32.875 -19.062 1 97.06 719 THR B C 1
ATOM 13158 O O . THR B 1 719 ? 25.547 -33.25 -18.25 1 97.06 719 THR B O 1
ATOM 13161 N N . ASP B 1 720 ? 23.578 -32.375 -18.719 1 95.69 720 ASP B N 1
ATOM 13162 C CA . ASP B 1 720 ? 23.047 -32.469 -17.359 1 95.69 720 ASP B CA 1
ATOM 13163 C C . ASP B 1 720 ? 21.828 -33.406 -17.312 1 95.69 720 ASP B C 1
ATOM 13165 O O . ASP B 1 720 ? 20.828 -33.156 -17.984 1 95.69 720 ASP B O 1
ATOM 13169 N N . PHE B 1 721 ? 21.938 -34.438 -16.531 1 97.31 721 PHE B N 1
ATOM 13170 C CA . PHE B 1 721 ? 20.875 -35.406 -16.422 1 97.31 721 PHE B CA 1
ATOM 13171 C C . PHE B 1 721 ? 20.469 -35.625 -14.961 1 97.31 721 PHE B C 1
ATOM 13173 O O . PHE B 1 721 ? 21.328 -35.688 -14.086 1 97.31 721 PHE B O 1
ATOM 13180 N N . ASN B 1 722 ? 19.172 -35.562 -14.688 1 97.19 722 ASN B N 1
ATOM 13181 C CA . ASN B 1 722 ? 18.703 -35.906 -13.352 1 97.19 722 ASN B CA 1
ATOM 13182 C C . ASN B 1 722 ? 17.453 -36.781 -13.398 1 97.19 722 ASN B C 1
ATOM 13184 O O . ASN B 1 722 ? 16.656 -36.688 -14.344 1 97.19 722 ASN B O 1
ATOM 13188 N N . ILE B 1 723 ? 17.281 -37.531 -12.383 1 97.69 723 ILE B N 1
ATOM 13189 C CA . ILE B 1 723 ? 16.125 -38.438 -12.258 1 97.69 723 ILE B CA 1
ATOM 13190 C C . ILE B 1 723 ? 15.789 -38.625 -10.789 1 97.69 723 ILE B C 1
ATOM 13192 O O . ILE B 1 723 ? 16.688 -38.719 -9.945 1 97.69 723 ILE B O 1
ATOM 13196 N N . SER B 1 724 ? 14.555 -38.625 -10.5 1 97.88 724 SER B N 1
ATOM 13197 C CA . SER B 1 724 ? 14.062 -38.781 -9.133 1 97.88 724 SER B CA 1
ATOM 13198 C C . SER B 1 724 ? 13.008 -39.875 -9.055 1 97.88 724 SER B C 1
ATOM 13200 O O . SER B 1 724 ? 12.078 -39.906 -9.859 1 97.88 724 SER B O 1
ATOM 13202 N N . PHE B 1 725 ? 13.188 -40.719 -8.102 1 97.88 725 PHE B N 1
ATOM 13203 C CA . PHE B 1 725 ? 12.203 -41.75 -7.738 1 97.88 725 PHE B CA 1
ATOM 13204 C C . PHE B 1 725 ? 11.57 -41.406 -6.387 1 97.88 725 PHE B C 1
ATOM 13206 O O . PHE B 1 725 ? 12.281 -41.156 -5.414 1 97.88 725 PHE B O 1
ATOM 13213 N N . ASN B 1 726 ? 10.297 -41.344 -6.316 1 96.69 726 ASN B N 1
ATOM 13214 C CA . ASN B 1 726 ? 9.633 -41.031 -5.055 1 96.69 726 ASN B CA 1
ATOM 13215 C C . ASN B 1 726 ? 8.391 -41.906 -4.855 1 96.69 726 ASN B C 1
ATOM 13217 O O . ASN B 1 726 ? 7.59 -42.062 -5.777 1 96.69 726 ASN B O 1
ATOM 13221 N N . LYS B 1 727 ? 8.242 -42.469 -3.727 1 96.94 727 LYS B N 1
ATOM 13222 C CA . LYS B 1 727 ? 7.055 -43.219 -3.326 1 96.94 727 LYS B CA 1
ATOM 13223 C C . LYS B 1 727 ? 6.371 -42.562 -2.127 1 96.94 727 LYS B C 1
ATOM 13225 O O . LYS B 1 727 ? 7.004 -42.344 -1.094 1 96.94 727 LYS B O 1
ATOM 13230 N N . ASN B 1 728 ? 5.203 -42.281 -2.309 1 96.56 728 ASN B N 1
ATOM 13231 C CA . ASN B 1 728 ? 4.371 -41.719 -1.246 1 96.56 728 ASN B CA 1
ATOM 13232 C C . ASN B 1 728 ? 3.432 -42.781 -0.667 1 96.56 728 ASN B C 1
ATOM 13234 O O . ASN B 1 728 ? 2.855 -43.562 -1.407 1 96.56 728 ASN B O 1
ATOM 13238 N N . GLU B 1 729 ? 3.279 -42.75 0.67 1 96.25 729 GLU B N 1
ATOM 13239 C CA . GLU B 1 729 ? 2.418 -43.75 1.318 1 96.25 729 GLU B CA 1
ATOM 13240 C C . GLU B 1 729 ? 1.839 -43.188 2.621 1 96.25 729 GLU B C 1
ATOM 13242 O O . GLU B 1 729 ? 2.555 -42.594 3.416 1 96.25 729 GLU B O 1
ATOM 13247 N N . ILE B 1 730 ? 0.573 -43.469 2.852 1 96.44 730 ILE B N 1
ATOM 13248 C CA . ILE B 1 730 ? -0.035 -43.188 4.145 1 96.44 730 ILE B CA 1
ATOM 13249 C C . ILE B 1 730 ? 0.367 -44.25 5.156 1 96.44 730 ILE B C 1
ATOM 13251 O O . ILE B 1 730 ? 0.148 -45.469 4.926 1 96.44 730 ILE B O 1
ATOM 13255 N N . THR B 1 731 ? 0.903 -43.875 6.266 1 96.5 731 THR B N 1
ATOM 13256 C CA . THR B 1 731 ? 1.413 -44.844 7.234 1 96.5 731 THR B CA 1
ATOM 13257 C C . THR B 1 731 ? 0.427 -45.031 8.383 1 96.5 731 THR B C 1
ATOM 13259 O O . THR B 1 731 ? 0.41 -46.062 9.031 1 96.5 731 THR B O 1
ATOM 13262 N N . SER B 1 732 ? -0.368 -44.031 8.695 1 94.31 732 SER B N 1
ATOM 13263 C CA . SER B 1 732 ? -1.413 -44.094 9.711 1 94.31 732 SER B CA 1
ATOM 13264 C C . SER B 1 732 ? -2.561 -43.156 9.398 1 94.31 732 SER B C 1
ATOM 13266 O O . SER B 1 732 ? -2.336 -42.031 8.906 1 94.31 732 SER B O 1
ATOM 13268 N N . TYR B 1 733 ? -3.652 -43.625 9.641 1 92.75 733 TYR B N 1
ATOM 13269 C CA . TYR B 1 733 ? -4.871 -42.844 9.414 1 92.75 733 TYR B CA 1
ATOM 13270 C C . TYR B 1 733 ? -5.969 -43.281 10.383 1 92.75 733 TYR B C 1
ATOM 13272 O O . TYR B 1 733 ? -6.086 -44.438 10.727 1 92.75 733 TYR B O 1
ATOM 13280 N N . PRO B 1 734 ? -6.73 -42.344 10.867 1 86.94 734 PRO B N 1
ATOM 13281 C CA . PRO B 1 734 ? -7.715 -42.688 11.898 1 86.94 734 PRO B CA 1
ATOM 13282 C C . PRO B 1 734 ? -8.797 -43.625 11.398 1 86.94 734 PRO B C 1
ATOM 13284 O O . PRO B 1 734 ? -9.305 -44.438 12.164 1 86.94 734 PRO B O 1
ATOM 13287 N N . GLU B 1 735 ? -9.172 -43.5 10.195 1 87.81 735 GLU B N 1
ATOM 13288 C CA . GLU B 1 735 ? -10.188 -44.375 9.594 1 87.81 735 GLU B CA 1
ATOM 13289 C C . GLU B 1 735 ? -9.562 -45.438 8.711 1 87.81 735 GLU B C 1
ATOM 13291 O O . GLU B 1 735 ? -8.422 -45.281 8.25 1 87.81 735 GLU B O 1
ATOM 13296 N N . GLU B 1 736 ? -10.289 -46.5 8.695 1 89.62 736 GLU B N 1
ATOM 13297 C CA . GLU B 1 736 ? -9.797 -47.531 7.801 1 89.62 736 GLU B CA 1
ATOM 13298 C C . GLU B 1 736 ? -9.711 -47.031 6.359 1 89.62 736 GLU B C 1
ATOM 13300 O O . GLU B 1 736 ? -8.781 -47.375 5.633 1 89.62 736 GLU B O 1
ATOM 13305 N N . GLN B 1 737 ? -10.703 -46.375 5.992 1 92.5 737 GLN B N 1
ATOM 13306 C CA . GLN B 1 737 ? -10.766 -45.812 4.652 1 92.5 737 GLN B CA 1
ATOM 13307 C C . GLN B 1 737 ? -11.617 -44.531 4.629 1 92.5 737 GLN B C 1
ATOM 13309 O O . GLN B 1 737 ? -12.648 -44.469 5.301 1 92.5 737 GLN B O 1
ATOM 13314 N N . GLU B 1 738 ? -11.055 -43.531 3.938 1 91.38 738 GLU B N 1
ATOM 13315 C CA . GLU B 1 738 ? -11.82 -42.312 3.715 1 91.38 738 GLU B CA 1
ATOM 13316 C C . GLU B 1 738 ? -11.797 -41.906 2.244 1 91.38 738 GLU B C 1
ATOM 13318 O O . GLU B 1 738 ? -10.734 -41.688 1.673 1 91.38 738 GLU B O 1
ATOM 13323 N N . VAL B 1 739 ? -12.984 -41.906 1.714 1 93.75 739 VAL B N 1
ATOM 13324 C CA . VAL B 1 739 ? -13.094 -41.469 0.322 1 93.75 739 VAL B CA 1
ATOM 13325 C C . VAL B 1 739 ? -13.125 -39.938 0.244 1 93.75 739 VAL B C 1
ATOM 13327 O O . VAL B 1 739 ? -13.93 -39.312 0.914 1 93.75 739 VAL B O 1
ATOM 13330 N N . VAL B 1 740 ? -12.258 -39.438 -0.454 1 90.06 740 VAL B N 1
ATOM 13331 C CA . VAL B 1 740 ? -12.188 -38 -0.697 1 90.06 740 VAL B CA 1
ATOM 13332 C C . VAL B 1 740 ? -12.281 -37.719 -2.195 1 90.06 740 VAL B C 1
ATOM 13334 O O . VAL B 1 740 ? -11.258 -37.688 -2.889 1 90.06 740 VAL B O 1
ATOM 13337 N N . GLY B 1 741 ? -13.383 -37.406 -2.65 1 90.25 741 GLY B N 1
ATOM 13338 C CA . GLY B 1 741 ? -13.578 -37.219 -4.078 1 90.25 741 GLY B CA 1
ATOM 13339 C C . GLY B 1 741 ? -13.289 -38.469 -4.891 1 90.25 741 GLY B C 1
ATOM 13340 O O . GLY B 1 741 ? -13.891 -39.531 -4.656 1 90.25 741 GLY B O 1
ATOM 13341 N N . THR B 1 742 ? -12.297 -38.344 -5.816 1 94.88 742 THR B N 1
ATOM 13342 C CA . THR B 1 742 ? -11.922 -39.469 -6.664 1 94.88 742 THR B CA 1
ATOM 13343 C C . THR B 1 742 ? -10.805 -40.281 -6.02 1 94.88 742 THR B C 1
ATOM 13345 O O . THR B 1 742 ? -10.227 -41.156 -6.656 1 94.88 742 THR B O 1
ATOM 13348 N N . LYS B 1 743 ? -10.5 -39.906 -4.812 1 96.62 743 LYS B N 1
ATOM 13349 C CA . LYS B 1 743 ? -9.367 -40.531 -4.141 1 96.62 743 LYS B CA 1
ATOM 13350 C C . LYS B 1 743 ? -9.812 -41.281 -2.889 1 96.62 743 LYS B C 1
ATOM 13352 O O . LYS B 1 743 ? -10.938 -41.094 -2.418 1 96.62 743 LYS B O 1
ATOM 13357 N N . VAL B 1 744 ? -8.945 -42.094 -2.459 1 96.12 744 VAL B N 1
ATOM 13358 C CA . VAL B 1 744 ? -9.18 -42.781 -1.19 1 96.12 744 VAL B CA 1
ATOM 13359 C C . VAL B 1 744 ? -7.926 -42.719 -0.322 1 96.12 744 VAL B C 1
ATOM 13361 O O . VAL B 1 744 ? -6.805 -42.812 -0.825 1 96.12 744 VAL B O 1
ATOM 13364 N N . ARG B 1 745 ? -8.117 -42.375 0.877 1 93.94 745 ARG B N 1
ATOM 13365 C CA . ARG B 1 745 ? -7.043 -42.406 1.864 1 93.94 745 ARG B CA 1
ATOM 13366 C C . ARG B 1 745 ? -7.07 -43.688 2.682 1 93.94 745 ARG B C 1
ATOM 13368 O O . ARG B 1 745 ? -8.023 -43.938 3.416 1 93.94 745 ARG B O 1
ATOM 13375 N N . THR B 1 746 ? -6.148 -44.469 2.48 1 95.19 746 THR B N 1
ATOM 13376 C CA . THR B 1 746 ? -6.012 -45.75 3.168 1 95.19 746 THR B CA 1
ATOM 13377 C C . THR B 1 746 ? -4.547 -46.062 3.432 1 95.19 746 THR B C 1
ATOM 13379 O O . THR B 1 746 ? -3.684 -45.781 2.594 1 95.19 746 THR B O 1
ATOM 13382 N N . VAL B 1 747 ? -4.297 -46.594 4.676 1 96.19 747 VAL B N 1
ATOM 13383 C CA . VAL B 1 747 ? -2.934 -46.938 5.07 1 96.19 747 VAL B CA 1
ATOM 13384 C C . VAL B 1 747 ? -2.311 -47.875 4.047 1 96.19 747 VAL B C 1
ATOM 13386 O O . VAL B 1 747 ? -2.939 -48.844 3.625 1 96.19 747 VAL B O 1
ATOM 13389 N N . GLY B 1 748 ? -1.14 -47.562 3.625 1 96.5 748 GLY B N 1
ATOM 13390 C CA . GLY B 1 748 ? -0.408 -48.406 2.699 1 96.5 748 GLY B CA 1
ATOM 13391 C C . GLY B 1 748 ? -0.448 -47.906 1.269 1 96.5 748 GLY B C 1
ATOM 13392 O O . GLY B 1 748 ? 0.287 -48.406 0.41 1 96.5 748 GLY B O 1
ATOM 13393 N N . TYR B 1 749 ? -1.278 -47 0.991 1 97.06 749 TYR B N 1
ATOM 13394 C CA . TYR B 1 749 ? -1.422 -46.469 -0.356 1 97.06 749 TYR B CA 1
ATOM 13395 C C . TYR B 1 749 ? -1.067 -44.969 -0.387 1 97.06 749 TYR B C 1
ATOM 13397 O O . TYR B 1 749 ? -0.865 -44.375 0.66 1 97.06 749 TYR B O 1
ATOM 13405 N N . SER B 1 750 ? -0.991 -44.5 -1.618 1 96.44 750 SER B N 1
ATOM 13406 C CA . SER B 1 750 ? -0.654 -43.094 -1.838 1 96.44 750 SER B CA 1
ATOM 13407 C C . SER B 1 750 ? -1.787 -42.188 -1.391 1 96.44 750 SER B C 1
ATOM 13409 O O . SER B 1 750 ? -2.957 -42.562 -1.418 1 96.44 750 SER B O 1
ATOM 13411 N N . LEU B 1 751 ? -1.438 -40.938 -1.009 1 94.31 751 LEU B N 1
ATOM 13412 C CA . LEU B 1 751 ? -2.428 -39.938 -0.652 1 94.31 751 LEU B CA 1
ATOM 13413 C C . LEU B 1 751 ? -3.387 -39.688 -1.81 1 94.31 751 LEU B C 1
ATOM 13415 O O . LEU B 1 751 ? -4.551 -39.344 -1.593 1 94.31 751 LEU B O 1
ATOM 13419 N N . TYR B 1 752 ? -2.934 -39.875 -3.014 1 95.94 752 TYR B N 1
ATOM 13420 C CA . TYR B 1 752 ? -3.758 -39.594 -4.18 1 95.94 752 TYR B CA 1
ATOM 13421 C C . TYR B 1 752 ? -4.043 -40.844 -4.98 1 95.94 752 TYR B C 1
ATOM 13423 O O . TYR B 1 752 ? -3.955 -40.844 -6.211 1 95.94 752 TYR B O 1
ATOM 13431 N N . GLU B 1 753 ? -4.289 -41.844 -4.266 1 97.38 753 GLU B N 1
ATOM 13432 C CA . GLU B 1 753 ? -4.727 -43.094 -4.867 1 97.38 753 GLU B CA 1
ATOM 13433 C C . GLU B 1 753 ? -6.141 -42.969 -5.434 1 97.38 753 GLU B C 1
ATOM 13435 O O . GLU B 1 753 ? -7.082 -42.656 -4.703 1 97.38 753 GLU B O 1
ATOM 13440 N N . PHE B 1 754 ? -6.238 -43.25 -6.707 1 98.06 754 PHE B N 1
ATOM 13441 C CA . PHE B 1 754 ? -7.555 -43.188 -7.324 1 98.06 754 PHE B CA 1
ATOM 13442 C C . PHE B 1 754 ? -8.438 -44.344 -6.844 1 98.06 754 PHE B C 1
ATOM 13444 O O . PHE B 1 754 ? -7.977 -45.469 -6.715 1 98.06 754 PHE B O 1
ATOM 13451 N N . TYR B 1 755 ? -9.672 -44 -6.535 1 98.06 755 TYR B N 1
ATOM 13452 C CA . TYR B 1 755 ? -10.688 -44.938 -6.082 1 98.06 755 TYR B CA 1
ATOM 13453 C C . TYR B 1 755 ? -12.023 -44.656 -6.762 1 98.06 755 TYR B C 1
ATOM 13455 O O . TYR B 1 755 ? -12.75 -43.75 -6.383 1 98.06 755 TYR B O 1
ATOM 13463 N N . MET B 1 756 ? -12.281 -45.5 -7.746 1 97.94 756 MET B N 1
ATOM 13464 C CA . MET B 1 756 ? -13.492 -45.281 -8.539 1 97.94 756 MET B CA 1
ATOM 13465 C C . MET B 1 756 ? -13.938 -46.594 -9.203 1 97.94 756 MET B C 1
ATOM 13467 O O . MET B 1 756 ? -13.273 -47.625 -9.078 1 97.94 756 MET B O 1
ATOM 13471 N N . GLN B 1 757 ? -15.156 -46.531 -9.805 1 97.94 757 GLN B N 1
ATOM 13472 C CA . GLN B 1 757 ? -15.672 -47.688 -10.539 1 97.94 757 GLN B CA 1
ATOM 13473 C C . GLN B 1 757 ? -14.758 -48.062 -11.703 1 97.94 757 GLN B C 1
ATOM 13475 O O . GLN B 1 757 ? -14.242 -47.188 -12.398 1 97.94 757 GLN B O 1
ATOM 13480 N N . GLU B 1 758 ? -14.477 -49.312 -11.828 1 98 758 GLU B N 1
ATOM 13481 C CA . GLU B 1 758 ? -13.625 -49.781 -12.922 1 98 758 GLU B CA 1
ATOM 13482 C C . GLU B 1 758 ? -14.453 -50.125 -14.156 1 98 758 GLU B C 1
ATOM 13484 O O . GLU B 1 758 ? -15.391 -50.906 -14.07 1 98 758 GLU B O 1
ATOM 13489 N N . TRP B 1 759 ? -14.094 -49.531 -15.281 1 97.88 759 TRP B N 1
ATOM 13490 C CA . TRP B 1 759 ? -14.766 -49.719 -16.562 1 97.88 759 TRP B CA 1
ATOM 13491 C C . TRP B 1 759 ? -14.5 -51.125 -17.125 1 97.88 759 TRP B C 1
ATOM 13493 O O . TRP B 1 759 ? -13.352 -51.594 -17.125 1 97.88 759 TRP B O 1
ATOM 13503 N N . ALA B 1 760 ? -15.562 -51.844 -17.562 1 97.44 760 ALA B N 1
ATOM 13504 C CA . ALA B 1 760 ? -15.43 -53.219 -18.062 1 97.44 760 ALA B CA 1
ATOM 13505 C C . ALA B 1 760 ? -15.766 -53.281 -19.547 1 97.44 760 ALA B C 1
ATOM 13507 O O . ALA B 1 760 ? -15.719 -54.375 -20.156 1 97.44 760 ALA B O 1
ATOM 13508 N N . GLY B 1 761 ? -16.094 -52.156 -20.109 1 96.62 761 GLY B N 1
ATOM 13509 C CA . GLY B 1 761 ? -16.375 -52.125 -21.531 1 96.62 761 GLY B CA 1
ATOM 13510 C C . GLY B 1 761 ? -17.859 -52 -21.844 1 96.62 761 GLY B C 1
ATOM 13511 O O . GLY B 1 761 ? -18.594 -51.344 -21.094 1 96.62 761 GLY B O 1
ATOM 13512 N N . VAL B 1 762 ? -18.281 -52.438 -23.078 1 97.81 762 VAL B N 1
ATOM 13513 C CA . VAL B 1 762 ? -19.641 -52.281 -23.578 1 97.81 762 VAL B CA 1
ATOM 13514 C C . VAL B 1 762 ? -20.25 -53.656 -23.797 1 97.81 762 VAL B C 1
ATOM 13516 O O . VAL B 1 762 ? -19.594 -54.562 -24.344 1 97.81 762 VAL B O 1
ATOM 13519 N N . ASP B 1 763 ? -21.5 -53.812 -23.25 1 97.5 763 ASP B N 1
ATOM 13520 C CA . ASP B 1 763 ? -22.219 -55.062 -23.531 1 97.5 763 ASP B CA 1
ATOM 13521 C C . ASP B 1 763 ? -22.453 -55.219 -25.016 1 97.5 763 ASP B C 1
ATOM 13523 O O . ASP B 1 763 ? -23.125 -54.406 -25.656 1 97.5 763 ASP B O 1
ATOM 13527 N N . LYS B 1 764 ? -22.062 -56.281 -25.562 1 95.81 764 LYS B N 1
ATOM 13528 C CA . LYS B 1 764 ? -22.109 -56.5 -27 1 95.81 764 LYS B CA 1
ATOM 13529 C C . LYS B 1 764 ? -23.531 -56.719 -27.5 1 95.81 764 LYS B C 1
ATOM 13531 O O . LYS B 1 764 ? -23.844 -56.469 -28.672 1 95.81 764 LYS B O 1
ATOM 13536 N N . GLU B 1 765 ? -24.422 -57.156 -26.641 1 95.25 765 GLU B N 1
ATOM 13537 C CA . GLU B 1 765 ? -25.797 -57.469 -27.031 1 95.25 765 GLU B CA 1
ATOM 13538 C C . GLU B 1 765 ? -26.688 -56.219 -26.891 1 95.25 765 GLU B C 1
ATOM 13540 O O . GLU B 1 765 ? -27.594 -56 -27.719 1 95.25 765 GLU B O 1
ATOM 13545 N N . THR B 1 766 ? -26.422 -55.469 -25.859 1 93.88 766 THR B N 1
ATOM 13546 C CA . THR B 1 766 ? -27.391 -54.406 -25.562 1 93.88 766 THR B CA 1
ATOM 13547 C C . THR B 1 766 ? -26.766 -53.031 -25.781 1 93.88 766 THR B C 1
ATOM 13549 O O . THR B 1 766 ? -27.484 -52.031 -25.875 1 93.88 766 THR B O 1
ATOM 13552 N N . GLY B 1 767 ? -25.453 -53 -25.844 1 95.69 767 GLY B N 1
ATOM 13553 C CA . GLY B 1 767 ? -24.797 -51.719 -25.969 1 95.69 767 GLY B CA 1
ATOM 13554 C C . GLY B 1 767 ? -24.703 -50.938 -24.656 1 95.69 767 GLY B C 1
ATOM 13555 O O . GLY B 1 767 ? -24.281 -49.781 -24.625 1 95.69 767 GLY B O 1
ATOM 13556 N N . ALA B 1 768 ? -25.094 -51.531 -23.516 1 96.62 768 ALA B N 1
ATOM 13557 C CA . ALA B 1 768 ? -25.062 -50.906 -22.203 1 96.62 768 ALA B CA 1
ATOM 13558 C C . ALA B 1 768 ? -23.625 -50.812 -21.672 1 96.62 768 ALA B C 1
ATOM 13560 O O . ALA B 1 768 ? -22.781 -51.656 -22.016 1 96.62 768 ALA B O 1
ATOM 13561 N N . PRO B 1 769 ? -23.375 -49.719 -20.969 1 97.56 769 PRO B N 1
ATOM 13562 C CA . PRO B 1 769 ? -22.062 -49.688 -20.297 1 97.56 769 PRO B CA 1
ATOM 13563 C C . PRO B 1 769 ? -21.906 -50.781 -19.25 1 97.56 769 PRO B C 1
ATOM 13565 O O . PRO B 1 769 ? -22.891 -51.156 -18.594 1 97.56 769 PRO B O 1
ATOM 13568 N N . LEU B 1 770 ? -20.719 -51.25 -19.109 1 98 770 LEU B N 1
ATOM 13569 C CA . LEU B 1 770 ? -20.438 -52.281 -18.109 1 98 770 LEU B CA 1
ATOM 13570 C C . LEU B 1 770 ? -19.328 -51.812 -17.156 1 98 770 LEU B C 1
ATOM 13572 O O . LEU B 1 770 ? -18.359 -51.188 -17.578 1 98 770 LEU B O 1
ATOM 13576 N N . TRP B 1 771 ? -19.516 -52.062 -15.852 1 98.38 771 TRP B N 1
ATOM 13577 C CA . TRP B 1 771 ? -18.516 -51.875 -14.805 1 98.38 771 TRP B CA 1
ATOM 13578 C C . TRP B 1 771 ? -18.312 -53.156 -14.016 1 98.38 771 TRP B C 1
ATOM 13580 O O . TRP B 1 771 ? -19.188 -54.031 -13.984 1 98.38 771 TRP B O 1
ATOM 13590 N N . TYR B 1 772 ? -17.172 -53.25 -13.43 1 97.94 772 TYR B N 1
ATOM 13591 C CA . TYR B 1 772 ? -16.891 -54.438 -12.617 1 97.94 772 TYR B CA 1
ATOM 13592 C C . TYR B 1 772 ? -17.562 -54.344 -11.25 1 97.94 772 TYR B C 1
ATOM 13594 O O . TYR B 1 772 ? -17.734 -53.219 -10.727 1 97.94 772 TYR B O 1
ATOM 13602 N N . LYS B 1 773 ? -17.938 -55.406 -10.695 1 97.19 773 LYS B N 1
ATOM 13603 C CA . LYS B 1 773 ? -18.516 -55.531 -9.359 1 97.19 773 LYS B CA 1
ATOM 13604 C C . LYS B 1 773 ? -18.031 -56.812 -8.695 1 97.19 773 LYS B C 1
ATOM 13606 O O . LYS B 1 773 ? -17.875 -57.844 -9.359 1 97.19 773 LYS B O 1
ATOM 13611 N N . ASP B 1 774 ? -17.812 -56.812 -7.477 1 95.81 774 ASP B N 1
ATOM 13612 C CA . ASP B 1 774 ? -17.375 -57.969 -6.727 1 95.81 774 ASP B CA 1
ATOM 13613 C C . ASP B 1 774 ? -18.516 -58.969 -6.512 1 95.81 774 ASP B C 1
ATOM 13615 O O . ASP B 1 774 ? -19.656 -58.562 -6.266 1 95.81 774 ASP B O 1
ATOM 13619 N N . VAL B 1 775 ? -18.141 -60.188 -6.754 1 94.25 775 VAL B N 1
ATOM 13620 C CA . VAL B 1 775 ? -19.078 -61.219 -6.324 1 94.25 775 VAL B CA 1
ATOM 13621 C C . VAL B 1 775 ? -18.953 -61.438 -4.812 1 94.25 775 VAL B C 1
ATOM 13623 O O . VAL B 1 775 ? -17.859 -61.625 -4.289 1 94.25 775 VAL B O 1
ATOM 13626 N N . LYS B 1 776 ? -20.078 -61.094 -4.105 1 86.88 776 LYS B N 1
ATOM 13627 C CA . LYS B 1 776 ? -20.078 -61.156 -2.65 1 86.88 776 LYS B CA 1
ATOM 13628 C C . LYS B 1 776 ? -20.641 -62.5 -2.178 1 86.88 776 LYS B C 1
ATOM 13630 O O . LYS B 1 776 ? -21.516 -63.094 -2.82 1 86.88 776 LYS B O 1
ATOM 13635 N N . ASP B 1 777 ? -20.172 -63.156 -1.188 1 90.31 777 ASP B N 1
ATOM 13636 C CA . ASP B 1 777 ? -20.703 -64.375 -0.597 1 90.31 777 ASP B CA 1
ATOM 13637 C C . ASP B 1 777 ? -21.938 -64.062 0.244 1 90.31 777 ASP B C 1
ATOM 13639 O O . ASP B 1 777 ? -22.469 -62.969 0.23 1 90.31 777 ASP B O 1
ATOM 13643 N N . ASP B 1 778 ? -22.562 -65.25 0.958 1 88.25 778 ASP B N 1
ATOM 13644 C CA . ASP B 1 778 ? -23.797 -65.125 1.724 1 88.25 778 ASP B CA 1
ATOM 13645 C C . ASP B 1 778 ? -23.641 -64.125 2.875 1 88.25 778 ASP B C 1
ATOM 13647 O O . ASP B 1 778 ? -24.625 -63.625 3.428 1 88.25 778 ASP B O 1
ATOM 13651 N N . LYS B 1 779 ? -22.422 -63.812 3.248 1 81.31 779 LYS B N 1
ATOM 13652 C CA . LYS B 1 779 ? -22.172 -62.938 4.387 1 81.31 779 LYS B CA 1
ATOM 13653 C C . LYS B 1 779 ? -21.859 -61.5 3.922 1 81.31 779 LYS B C 1
ATOM 13655 O O . LYS B 1 779 ? -21.547 -60.625 4.734 1 81.31 779 LYS B O 1
ATOM 13660 N N . GLY B 1 780 ? -21.797 -61.25 2.557 1 85.44 780 GLY B N 1
ATOM 13661 C CA . GLY B 1 780 ? -21.578 -59.938 2.008 1 85.44 780 GLY B CA 1
ATOM 13662 C C . GLY B 1 780 ? -20.125 -59.625 1.698 1 85.44 780 GLY B C 1
ATOM 13663 O O . GLY B 1 780 ? -19.781 -58.5 1.311 1 85.44 780 GLY B O 1
ATOM 13664 N N . ASN B 1 781 ? -19.203 -60.531 1.854 1 89 781 ASN B N 1
ATOM 13665 C CA . ASN B 1 781 ? -17.781 -60.344 1.6 1 89 781 ASN B CA 1
ATOM 13666 C C . ASN B 1 781 ? -17.406 -60.719 0.167 1 89 781 ASN B C 1
ATOM 13668 O O . ASN B 1 781 ? -17.938 -61.688 -0.384 1 89 781 ASN B O 1
ATOM 13672 N N . PRO B 1 782 ? -16.531 -59.938 -0.362 1 90.88 782 PRO B N 1
ATOM 13673 C CA . PRO B 1 782 ? -16.109 -60.25 -1.729 1 90.88 782 PRO B CA 1
ATOM 13674 C C . PRO B 1 782 ? -15.414 -61.594 -1.832 1 90.88 782 PRO B C 1
ATOM 13676 O O . PRO B 1 782 ? -14.57 -61.938 -0.994 1 90.88 782 PRO B O 1
ATOM 13679 N N . THR B 1 783 ? -15.641 -62.438 -2.703 1 92.31 783 THR B N 1
ATOM 13680 C CA . THR B 1 783 ? -15.086 -63.75 -2.889 1 92.31 783 THR B CA 1
ATOM 13681 C C . THR B 1 783 ? -13.773 -63.688 -3.668 1 92.31 783 THR B C 1
ATOM 13683 O O . THR B 1 783 ? -13.031 -64.688 -3.727 1 92.31 783 THR B O 1
ATOM 13686 N N . GLY B 1 784 ? -13.5 -62.625 -4.238 1 90 784 GLY B N 1
ATOM 13687 C CA . GLY B 1 784 ? -12.344 -62.5 -5.109 1 90 784 GLY B CA 1
ATOM 13688 C C . GLY B 1 784 ? -12.695 -62.531 -6.582 1 90 784 GLY B C 1
ATOM 13689 O O . GLY B 1 784 ? -11.914 -62.094 -7.426 1 90 784 GLY B O 1
ATOM 13690 N N . GLU B 1 785 ? -13.812 -63.156 -6.887 1 93.38 785 GLU B N 1
ATOM 13691 C CA . GLU B 1 785 ? -14.289 -63.156 -8.266 1 93.38 785 GLU B CA 1
ATOM 13692 C C . GLU B 1 785 ? -15.016 -61.844 -8.602 1 93.38 785 GLU B C 1
ATOM 13694 O O . GLU B 1 785 ? -15.578 -61.188 -7.719 1 93.38 785 GLU B O 1
ATOM 13699 N N . ARG B 1 786 ? -14.867 -61.406 -9.82 1 95.38 786 ARG B N 1
ATOM 13700 C CA . ARG B 1 786 ? -15.539 -60.188 -10.281 1 95.38 786 ARG B CA 1
ATOM 13701 C C . ARG B 1 786 ? -16.516 -60.5 -11.406 1 95.38 786 ARG B C 1
ATOM 13703 O O . ARG B 1 786 ? -16.328 -61.469 -12.164 1 95.38 786 ARG B O 1
ATOM 13710 N N . THR B 1 787 ? -17.609 -59.906 -11.375 1 96.31 787 THR B N 1
ATOM 13711 C CA . THR B 1 787 ? -18.578 -59.906 -12.469 1 96.31 787 THR B CA 1
ATOM 13712 C C . THR B 1 787 ? -18.797 -58.5 -13.016 1 96.31 787 THR B C 1
ATOM 13714 O O . THR B 1 787 ? -18.047 -57.594 -12.688 1 96.31 787 THR B O 1
ATOM 13717 N N . THR B 1 788 ? -19.641 -58.375 -14 1 97.62 788 THR B N 1
ATOM 13718 C CA . THR B 1 788 ? -19.922 -57.062 -14.578 1 97.62 788 THR B CA 1
ATOM 13719 C C . THR B 1 788 ? -21.359 -56.656 -14.32 1 97.62 788 THR B C 1
ATOM 13721 O O . THR B 1 788 ? -22.203 -57.5 -14.008 1 97.62 788 THR B O 1
ATOM 13724 N N . THR B 1 789 ? -21.609 -55.375 -14.211 1 97.31 789 THR B N 1
ATOM 13725 C CA . THR B 1 789 ? -22.953 -54.812 -14.062 1 97.31 789 THR B CA 1
ATOM 13726 C C . THR B 1 789 ? -23.125 -53.594 -14.977 1 97.31 789 THR B C 1
ATOM 13728 O O . THR B 1 789 ? -22.172 -52.906 -15.289 1 97.31 789 THR B O 1
ATOM 13731 N N . SER B 1 790 ? -24.344 -53.375 -15.469 1 96.88 790 SER B N 1
ATOM 13732 C CA . SER B 1 790 ? -24.688 -52.219 -16.281 1 96.88 790 SER B CA 1
ATOM 13733 C C . SER B 1 790 ? -25.297 -51.094 -15.414 1 96.88 790 SER B C 1
ATOM 13735 O O . SER B 1 790 ? -25.641 -50.031 -15.922 1 96.88 790 SER B O 1
ATOM 13737 N N . THR B 1 791 ? -25.453 -51.406 -14.094 1 96.69 791 THR B N 1
ATOM 13738 C CA . THR B 1 791 ? -25.969 -50.406 -13.156 1 96.69 791 THR B CA 1
ATOM 13739 C C . THR B 1 791 ? -24.812 -49.781 -12.367 1 96.69 791 THR B C 1
ATOM 13741 O O . THR B 1 791 ? -24.25 -50.406 -11.477 1 96.69 791 THR B O 1
ATOM 13744 N N . TYR B 1 792 ? -24.625 -48.531 -12.641 1 96.62 792 TYR B N 1
ATOM 13745 C CA . TYR B 1 792 ? -23.469 -47.812 -12.109 1 96.62 792 TYR B CA 1
ATOM 13746 C C . TYR B 1 792 ? -23.438 -47.875 -10.586 1 96.62 792 TYR B C 1
ATOM 13748 O O . TYR B 1 792 ? -22.375 -48.094 -9.992 1 96.62 792 TYR B O 1
ATOM 13756 N N . SER B 1 793 ? -24.609 -47.719 -9.914 1 95.81 793 SER B N 1
ATOM 13757 C CA . SER B 1 793 ? -24.703 -47.594 -8.461 1 95.81 793 SER B CA 1
ATOM 13758 C C . SER B 1 793 ? -24.328 -48.938 -7.797 1 95.81 793 SER B C 1
ATOM 13760 O O . SER B 1 793 ? -24.016 -48.969 -6.609 1 95.81 793 SER B O 1
ATOM 13762 N N . THR B 1 794 ? -24.438 -50 -8.594 1 95.44 794 THR B N 1
ATOM 13763 C CA . THR B 1 794 ? -24.156 -51.312 -8.008 1 95.44 794 THR B CA 1
ATOM 13764 C C . THR B 1 794 ? -22.719 -51.75 -8.266 1 95.44 794 THR B C 1
ATOM 13766 O O . THR B 1 794 ? -22.25 -52.75 -7.742 1 95.44 794 THR B O 1
ATOM 13769 N N . ALA B 1 795 ? -22.031 -50.969 -9.117 1 97.19 795 ALA B N 1
ATOM 13770 C CA . ALA B 1 795 ? -20.625 -51.25 -9.383 1 97.19 795 ALA B CA 1
ATOM 13771 C C . ALA B 1 795 ? -19.766 -50.906 -8.164 1 97.19 795 ALA B C 1
ATOM 13773 O O . ALA B 1 795 ? -20.031 -49.938 -7.449 1 97.19 795 ALA B O 1
ATOM 13774 N N . ASP B 1 796 ? -18.781 -51.688 -7.914 1 95.81 796 ASP B N 1
ATOM 13775 C CA . ASP B 1 796 ? -17.891 -51.438 -6.785 1 95.81 796 ASP B CA 1
ATOM 13776 C C . ASP B 1 796 ? -16.703 -50.562 -7.199 1 95.81 796 ASP B C 1
ATOM 13778 O O . ASP B 1 796 ? -16.328 -50.531 -8.375 1 95.81 796 ASP B O 1
ATOM 13782 N N . LYS B 1 797 ? -16.172 -49.781 -6.262 1 97.19 797 LYS B N 1
ATOM 13783 C CA . LYS B 1 797 ? -14.984 -48.938 -6.5 1 97.19 797 LYS B CA 1
ATOM 13784 C C . LYS B 1 797 ? -13.703 -49.75 -6.227 1 97.19 797 LYS B C 1
ATOM 13786 O O . LYS B 1 797 ? -13.672 -50.594 -5.34 1 97.19 797 LYS B O 1
ATOM 13791 N N . TYR B 1 798 ? -12.711 -49.5 -6.988 1 96.88 798 TYR B N 1
ATOM 13792 C CA . TYR B 1 798 ? -11.414 -50.156 -6.824 1 96.88 798 TYR B CA 1
ATOM 13793 C C . TYR B 1 798 ? -10.289 -49.156 -6.754 1 96.88 798 TYR B C 1
ATOM 13795 O O . TYR B 1 798 ? -10.445 -48 -7.207 1 96.88 798 TYR B O 1
ATOM 13803 N N . LYS B 1 799 ? -9.211 -49.469 -6.039 1 97.5 799 LYS B N 1
ATOM 13804 C CA . LYS B 1 799 ? -7.988 -48.688 -6.082 1 97.5 799 LYS B CA 1
ATOM 13805 C C . LYS B 1 799 ? -7.266 -48.844 -7.414 1 97.5 799 LYS B C 1
ATOM 13807 O O . LYS B 1 799 ? -6.832 -49.969 -7.746 1 97.5 799 LYS B O 1
ATOM 13812 N N . LEU B 1 800 ? -7.105 -47.812 -8.18 1 97.81 800 LEU B N 1
ATOM 13813 C CA . LEU B 1 800 ? -6.691 -47.938 -9.57 1 97.81 800 LEU B CA 1
ATOM 13814 C C . LEU B 1 800 ? -5.391 -47.188 -9.82 1 97.81 800 LEU B C 1
ATOM 13816 O O . LEU B 1 800 ? -5.152 -46.688 -10.93 1 97.81 800 LEU B O 1
ATOM 13820 N N . GLY B 1 801 ? -4.602 -47 -8.844 1 96.75 801 GLY B N 1
ATOM 13821 C CA . GLY B 1 801 ? -3.295 -46.406 -9.023 1 96.75 801 GLY B CA 1
ATOM 13822 C C . GLY B 1 801 ? -3.238 -44.969 -8.523 1 96.75 801 GLY B C 1
ATOM 13823 O O . GLY B 1 801 ? -4.273 -44.312 -8.375 1 96.75 801 GLY B O 1
ATOM 13824 N N . SER B 1 802 ? -2.08 -44.375 -8.375 1 97 802 SER B N 1
ATOM 13825 C CA . SER B 1 802 ? -1.847 -43.062 -7.797 1 97 802 SER B CA 1
ATOM 13826 C C . SER B 1 802 ? -1.713 -42 -8.883 1 97 802 SER B C 1
ATOM 13828 O O . SER B 1 802 ? -1.231 -42.281 -9.984 1 97 802 SER B O 1
ATOM 13830 N N . ALA B 1 803 ? -2.129 -40.75 -8.539 1 95.69 803 ALA B N 1
ATOM 13831 C CA . ALA B 1 803 ? -1.926 -39.625 -9.43 1 95.69 803 ALA B CA 1
ATOM 13832 C C . ALA B 1 803 ? -0.464 -39.188 -9.438 1 95.69 803 ALA B C 1
ATOM 13834 O O . ALA B 1 803 ? -0.009 -38.531 -10.375 1 95.69 803 ALA B O 1
ATOM 13835 N N . LEU B 1 804 ? 0.286 -39.469 -8.406 1 95.44 804 LEU B N 1
ATOM 13836 C CA . LEU B 1 804 ? 1.661 -39.031 -8.258 1 95.44 804 LEU B CA 1
ATOM 13837 C C . LEU B 1 804 ? 2.607 -39.812 -9.141 1 95.44 804 LEU B C 1
ATOM 13839 O O . LEU B 1 804 ? 2.49 -41.062 -9.219 1 95.44 804 LEU B O 1
ATOM 13843 N N . PRO B 1 805 ? 3.518 -39.125 -9.773 1 95.06 805 PRO B N 1
ATOM 13844 C CA . PRO B 1 805 ? 4.504 -39.875 -10.555 1 95.06 805 PRO B CA 1
ATOM 13845 C C . PRO B 1 805 ? 5.492 -40.656 -9.68 1 95.06 805 PRO B C 1
ATOM 13847 O O . PRO B 1 805 ? 5.793 -40.219 -8.562 1 95.06 805 PRO B O 1
ATOM 13850 N N . ASN B 1 806 ? 6.012 -41.75 -10.258 1 94.56 806 ASN B N 1
ATOM 13851 C CA . ASN B 1 806 ? 7.055 -42.531 -9.594 1 94.56 806 ASN B CA 1
ATOM 13852 C C . ASN B 1 806 ? 8.445 -42.031 -9.953 1 94.56 806 ASN B C 1
ATOM 13854 O O . ASN B 1 806 ? 9.406 -42.25 -9.211 1 94.56 806 ASN B O 1
ATOM 13858 N N . VAL B 1 807 ? 8.469 -41.531 -11.141 1 96.38 807 VAL B N 1
ATOM 13859 C CA . VAL B 1 807 ? 9.758 -41.062 -11.656 1 96.38 807 VAL B CA 1
ATOM 13860 C C . VAL B 1 807 ? 9.594 -39.75 -12.398 1 96.38 807 VAL B C 1
ATOM 13862 O O . VAL B 1 807 ? 8.617 -39.562 -13.141 1 96.38 807 VAL B O 1
ATOM 13865 N N . PHE B 1 808 ? 10.398 -38.812 -12.195 1 96.19 808 PHE B N 1
ATOM 13866 C CA . PHE B 1 808 ? 10.414 -37.562 -12.984 1 96.19 808 PHE B CA 1
ATOM 13867 C C . PHE B 1 808 ? 11.82 -36.969 -13.031 1 96.19 808 PHE B C 1
ATOM 13869 O O . PHE B 1 808 ? 12.68 -37.344 -12.234 1 96.19 808 PHE B O 1
ATOM 13876 N N . GLY B 1 809 ? 12.102 -36.094 -13.977 1 96.94 809 GLY B N 1
ATOM 13877 C CA . GLY B 1 809 ? 13.422 -35.5 -14.102 1 96.94 809 GLY B CA 1
ATOM 13878 C C . GLY B 1 809 ? 13.578 -34.688 -15.367 1 96.94 809 GLY B C 1
ATOM 13879 O O . GLY B 1 809 ? 12.602 -34.188 -15.93 1 96.94 809 GLY B O 1
ATOM 13880 N N . GLY B 1 810 ? 14.867 -34.406 -15.664 1 96.75 810 GLY B N 1
ATOM 13881 C CA . GLY B 1 810 ? 15.18 -33.594 -16.844 1 96.75 810 GLY B CA 1
ATOM 13882 C C . GLY B 1 810 ? 16.516 -33.969 -17.469 1 96.75 810 GLY B C 1
ATOM 13883 O O . GLY B 1 810 ? 17.375 -34.562 -16.812 1 96.75 810 GLY B O 1
ATOM 13884 N N . LEU B 1 811 ? 16.641 -33.719 -18.734 1 97.5 811 LEU B N 1
ATOM 13885 C CA . LEU B 1 811 ? 17.844 -33.875 -19.531 1 97.5 811 LEU B CA 1
ATOM 13886 C C . LEU B 1 811 ? 18.156 -32.594 -20.312 1 97.5 811 LEU B C 1
ATOM 13888 O O . LEU B 1 811 ? 17.359 -32.188 -21.141 1 97.5 811 LEU B O 1
ATOM 13892 N N . ASN B 1 812 ? 19.234 -32.031 -20.016 1 95.06 812 ASN B N 1
ATOM 13893 C CA . ASN B 1 812 ? 19.656 -30.812 -20.688 1 95.06 812 ASN B CA 1
ATOM 13894 C C . ASN B 1 812 ? 20.969 -31.016 -21.438 1 95.06 812 ASN B C 1
ATOM 13896 O O . ASN B 1 812 ? 21.891 -31.656 -20.922 1 95.06 812 ASN B O 1
ATOM 13900 N N . ASN B 1 813 ? 21.109 -30.578 -22.625 1 96.56 813 ASN B N 1
ATOM 13901 C CA . ASN B 1 813 ? 22.328 -30.547 -23.406 1 96.56 813 ASN B CA 1
ATOM 13902 C C . ASN B 1 813 ? 22.703 -29.109 -23.797 1 96.56 813 ASN B C 1
ATOM 13904 O O . ASN B 1 813 ? 21.844 -28.328 -24.188 1 96.56 813 ASN B O 1
ATOM 13908 N N . THR B 1 814 ? 23.922 -28.797 -23.641 1 95 814 THR B N 1
ATOM 13909 C CA . THR B 1 814 ? 24.438 -27.484 -24 1 95 814 THR B CA 1
ATOM 13910 C C . THR B 1 814 ? 25.641 -27.594 -24.922 1 95 814 THR B C 1
ATOM 13912 O O . THR B 1 814 ? 26.594 -28.297 -24.609 1 95 814 THR B O 1
ATOM 13915 N N . PHE B 1 815 ? 25.625 -26.906 -26.031 1 96.62 815 PHE B N 1
ATOM 13916 C CA . PHE B 1 815 ? 26.719 -26.812 -26.984 1 96.62 815 PHE B CA 1
ATOM 13917 C C . PHE B 1 815 ? 27.219 -25.375 -27.094 1 96.62 815 PHE B C 1
ATOM 13919 O O . PHE B 1 815 ? 26.422 -24.438 -27.078 1 96.62 815 PHE B O 1
ATOM 13926 N N . THR B 1 816 ? 28.453 -25.25 -27.062 1 94.94 816 THR B N 1
ATOM 13927 C CA . THR B 1 816 ? 29.031 -23.938 -27.312 1 94.94 816 THR B CA 1
ATOM 13928 C C . THR B 1 816 ? 30.109 -24.016 -28.391 1 94.94 816 THR B C 1
ATOM 13930 O O . THR B 1 816 ? 30.844 -24.984 -28.469 1 94.94 816 THR B O 1
ATOM 13933 N N . PHE B 1 817 ? 30.156 -23.078 -29.328 1 95.5 817 PHE B N 1
ATOM 13934 C CA . PHE B 1 817 ? 31.141 -23 -30.391 1 95.5 817 PHE B CA 1
ATOM 13935 C C . PHE B 1 817 ? 31.375 -21.562 -30.828 1 95.5 817 PHE B C 1
ATOM 13937 O O . PHE B 1 817 ? 30.516 -20.969 -31.469 1 95.5 817 PHE B O 1
ATOM 13944 N N . LYS B 1 818 ? 32.531 -20.953 -30.75 1 92.5 818 LYS B N 1
ATOM 13945 C CA . LYS B 1 818 ? 32.969 -19.625 -31.188 1 92.5 818 LYS B CA 1
ATOM 13946 C C . LYS B 1 818 ? 31.859 -18.594 -30.984 1 92.5 818 LYS B C 1
ATOM 13948 O O . LYS B 1 818 ? 31.5 -17.875 -31.922 1 92.5 818 LYS B O 1
ATOM 13953 N N . GLY B 1 819 ? 31.281 -18.453 -29.812 1 91.62 819 GLY B N 1
ATOM 13954 C CA . GLY B 1 819 ? 30.281 -17.469 -29.469 1 91.62 819 GLY B CA 1
ATOM 13955 C C . GLY B 1 819 ? 28.859 -17.969 -29.625 1 91.62 819 GLY B C 1
ATOM 13956 O O . GLY B 1 819 ? 27.922 -17.359 -29.109 1 91.62 819 GLY B O 1
ATOM 13957 N N . LEU B 1 820 ? 28.719 -19.062 -30.406 1 95.56 820 LEU B N 1
ATOM 13958 C CA . LEU B 1 820 ? 27.422 -19.703 -30.562 1 95.56 820 LEU B CA 1
ATOM 13959 C C . LEU B 1 820 ? 27.141 -20.656 -29.406 1 95.56 820 LEU B C 1
ATOM 13961 O O . LEU B 1 820 ? 28.031 -21.391 -28.969 1 95.56 820 LEU B O 1
ATOM 13965 N N . ASP B 1 821 ? 26.047 -20.531 -28.844 1 94 821 ASP B N 1
ATOM 13966 C CA . ASP B 1 821 ? 25.625 -21.484 -27.828 1 94 821 ASP B CA 1
ATOM 13967 C C . ASP B 1 821 ? 24.25 -22.047 -28.125 1 94 821 ASP B C 1
ATOM 13969 O O . ASP B 1 821 ? 23.359 -21.328 -28.609 1 94 821 ASP B O 1
ATOM 13973 N N . LEU B 1 822 ? 24.031 -23.312 -28.047 1 95.88 822 LEU B N 1
ATOM 13974 C CA . LEU B 1 822 ? 22.781 -24.031 -28.25 1 95.88 822 LEU B CA 1
ATOM 13975 C C . LEU B 1 822 ? 22.484 -24.938 -27.062 1 95.88 822 LEU B C 1
ATOM 13977 O O . LEU B 1 822 ? 23.359 -25.656 -26.578 1 95.88 822 LEU B O 1
ATOM 13981 N N . SER B 1 823 ? 21.328 -24.812 -26.578 1 94.5 823 SER B N 1
ATOM 13982 C CA . SER B 1 823 ? 20.906 -25.703 -25.516 1 94.5 823 SER B CA 1
ATOM 13983 C C . SER B 1 823 ? 19.5 -26.266 -25.766 1 94.5 823 SER B C 1
ATOM 13985 O O . SER B 1 823 ? 18.656 -25.578 -26.344 1 94.5 823 SER B O 1
ATOM 13987 N N . PHE B 1 824 ? 19.203 -27.422 -25.422 1 94.56 824 PHE B N 1
ATOM 13988 C CA . PHE B 1 824 ? 17.859 -27.969 -25.469 1 94.56 824 PHE B CA 1
ATOM 13989 C C . PHE B 1 824 ? 17.562 -28.766 -24.188 1 94.56 824 PHE B C 1
ATOM 13991 O O . PHE B 1 824 ? 18.422 -29.484 -23.703 1 94.56 824 PHE B O 1
ATOM 13998 N N . LEU B 1 825 ? 16.406 -28.672 -23.641 1 95.06 825 LEU B N 1
ATOM 13999 C CA . LEU B 1 825 ? 15.977 -29.266 -22.375 1 95.06 825 LEU B CA 1
ATOM 14000 C C . LEU B 1 825 ? 14.766 -30.172 -22.594 1 95.06 825 LEU B C 1
ATOM 14002 O O . LEU B 1 825 ? 13.773 -29.75 -23.203 1 95.06 825 LEU B O 1
ATOM 14006 N N . PHE B 1 826 ? 14.883 -31.406 -22.156 1 96.56 826 PHE B N 1
ATOM 14007 C CA . PHE B 1 826 ? 13.766 -32.344 -22.062 1 96.56 826 PHE B CA 1
ATOM 14008 C C . PHE B 1 826 ? 13.359 -32.562 -20.609 1 96.56 826 PHE B C 1
ATOM 14010 O O . PHE B 1 826 ? 14.211 -32.625 -19.734 1 96.56 826 PHE B O 1
ATOM 14017 N N . THR B 1 827 ? 12.117 -32.625 -20.359 1 95.5 827 THR B N 1
ATOM 14018 C CA . THR B 1 827 ? 11.586 -33.062 -19.078 1 95.5 827 THR B CA 1
ATOM 14019 C C . THR B 1 827 ? 10.703 -34.281 -19.234 1 95.5 827 THR B C 1
ATOM 14021 O O . THR B 1 827 ? 10.141 -34.531 -20.312 1 95.5 827 THR B O 1
ATOM 14024 N N . TYR B 1 828 ? 10.648 -35.125 -18.234 1 96.38 828 TYR B N 1
ATOM 14025 C CA . TYR B 1 828 ? 9.859 -36.344 -18.328 1 96.38 828 TYR B CA 1
ATOM 14026 C C . TYR B 1 828 ? 9.242 -36.719 -16.984 1 96.38 828 TYR B C 1
ATOM 14028 O O . TYR B 1 828 ? 9.719 -36.25 -15.938 1 96.38 828 TYR B O 1
ATOM 14036 N N . SER B 1 829 ? 8.203 -37.406 -16.953 1 95.81 829 SER B N 1
ATOM 14037 C CA . SER B 1 829 ? 7.5 -37.938 -15.789 1 95.81 829 SER B CA 1
ATOM 14038 C C . SER B 1 829 ? 6.828 -39.281 -16.125 1 95.81 829 SER B C 1
ATOM 14040 O O . SER B 1 829 ? 6.152 -39.406 -17.141 1 95.81 829 SER B O 1
ATOM 14042 N N . PHE B 1 830 ? 7.07 -40.344 -15.266 1 95.94 830 PHE B N 1
ATOM 14043 C CA . PHE B 1 830 ? 6.516 -41.656 -15.477 1 95.94 830 PHE B CA 1
ATOM 14044 C C . PHE B 1 830 ? 5.832 -42.156 -14.219 1 95.94 830 PHE B C 1
ATOM 14046 O O . PHE B 1 830 ? 6.242 -41.844 -13.102 1 95.94 830 PHE B O 1
ATOM 14053 N N . GLY B 1 831 ? 4.719 -43.125 -14.32 1 92.56 831 GLY B N 1
ATOM 14054 C CA . GLY B 1 831 ? 4.066 -43.844 -13.25 1 92.56 831 GLY B CA 1
ATOM 14055 C C . GLY B 1 831 ? 2.797 -43.188 -12.758 1 92.56 831 GLY B C 1
ATOM 14056 O O . GLY B 1 831 ? 2.006 -43.812 -12.039 1 92.56 831 GLY B O 1
ATOM 14057 N N . GLY B 1 832 ? 2.455 -42.031 -12.922 1 94.31 832 GLY B N 1
ATOM 14058 C CA . GLY B 1 832 ? 1.248 -41.375 -12.461 1 94.31 832 GLY B CA 1
ATOM 14059 C C . GLY B 1 832 ? 0.066 -41.562 -13.391 1 94.31 832 GLY B C 1
ATOM 14060 O O . GLY B 1 832 ? 0.214 -42.125 -14.484 1 94.31 832 GLY B O 1
ATOM 14061 N N . LYS B 1 833 ? -1.164 -41.344 -12.75 1 96.81 833 LYS B N 1
ATOM 14062 C CA . LYS B 1 833 ? -2.395 -41.406 -13.539 1 96.81 833 LYS B CA 1
ATOM 14063 C C . LYS B 1 833 ? -3.068 -40.031 -13.602 1 96.81 833 LYS B C 1
ATOM 14065 O O . LYS B 1 833 ? -2.783 -39.156 -12.789 1 96.81 833 LYS B O 1
ATOM 14070 N N . ILE B 1 834 ? -3.869 -39.844 -14.602 1 95.44 834 ILE B N 1
ATOM 14071 C CA . ILE B 1 834 ? -4.633 -38.625 -14.742 1 95.44 834 ILE B CA 1
ATOM 14072 C C . ILE B 1 834 ? -6.074 -38.938 -15.133 1 95.44 834 ILE B C 1
ATOM 14074 O O . ILE B 1 834 ? -6.309 -39.781 -16.016 1 95.44 834 ILE B O 1
ATOM 14078 N N . TYR B 1 835 ? -7.008 -38.469 -14.375 1 95.94 835 TYR B N 1
ATOM 14079 C CA . TYR B 1 835 ? -8.422 -38.562 -14.719 1 95.94 835 TYR B CA 1
ATOM 14080 C C . TYR B 1 835 ? -8.859 -37.344 -15.562 1 95.94 835 TYR B C 1
ATOM 14082 O O . TYR B 1 835 ? -8.781 -36.219 -15.117 1 95.94 835 TYR B O 1
ATOM 14090 N N . ASP B 1 836 ? -9.289 -37.625 -16.734 1 93.88 836 ASP B N 1
ATOM 14091 C CA . ASP B 1 836 ? -9.656 -36.562 -17.672 1 93.88 836 ASP B CA 1
ATOM 14092 C C . ASP B 1 836 ? -11.156 -36.312 -17.641 1 93.88 836 ASP B C 1
ATOM 14094 O O . ASP B 1 836 ? -11.914 -36.844 -18.438 1 93.88 836 ASP B O 1
ATOM 14098 N N . ALA B 1 837 ? -11.547 -35.344 -16.875 1 90.69 837 ALA B N 1
ATOM 14099 C CA . ALA B 1 837 ? -12.961 -35.031 -16.719 1 90.69 837 ALA B CA 1
ATOM 14100 C C . ALA B 1 837 ? -13.516 -34.406 -18 1 90.69 837 ALA B C 1
ATOM 14102 O O . ALA B 1 837 ? -14.711 -34.5 -18.281 1 90.69 837 ALA B O 1
ATOM 14103 N N . TYR B 1 838 ? -12.727 -33.781 -18.844 1 90.25 838 TYR B N 1
ATOM 14104 C CA . TYR B 1 838 ? -13.172 -33.25 -20.125 1 90.25 838 TYR B CA 1
ATOM 14105 C C . TYR B 1 838 ? -13.578 -34.344 -21.078 1 90.25 838 TYR B C 1
ATOM 14107 O O . TYR B 1 838 ? -14.609 -34.25 -21.75 1 90.25 838 TYR B O 1
ATOM 14115 N N . GLU B 1 839 ? -12.719 -35.281 -21.094 1 93.06 839 GLU B N 1
ATOM 14116 C CA . GLU B 1 839 ? -13.031 -36.406 -21.953 1 93.06 839 GLU B CA 1
ATOM 14117 C C . GLU B 1 839 ? -14.344 -37.062 -21.531 1 93.06 839 GLU B C 1
ATOM 14119 O O . GLU B 1 839 ? -15.125 -37.5 -22.391 1 93.06 839 GLU B O 1
ATOM 14124 N N . ALA B 1 840 ? -14.562 -37.156 -20.234 1 93.5 840 ALA B N 1
ATOM 14125 C CA . ALA B 1 840 ? -15.797 -37.75 -19.734 1 93.5 840 ALA B CA 1
ATOM 14126 C C . ALA B 1 840 ? -17.016 -36.969 -20.25 1 93.5 840 ALA B C 1
ATOM 14128 O O . ALA B 1 840 ? -18.062 -37.594 -20.516 1 93.5 840 ALA B O 1
ATOM 14129 N N . ASN B 1 841 ? -16.891 -35.719 -20.359 1 91.94 841 ASN B N 1
ATOM 14130 C CA . ASN B 1 841 ? -18 -34.906 -20.844 1 91.94 841 ASN B CA 1
ATOM 14131 C C . ASN B 1 841 ? -18.109 -34.969 -22.359 1 91.94 841 ASN B C 1
ATOM 14133 O O . ASN B 1 841 ? -19.219 -34.875 -22.906 1 91.94 841 ASN B O 1
ATOM 14137 N N . LEU B 1 842 ? -17.031 -35.094 -23.062 1 94.25 842 LEU B N 1
ATOM 14138 C CA . LEU B 1 842 ? -17 -35.094 -24.516 1 94.25 842 LEU B CA 1
ATOM 14139 C C . LEU B 1 842 ? -17.406 -36.469 -25.062 1 94.25 842 LEU B C 1
ATOM 14141 O O . LEU B 1 842 ? -17.797 -36.562 -26.219 1 94.25 842 LEU B O 1
ATOM 14145 N N . LEU B 1 843 ? -17.219 -37.438 -24.312 1 95.19 843 LEU B N 1
ATOM 14146 C CA . LEU B 1 843 ? -17.609 -38.812 -24.609 1 95.19 843 LEU B CA 1
ATOM 14147 C C . LEU B 1 843 ? -18.719 -39.281 -23.688 1 95.19 843 LEU B C 1
ATOM 14149 O O . LEU B 1 843 ? -18.594 -40.344 -23.047 1 95.19 843 LEU B O 1
ATOM 14153 N N . ASN B 1 844 ? -19.797 -38.594 -23.641 1 94.31 844 ASN B N 1
ATOM 14154 C CA . ASN B 1 844 ? -20.812 -38.812 -22.609 1 94.31 844 ASN B CA 1
ATOM 14155 C C . ASN B 1 844 ? -21.938 -39.688 -23.109 1 94.31 844 ASN B C 1
ATOM 14157 O O . ASN B 1 844 ? -22.922 -39.906 -22.406 1 94.31 844 ASN B O 1
ATOM 14161 N N . ASP B 1 845 ? -21.875 -40.156 -24.359 1 97.06 845 ASP B N 1
ATOM 14162 C CA . ASP B 1 845 ? -22.828 -41.125 -24.922 1 97.06 845 ASP B CA 1
ATOM 14163 C C . ASP B 1 845 ? -24.234 -40.531 -24.938 1 97.06 845 ASP B C 1
ATOM 14165 O O . ASP B 1 845 ? -25.219 -41.281 -24.828 1 97.06 845 ASP B O 1
ATOM 14169 N N . GLY B 1 846 ? -24.344 -39.25 -24.922 1 95.38 846 GLY B N 1
ATOM 14170 C CA . GLY B 1 846 ? -25.625 -38.562 -25.016 1 95.38 846 GLY B CA 1
ATOM 14171 C C . GLY B 1 846 ? -26.203 -38.188 -23.656 1 95.38 846 GLY B C 1
ATOM 14172 O O . GLY B 1 846 ? -27.297 -37.625 -23.578 1 95.38 846 GLY B O 1
ATOM 14173 N N . ASN B 1 847 ? -25.5 -38.469 -22.609 1 94.38 847 ASN B N 1
ATOM 14174 C CA . ASN B 1 847 ? -25.969 -38.125 -21.266 1 94.38 847 ASN B CA 1
ATOM 14175 C C . ASN B 1 847 ? -26.109 -36.625 -21.078 1 94.38 847 ASN B C 1
ATOM 14177 O O . ASN B 1 847 ? -27.078 -36.156 -20.484 1 94.38 847 ASN B O 1
ATOM 14181 N N . ASN B 1 848 ? -25.125 -35.875 -21.453 1 91.56 848 ASN B N 1
ATOM 14182 C CA . ASN B 1 848 ? -25.172 -34.406 -21.469 1 91.56 848 ASN B CA 1
ATOM 14183 C C . ASN B 1 848 ? -25.641 -33.875 -22.812 1 91.56 848 ASN B C 1
ATOM 14185 O O . ASN B 1 848 ? -24.828 -33.594 -23.688 1 91.56 848 ASN B O 1
ATOM 14189 N N . ASN B 1 849 ? -26.891 -33.75 -22.844 1 91.88 849 ASN B N 1
ATOM 14190 C CA . ASN B 1 849 ? -27.5 -33.438 -24.125 1 91.88 849 ASN B CA 1
ATOM 14191 C C . ASN B 1 849 ? -26.984 -32.125 -24.688 1 91.88 849 ASN B C 1
ATOM 14193 O O . ASN B 1 849 ? -26.938 -31.109 -23.969 1 91.88 849 ASN B O 1
ATOM 14197 N N . GLY B 1 850 ? -26.516 -32.156 -25.891 1 92.81 850 GLY B N 1
ATOM 14198 C CA . GLY B 1 850 ? -26.109 -30.938 -26.594 1 92.81 850 GLY B CA 1
ATOM 14199 C C . GLY B 1 850 ? -24.625 -30.641 -26.469 1 92.81 850 GLY B C 1
ATOM 14200 O O . GLY B 1 850 ? -24.078 -29.844 -27.234 1 92.81 850 GLY B O 1
ATOM 14201 N N . TYR B 1 851 ? -23.953 -31.266 -25.562 1 94.5 851 TYR B N 1
ATOM 14202 C CA . TYR B 1 851 ? -22.531 -31.047 -25.375 1 94.5 851 TYR B CA 1
ATOM 14203 C C . TYR B 1 851 ? -21.734 -31.422 -26.625 1 94.5 851 TYR B C 1
ATOM 14205 O O . TYR B 1 851 ? -22.125 -32.344 -27.359 1 94.5 851 TYR B O 1
ATOM 14213 N N . GLN B 1 852 ? -20.703 -30.672 -26.828 1 95.38 852 GLN B N 1
ATOM 14214 C CA . GLN B 1 852 ? -19.75 -31.062 -27.859 1 95.38 852 GLN B CA 1
ATOM 14215 C C . GLN B 1 852 ? -19.234 -32.469 -27.625 1 95.38 852 GLN B C 1
ATOM 14217 O O . GLN B 1 852 ? -19.391 -33.031 -26.531 1 95.38 852 GLN B O 1
ATOM 14222 N N . ALA B 1 853 ? -18.766 -33.094 -28.719 1 96.62 853 ALA B N 1
ATOM 14223 C CA . ALA B 1 853 ? -18.25 -34.469 -28.625 1 96.62 853 ALA B CA 1
ATOM 14224 C C . ALA B 1 853 ? -16.938 -34.594 -29.391 1 96.62 853 ALA B C 1
ATOM 14226 O O . ALA B 1 853 ? -16.641 -33.812 -30.281 1 96.62 853 ALA B O 1
ATOM 14227 N N . ILE B 1 854 ? -16.203 -35.562 -29.031 1 96.12 854 ILE B N 1
ATOM 14228 C CA . ILE B 1 854 ? -15 -35.906 -29.781 1 96.12 854 ILE B CA 1
ATOM 14229 C C . ILE B 1 854 ? -15.344 -36.906 -30.875 1 96.12 854 ILE B C 1
ATOM 14231 O O . ILE B 1 854 ? -16.344 -37.625 -30.781 1 96.12 854 ILE B O 1
ATOM 14235 N N . LYS B 1 855 ? -14.555 -36.969 -31.828 1 96.69 855 LYS B N 1
ATOM 14236 C CA . LYS B 1 855 ? -14.82 -37.812 -33 1 96.69 855 LYS B CA 1
ATOM 14237 C C . LYS B 1 855 ? -14.922 -39.281 -32.594 1 96.69 855 LYS B C 1
ATOM 14239 O O . LYS B 1 855 ? -15.664 -40.031 -33.219 1 96.69 855 LYS B O 1
ATOM 14244 N N . ASP B 1 856 ? -14.289 -39.656 -31.547 1 96.38 856 ASP B N 1
ATOM 14245 C CA . ASP B 1 856 ? -14.32 -41.031 -31.078 1 96.38 856 ASP B CA 1
ATOM 14246 C C . ASP B 1 856 ? -15.734 -41.438 -30.688 1 96.38 856 ASP B C 1
ATOM 14248 O O . ASP B 1 856 ? -16.047 -42.625 -30.672 1 96.38 856 ASP B O 1
ATOM 14252 N N . GLN B 1 857 ? -16.531 -40.531 -30.328 1 97.19 857 GLN B N 1
ATOM 14253 C CA . GLN B 1 857 ? -17.891 -40.812 -29.922 1 97.19 857 GLN B CA 1
ATOM 14254 C C . GLN B 1 857 ? -18.703 -41.438 -31.078 1 97.19 857 GLN B C 1
ATOM 14256 O O . GLN B 1 857 ? -19.703 -42.094 -30.844 1 97.19 857 GLN B O 1
ATOM 14261 N N . ALA B 1 858 ? -18.328 -41.156 -32.312 1 96.31 858 ALA B N 1
ATOM 14262 C CA . ALA B 1 858 ? -19.047 -41.656 -33.469 1 96.31 858 ALA B CA 1
ATOM 14263 C C . ALA B 1 858 ? -18.984 -43.156 -33.562 1 96.31 858 ALA B C 1
ATOM 14265 O O . ALA B 1 858 ? -19.828 -43.781 -34.219 1 96.31 858 ALA B O 1
ATOM 14266 N N . ASN B 1 859 ? -18 -43.719 -32.906 1 96.62 859 ASN B N 1
ATOM 14267 C CA . ASN B 1 859 ? -17.875 -45.156 -32.875 1 96.62 859 ASN B CA 1
ATOM 14268 C C . ASN B 1 859 ? -18.609 -45.75 -31.672 1 96.62 859 ASN B C 1
ATOM 14270 O O . ASN B 1 859 ? -17.969 -46.312 -30.766 1 96.62 859 ASN B O 1
ATOM 14274 N N . TYR B 1 860 ? -19.906 -45.719 -31.719 1 97.12 860 TYR B N 1
ATOM 14275 C CA . TYR B 1 860 ? -20.719 -46.219 -30.625 1 97.12 860 TYR B CA 1
ATOM 14276 C C . TYR B 1 860 ? -21.438 -47.5 -31.047 1 97.12 860 TYR B C 1
ATOM 14278 O O . TYR B 1 860 ? -21.469 -47.875 -32.219 1 97.12 860 TYR B O 1
ATOM 14286 N N . TRP B 1 861 ? -21.938 -48.219 -30.125 1 96.31 861 TRP B N 1
ATOM 14287 C CA . TRP B 1 861 ? -22.594 -49.5 -30.281 1 96.31 861 TRP B CA 1
ATOM 14288 C C . TRP B 1 861 ? -23.922 -49.344 -31.047 1 96.31 861 TRP B C 1
ATOM 14290 O O . TRP B 1 861 ? -24.688 -48.406 -30.766 1 96.31 861 TRP B O 1
ATOM 14300 N N . THR B 1 862 ? -24.141 -50.062 -31.984 1 92.31 862 THR B N 1
ATOM 14301 C CA . THR B 1 862 ? -25.406 -50.344 -32.625 1 92.31 862 THR B CA 1
ATOM 14302 C C . THR B 1 862 ? -25.547 -51.844 -32.906 1 92.31 862 THR B C 1
ATOM 14304 O O . THR B 1 862 ? -24.578 -52.594 -32.75 1 92.31 862 THR B O 1
ATOM 14307 N N . LYS B 1 863 ? -26.688 -52.25 -33.25 1 88.88 863 LYS B N 1
ATOM 14308 C CA . LYS B 1 863 ? -26.875 -53.656 -33.562 1 88.88 863 LYS B CA 1
ATOM 14309 C C . LYS B 1 863 ? -25.938 -54.125 -34.656 1 88.88 863 LYS B C 1
ATOM 14311 O O . LYS B 1 863 ? -25.5 -55.281 -34.656 1 88.88 863 LYS B O 1
ATOM 14316 N N . GLU B 1 864 ? -25.594 -53.219 -35.531 1 89.44 864 GLU B N 1
ATOM 14317 C CA . GLU B 1 864 ? -24.703 -53.5 -36.656 1 89.44 864 GLU B CA 1
ATOM 14318 C C . GLU B 1 864 ? -23.234 -53.312 -36.25 1 89.44 864 GLU B C 1
ATOM 14320 O O . GLU B 1 864 ? -22.344 -53.75 -37 1 89.44 864 GLU B O 1
ATOM 14325 N N . ASN B 1 865 ? -23.016 -52.688 -35.156 1 94.19 865 ASN B N 1
ATOM 14326 C CA . ASN B 1 865 ? -21.672 -52.438 -34.656 1 94.19 865 ASN B CA 1
ATOM 14327 C C . ASN B 1 865 ? -21.516 -52.875 -33.188 1 94.19 865 ASN B C 1
ATOM 14329 O O . ASN B 1 865 ? -21.203 -52.062 -32.312 1 94.19 865 ASN B O 1
ATOM 14333 N N . PRO B 1 866 ? -21.609 -54.125 -32.875 1 94.31 866 PRO B N 1
ATOM 14334 C CA . PRO B 1 866 ? -21.688 -54.594 -31.5 1 94.31 866 PRO B CA 1
ATOM 14335 C C . PRO B 1 866 ? -20.344 -54.531 -30.781 1 94.31 866 PRO B C 1
ATOM 14337 O O . PRO B 1 866 ? -20.297 -54.594 -29.547 1 94.31 866 PRO B O 1
ATOM 14340 N N . ASN B 1 867 ? -19.25 -54.406 -31.531 1 95.12 867 ASN B N 1
ATOM 14341 C CA . ASN B 1 867 ? -17.938 -54.406 -30.906 1 95.12 867 ASN B CA 1
ATOM 14342 C C . ASN B 1 867 ? -17.422 -52.969 -30.703 1 95.12 867 ASN B C 1
ATOM 14344 O O . ASN B 1 867 ? -16.234 -52.75 -30.469 1 95.12 867 ASN B O 1
ATOM 14348 N N . ALA B 1 868 ? -18.312 -52 -30.797 1 96.5 868 ALA B N 1
ATOM 14349 C CA . ALA B 1 868 ? -17.922 -50.625 -30.609 1 96.5 868 ALA B CA 1
ATOM 14350 C C . ALA B 1 868 ? -17.375 -50.375 -29.203 1 96.5 868 ALA B C 1
ATOM 14352 O O . ALA B 1 868 ? -17.828 -51 -28.25 1 96.5 868 ALA B O 1
ATOM 14353 N N . PRO B 1 869 ? -16.375 -49.5 -29.125 1 95.62 869 PRO B N 1
ATOM 14354 C CA . PRO B 1 869 ? -15.797 -49.219 -27.797 1 95.62 869 PRO B CA 1
ATOM 14355 C C . PRO B 1 869 ? -16.703 -48.344 -26.938 1 95.62 869 PRO B C 1
ATOM 14357 O O . PRO B 1 869 ? -16.562 -48.312 -25.719 1 95.62 869 PRO B O 1
ATOM 14360 N N . ASN B 1 870 ? -17.578 -47.594 -27.578 1 97.56 870 ASN B N 1
ATOM 14361 C CA . ASN B 1 870 ? -18.469 -46.719 -26.828 1 97.56 870 ASN B CA 1
ATOM 14362 C C . ASN B 1 870 ? -19.875 -47.312 -26.75 1 97.56 870 ASN B C 1
ATOM 14364 O O . ASN B 1 870 ? -20.359 -47.906 -27.719 1 97.56 870 ASN B O 1
ATOM 14368 N N . PRO B 1 871 ? -20.531 -47.062 -25.609 1 97.19 871 PRO B N 1
ATOM 14369 C CA . PRO B 1 871 ? -21.906 -47.531 -25.453 1 97.19 871 PRO B CA 1
ATOM 14370 C C . PRO B 1 871 ? -22.859 -46.938 -26.484 1 97.19 871 PRO B C 1
ATOM 14372 O O . PRO B 1 871 ? -22.453 -46.062 -27.25 1 97.19 871 PRO B O 1
ATOM 14375 N N . ALA B 1 872 ? -24.094 -47.5 -26.438 1 95.56 872 ALA B N 1
ATOM 14376 C CA . ALA B 1 872 ? -25.125 -46.969 -27.312 1 95.56 872 ALA B CA 1
ATOM 14377 C C . ALA B 1 872 ? -25.312 -45.469 -27.062 1 95.56 872 ALA B C 1
ATOM 14379 O O . ALA B 1 872 ? -25.281 -45 -25.922 1 95.56 872 ALA B O 1
ATOM 14380 N N . PHE B 1 873 ? -25.312 -44.719 -28.141 1 96.56 873 PHE B N 1
ATOM 14381 C CA . PHE B 1 873 ? -25.531 -43.281 -28.047 1 96.56 873 PHE B CA 1
ATOM 14382 C C . PHE B 1 873 ? -27.016 -42.969 -28.078 1 96.56 873 PHE B C 1
ATOM 14384 O O . PHE B 1 873 ? -27.703 -43.281 -29.047 1 96.56 873 PHE B O 1
ATOM 14391 N N . LEU B 1 874 ? -27.516 -42.344 -27 1 93.31 874 LEU B N 1
ATOM 14392 C CA . LEU B 1 874 ? -28.906 -41.938 -26.875 1 93.31 874 LEU B CA 1
ATOM 14393 C C . LEU B 1 874 ? -29 -40.531 -26.266 1 93.31 874 LEU B C 1
ATOM 14395 O O . LEU B 1 874 ? -28.547 -40.312 -25.141 1 93.31 874 LEU B O 1
ATOM 14399 N N . PRO B 1 875 ? -29.609 -39.562 -27.062 1 93.75 875 PRO B N 1
ATOM 14400 C CA . PRO B 1 875 ? -29.828 -38.281 -26.422 1 93.75 875 PRO B CA 1
ATOM 14401 C C . PRO B 1 875 ? -30.609 -38.406 -25.125 1 93.75 875 PRO B C 1
ATOM 14403 O O . PRO B 1 875 ? -31.609 -39.094 -25.062 1 93.75 875 PRO B O 1
ATOM 14406 N N . ASN B 1 876 ? -30.141 -37.75 -24.047 1 91.88 876 ASN B N 1
ATOM 14407 C CA . ASN B 1 876 ? -30.688 -37.844 -22.688 1 91.88 876 ASN B CA 1
ATOM 14408 C C . ASN B 1 876 ? -30.531 -39.25 -22.125 1 91.88 876 ASN B C 1
ATOM 14410 O O . ASN B 1 876 ? -31.438 -39.781 -21.484 1 91.88 876 ASN B O 1
ATOM 14414 N N . ASN B 1 877 ? -29.422 -39.75 -22.516 1 93 877 ASN B N 1
ATOM 14415 C CA . ASN B 1 877 ? -29.094 -41.094 -22.047 1 93 877 ASN B CA 1
ATOM 14416 C C . ASN B 1 877 ? -29.109 -41.188 -20.531 1 93 877 ASN B C 1
ATOM 14418 O O . ASN B 1 877 ? -28.531 -40.344 -19.844 1 93 877 ASN B O 1
ATOM 14422 N N . THR B 1 878 ? -29.703 -42.156 -19.938 1 92.31 878 THR B N 1
ATOM 14423 C CA . THR B 1 878 ? -29.828 -42.312 -18.5 1 92.31 878 THR B CA 1
ATOM 14424 C C . THR B 1 878 ? -28.953 -43.469 -18 1 92.31 878 THR B C 1
ATOM 14426 O O . THR B 1 878 ? -29.109 -43.906 -16.859 1 92.31 878 THR B O 1
ATOM 14429 N N . SER B 1 879 ? -28.141 -44 -18.844 1 91.81 879 SER B N 1
ATOM 14430 C CA . SER B 1 879 ? -27.328 -45.188 -18.5 1 91.81 879 SER B CA 1
ATOM 14431 C C . SER B 1 879 ? -26.219 -44.812 -17.531 1 91.81 879 SER B C 1
ATOM 14433 O O . SER B 1 879 ? -25.562 -45.688 -16.969 1 91.81 879 SER B O 1
ATOM 14435 N N . SER B 1 880 ? -25.812 -43.562 -17.25 1 92.88 880 SER B N 1
ATOM 14436 C CA . SER B 1 880 ? -24.75 -43.094 -16.375 1 92.88 880 SER B CA 1
ATOM 14437 C C . SER B 1 880 ? -23.375 -43.469 -16.906 1 92.88 880 SER B C 1
ATOM 14439 O O . SER B 1 880 ? -22.422 -43.594 -16.141 1 92.88 880 SER B O 1
ATOM 14441 N N . SER B 1 881 ? -23.344 -43.75 -18.219 1 93.75 881 SER B N 1
ATOM 14442 C CA . SER B 1 881 ? -22.094 -44.219 -18.812 1 93.75 881 SER B CA 1
ATOM 14443 C C . SER B 1 881 ? -20.969 -43.219 -18.609 1 93.75 881 SER B C 1
ATOM 14445 O O . SER B 1 881 ? -19.797 -43.562 -18.609 1 93.75 881 SER B O 1
ATOM 14447 N N . HIS B 1 882 ? -21.266 -41.906 -18.453 1 93.19 882 HIS B N 1
ATOM 14448 C CA . HIS B 1 882 ? -20.266 -40.844 -18.328 1 93.19 882 HIS B CA 1
ATOM 14449 C C . HIS B 1 882 ? -19.859 -40.656 -16.875 1 93.19 882 HIS B C 1
ATOM 14451 O O . HIS B 1 882 ? -19.016 -39.781 -16.578 1 93.19 882 HIS B O 1
ATOM 14457 N N . SER B 1 883 ? -20.469 -41.312 -15.961 1 95 883 SER B N 1
ATOM 14458 C CA . SER B 1 883 ? -20.141 -41.188 -14.547 1 95 883 SER B CA 1
ATOM 14459 C C . SER B 1 883 ? -18.672 -41.5 -14.281 1 95 883 SER B C 1
ATOM 14461 O O . SER B 1 883 ? -18.016 -42.156 -15.094 1 95 883 SER B O 1
ATOM 14463 N N . THR B 1 884 ? -18.156 -40.969 -13.242 1 96.06 884 THR B N 1
ATOM 14464 C CA . THR B 1 884 ? -16.766 -41.125 -12.852 1 96.06 884 THR B CA 1
ATOM 14465 C C . THR B 1 884 ? -16.375 -42.625 -12.828 1 96.06 884 THR B C 1
ATOM 14467 O O . THR B 1 884 ? -16.969 -43.406 -12.078 1 96.06 884 THR B O 1
ATOM 14470 N N . SER B 1 885 ? -15.461 -43.031 -13.656 1 97.38 885 SER B N 1
ATOM 14471 C CA . SER B 1 885 ? -14.961 -44.406 -13.758 1 97.38 885 SER B CA 1
ATOM 14472 C C . SER B 1 885 ? -13.586 -44.438 -14.422 1 97.38 885 SER B C 1
ATOM 14474 O O . SER B 1 885 ? -13.094 -43.438 -14.898 1 97.38 885 SER B O 1
ATOM 14476 N N . SER B 1 886 ? -12.984 -45.625 -14.484 1 97.56 886 SER B N 1
ATOM 14477 C CA . SER B 1 886 ? -11.656 -45.781 -15.062 1 97.56 886 SER B CA 1
ATOM 14478 C C . SER B 1 886 ? -11.688 -45.656 -16.578 1 97.56 886 SER B C 1
ATOM 14480 O O . SER B 1 886 ? -10.648 -45.719 -17.234 1 97.56 886 SER B O 1
ATOM 14482 N N . ARG B 1 887 ? -12.922 -45.406 -17.141 1 96.75 887 ARG B N 1
ATOM 14483 C CA . ARG B 1 887 ? -13.031 -45.188 -18.578 1 96.75 887 ARG B CA 1
ATOM 14484 C C . ARG B 1 887 ? -12.195 -44 -19.016 1 96.75 887 ARG B C 1
ATOM 14486 O O . ARG B 1 887 ? -11.664 -44 -20.125 1 96.75 887 ARG B O 1
ATOM 14493 N N . TYR B 1 888 ? -12.102 -43.125 -18.172 1 96.31 888 TYR B N 1
ATOM 14494 C CA . TYR B 1 888 ? -11.453 -41.875 -18.516 1 96.31 888 TYR B CA 1
ATOM 14495 C C . TYR B 1 888 ? -10.156 -41.688 -17.719 1 96.31 888 TYR B C 1
ATOM 14497 O O . TYR B 1 888 ? -9.672 -40.562 -17.547 1 96.31 888 TYR B O 1
ATOM 14505 N N . LEU B 1 889 ? -9.656 -42.656 -17.031 1 97.19 889 LEU B N 1
ATOM 14506 C CA . LEU B 1 889 ? -8.391 -42.688 -16.312 1 97.19 889 LEU B CA 1
ATOM 14507 C C . LEU B 1 889 ? -7.246 -43.125 -17.219 1 97.19 889 LEU B C 1
ATOM 14509 O O . LEU B 1 889 ? -7.324 -44.188 -17.844 1 97.19 889 LEU B O 1
ATOM 14513 N N . HIS B 1 890 ? -6.254 -42.312 -17.359 1 97 890 HIS B N 1
ATOM 14514 C CA . HIS B 1 890 ? -5.137 -42.594 -18.25 1 97 890 HIS B CA 1
ATOM 14515 C C . HIS B 1 890 ? -3.811 -42.562 -17.5 1 97 890 HIS B C 1
ATOM 14517 O O . HIS B 1 890 ? -3.736 -42.062 -16.375 1 97 890 HIS B O 1
ATOM 14523 N N . ASP B 1 891 ? -2.836 -43.188 -18.156 1 96.69 891 ASP B N 1
ATOM 14524 C CA . ASP B 1 891 ? -1.484 -43.031 -17.609 1 96.69 891 ASP B CA 1
ATOM 14525 C C . ASP B 1 891 ? -0.947 -41.625 -17.859 1 96.69 891 ASP B C 1
ATOM 14527 O O . ASP B 1 891 ? -1.16 -41.062 -18.938 1 96.69 891 ASP B O 1
ATOM 14531 N N . ALA B 1 892 ? -0.302 -41.094 -16.922 1 95.56 892 ALA B N 1
ATOM 14532 C CA . ALA B 1 892 ? 0.186 -39.719 -17.016 1 95.56 892 ALA B CA 1
ATOM 14533 C C . ALA B 1 892 ? 1.658 -39.688 -17.422 1 95.56 892 ALA B C 1
ATOM 14535 O O . ALA B 1 892 ? 2.383 -38.75 -17.078 1 95.56 892 ALA B O 1
ATOM 14536 N N . ASP B 1 893 ? 2.154 -40.656 -18.156 1 96.19 893 ASP B N 1
ATOM 14537 C CA . ASP B 1 893 ? 3.537 -40.719 -18.625 1 96.19 893 ASP B CA 1
ATOM 14538 C C . ASP B 1 893 ? 3.762 -39.75 -19.781 1 96.19 893 ASP B C 1
ATOM 14540 O O . ASP B 1 893 ? 2.979 -39.719 -20.734 1 96.19 893 ASP B O 1
ATOM 14544 N N . PHE B 1 894 ? 4.844 -38.969 -19.688 1 95.06 894 PHE B N 1
ATOM 14545 C CA . PHE B 1 894 ? 5.113 -38.062 -20.812 1 95.06 894 PHE B CA 1
ATOM 14546 C C . PHE B 1 894 ? 6.598 -37.75 -20.906 1 95.06 894 PHE B C 1
ATOM 14548 O O . PHE B 1 894 ? 7.348 -37.969 -19.953 1 95.06 894 PHE B O 1
ATOM 14555 N N . ILE B 1 895 ? 7.066 -37.344 -22.016 1 96.44 895 ILE B N 1
ATOM 14556 C CA . ILE B 1 895 ? 8.328 -36.688 -22.328 1 96.44 895 ILE B CA 1
ATOM 14557 C C . ILE B 1 895 ? 8.047 -35.344 -23.016 1 96.44 895 ILE B C 1
ATOM 14559 O O . ILE B 1 895 ? 7.266 -35.281 -23.969 1 96.44 895 ILE B O 1
ATOM 14563 N N . LYS B 1 896 ? 8.594 -34.312 -22.531 1 94.88 896 LYS B N 1
ATOM 14564 C CA . LYS B 1 896 ? 8.336 -32.969 -23.047 1 94.88 896 LYS B CA 1
ATOM 14565 C C . LYS B 1 896 ? 9.625 -32.312 -23.547 1 94.88 896 LYS B C 1
ATOM 14567 O O . LYS B 1 896 ? 10.641 -32.312 -22.844 1 94.88 896 LYS B O 1
ATOM 14572 N N . PHE B 1 897 ? 9.617 -31.938 -24.797 1 95.31 897 PHE B N 1
ATOM 14573 C CA . PHE B 1 897 ? 10.633 -31.016 -25.266 1 95.31 897 PHE B CA 1
ATOM 14574 C C . PHE B 1 897 ? 10.344 -29.594 -24.781 1 95.31 897 PHE B C 1
ATOM 14576 O O . PHE B 1 897 ? 9.641 -28.844 -25.453 1 95.31 897 PHE B O 1
ATOM 14583 N N . LYS B 1 898 ? 10.906 -29.312 -23.703 1 93.12 898 LYS B N 1
ATOM 14584 C CA . LYS B 1 898 ? 10.508 -28.141 -22.922 1 93.12 898 LYS B CA 1
ATOM 14585 C C . LYS B 1 898 ? 11.062 -26.859 -23.547 1 93.12 898 LYS B C 1
ATOM 14587 O O . LYS B 1 898 ? 10.391 -25.828 -23.531 1 93.12 898 LYS B O 1
ATOM 14592 N N . ASN B 1 899 ? 12.344 -26.922 -23.984 1 93.56 899 ASN B N 1
ATOM 14593 C CA . ASN B 1 899 ? 12.953 -25.656 -24.422 1 93.56 899 ASN B CA 1
ATOM 14594 C C . ASN B 1 899 ? 14.117 -25.906 -25.375 1 93.56 899 ASN B C 1
ATOM 14596 O O . ASN B 1 899 ? 14.844 -26.891 -25.234 1 93.56 899 ASN B O 1
ATOM 14600 N N . ILE B 1 900 ? 14.273 -25.109 -26.328 1 95.19 900 ILE B N 1
ATOM 14601 C CA . ILE B 1 900 ? 15.484 -24.969 -27.141 1 95.19 900 ILE B CA 1
ATOM 14602 C C . ILE B 1 900 ? 15.914 -23.516 -27.188 1 95.19 900 ILE B C 1
ATOM 14604 O O . ILE B 1 900 ? 15.078 -22.625 -27.359 1 95.19 900 ILE B O 1
ATOM 14608 N N . ASN B 1 901 ? 17.109 -23.281 -26.922 1 94.81 901 ASN B N 1
ATOM 14609 C CA . ASN B 1 901 ? 17.656 -21.938 -26.906 1 94.81 901 ASN B CA 1
ATOM 14610 C C . ASN B 1 901 ? 18.906 -21.812 -27.781 1 94.81 901 ASN B C 1
ATOM 14612 O O . ASN B 1 901 ? 19.812 -22.625 -27.672 1 94.81 901 ASN B O 1
ATOM 14616 N N . LEU B 1 902 ? 18.891 -20.844 -28.641 1 95.75 902 LEU B N 1
ATOM 14617 C CA . LEU B 1 902 ? 20.031 -20.531 -29.5 1 95.75 902 LEU B CA 1
ATOM 14618 C C . LEU B 1 902 ? 20.5 -19.109 -29.281 1 95.75 902 LEU B C 1
ATOM 14620 O O . LEU B 1 902 ? 19.703 -18.172 -29.297 1 95.75 902 LEU B O 1
ATOM 14624 N N . GLY B 1 903 ? 21.797 -19 -29.031 1 94.94 903 GLY B N 1
ATOM 14625 C CA . GLY B 1 903 ? 22.359 -17.672 -28.828 1 94.94 903 GLY B CA 1
ATOM 14626 C C . GLY B 1 903 ? 23.656 -17.453 -29.594 1 94.94 903 GLY B C 1
ATOM 14627 O O . GLY B 1 903 ? 24.375 -18.406 -29.891 1 94.94 903 GLY B O 1
ATOM 14628 N N . TYR B 1 904 ? 23.906 -16.234 -29.938 1 96.31 904 TYR B N 1
ATOM 14629 C CA . TYR B 1 904 ? 25.156 -15.836 -30.578 1 96.31 904 TYR B CA 1
ATOM 14630 C C . TYR B 1 904 ? 25.703 -14.555 -29.953 1 96.31 904 TYR B C 1
ATOM 14632 O O . TYR B 1 904 ? 25.031 -13.516 -29.984 1 96.31 904 TYR B O 1
ATOM 14640 N N . THR B 1 905 ? 26.812 -14.68 -29.438 1 95.38 905 THR B N 1
ATOM 14641 C CA . THR B 1 905 ? 27.5 -13.523 -28.875 1 95.38 905 THR B CA 1
ATOM 14642 C C . THR B 1 905 ? 28.516 -12.969 -29.891 1 95.38 905 THR B C 1
ATOM 14644 O O . THR B 1 905 ? 29.438 -13.672 -30.297 1 95.38 905 THR B O 1
ATOM 14647 N N . LEU B 1 906 ? 28.422 -11.734 -30.188 1 95.12 906 LEU B N 1
ATOM 14648 C CA . LEU B 1 906 ? 29.312 -11.109 -31.156 1 95.12 906 LEU B CA 1
ATOM 14649 C C . LEU B 1 906 ? 30.734 -11.031 -30.609 1 95.12 906 LEU B C 1
ATOM 14651 O O . LEU B 1 906 ? 30.938 -10.797 -29.422 1 95.12 906 LEU B O 1
ATOM 14655 N N . PRO B 1 907 ? 31.734 -11.242 -31.484 1 93.56 907 PRO B N 1
ATOM 14656 C CA . PRO B 1 907 ? 33.125 -11.125 -31.047 1 93.56 907 PRO B CA 1
ATOM 14657 C C . PRO B 1 907 ? 33.438 -9.742 -30.484 1 93.56 907 PRO B C 1
ATOM 14659 O O . PRO B 1 907 ? 32.969 -8.727 -31 1 93.56 907 PRO B O 1
ATOM 14662 N N . LYS B 1 908 ? 34.25 -9.75 -29.516 1 90.62 908 LYS B N 1
ATOM 14663 C CA . LYS B 1 908 ? 34.625 -8.516 -28.828 1 90.62 908 LYS B CA 1
ATOM 14664 C C . LYS B 1 908 ? 35.219 -7.5 -29.797 1 90.62 908 LYS B C 1
ATOM 14666 O O . LYS B 1 908 ? 35.062 -6.293 -29.609 1 90.62 908 LYS B O 1
ATOM 14671 N N . LYS B 1 909 ? 35.969 -7.953 -30.859 1 89.94 909 LYS B N 1
ATOM 14672 C CA . LYS B 1 909 ? 36.594 -7.078 -31.844 1 89.94 909 LYS B CA 1
ATOM 14673 C C . LYS B 1 909 ? 35.562 -6.172 -32.5 1 89.94 909 LYS B C 1
ATOM 14675 O O . LYS B 1 909 ? 35.875 -5.031 -32.875 1 89.94 909 LYS B O 1
ATOM 14680 N N . TRP B 1 910 ? 34.344 -6.613 -32.656 1 90.62 910 TRP B N 1
ATOM 14681 C CA . TRP B 1 910 ? 33.281 -5.848 -33.312 1 90.62 910 TRP B CA 1
ATOM 14682 C C . TRP B 1 910 ? 32.594 -4.918 -32.312 1 90.62 910 TRP B C 1
ATOM 14684 O O . TRP B 1 910 ? 32.281 -3.771 -32.656 1 90.62 910 TRP B O 1
ATOM 14694 N N . THR B 1 911 ? 32.438 -5.445 -31.094 1 88.25 911 THR B N 1
ATOM 14695 C CA . THR B 1 911 ? 31.625 -4.711 -30.141 1 88.25 911 THR B CA 1
ATOM 14696 C C . THR B 1 911 ? 32.438 -3.57 -29.516 1 88.25 911 THR B C 1
ATOM 14698 O O . THR B 1 911 ? 31.875 -2.52 -29.188 1 88.25 911 THR B O 1
ATOM 14701 N N . GLN B 1 912 ? 33.656 -3.754 -29.328 1 85.94 912 GLN B N 1
ATOM 14702 C CA . GLN B 1 912 ? 34.5 -2.723 -28.734 1 85.94 912 GLN B CA 1
ATOM 14703 C C . GLN B 1 912 ? 34.562 -1.475 -29.609 1 85.94 912 GLN B C 1
ATOM 14705 O O . GLN B 1 912 ? 34.688 -0.36 -29.094 1 85.94 912 GLN B O 1
ATOM 14710 N N . LYS B 1 913 ? 34.469 -1.664 -30.859 1 83.25 913 LYS B N 1
ATOM 14711 C CA . LYS B 1 913 ? 34.5 -0.539 -31.797 1 83.25 913 LYS B CA 1
ATOM 14712 C C . LYS B 1 913 ? 33.344 0.418 -31.531 1 83.25 913 LYS B C 1
ATOM 14714 O O . LYS B 1 913 ? 33.438 1.615 -31.812 1 83.25 913 LYS B O 1
ATOM 14719 N N . ILE B 1 914 ? 32.281 -0.086 -31.047 1 82.38 914 ILE B N 1
ATOM 14720 C CA . ILE B 1 914 ? 31.125 0.763 -30.812 1 82.38 914 ILE B CA 1
ATOM 14721 C C . ILE B 1 914 ? 30.938 0.97 -29.312 1 82.38 914 ILE B C 1
ATOM 14723 O O . ILE B 1 914 ? 29.828 1.277 -28.844 1 82.38 914 ILE B O 1
ATOM 14727 N N . GLN B 1 915 ? 31.922 0.693 -28.453 1 80.69 915 GLN B N 1
ATOM 14728 C CA . GLN B 1 915 ? 32 0.951 -27.016 1 80.69 915 GLN B CA 1
ATOM 14729 C C . GLN B 1 915 ? 31.016 0.081 -26.25 1 80.69 915 GLN B C 1
ATOM 14731 O O . GLN B 1 915 ? 30.406 0.534 -25.281 1 80.69 915 GLN B O 1
ATOM 14736 N N . LEU B 1 916 ? 30.797 -1.069 -26.891 1 87.44 916 LEU B N 1
ATOM 14737 C CA . LEU B 1 916 ? 30 -2.07 -26.188 1 87.44 916 LEU B CA 1
ATOM 14738 C C . LEU B 1 916 ? 30.859 -3.246 -25.75 1 87.44 916 LEU B C 1
ATOM 14740 O O . LEU B 1 916 ? 31.859 -3.561 -26.406 1 87.44 916 LEU B O 1
ATOM 14744 N N . GLU B 1 917 ? 30.562 -3.729 -24.594 1 87 917 GLU B N 1
ATOM 14745 C CA . GLU B 1 917 ? 31.328 -4.867 -24.094 1 87 917 GLU B CA 1
ATOM 14746 C C . GLU B 1 917 ? 30.766 -6.184 -24.625 1 87 917 GLU B C 1
ATOM 14748 O O . GLU B 1 917 ? 31.531 -7.098 -24.953 1 87 917 GLU B O 1
ATOM 14753 N N . THR B 1 918 ? 29.5 -6.305 -24.547 1 91.62 918 THR B N 1
ATOM 14754 C CA . THR B 1 918 ? 28.891 -7.562 -24.969 1 91.62 918 THR B CA 1
ATOM 14755 C C . THR B 1 918 ? 27.609 -7.301 -25.734 1 91.62 918 THR B C 1
ATOM 14757 O O . THR B 1 918 ? 26.828 -6.418 -25.375 1 91.62 918 THR B O 1
ATOM 14760 N N . VAL B 1 919 ? 27.422 -7.918 -26.828 1 94.88 919 VAL B N 1
ATOM 14761 C CA . VAL B 1 919 ? 26.172 -7.965 -27.578 1 94.88 919 VAL B CA 1
ATOM 14762 C C . VAL B 1 919 ? 25.797 -9.414 -27.891 1 94.88 919 VAL B C 1
ATOM 14764 O O . VAL B 1 919 ? 26.562 -10.109 -28.578 1 94.88 919 VAL B O 1
ATOM 14767 N N . ARG B 1 920 ? 24.734 -9.852 -27.391 1 94.88 920 ARG B N 1
ATOM 14768 C CA . ARG B 1 920 ? 24.297 -11.227 -27.609 1 94.88 920 ARG B CA 1
ATOM 14769 C C . ARG B 1 920 ? 22.859 -11.273 -28.141 1 94.88 920 ARG B C 1
ATOM 14771 O O . ARG B 1 920 ? 21.953 -10.68 -27.547 1 94.88 920 ARG B O 1
ATOM 14778 N N . PHE B 1 921 ? 22.672 -11.914 -29.281 1 96 921 PHE B N 1
ATOM 14779 C CA . PHE B 1 921 ? 21.344 -12.219 -29.797 1 96 921 PHE B CA 1
ATOM 14780 C C . PHE B 1 921 ? 20.922 -13.633 -29.406 1 96 921 PHE B C 1
ATOM 14782 O O . PHE B 1 921 ? 21.75 -14.547 -29.375 1 96 921 PHE B O 1
ATOM 14789 N N . PHE B 1 922 ? 19.688 -13.727 -29.047 1 94.19 922 PHE B N 1
ATOM 14790 C CA . PHE B 1 922 ? 19.266 -15.086 -28.703 1 94.19 922 PHE B CA 1
ATOM 14791 C C . PHE B 1 922 ? 17.828 -15.336 -29.125 1 94.19 922 PHE B C 1
ATOM 14793 O O . PHE B 1 922 ? 17.062 -14.391 -29.312 1 94.19 922 PHE B O 1
ATOM 14800 N N . GLY B 1 923 ? 17.438 -16.562 -29.328 1 94.69 923 GLY B N 1
ATOM 14801 C CA . GLY B 1 923 ? 16.094 -17.078 -29.609 1 94.69 923 GLY B CA 1
ATOM 14802 C C . GLY B 1 923 ? 15.789 -18.344 -28.828 1 94.69 923 GLY B C 1
ATOM 14803 O O . GLY B 1 923 ? 16.688 -19.141 -28.547 1 94.69 923 GLY B O 1
ATOM 14804 N N . SER B 1 924 ? 14.555 -18.453 -28.422 1 93.94 924 SER B N 1
ATOM 14805 C CA . SER B 1 924 ? 14.164 -19.625 -27.625 1 93.94 924 SER B CA 1
ATOM 14806 C C . SER B 1 924 ? 12.773 -20.109 -28 1 93.94 924 SER B C 1
ATOM 14808 O O . SER B 1 924 ? 11.914 -19.312 -28.391 1 93.94 924 SER B O 1
ATOM 14810 N N . LEU B 1 925 ? 12.57 -21.359 -28.031 1 94.19 925 LEU B N 1
ATOM 14811 C CA . LEU B 1 925 ? 11.273 -22.016 -28.172 1 94.19 925 LEU B CA 1
ATOM 14812 C C . LEU B 1 925 ? 10.922 -22.797 -26.922 1 94.19 925 LEU B C 1
ATOM 14814 O O . LEU B 1 925 ? 11.719 -23.625 -26.453 1 94.19 925 LEU B O 1
ATOM 14818 N N . GLU B 1 926 ? 9.797 -22.469 -26.375 1 92.25 926 GLU B N 1
ATOM 14819 C CA . GLU B 1 926 ? 9.359 -23.156 -25.156 1 92.25 926 GLU B CA 1
ATOM 14820 C C . GLU B 1 926 ? 8.109 -24 -25.422 1 92.25 926 GLU B C 1
ATOM 14822 O O . GLU B 1 926 ? 7.211 -23.578 -26.141 1 92.25 926 GLU B O 1
ATOM 14827 N N . ASN B 1 927 ? 8.016 -25.062 -24.688 1 91 927 ASN B N 1
ATOM 14828 C CA . ASN B 1 927 ? 6.906 -26.016 -24.812 1 91 927 ASN B CA 1
ATOM 14829 C C . ASN B 1 927 ? 6.664 -26.422 -26.266 1 91 927 ASN B C 1
ATOM 14831 O O . ASN B 1 927 ? 5.555 -26.281 -26.766 1 91 927 ASN B O 1
ATOM 14835 N N . ILE B 1 928 ? 7.672 -26.969 -26.844 1 89.69 928 ILE B N 1
ATOM 14836 C CA . ILE B 1 928 ? 7.676 -27.25 -28.281 1 89.69 928 ILE B CA 1
ATOM 14837 C C . ILE B 1 928 ? 6.73 -28.406 -28.578 1 89.69 928 ILE B C 1
ATOM 14839 O O . ILE B 1 928 ? 5.875 -28.312 -29.469 1 89.69 928 ILE B O 1
ATOM 14843 N N . CYS B 1 929 ? 7.012 -29.5 -27.844 1 90.31 929 CYS B N 1
ATOM 14844 C CA . CYS B 1 929 ? 6.16 -30.672 -28.047 1 90.31 929 CYS B CA 1
ATOM 14845 C C . CYS B 1 929 ? 6.125 -31.547 -26.812 1 90.31 929 CYS B C 1
ATOM 14847 O O . CYS B 1 929 ? 7.105 -31.625 -26.062 1 90.31 929 CYS B O 1
ATOM 14849 N N . VAL B 1 930 ? 5.012 -32.062 -26.562 1 91.44 930 VAL B N 1
ATOM 14850 C CA . VAL B 1 930 ? 4.836 -33.031 -25.484 1 91.44 930 VAL B CA 1
ATOM 14851 C C . VAL B 1 930 ? 4.402 -34.375 -26.047 1 91.44 930 VAL B C 1
ATOM 14853 O O . VAL B 1 930 ? 3.438 -34.438 -26.812 1 91.44 930 VAL B O 1
ATOM 14856 N N . TRP B 1 931 ? 5.152 -35.375 -25.734 1 93.5 931 TRP B N 1
ATOM 14857 C CA . TRP B 1 931 ? 4.746 -36.75 -26.062 1 93.5 931 TRP B CA 1
ATOM 14858 C C . TRP B 1 931 ? 4.074 -37.406 -24.875 1 93.5 931 TRP B C 1
ATOM 14860 O O . TRP B 1 931 ? 4.754 -37.938 -23.984 1 93.5 931 TRP B O 1
ATOM 14870 N N . ASN B 1 932 ? 2.746 -37.344 -24.922 1 93.06 932 ASN B N 1
ATOM 14871 C CA . ASN B 1 932 ? 1.995 -38.156 -23.969 1 93.06 932 ASN B CA 1
ATOM 14872 C C . ASN B 1 932 ? 2.074 -39.656 -24.328 1 93.06 932 ASN B C 1
ATOM 14874 O O . ASN B 1 932 ? 1.595 -40.062 -25.375 1 93.06 932 ASN B O 1
ATOM 14878 N N . LEU B 1 933 ? 2.533 -40.5 -23.5 1 93.19 933 LEU B N 1
ATOM 14879 C CA . LEU B 1 933 ? 2.881 -41.875 -23.875 1 93.19 933 LEU B CA 1
ATOM 14880 C C . LEU B 1 933 ? 1.648 -42.75 -23.875 1 93.19 933 LEU B C 1
ATOM 14882 O O . LEU B 1 933 ? 1.649 -43.844 -24.484 1 93.19 933 LEU B O 1
ATOM 14886 N N . ASP B 1 934 ? 0.679 -42.344 -23.031 1 94.75 934 ASP B N 1
ATOM 14887 C CA . ASP B 1 934 ? -0.607 -43.031 -23.172 1 94.75 934 ASP B CA 1
ATOM 14888 C C . ASP B 1 934 ? -1.379 -42.5 -24.375 1 94.75 934 ASP B C 1
ATOM 14890 O O . ASP B 1 934 ? -1.972 -41.438 -24.328 1 94.75 934 ASP B O 1
ATOM 14894 N N . GLY B 1 935 ? -1.441 -43.312 -25.391 1 90.5 935 GLY B N 1
ATOM 14895 C CA . GLY B 1 935 ? -2.064 -42.906 -26.641 1 90.5 935 GLY B CA 1
ATOM 14896 C C . GLY B 1 935 ? -3.553 -42.625 -26.516 1 90.5 935 GLY B C 1
ATOM 14897 O O . GLY B 1 935 ? -4.148 -41.969 -27.359 1 90.5 935 GLY B O 1
ATOM 14898 N N . SER B 1 936 ? -4.09 -43.094 -25.5 1 92.12 936 SER B N 1
ATOM 14899 C CA . SER B 1 936 ? -5.527 -42.875 -25.312 1 92.12 936 SER B CA 1
ATOM 14900 C C . SER B 1 936 ? -5.828 -41.5 -24.719 1 92.12 936 SER B C 1
ATOM 14902 O O . SER B 1 936 ? -6.973 -41.062 -24.734 1 92.12 936 SER B O 1
ATOM 14904 N N . PHE B 1 937 ? -4.84 -40.938 -24.109 1 93.56 937 PHE B N 1
ATOM 14905 C CA . PHE B 1 937 ? -5.039 -39.562 -23.594 1 93.56 937 PHE B CA 1
ATOM 14906 C C . PHE B 1 937 ? -5.16 -38.562 -24.734 1 93.56 937 PHE B C 1
ATOM 14908 O O . PHE B 1 937 ? -4.273 -38.5 -25.594 1 93.56 937 PHE B O 1
ATOM 14915 N N . LYS B 1 938 ? -6.164 -37.781 -24.719 1 90.69 938 LYS B N 1
ATOM 14916 C CA . LYS B 1 938 ? -6.469 -36.938 -25.875 1 90.69 938 LYS B CA 1
ATOM 14917 C C . LYS B 1 938 ? -6.266 -35.469 -25.562 1 90.69 938 LYS B C 1
ATOM 14919 O O . LYS B 1 938 ? -6.355 -34.625 -26.453 1 90.69 938 LYS B O 1
ATOM 14924 N N . GLY B 1 939 ? -6.043 -35.094 -24.359 1 89.12 939 GLY B N 1
ATOM 14925 C CA . GLY B 1 939 ? -5.875 -33.688 -23.969 1 89.12 939 GLY B CA 1
ATOM 14926 C C . GLY B 1 939 ? -4.543 -33.125 -24.406 1 89.12 939 GLY B C 1
ATOM 14927 O O . GLY B 1 939 ? -3.789 -33.75 -25.141 1 89.12 939 GLY B O 1
ATOM 14928 N N . TYR B 1 940 ? -4.312 -31.891 -24 1 88.25 940 TYR B N 1
ATOM 14929 C CA . TYR B 1 940 ? -3.125 -31.172 -24.438 1 88.25 940 TYR B CA 1
ATOM 14930 C C . TYR B 1 940 ? -1.886 -31.656 -23.703 1 88.25 940 TYR B C 1
ATOM 14932 O O . TYR B 1 940 ? -0.822 -31.828 -24.297 1 88.25 940 TYR B O 1
ATOM 14940 N N . ASP B 1 941 ? -2.02 -31.703 -22.359 1 89.19 941 ASP B N 1
ATOM 14941 C CA . ASP B 1 941 ? -0.865 -31.969 -21.5 1 89.19 941 ASP B CA 1
ATOM 14942 C C . ASP B 1 941 ? -1.291 -32.625 -20.203 1 89.19 941 ASP B C 1
ATOM 14944 O O . ASP B 1 941 ? -2.102 -32.062 -19.453 1 89.19 941 ASP B O 1
ATOM 14948 N N . VAL B 1 942 ? -0.694 -33.75 -19.938 1 88.62 942 VAL B N 1
ATOM 14949 C CA . VAL B 1 942 ? -1.048 -34.469 -18.734 1 88.62 942 VAL B CA 1
ATOM 14950 C C . VAL B 1 942 ? -0.6 -33.719 -17.5 1 88.62 942 VAL B C 1
ATOM 14952 O O . VAL B 1 942 ? -1.123 -33.906 -16.406 1 88.62 942 VAL B O 1
ATOM 14955 N N . GLU B 1 943 ? 0.314 -32.75 -17.641 1 85.75 943 GLU B N 1
ATOM 14956 C CA . GLU B 1 943 ? 0.816 -31.953 -16.516 1 85.75 943 GLU B CA 1
ATOM 14957 C C . GLU B 1 943 ? -0.28 -31.078 -15.922 1 85.75 943 GLU B C 1
ATOM 14959 O O . GLU B 1 943 ? -0.194 -30.672 -14.766 1 85.75 943 GLU B O 1
ATOM 14964 N N . LEU B 1 944 ? -1.284 -30.781 -16.625 1 84.5 944 LEU B N 1
ATOM 14965 C CA . LEU B 1 944 ? -2.355 -29.875 -16.219 1 84.5 944 LEU B CA 1
ATOM 14966 C C . LEU B 1 944 ? -3.186 -30.484 -15.094 1 84.5 944 LEU B C 1
ATOM 14968 O O . LEU B 1 944 ? -3.945 -29.781 -14.43 1 84.5 944 LEU B O 1
ATOM 14972 N N . GLY B 1 945 ? -3.021 -31.797 -14.867 1 85.56 945 GLY B N 1
ATOM 14973 C CA . GLY B 1 945 ? -3.738 -32.469 -13.781 1 85.56 945 GLY B CA 1
ATOM 14974 C C . GLY B 1 945 ? -3.162 -32.156 -12.414 1 85.56 945 GLY B C 1
ATOM 14975 O O . GLY B 1 945 ? -3.814 -32.375 -11.391 1 85.56 945 GLY B O 1
ATOM 14976 N N . GLY B 1 946 ? -1.97 -31.609 -12.406 1 82.06 946 GLY B N 1
ATOM 14977 C CA . GLY B 1 946 ? -1.325 -31.281 -11.148 1 82.06 946 GLY B CA 1
ATOM 14978 C C . GLY B 1 946 ? -1.071 -32.5 -10.266 1 82.06 946 GLY B C 1
ATOM 14979 O O . GLY B 1 946 ? -0.922 -33.594 -10.766 1 82.06 946 GLY B O 1
ATOM 14980 N N . VAL B 1 947 ? -1.107 -32.219 -8.953 1 84.88 947 VAL B N 1
ATOM 14981 C CA . VAL B 1 947 ? -0.771 -33.281 -8.008 1 84.88 947 VAL B CA 1
ATOM 14982 C C . VAL B 1 947 ? -1.976 -34.219 -7.809 1 84.88 947 VAL B C 1
ATOM 14984 O O . VAL B 1 947 ? -1.819 -35.375 -7.477 1 84.88 947 VAL B O 1
ATOM 14987 N N . THR B 1 948 ? -3.127 -33.656 -8.086 1 87.88 948 THR B N 1
ATOM 14988 C CA . THR B 1 948 ? -4.324 -34.469 -7.871 1 87.88 948 THR B CA 1
ATOM 14989 C C . THR B 1 948 ? -4.586 -35.375 -9.07 1 87.88 948 THR B C 1
ATOM 14991 O O . THR B 1 948 ? -5.355 -36.344 -8.969 1 87.88 948 THR B O 1
ATOM 14994 N N . GLY B 1 949 ? -3.982 -35.062 -10.156 1 90.94 949 GLY B N 1
ATOM 14995 C CA . GLY B 1 949 ? -4.156 -35.844 -11.359 1 90.94 949 GLY B CA 1
ATOM 14996 C C . GLY B 1 949 ? -5.547 -35.75 -11.953 1 90.94 949 GLY B C 1
ATOM 14997 O O . GLY B 1 949 ? -6.062 -36.719 -12.516 1 90.94 949 GLY B O 1
ATOM 14998 N N . VAL B 1 950 ? -6.203 -34.719 -11.688 1 91 950 VAL B N 1
ATOM 14999 C CA . VAL B 1 950 ? -7.539 -34.531 -12.242 1 91 950 VAL B CA 1
ATOM 15000 C C . VAL B 1 950 ? -7.539 -33.312 -13.18 1 91 950 VAL B C 1
ATOM 15002 O O . VAL B 1 950 ? -7.121 -32.219 -12.797 1 91 950 VAL B O 1
ATOM 15005 N N . LEU B 1 951 ? -7.902 -33.688 -14.25 1 85.69 951 LEU B N 1
ATOM 15006 C CA . LEU B 1 951 ? -8.109 -32.625 -15.219 1 85.69 951 LEU B CA 1
ATOM 15007 C C . LEU B 1 951 ? -9.562 -32.156 -15.203 1 85.69 951 LEU B C 1
ATOM 15009 O O . LEU B 1 951 ? -10.391 -32.688 -15.961 1 85.69 951 LEU B O 1
ATOM 15013 N N . ASP B 1 952 ? -10.008 -31.891 -14.094 1 66.62 952 ASP B N 1
ATOM 15014 C CA . ASP B 1 952 ? -11.43 -31.641 -13.891 1 66.62 952 ASP B CA 1
ATOM 15015 C C . ASP B 1 952 ? -11.797 -30.203 -14.297 1 66.62 952 ASP B C 1
ATOM 15017 O O . ASP B 1 952 ? -12.969 -29.906 -14.508 1 66.62 952 ASP B O 1
ATOM 15021 N N . GLY B 1 953 ? -11.109 -29.312 -14.383 1 54.31 953 GLY B N 1
ATOM 15022 C CA . GLY B 1 953 ? -11.875 -28.078 -14.398 1 54.31 953 GLY B CA 1
ATOM 15023 C C . GLY B 1 953 ? -11.531 -27.172 -15.562 1 54.31 953 GLY B C 1
ATOM 15024 O O . GLY B 1 953 ? -10.367 -27.094 -15.961 1 54.31 953 GLY B O 1
ATOM 15025 N N . ALA B 1 954 ? -12.781 -26.953 -16.203 1 51.78 954 ALA B N 1
ATOM 15026 C CA . ALA B 1 954 ? -13.273 -26.141 -17.328 1 51.78 954 ALA B CA 1
ATOM 15027 C C . ALA B 1 954 ? -12.594 -24.781 -17.359 1 51.78 954 ALA B C 1
ATOM 15029 O O . ALA B 1 954 ? -12.695 -24.047 -18.344 1 51.78 954 ALA B O 1
ATOM 15030 N N . GLY B 1 955 ? -11.5 -24.844 -16.609 1 63 955 GLY B N 1
ATOM 15031 C CA . GLY B 1 955 ? -11.086 -23.469 -16.797 1 63 955 GLY B CA 1
ATOM 15032 C C . GLY B 1 955 ? -9.578 -23.281 -16.766 1 63 955 GLY B C 1
ATOM 15033 O O . GLY B 1 955 ? -9.086 -22.156 -16.625 1 63 955 GLY B O 1
ATOM 15034 N N . THR B 1 956 ? -8.938 -24.516 -17.047 1 76.62 956 THR B N 1
ATOM 15035 C CA . THR B 1 956 ? -7.488 -24.344 -16.969 1 76.62 956 THR B CA 1
ATOM 15036 C C . THR B 1 956 ? -6.914 -24.031 -18.344 1 76.62 956 THR B C 1
ATOM 15038 O O . THR B 1 956 ? -7.125 -24.766 -19.312 1 76.62 956 THR B O 1
ATOM 15041 N N . VAL B 1 957 ? -6.273 -23 -18.438 1 86.44 957 VAL B N 1
ATOM 15042 C CA . VAL B 1 957 ? -5.645 -22.594 -19.688 1 86.44 957 VAL B CA 1
ATOM 15043 C C . VAL B 1 957 ? -4.465 -23.516 -20 1 86.44 957 VAL B C 1
ATOM 15045 O O . VAL B 1 957 ? -3.576 -23.703 -19.172 1 86.44 957 VAL B O 1
ATOM 15048 N N . PRO B 1 958 ? -4.469 -24.156 -21.125 1 88.81 958 PRO B N 1
ATOM 15049 C CA . PRO B 1 958 ? -3.322 -24.984 -21.5 1 88.81 958 PRO B CA 1
ATOM 15050 C C . PRO B 1 958 ? -2.01 -24.203 -21.531 1 88.81 958 PRO B C 1
ATOM 15052 O O . PRO B 1 958 ? -2.018 -22.984 -21.672 1 88.81 958 PRO B O 1
ATOM 15055 N N . LEU B 1 959 ? -0.919 -24.906 -21.406 1 90.19 959 LEU B N 1
ATOM 15056 C CA . LEU B 1 959 ? 0.396 -24.281 -21.469 1 90.19 959 LEU B CA 1
ATOM 15057 C C . LEU B 1 959 ? 0.722 -23.875 -22.906 1 90.19 959 LEU B C 1
ATOM 15059 O O . LEU B 1 959 ? 0.743 -24.719 -23.812 1 90.19 959 LEU B O 1
ATOM 15063 N N . PRO B 1 960 ? 1.035 -22.656 -23.125 1 92.44 960 PRO B N 1
ATOM 15064 C CA . PRO B 1 960 ? 1.22 -22.188 -24.5 1 92.44 960 PRO B CA 1
ATOM 15065 C C . PRO B 1 960 ? 2.592 -22.547 -25.062 1 92.44 960 PRO B C 1
ATOM 15067 O O . PRO B 1 960 ? 3.551 -22.719 -24.312 1 92.44 960 PRO B O 1
ATOM 15070 N N . ARG B 1 961 ? 2.668 -22.75 -26.359 1 94.06 961 ARG B N 1
ATOM 15071 C CA . ARG B 1 961 ? 3.939 -22.719 -27.078 1 94.06 961 ARG B CA 1
ATOM 15072 C C . ARG B 1 961 ? 4.414 -21.297 -27.312 1 94.06 961 ARG B C 1
ATOM 15074 O O . ARG B 1 961 ? 3.662 -20.469 -27.828 1 94.06 961 ARG B O 1
ATOM 15081 N N . THR B 1 962 ? 5.605 -21.047 -26.953 1 94.5 962 THR B N 1
ATOM 15082 C CA . THR B 1 962 ? 6.086 -19.672 -27 1 94.5 962 THR B CA 1
ATOM 15083 C C . THR B 1 962 ? 7.375 -19.578 -27.812 1 94.5 962 THR B C 1
ATOM 15085 O O . THR B 1 962 ? 8.289 -20.391 -27.641 1 94.5 962 THR B O 1
ATOM 15088 N N . ILE B 1 963 ? 7.453 -18.656 -28.734 1 95.56 963 ILE B N 1
ATOM 15089 C CA . ILE B 1 963 ? 8.664 -18.312 -29.469 1 95.56 963 ILE B CA 1
ATOM 15090 C C . ILE B 1 963 ? 9.18 -16.953 -29 1 95.56 963 ILE B C 1
ATOM 15092 O O . ILE B 1 963 ? 8.422 -15.984 -28.953 1 95.56 963 ILE B O 1
ATOM 15096 N N . LEU B 1 964 ? 10.445 -16.969 -28.672 1 95.38 964 LEU B N 1
ATOM 15097 C CA . LEU B 1 964 ? 11.023 -15.758 -28.094 1 95.38 964 LEU B CA 1
ATOM 15098 C C . LEU B 1 964 ? 12.273 -15.336 -28.844 1 95.38 964 LEU B C 1
ATOM 15100 O O . LEU B 1 964 ? 13.078 -16.188 -29.25 1 95.38 964 LEU B O 1
ATOM 15104 N N . PHE B 1 965 ? 12.43 -14.062 -29.094 1 96.12 965 PHE B N 1
ATOM 15105 C CA . PHE B 1 965 ? 13.641 -13.438 -29.594 1 96.12 965 PHE B CA 1
ATOM 15106 C C . PHE B 1 965 ? 14.086 -12.297 -28.688 1 96.12 965 PHE B C 1
ATOM 15108 O O . PHE B 1 965 ? 13.25 -11.562 -28.156 1 96.12 965 PHE B O 1
ATOM 15115 N N . GLY B 1 966 ? 15.375 -12.289 -28.484 1 95.19 966 GLY B N 1
ATOM 15116 C CA . GLY B 1 966 ? 15.836 -11.227 -27.594 1 95.19 966 GLY B CA 1
ATOM 15117 C C . GLY B 1 966 ? 17.25 -10.773 -27.891 1 95.19 966 GLY B C 1
ATOM 15118 O O . GLY B 1 966 ? 17.938 -11.359 -28.75 1 95.19 966 GLY B O 1
ATOM 15119 N N . ILE B 1 967 ? 17.703 -9.672 -27.312 1 95.62 967 ILE B N 1
ATOM 15120 C CA . ILE B 1 967 ? 19.031 -9.086 -27.422 1 95.62 967 ILE B CA 1
ATOM 15121 C C . ILE B 1 967 ? 19.516 -8.672 -26.031 1 95.62 967 ILE B C 1
ATOM 15123 O O . ILE B 1 967 ? 18.734 -8.203 -25.203 1 95.62 967 ILE B O 1
ATOM 15127 N N . ASN B 1 968 ? 20.734 -9.016 -25.688 1 94.06 968 ASN B N 1
ATOM 15128 C CA . ASN B 1 968 ? 21.422 -8.562 -24.484 1 94.06 968 ASN B CA 1
ATOM 15129 C C . ASN B 1 968 ? 22.609 -7.664 -24.812 1 94.06 968 ASN B C 1
ATOM 15131 O O . ASN B 1 968 ? 23.484 -8.055 -25.578 1 94.06 968 ASN B O 1
ATOM 15135 N N . VAL B 1 969 ? 22.578 -6.543 -24.25 1 94.62 969 VAL B N 1
ATOM 15136 C CA . VAL B 1 969 ? 23.656 -5.594 -24.5 1 94.62 969 VAL B CA 1
ATOM 15137 C C . VAL B 1 969 ? 24.312 -5.188 -23.188 1 94.62 969 VAL B C 1
ATOM 15139 O O . VAL B 1 969 ? 23.609 -4.871 -22.219 1 94.62 969 VAL B O 1
ATOM 15142 N N . GLY B 1 970 ? 25.641 -5.332 -23.156 1 91.81 970 GLY B N 1
ATOM 15143 C CA . GLY B 1 970 ? 26.391 -4.879 -22 1 91.81 970 GLY B CA 1
ATOM 15144 C C . GLY B 1 970 ? 27.422 -3.822 -22.328 1 91.81 970 GLY B C 1
ATOM 15145 O O . GLY B 1 970 ? 28.047 -3.869 -23.391 1 91.81 970 GLY B O 1
ATOM 15146 N N . PHE B 1 971 ? 27.688 -2.926 -21.516 1 88.75 971 PHE B N 1
ATOM 15147 C CA . PHE B 1 971 ? 28.734 -1.94 -21.688 1 88.75 971 PHE B CA 1
ATOM 15148 C C . PHE B 1 971 ? 29.141 -1.335 -20.344 1 88.75 971 PHE B C 1
ATOM 15150 O O . PHE B 1 971 ? 28.359 -1.358 -19.391 1 88.75 971 PHE B O 1
#

Solvent-accessible surface area (backbone atoms only — not comparable to full-atom values): 92810 Å² total; per-residue (Å²): 95,62,87,70,91,66,75,92,44,98,82,58,79,75,73,61,52,62,59,63,67,52,55,70,34,70,39,73,52,73,95,46,70,40,42,55,71,67,47,29,43,52,70,47,77,44,49,34,78,69,38,68,62,46,96,60,72,28,54,72,71,49,48,51,36,72,44,50,46,48,45,58,33,62,40,28,39,44,53,49,35,52,66,50,51,28,43,68,51,82,57,47,92,57,26,74,32,55,46,33,43,24,50,74,85,37,77,56,79,64,65,68,78,48,70,65,39,36,64,39,88,22,42,40,35,40,26,50,53,39,54,43,64,56,87,48,40,42,34,37,29,39,22,69,35,26,49,38,19,30,84,57,27,42,58,21,56,21,16,31,40,37,35,36,56,58,63,36,40,72,45,76,49,38,37,40,37,38,42,38,39,32,41,29,28,76,56,84,77,34,68,58,61,39,50,24,68,57,47,48,50,51,48,25,49,19,39,22,53,53,31,41,74,72,67,43,50,60,67,58,14,23,55,50,11,39,52,51,43,24,58,49,52,72,47,68,38,43,79,42,87,55,38,45,42,72,86,66,44,74,33,91,86,46,41,84,74,36,65,37,59,42,48,68,70,35,40,40,76,10,52,30,43,37,42,37,42,34,38,30,16,32,46,95,46,37,26,30,20,39,36,41,35,40,37,40,35,42,24,36,41,63,48,27,26,28,35,38,41,34,38,37,44,29,40,38,36,53,60,43,97,44,34,33,39,35,36,41,36,38,41,23,42,33,42,35,33,44,56,51,30,14,72,40,65,62,4,43,55,30,44,27,64,38,51,38,12,50,48,55,71,46,30,56,48,97,83,68,43,77,37,57,47,97,85,67,42,74,35,68,26,39,73,40,57,74,40,70,42,32,44,44,76,57,42,46,70,60,35,45,40,38,40,35,39,40,37,39,38,42,36,44,34,40,36,34,41,60,96,67,34,37,43,34,39,35,41,36,42,41,40,40,37,38,50,33,41,35,37,31,40,32,82,48,53,90,6,28,91,49,29,14,36,41,40,41,40,41,37,41,38,41,37,41,37,39,41,39,36,40,37,39,68,52,70,49,94,86,39,36,40,38,38,40,37,40,36,40,38,42,40,40,37,40,39,37,39,39,33,27,26,24,26,35,41,73,54,79,88,65,91,40,36,41,36,24,38,37,47,66,44,44,35,30,51,78,47,75,47,43,36,44,32,43,36,38,35,43,37,41,33,43,70,86,32,40,32,38,38,38,38,40,25,36,41,32,38,64,46,28,30,87,92,34,21,65,49,76,32,37,23,36,18,32,22,38,36,53,45,74,36,79,90,38,64,82,48,78,57,56,65,38,36,33,44,26,34,26,37,18,28,26,25,40,77,59,48,92,50,70,52,44,25,43,64,37,68,40,50,39,49,53,52,92,82,34,40,29,75,38,86,70,39,57,57,27,61,79,30,54,62,19,40,32,41,28,40,38,41,34,41,36,40,21,26,65,82,51,31,38,29,38,37,40,35,40,39,39,39,39,28,35,35,29,57,34,75,40,76,43,64,70,86,69,79,42,60,54,38,62,36,58,44,31,26,34,34,27,36,36,40,33,36,36,40,39,34,54,78,43,80,54,90,64,36,35,33,36,39,40,40,29,36,20,35,47,45,57,27,24,70,36,53,92,52,79,64,43,78,55,84,60,20,31,43,33,62,75,34,26,76,41,17,30,36,36,32,39,58,64,49,40,37,53,87,77,20,43,42,28,22,32,21,66,40,52,48,101,82,65,47,68,70,78,51,70,47,73,37,60,48,66,90,71,31,39,67,41,81,72,53,32,17,53,51,39,30,37,26,13,41,35,40,40,36,35,43,86,48,32,34,40,34,41,34,35,31,39,34,35,71,13,27,29,37,37,47,51,55,30,56,28,52,22,42,27,43,58,54,58,48,19,36,32,55,70,53,72,46,29,23,40,94,90,33,37,82,28,79,32,34,41,48,28,72,63,34,81,65,57,71,41,50,84,37,46,76,41,49,35,59,37,26,35,42,27,42,42,35,38,32,43,34,40,40,60,58,54,81,65,32,49,77,71,70,26,62,40,46,30,43,36,38,27,38,30,48,72,46,68,48,61,68,33,78,82,56,44,64,74,57,70,56,46,16,44,72,72,9,41,34,69,61,10,25,51,42,67,69,48,25,32,44,34,42,35,40,39,39,28,66,96,64,88,70,89,67,75,91,43,97,83,60,78,74,72,62,52,61,60,64,66,53,55,72,34,70,39,73,53,73,94,46,70,40,42,56,72,67,47,30,44,52,69,48,75,44,50,33,79,68,39,68,63,46,97,58,72,28,52,71,70,49,48,50,36,72,44,51,44,46,45,58,33,61,39,29,38,45,53,48,35,51,67,51,49,27,44,67,53,81,58,46,92,57,27,73,32,55,45,34,42,24,51,74,85,37,78,56,81,64,66,68,78,47,70,65,39,36,64,44,84,16,43,41,36,40,25,50,53,40,55,43,63,54,86,48,40,42,33,37,28,39,23,68,35,28,49,39,19,29,83,56,27,43,58,22,55,20,15,30,40,38,34,35,55,57,63,36,40,69,45,76,50,39,37,40,37,37,42,36,40,32,41,28,27,76,53,84,75,34,69,58,61,39,51,23,66,58,46,50,50,49,48,25,49,18,40,23,52,53,33,40,74,71,67,42,52,61,68,58,13,23,55,50,11,38,50,52,42,23,58,48,50,72,47,67,36,42,80,42,88,57,37,45,41,72,88,67,43,73,33,91,85,47,41,84,74,37,66,37,58,40,49,68,71,36,41,40,77,9,52,31,43,38,43,37,41,35,38,30,16,30,46,95,45,36,26,28,21,41,36,41,37,40,38,40,35,42,24,36,42,62,49,28,26,27,37,38,42,34,36,36,43,29,41,39,36,52,60,44,97,44,35,33,40,36,37,40,37,39,42,23,42,32,43,35,32,46,54,52,31,13,74,40,64,62,4,44,54,26,43,28,64,37,52,37,13,49,47,57,72,44,30,56,50,98,85,68,44,77,38,57,49,99,85,67,42,74,34,69,26,40,72,43,56,76,38,70,41,32,42,42,77,57,41,46,71,61,36,42,39,38,40,36,38,40,37,40,38,42,37,45,35,40,36,35,42,60,95,67,35,36,41,35,40,36,41,36,43,42,41,38,37,37,50,32,41,36,38,33,40,34,82,46,53,90,5,27,91,49,28,14,37,40,38,39,39,41,38,41,39,41,36,41,36,40,41,39,38,40,37,38,68,53,68,50,93,87,40,35,41,38,40,41,37,40,36,41,38,41,39,41,38,40,36,37,40,39,32,28,26,21,25,33,42,73,56,81,88,65,92,39,37,42,35,24,38,36,47,66,43,44,36,29,50,77,47,74,48,44,36,45,33,42,37,37,36,44,36,40,32,45,69,85,32,41,30,40,37,40,37,41,25,35,42,32,37,65,46,29,26,91,91,36,26,64,50,78,31,38,23,38,19,31,24,39,35,53,45,74,36,80,89,36,64,81,46,79,57,56,66,38,35,34,44,26,32,28,37,19,29,27,26,39,76,60,49,91,50,69,51,45,23,44,64,38,68,40,50,40,50,52,53,92,81,34,39,28,74,38,85,71,38,56,57,26,60,78,31,54,62,19,39,30,42,29,40,38,41,34,41,37,41,21,27,65,82,51,31,39,28,37,39,40,36,39,39,39,38,39,30,35,34,29,58,34,77,40,76,42,63,69,87,70,78,42,61,54,39,61,36,60,44,32,26,35,36,27,37,36,41,33,35,38,39,38,34,53,78,42,80,55,91,63,37,36,35,37,38,42,42,29,36,19,35,46,45,56,28,24,70,36,54,91,51,79,64,45,78,54,84,61,19,31,42,32,62,74,34,27,75,41,17,28,36,36,30,39,57,65,50,39,39,54,88,76,18,42,41,27,22,32,21,66,40,52,48,101,85,66,46,68,70,79,49,72,45,74,35,59,48,67,90,71,30,39,67,42,82,73,52,32,18,52,51,39,32,38,27,13,41,35,40,40,36,35,43,86,48,33,34,40,35,40,33,36,32,38,35,34,71,12,27,29,36,36,47,59,56,30,56,27,52,21,43,28,44,58,55,61,47,20,38,34,56,70,54,73,47,29,22,41,95,91,34,38,84,28,77,33,33,41,47,28,71,63,32,81,65,57,71,39,51,84,35,46,76,40,50,35,58,38,26,36,43,28,42,42,34,39,31,42,35,40,40,58,58,54,82,64,31,48,74,72,70,27,63,41,46,31,42,34,38,28,38,32,49,71,47,68,47,60,68,33,79,84,60,45,64,75,57,70,58,46,16,43,72,68,9,42,37,61,51,31,21,46,42,68,68,47,24,32,44,35,42,35,41,39,39,28,68

Secondary structure (DSSP, 8-state):
---------SS-------TTTTTT-EEEETTEEEEGGG--S-EEEEEHHHHTTS--SSHHHHTTTTSTTEEEE----STT---EEEESS---SSS--PPEEEETTEE---S---SSTTTTSSS----GGGGS-GGGEEEEEEE-SHHHHGGGGGGGTT-EEEEEEP---SEEEEEEEEEEEEEEEPPS----B--HHHHHHHHHHHHHHHHHHTT--HHHHHHHHHHHHHHHHTS-SBSSS--B-TTSPBPTT--B-----HHHHHB--EEEEEEEEEEEEE-SSEEEEEEEEEEEEE-SBTT-EEEEEEEEEEEEEEEETTEEEEEEEEEEEEEEE-PPPSSSTT-HHHHHHHS-TTS-SB-B-TTSPBPB-TTSPBPB----SSSTT--HHHHHHH-EEEEEEEEEEEEEEEEEEETTEEEEEEEEEEEEEEEEEEEE-SSSGGGTTTT-EEEEEEEEEEEEEEEEEEEEEEEETTTEEEEEEEEEEEEEEEEEEEEEEEE--SSTT---GGG-SEEEEEEEEEEEEEEEEEEEEEEEEETTTEEEEEEEEEEEETTS-GGG-EEEEEEEEEEEEGGGSGGGTT-SSEEEEEEEEEEEEEEE---S-TTTTS-EEEE---BTTB--EEEEE---TT---EEEEEEEEEEEEEETTTTEEEEEEEEEEEEES-EEEEEPPGGGS--EEEEE--EEEEEEEEEEEEEEEEEETTEEEEEEEEEEEEEEEEEE-SSS-EEETTEEE-TTS-TTEEEEEPEEEE-TTT--EEEEEEEE-TTS-EEEEEEEES-GGGSPEEEEEESS-SEEEEEEEEEEETTEEEEEEEEEEES-EEEEHHHHHHT-TTSSTT---BGGGGSB-BTTBTT-SBPPP-TT--S-TTSSBGGGEEE--EEEEEEEEEEEEPPHHHHGGGT-SEEEEEEEEEEEEEEES-TT--SS-GGGGTTTTEE-SS-PPPPPEEEEEEEEEE-/---------SS-------TTTTTT-EEEETTEEEEGGG--S-EEEEEHHHHTTS--SSGGGGGTTTSTTEEEE----STT---EEEESS---SSS--PPEEEETTEE---S---SSTTTTSSS----GGGGS-GGGEEEEEEE-SHHHHGGGGGGGTT-EEEEEEP---SEEEEEEEEEEEEEEEPPS----B--HHHHHHHHHHHHHHHHHHTT--HHHHHHHHHHHHHHHHTS-SBSSS--B-TTSPBPTT--B-----HHHHHB--EEEEEEEEEEEEE-SSEEEEEEEEEEEEE-SBTT-EEEEEEEEEEEEEEEETTEEEEEEEEEEEEEEE-PPPSSSTT-HHHHHHHS-TTS-SB-B-TTSPBPB-TTSPBPBP---SSSTT--HHHHHHH-EEEEEEEEEEEEEEEEEEETTEEEEEEEEEEEEEEEEEEEE-SSSGGGTTTT-EEEEEEEEEEEEEEEEEEEEEEEETTTEEEEEEEEEEEEEEEEEEEEEEEE--SSTT---GGG-SEEEEEEEEEEEEEEEEEEEEEEEEETTTEEEEEEEEEEEETTS-TTS-EEEEEEEEEEEEGGGSGGGTT-SSEEEEEEEEEEEEEEE---S-TTTTS-EEEE---BTTB--EEEEE---TT---EEEEEEEEEEEEEETTTTEEEEEEEEEEEEES-EEEEEPPGGGS--EEEEE--EEEEEEEEEEEEEEEEEETTEEEEEEEEEEEEEEEEEE-SSS-EEETTEEE-TTS-TTEEEEEPEEEE-TTT--EEEEEEEE-TTS-EEEEEEEES-GGGSPEEEEEESS-SEEEEEEEEEEETTEEEEEEEEEEES-EEEEHHHHHHT-TTSSTT---BGGGGSB-BTTBTT-SBPPP-TT--S-TTSSBGGGEEE--EEEEEEEEEEEEPPHHHHGGGT-SEEEEEEEEEEEEEEES-TT--SS-GGGGTTTTEE--TTPPPPPEEEEEEEEEE-

Foldseek 3Di:
DDDDPDPDDPPPPPPPPPVLVLQQDWDDFAPGIDGNLQDQADKDKFFLVQQVQDPALFSLVSCDFVFFQWHWFQQFQFRQFDIDIFGLDAQFQFFDLGAFEAEPNRTFDFDFDDCLQCVAVFAGTHTPRSQDDSNFFGMKMKGRFCQGQCQVFQRGSRTYIYTYGDWADADDKKKKKWKKKKKWAFDPFFFFFDWQLLVLLQQLVQQLVVVVVVPDDLQVSQLVSLVVSQVLFVHRQWLDSRQAGSVSHGDPPIDGNFTAQLLVLFFAMKMKIKIKMKMHYDHPFKTKIKMWMWIKIDGRGQLWIKIKTKIKMKMKGHPDPFKIKIKIKMKMKMKITAFDGDCDLQFSVQCSQWFHRSHDQFDADSVRHFDADPVRHTHGDQDGNFHHQYRNSVCSPQWTWMKMKIWMKMKIKMWGHDVQKIKIKIKIKIKIKIWTKTKDWCPTDPQVVQSIKIKIKIKIKIKIKMKIKIWHWDADPNFKIKIKMKIKMKIKMKIKMWMWMATDAPDGPDRDRVRGDDGDDIDMDMDMKIKIKIKMKMWMGGNSFKIKIKMKMKMAIPLAAPVARIDIKMKMKIKGWPCPDPVNVPPPFWDTKMKMKMKMKHWHDGRPRSRLQDWDWDWPPDDPNRIDIDGAHDHNNPAHIKMKMKIKIKMWTAGRSRQKTWMKMWMKIKIFQHFDWDADDVVVVYGTGTGRFWMKMKIWMKIWMKHFDDDDVQKTKIKIWIKIFMDIFTQGGPDQWDDDDQAIHHGGHHSQFGKAWAWPFAQLQALATKTKAFDAPPVRHGPPDIDIDLARVRGGIDGDFGQDFRMWHKMKMWIGGPQKIKMWMKIWTFRHKAFELSQLSQLVLQLSPSIIHGSLNSQGHDNVRSRGRHGHRHNNDPSCNSPDYCVRMWTQTKMWRAKMKIKGKDDCVVQVVVPWRIKMKMKMKGRNDMGRPGPVDRRRHQSSCPNNNYPDDDHHHDNIIMIMIMMMTMD/DDDDPDPPDPPPPPPPPPVLVLQQDWDDFAPGIDGNLQDQADKDKFFLVQQVQDPALFSLVSCDFVFFQWHWFQQFQFPQFDIDIFGLDAQFLFFDLGAFEAEPNRTFDFDFDDCLQCVAVFAGTHTPRSQDDSNFFGMKMKGHFCQGQCQVFQRGSRTYIYTYGDWADADDKKKKKWKKKKKWAFDPFFFFFDWQLLVLLQQLVQQLVVVVVVPDDLQVSQLVSLVVSQVLFVHRQWLDSRQAHSVSHGDPPIDGNFTAQLLVLFFAMKMKIKIKMKMHYDHPFKTKIKMWMWIKIDGRGQLWIKIKTKIKIKMKGHPDPFKIKIKIKMKMKMKITDFDWFCDLQFSLNCSQWFHRSHDQFDADSVRHFDADPVRHTHGDQDGNFHHQYRNSVCSVQWTWMKMKIWMKMKIKMWGHDVQKIKIKIKIKIKIKIWTKTKDWCVTDPQVVQSIKIKIKIKIKIKIKMKIKIWHWDADPNFKIKIKMKIKMKIKMKIKMWMWMATDAPDGPDRDRVRGDDGDDIDMDMDMKIKIKIKMKMWIGGNSFKIKIKMKMKMAIPLAAPPQRIDIKMKIKIKGWPCPDPVNVPPPFWDTKMKMKMKMKHWHDGRPRSRLQDWDWDWPPDDPNHIDIDGAHDHRNPAHIKMKMKIKIKMWTAGRSNQKTWMKMWMKIKIFQHFDWDADDVVVVYGTGTGRFWMKMKIWMKIWMKHFDDDDVQKTKIKTWIKIFMDIFTQGGPDQWDDDDQAIHHGGHHSQFGKAWAWPFAQLQALATKTKAFDADPVGHGPPDIDIDLARVRGGIDGDFGQDFRMWHKMKMWIGGPQKIKMWMKIWTFRHKAFELSQLSQLVLQCSPSIIHGSLNSQGDDNVRSRGRHGHRHNNDPSCNSPDYCPRMWTQTKMWRAKMKIKGKDDCVVQVVVPWRIKMKMKMKGRNDMGRPGPVDRRRHQSSCPNNNYPNTSHHHDNIIMIMIMMMTMD

InterPro domains:
  IPR000531 TonB-dependent receptor-like, beta-barrel [PF00593] (397-804)
  IPR012910 TonB-dependent receptor, plug domain [PF07715] (36-160)
  IPR023996 TonB-dependent outer membrane protein, SusC/RagA [TIGR04056] (1-971)
  IPR023997 TonB-dependent outer membrane protein SusC/RagA, conserved site [TIGR04057] (136-166)
  IPR036942 TonB-dependent receptor-like, beta-barrel domain superfamily [G3DSA:2.40.170.20] (269-911)
  IPR037066 TonB-dependent receptor, plug domain superfamily [G3DSA:2.170.130.10] (16-165)
  IPR039426 TonB-dependent receptor-like [PS52016] (35-971)

pLDDT: mean 90.09, std 10.82, range [31.53, 98.38]

Sequence (1942 aa):
MQTQEVAVAPSLRVILKSDSEILDEVTVIAYGTAKKNSLTGSVATIKSSDMEKLPVTSFEKALQGLSPGLQIASVSGQPGSSTQVRIRGIGSMSASSTPLYVIDGVAIEAANLSEVANTSKYGTSANPLSNLNPNDIESITILKDASAASLYGSRAANGVILITTKQGKKGQAKVSFKAQMSSSKLPSGGYDLMNASEHYALYYGGFYNNNIAKGMSSEEASAAANKSTQSMYGRNPYNVANPLDASGDLTSGAQLMIDTDWLDEVFRTGMSQEYDISVNGGNEKSKYFISMGYMNQEGIVIGSDFERYSGRTNVSTEIKPWFSMGINSTFSLAKQNTPVGGGGGASPLTNGIFLPNAVPVYDLDENFQMQYDENGKPLYNFKNPIFQDMNVISFAQTDKYATNTYRVLVNPYVDFNFYGVHWKTSLSYDYINLDETQWYNAEHGNGKAAQGRLYKYAIWNNTFGLTSTLNYNFNIKEDHHFSVLAGYEIYNKEYKRTYAQGTKFPIGGLTELNVAATPQEVGSVTDKERMLSYFGRLNYDYQNKYFASFSIRSDGSSRFAPGHRYGTFWSVGLNWRISEENFMKDITWLDDLKLRASYGTSGNKTSDYLYGYQAFYEGGANYNGESGFRHSQLANPDLSWEKSKNFNVGLDFAVLNSRLHGSIDYYIKNSDELLLEKPLAGSTGLDIIMSNLGGMRNSGIEVDLHSLNIQAGDFNWGTDFNISFNKNEITSYPEEQEVVGTKVRTVGYSLYEFYMQEWAGVDKETGAPLWYKDVKDDKGNPTGERTTTSTYSTADKYKLGSALPNVFGGLNNTFTFKGLDLSFLFTYSFGGKIYDAYEANLLNDGNNNGYQAIKDQANYWTKENPNAPNPAFLPNNTSSSHSTSSRYLHDADFIKFKNINLGYTLPKKWTQKIQLETVRFFGSLENICVWNLDGSFKGYDVELGGVTGVLDGAGTVPLPRTILFGINVGFMQTQEVAVAPSLRVILKSDSEILDEVTVIAYGTAKKNSLTGSVATIKSSDMEKLPVTSFEKALQGLSPGLQIASVSGQPGSSTQVRIRGIGSMSASSTPLYVIDGVAIEAANLSEVANTSKYGTSANPLSNLNPNDIESITILKDASAASLYGSRAANGVILITTKQGKKGQAKVSFKAQMSSSKLPSGGYDLMNASEHYALYYGGFYNNNIAKGMSSEEASAAANKSTQSMYGRNPYNVANPLDASGDLTSGAQLMIDTDWLDEVFRTGMSQEYDISVNGGNEKSKYFISMGYMNQEGIVIGSDFERYSGRTNVSTEIKPWFSMGINSTFSLAKQNTPVGGGGGASPLTNGIFLPNAVPVYDLDENFQMQYDENGKPLYNFKNPIFQDMNVISFAQTDKYATNTYRVLVNPYVDFNFYGVHWKTSLSYDYINLDETQWYNAEHGNGKAAQGRLYKYAIWNNTFGLTSTLNYNFNIKEDHHFSVLAGYEIYNKEYKRTYAQGTKFPIGGLTELNVAATPQEVGSVTDKERMLSYFGRLNYDYQNKYFASFSIRSDGSSRFAPGHRYGTFWSVGLNWRISEENFMKDITWLDDLKLRASYGTSGNKTSDYLYGYQAFYEGGANYNGESGFRHSQLANPDLSWEKSKNFNVGLDFAVLNSRLHGSIDYYIKNSDELLLEKPLAGSTGLDIIMSNLGGMRNSGIEVDLHSLNIQAGDFNWGTDFNISFNKNEITSYPEEQEVVGTKVRTVGYSLYEFYMQEWAGVDKETGAPLWYKDVKDDKGNPTGERTTTSTYSTADKYKLGSALPNVFGGLNNTFTFKGLDLSFLFTYSFGGKIYDAYEANLLNDGNNNGYQAIKDQANYWTKENPNAPNPAFLPNNTSSSHSTSSRYLHDADFIKFKNINLGYTLPKKWTQKIQLETVRFFGSLENICVWNLDGSFKGYDVELGGVTGVLDGAGTVPLPRTILFGINVGF